Protein 2KSS (pdb70)

Solvent-accessible surface area: 6209 Å² total; per-residue (Å²): 240,143,170,88,119,100,79,148,135,64,168,54,72,147,71,39,47,11,161,76,52,18,110,0,83,0,20,64,150,47,97,94,60,94,52,20,157,187,12,75,51,50,55,2,66,2,63,0,0,38,21,142,67,66,121,89,91,24,19,102,29,58,50,1,6,0,66,8,168,88,63,35,90,37,80,6,70,72,113,9,6,127,86,25,124,201

Secondary structure (DSSP, 8-state):
------S----PPSS-SS-TT-EEE--SS-SSS---TTTTT-EEEEEE------TT-SSSSSS-EEEETTS-EEE--TTTSEE---

CATH classification: 2.30.30.630

Foldseek 3Di:
DPDDDVPDDDADDPDWLDGFQFKWQQDQDDDDPDDDPVSHGHIFGWNFTADDQDPPGDDPDNHTKGQGVVGGIDGDDSVRTDGDDD

Nearest PDB structures (foldseek):
  2kss-assembly1_A  TM=8.928E-01  e=3.144E-14  Myxococcus xanthus
  1dj7-assembly1_B  TM=6.569E-01  e=8.646E-02  Synechocystis sp. PCC 6803
  2pvd-assembly1_B  TM=6.664E-01  e=1.816E-01  Synechocystis sp.
  2pvg-assembly1_B  TM=6.342E-01  e=2.633E-01  Synechocystis sp.
  2kss-assembly1_A  TM=9.363E-01  e=2.738E-14  Myxococcus xanthus

Radius of gyration: 13.74 Å; Cα contacts (8 Å, |Δi|>4): 146; chains: 1; bounding box: 33×41×29 Å

Structure (mmCIF, N/CA/C/O backbone):
data_2KSS
#
_entry.id   2KSS
#
loop_
_atom_site.group_PDB
_atom_site.id
_atom_site.type_symbol
_atom_site.label_atom_id
_atom_site.label_alt_id
_atom_site.label_comp_id
_atom_site.label_asym_id
_atom_site.label_entity_id
_atom_site.label_seq_id
_atom_site.pdbx_PDB_ins_code
_atom_site.Cartn_x
_atom_site.Cartn_y
_atom_site.Cartn_z
_atom_site.occupancy
_atom_site.B_iso_or_equiv
_atom_site.auth_seq_id
_atom_site.auth_comp_id
_atom_site.auth_asym_id
_atom_site.auth_atom_id
_atom_site.pdbx_PDB_model_num
ATOM 1 N N . MET A 1 21 ? 13.235 -23.461 -14.896 1.00 0.00 21 MET A N 1
ATOM 2 C CA . MET A 1 21 ? 12.812 -24.265 -13.763 1.00 0.00 21 MET A CA 1
ATOM 3 C C . MET A 1 21 ? 11.327 -24.052 -13.462 1.00 0.00 21 MET A C 1
ATOM 4 O O . MET A 1 21 ? 10.761 -23.020 -13.817 1.00 0.00 21 MET A O 1
ATOM 18 N N . ILE A 1 22 ? 10.739 -25.044 -12.811 1.00 0.00 22 ILE A N 1
ATOM 19 C CA . ILE A 1 22 ? 9.331 -24.978 -12.459 1.00 0.00 22 ILE A CA 1
ATOM 20 C C . ILE A 1 22 ? 9.140 -23.971 -11.324 1.00 0.00 22 ILE A C 1
ATOM 21 O O . ILE A 1 22 ? 9.987 -23.860 -10.439 1.00 0.00 22 ILE A O 1
ATOM 37 N N . GLN A 1 23 ? 8.022 -23.261 -11.386 1.00 0.00 23 GLN A N 1
ATOM 38 C CA . GLN A 1 23 ? 7.710 -22.267 -10.374 1.00 0.00 23 GLN A CA 1
ATOM 39 C C . GLN A 1 23 ? 7.049 -22.931 -9.164 1.00 0.00 23 GLN A C 1
ATOM 40 O O . GLN A 1 23 ? 5.852 -23.212 -9.182 1.00 0.00 23 GLN A O 1
ATOM 54 N N . ASP A 1 24 ? 7.858 -23.160 -8.141 1.00 0.00 24 ASP A N 1
ATOM 55 C CA . ASP A 1 24 ? 7.367 -23.784 -6.923 1.00 0.00 24 ASP A CA 1
ATOM 56 C C . ASP A 1 24 ? 7.213 -22.719 -5.835 1.00 0.00 24 ASP A C 1
ATOM 57 O O . ASP A 1 24 ? 8.004 -21.781 -5.764 1.00 0.00 24 ASP A O 1
ATOM 67 N N . PRO A 1 25 ? 6.161 -22.905 -4.994 1.00 0.00 25 PRO A N 1
ATOM 68 C CA . PRO A 1 25 ? 5.893 -21.973 -3.913 1.00 0.00 25 PRO A CA 1
ATOM 69 C C . PRO A 1 25 ? 6.889 -22.162 -2.767 1.00 0.00 25 PRO A C 1
ATOM 70 O O . PRO A 1 25 ? 6.643 -22.944 -1.849 1.00 0.00 25 PRO A O 1
ATOM 81 N N . SER A 1 26 ? 7.990 -21.430 -2.855 1.00 0.00 26 SER A N 1
ATOM 82 C CA . SER A 1 26 ? 9.023 -21.509 -1.837 1.00 0.00 26 SER A CA 1
ATOM 83 C C . SER A 1 26 ? 8.598 -20.715 -0.599 1.00 0.00 26 SER A C 1
ATOM 84 O O . SER A 1 26 ? 9.056 -20.993 0.509 1.00 0.00 26 SER A O 1
ATOM 92 N N . LEU A 1 27 ? 7.726 -19.743 -0.828 1.00 0.00 27 LEU A N 1
ATOM 93 C CA . LEU A 1 27 ? 7.233 -18.909 0.255 1.00 0.00 27 LEU A CA 1
ATOM 94 C C . LEU A 1 27 ? 5.733 -19.144 0.431 1.00 0.00 27 LEU A C 1
ATOM 95 O O . LEU A 1 27 ? 5.009 -19.326 -0.548 1.00 0.00 27 LEU A O 1
ATOM 111 N N . ILE A 1 28 ? 5.308 -19.134 1.685 1.00 0.00 28 ILE A N 1
ATOM 112 C CA . ILE A 1 28 ? 3.905 -19.344 2.003 1.00 0.00 28 ILE A CA 1
ATOM 113 C C . ILE A 1 28 ? 3.344 -18.090 2.676 1.00 0.00 28 ILE A C 1
ATOM 114 O O . ILE A 1 28 ? 3.936 -17.571 3.621 1.00 0.00 28 ILE A O 1
ATOM 130 N N . ILE A 1 29 ? 2.210 -17.638 2.161 1.00 0.00 29 ILE A N 1
ATOM 131 C CA . ILE A 1 29 ? 1.564 -16.454 2.701 1.00 0.00 29 ILE A CA 1
ATOM 132 C C . ILE A 1 29 ? 0.788 -16.831 3.964 1.00 0.00 29 ILE A C 1
ATOM 133 O O . ILE A 1 29 ? 0.189 -17.904 4.032 1.00 0.00 29 ILE A O 1
ATOM 149 N N . CYS A 1 30 ? 0.823 -15.929 4.934 1.00 0.00 30 CYS A N 1
ATOM 150 C CA . CYS A 1 30 ? 0.131 -16.156 6.191 1.00 0.00 30 CYS A CA 1
ATOM 151 C C . CYS A 1 30 ? -0.928 -15.063 6.359 1.00 0.00 30 CYS A C 1
ATOM 152 O O . CYS A 1 30 ? -0.917 -14.068 5.636 1.00 0.00 30 CYS A O 1
ATOM 160 N N . HIS A 1 31 ? -1.815 -15.285 7.317 1.00 0.00 31 HIS A N 1
ATOM 161 C CA . HIS A 1 31 ? -2.878 -14.332 7.589 1.00 0.00 31 HIS A CA 1
ATOM 162 C C . HIS A 1 31 ? -2.273 -13.018 8.086 1.00 0.00 31 HIS A C 1
ATOM 163 O O . HIS A 1 31 ? -1.054 -12.898 8.207 1.00 0.00 31 HIS A O 1
ATOM 178 N N . ASP A 1 32 ? -3.151 -12.065 8.359 1.00 0.00 32 ASP A N 1
ATOM 179 C CA . ASP A 1 32 ? -2.721 -10.763 8.840 1.00 0.00 32 ASP A CA 1
ATOM 180 C C . ASP A 1 32 ? -2.101 -10.918 10.230 1.00 0.00 32 ASP A C 1
ATOM 181 O O . ASP A 1 32 ? -2.771 -11.353 11.167 1.00 0.00 32 ASP A O 1
ATOM 191 N N . VAL A 1 33 ? -0.830 -10.553 10.322 1.00 0.00 33 VAL A N 1
ATOM 192 C CA . VAL A 1 33 ? -0.115 -10.644 11.584 1.00 0.00 33 VAL A CA 1
ATOM 193 C C . VAL A 1 33 ? -0.451 -9.427 12.445 1.00 0.00 33 VAL A C 1
ATOM 194 O O . VAL A 1 33 ? -0.412 -8.295 11.968 1.00 0.00 33 VAL A O 1
ATOM 207 N N . ASP A 1 34 ? -0.772 -9.701 13.701 1.00 0.00 34 ASP A N 1
ATOM 208 C CA . ASP A 1 34 ? -1.116 -8.641 14.635 1.00 0.00 34 ASP A CA 1
ATOM 209 C C . ASP A 1 34 ? -0.013 -7.582 14.623 1.00 0.00 34 ASP A C 1
ATOM 210 O O . ASP A 1 34 ? 1.170 -7.910 14.710 1.00 0.00 34 ASP A O 1
ATOM 220 N N . GLY A 1 35 ? -0.439 -6.332 14.516 1.00 0.00 35 GLY A N 1
ATOM 221 C CA . GLY A 1 35 ? 0.498 -5.221 14.491 1.00 0.00 35 GLY A CA 1
ATOM 222 C C . GLY A 1 35 ? 0.793 -4.784 13.054 1.00 0.00 35 GLY A C 1
ATOM 223 O O . GLY A 1 35 ? 1.944 -4.805 12.620 1.00 0.00 35 GLY A O 1
ATOM 227 N N . ALA A 1 36 ? -0.266 -4.398 12.359 1.00 0.00 36 ALA A N 1
ATOM 228 C CA . ALA A 1 36 ? -0.135 -3.957 10.980 1.00 0.00 36 ALA A CA 1
ATOM 229 C C . ALA A 1 36 ? -1.018 -2.730 10.756 1.00 0.00 36 ALA A C 1
ATOM 230 O O . ALA A 1 36 ? -1.921 -2.456 11.546 1.00 0.00 36 ALA A O 1
ATOM 237 N N . PRO A 1 37 ? -0.721 -2.002 9.645 1.00 0.00 37 PRO A N 1
ATOM 238 C CA . PRO A 1 37 ? -1.480 -0.809 9.306 1.00 0.00 37 PRO A CA 1
ATOM 239 C C . PRO A 1 37 ? -2.854 -1.175 8.743 1.00 0.00 37 PRO A C 1
ATOM 240 O O . PRO A 1 37 ? -3.877 -0.717 9.245 1.00 0.00 37 PRO A O 1
ATOM 251 N N . VAL A 1 38 ? -2.832 -1.999 7.704 1.00 0.00 38 VAL A N 1
ATOM 252 C CA . VAL A 1 38 ? -4.063 -2.430 7.065 1.00 0.00 38 VAL A CA 1
ATOM 253 C C . VAL A 1 38 ? -4.024 -3.947 6.867 1.00 0.00 38 VAL A C 1
ATOM 254 O O . VAL A 1 38 ? -3.030 -4.594 7.191 1.00 0.00 38 VAL A O 1
ATOM 267 N N . ARG A 1 39 ? -5.120 -4.472 6.336 1.00 0.00 39 ARG A N 1
ATOM 268 C CA . ARG A 1 39 ? -5.225 -5.899 6.092 1.00 0.00 39 ARG A CA 1
ATOM 269 C C . ARG A 1 39 ? -5.044 -6.198 4.602 1.00 0.00 39 ARG A C 1
ATOM 270 O O . ARG A 1 39 ? -5.338 -5.353 3.756 1.00 0.00 39 ARG A O 1
ATOM 291 N N . ILE A 1 40 ? -4.561 -7.400 4.326 1.00 0.00 40 ILE A N 1
ATOM 292 C CA . ILE A 1 40 ? -4.339 -7.819 2.952 1.00 0.00 40 ILE A CA 1
ATOM 293 C C . ILE A 1 40 ? -5.677 -7.867 2.215 1.00 0.00 40 ILE A C 1
ATOM 294 O O . ILE A 1 40 ? -6.679 -8.323 2.766 1.00 0.00 40 ILE A O 1
ATOM 310 N N . GLY A 1 41 ? -5.654 -7.388 0.980 1.00 0.00 41 GLY A N 1
ATOM 311 C CA . GLY A 1 41 ? -6.854 -7.370 0.161 1.00 0.00 41 GLY A CA 1
ATOM 312 C C . GLY A 1 41 ? -7.752 -6.190 0.532 1.00 0.00 41 GLY A C 1
ATOM 313 O O . GLY A 1 41 ? -8.869 -6.073 0.029 1.00 0.00 41 GLY A O 1
ATOM 317 N N . ALA A 1 42 ? -7.233 -5.344 1.408 1.00 0.00 42 ALA A N 1
ATOM 318 C CA . ALA A 1 42 ? -7.975 -4.176 1.853 1.00 0.00 42 ALA A CA 1
ATOM 319 C C . ALA A 1 42 ? -7.755 -3.030 0.863 1.00 0.00 42 ALA A C 1
ATOM 320 O O . ALA A 1 42 ? -6.635 -2.804 0.409 1.00 0.00 42 ALA A O 1
ATOM 327 N N . LYS A 1 43 ? -8.842 -2.337 0.557 1.00 0.00 43 LYS A N 1
ATOM 328 C CA . LYS A 1 43 ? -8.782 -1.221 -0.369 1.00 0.00 43 LYS A CA 1
ATOM 329 C C . LYS A 1 43 ? -8.603 0.079 0.417 1.00 0.00 43 LYS A C 1
ATOM 330 O O . LYS A 1 43 ? -9.444 0.432 1.241 1.00 0.00 43 LYS A O 1
ATOM 349 N N . VAL A 1 44 ? -7.500 0.758 0.132 1.00 0.00 44 VAL A N 1
ATOM 350 C CA . VAL A 1 44 ? -7.200 2.012 0.803 1.00 0.00 44 VAL A CA 1
ATOM 351 C C . VAL A 1 44 ? -7.298 3.160 -0.203 1.00 0.00 44 VAL A C 1
ATOM 352 O O . VAL A 1 44 ? -7.446 2.928 -1.403 1.00 0.00 44 VAL A O 1
ATOM 365 N N . LYS A 1 45 ? -7.210 4.373 0.320 1.00 0.00 45 LYS A N 1
ATOM 366 C CA . LYS A 1 45 ? -7.287 5.559 -0.518 1.00 0.00 45 LYS A CA 1
ATOM 367 C C . LYS A 1 45 ? -5.996 6.366 -0.372 1.00 0.00 45 LYS A C 1
ATOM 368 O O . LYS A 1 45 ? -5.639 6.779 0.731 1.00 0.00 45 LYS A O 1
ATOM 387 N N . VAL A 1 46 ? -5.331 6.566 -1.500 1.00 0.00 46 VAL A N 1
ATOM 388 C CA . VAL A 1 46 ? -4.087 7.318 -1.511 1.00 0.00 46 VAL A CA 1
ATOM 389 C C . VAL A 1 46 ? -4.371 8.772 -1.136 1.00 0.00 46 VAL A C 1
ATOM 390 O O . VAL A 1 46 ? -5.048 9.487 -1.873 1.00 0.00 46 VAL A O 1
ATOM 403 N N . VAL A 1 47 ? -3.839 9.169 0.011 1.00 0.00 47 VAL A N 1
ATOM 404 C CA . VAL A 1 47 ? -4.028 10.527 0.494 1.00 0.00 47 VAL A CA 1
ATOM 405 C C . VAL A 1 47 ? -3.453 11.511 -0.527 1.00 0.00 47 VAL A C 1
ATOM 406 O O . VAL A 1 47 ? -2.403 11.258 -1.116 1.00 0.00 47 VAL A O 1
ATOM 419 N N . PRO A 1 48 ? -4.185 12.642 -0.712 1.00 0.00 48 PRO A N 1
ATOM 420 C CA . PRO A 1 48 ? -3.759 13.665 -1.650 1.00 0.00 48 PRO A CA 1
ATOM 421 C C . PRO A 1 48 ? -2.589 14.474 -1.088 1.00 0.00 48 PRO A C 1
ATOM 422 O O . PRO A 1 48 ? -1.577 14.658 -1.762 1.00 0.00 48 PRO A O 1
ATOM 433 N N . HIS A 1 49 ? -2.767 14.933 0.142 1.00 0.00 49 HIS A N 1
ATOM 434 C CA . HIS A 1 49 ? -1.737 15.718 0.803 1.00 0.00 49 HIS A CA 1
ATOM 435 C C . HIS A 1 49 ? -0.614 14.796 1.277 1.00 0.00 49 HIS A C 1
ATOM 436 O O . HIS A 1 49 ? -0.855 13.633 1.600 1.00 0.00 49 HIS A O 1
ATOM 451 N N . SER A 1 50 ? 0.591 15.348 1.304 1.00 0.00 50 SER A N 1
ATOM 452 C CA . SER A 1 50 ? 1.753 14.588 1.733 1.00 0.00 50 SER A CA 1
ATOM 453 C C . SER A 1 50 ? 1.989 14.793 3.231 1.00 0.00 50 SER A C 1
ATOM 454 O O . SER A 1 50 ? 1.807 15.895 3.747 1.00 0.00 50 SER A O 1
ATOM 462 N N . GLU A 1 51 ? 2.389 13.715 3.888 1.00 0.00 51 GLU A N 1
ATOM 463 C CA . GLU A 1 51 ? 2.652 13.762 5.316 1.00 0.00 51 GLU A CA 1
ATOM 464 C C . GLU A 1 51 ? 4.158 13.784 5.578 1.00 0.00 51 GLU A C 1
ATOM 465 O O . GLU A 1 51 ? 4.631 14.520 6.444 1.00 0.00 51 GLU A O 1
ATOM 478 N N . ASP A 1 52 ? 4.872 12.972 4.812 1.00 0.00 52 ASP A N 1
ATOM 479 C CA . ASP A 1 52 ? 6.317 12.891 4.951 1.00 0.00 52 ASP A CA 1
ATOM 480 C C . ASP A 1 52 ? 6.973 13.907 4.015 1.00 0.00 52 ASP A C 1
ATOM 481 O O . ASP A 1 52 ? 7.695 14.795 4.465 1.00 0.00 52 ASP A O 1
ATOM 491 N N . GLY A 1 53 ? 6.696 13.744 2.729 1.00 0.00 53 GLY A N 1
ATOM 492 C CA . GLY A 1 53 ? 7.249 14.638 1.726 1.00 0.00 53 GLY A CA 1
ATOM 493 C C . GLY A 1 53 ? 7.067 14.064 0.320 1.00 0.00 53 GLY A C 1
ATOM 494 O O . GLY A 1 53 ? 6.739 14.793 -0.615 1.00 0.00 53 GLY A O 1
ATOM 498 N N . THR A 1 54 ? 7.288 12.762 0.213 1.00 0.00 54 THR A N 1
ATOM 499 C CA . THR A 1 54 ? 7.152 12.081 -1.063 1.00 0.00 54 THR A CA 1
ATOM 500 C C . THR A 1 54 ? 5.711 11.611 -1.266 1.00 0.00 54 THR A C 1
ATOM 501 O O . THR A 1 54 ? 5.117 11.014 -0.368 1.00 0.00 54 THR A O 1
ATOM 512 N N . ILE A 1 55 ? 5.188 11.895 -2.450 1.00 0.00 55 ILE A N 1
ATOM 513 C CA . ILE A 1 55 ? 3.828 11.508 -2.781 1.00 0.00 55 ILE A CA 1
ATOM 514 C C . ILE A 1 55 ? 3.714 11.304 -4.294 1.00 0.00 55 ILE A C 1
ATOM 515 O O . ILE A 1 55 ? 4.570 11.759 -5.051 1.00 0.00 55 ILE A O 1
ATOM 531 N N . SER A 1 56 ? 2.650 10.620 -4.687 1.00 0.00 56 SER A N 1
ATOM 532 C CA . SER A 1 56 ? 2.413 10.351 -6.094 1.00 0.00 56 SER A CA 1
ATOM 533 C C . SER A 1 56 ? 1.300 11.258 -6.621 1.00 0.00 56 SER A C 1
ATOM 534 O O . SER A 1 56 ? 0.164 11.189 -6.153 1.00 0.00 56 SER A O 1
ATOM 542 N N . GLN A 1 57 ? 1.664 12.089 -7.587 1.00 0.00 57 GLN A N 1
ATOM 543 C CA . GLN A 1 57 ? 0.709 13.009 -8.182 1.00 0.00 57 GLN A CA 1
ATOM 544 C C . GLN A 1 57 ? -0.279 12.248 -9.070 1.00 0.00 57 GLN A C 1
ATOM 545 O O . GLN A 1 57 ? -1.422 12.670 -9.236 1.00 0.00 57 GLN A O 1
ATOM 559 N N . ARG A 1 58 ? 0.200 11.139 -9.616 1.00 0.00 58 ARG A N 1
ATOM 560 C CA . ARG A 1 58 ? -0.628 10.316 -10.480 1.00 0.00 58 ARG A CA 1
ATOM 561 C C . ARG A 1 58 ? -1.736 9.639 -9.671 1.00 0.00 58 ARG A C 1
ATOM 562 O O . ARG A 1 58 ? -2.904 9.688 -10.050 1.00 0.00 58 ARG A O 1
ATOM 583 N N . PHE A 1 59 ? -1.328 9.024 -8.570 1.00 0.00 59 PHE A N 1
ATOM 584 C CA . PHE A 1 59 ? -2.272 8.341 -7.702 1.00 0.00 59 PHE A CA 1
ATOM 585 C C . PHE A 1 59 ? -3.030 9.336 -6.824 1.00 0.00 59 PHE A C 1
ATOM 586 O O . PHE A 1 59 ? -4.098 9.021 -6.298 1.00 0.00 59 PHE A O 1
ATOM 603 N N . LEU A 1 60 ? -2.450 10.521 -6.691 1.00 0.00 60 LEU A N 1
ATOM 604 C CA . LEU A 1 60 ? -3.059 11.566 -5.885 1.00 0.00 60 LEU A CA 1
ATOM 605 C C . LEU A 1 60 ? -4.523 11.734 -6.295 1.00 0.00 60 LEU A C 1
ATOM 606 O O . LEU A 1 60 ? -4.830 12.482 -7.222 1.00 0.00 60 LEU A O 1
ATOM 622 N N . GLY A 1 61 ? -5.388 11.025 -5.586 1.00 0.00 61 GLY A N 1
ATOM 623 C CA . GLY A 1 61 ? -6.813 11.083 -5.866 1.00 0.00 61 GLY A CA 1
ATOM 624 C C . GLY A 1 61 ? -7.300 9.783 -6.507 1.00 0.00 61 GLY A C 1
ATOM 625 O O . GLY A 1 61 ? -8.112 9.807 -7.431 1.00 0.00 61 GLY A O 1
ATOM 629 N N . GLN A 1 62 ? -6.784 8.677 -5.991 1.00 0.00 62 GLN A N 1
ATOM 630 C CA . GLN A 1 62 ? -7.156 7.367 -6.501 1.00 0.00 62 GLN A CA 1
ATOM 631 C C . GLN A 1 62 ? -7.463 6.415 -5.344 1.00 0.00 62 GLN A C 1
ATOM 632 O O . GLN A 1 62 ? -7.425 6.813 -4.181 1.00 0.00 62 GLN A O 1
ATOM 646 N N . THR A 1 63 ? -7.761 5.174 -5.705 1.00 0.00 63 THR A N 1
ATOM 647 C CA . THR A 1 63 ? -8.073 4.162 -4.711 1.00 0.00 63 THR A CA 1
ATOM 648 C C . THR A 1 63 ? -7.643 2.780 -5.205 1.00 0.00 63 THR A C 1
ATOM 649 O O . THR A 1 63 ? -8.177 2.274 -6.190 1.00 0.00 63 THR A O 1
ATOM 660 N N . GLY A 1 64 ? -6.681 2.207 -4.496 1.00 0.00 64 GLY A N 1
ATOM 661 C CA . GLY A 1 64 ? -6.171 0.893 -4.850 1.00 0.00 64 GLY A CA 1
ATOM 662 C C . GLY A 1 64 ? -6.201 -0.050 -3.646 1.00 0.00 64 GLY A C 1
ATOM 663 O O . GLY A 1 64 ? -6.684 0.319 -2.576 1.00 0.00 64 GLY A O 1
ATOM 667 N N . ILE A 1 65 ? -5.679 -1.248 -3.859 1.00 0.00 65 ILE A N 1
ATOM 668 C CA . ILE A 1 65 ? -5.641 -2.247 -2.805 1.00 0.00 65 ILE A CA 1
ATOM 669 C C . ILE A 1 65 ? -4.185 -2.516 -2.416 1.00 0.00 65 ILE A C 1
ATOM 670 O O . ILE A 1 65 ? -3.284 -2.387 -3.243 1.00 0.00 65 ILE A O 1
ATOM 686 N N . VAL A 1 66 ? -4.002 -2.886 -1.156 1.00 0.00 66 VAL A N 1
ATOM 687 C CA . VAL A 1 66 ? -2.672 -3.175 -0.647 1.00 0.00 66 VAL A CA 1
ATOM 688 C C . VAL A 1 66 ? -2.238 -4.562 -1.126 1.00 0.00 66 VAL A C 1
ATOM 689 O O . VAL A 1 66 ? -2.781 -5.573 -0.683 1.00 0.00 66 VAL A O 1
ATOM 702 N N . VAL A 1 67 ? -1.262 -4.564 -2.022 1.00 0.00 67 VAL A N 1
ATOM 703 C CA . VAL A 1 67 ? -0.749 -5.811 -2.565 1.00 0.00 67 VAL A CA 1
ATOM 704 C C . VAL A 1 67 ? 0.186 -6.460 -1.542 1.00 0.00 67 VAL A C 1
ATOM 705 O O . VAL A 1 67 ? 0.224 -7.685 -1.421 1.00 0.00 67 VAL A O 1
ATOM 718 N N . GLY A 1 68 ? 0.917 -5.613 -0.834 1.00 0.00 68 GLY A N 1
ATOM 719 C CA . GLY A 1 68 ? 1.849 -6.090 0.174 1.00 0.00 68 GLY A CA 1
ATOM 720 C C . GLY A 1 68 ? 1.663 -5.338 1.493 1.00 0.00 68 GLY A C 1
ATOM 721 O O . GLY A 1 68 ? 1.339 -4.151 1.495 1.00 0.00 68 GLY A O 1
ATOM 725 N N . LEU A 1 69 ? 1.876 -6.059 2.585 1.00 0.00 69 LEU A N 1
ATOM 726 C CA . LEU A 1 69 ? 1.735 -5.475 3.906 1.00 0.00 69 LEU A CA 1
ATOM 727 C C . LEU A 1 69 ? 3.113 -5.375 4.564 1.00 0.00 69 LEU A C 1
ATOM 728 O O . LEU A 1 69 ? 4.011 -6.155 4.251 1.00 0.00 69 LEU A O 1
ATOM 744 N N . VAL A 1 70 ? 3.235 -4.410 5.464 1.00 0.00 70 VAL A N 1
ATOM 745 C CA . VAL A 1 70 ? 4.490 -4.199 6.167 1.00 0.00 70 VAL A CA 1
ATOM 746 C C . VAL A 1 70 ? 4.577 -5.172 7.346 1.00 0.00 70 VAL A C 1
ATOM 747 O O . VAL A 1 70 ? 3.913 -4.981 8.364 1.00 0.00 70 VAL A O 1
ATOM 760 N N . PHE A 1 71 ? 5.402 -6.192 7.169 1.00 0.00 71 PHE A N 1
ATOM 761 C CA . PHE A 1 71 ? 5.587 -7.194 8.204 1.00 0.00 71 PHE A CA 1
ATOM 762 C C . PHE A 1 71 ? 7.070 -7.512 8.404 1.00 0.00 71 PHE A C 1
ATOM 763 O O . PHE A 1 71 ? 7.909 -7.102 7.605 1.00 0.00 71 PHE A O 1
ATOM 780 N N . ASP A 1 72 ? 7.346 -8.241 9.476 1.00 0.00 72 ASP A N 1
ATOM 781 C CA . ASP A 1 72 ? 8.713 -8.620 9.789 1.00 0.00 72 ASP A CA 1
ATOM 782 C C . ASP A 1 72 ? 9.427 -9.051 8.506 1.00 0.00 72 ASP A C 1
ATOM 783 O O . ASP A 1 72 ? 9.167 -10.133 7.981 1.00 0.00 72 ASP A O 1
ATOM 793 N N . ASP A 1 73 ? 10.312 -8.182 8.039 1.00 0.00 73 ASP A N 1
ATOM 794 C CA . ASP A 1 73 ? 11.064 -8.459 6.826 1.00 0.00 73 ASP A CA 1
ATOM 795 C C . ASP A 1 73 ? 12.156 -9.485 7.132 1.00 0.00 73 ASP A C 1
ATOM 796 O O . ASP A 1 73 ? 13.084 -9.201 7.888 1.00 0.00 73 ASP A O 1
ATOM 806 N N . PRO A 1 74 ? 12.005 -10.687 6.514 1.00 0.00 74 PRO A N 1
ATOM 807 C CA . PRO A 1 74 ? 12.969 -11.757 6.712 1.00 0.00 74 PRO A CA 1
ATOM 808 C C . PRO A 1 74 ? 14.259 -11.481 5.940 1.00 0.00 74 PRO A C 1
ATOM 809 O O . PRO A 1 74 ? 14.508 -10.353 5.518 1.00 0.00 74 PRO A O 1
ATOM 820 N N . ALA A 1 75 ? 15.050 -12.533 5.779 1.00 0.00 75 ALA A N 1
ATOM 821 C CA . ALA A 1 75 ? 16.311 -12.419 5.065 1.00 0.00 75 ALA A CA 1
ATOM 822 C C . ALA A 1 75 ? 16.044 -12.442 3.559 1.00 0.00 75 ALA A C 1
ATOM 823 O O . ALA A 1 75 ? 16.965 -12.293 2.758 1.00 0.00 75 ALA A O 1
ATOM 830 N N . THR A 1 76 ? 14.776 -12.628 3.218 1.00 0.00 76 THR A N 1
ATOM 831 C CA . THR A 1 76 ? 14.375 -12.670 1.822 1.00 0.00 76 THR A CA 1
ATOM 832 C C . THR A 1 76 ? 13.235 -11.682 1.565 1.00 0.00 76 THR A C 1
ATOM 833 O O . THR A 1 76 ? 12.617 -11.704 0.502 1.00 0.00 76 THR A O 1
ATOM 844 N N . GLN A 1 77 ? 12.992 -10.837 2.556 1.00 0.00 77 GLN A N 1
ATOM 845 C CA . GLN A 1 77 ? 11.938 -9.843 2.451 1.00 0.00 77 GLN A CA 1
ATOM 846 C C . GLN A 1 77 ? 10.584 -10.525 2.244 1.00 0.00 77 GLN A C 1
ATOM 847 O O . GLN A 1 77 ? 10.510 -11.596 1.643 1.00 0.00 77 GLN A O 1
ATOM 861 N N . TYR A 1 78 ? 9.547 -9.878 2.757 1.00 0.00 78 TYR A N 1
ATOM 862 C CA . TYR A 1 78 ? 8.200 -10.410 2.637 1.00 0.00 78 TYR A CA 1
ATOM 863 C C . TYR A 1 78 ? 7.156 -9.334 2.942 1.00 0.00 78 TYR A C 1
ATOM 864 O O . TYR A 1 78 ? 7.435 -8.384 3.672 1.00 0.00 78 TYR A O 1
ATOM 882 N N . PRO A 1 79 ? 5.945 -9.524 2.354 1.00 0.00 79 PRO A N 1
ATOM 883 C CA . PRO A 1 79 ? 5.698 -10.675 1.502 1.00 0.00 79 PRO A CA 1
ATOM 884 C C . PRO A 1 79 ? 6.373 -10.505 0.140 1.00 0.00 79 PRO A C 1
ATOM 885 O O . PRO A 1 79 ? 7.191 -11.332 -0.260 1.00 0.00 79 PRO A O 1
ATOM 896 N N . ASP A 1 80 ? 6.005 -9.426 -0.535 1.00 0.00 80 ASP A N 1
ATOM 897 C CA . ASP A 1 80 ? 6.564 -9.137 -1.846 1.00 0.00 80 ASP A CA 1
ATOM 898 C C . ASP A 1 80 ? 7.378 -7.844 -1.773 1.00 0.00 80 ASP A C 1
ATOM 899 O O . ASP A 1 80 ? 8.325 -7.659 -2.536 1.00 0.00 80 ASP A O 1
ATOM 909 N N . ASP A 1 81 ? 6.980 -6.982 -0.848 1.00 0.00 81 ASP A N 1
ATOM 910 C CA . ASP A 1 81 ? 7.663 -5.711 -0.667 1.00 0.00 81 ASP A CA 1
ATOM 911 C C . ASP A 1 81 ? 7.941 -5.497 0.823 1.00 0.00 81 ASP A C 1
ATOM 912 O O . ASP A 1 81 ? 7.304 -6.117 1.673 1.00 0.00 81 ASP A O 1
ATOM 922 N N . PRO A 1 82 ? 8.919 -4.594 1.100 1.00 0.00 82 PRO A N 1
ATOM 923 C CA . PRO A 1 82 ? 9.290 -4.288 2.471 1.00 0.00 82 PRO A CA 1
ATOM 924 C C . PRO A 1 82 ? 8.235 -3.404 3.140 1.00 0.00 82 PRO A C 1
ATOM 925 O O . PRO A 1 82 ? 8.041 -3.474 4.353 1.00 0.00 82 PRO A O 1
ATOM 936 N N . LEU A 1 83 ? 7.582 -2.594 2.321 1.00 0.00 83 LEU A N 1
ATOM 937 C CA . LEU A 1 83 ? 6.553 -1.697 2.818 1.00 0.00 83 LEU A CA 1
ATOM 938 C C . LEU A 1 83 ? 5.244 -1.966 2.073 1.00 0.00 83 LEU A C 1
ATOM 939 O O . LEU A 1 83 ? 5.206 -2.783 1.154 1.00 0.00 83 LEU A O 1
ATOM 955 N N . ILE A 1 84 ? 4.204 -1.264 2.496 1.00 0.00 84 ILE A N 1
ATOM 956 C CA . ILE A 1 84 ? 2.897 -1.416 1.879 1.00 0.00 84 ILE A CA 1
ATOM 957 C C . ILE A 1 84 ? 2.894 -0.711 0.522 1.00 0.00 84 ILE A C 1
ATOM 958 O O . ILE A 1 84 ? 3.530 0.327 0.357 1.00 0.00 84 ILE A O 1
ATOM 974 N N . GLN A 1 85 ? 2.169 -1.303 -0.415 1.00 0.00 85 GLN A N 1
ATOM 975 C CA . GLN A 1 85 ? 2.072 -0.745 -1.753 1.00 0.00 85 GLN A CA 1
ATOM 976 C C . GLN A 1 85 ? 0.628 -0.804 -2.251 1.00 0.00 85 GLN A C 1
ATOM 977 O O . GLN A 1 85 ? -0.041 -1.826 -2.111 1.00 0.00 85 GLN A O 1
ATOM 991 N N . VAL A 1 86 ? 0.186 0.307 -2.822 1.00 0.00 86 VAL A N 1
ATOM 992 C CA . VAL A 1 86 ? -1.168 0.396 -3.342 1.00 0.00 86 VAL A CA 1
ATOM 993 C C . VAL A 1 86 ? -1.129 0.334 -4.869 1.00 0.00 86 VAL A C 1
ATOM 994 O O . VAL A 1 86 ? -0.327 1.020 -5.502 1.00 0.00 86 VAL A O 1
ATOM 1007 N N . LEU A 1 87 ? -2.004 -0.495 -5.419 1.00 0.00 87 LEU A N 1
ATOM 1008 C CA . LEU A 1 87 ? -2.080 -0.656 -6.862 1.00 0.00 87 LEU A CA 1
ATOM 1009 C C . LEU A 1 87 ? -3.461 -0.212 -7.349 1.00 0.00 87 LEU A C 1
ATOM 1010 O O . LEU A 1 87 ? -4.475 -0.772 -6.940 1.00 0.00 87 LEU A O 1
ATOM 1026 N N . VAL A 1 88 ? -3.453 0.791 -8.215 1.00 0.00 88 VAL A N 1
ATOM 1027 C CA . VAL A 1 88 ? -4.692 1.317 -8.761 1.00 0.00 88 VAL A CA 1
ATOM 1028 C C . VAL A 1 88 ? -5.154 0.428 -9.917 1.00 0.00 88 VAL A C 1
ATOM 1029 O O . VAL A 1 88 ? -4.336 -0.210 -10.579 1.00 0.00 88 VAL A O 1
ATOM 1042 N N . GLU A 1 89 ? -6.462 0.414 -10.127 1.00 0.00 89 GLU A N 1
ATOM 1043 C CA . GLU A 1 89 ? -7.042 -0.387 -11.191 1.00 0.00 89 GLU A CA 1
ATOM 1044 C C . GLU A 1 89 ? -6.704 0.219 -12.555 1.00 0.00 89 GLU A C 1
ATOM 1045 O O . GLU A 1 89 ? -7.108 1.341 -12.857 1.00 0.00 89 GLU A O 1
ATOM 1058 N N . GLY A 1 90 ? -5.966 -0.550 -13.341 1.00 0.00 90 GLY A N 1
ATOM 1059 C CA . GLY A 1 90 ? -5.568 -0.104 -14.666 1.00 0.00 90 GLY A CA 1
ATOM 1060 C C . GLY A 1 90 ? -4.328 0.788 -14.595 1.00 0.00 90 GLY A C 1
ATOM 1061 O O . GLY A 1 90 ? -3.742 1.124 -15.623 1.00 0.00 90 GLY A O 1
ATOM 1065 N N . LEU A 1 91 ? -3.963 1.143 -13.372 1.00 0.00 91 LEU A N 1
ATOM 1066 C CA . LEU A 1 91 ? -2.801 1.988 -13.154 1.00 0.00 91 LEU A CA 1
ATOM 1067 C C . LEU A 1 91 ? -1.631 1.127 -12.674 1.00 0.00 91 LEU A C 1
ATOM 1068 O O . LEU A 1 91 ? -1.691 -0.101 -12.745 1.00 0.00 91 LEU A O 1
ATOM 1084 N N . GLY A 1 92 ? -0.596 1.802 -12.198 1.00 0.00 92 GLY A N 1
ATOM 1085 C CA . GLY A 1 92 ? 0.585 1.113 -11.707 1.00 0.00 92 GLY A CA 1
ATOM 1086 C C . GLY A 1 92 ? 0.505 0.898 -10.194 1.00 0.00 92 GLY A C 1
ATOM 1087 O O . GLY A 1 92 ? -0.579 0.939 -9.614 1.00 0.00 92 GLY A O 1
ATOM 1091 N N . GLU A 1 93 ? 1.668 0.672 -9.598 1.00 0.00 93 GLU A N 1
ATOM 1092 C CA . GLU A 1 93 ? 1.741 0.450 -8.164 1.00 0.00 93 GLU A CA 1
ATOM 1093 C C . GLU A 1 93 ? 2.897 1.253 -7.563 1.00 0.00 93 GLU A C 1
ATOM 1094 O O . GLU A 1 93 ? 3.982 1.316 -8.140 1.00 0.00 93 GLU A O 1
ATOM 1107 N N . ASP A 1 94 ? 2.626 1.848 -6.411 1.00 0.00 94 ASP A N 1
ATOM 1108 C CA . ASP A 1 94 ? 3.629 2.646 -5.725 1.00 0.00 94 ASP A CA 1
ATOM 1109 C C . ASP A 1 94 ? 3.670 2.246 -4.249 1.00 0.00 94 ASP A C 1
ATOM 1110 O O . ASP A 1 94 ? 2.766 1.569 -3.760 1.00 0.00 94 ASP A O 1
ATOM 1120 N N . LEU A 1 95 ? 4.728 2.678 -3.582 1.00 0.00 95 LEU A N 1
ATOM 1121 C CA . LEU A 1 95 ? 4.900 2.373 -2.172 1.00 0.00 95 LEU A CA 1
ATOM 1122 C C . LEU A 1 95 ? 4.528 3.603 -1.339 1.00 0.00 95 LEU A C 1
ATOM 1123 O O . LEU A 1 95 ? 5.078 4.684 -1.544 1.00 0.00 95 LEU A O 1
ATOM 1139 N N . PHE A 1 96 ? 3.598 3.395 -0.418 1.00 0.00 96 PHE A N 1
ATOM 1140 C CA . PHE A 1 96 ? 3.147 4.473 0.444 1.00 0.00 96 PHE A CA 1
ATOM 1141 C C . PHE A 1 96 ? 3.380 4.131 1.918 1.00 0.00 96 PHE A C 1
ATOM 1142 O O . PHE A 1 96 ? 3.657 2.979 2.254 1.00 0.00 96 PHE A O 1
ATOM 1159 N N . PHE A 1 97 ? 3.260 5.148 2.756 1.00 0.00 97 PHE A N 1
ATOM 1160 C CA . PHE A 1 97 ? 3.454 4.969 4.184 1.00 0.00 97 PHE A CA 1
ATOM 1161 C C . PHE A 1 97 ? 2.120 4.733 4.895 1.00 0.00 97 PHE A C 1
ATOM 1162 O O . PHE A 1 97 ? 1.065 5.096 4.378 1.00 0.00 97 PHE A O 1
ATOM 1179 N N . PRO A 1 98 ? 2.214 4.107 6.098 1.00 0.00 98 PRO A N 1
ATOM 1180 C CA . PRO A 1 98 ? 1.027 3.817 6.885 1.00 0.00 98 PRO A CA 1
ATOM 1181 C C . PRO A 1 98 ? 0.483 5.084 7.546 1.00 0.00 98 PRO A C 1
ATOM 1182 O O . PRO A 1 98 ? -0.653 5.107 8.015 1.00 0.00 98 PRO A O 1
ATOM 1193 N N . GLU A 1 99 ? 1.322 6.110 7.564 1.00 0.00 99 GLU A N 1
ATOM 1194 C CA . GLU A 1 99 ? 0.940 7.379 8.162 1.00 0.00 99 GLU A CA 1
ATOM 1195 C C . GLU A 1 99 ? 0.500 8.364 7.078 1.00 0.00 99 GLU A C 1
ATOM 1196 O O . GLU A 1 99 ? 0.037 9.462 7.383 1.00 0.00 99 GLU A O 1
ATOM 1209 N N . GLU A 1 100 ? 0.658 7.937 5.833 1.00 0.00 100 GLU A N 1
ATOM 1210 C CA . GLU A 1 100 ? 0.282 8.769 4.703 1.00 0.00 100 GLU A CA 1
ATOM 1211 C C . GLU A 1 100 ? -1.193 8.555 4.355 1.00 0.00 100 GLU A C 1
ATOM 1212 O O . GLU A 1 100 ? -2.006 9.469 4.495 1.00 0.00 100 GLU A O 1
ATOM 1225 N N . LEU A 1 101 ? -1.495 7.344 3.911 1.00 0.00 101 LEU A N 1
ATOM 1226 C CA . LEU A 1 101 ? -2.857 7.000 3.542 1.00 0.00 101 LEU A CA 1
ATOM 1227 C C . LEU A 1 101 ? -3.532 6.285 4.713 1.00 0.00 101 LEU A C 1
ATOM 1228 O O . LEU A 1 101 ? -2.861 5.820 5.633 1.00 0.00 101 LEU A O 1
ATOM 1244 N N . GLU A 1 102 ? -4.854 6.219 4.643 1.00 0.00 102 GLU A N 1
ATOM 1245 C CA . GLU A 1 102 ? -5.627 5.567 5.687 1.00 0.00 102 GLU A CA 1
ATOM 1246 C C . GLU A 1 102 ? -6.559 4.516 5.079 1.00 0.00 102 GLU A C 1
ATOM 1247 O O . GLU A 1 102 ? -6.738 4.468 3.863 1.00 0.00 102 GLU A O 1
ATOM 1260 N N . LEU A 1 103 ? -7.127 3.698 5.953 1.00 0.00 103 LEU A N 1
ATOM 1261 C CA . LEU A 1 103 ? -8.034 2.650 5.517 1.00 0.00 103 LEU A CA 1
ATOM 1262 C C . LEU A 1 103 ? -9.396 3.264 5.194 1.00 0.00 103 LEU A C 1
ATOM 1263 O O . LEU A 1 103 ? -10.029 3.873 6.055 1.00 0.00 103 LEU A O 1
ATOM 1279 N N . ALA A 1 104 ? -9.811 3.083 3.947 1.00 0.00 104 ALA A N 1
ATOM 1280 C CA . ALA A 1 104 ? -11.088 3.612 3.498 1.00 0.00 104 ALA A CA 1
ATOM 1281 C C . ALA A 1 104 ? -12.188 3.157 4.459 1.00 0.00 104 ALA A C 1
ATOM 1282 O O . ALA A 1 104 ? -12.084 2.096 5.072 1.00 0.00 104 ALA A O 1
ATOM 1289 N N . PRO A 1 105 ? -13.247 4.006 4.562 1.00 0.00 105 PRO A N 1
ATOM 1290 C CA . PRO A 1 105 ? -14.366 3.702 5.438 1.00 0.00 105 PRO A CA 1
ATOM 1291 C C . PRO A 1 105 ? -15.254 2.612 4.836 1.00 0.00 105 PRO A C 1
ATOM 1292 O O . PRO A 1 105 ? -15.508 1.590 5.473 1.00 0.00 105 PRO A O 1
ATOM 1303 N N . GLU A 1 106 ? -15.702 2.866 3.615 1.00 0.00 106 GLU A N 1
ATOM 1304 C CA . GLU A 1 106 ? -16.556 1.917 2.919 1.00 0.00 106 GLU A CA 1
ATOM 1305 C C . GLU A 1 106 ? -15.947 0.515 2.974 1.00 0.00 106 GLU A C 1
ATOM 1306 O O . GLU A 1 106 ? -16.520 -0.435 2.441 1.00 0.00 106 GLU A O 1
ATOM 1319 N N . MET A 1 21 ? 19.430 -26.276 6.724 1.00 0.00 21 MET A N 2
ATOM 1320 C CA . MET A 1 21 ? 19.572 -27.258 7.785 1.00 0.00 21 MET A CA 2
ATOM 1321 C C . MET A 1 21 ? 18.230 -27.518 8.473 1.00 0.00 21 MET A C 2
ATOM 1322 O O . MET A 1 21 ? 17.609 -28.558 8.257 1.00 0.00 21 MET A O 2
ATOM 1336 N N . ILE A 1 22 ? 17.823 -26.556 9.288 1.00 0.00 22 ILE A N 2
ATOM 1337 C CA . ILE A 1 22 ? 16.566 -26.669 10.009 1.00 0.00 22 ILE A CA 2
ATOM 1338 C C . ILE A 1 22 ? 15.504 -27.271 9.085 1.00 0.00 22 ILE A C 2
ATOM 1339 O O . ILE A 1 22 ? 15.600 -27.152 7.865 1.00 0.00 22 ILE A O 2
ATOM 1355 N N . GLN A 1 23 ? 14.518 -27.903 9.704 1.00 0.00 23 GLN A N 2
ATOM 1356 C CA . GLN A 1 23 ? 13.439 -28.523 8.954 1.00 0.00 23 GLN A CA 2
ATOM 1357 C C . GLN A 1 23 ? 12.272 -27.546 8.796 1.00 0.00 23 GLN A C 2
ATOM 1358 O O . GLN A 1 23 ? 11.289 -27.627 9.529 1.00 0.00 23 GLN A O 2
ATOM 1372 N N . ASP A 1 24 ? 12.420 -26.647 7.834 1.00 0.00 24 ASP A N 2
ATOM 1373 C CA . ASP A 1 24 ? 11.389 -25.656 7.571 1.00 0.00 24 ASP A CA 2
ATOM 1374 C C . ASP A 1 24 ? 10.383 -26.228 6.569 1.00 0.00 24 ASP A C 2
ATOM 1375 O O . ASP A 1 24 ? 10.766 -26.899 5.613 1.00 0.00 24 ASP A O 2
ATOM 1385 N N . PRO A 1 25 ? 9.081 -25.934 6.833 1.00 0.00 25 PRO A N 2
ATOM 1386 C CA . PRO A 1 25 ? 8.018 -26.410 5.966 1.00 0.00 25 PRO A CA 2
ATOM 1387 C C . PRO A 1 25 ? 7.971 -25.610 4.663 1.00 0.00 25 PRO A C 2
ATOM 1388 O O . PRO A 1 25 ? 7.595 -24.440 4.662 1.00 0.00 25 PRO A O 2
ATOM 1399 N N . SER A 1 26 ? 8.359 -26.274 3.584 1.00 0.00 26 SER A N 2
ATOM 1400 C CA . SER A 1 26 ? 8.366 -25.641 2.277 1.00 0.00 26 SER A CA 2
ATOM 1401 C C . SER A 1 26 ? 7.004 -25.005 1.996 1.00 0.00 26 SER A C 2
ATOM 1402 O O . SER A 1 26 ? 6.929 -23.889 1.482 1.00 0.00 26 SER A O 2
ATOM 1410 N N . LEU A 1 27 ? 5.960 -25.742 2.346 1.00 0.00 27 LEU A N 2
ATOM 1411 C CA . LEU A 1 27 ? 4.602 -25.264 2.138 1.00 0.00 27 LEU A CA 2
ATOM 1412 C C . LEU A 1 27 ? 4.531 -23.778 2.492 1.00 0.00 27 LEU A C 2
ATOM 1413 O O . LEU A 1 27 ? 5.174 -23.330 3.439 1.00 0.00 27 LEU A O 2
ATOM 1429 N N . ILE A 1 28 ? 3.741 -23.054 1.710 1.00 0.00 28 ILE A N 2
ATOM 1430 C CA . ILE A 1 28 ? 3.578 -21.627 1.929 1.00 0.00 28 ILE A CA 2
ATOM 1431 C C . ILE A 1 28 ? 2.245 -21.374 2.637 1.00 0.00 28 ILE A C 2
ATOM 1432 O O . ILE A 1 28 ? 1.281 -22.113 2.436 1.00 0.00 28 ILE A O 2
ATOM 1448 N N . ILE A 1 29 ? 2.232 -20.328 3.449 1.00 0.00 29 ILE A N 2
ATOM 1449 C CA . ILE A 1 29 ? 1.033 -19.968 4.188 1.00 0.00 29 ILE A CA 2
ATOM 1450 C C . ILE A 1 29 ? 0.770 -18.470 4.025 1.00 0.00 29 ILE A C 2
ATOM 1451 O O . ILE A 1 29 ? 1.695 -17.663 4.087 1.00 0.00 29 ILE A O 2
ATOM 1467 N N . CYS A 1 30 ? -0.498 -18.144 3.821 1.00 0.00 30 CYS A N 2
ATOM 1468 C CA . CYS A 1 30 ? -0.895 -16.755 3.650 1.00 0.00 30 CYS A CA 2
ATOM 1469 C C . CYS A 1 30 ? -1.865 -16.391 4.775 1.00 0.00 30 CYS A C 2
ATOM 1470 O O . CYS A 1 30 ? -2.923 -17.002 4.910 1.00 0.00 30 CYS A O 2
ATOM 1478 N N . HIS A 1 31 ? -1.467 -15.396 5.557 1.00 0.00 31 HIS A N 2
ATOM 1479 C CA . HIS A 1 31 ? -2.287 -14.944 6.666 1.00 0.00 31 HIS A CA 2
ATOM 1480 C C . HIS A 1 31 ? -1.823 -13.556 7.115 1.00 0.00 31 HIS A C 2
ATOM 1481 O O . HIS A 1 31 ? -0.798 -13.061 6.649 1.00 0.00 31 HIS A O 2
ATOM 1496 N N . ASP A 1 32 ? -2.600 -12.969 8.013 1.00 0.00 32 ASP A N 2
ATOM 1497 C CA . ASP A 1 32 ? -2.281 -11.649 8.530 1.00 0.00 32 ASP A CA 2
ATOM 1498 C C . ASP A 1 32 ? -1.655 -11.788 9.919 1.00 0.00 32 ASP A C 2
ATOM 1499 O O . ASP A 1 32 ? -2.244 -12.396 10.810 1.00 0.00 32 ASP A O 2
ATOM 1509 N N . VAL A 1 33 ? -0.471 -11.211 10.059 1.00 0.00 33 VAL A N 2
ATOM 1510 C CA . VAL A 1 33 ? 0.241 -11.262 11.325 1.00 0.00 33 VAL A CA 2
ATOM 1511 C C . VAL A 1 33 ? -0.171 -10.065 12.185 1.00 0.00 33 VAL A C 2
ATOM 1512 O O . VAL A 1 33 ? -0.338 -8.958 11.676 1.00 0.00 33 VAL A O 2
ATOM 1525 N N . ASP A 1 34 ? -0.323 -10.329 13.475 1.00 0.00 34 ASP A N 2
ATOM 1526 C CA . ASP A 1 34 ? -0.712 -9.289 14.410 1.00 0.00 34 ASP A CA 2
ATOM 1527 C C . ASP A 1 34 ? 0.370 -8.205 14.441 1.00 0.00 34 ASP A C 2
ATOM 1528 O O . ASP A 1 34 ? 1.560 -8.512 14.481 1.00 0.00 34 ASP A O 2
ATOM 1538 N N . GLY A 1 35 ? -0.085 -6.960 14.418 1.00 0.00 35 GLY A N 2
ATOM 1539 C CA . GLY A 1 35 ? 0.829 -5.831 14.442 1.00 0.00 35 GLY A CA 2
ATOM 1540 C C . GLY A 1 35 ? 1.060 -5.283 13.031 1.00 0.00 35 GLY A C 2
ATOM 1541 O O . GLY A 1 35 ? 2.148 -5.429 12.476 1.00 0.00 35 GLY A O 2
ATOM 1545 N N . ALA A 1 36 ? 0.019 -4.663 12.494 1.00 0.00 36 ALA A N 2
ATOM 1546 C CA . ALA A 1 36 ? 0.096 -4.093 11.159 1.00 0.00 36 ALA A CA 2
ATOM 1547 C C . ALA A 1 36 ? -0.835 -2.883 11.074 1.00 0.00 36 ALA A C 2
ATOM 1548 O O . ALA A 1 36 ? -1.749 -2.739 11.883 1.00 0.00 36 ALA A O 2
ATOM 1555 N N . PRO A 1 37 ? -0.565 -2.020 10.057 1.00 0.00 37 PRO A N 2
ATOM 1556 C CA . PRO A 1 37 ? -1.367 -0.827 9.854 1.00 0.00 37 PRO A CA 2
ATOM 1557 C C . PRO A 1 37 ? -2.725 -1.178 9.239 1.00 0.00 37 PRO A C 2
ATOM 1558 O O . PRO A 1 37 ? -3.767 -0.843 9.799 1.00 0.00 37 PRO A O 2
ATOM 1569 N N . VAL A 1 38 ? -2.667 -1.848 8.099 1.00 0.00 38 VAL A N 2
ATOM 1570 C CA . VAL A 1 38 ? -3.879 -2.246 7.403 1.00 0.00 38 VAL A CA 2
ATOM 1571 C C . VAL A 1 38 ? -3.898 -3.769 7.254 1.00 0.00 38 VAL A C 2
ATOM 1572 O O . VAL A 1 38 ? -2.954 -4.448 7.656 1.00 0.00 38 VAL A O 2
ATOM 1585 N N . ARG A 1 39 ? -4.984 -4.261 6.676 1.00 0.00 39 ARG A N 2
ATOM 1586 C CA . ARG A 1 39 ? -5.139 -5.691 6.469 1.00 0.00 39 ARG A CA 2
ATOM 1587 C C . ARG A 1 39 ? -4.991 -6.032 4.985 1.00 0.00 39 ARG A C 2
ATOM 1588 O O . ARG A 1 39 ? -5.412 -5.263 4.123 1.00 0.00 39 ARG A O 2
ATOM 1609 N N . ILE A 1 40 ? -4.392 -7.186 4.734 1.00 0.00 40 ILE A N 2
ATOM 1610 C CA . ILE A 1 40 ? -4.184 -7.639 3.368 1.00 0.00 40 ILE A CA 2
ATOM 1611 C C . ILE A 1 40 ? -5.519 -7.622 2.621 1.00 0.00 40 ILE A C 2
ATOM 1612 O O . ILE A 1 40 ? -6.521 -8.131 3.121 1.00 0.00 40 ILE A O 2
ATOM 1628 N N . GLY A 1 41 ? -5.490 -7.031 1.435 1.00 0.00 41 GLY A N 2
ATOM 1629 C CA . GLY A 1 41 ? -6.684 -6.942 0.613 1.00 0.00 41 GLY A CA 2
ATOM 1630 C C . GLY A 1 41 ? -7.543 -5.744 1.026 1.00 0.00 41 GLY A C 2
ATOM 1631 O O . GLY A 1 41 ? -8.680 -5.607 0.575 1.00 0.00 41 GLY A O 2
ATOM 1635 N N . ALA A 1 42 ? -6.967 -4.906 1.875 1.00 0.00 42 ALA A N 2
ATOM 1636 C CA . ALA A 1 42 ? -7.665 -3.725 2.352 1.00 0.00 42 ALA A CA 2
ATOM 1637 C C . ALA A 1 42 ? -7.539 -2.609 1.313 1.00 0.00 42 ALA A C 2
ATOM 1638 O O . ALA A 1 42 ? -6.447 -2.342 0.814 1.00 0.00 42 ALA A O 2
ATOM 1645 N N . LYS A 1 43 ? -8.671 -1.989 1.018 1.00 0.00 43 LYS A N 2
ATOM 1646 C CA . LYS A 1 43 ? -8.701 -0.908 0.048 1.00 0.00 43 LYS A CA 2
ATOM 1647 C C . LYS A 1 43 ? -8.548 0.429 0.776 1.00 0.00 43 LYS A C 2
ATOM 1648 O O . LYS A 1 43 ? -9.417 0.819 1.555 1.00 0.00 43 LYS A O 2
ATOM 1667 N N . VAL A 1 44 ? -7.437 1.095 0.497 1.00 0.00 44 VAL A N 2
ATOM 1668 C CA . VAL A 1 44 ? -7.158 2.380 1.116 1.00 0.00 44 VAL A CA 2
ATOM 1669 C C . VAL A 1 44 ? -7.307 3.488 0.071 1.00 0.00 44 VAL A C 2
ATOM 1670 O O . VAL A 1 44 ? -7.476 3.209 -1.114 1.00 0.00 44 VAL A O 2
ATOM 1683 N N . LYS A 1 45 ? -7.239 4.721 0.549 1.00 0.00 45 LYS A N 2
ATOM 1684 C CA . LYS A 1 45 ? -7.364 5.873 -0.329 1.00 0.00 45 LYS A CA 2
ATOM 1685 C C . LYS A 1 45 ? -6.083 6.705 -0.257 1.00 0.00 45 LYS A C 2
ATOM 1686 O O . LYS A 1 45 ? -5.770 7.280 0.785 1.00 0.00 45 LYS A O 2
ATOM 1705 N N . VAL A 1 46 ? -5.376 6.745 -1.378 1.00 0.00 46 VAL A N 2
ATOM 1706 C CA . VAL A 1 46 ? -4.137 7.497 -1.454 1.00 0.00 46 VAL A CA 2
ATOM 1707 C C . VAL A 1 46 ? -4.442 8.990 -1.316 1.00 0.00 46 VAL A C 2
ATOM 1708 O O . VAL A 1 46 ? -5.262 9.531 -2.056 1.00 0.00 46 VAL A O 2
ATOM 1721 N N . VAL A 1 47 ? -3.764 9.614 -0.363 1.00 0.00 47 VAL A N 2
ATOM 1722 C CA . VAL A 1 47 ? -3.953 11.033 -0.118 1.00 0.00 47 VAL A CA 2
ATOM 1723 C C . VAL A 1 47 ? -3.707 11.808 -1.413 1.00 0.00 47 VAL A C 2
ATOM 1724 O O . VAL A 1 47 ? -3.077 11.295 -2.337 1.00 0.00 47 VAL A O 2
ATOM 1737 N N . PRO A 1 48 ? -4.227 13.064 -1.441 1.00 0.00 48 PRO A N 2
ATOM 1738 C CA . PRO A 1 48 ? -4.069 13.914 -2.608 1.00 0.00 48 PRO A CA 2
ATOM 1739 C C . PRO A 1 48 ? -2.645 14.466 -2.696 1.00 0.00 48 PRO A C 2
ATOM 1740 O O . PRO A 1 48 ? -1.964 14.280 -3.704 1.00 0.00 48 PRO A O 2
ATOM 1751 N N . HIS A 1 49 ? -2.237 15.134 -1.627 1.00 0.00 49 HIS A N 2
ATOM 1752 C CA . HIS A 1 49 ? -0.906 15.715 -1.570 1.00 0.00 49 HIS A CA 2
ATOM 1753 C C . HIS A 1 49 ? -0.045 14.930 -0.579 1.00 0.00 49 HIS A C 2
ATOM 1754 O O . HIS A 1 49 ? -0.548 14.066 0.138 1.00 0.00 49 HIS A O 2
ATOM 1769 N N . SER A 1 50 ? 1.238 15.260 -0.567 1.00 0.00 50 SER A N 2
ATOM 1770 C CA . SER A 1 50 ? 2.174 14.597 0.326 1.00 0.00 50 SER A CA 2
ATOM 1771 C C . SER A 1 50 ? 1.791 14.870 1.781 1.00 0.00 50 SER A C 2
ATOM 1772 O O . SER A 1 50 ? 1.421 15.989 2.131 1.00 0.00 50 SER A O 2
ATOM 1780 N N . GLU A 1 51 ? 1.891 13.825 2.591 1.00 0.00 51 GLU A N 2
ATOM 1781 C CA . GLU A 1 51 ? 1.562 13.937 4.001 1.00 0.00 51 GLU A CA 2
ATOM 1782 C C . GLU A 1 51 ? 2.838 14.006 4.842 1.00 0.00 51 GLU A C 2
ATOM 1783 O O . GLU A 1 51 ? 2.885 14.709 5.850 1.00 0.00 51 GLU A O 2
ATOM 1796 N N . ASP A 1 52 ? 3.843 13.266 4.396 1.00 0.00 52 ASP A N 2
ATOM 1797 C CA . ASP A 1 52 ? 5.117 13.234 5.093 1.00 0.00 52 ASP A CA 2
ATOM 1798 C C . ASP A 1 52 ? 6.240 13.571 4.110 1.00 0.00 52 ASP A C 2
ATOM 1799 O O . ASP A 1 52 ? 7.003 14.510 4.333 1.00 0.00 52 ASP A O 2
ATOM 1809 N N . GLY A 1 53 ? 6.306 12.787 3.044 1.00 0.00 53 GLY A N 2
ATOM 1810 C CA . GLY A 1 53 ? 7.323 12.992 2.026 1.00 0.00 53 GLY A CA 2
ATOM 1811 C C . GLY A 1 53 ? 6.937 12.294 0.720 1.00 0.00 53 GLY A C 2
ATOM 1812 O O . GLY A 1 53 ? 6.650 12.954 -0.278 1.00 0.00 53 GLY A O 2
ATOM 1816 N N . THR A 1 54 ? 6.944 10.971 0.768 1.00 0.00 54 THR A N 2
ATOM 1817 C CA . THR A 1 54 ? 6.600 10.177 -0.400 1.00 0.00 54 THR A CA 2
ATOM 1818 C C . THR A 1 54 ? 5.168 10.481 -0.846 1.00 0.00 54 THR A C 2
ATOM 1819 O O . THR A 1 54 ? 4.255 10.531 -0.026 1.00 0.00 54 THR A O 2
ATOM 1830 N N . ILE A 1 55 ? 5.017 10.676 -2.148 1.00 0.00 55 ILE A N 2
ATOM 1831 C CA . ILE A 1 55 ? 3.714 10.974 -2.716 1.00 0.00 55 ILE A CA 2
ATOM 1832 C C . ILE A 1 55 ? 3.767 10.788 -4.233 1.00 0.00 55 ILE A C 2
ATOM 1833 O O . ILE A 1 55 ? 4.847 10.761 -4.821 1.00 0.00 55 ILE A O 2
ATOM 1849 N N . SER A 1 56 ? 2.588 10.665 -4.824 1.00 0.00 56 SER A N 2
ATOM 1850 C CA . SER A 1 56 ? 2.486 10.483 -6.263 1.00 0.00 56 SER A CA 2
ATOM 1851 C C . SER A 1 56 ? 1.294 11.271 -6.806 1.00 0.00 56 SER A C 2
ATOM 1852 O O . SER A 1 56 ? 0.190 11.185 -6.269 1.00 0.00 56 SER A O 2
ATOM 1860 N N . GLN A 1 57 ? 1.554 12.023 -7.866 1.00 0.00 57 GLN A N 2
ATOM 1861 C CA . GLN A 1 57 ? 0.515 12.824 -8.491 1.00 0.00 57 GLN A CA 2
ATOM 1862 C C . GLN A 1 57 ? -0.437 11.931 -9.287 1.00 0.00 57 GLN A C 2
ATOM 1863 O O . GLN A 1 57 ? -1.562 12.329 -9.588 1.00 0.00 57 GLN A O 2
ATOM 1877 N N . ARG A 1 58 ? 0.047 10.739 -9.607 1.00 0.00 58 ARG A N 2
ATOM 1878 C CA . ARG A 1 58 ? -0.747 9.787 -10.364 1.00 0.00 58 ARG A CA 2
ATOM 1879 C C . ARG A 1 58 ? -1.927 9.294 -9.523 1.00 0.00 58 ARG A C 2
ATOM 1880 O O . ARG A 1 58 ? -3.065 9.283 -9.991 1.00 0.00 58 ARG A O 2
ATOM 1901 N N . PHE A 1 59 ? -1.615 8.897 -8.298 1.00 0.00 59 PHE A N 2
ATOM 1902 C CA . PHE A 1 59 ? -2.635 8.405 -7.388 1.00 0.00 59 PHE A CA 2
ATOM 1903 C C . PHE A 1 59 ? -3.237 9.549 -6.569 1.00 0.00 59 PHE A C 2
ATOM 1904 O O . PHE A 1 59 ? -3.797 9.322 -5.498 1.00 0.00 59 PHE A O 2
ATOM 1921 N N . LEU A 1 60 ? -3.098 10.754 -7.103 1.00 0.00 60 LEU A N 2
ATOM 1922 C CA . LEU A 1 60 ? -3.622 11.933 -6.436 1.00 0.00 60 LEU A CA 2
ATOM 1923 C C . LEU A 1 60 ? -5.150 11.867 -6.416 1.00 0.00 60 LEU A C 2
ATOM 1924 O O . LEU A 1 60 ? -5.807 12.334 -7.345 1.00 0.00 60 LEU A O 2
ATOM 1940 N N . GLY A 1 61 ? -5.671 11.284 -5.346 1.00 0.00 61 GLY A N 2
ATOM 1941 C CA . GLY A 1 61 ? -7.111 11.150 -5.194 1.00 0.00 61 GLY A CA 2
ATOM 1942 C C . GLY A 1 61 ? -7.607 9.842 -5.812 1.00 0.00 61 GLY A C 2
ATOM 1943 O O . GLY A 1 61 ? -8.691 9.798 -6.394 1.00 0.00 61 GLY A O 2
ATOM 1947 N N . GLN A 1 62 ? -6.792 8.808 -5.665 1.00 0.00 62 GLN A N 2
ATOM 1948 C CA . GLN A 1 62 ? -7.135 7.502 -6.201 1.00 0.00 62 GLN A CA 2
ATOM 1949 C C . GLN A 1 62 ? -7.428 6.522 -5.065 1.00 0.00 62 GLN A C 2
ATOM 1950 O O . GLN A 1 62 ? -7.420 6.902 -3.895 1.00 0.00 62 GLN A O 2
ATOM 1964 N N . THR A 1 63 ? -7.677 5.278 -5.448 1.00 0.00 63 THR A N 2
ATOM 1965 C CA . THR A 1 63 ? -7.972 4.240 -4.474 1.00 0.00 63 THR A CA 2
ATOM 1966 C C . THR A 1 63 ? -7.456 2.886 -4.965 1.00 0.00 63 THR A C 2
ATOM 1967 O O . THR A 1 63 ? -7.829 2.430 -6.045 1.00 0.00 63 THR A O 2
ATOM 1978 N N . GLY A 1 64 ? -6.605 2.281 -4.150 1.00 0.00 64 GLY A N 2
ATOM 1979 C CA . GLY A 1 64 ? -6.033 0.990 -4.489 1.00 0.00 64 GLY A CA 2
ATOM 1980 C C . GLY A 1 64 ? -6.033 0.055 -3.277 1.00 0.00 64 GLY A C 2
ATOM 1981 O O . GLY A 1 64 ? -6.515 0.420 -2.207 1.00 0.00 64 GLY A O 2
ATOM 1985 N N . ILE A 1 65 ? -5.486 -1.134 -3.487 1.00 0.00 65 ILE A N 2
ATOM 1986 C CA . ILE A 1 65 ? -5.417 -2.124 -2.425 1.00 0.00 65 ILE A CA 2
ATOM 1987 C C . ILE A 1 65 ? -3.952 -2.386 -2.072 1.00 0.00 65 ILE A C 2
ATOM 1988 O O . ILE A 1 65 ? -3.062 -2.149 -2.887 1.00 0.00 65 ILE A O 2
ATOM 2004 N N . VAL A 1 66 ? -3.746 -2.872 -0.857 1.00 0.00 66 VAL A N 2
ATOM 2005 C CA . VAL A 1 66 ? -2.404 -3.171 -0.387 1.00 0.00 66 VAL A CA 2
ATOM 2006 C C . VAL A 1 66 ? -2.027 -4.594 -0.800 1.00 0.00 66 VAL A C 2
ATOM 2007 O O . VAL A 1 66 ? -2.506 -5.562 -0.214 1.00 0.00 66 VAL A O 2
ATOM 2020 N N . VAL A 1 67 ? -1.172 -4.675 -1.809 1.00 0.00 67 VAL A N 2
ATOM 2021 C CA . VAL A 1 67 ? -0.726 -5.966 -2.309 1.00 0.00 67 VAL A CA 2
ATOM 2022 C C . VAL A 1 67 ? 0.242 -6.590 -1.302 1.00 0.00 67 VAL A C 2
ATOM 2023 O O . VAL A 1 67 ? 0.320 -7.813 -1.186 1.00 0.00 67 VAL A O 2
ATOM 2036 N N . GLY A 1 68 ? 0.957 -5.724 -0.599 1.00 0.00 68 GLY A N 2
ATOM 2037 C CA . GLY A 1 68 ? 1.916 -6.176 0.394 1.00 0.00 68 GLY A CA 2
ATOM 2038 C C . GLY A 1 68 ? 1.792 -5.365 1.686 1.00 0.00 68 GLY A C 2
ATOM 2039 O O . GLY A 1 68 ? 1.657 -4.143 1.645 1.00 0.00 68 GLY A O 2
ATOM 2043 N N . LEU A 1 69 ? 1.844 -6.078 2.801 1.00 0.00 69 LEU A N 2
ATOM 2044 C CA . LEU A 1 69 ? 1.739 -5.439 4.102 1.00 0.00 69 LEU A CA 2
ATOM 2045 C C . LEU A 1 69 ? 3.135 -5.302 4.712 1.00 0.00 69 LEU A C 2
ATOM 2046 O O . LEU A 1 69 ? 4.071 -5.980 4.289 1.00 0.00 69 LEU A O 2
ATOM 2062 N N . VAL A 1 70 ? 3.231 -4.421 5.697 1.00 0.00 70 VAL A N 2
ATOM 2063 C CA . VAL A 1 70 ? 4.498 -4.185 6.370 1.00 0.00 70 VAL A CA 2
ATOM 2064 C C . VAL A 1 70 ? 4.614 -5.123 7.572 1.00 0.00 70 VAL A C 2
ATOM 2065 O O . VAL A 1 70 ? 3.984 -4.895 8.604 1.00 0.00 70 VAL A O 2
ATOM 2078 N N . PHE A 1 71 ? 5.423 -6.158 7.400 1.00 0.00 71 PHE A N 2
ATOM 2079 C CA . PHE A 1 71 ? 5.627 -7.133 8.458 1.00 0.00 71 PHE A CA 2
ATOM 2080 C C . PHE A 1 71 ? 7.111 -7.482 8.604 1.00 0.00 71 PHE A C 2
ATOM 2081 O O . PHE A 1 71 ? 7.923 -7.116 7.756 1.00 0.00 71 PHE A O 2
ATOM 2098 N N . ASP A 1 72 ? 7.418 -8.184 9.684 1.00 0.00 72 ASP A N 2
ATOM 2099 C CA . ASP A 1 72 ? 8.788 -8.587 9.949 1.00 0.00 72 ASP A CA 2
ATOM 2100 C C . ASP A 1 72 ? 9.433 -9.073 8.650 1.00 0.00 72 ASP A C 2
ATOM 2101 O O . ASP A 1 72 ? 9.125 -10.164 8.171 1.00 0.00 72 ASP A O 2
ATOM 2111 N N . ASP A 1 73 ? 10.317 -8.241 8.119 1.00 0.00 73 ASP A N 2
ATOM 2112 C CA . ASP A 1 73 ? 11.007 -8.574 6.883 1.00 0.00 73 ASP A CA 2
ATOM 2113 C C . ASP A 1 73 ? 12.068 -9.638 7.167 1.00 0.00 73 ASP A C 2
ATOM 2114 O O . ASP A 1 73 ? 12.977 -9.416 7.966 1.00 0.00 73 ASP A O 2
ATOM 2124 N N . PRO A 1 74 ? 11.914 -10.801 6.480 1.00 0.00 74 PRO A N 2
ATOM 2125 C CA . PRO A 1 74 ? 12.849 -11.902 6.652 1.00 0.00 74 PRO A CA 2
ATOM 2126 C C . PRO A 1 74 ? 14.171 -11.613 5.937 1.00 0.00 74 PRO A C 2
ATOM 2127 O O . PRO A 1 74 ? 14.444 -10.474 5.564 1.00 0.00 74 PRO A O 2
ATOM 2138 N N . ALA A 1 75 ? 14.957 -12.667 5.769 1.00 0.00 75 ALA A N 2
ATOM 2139 C CA . ALA A 1 75 ? 16.244 -12.543 5.106 1.00 0.00 75 ALA A CA 2
ATOM 2140 C C . ALA A 1 75 ? 16.032 -12.521 3.590 1.00 0.00 75 ALA A C 2
ATOM 2141 O O . ALA A 1 75 ? 16.992 -12.419 2.828 1.00 0.00 75 ALA A O 2
ATOM 2148 N N . THR A 1 76 ? 14.770 -12.623 3.200 1.00 0.00 76 THR A N 2
ATOM 2149 C CA . THR A 1 76 ? 14.420 -12.616 1.790 1.00 0.00 76 THR A CA 2
ATOM 2150 C C . THR A 1 76 ? 13.300 -11.610 1.522 1.00 0.00 76 THR A C 2
ATOM 2151 O O . THR A 1 76 ? 12.720 -11.595 0.437 1.00 0.00 76 THR A O 2
ATOM 2162 N N . GLN A 1 77 ? 13.029 -10.793 2.530 1.00 0.00 77 GLN A N 2
ATOM 2163 C CA . GLN A 1 77 ? 11.987 -9.787 2.418 1.00 0.00 77 GLN A CA 2
ATOM 2164 C C . GLN A 1 77 ? 10.638 -10.450 2.132 1.00 0.00 77 GLN A C 2
ATOM 2165 O O . GLN A 1 77 ? 10.582 -11.514 1.518 1.00 0.00 77 GLN A O 2
ATOM 2179 N N . TYR A 1 78 ? 9.582 -9.791 2.590 1.00 0.00 78 TYR A N 2
ATOM 2180 C CA . TYR A 1 78 ? 8.236 -10.304 2.392 1.00 0.00 78 TYR A CA 2
ATOM 2181 C C . TYR A 1 78 ? 7.192 -9.218 2.660 1.00 0.00 78 TYR A C 2
ATOM 2182 O O . TYR A 1 78 ? 7.455 -8.266 3.394 1.00 0.00 78 TYR A O 2
ATOM 2200 N N . PRO A 1 79 ? 5.999 -9.402 2.035 1.00 0.00 79 PRO A N 2
ATOM 2201 C CA . PRO A 1 79 ? 5.771 -10.557 1.181 1.00 0.00 79 PRO A CA 2
ATOM 2202 C C . PRO A 1 79 ? 6.488 -10.397 -0.159 1.00 0.00 79 PRO A C 2
ATOM 2203 O O . PRO A 1 79 ? 7.302 -11.237 -0.537 1.00 0.00 79 PRO A O 2
ATOM 2214 N N . ASP A 1 80 ? 6.158 -9.312 -0.845 1.00 0.00 80 ASP A N 2
ATOM 2215 C CA . ASP A 1 80 ? 6.761 -9.032 -2.137 1.00 0.00 80 ASP A CA 2
ATOM 2216 C C . ASP A 1 80 ? 7.628 -7.775 -2.029 1.00 0.00 80 ASP A C 2
ATOM 2217 O O . ASP A 1 80 ? 8.595 -7.619 -2.773 1.00 0.00 80 ASP A O 2
ATOM 2227 N N . ASP A 1 81 ? 7.249 -6.911 -1.099 1.00 0.00 81 ASP A N 2
ATOM 2228 C CA . ASP A 1 81 ? 7.981 -5.675 -0.884 1.00 0.00 81 ASP A CA 2
ATOM 2229 C C . ASP A 1 81 ? 8.237 -5.493 0.613 1.00 0.00 81 ASP A C 2
ATOM 2230 O O . ASP A 1 81 ? 7.643 -6.188 1.438 1.00 0.00 81 ASP A O 2
ATOM 2240 N N . PRO A 1 82 ? 9.145 -4.530 0.929 1.00 0.00 82 PRO A N 2
ATOM 2241 C CA . PRO A 1 82 ? 9.487 -4.248 2.312 1.00 0.00 82 PRO A CA 2
ATOM 2242 C C . PRO A 1 82 ? 8.368 -3.468 3.005 1.00 0.00 82 PRO A C 2
ATOM 2243 O O . PRO A 1 82 ? 7.944 -3.825 4.102 1.00 0.00 82 PRO A O 2
ATOM 2254 N N . LEU A 1 83 ? 7.922 -2.415 2.335 1.00 0.00 83 LEU A N 2
ATOM 2255 C CA . LEU A 1 83 ? 6.861 -1.581 2.873 1.00 0.00 83 LEU A CA 2
ATOM 2256 C C . LEU A 1 83 ? 5.559 -1.873 2.124 1.00 0.00 83 LEU A C 2
ATOM 2257 O O . LEU A 1 83 ? 5.546 -2.659 1.180 1.00 0.00 83 LEU A O 2
ATOM 2273 N N . ILE A 1 84 ? 4.497 -1.224 2.576 1.00 0.00 84 ILE A N 2
ATOM 2274 C CA . ILE A 1 84 ? 3.193 -1.403 1.959 1.00 0.00 84 ILE A CA 2
ATOM 2275 C C . ILE A 1 84 ? 3.160 -0.665 0.621 1.00 0.00 84 ILE A C 2
ATOM 2276 O O . ILE A 1 84 ? 3.761 0.399 0.477 1.00 0.00 84 ILE A O 2
ATOM 2292 N N . GLN A 1 85 ? 2.453 -1.260 -0.330 1.00 0.00 85 GLN A N 2
ATOM 2293 C CA . GLN A 1 85 ? 2.335 -0.672 -1.654 1.00 0.00 85 GLN A CA 2
ATOM 2294 C C . GLN A 1 85 ? 0.891 -0.775 -2.153 1.00 0.00 85 GLN A C 2
ATOM 2295 O O . GLN A 1 85 ? 0.301 -1.854 -2.139 1.00 0.00 85 GLN A O 2
ATOM 2309 N N . VAL A 1 86 ? 0.364 0.363 -2.580 1.00 0.00 86 VAL A N 2
ATOM 2310 C CA . VAL A 1 86 ? -0.998 0.414 -3.082 1.00 0.00 86 VAL A CA 2
ATOM 2311 C C . VAL A 1 86 ? -0.979 0.308 -4.609 1.00 0.00 86 VAL A C 2
ATOM 2312 O O . VAL A 1 86 ? -0.120 0.895 -5.266 1.00 0.00 86 VAL A O 2
ATOM 2325 N N . LEU A 1 87 ? -1.936 -0.446 -5.130 1.00 0.00 87 LEU A N 2
ATOM 2326 C CA . LEU A 1 87 ? -2.040 -0.636 -6.566 1.00 0.00 87 LEU A CA 2
ATOM 2327 C C . LEU A 1 87 ? -3.444 -0.245 -7.028 1.00 0.00 87 LEU A C 2
ATOM 2328 O O . LEU A 1 87 ? -4.436 -0.734 -6.491 1.00 0.00 87 LEU A O 2
ATOM 2344 N N . VAL A 1 88 ? -3.484 0.632 -8.020 1.00 0.00 88 VAL A N 2
ATOM 2345 C CA . VAL A 1 88 ? -4.750 1.096 -8.559 1.00 0.00 88 VAL A CA 2
ATOM 2346 C C . VAL A 1 88 ? -5.102 0.276 -9.802 1.00 0.00 88 VAL A C 2
ATOM 2347 O O . VAL A 1 88 ? -4.216 -0.237 -10.482 1.00 0.00 88 VAL A O 2
ATOM 2360 N N . GLU A 1 89 ? -6.398 0.178 -10.061 1.00 0.00 89 GLU A N 2
ATOM 2361 C CA . GLU A 1 89 ? -6.878 -0.572 -11.209 1.00 0.00 89 GLU A CA 2
ATOM 2362 C C . GLU A 1 89 ? -6.502 0.147 -12.507 1.00 0.00 89 GLU A C 2
ATOM 2363 O O . GLU A 1 89 ? -6.876 1.301 -12.712 1.00 0.00 89 GLU A O 2
ATOM 2376 N N . GLY A 1 90 ? -5.769 -0.565 -13.349 1.00 0.00 90 GLY A N 2
ATOM 2377 C CA . GLY A 1 90 ? -5.340 -0.010 -14.622 1.00 0.00 90 GLY A CA 2
ATOM 2378 C C . GLY A 1 90 ? -4.198 0.990 -14.427 1.00 0.00 90 GLY A C 2
ATOM 2379 O O . GLY A 1 90 ? -3.767 1.639 -15.378 1.00 0.00 90 GLY A O 2
ATOM 2383 N N . LEU A 1 91 ? -3.742 1.084 -13.186 1.00 0.00 91 LEU A N 2
ATOM 2384 C CA . LEU A 1 91 ? -2.658 1.993 -12.854 1.00 0.00 91 LEU A CA 2
ATOM 2385 C C . LEU A 1 91 ? -1.448 1.187 -12.380 1.00 0.00 91 LEU A C 2
ATOM 2386 O O . LEU A 1 91 ? -1.404 -0.031 -12.551 1.00 0.00 91 LEU A O 2
ATOM 2402 N N . GLY A 1 92 ? -0.496 1.897 -11.795 1.00 0.00 92 GLY A N 2
ATOM 2403 C CA . GLY A 1 92 ? 0.712 1.263 -11.296 1.00 0.00 92 GLY A CA 2
ATOM 2404 C C . GLY A 1 92 ? 0.609 0.991 -9.794 1.00 0.00 92 GLY A C 2
ATOM 2405 O O . GLY A 1 92 ? -0.490 0.930 -9.244 1.00 0.00 92 GLY A O 2
ATOM 2409 N N . GLU A 1 93 ? 1.768 0.834 -9.172 1.00 0.00 93 GLU A N 2
ATOM 2410 C CA . GLU A 1 93 ? 1.821 0.572 -7.743 1.00 0.00 93 GLU A CA 2
ATOM 2411 C C . GLU A 1 93 ? 2.991 1.324 -7.108 1.00 0.00 93 GLU A C 2
ATOM 2412 O O . GLU A 1 93 ? 4.106 1.299 -7.627 1.00 0.00 93 GLU A O 2
ATOM 2425 N N . ASP A 1 94 ? 2.697 1.979 -5.994 1.00 0.00 94 ASP A N 2
ATOM 2426 C CA . ASP A 1 94 ? 3.711 2.738 -5.282 1.00 0.00 94 ASP A CA 2
ATOM 2427 C C . ASP A 1 94 ? 3.687 2.352 -3.802 1.00 0.00 94 ASP A C 2
ATOM 2428 O O . ASP A 1 94 ? 2.745 1.710 -3.339 1.00 0.00 94 ASP A O 2
ATOM 2438 N N . LEU A 1 95 ? 4.735 2.757 -3.100 1.00 0.00 95 LEU A N 2
ATOM 2439 C CA . LEU A 1 95 ? 4.847 2.461 -1.682 1.00 0.00 95 LEU A CA 2
ATOM 2440 C C . LEU A 1 95 ? 4.471 3.705 -0.875 1.00 0.00 95 LEU A C 2
ATOM 2441 O O . LEU A 1 95 ? 5.001 4.789 -1.114 1.00 0.00 95 LEU A O 2
ATOM 2457 N N . PHE A 1 96 ? 3.557 3.509 0.065 1.00 0.00 96 PHE A N 2
ATOM 2458 C CA . PHE A 1 96 ? 3.104 4.602 0.908 1.00 0.00 96 PHE A CA 2
ATOM 2459 C C . PHE A 1 96 ? 3.251 4.247 2.390 1.00 0.00 96 PHE A C 2
ATOM 2460 O O . PHE A 1 96 ? 3.531 3.100 2.733 1.00 0.00 96 PHE A O 2
ATOM 2477 N N . PHE A 1 97 ? 3.054 5.255 3.228 1.00 0.00 97 PHE A N 2
ATOM 2478 C CA . PHE A 1 97 ? 3.163 5.064 4.665 1.00 0.00 97 PHE A CA 2
ATOM 2479 C C . PHE A 1 97 ? 1.783 4.866 5.297 1.00 0.00 97 PHE A C 2
ATOM 2480 O O . PHE A 1 97 ? 0.770 5.256 4.718 1.00 0.00 97 PHE A O 2
ATOM 2497 N N . PRO A 1 98 ? 1.789 4.245 6.507 1.00 0.00 98 PRO A N 2
ATOM 2498 C CA . PRO A 1 98 ? 0.550 3.990 7.223 1.00 0.00 98 PRO A CA 2
ATOM 2499 C C . PRO A 1 98 ? 0.004 5.275 7.848 1.00 0.00 98 PRO A C 2
ATOM 2500 O O . PRO A 1 98 ? -1.166 5.341 8.220 1.00 0.00 98 PRO A O 2
ATOM 2511 N N . GLU A 1 99 ? 0.879 6.267 7.944 1.00 0.00 99 GLU A N 2
ATOM 2512 C CA . GLU A 1 99 ? 0.499 7.546 8.518 1.00 0.00 99 GLU A CA 2
ATOM 2513 C C . GLU A 1 99 ? 0.197 8.556 7.409 1.00 0.00 99 GLU A C 2
ATOM 2514 O O . GLU A 1 99 ? -0.293 9.652 7.680 1.00 0.00 99 GLU A O 2
ATOM 2527 N N . GLU A 1 100 ? 0.502 8.153 6.185 1.00 0.00 100 GLU A N 2
ATOM 2528 C CA . GLU A 1 100 ? 0.268 9.008 5.034 1.00 0.00 100 GLU A CA 2
ATOM 2529 C C . GLU A 1 100 ? -1.192 8.912 4.588 1.00 0.00 100 GLU A C 2
ATOM 2530 O O . GLU A 1 100 ? -1.937 9.886 4.681 1.00 0.00 100 GLU A O 2
ATOM 2543 N N . LEU A 1 101 ? -1.557 7.730 4.116 1.00 0.00 101 LEU A N 2
ATOM 2544 C CA . LEU A 1 101 ? -2.915 7.495 3.654 1.00 0.00 101 LEU A CA 2
ATOM 2545 C C . LEU A 1 101 ? -3.721 6.836 4.775 1.00 0.00 101 LEU A C 2
ATOM 2546 O O . LEU A 1 101 ? -3.157 6.178 5.648 1.00 0.00 101 LEU A O 2
ATOM 2562 N N . GLU A 1 102 ? -5.029 7.035 4.714 1.00 0.00 102 GLU A N 2
ATOM 2563 C CA . GLU A 1 102 ? -5.919 6.469 5.713 1.00 0.00 102 GLU A CA 2
ATOM 2564 C C . GLU A 1 102 ? -6.763 5.350 5.100 1.00 0.00 102 GLU A C 2
ATOM 2565 O O . GLU A 1 102 ? -6.793 5.188 3.879 1.00 0.00 102 GLU A O 2
ATOM 2578 N N . LEU A 1 103 ? -7.428 4.606 5.971 1.00 0.00 103 LEU A N 2
ATOM 2579 C CA . LEU A 1 103 ? -8.269 3.507 5.529 1.00 0.00 103 LEU A CA 2
ATOM 2580 C C . LEU A 1 103 ? -9.633 4.053 5.103 1.00 0.00 103 LEU A C 2
ATOM 2581 O O . LEU A 1 103 ? -10.305 4.729 5.881 1.00 0.00 103 LEU A O 2
ATOM 2597 N N . ALA A 1 104 ? -10.002 3.739 3.870 1.00 0.00 104 ALA A N 2
ATOM 2598 C CA . ALA A 1 104 ? -11.275 4.190 3.332 1.00 0.00 104 ALA A CA 2
ATOM 2599 C C . ALA A 1 104 ? -12.409 3.691 4.231 1.00 0.00 104 ALA A C 2
ATOM 2600 O O . ALA A 1 104 ? -12.260 2.684 4.922 1.00 0.00 104 ALA A O 2
ATOM 2607 N N . PRO A 1 105 ? -13.545 4.438 4.190 1.00 0.00 105 PRO A N 2
ATOM 2608 C CA . PRO A 1 105 ? -14.703 4.081 4.992 1.00 0.00 105 PRO A CA 2
ATOM 2609 C C . PRO A 1 105 ? -15.432 2.876 4.398 1.00 0.00 105 PRO A C 2
ATOM 2610 O O . PRO A 1 105 ? -15.641 1.873 5.079 1.00 0.00 105 PRO A O 2
ATOM 2621 N N . GLU A 1 106 ? -15.801 3.012 3.132 1.00 0.00 106 GLU A N 2
ATOM 2622 C CA . GLU A 1 106 ? -16.502 1.946 2.437 1.00 0.00 106 GLU A CA 2
ATOM 2623 C C . GLU A 1 106 ? -15.505 0.920 1.894 1.00 0.00 106 GLU A C 2
ATOM 2624 O O . GLU A 1 106 ? -15.899 -0.065 1.272 1.00 0.00 106 GLU A O 2
ATOM 2637 N N . MET A 1 21 ? -3.651 -33.506 -8.291 1.00 0.00 21 MET A N 3
ATOM 2638 C CA . MET A 1 21 ? -3.325 -32.216 -8.874 1.00 0.00 21 MET A CA 3
ATOM 2639 C C . MET A 1 21 ? -2.352 -31.443 -7.982 1.00 0.00 21 MET A C 3
ATOM 2640 O O . MET A 1 21 ? -2.704 -31.042 -6.873 1.00 0.00 21 MET A O 3
ATOM 2654 N N . ILE A 1 22 ? -1.146 -31.254 -8.499 1.00 0.00 22 ILE A N 3
ATOM 2655 C CA . ILE A 1 22 ? -0.119 -30.536 -7.763 1.00 0.00 22 ILE A CA 3
ATOM 2656 C C . ILE A 1 22 ? -0.747 -29.321 -7.075 1.00 0.00 22 ILE A C 3
ATOM 2657 O O . ILE A 1 22 ? -1.189 -28.387 -7.741 1.00 0.00 22 ILE A O 3
ATOM 2673 N N . GLN A 1 23 ? -0.763 -29.375 -5.751 1.00 0.00 23 GLN A N 3
ATOM 2674 C CA . GLN A 1 23 ? -1.329 -28.292 -4.965 1.00 0.00 23 GLN A CA 3
ATOM 2675 C C . GLN A 1 23 ? -0.299 -27.174 -4.785 1.00 0.00 23 GLN A C 3
ATOM 2676 O O . GLN A 1 23 ? 0.766 -27.201 -5.399 1.00 0.00 23 GLN A O 3
ATOM 2690 N N . ASP A 1 24 ? -0.654 -26.218 -3.939 1.00 0.00 24 ASP A N 3
ATOM 2691 C CA . ASP A 1 24 ? 0.227 -25.094 -3.670 1.00 0.00 24 ASP A CA 3
ATOM 2692 C C . ASP A 1 24 ? 1.669 -25.593 -3.567 1.00 0.00 24 ASP A C 3
ATOM 2693 O O . ASP A 1 24 ? 1.905 -26.752 -3.228 1.00 0.00 24 ASP A O 3
ATOM 2703 N N . PRO A 1 25 ? 2.620 -24.672 -3.874 1.00 0.00 25 PRO A N 3
ATOM 2704 C CA . PRO A 1 25 ? 4.033 -25.007 -3.819 1.00 0.00 25 PRO A CA 3
ATOM 2705 C C . PRO A 1 25 ? 4.524 -25.081 -2.373 1.00 0.00 25 PRO A C 3
ATOM 2706 O O . PRO A 1 25 ? 3.764 -24.814 -1.442 1.00 0.00 25 PRO A O 3
ATOM 2717 N N . SER A 1 26 ? 5.789 -25.446 -2.229 1.00 0.00 26 SER A N 3
ATOM 2718 C CA . SER A 1 26 ? 6.390 -25.559 -0.911 1.00 0.00 26 SER A CA 3
ATOM 2719 C C . SER A 1 26 ? 6.244 -24.236 -0.154 1.00 0.00 26 SER A C 3
ATOM 2720 O O . SER A 1 26 ? 6.191 -24.223 1.075 1.00 0.00 26 SER A O 3
ATOM 2728 N N . LEU A 1 27 ? 6.184 -23.157 -0.920 1.00 0.00 27 LEU A N 3
ATOM 2729 C CA . LEU A 1 27 ? 6.045 -21.833 -0.337 1.00 0.00 27 LEU A CA 3
ATOM 2730 C C . LEU A 1 27 ? 5.030 -21.888 0.806 1.00 0.00 27 LEU A C 3
ATOM 2731 O O . LEU A 1 27 ? 3.926 -22.403 0.637 1.00 0.00 27 LEU A O 3
ATOM 2747 N N . ILE A 1 28 ? 5.440 -21.349 1.944 1.00 0.00 28 ILE A N 3
ATOM 2748 C CA . ILE A 1 28 ? 4.580 -21.330 3.117 1.00 0.00 28 ILE A CA 3
ATOM 2749 C C . ILE A 1 28 ? 3.728 -20.060 3.097 1.00 0.00 28 ILE A C 3
ATOM 2750 O O . ILE A 1 28 ? 4.254 -18.958 2.948 1.00 0.00 28 ILE A O 3
ATOM 2766 N N . ILE A 1 29 ? 2.428 -20.256 3.252 1.00 0.00 29 ILE A N 3
ATOM 2767 C CA . ILE A 1 29 ? 1.497 -19.139 3.255 1.00 0.00 29 ILE A CA 3
ATOM 2768 C C . ILE A 1 29 ? 1.120 -18.800 4.698 1.00 0.00 29 ILE A C 3
ATOM 2769 O O . ILE A 1 29 ? 0.507 -19.613 5.391 1.00 0.00 29 ILE A O 3
ATOM 2785 N N . CYS A 1 30 ? 1.498 -17.599 5.109 1.00 0.00 30 CYS A N 3
ATOM 2786 C CA . CYS A 1 30 ? 1.205 -17.142 6.457 1.00 0.00 30 CYS A CA 3
ATOM 2787 C C . CYS A 1 30 ? 0.216 -15.980 6.366 1.00 0.00 30 CYS A C 3
ATOM 2788 O O . CYS A 1 30 ? 0.312 -15.147 5.466 1.00 0.00 30 CYS A O 3
ATOM 2796 N N . HIS A 1 31 ? -0.714 -15.960 7.311 1.00 0.00 31 HIS A N 3
ATOM 2797 C CA . HIS A 1 31 ? -1.720 -14.913 7.349 1.00 0.00 31 HIS A CA 3
ATOM 2798 C C . HIS A 1 31 ? -1.102 -13.625 7.894 1.00 0.00 31 HIS A C 3
ATOM 2799 O O . HIS A 1 31 ? 0.084 -13.592 8.219 1.00 0.00 31 HIS A O 3
ATOM 2814 N N . ASP A 1 32 ? -1.932 -12.596 7.976 1.00 0.00 32 ASP A N 3
ATOM 2815 C CA . ASP A 1 32 ? -1.480 -11.308 8.476 1.00 0.00 32 ASP A CA 3
ATOM 2816 C C . ASP A 1 32 ? -1.061 -11.453 9.940 1.00 0.00 32 ASP A C 3
ATOM 2817 O O . ASP A 1 32 ? -1.286 -12.494 10.553 1.00 0.00 32 ASP A O 3
ATOM 2827 N N . VAL A 1 33 ? -0.459 -10.392 10.457 1.00 0.00 33 VAL A N 3
ATOM 2828 C CA . VAL A 1 33 ? -0.008 -10.387 11.838 1.00 0.00 33 VAL A CA 3
ATOM 2829 C C . VAL A 1 33 ? -0.536 -9.134 12.539 1.00 0.00 33 VAL A C 3
ATOM 2830 O O . VAL A 1 33 ? -0.473 -8.036 11.989 1.00 0.00 33 VAL A O 3
ATOM 2843 N N . ASP A 1 34 ? -1.045 -9.341 13.745 1.00 0.00 34 ASP A N 3
ATOM 2844 C CA . ASP A 1 34 ? -1.586 -8.241 14.527 1.00 0.00 34 ASP A CA 3
ATOM 2845 C C . ASP A 1 34 ? -0.533 -7.137 14.639 1.00 0.00 34 ASP A C 3
ATOM 2846 O O . ASP A 1 34 ? 0.661 -7.417 14.732 1.00 0.00 34 ASP A O 3
ATOM 2856 N N . GLY A 1 35 ? -1.015 -5.901 14.626 1.00 0.00 35 GLY A N 3
ATOM 2857 C CA . GLY A 1 35 ? -0.131 -4.752 14.724 1.00 0.00 35 GLY A CA 3
ATOM 2858 C C . GLY A 1 35 ? -0.014 -4.036 13.379 1.00 0.00 35 GLY A C 3
ATOM 2859 O O . GLY A 1 35 ? 0.065 -2.808 13.329 1.00 0.00 35 GLY A O 3
ATOM 2863 N N . ALA A 1 36 ? -0.004 -4.831 12.319 1.00 0.00 36 ALA A N 3
ATOM 2864 C CA . ALA A 1 36 ? 0.104 -4.286 10.976 1.00 0.00 36 ALA A CA 3
ATOM 2865 C C . ALA A 1 36 ? -0.785 -3.047 10.859 1.00 0.00 36 ALA A C 3
ATOM 2866 O O . ALA A 1 36 ? -1.705 -2.862 11.655 1.00 0.00 36 ALA A O 3
ATOM 2873 N N . PRO A 1 37 ? -0.472 -2.208 9.836 1.00 0.00 37 PRO A N 3
ATOM 2874 C CA . PRO A 1 37 ? -1.232 -0.992 9.605 1.00 0.00 37 PRO A CA 3
ATOM 2875 C C . PRO A 1 37 ? -2.590 -1.306 8.977 1.00 0.00 37 PRO A C 3
ATOM 2876 O O . PRO A 1 37 ? -3.629 -0.899 9.498 1.00 0.00 37 PRO A O 3
ATOM 2887 N N . VAL A 1 38 ? -2.541 -2.027 7.865 1.00 0.00 38 VAL A N 3
ATOM 2888 C CA . VAL A 1 38 ? -3.756 -2.399 7.160 1.00 0.00 38 VAL A CA 3
ATOM 2889 C C . VAL A 1 38 ? -3.801 -3.920 7.000 1.00 0.00 38 VAL A C 3
ATOM 2890 O O . VAL A 1 38 ? -2.869 -4.618 7.398 1.00 0.00 38 VAL A O 3
ATOM 2903 N N . ARG A 1 39 ? -4.894 -4.389 6.416 1.00 0.00 39 ARG A N 3
ATOM 2904 C CA . ARG A 1 39 ? -5.072 -5.815 6.198 1.00 0.00 39 ARG A CA 3
ATOM 2905 C C . ARG A 1 39 ? -4.993 -6.137 4.705 1.00 0.00 39 ARG A C 3
ATOM 2906 O O . ARG A 1 39 ? -5.482 -5.374 3.875 1.00 0.00 39 ARG A O 3
ATOM 2927 N N . ILE A 1 40 ? -4.373 -7.270 4.410 1.00 0.00 40 ILE A N 3
ATOM 2928 C CA . ILE A 1 40 ? -4.223 -7.704 3.031 1.00 0.00 40 ILE A CA 3
ATOM 2929 C C . ILE A 1 40 ? -5.597 -7.723 2.355 1.00 0.00 40 ILE A C 3
ATOM 2930 O O . ILE A 1 40 ? -6.583 -8.146 2.957 1.00 0.00 40 ILE A O 3
ATOM 2946 N N . GLY A 1 41 ? -5.617 -7.258 1.114 1.00 0.00 41 GLY A N 3
ATOM 2947 C CA . GLY A 1 41 ? -6.853 -7.217 0.351 1.00 0.00 41 GLY A CA 3
ATOM 2948 C C . GLY A 1 41 ? -7.751 -6.073 0.824 1.00 0.00 41 GLY A C 3
ATOM 2949 O O . GLY A 1 41 ? -8.964 -6.106 0.621 1.00 0.00 41 GLY A O 3
ATOM 2953 N N . ALA A 1 42 ? -7.121 -5.087 1.446 1.00 0.00 42 ALA A N 3
ATOM 2954 C CA . ALA A 1 42 ? -7.848 -3.934 1.950 1.00 0.00 42 ALA A CA 3
ATOM 2955 C C . ALA A 1 42 ? -7.731 -2.784 0.949 1.00 0.00 42 ALA A C 3
ATOM 2956 O O . ALA A 1 42 ? -6.641 -2.492 0.459 1.00 0.00 42 ALA A O 3
ATOM 2963 N N . LYS A 1 43 ? -8.868 -2.163 0.673 1.00 0.00 43 LYS A N 3
ATOM 2964 C CA . LYS A 1 43 ? -8.907 -1.052 -0.262 1.00 0.00 43 LYS A CA 3
ATOM 2965 C C . LYS A 1 43 ? -8.769 0.262 0.510 1.00 0.00 43 LYS A C 3
ATOM 2966 O O . LYS A 1 43 ? -9.622 0.596 1.330 1.00 0.00 43 LYS A O 3
ATOM 2985 N N . VAL A 1 44 ? -7.687 0.972 0.221 1.00 0.00 44 VAL A N 3
ATOM 2986 C CA . VAL A 1 44 ? -7.428 2.242 0.877 1.00 0.00 44 VAL A CA 3
ATOM 2987 C C . VAL A 1 44 ? -7.508 3.370 -0.154 1.00 0.00 44 VAL A C 3
ATOM 2988 O O . VAL A 1 44 ? -7.611 3.114 -1.352 1.00 0.00 44 VAL A O 3
ATOM 3001 N N . LYS A 1 45 ? -7.456 4.594 0.351 1.00 0.00 45 LYS A N 3
ATOM 3002 C CA . LYS A 1 45 ? -7.522 5.762 -0.510 1.00 0.00 45 LYS A CA 3
ATOM 3003 C C . LYS A 1 45 ? -6.223 6.560 -0.380 1.00 0.00 45 LYS A C 3
ATOM 3004 O O . LYS A 1 45 ? -5.902 7.059 0.697 1.00 0.00 45 LYS A O 3
ATOM 3023 N N . VAL A 1 46 ? -5.511 6.654 -1.493 1.00 0.00 46 VAL A N 3
ATOM 3024 C CA . VAL A 1 46 ? -4.253 7.383 -1.517 1.00 0.00 46 VAL A CA 3
ATOM 3025 C C . VAL A 1 46 ? -4.530 8.875 -1.316 1.00 0.00 46 VAL A C 3
ATOM 3026 O O . VAL A 1 46 ? -5.161 9.511 -2.159 1.00 0.00 46 VAL A O 3
ATOM 3039 N N . VAL A 1 47 ? -4.042 9.388 -0.197 1.00 0.00 47 VAL A N 3
ATOM 3040 C CA . VAL A 1 47 ? -4.229 10.793 0.125 1.00 0.00 47 VAL A CA 3
ATOM 3041 C C . VAL A 1 47 ? -3.699 11.650 -1.026 1.00 0.00 47 VAL A C 3
ATOM 3042 O O . VAL A 1 47 ? -2.911 11.180 -1.844 1.00 0.00 47 VAL A O 3
ATOM 3055 N N . PRO A 1 48 ? -4.168 12.928 -1.053 1.00 0.00 48 PRO A N 3
ATOM 3056 C CA . PRO A 1 48 ? -3.750 13.855 -2.092 1.00 0.00 48 PRO A CA 3
ATOM 3057 C C . PRO A 1 48 ? -2.322 14.346 -1.845 1.00 0.00 48 PRO A C 3
ATOM 3058 O O . PRO A 1 48 ? -1.469 14.252 -2.726 1.00 0.00 48 PRO A O 3
ATOM 3069 N N . HIS A 1 49 ? -2.106 14.860 -0.643 1.00 0.00 49 HIS A N 3
ATOM 3070 C CA . HIS A 1 49 ? -0.796 15.367 -0.271 1.00 0.00 49 HIS A CA 3
ATOM 3071 C C . HIS A 1 49 ? -0.245 14.553 0.900 1.00 0.00 49 HIS A C 3
ATOM 3072 O O . HIS A 1 49 ? -0.934 14.349 1.899 1.00 0.00 49 HIS A O 3
ATOM 3087 N N . SER A 1 50 ? 0.993 14.109 0.740 1.00 0.00 50 SER A N 3
ATOM 3088 C CA . SER A 1 50 ? 1.645 13.321 1.772 1.00 0.00 50 SER A CA 3
ATOM 3089 C C . SER A 1 50 ? 1.987 14.207 2.970 1.00 0.00 50 SER A C 3
ATOM 3090 O O . SER A 1 50 ? 1.958 15.434 2.868 1.00 0.00 50 SER A O 3
ATOM 3098 N N . GLU A 1 51 ? 2.303 13.554 4.079 1.00 0.00 51 GLU A N 3
ATOM 3099 C CA . GLU A 1 51 ? 2.651 14.269 5.296 1.00 0.00 51 GLU A CA 3
ATOM 3100 C C . GLU A 1 51 ? 4.117 14.019 5.657 1.00 0.00 51 GLU A C 3
ATOM 3101 O O . GLU A 1 51 ? 4.695 14.749 6.461 1.00 0.00 51 GLU A O 3
ATOM 3114 N N . ASP A 1 52 ? 4.675 12.985 5.045 1.00 0.00 52 ASP A N 3
ATOM 3115 C CA . ASP A 1 52 ? 6.064 12.630 5.292 1.00 0.00 52 ASP A CA 3
ATOM 3116 C C . ASP A 1 52 ? 6.937 13.207 4.177 1.00 0.00 52 ASP A C 3
ATOM 3117 O O . ASP A 1 52 ? 7.737 14.111 4.415 1.00 0.00 52 ASP A O 3
ATOM 3127 N N . GLY A 1 53 ? 6.758 12.659 2.984 1.00 0.00 53 GLY A N 3
ATOM 3128 C CA . GLY A 1 53 ? 7.521 13.108 1.832 1.00 0.00 53 GLY A CA 3
ATOM 3129 C C . GLY A 1 53 ? 7.089 12.365 0.565 1.00 0.00 53 GLY A C 3
ATOM 3130 O O . GLY A 1 53 ? 6.752 12.988 -0.439 1.00 0.00 53 GLY A O 3
ATOM 3134 N N . THR A 1 54 ? 7.114 11.044 0.655 1.00 0.00 54 THR A N 3
ATOM 3135 C CA . THR A 1 54 ? 6.729 10.209 -0.470 1.00 0.00 54 THR A CA 3
ATOM 3136 C C . THR A 1 54 ? 5.290 10.514 -0.892 1.00 0.00 54 THR A C 3
ATOM 3137 O O . THR A 1 54 ? 4.418 10.701 -0.045 1.00 0.00 54 THR A O 3
ATOM 3148 N N . ILE A 1 55 ? 5.087 10.553 -2.200 1.00 0.00 55 ILE A N 3
ATOM 3149 C CA . ILE A 1 55 ? 3.769 10.830 -2.745 1.00 0.00 55 ILE A CA 3
ATOM 3150 C C . ILE A 1 55 ? 3.772 10.544 -4.249 1.00 0.00 55 ILE A C 3
ATOM 3151 O O . ILE A 1 55 ? 4.833 10.408 -4.855 1.00 0.00 55 ILE A O 3
ATOM 3167 N N . SER A 1 56 ? 2.574 10.465 -4.805 1.00 0.00 56 SER A N 3
ATOM 3168 C CA . SER A 1 56 ? 2.424 10.200 -6.226 1.00 0.00 56 SER A CA 3
ATOM 3169 C C . SER A 1 56 ? 1.301 11.061 -6.806 1.00 0.00 56 SER A C 3
ATOM 3170 O O . SER A 1 56 ? 0.146 10.934 -6.402 1.00 0.00 56 SER A O 3
ATOM 3178 N N . GLN A 1 57 ? 1.678 11.917 -7.741 1.00 0.00 57 GLN A N 3
ATOM 3179 C CA . GLN A 1 57 ? 0.717 12.800 -8.380 1.00 0.00 57 GLN A CA 3
ATOM 3180 C C . GLN A 1 57 ? -0.231 11.996 -9.273 1.00 0.00 57 GLN A C 3
ATOM 3181 O O . GLN A 1 57 ? -1.209 12.533 -9.790 1.00 0.00 57 GLN A O 3
ATOM 3195 N N . ARG A 1 58 ? 0.092 10.719 -9.425 1.00 0.00 58 ARG A N 3
ATOM 3196 C CA . ARG A 1 58 ? -0.719 9.835 -10.243 1.00 0.00 58 ARG A CA 3
ATOM 3197 C C . ARG A 1 58 ? -1.903 9.299 -9.436 1.00 0.00 58 ARG A C 3
ATOM 3198 O O . ARG A 1 58 ? -3.041 9.328 -9.902 1.00 0.00 58 ARG A O 3
ATOM 3219 N N . PHE A 1 59 ? -1.595 8.824 -8.238 1.00 0.00 59 PHE A N 3
ATOM 3220 C CA . PHE A 1 59 ? -2.619 8.283 -7.361 1.00 0.00 59 PHE A CA 3
ATOM 3221 C C . PHE A 1 59 ? -3.213 9.380 -6.473 1.00 0.00 59 PHE A C 3
ATOM 3222 O O . PHE A 1 59 ? -3.899 9.086 -5.495 1.00 0.00 59 PHE A O 3
ATOM 3239 N N . LEU A 1 60 ? -2.926 10.617 -6.844 1.00 0.00 60 LEU A N 3
ATOM 3240 C CA . LEU A 1 60 ? -3.423 11.759 -6.094 1.00 0.00 60 LEU A CA 3
ATOM 3241 C C . LEU A 1 60 ? -4.954 11.766 -6.139 1.00 0.00 60 LEU A C 3
ATOM 3242 O O . LEU A 1 60 ? -5.546 12.291 -7.080 1.00 0.00 60 LEU A O 3
ATOM 3258 N N . GLY A 1 61 ? -5.548 11.177 -5.111 1.00 0.00 61 GLY A N 3
ATOM 3259 C CA . GLY A 1 61 ? -6.995 11.108 -5.024 1.00 0.00 61 GLY A CA 3
ATOM 3260 C C . GLY A 1 61 ? -7.526 9.838 -5.692 1.00 0.00 61 GLY A C 3
ATOM 3261 O O . GLY A 1 61 ? -8.607 9.848 -6.279 1.00 0.00 61 GLY A O 3
ATOM 3265 N N . GLN A 1 62 ? -6.740 8.778 -5.582 1.00 0.00 62 GLN A N 3
ATOM 3266 C CA . GLN A 1 62 ? -7.117 7.503 -6.168 1.00 0.00 62 GLN A CA 3
ATOM 3267 C C . GLN A 1 62 ? -7.429 6.485 -5.069 1.00 0.00 62 GLN A C 3
ATOM 3268 O O . GLN A 1 62 ? -7.230 6.760 -3.888 1.00 0.00 62 GLN A O 3
ATOM 3282 N N . THR A 1 63 ? -7.915 5.330 -5.499 1.00 0.00 63 THR A N 3
ATOM 3283 C CA . THR A 1 63 ? -8.259 4.269 -4.567 1.00 0.00 63 THR A CA 3
ATOM 3284 C C . THR A 1 63 ? -7.733 2.924 -5.072 1.00 0.00 63 THR A C 3
ATOM 3285 O O . THR A 1 63 ? -8.207 2.409 -6.085 1.00 0.00 63 THR A O 3
ATOM 3296 N N . GLY A 1 64 ? -6.761 2.394 -4.346 1.00 0.00 64 GLY A N 3
ATOM 3297 C CA . GLY A 1 64 ? -6.165 1.118 -4.708 1.00 0.00 64 GLY A CA 3
ATOM 3298 C C . GLY A 1 64 ? -6.158 0.158 -3.518 1.00 0.00 64 GLY A C 3
ATOM 3299 O O . GLY A 1 64 ? -6.628 0.502 -2.435 1.00 0.00 64 GLY A O 3
ATOM 3303 N N . ILE A 1 65 ? -5.622 -1.030 -3.759 1.00 0.00 65 ILE A N 3
ATOM 3304 C CA . ILE A 1 65 ? -5.549 -2.043 -2.721 1.00 0.00 65 ILE A CA 3
ATOM 3305 C C . ILE A 1 65 ? -4.084 -2.289 -2.355 1.00 0.00 65 ILE A C 3
ATOM 3306 O O . ILE A 1 65 ? -3.186 -1.993 -3.144 1.00 0.00 65 ILE A O 3
ATOM 3322 N N . VAL A 1 66 ? -3.886 -2.827 -1.162 1.00 0.00 66 VAL A N 3
ATOM 3323 C CA . VAL A 1 66 ? -2.546 -3.116 -0.683 1.00 0.00 66 VAL A CA 3
ATOM 3324 C C . VAL A 1 66 ? -2.109 -4.489 -1.200 1.00 0.00 66 VAL A C 3
ATOM 3325 O O . VAL A 1 66 ? -2.683 -5.509 -0.823 1.00 0.00 66 VAL A O 3
ATOM 3338 N N . VAL A 1 67 ? -1.096 -4.468 -2.054 1.00 0.00 67 VAL A N 3
ATOM 3339 C CA . VAL A 1 67 ? -0.576 -5.699 -2.628 1.00 0.00 67 VAL A CA 3
ATOM 3340 C C . VAL A 1 67 ? 0.333 -6.387 -1.607 1.00 0.00 67 VAL A C 3
ATOM 3341 O O . VAL A 1 67 ? 0.326 -7.610 -1.489 1.00 0.00 67 VAL A O 3
ATOM 3354 N N . GLY A 1 68 ? 1.097 -5.568 -0.897 1.00 0.00 68 GLY A N 3
ATOM 3355 C CA . GLY A 1 68 ? 2.011 -6.083 0.108 1.00 0.00 68 GLY A CA 3
ATOM 3356 C C . GLY A 1 68 ? 1.860 -5.323 1.427 1.00 0.00 68 GLY A C 3
ATOM 3357 O O . GLY A 1 68 ? 1.562 -4.130 1.429 1.00 0.00 68 GLY A O 3
ATOM 3361 N N . LEU A 1 69 ? 2.074 -6.044 2.517 1.00 0.00 69 LEU A N 3
ATOM 3362 C CA . LEU A 1 69 ? 1.964 -5.454 3.840 1.00 0.00 69 LEU A CA 3
ATOM 3363 C C . LEU A 1 69 ? 3.361 -5.322 4.451 1.00 0.00 69 LEU A C 3
ATOM 3364 O O . LEU A 1 69 ? 4.290 -6.018 4.045 1.00 0.00 69 LEU A O 3
ATOM 3380 N N . VAL A 1 70 ? 3.465 -4.421 5.418 1.00 0.00 70 VAL A N 3
ATOM 3381 C CA . VAL A 1 70 ? 4.733 -4.189 6.089 1.00 0.00 70 VAL A CA 3
ATOM 3382 C C . VAL A 1 70 ? 4.842 -5.117 7.299 1.00 0.00 70 VAL A C 3
ATOM 3383 O O . VAL A 1 70 ? 4.192 -4.893 8.320 1.00 0.00 70 VAL A O 3
ATOM 3396 N N . PHE A 1 71 ? 5.670 -6.140 7.147 1.00 0.00 71 PHE A N 3
ATOM 3397 C CA . PHE A 1 71 ? 5.871 -7.106 8.214 1.00 0.00 71 PHE A CA 3
ATOM 3398 C C . PHE A 1 71 ? 7.360 -7.401 8.411 1.00 0.00 71 PHE A C 3
ATOM 3399 O O . PHE A 1 71 ? 8.189 -7.006 7.593 1.00 0.00 71 PHE A O 3
ATOM 3416 N N . ASP A 1 72 ? 7.654 -8.093 9.503 1.00 0.00 72 ASP A N 3
ATOM 3417 C CA . ASP A 1 72 ? 9.027 -8.446 9.818 1.00 0.00 72 ASP A CA 3
ATOM 3418 C C . ASP A 1 72 ? 9.735 -8.906 8.542 1.00 0.00 72 ASP A C 3
ATOM 3419 O O . ASP A 1 72 ? 9.485 -10.005 8.050 1.00 0.00 72 ASP A O 3
ATOM 3429 N N . ASP A 1 73 ? 10.606 -8.042 8.043 1.00 0.00 73 ASP A N 3
ATOM 3430 C CA . ASP A 1 73 ? 11.353 -8.344 6.834 1.00 0.00 73 ASP A CA 3
ATOM 3431 C C . ASP A 1 73 ? 12.371 -9.448 7.130 1.00 0.00 73 ASP A C 3
ATOM 3432 O O . ASP A 1 73 ? 13.313 -9.240 7.892 1.00 0.00 73 ASP A O 3
ATOM 3442 N N . PRO A 1 74 ? 12.139 -10.628 6.496 1.00 0.00 74 PRO A N 3
ATOM 3443 C CA . PRO A 1 74 ? 13.024 -11.765 6.683 1.00 0.00 74 PRO A CA 3
ATOM 3444 C C . PRO A 1 74 ? 14.336 -11.571 5.920 1.00 0.00 74 PRO A C 3
ATOM 3445 O O . PRO A 1 74 ? 14.669 -10.456 5.524 1.00 0.00 74 PRO A O 3
ATOM 3456 N N . ALA A 1 75 ? 15.045 -12.675 5.736 1.00 0.00 75 ALA A N 3
ATOM 3457 C CA . ALA A 1 75 ? 16.313 -12.642 5.027 1.00 0.00 75 ALA A CA 3
ATOM 3458 C C . ALA A 1 75 ? 16.052 -12.714 3.522 1.00 0.00 75 ALA A C 3
ATOM 3459 O O . ALA A 1 75 ? 16.985 -12.650 2.723 1.00 0.00 75 ALA A O 3
ATOM 3466 N N . THR A 1 76 ? 14.779 -12.846 3.180 1.00 0.00 76 THR A N 3
ATOM 3467 C CA . THR A 1 76 ? 14.384 -12.926 1.783 1.00 0.00 76 THR A CA 3
ATOM 3468 C C . THR A 1 76 ? 13.270 -11.920 1.486 1.00 0.00 76 THR A C 3
ATOM 3469 O O . THR A 1 76 ? 12.629 -11.990 0.439 1.00 0.00 76 THR A O 3
ATOM 3480 N N . GLN A 1 77 ? 13.074 -11.008 2.426 1.00 0.00 77 GLN A N 3
ATOM 3481 C CA . GLN A 1 77 ? 12.049 -9.989 2.278 1.00 0.00 77 GLN A CA 3
ATOM 3482 C C . GLN A 1 77 ? 10.669 -10.640 2.146 1.00 0.00 77 GLN A C 3
ATOM 3483 O O . GLN A 1 77 ? 10.545 -11.731 1.592 1.00 0.00 77 GLN A O 3
ATOM 3497 N N . TYR A 1 78 ? 9.670 -9.942 2.663 1.00 0.00 78 TYR A N 3
ATOM 3498 C CA . TYR A 1 78 ? 8.305 -10.437 2.610 1.00 0.00 78 TYR A CA 3
ATOM 3499 C C . TYR A 1 78 ? 7.303 -9.320 2.910 1.00 0.00 78 TYR A C 3
ATOM 3500 O O . TYR A 1 78 ? 7.630 -8.359 3.605 1.00 0.00 78 TYR A O 3
ATOM 3518 N N . PRO A 1 79 ? 6.073 -9.487 2.357 1.00 0.00 79 PRO A N 3
ATOM 3519 C CA . PRO A 1 79 ? 5.769 -10.654 1.545 1.00 0.00 79 PRO A CA 3
ATOM 3520 C C . PRO A 1 79 ? 6.413 -10.542 0.162 1.00 0.00 79 PRO A C 3
ATOM 3521 O O . PRO A 1 79 ? 7.195 -11.405 -0.234 1.00 0.00 79 PRO A O 3
ATOM 3532 N N . ASP A 1 80 ? 6.062 -9.471 -0.535 1.00 0.00 80 ASP A N 3
ATOM 3533 C CA . ASP A 1 80 ? 6.595 -9.237 -1.865 1.00 0.00 80 ASP A CA 3
ATOM 3534 C C . ASP A 1 80 ? 7.436 -7.958 -1.854 1.00 0.00 80 ASP A C 3
ATOM 3535 O O . ASP A 1 80 ? 8.372 -7.820 -2.641 1.00 0.00 80 ASP A O 3
ATOM 3545 N N . ASP A 1 81 ? 7.073 -7.057 -0.954 1.00 0.00 81 ASP A N 3
ATOM 3546 C CA . ASP A 1 81 ? 7.783 -5.794 -0.830 1.00 0.00 81 ASP A CA 3
ATOM 3547 C C . ASP A 1 81 ? 8.091 -5.531 0.646 1.00 0.00 81 ASP A C 3
ATOM 3548 O O . ASP A 1 81 ? 7.535 -6.187 1.526 1.00 0.00 81 ASP A O 3
ATOM 3558 N N . PRO A 1 82 ? 9.000 -4.547 0.876 1.00 0.00 82 PRO A N 3
ATOM 3559 C CA . PRO A 1 82 ? 9.388 -4.189 2.229 1.00 0.00 82 PRO A CA 3
ATOM 3560 C C . PRO A 1 82 ? 8.287 -3.381 2.921 1.00 0.00 82 PRO A C 3
ATOM 3561 O O . PRO A 1 82 ? 7.925 -3.670 4.061 1.00 0.00 82 PRO A O 3
ATOM 3572 N N . LEU A 1 83 ? 7.785 -2.388 2.203 1.00 0.00 83 LEU A N 3
ATOM 3573 C CA . LEU A 1 83 ? 6.734 -1.538 2.733 1.00 0.00 83 LEU A CA 3
ATOM 3574 C C . LEU A 1 83 ? 5.425 -1.831 1.995 1.00 0.00 83 LEU A C 3
ATOM 3575 O O . LEU A 1 83 ? 5.404 -2.623 1.053 1.00 0.00 83 LEU A O 3
ATOM 3591 N N . ILE A 1 84 ? 4.367 -1.178 2.449 1.00 0.00 84 ILE A N 3
ATOM 3592 C CA . ILE A 1 84 ? 3.059 -1.358 1.844 1.00 0.00 84 ILE A CA 3
ATOM 3593 C C . ILE A 1 84 ? 3.010 -0.607 0.513 1.00 0.00 84 ILE A C 3
ATOM 3594 O O . ILE A 1 84 ? 3.617 0.455 0.373 1.00 0.00 84 ILE A O 3
ATOM 3610 N N . GLN A 1 85 ? 2.284 -1.185 -0.432 1.00 0.00 85 GLN A N 3
ATOM 3611 C CA . GLN A 1 85 ? 2.147 -0.583 -1.746 1.00 0.00 85 GLN A CA 3
ATOM 3612 C C . GLN A 1 85 ? 0.689 -0.636 -2.207 1.00 0.00 85 GLN A C 3
ATOM 3613 O O . GLN A 1 85 ? -0.014 -1.610 -1.941 1.00 0.00 85 GLN A O 3
ATOM 3627 N N . VAL A 1 86 ? 0.278 0.422 -2.889 1.00 0.00 86 VAL A N 3
ATOM 3628 C CA . VAL A 1 86 ? -1.084 0.508 -3.389 1.00 0.00 86 VAL A CA 3
ATOM 3629 C C . VAL A 1 86 ? -1.073 0.364 -4.913 1.00 0.00 86 VAL A C 3
ATOM 3630 O O . VAL A 1 86 ? -0.165 0.857 -5.580 1.00 0.00 86 VAL A O 3
ATOM 3643 N N . LEU A 1 87 ? -2.093 -0.312 -5.419 1.00 0.00 87 LEU A N 3
ATOM 3644 C CA . LEU A 1 87 ? -2.213 -0.526 -6.850 1.00 0.00 87 LEU A CA 3
ATOM 3645 C C . LEU A 1 87 ? -3.641 -0.201 -7.294 1.00 0.00 87 LEU A C 3
ATOM 3646 O O . LEU A 1 87 ? -4.598 -0.804 -6.811 1.00 0.00 87 LEU A O 3
ATOM 3662 N N . VAL A 1 88 ? -3.740 0.754 -8.207 1.00 0.00 88 VAL A N 3
ATOM 3663 C CA . VAL A 1 88 ? -5.035 1.170 -8.719 1.00 0.00 88 VAL A CA 3
ATOM 3664 C C . VAL A 1 88 ? -5.374 0.347 -9.964 1.00 0.00 88 VAL A C 3
ATOM 3665 O O . VAL A 1 88 ? -4.478 -0.103 -10.676 1.00 0.00 88 VAL A O 3
ATOM 3678 N N . GLU A 1 89 ? -6.669 0.176 -10.186 1.00 0.00 89 GLU A N 3
ATOM 3679 C CA . GLU A 1 89 ? -7.136 -0.584 -11.333 1.00 0.00 89 GLU A CA 3
ATOM 3680 C C . GLU A 1 89 ? -6.828 0.166 -12.630 1.00 0.00 89 GLU A C 3
ATOM 3681 O O . GLU A 1 89 ? -7.276 1.295 -12.820 1.00 0.00 89 GLU A O 3
ATOM 3694 N N . GLY A 1 90 ? -6.064 -0.492 -13.490 1.00 0.00 90 GLY A N 3
ATOM 3695 C CA . GLY A 1 90 ? -5.691 0.099 -14.764 1.00 0.00 90 GLY A CA 3
ATOM 3696 C C . GLY A 1 90 ? -4.474 1.013 -14.608 1.00 0.00 90 GLY A C 3
ATOM 3697 O O . GLY A 1 90 ? -3.896 1.456 -15.599 1.00 0.00 90 GLY A O 3
ATOM 3701 N N . LEU A 1 91 ? -4.123 1.270 -13.357 1.00 0.00 91 LEU A N 3
ATOM 3702 C CA . LEU A 1 91 ? -2.985 2.124 -13.059 1.00 0.00 91 LEU A CA 3
ATOM 3703 C C . LEU A 1 91 ? -1.802 1.256 -12.629 1.00 0.00 91 LEU A C 3
ATOM 3704 O O . LEU A 1 91 ? -1.818 0.041 -12.813 1.00 0.00 91 LEU A O 3
ATOM 3720 N N . GLY A 1 92 ? -0.801 1.915 -12.062 1.00 0.00 92 GLY A N 3
ATOM 3721 C CA . GLY A 1 92 ? 0.389 1.219 -11.604 1.00 0.00 92 GLY A CA 3
ATOM 3722 C C . GLY A 1 92 ? 0.335 0.977 -10.094 1.00 0.00 92 GLY A C 3
ATOM 3723 O O . GLY A 1 92 ? -0.740 0.779 -9.532 1.00 0.00 92 GLY A O 3
ATOM 3727 N N . GLU A 1 93 ? 1.510 1.001 -9.481 1.00 0.00 93 GLU A N 3
ATOM 3728 C CA . GLU A 1 93 ? 1.610 0.788 -8.048 1.00 0.00 93 GLU A CA 3
ATOM 3729 C C . GLU A 1 93 ? 2.744 1.631 -7.463 1.00 0.00 93 GLU A C 3
ATOM 3730 O O . GLU A 1 93 ? 3.764 1.845 -8.115 1.00 0.00 93 GLU A O 3
ATOM 3743 N N . ASP A 1 94 ? 2.527 2.090 -6.238 1.00 0.00 94 ASP A N 3
ATOM 3744 C CA . ASP A 1 94 ? 3.517 2.908 -5.559 1.00 0.00 94 ASP A CA 3
ATOM 3745 C C . ASP A 1 94 ? 3.578 2.506 -4.083 1.00 0.00 94 ASP A C 3
ATOM 3746 O O . ASP A 1 94 ? 2.698 1.799 -3.592 1.00 0.00 94 ASP A O 3
ATOM 3756 N N . LEU A 1 95 ? 4.624 2.974 -3.419 1.00 0.00 95 LEU A N 3
ATOM 3757 C CA . LEU A 1 95 ? 4.810 2.673 -2.008 1.00 0.00 95 LEU A CA 3
ATOM 3758 C C . LEU A 1 95 ? 4.389 3.883 -1.174 1.00 0.00 95 LEU A C 3
ATOM 3759 O O . LEU A 1 95 ? 4.767 5.014 -1.477 1.00 0.00 95 LEU A O 3
ATOM 3775 N N . PHE A 1 96 ? 3.610 3.606 -0.139 1.00 0.00 96 PHE A N 3
ATOM 3776 C CA . PHE A 1 96 ? 3.133 4.659 0.743 1.00 0.00 96 PHE A CA 3
ATOM 3777 C C . PHE A 1 96 ? 3.321 4.270 2.212 1.00 0.00 96 PHE A C 3
ATOM 3778 O O . PHE A 1 96 ? 3.653 3.127 2.518 1.00 0.00 96 PHE A O 3
ATOM 3795 N N . PHE A 1 97 ? 3.099 5.246 3.081 1.00 0.00 97 PHE A N 3
ATOM 3796 C CA . PHE A 1 97 ? 3.240 5.021 4.509 1.00 0.00 97 PHE A CA 3
ATOM 3797 C C . PHE A 1 97 ? 1.883 4.743 5.157 1.00 0.00 97 PHE A C 3
ATOM 3798 O O . PHE A 1 97 ? 0.842 5.098 4.605 1.00 0.00 97 PHE A O 3
ATOM 3815 N N . PRO A 1 98 ? 1.938 4.094 6.351 1.00 0.00 98 PRO A N 3
ATOM 3816 C CA . PRO A 1 98 ? 0.725 3.764 7.080 1.00 0.00 98 PRO A CA 3
ATOM 3817 C C . PRO A 1 98 ? 0.130 5.007 7.745 1.00 0.00 98 PRO A C 3
ATOM 3818 O O . PRO A 1 98 ? -1.052 5.027 8.087 1.00 0.00 98 PRO A O 3
ATOM 3829 N N . GLU A 1 99 ? 0.975 6.015 7.909 1.00 0.00 99 GLU A N 3
ATOM 3830 C CA . GLU A 1 99 ? 0.548 7.258 8.526 1.00 0.00 99 GLU A CA 3
ATOM 3831 C C . GLU A 1 99 ? 0.249 8.307 7.455 1.00 0.00 99 GLU A C 3
ATOM 3832 O O . GLU A 1 99 ? -0.083 9.448 7.774 1.00 0.00 99 GLU A O 3
ATOM 3845 N N . GLU A 1 100 ? 0.378 7.886 6.205 1.00 0.00 100 GLU A N 3
ATOM 3846 C CA . GLU A 1 100 ? 0.127 8.775 5.085 1.00 0.00 100 GLU A CA 3
ATOM 3847 C C . GLU A 1 100 ? -1.319 8.629 4.604 1.00 0.00 100 GLU A C 3
ATOM 3848 O O . GLU A 1 100 ? -2.088 9.587 4.638 1.00 0.00 100 GLU A O 3
ATOM 3861 N N . LEU A 1 101 ? -1.643 7.421 4.168 1.00 0.00 101 LEU A N 3
ATOM 3862 C CA . LEU A 1 101 ? -2.983 7.134 3.681 1.00 0.00 101 LEU A CA 3
ATOM 3863 C C . LEU A 1 101 ? -3.803 6.497 4.804 1.00 0.00 101 LEU A C 3
ATOM 3864 O O . LEU A 1 101 ? -3.243 5.956 5.756 1.00 0.00 101 LEU A O 3
ATOM 3880 N N . GLU A 1 102 ? -5.117 6.578 4.653 1.00 0.00 102 GLU A N 3
ATOM 3881 C CA . GLU A 1 102 ? -6.021 6.015 5.641 1.00 0.00 102 GLU A CA 3
ATOM 3882 C C . GLU A 1 102 ? -6.982 5.026 4.979 1.00 0.00 102 GLU A C 3
ATOM 3883 O O . GLU A 1 102 ? -7.063 4.959 3.754 1.00 0.00 102 GLU A O 3
ATOM 3896 N N . LEU A 1 103 ? -7.686 4.281 5.819 1.00 0.00 103 LEU A N 3
ATOM 3897 C CA . LEU A 1 103 ? -8.637 3.298 5.330 1.00 0.00 103 LEU A CA 3
ATOM 3898 C C . LEU A 1 103 ? -9.911 4.012 4.873 1.00 0.00 103 LEU A C 3
ATOM 3899 O O . LEU A 1 103 ? -10.507 4.773 5.635 1.00 0.00 103 LEU A O 3
ATOM 3915 N N . ALA A 1 104 ? -10.293 3.740 3.635 1.00 0.00 104 ALA A N 3
ATOM 3916 C CA . ALA A 1 104 ? -11.486 4.346 3.069 1.00 0.00 104 ALA A CA 3
ATOM 3917 C C . ALA A 1 104 ? -12.705 3.934 3.897 1.00 0.00 104 ALA A C 3
ATOM 3918 O O . ALA A 1 104 ? -12.702 2.880 4.531 1.00 0.00 104 ALA A O 3
ATOM 3925 N N . PRO A 1 105 ? -13.746 4.808 3.861 1.00 0.00 105 PRO A N 3
ATOM 3926 C CA . PRO A 1 105 ? -14.969 4.547 4.603 1.00 0.00 105 PRO A CA 3
ATOM 3927 C C . PRO A 1 105 ? -15.807 3.468 3.912 1.00 0.00 105 PRO A C 3
ATOM 3928 O O . PRO A 1 105 ? -16.165 2.466 4.530 1.00 0.00 105 PRO A O 3
ATOM 3939 N N . GLU A 1 106 ? -16.094 3.710 2.642 1.00 0.00 106 GLU A N 3
ATOM 3940 C CA . GLU A 1 106 ? -16.884 2.772 1.862 1.00 0.00 106 GLU A CA 3
ATOM 3941 C C . GLU A 1 106 ? -15.972 1.914 0.983 1.00 0.00 106 GLU A C 3
ATOM 3942 O O . GLU A 1 106 ? -16.448 1.053 0.242 1.00 0.00 106 GLU A O 3
ATOM 3955 N N . MET A 1 21 ? -7.544 -43.286 4.491 1.00 0.00 21 MET A N 4
ATOM 3956 C CA . MET A 1 21 ? -6.851 -42.187 3.838 1.00 0.00 21 MET A CA 4
ATOM 3957 C C . MET A 1 21 ? -6.498 -41.089 4.842 1.00 0.00 21 MET A C 4
ATOM 3958 O O . MET A 1 21 ? -6.957 -41.114 5.983 1.00 0.00 21 MET A O 4
ATOM 3972 N N . ILE A 1 22 ? -5.684 -40.150 4.382 1.00 0.00 22 ILE A N 4
ATOM 3973 C CA . ILE A 1 22 ? -5.261 -39.045 5.226 1.00 0.00 22 ILE A CA 4
ATOM 3974 C C . ILE A 1 22 ? -5.358 -37.740 4.435 1.00 0.00 22 ILE A C 4
ATOM 3975 O O . ILE A 1 22 ? -5.163 -37.730 3.221 1.00 0.00 22 ILE A O 4
ATOM 3991 N N . GLN A 1 23 ? -5.661 -36.670 5.155 1.00 0.00 23 GLN A N 4
ATOM 3992 C CA . GLN A 1 23 ? -5.787 -35.361 4.536 1.00 0.00 23 GLN A CA 4
ATOM 3993 C C . GLN A 1 23 ? -4.495 -34.995 3.803 1.00 0.00 23 GLN A C 4
ATOM 3994 O O . GLN A 1 23 ? -3.400 -35.280 4.288 1.00 0.00 23 GLN A O 4
ATOM 4008 N N . ASP A 1 24 ? -4.665 -34.367 2.649 1.00 0.00 24 ASP A N 4
ATOM 4009 C CA . ASP A 1 24 ? -3.526 -33.957 1.845 1.00 0.00 24 ASP A CA 4
ATOM 4010 C C . ASP A 1 24 ? -3.519 -32.433 1.719 1.00 0.00 24 ASP A C 4
ATOM 4011 O O . ASP A 1 24 ? -4.046 -31.884 0.752 1.00 0.00 24 ASP A O 4
ATOM 4021 N N . PRO A 1 25 ? -2.899 -31.774 2.734 1.00 0.00 25 PRO A N 4
ATOM 4022 C CA . PRO A 1 25 ? -2.816 -30.324 2.745 1.00 0.00 25 PRO A CA 4
ATOM 4023 C C . PRO A 1 25 ? -1.774 -29.827 1.741 1.00 0.00 25 PRO A C 4
ATOM 4024 O O . PRO A 1 25 ? -0.576 -30.029 1.933 1.00 0.00 25 PRO A O 4
ATOM 4035 N N . SER A 1 26 ? -2.268 -29.187 0.691 1.00 0.00 26 SER A N 4
ATOM 4036 C CA . SER A 1 26 ? -1.395 -28.658 -0.343 1.00 0.00 26 SER A CA 4
ATOM 4037 C C . SER A 1 26 ? -1.419 -27.129 -0.318 1.00 0.00 26 SER A C 4
ATOM 4038 O O . SER A 1 26 ? -0.370 -26.488 -0.283 1.00 0.00 26 SER A O 4
ATOM 4046 N N . LEU A 1 27 ? -2.629 -26.588 -0.335 1.00 0.00 27 LEU A N 4
ATOM 4047 C CA . LEU A 1 27 ? -2.804 -25.146 -0.314 1.00 0.00 27 LEU A CA 4
ATOM 4048 C C . LEU A 1 27 ? -2.281 -24.592 1.013 1.00 0.00 27 LEU A C 4
ATOM 4049 O O . LEU A 1 27 ? -1.981 -25.352 1.932 1.00 0.00 27 LEU A O 4
ATOM 4065 N N . ILE A 1 28 ? -2.188 -23.271 1.072 1.00 0.00 28 ILE A N 4
ATOM 4066 C CA . ILE A 1 28 ? -1.707 -22.608 2.271 1.00 0.00 28 ILE A CA 4
ATOM 4067 C C . ILE A 1 28 ? -2.666 -21.476 2.642 1.00 0.00 28 ILE A C 4
ATOM 4068 O O . ILE A 1 28 ? -3.072 -20.695 1.784 1.00 0.00 28 ILE A O 4
ATOM 4084 N N . ILE A 1 29 ? -3.001 -21.423 3.923 1.00 0.00 29 ILE A N 4
ATOM 4085 C CA . ILE A 1 29 ? -3.906 -20.399 4.420 1.00 0.00 29 ILE A CA 4
ATOM 4086 C C . ILE A 1 29 ? -3.161 -19.067 4.513 1.00 0.00 29 ILE A C 4
ATOM 4087 O O . ILE A 1 29 ? -1.967 -19.039 4.810 1.00 0.00 29 ILE A O 4
ATOM 4103 N N . CYS A 1 30 ? -3.894 -17.995 4.251 1.00 0.00 30 CYS A N 4
ATOM 4104 C CA . CYS A 1 30 ? -3.317 -16.663 4.302 1.00 0.00 30 CYS A CA 4
ATOM 4105 C C . CYS A 1 30 ? -4.092 -15.843 5.335 1.00 0.00 30 CYS A C 4
ATOM 4106 O O . CYS A 1 30 ? -5.320 -15.900 5.384 1.00 0.00 30 CYS A O 4
ATOM 4114 N N . HIS A 1 31 ? -3.345 -15.098 6.135 1.00 0.00 31 HIS A N 4
ATOM 4115 C CA . HIS A 1 31 ? -3.945 -14.266 7.164 1.00 0.00 31 HIS A CA 4
ATOM 4116 C C . HIS A 1 31 ? -2.988 -13.132 7.533 1.00 0.00 31 HIS A C 4
ATOM 4117 O O . HIS A 1 31 ? -1.863 -13.081 7.040 1.00 0.00 31 HIS A O 4
ATOM 4132 N N . ASP A 1 32 ? -3.470 -12.250 8.396 1.00 0.00 32 ASP A N 4
ATOM 4133 C CA . ASP A 1 32 ? -2.671 -11.121 8.838 1.00 0.00 32 ASP A CA 4
ATOM 4134 C C . ASP A 1 32 ? -1.959 -11.483 10.142 1.00 0.00 32 ASP A C 4
ATOM 4135 O O . ASP A 1 32 ? -2.477 -12.262 10.939 1.00 0.00 32 ASP A O 4
ATOM 4145 N N . VAL A 1 33 ? -0.783 -10.899 10.318 1.00 0.00 33 VAL A N 4
ATOM 4146 C CA . VAL A 1 33 ? 0.005 -11.150 11.513 1.00 0.00 33 VAL A CA 4
ATOM 4147 C C . VAL A 1 33 ? -0.144 -9.970 12.475 1.00 0.00 33 VAL A C 4
ATOM 4148 O O . VAL A 1 33 ? -0.335 -8.834 12.045 1.00 0.00 33 VAL A O 4
ATOM 4161 N N . ASP A 1 34 ? -0.050 -10.280 13.760 1.00 0.00 34 ASP A N 4
ATOM 4162 C CA . ASP A 1 34 ? -0.173 -9.260 14.787 1.00 0.00 34 ASP A CA 4
ATOM 4163 C C . ASP A 1 34 ? 0.816 -8.128 14.496 1.00 0.00 34 ASP A C 4
ATOM 4164 O O . ASP A 1 34 ? 1.994 -8.378 14.246 1.00 0.00 34 ASP A O 4
ATOM 4174 N N . GLY A 1 35 ? 0.299 -6.908 14.539 1.00 0.00 35 GLY A N 4
ATOM 4175 C CA . GLY A 1 35 ? 1.123 -5.738 14.282 1.00 0.00 35 GLY A CA 4
ATOM 4176 C C . GLY A 1 35 ? 1.159 -5.411 12.788 1.00 0.00 35 GLY A C 4
ATOM 4177 O O . GLY A 1 35 ? 2.094 -5.795 12.088 1.00 0.00 35 GLY A O 4
ATOM 4181 N N . ALA A 1 36 ? 0.130 -4.703 12.344 1.00 0.00 36 ALA A N 4
ATOM 4182 C CA . ALA A 1 36 ? 0.032 -4.319 10.947 1.00 0.00 36 ALA A CA 4
ATOM 4183 C C . ALA A 1 36 ? -0.917 -3.127 10.814 1.00 0.00 36 ALA A C 4
ATOM 4184 O O . ALA A 1 36 ? -1.781 -2.920 11.666 1.00 0.00 36 ALA A O 4
ATOM 4191 N N . PRO A 1 37 ? -0.722 -2.356 9.712 1.00 0.00 37 PRO A N 4
ATOM 4192 C CA . PRO A 1 37 ? -1.551 -1.191 9.457 1.00 0.00 37 PRO A CA 4
ATOM 4193 C C . PRO A 1 37 ? -2.940 -1.602 8.964 1.00 0.00 37 PRO A C 4
ATOM 4194 O O . PRO A 1 37 ? -3.946 -1.287 9.597 1.00 0.00 37 PRO A O 4
ATOM 4205 N N . VAL A 1 38 ? -2.949 -2.303 7.839 1.00 0.00 38 VAL A N 4
ATOM 4206 C CA . VAL A 1 38 ? -4.198 -2.761 7.255 1.00 0.00 38 VAL A CA 4
ATOM 4207 C C . VAL A 1 38 ? -4.092 -4.257 6.946 1.00 0.00 38 VAL A C 4
ATOM 4208 O O . VAL A 1 38 ? -3.045 -4.864 7.153 1.00 0.00 38 VAL A O 4
ATOM 4221 N N . ARG A 1 39 ? -5.195 -4.805 6.455 1.00 0.00 39 ARG A N 4
ATOM 4222 C CA . ARG A 1 39 ? -5.239 -6.218 6.115 1.00 0.00 39 ARG A CA 4
ATOM 4223 C C . ARG A 1 39 ? -5.087 -6.406 4.605 1.00 0.00 39 ARG A C 4
ATOM 4224 O O . ARG A 1 39 ? -5.356 -5.488 3.831 1.00 0.00 39 ARG A O 4
ATOM 4245 N N . ILE A 1 40 ? -4.655 -7.600 4.230 1.00 0.00 40 ILE A N 4
ATOM 4246 C CA . ILE A 1 40 ? -4.465 -7.921 2.825 1.00 0.00 40 ILE A CA 4
ATOM 4247 C C . ILE A 1 40 ? -5.811 -7.848 2.102 1.00 0.00 40 ILE A C 4
ATOM 4248 O O . ILE A 1 40 ? -6.841 -8.218 2.663 1.00 0.00 40 ILE A O 4
ATOM 4264 N N . GLY A 1 41 ? -5.759 -7.367 0.869 1.00 0.00 41 GLY A N 4
ATOM 4265 C CA . GLY A 1 41 ? -6.962 -7.239 0.063 1.00 0.00 41 GLY A CA 4
ATOM 4266 C C . GLY A 1 41 ? -7.809 -6.052 0.526 1.00 0.00 41 GLY A C 4
ATOM 4267 O O . GLY A 1 41 ? -8.951 -5.893 0.096 1.00 0.00 41 GLY A O 4
ATOM 4271 N N . ALA A 1 42 ? -7.219 -5.249 1.399 1.00 0.00 42 ALA A N 4
ATOM 4272 C CA . ALA A 1 42 ? -7.904 -4.082 1.926 1.00 0.00 42 ALA A CA 4
ATOM 4273 C C . ALA A 1 42 ? -7.751 -2.919 0.944 1.00 0.00 42 ALA A C 4
ATOM 4274 O O . ALA A 1 42 ? -6.693 -2.744 0.342 1.00 0.00 42 ALA A O 4
ATOM 4281 N N . LYS A 1 43 ? -8.825 -2.154 0.811 1.00 0.00 43 LYS A N 4
ATOM 4282 C CA . LYS A 1 43 ? -8.823 -1.012 -0.089 1.00 0.00 43 LYS A CA 4
ATOM 4283 C C . LYS A 1 43 ? -8.540 0.261 0.711 1.00 0.00 43 LYS A C 4
ATOM 4284 O O . LYS A 1 43 ? -9.311 0.624 1.599 1.00 0.00 43 LYS A O 4
ATOM 4303 N N . VAL A 1 44 ? -7.434 0.904 0.369 1.00 0.00 44 VAL A N 4
ATOM 4304 C CA . VAL A 1 44 ? -7.040 2.128 1.044 1.00 0.00 44 VAL A CA 4
ATOM 4305 C C . VAL A 1 44 ? -7.188 3.307 0.080 1.00 0.00 44 VAL A C 4
ATOM 4306 O O . VAL A 1 44 ? -7.409 3.114 -1.114 1.00 0.00 44 VAL A O 4
ATOM 4319 N N . LYS A 1 45 ? -7.060 4.503 0.636 1.00 0.00 45 LYS A N 4
ATOM 4320 C CA . LYS A 1 45 ? -7.177 5.714 -0.159 1.00 0.00 45 LYS A CA 4
ATOM 4321 C C . LYS A 1 45 ? -5.855 6.482 -0.110 1.00 0.00 45 LYS A C 4
ATOM 4322 O O . LYS A 1 45 ? -5.437 6.937 0.953 1.00 0.00 45 LYS A O 4
ATOM 4341 N N . VAL A 1 46 ? -5.232 6.601 -1.274 1.00 0.00 46 VAL A N 4
ATOM 4342 C CA . VAL A 1 46 ? -3.966 7.305 -1.377 1.00 0.00 46 VAL A CA 4
ATOM 4343 C C . VAL A 1 46 ? -4.185 8.788 -1.064 1.00 0.00 46 VAL A C 4
ATOM 4344 O O . VAL A 1 46 ? -4.945 9.465 -1.754 1.00 0.00 46 VAL A O 4
ATOM 4357 N N . VAL A 1 47 ? -3.504 9.245 -0.024 1.00 0.00 47 VAL A N 4
ATOM 4358 C CA . VAL A 1 47 ? -3.615 10.635 0.389 1.00 0.00 47 VAL A CA 4
ATOM 4359 C C . VAL A 1 47 ? -3.110 11.539 -0.736 1.00 0.00 47 VAL A C 4
ATOM 4360 O O . VAL A 1 47 ? -1.960 11.426 -1.159 1.00 0.00 47 VAL A O 4
ATOM 4373 N N . PRO A 1 48 ? -4.017 12.439 -1.202 1.00 0.00 48 PRO A N 4
ATOM 4374 C CA . PRO A 1 48 ? -3.674 13.362 -2.270 1.00 0.00 48 PRO A CA 4
ATOM 4375 C C . PRO A 1 48 ? -2.773 14.486 -1.757 1.00 0.00 48 PRO A C 4
ATOM 4376 O O . PRO A 1 48 ? -2.287 15.303 -2.536 1.00 0.00 48 PRO A O 4
ATOM 4387 N N . HIS A 1 49 ? -2.574 14.489 -0.446 1.00 0.00 49 HIS A N 4
ATOM 4388 C CA . HIS A 1 49 ? -1.739 15.500 0.182 1.00 0.00 49 HIS A CA 4
ATOM 4389 C C . HIS A 1 49 ? -0.459 14.850 0.712 1.00 0.00 49 HIS A C 4
ATOM 4390 O O . HIS A 1 49 ? -0.486 13.716 1.189 1.00 0.00 49 HIS A O 4
ATOM 4405 N N . SER A 1 50 ? 0.631 15.595 0.609 1.00 0.00 50 SER A N 4
ATOM 4406 C CA . SER A 1 50 ? 1.918 15.107 1.072 1.00 0.00 50 SER A CA 4
ATOM 4407 C C . SER A 1 50 ? 2.205 15.636 2.480 1.00 0.00 50 SER A C 4
ATOM 4408 O O . SER A 1 50 ? 2.002 16.818 2.755 1.00 0.00 50 SER A O 4
ATOM 4416 N N . GLU A 1 51 ? 2.671 14.736 3.332 1.00 0.00 51 GLU A N 4
ATOM 4417 C CA . GLU A 1 51 ? 2.988 15.098 4.703 1.00 0.00 51 GLU A CA 4
ATOM 4418 C C . GLU A 1 51 ? 4.496 14.998 4.943 1.00 0.00 51 GLU A C 4
ATOM 4419 O O . GLU A 1 51 ? 5.093 15.891 5.542 1.00 0.00 51 GLU A O 4
ATOM 4432 N N . ASP A 1 52 ? 5.068 13.904 4.464 1.00 0.00 52 ASP A N 4
ATOM 4433 C CA . ASP A 1 52 ? 6.494 13.675 4.619 1.00 0.00 52 ASP A CA 4
ATOM 4434 C C . ASP A 1 52 ? 7.238 14.306 3.440 1.00 0.00 52 ASP A C 4
ATOM 4435 O O . ASP A 1 52 ? 7.942 15.301 3.606 1.00 0.00 52 ASP A O 4
ATOM 4445 N N . GLY A 1 53 ? 7.056 13.701 2.275 1.00 0.00 53 GLY A N 4
ATOM 4446 C CA . GLY A 1 53 ? 7.701 14.191 1.069 1.00 0.00 53 GLY A CA 4
ATOM 4447 C C . GLY A 1 53 ? 7.345 13.319 -0.137 1.00 0.00 53 GLY A C 4
ATOM 4448 O O . GLY A 1 53 ? 6.920 13.829 -1.173 1.00 0.00 53 GLY A O 4
ATOM 4452 N N . THR A 1 54 ? 7.529 12.019 0.038 1.00 0.00 54 THR A N 4
ATOM 4453 C CA . THR A 1 54 ? 7.231 11.070 -1.021 1.00 0.00 54 THR A CA 4
ATOM 4454 C C . THR A 1 54 ? 5.730 11.051 -1.314 1.00 0.00 54 THR A C 4
ATOM 4455 O O . THR A 1 54 ? 4.916 11.004 -0.393 1.00 0.00 54 THR A O 4
ATOM 4466 N N . ILE A 1 55 ? 5.408 11.088 -2.598 1.00 0.00 55 ILE A N 4
ATOM 4467 C CA . ILE A 1 55 ? 4.018 11.074 -3.023 1.00 0.00 55 ILE A CA 4
ATOM 4468 C C . ILE A 1 55 ? 3.952 10.780 -4.523 1.00 0.00 55 ILE A C 4
ATOM 4469 O O . ILE A 1 55 ? 4.945 10.927 -5.234 1.00 0.00 55 ILE A O 4
ATOM 4485 N N . SER A 1 56 ? 2.769 10.370 -4.961 1.00 0.00 56 SER A N 4
ATOM 4486 C CA . SER A 1 56 ? 2.561 10.054 -6.363 1.00 0.00 56 SER A CA 4
ATOM 4487 C C . SER A 1 56 ? 1.362 10.837 -6.902 1.00 0.00 56 SER A C 4
ATOM 4488 O O . SER A 1 56 ? 0.233 10.639 -6.456 1.00 0.00 56 SER A O 4
ATOM 4496 N N . GLN A 1 57 ? 1.648 11.713 -7.854 1.00 0.00 57 GLN A N 4
ATOM 4497 C CA . GLN A 1 57 ? 0.608 12.527 -8.460 1.00 0.00 57 GLN A CA 4
ATOM 4498 C C . GLN A 1 57 ? -0.441 11.636 -9.129 1.00 0.00 57 GLN A C 4
ATOM 4499 O O . GLN A 1 57 ? -1.637 11.922 -9.062 1.00 0.00 57 GLN A O 4
ATOM 4513 N N . ARG A 1 58 ? 0.044 10.577 -9.759 1.00 0.00 58 ARG A N 4
ATOM 4514 C CA . ARG A 1 58 ? -0.838 9.643 -10.440 1.00 0.00 58 ARG A CA 4
ATOM 4515 C C . ARG A 1 58 ? -1.932 9.156 -9.488 1.00 0.00 58 ARG A C 4
ATOM 4516 O O . ARG A 1 58 ? -3.113 9.181 -9.829 1.00 0.00 58 ARG A O 4
ATOM 4537 N N . PHE A 1 59 ? -1.500 8.725 -8.312 1.00 0.00 59 PHE A N 4
ATOM 4538 C CA . PHE A 1 59 ? -2.428 8.234 -7.307 1.00 0.00 59 PHE A CA 4
ATOM 4539 C C . PHE A 1 59 ? -2.920 9.373 -6.411 1.00 0.00 59 PHE A C 4
ATOM 4540 O O . PHE A 1 59 ? -3.412 9.133 -5.310 1.00 0.00 59 PHE A O 4
ATOM 4557 N N . LEU A 1 60 ? -2.768 10.588 -6.918 1.00 0.00 60 LEU A N 4
ATOM 4558 C CA . LEU A 1 60 ? -3.191 11.765 -6.177 1.00 0.00 60 LEU A CA 4
ATOM 4559 C C . LEU A 1 60 ? -4.662 11.615 -5.787 1.00 0.00 60 LEU A C 4
ATOM 4560 O O . LEU A 1 60 ? -5.551 11.856 -6.602 1.00 0.00 60 LEU A O 4
ATOM 4576 N N . GLY A 1 61 ? -4.874 11.219 -4.541 1.00 0.00 61 GLY A N 4
ATOM 4577 C CA . GLY A 1 61 ? -6.224 11.034 -4.033 1.00 0.00 61 GLY A CA 4
ATOM 4578 C C . GLY A 1 61 ? -6.936 9.901 -4.774 1.00 0.00 61 GLY A C 4
ATOM 4579 O O . GLY A 1 61 ? -8.070 10.065 -5.223 1.00 0.00 61 GLY A O 4
ATOM 4583 N N . GLN A 1 62 ? -6.243 8.777 -4.877 1.00 0.00 62 GLN A N 4
ATOM 4584 C CA . GLN A 1 62 ? -6.796 7.616 -5.556 1.00 0.00 62 GLN A CA 4
ATOM 4585 C C . GLN A 1 62 ? -7.187 6.544 -4.537 1.00 0.00 62 GLN A C 4
ATOM 4586 O O . GLN A 1 62 ? -7.023 6.736 -3.334 1.00 0.00 62 GLN A O 4
ATOM 4600 N N . THR A 1 63 ? -7.699 5.438 -5.057 1.00 0.00 63 THR A N 4
ATOM 4601 C CA . THR A 1 63 ? -8.117 4.335 -4.209 1.00 0.00 63 THR A CA 4
ATOM 4602 C C . THR A 1 63 ? -7.660 3.002 -4.803 1.00 0.00 63 THR A C 4
ATOM 4603 O O . THR A 1 63 ? -8.101 2.618 -5.885 1.00 0.00 63 THR A O 4
ATOM 4614 N N . GLY A 1 64 ? -6.783 2.333 -4.069 1.00 0.00 64 GLY A N 4
ATOM 4615 C CA . GLY A 1 64 ? -6.261 1.051 -4.511 1.00 0.00 64 GLY A CA 4
ATOM 4616 C C . GLY A 1 64 ? -6.210 0.051 -3.354 1.00 0.00 64 GLY A C 4
ATOM 4617 O O . GLY A 1 64 ? -6.514 0.399 -2.214 1.00 0.00 64 GLY A O 4
ATOM 4621 N N . ILE A 1 65 ? -5.823 -1.171 -3.688 1.00 0.00 65 ILE A N 4
ATOM 4622 C CA . ILE A 1 65 ? -5.729 -2.224 -2.691 1.00 0.00 65 ILE A CA 4
ATOM 4623 C C . ILE A 1 65 ? -4.261 -2.447 -2.328 1.00 0.00 65 ILE A C 4
ATOM 4624 O O . ILE A 1 65 ? -3.367 -2.123 -3.109 1.00 0.00 65 ILE A O 4
ATOM 4640 N N . VAL A 1 66 ? -4.055 -3.000 -1.141 1.00 0.00 66 VAL A N 4
ATOM 4641 C CA . VAL A 1 66 ? -2.709 -3.271 -0.665 1.00 0.00 66 VAL A CA 4
ATOM 4642 C C . VAL A 1 66 ? -2.277 -4.662 -1.133 1.00 0.00 66 VAL A C 4
ATOM 4643 O O . VAL A 1 66 ? -2.827 -5.668 -0.688 1.00 0.00 66 VAL A O 4
ATOM 4656 N N . VAL A 1 67 ? -1.295 -4.673 -2.024 1.00 0.00 67 VAL A N 4
ATOM 4657 C CA . VAL A 1 67 ? -0.783 -5.924 -2.556 1.00 0.00 67 VAL A CA 4
ATOM 4658 C C . VAL A 1 67 ? 0.178 -6.550 -1.544 1.00 0.00 67 VAL A C 4
ATOM 4659 O O . VAL A 1 67 ? 0.270 -7.772 -1.443 1.00 0.00 67 VAL A O 4
ATOM 4672 N N . GLY A 1 68 ? 0.871 -5.683 -0.819 1.00 0.00 68 GLY A N 4
ATOM 4673 C CA . GLY A 1 68 ? 1.823 -6.134 0.181 1.00 0.00 68 GLY A CA 4
ATOM 4674 C C . GLY A 1 68 ? 1.603 -5.414 1.513 1.00 0.00 68 GLY A C 4
ATOM 4675 O O . GLY A 1 68 ? 1.223 -4.244 1.534 1.00 0.00 68 GLY A O 4
ATOM 4679 N N . LEU A 1 69 ? 1.850 -6.143 2.591 1.00 0.00 69 LEU A N 4
ATOM 4680 C CA . LEU A 1 69 ? 1.684 -5.589 3.924 1.00 0.00 69 LEU A CA 4
ATOM 4681 C C . LEU A 1 69 ? 3.057 -5.419 4.576 1.00 0.00 69 LEU A C 4
ATOM 4682 O O . LEU A 1 69 ? 4.013 -6.095 4.202 1.00 0.00 69 LEU A O 4
ATOM 4698 N N . VAL A 1 70 ? 3.110 -4.512 5.541 1.00 0.00 70 VAL A N 4
ATOM 4699 C CA . VAL A 1 70 ? 4.350 -4.245 6.249 1.00 0.00 70 VAL A CA 4
ATOM 4700 C C . VAL A 1 70 ? 4.477 -5.212 7.428 1.00 0.00 70 VAL A C 4
ATOM 4701 O O . VAL A 1 70 ? 3.779 -5.069 8.430 1.00 0.00 70 VAL A O 4
ATOM 4714 N N . PHE A 1 71 ? 5.374 -6.174 7.269 1.00 0.00 71 PHE A N 4
ATOM 4715 C CA . PHE A 1 71 ? 5.601 -7.165 8.307 1.00 0.00 71 PHE A CA 4
ATOM 4716 C C . PHE A 1 71 ? 7.098 -7.378 8.545 1.00 0.00 71 PHE A C 4
ATOM 4717 O O . PHE A 1 71 ? 7.926 -6.906 7.768 1.00 0.00 71 PHE A O 4
ATOM 4734 N N . ASP A 1 72 ? 7.398 -8.090 9.621 1.00 0.00 72 ASP A N 4
ATOM 4735 C CA . ASP A 1 72 ? 8.780 -8.373 9.969 1.00 0.00 72 ASP A CA 4
ATOM 4736 C C . ASP A 1 72 ? 9.555 -8.745 8.702 1.00 0.00 72 ASP A C 4
ATOM 4737 O O . ASP A 1 72 ? 9.378 -9.837 8.161 1.00 0.00 72 ASP A O 4
ATOM 4747 N N . ASP A 1 73 ? 10.395 -7.820 8.268 1.00 0.00 73 ASP A N 4
ATOM 4748 C CA . ASP A 1 73 ? 11.198 -8.037 7.076 1.00 0.00 73 ASP A CA 4
ATOM 4749 C C . ASP A 1 73 ? 12.389 -8.932 7.422 1.00 0.00 73 ASP A C 4
ATOM 4750 O O . ASP A 1 73 ? 13.260 -8.539 8.196 1.00 0.00 73 ASP A O 4
ATOM 4760 N N . PRO A 1 74 ? 12.387 -10.150 6.818 1.00 0.00 74 PRO A N 4
ATOM 4761 C CA . PRO A 1 74 ? 13.457 -11.104 7.056 1.00 0.00 74 PRO A CA 4
ATOM 4762 C C . PRO A 1 74 ? 14.730 -10.698 6.310 1.00 0.00 74 PRO A C 4
ATOM 4763 O O . PRO A 1 74 ? 14.860 -9.556 5.874 1.00 0.00 74 PRO A O 4
ATOM 4774 N N . ALA A 1 75 ? 15.638 -11.655 6.189 1.00 0.00 75 ALA A N 4
ATOM 4775 C CA . ALA A 1 75 ? 16.896 -11.411 5.507 1.00 0.00 75 ALA A CA 4
ATOM 4776 C C . ALA A 1 75 ? 16.661 -11.419 3.994 1.00 0.00 75 ALA A C 4
ATOM 4777 O O . ALA A 1 75 ? 17.583 -11.174 3.218 1.00 0.00 75 ALA A O 4
ATOM 4784 N N . THR A 1 76 ? 15.420 -11.702 3.623 1.00 0.00 76 THR A N 4
ATOM 4785 C CA . THR A 1 76 ? 15.052 -11.743 2.218 1.00 0.00 76 THR A CA 4
ATOM 4786 C C . THR A 1 76 ? 13.842 -10.842 1.958 1.00 0.00 76 THR A C 4
ATOM 4787 O O . THR A 1 76 ? 13.270 -10.865 0.870 1.00 0.00 76 THR A O 4
ATOM 4798 N N . GLN A 1 77 ? 13.489 -10.071 2.976 1.00 0.00 77 GLN A N 4
ATOM 4799 C CA . GLN A 1 77 ? 12.358 -9.164 2.872 1.00 0.00 77 GLN A CA 4
ATOM 4800 C C . GLN A 1 77 ? 11.080 -9.946 2.558 1.00 0.00 77 GLN A C 4
ATOM 4801 O O . GLN A 1 77 ? 11.134 -11.013 1.950 1.00 0.00 77 GLN A O 4
ATOM 4815 N N . TYR A 1 78 ? 9.961 -9.382 2.990 1.00 0.00 78 TYR A N 4
ATOM 4816 C CA . TYR A 1 78 ? 8.671 -10.012 2.764 1.00 0.00 78 TYR A CA 4
ATOM 4817 C C . TYR A 1 78 ? 7.529 -9.024 2.999 1.00 0.00 78 TYR A C 4
ATOM 4818 O O . TYR A 1 78 ? 7.679 -8.065 3.755 1.00 0.00 78 TYR A O 4
ATOM 4836 N N . PRO A 1 79 ? 6.382 -9.297 2.321 1.00 0.00 79 PRO A N 4
ATOM 4837 C CA . PRO A 1 79 ? 6.288 -10.452 1.445 1.00 0.00 79 PRO A CA 4
ATOM 4838 C C . PRO A 1 79 ? 7.046 -10.212 0.137 1.00 0.00 79 PRO A C 4
ATOM 4839 O O . PRO A 1 79 ? 7.953 -10.968 -0.206 1.00 0.00 79 PRO A O 4
ATOM 4850 N N . ASP A 1 80 ? 6.646 -9.156 -0.556 1.00 0.00 80 ASP A N 4
ATOM 4851 C CA . ASP A 1 80 ? 7.274 -8.809 -1.819 1.00 0.00 80 ASP A CA 4
ATOM 4852 C C . ASP A 1 80 ? 7.978 -7.457 -1.677 1.00 0.00 80 ASP A C 4
ATOM 4853 O O . ASP A 1 80 ? 8.958 -7.188 -2.369 1.00 0.00 80 ASP A O 4
ATOM 4863 N N . ASP A 1 81 ? 7.449 -6.642 -0.776 1.00 0.00 81 ASP A N 4
ATOM 4864 C CA . ASP A 1 81 ? 8.015 -5.325 -0.535 1.00 0.00 81 ASP A CA 4
ATOM 4865 C C . ASP A 1 81 ? 8.216 -5.131 0.970 1.00 0.00 81 ASP A C 4
ATOM 4866 O O . ASP A 1 81 ? 7.552 -5.778 1.778 1.00 0.00 81 ASP A O 4
ATOM 4876 N N . PRO A 1 82 ? 9.159 -4.212 1.310 1.00 0.00 82 PRO A N 4
ATOM 4877 C CA . PRO A 1 82 ? 9.457 -3.922 2.702 1.00 0.00 82 PRO A CA 4
ATOM 4878 C C . PRO A 1 82 ? 8.350 -3.072 3.333 1.00 0.00 82 PRO A C 4
ATOM 4879 O O . PRO A 1 82 ? 8.233 -3.010 4.556 1.00 0.00 82 PRO A O 4
ATOM 4890 N N . LEU A 1 83 ? 7.570 -2.437 2.470 1.00 0.00 83 LEU A N 4
ATOM 4891 C CA . LEU A 1 83 ? 6.480 -1.594 2.928 1.00 0.00 83 LEU A CA 4
ATOM 4892 C C . LEU A 1 83 ? 5.204 -1.958 2.165 1.00 0.00 83 LEU A C 4
ATOM 4893 O O . LEU A 1 83 ? 5.234 -2.793 1.262 1.00 0.00 83 LEU A O 4
ATOM 4909 N N . ILE A 1 84 ? 4.114 -1.315 2.556 1.00 0.00 84 ILE A N 4
ATOM 4910 C CA . ILE A 1 84 ? 2.831 -1.559 1.920 1.00 0.00 84 ILE A CA 4
ATOM 4911 C C . ILE A 1 84 ? 2.806 -0.872 0.553 1.00 0.00 84 ILE A C 4
ATOM 4912 O O . ILE A 1 84 ? 3.376 0.204 0.385 1.00 0.00 84 ILE A O 4
ATOM 4928 N N . GLN A 1 85 ? 2.138 -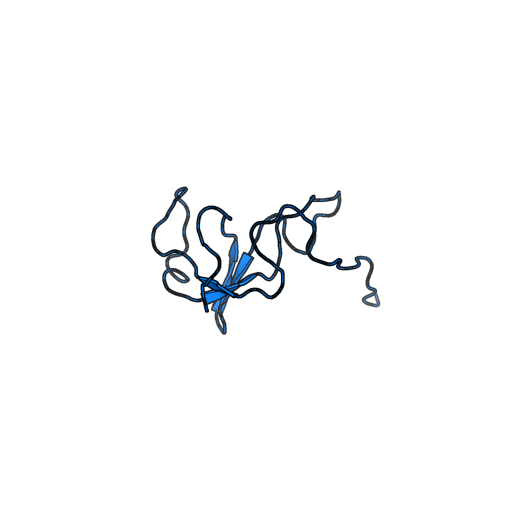1.523 -0.388 1.00 0.00 85 GLN A N 4
ATOM 4929 C CA . GLN A 1 85 ? 2.029 -0.990 -1.734 1.00 0.00 85 GLN A CA 4
ATOM 4930 C C . GLN A 1 85 ? 0.571 -1.016 -2.201 1.00 0.00 85 GLN A C 4
ATOM 4931 O O . GLN A 1 85 ? -0.118 -2.021 -2.037 1.00 0.00 85 GLN A O 4
ATOM 4945 N N . VAL A 1 86 ? 0.147 0.101 -2.774 1.00 0.00 86 VAL A N 4
ATOM 4946 C CA . VAL A 1 86 ? -1.215 0.217 -3.264 1.00 0.00 86 VAL A CA 4
ATOM 4947 C C . VAL A 1 86 ? -1.212 0.123 -4.791 1.00 0.00 86 VAL A C 4
ATOM 4948 O O . VAL A 1 86 ? -0.263 0.558 -5.442 1.00 0.00 86 VAL A O 4
ATOM 4961 N N . LEU A 1 87 ? -2.286 -0.447 -5.319 1.00 0.00 87 LEU A N 4
ATOM 4962 C CA . LEU A 1 87 ? -2.418 -0.604 -6.758 1.00 0.00 87 LEU A CA 4
ATOM 4963 C C . LEU A 1 87 ? -3.827 -0.188 -7.184 1.00 0.00 87 LEU A C 4
ATOM 4964 O O . LEU A 1 87 ? -4.812 -0.789 -6.756 1.00 0.00 87 LEU A O 4
ATOM 4980 N N . VAL A 1 88 ? -3.878 0.838 -8.022 1.00 0.00 88 VAL A N 4
ATOM 4981 C CA . VAL A 1 88 ? -5.151 1.342 -8.509 1.00 0.00 88 VAL A CA 4
ATOM 4982 C C . VAL A 1 88 ? -5.535 0.597 -9.789 1.00 0.00 88 VAL A C 4
ATOM 4983 O O . VAL A 1 88 ? -4.665 0.154 -10.538 1.00 0.00 88 VAL A O 4
ATOM 4996 N N . GLU A 1 89 ? -6.837 0.481 -10.001 1.00 0.00 89 GLU A N 4
ATOM 4997 C CA . GLU A 1 89 ? -7.346 -0.204 -11.177 1.00 0.00 89 GLU A CA 4
ATOM 4998 C C . GLU A 1 89 ? -7.046 0.610 -12.438 1.00 0.00 89 GLU A C 4
ATOM 4999 O O . GLU A 1 89 ? -7.327 1.807 -12.488 1.00 0.00 89 GLU A O 4
ATOM 5012 N N . GLY A 1 90 ? -6.483 -0.072 -13.423 1.00 0.00 90 GLY A N 4
ATOM 5013 C CA . GLY A 1 90 ? -6.143 0.575 -14.680 1.00 0.00 90 GLY A CA 4
ATOM 5014 C C . GLY A 1 90 ? -4.915 1.475 -14.520 1.00 0.00 90 GLY A C 4
ATOM 5015 O O . GLY A 1 90 ? -4.497 2.134 -15.470 1.00 0.00 90 GLY A O 4
ATOM 5019 N N . LEU A 1 91 ? -4.373 1.472 -13.311 1.00 0.00 91 LEU A N 4
ATOM 5020 C CA . LEU A 1 91 ? -3.201 2.279 -13.014 1.00 0.00 91 LEU A CA 4
ATOM 5021 C C . LEU A 1 91 ? -2.035 1.361 -12.648 1.00 0.00 91 LEU A C 4
ATOM 5022 O O . LEU A 1 91 ? -2.089 0.156 -12.889 1.00 0.00 91 LEU A O 4
ATOM 5038 N N . GLY A 1 92 ? -1.006 1.966 -12.073 1.00 0.00 92 GLY A N 4
ATOM 5039 C CA . GLY A 1 92 ? 0.174 1.217 -11.671 1.00 0.00 92 GLY A CA 4
ATOM 5040 C C . GLY A 1 92 ? 0.134 0.892 -10.176 1.00 0.00 92 GLY A C 4
ATOM 5041 O O . GLY A 1 92 ? -0.941 0.795 -9.586 1.00 0.00 92 GLY A O 4
ATOM 5045 N N . GLU A 1 93 ? 1.319 0.734 -9.606 1.00 0.00 93 GLU A N 4
ATOM 5046 C CA . GLU A 1 93 ? 1.434 0.423 -8.191 1.00 0.00 93 GLU A CA 4
ATOM 5047 C C . GLU A 1 93 ? 2.611 1.181 -7.574 1.00 0.00 93 GLU A C 4
ATOM 5048 O O . GLU A 1 93 ? 3.685 1.255 -8.169 1.00 0.00 93 GLU A O 4
ATOM 5061 N N . ASP A 1 94 ? 2.368 1.724 -6.390 1.00 0.00 94 ASP A N 4
ATOM 5062 C CA . ASP A 1 94 ? 3.395 2.475 -5.687 1.00 0.00 94 ASP A CA 4
ATOM 5063 C C . ASP A 1 94 ? 3.417 2.046 -4.218 1.00 0.00 94 ASP A C 4
ATOM 5064 O O . ASP A 1 94 ? 2.478 1.411 -3.739 1.00 0.00 94 ASP A O 4
ATOM 5074 N N . LEU A 1 95 ? 4.497 2.409 -3.545 1.00 0.00 95 LEU A N 4
ATOM 5075 C CA . LEU A 1 95 ? 4.654 2.072 -2.140 1.00 0.00 95 LEU A CA 4
ATOM 5076 C C . LEU A 1 95 ? 4.377 3.312 -1.288 1.00 0.00 95 LEU A C 4
ATOM 5077 O O . LEU A 1 95 ? 4.965 4.368 -1.512 1.00 0.00 95 LEU A O 4
ATOM 5093 N N . PHE A 1 96 ? 3.480 3.142 -0.328 1.00 0.00 96 PHE A N 4
ATOM 5094 C CA . PHE A 1 96 ? 3.118 4.234 0.560 1.00 0.00 96 PHE A CA 4
ATOM 5095 C C . PHE A 1 96 ? 3.325 3.842 2.024 1.00 0.00 96 PHE A C 4
ATOM 5096 O O . PHE A 1 96 ? 3.575 2.677 2.330 1.00 0.00 96 PHE A O 4
ATOM 5113 N N . PHE A 1 97 ? 3.212 4.838 2.891 1.00 0.00 97 PHE A N 4
ATOM 5114 C CA . PHE A 1 97 ? 3.383 4.612 4.316 1.00 0.00 97 PHE A CA 4
ATOM 5115 C C . PHE A 1 97 ? 2.035 4.406 5.006 1.00 0.00 97 PHE A C 4
ATOM 5116 O O . PHE A 1 97 ? 0.998 4.822 4.488 1.00 0.00 97 PHE A O 4
ATOM 5133 N N . PRO A 1 98 ? 2.091 3.748 6.195 1.00 0.00 98 PRO A N 4
ATOM 5134 C CA . PRO A 1 98 ? 0.885 3.482 6.961 1.00 0.00 98 PRO A CA 4
ATOM 5135 C C . PRO A 1 98 ? 0.381 4.752 7.649 1.00 0.00 98 PRO A C 4
ATOM 5136 O O . PRO A 1 98 ? -0.774 4.820 8.067 1.00 0.00 98 PRO A O 4
ATOM 5147 N N . GLU A 1 99 ? 1.272 5.728 7.746 1.00 0.00 99 GLU A N 4
ATOM 5148 C CA . GLU A 1 99 ? 0.933 6.991 8.377 1.00 0.00 99 GLU A CA 4
ATOM 5149 C C . GLU A 1 99 ? 0.595 8.041 7.315 1.00 0.00 99 GLU A C 4
ATOM 5150 O O . GLU A 1 99 ? 0.158 9.143 7.644 1.00 0.00 99 GLU A O 4
ATOM 5163 N N . GLU A 1 100 ? 0.810 7.661 6.064 1.00 0.00 100 GLU A N 4
ATOM 5164 C CA . GLU A 1 100 ? 0.533 8.556 4.953 1.00 0.00 100 GLU A CA 4
ATOM 5165 C C . GLU A 1 100 ? -0.935 8.447 4.536 1.00 0.00 100 GLU A C 4
ATOM 5166 O O . GLU A 1 100 ? -1.683 9.420 4.624 1.00 0.00 100 GLU A O 4
ATOM 5179 N N . LEU A 1 101 ? -1.305 7.254 4.093 1.00 0.00 101 LEU A N 4
ATOM 5180 C CA . LEU A 1 101 ? -2.670 7.006 3.663 1.00 0.00 101 LEU A CA 4
ATOM 5181 C C . LEU A 1 101 ? -3.452 6.361 4.808 1.00 0.00 101 LEU A C 4
ATOM 5182 O O . LEU A 1 101 ? -2.866 5.930 5.800 1.00 0.00 101 LEU A O 4
ATOM 5198 N N . GLU A 1 102 ? -4.764 6.316 4.635 1.00 0.00 102 GLU A N 4
ATOM 5199 C CA . GLU A 1 102 ? -5.633 5.730 5.642 1.00 0.00 102 GLU A CA 4
ATOM 5200 C C . GLU A 1 102 ? -6.558 4.691 5.006 1.00 0.00 102 GLU A C 4
ATOM 5201 O O . GLU A 1 102 ? -6.653 4.605 3.782 1.00 0.00 102 GLU A O 4
ATOM 5214 N N . LEU A 1 103 ? -7.217 3.928 5.864 1.00 0.00 103 LEU A N 4
ATOM 5215 C CA . LEU A 1 103 ? -8.131 2.898 5.403 1.00 0.00 103 LEU A CA 4
ATOM 5216 C C . LEU A 1 103 ? -9.444 3.546 4.963 1.00 0.00 103 LEU A C 4
ATOM 5217 O O . LEU A 1 103 ? -10.009 4.365 5.686 1.00 0.00 103 LEU A O 4
ATOM 5233 N N . ALA A 1 104 ? -9.893 3.156 3.779 1.00 0.00 104 ALA A N 4
ATOM 5234 C CA . ALA A 1 104 ? -11.130 3.689 3.234 1.00 0.00 104 ALA A CA 4
ATOM 5235 C C . ALA A 1 104 ? -12.318 3.031 3.936 1.00 0.00 104 ALA A C 4
ATOM 5236 O O . ALA A 1 104 ? -12.205 1.913 4.440 1.00 0.00 104 ALA A O 4
ATOM 5243 N N . PRO A 1 105 ? -13.460 3.768 3.947 1.00 0.00 105 PRO A N 4
ATOM 5244 C CA . PRO A 1 105 ? -14.669 3.266 4.581 1.00 0.00 105 PRO A CA 4
ATOM 5245 C C . PRO A 1 105 ? -15.332 2.189 3.721 1.00 0.00 105 PRO A C 4
ATOM 5246 O O . PRO A 1 105 ? -15.582 1.080 4.192 1.00 0.00 105 PRO A O 4
ATOM 5257 N N . GLU A 1 106 ? -15.599 2.552 2.475 1.00 0.00 106 GLU A N 4
ATOM 5258 C CA . GLU A 1 106 ? -16.229 1.630 1.546 1.00 0.00 106 GLU A CA 4
ATOM 5259 C C . GLU A 1 106 ? -15.337 1.424 0.319 1.00 0.00 106 GLU A C 4
ATOM 5260 O O . GLU A 1 106 ? -15.693 0.675 -0.591 1.00 0.00 106 GLU A O 4
ATOM 5273 N N . MET A 1 21 ? 12.582 -13.454 -5.097 1.00 0.00 21 MET A N 5
ATOM 5274 C CA . MET A 1 21 ? 11.212 -13.829 -5.401 1.00 0.00 21 MET A CA 5
ATOM 5275 C C . MET A 1 21 ? 10.718 -14.919 -4.448 1.00 0.00 21 MET A C 5
ATOM 5276 O O . MET A 1 21 ? 11.391 -15.928 -4.251 1.00 0.00 21 MET A O 5
ATOM 5290 N N . ILE A 1 22 ? 9.544 -14.676 -3.881 1.00 0.00 22 ILE A N 5
ATOM 5291 C CA . ILE A 1 22 ? 8.952 -15.624 -2.953 1.00 0.00 22 ILE A CA 5
ATOM 5292 C C . ILE A 1 22 ? 7.688 -16.220 -3.576 1.00 0.00 22 ILE A C 5
ATOM 5293 O O . ILE A 1 22 ? 6.886 -15.501 -4.172 1.00 0.00 22 ILE A O 5
ATOM 5309 N N . GLN A 1 23 ? 7.548 -17.529 -3.419 1.00 0.00 23 GLN A N 5
ATOM 5310 C CA . GLN A 1 23 ? 6.397 -18.229 -3.960 1.00 0.00 23 GLN A CA 5
ATOM 5311 C C . GLN A 1 23 ? 5.232 -18.182 -2.967 1.00 0.00 23 GLN A C 5
ATOM 5312 O O . GLN A 1 23 ? 5.445 -18.192 -1.755 1.00 0.00 23 GLN A O 5
ATOM 5326 N N . ASP A 1 24 ? 4.029 -18.129 -3.517 1.00 0.00 24 ASP A N 5
ATOM 5327 C CA . ASP A 1 24 ? 2.832 -18.080 -2.696 1.00 0.00 24 ASP A CA 5
ATOM 5328 C C . ASP A 1 24 ? 2.341 -19.505 -2.432 1.00 0.00 24 ASP A C 5
ATOM 5329 O O . ASP A 1 24 ? 2.165 -20.288 -3.365 1.00 0.00 24 ASP A O 5
ATOM 5339 N N . PRO A 1 25 ? 2.128 -19.808 -1.124 1.00 0.00 25 PRO A N 5
ATOM 5340 C CA . PRO A 1 25 ? 1.661 -21.125 -0.725 1.00 0.00 25 PRO A CA 5
ATOM 5341 C C . PRO A 1 25 ? 0.175 -21.297 -1.042 1.00 0.00 25 PRO A C 5
ATOM 5342 O O . PRO A 1 25 ? -0.656 -20.515 -0.585 1.00 0.00 25 PRO A O 5
ATOM 5353 N N . SER A 1 26 ? -0.115 -22.327 -1.823 1.00 0.00 26 SER A N 5
ATOM 5354 C CA . SER A 1 26 ? -1.487 -22.615 -2.206 1.00 0.00 26 SER A CA 5
ATOM 5355 C C . SER A 1 26 ? -2.107 -23.613 -1.226 1.00 0.00 26 SER A C 5
ATOM 5356 O O . SER A 1 26 ? -3.251 -23.448 -0.807 1.00 0.00 26 SER A O 5
ATOM 5364 N N . LEU A 1 27 ? -1.322 -24.627 -0.890 1.00 0.00 27 LEU A N 5
ATOM 5365 C CA . LEU A 1 27 ? -1.779 -25.652 0.033 1.00 0.00 27 LEU A CA 5
ATOM 5366 C C . LEU A 1 27 ? -2.564 -24.995 1.171 1.00 0.00 27 LEU A C 5
ATOM 5367 O O . LEU A 1 27 ? -3.794 -24.969 1.148 1.00 0.00 27 LEU A O 5
ATOM 5383 N N . ILE A 1 28 ? -1.820 -24.480 2.139 1.00 0.00 28 ILE A N 5
ATOM 5384 C CA . ILE A 1 28 ? -2.431 -23.825 3.283 1.00 0.00 28 ILE A CA 5
ATOM 5385 C C . ILE A 1 28 ? -2.326 -22.308 3.113 1.00 0.00 28 ILE A C 5
ATOM 5386 O O . ILE A 1 28 ? -1.229 -21.769 2.975 1.00 0.00 28 ILE A O 5
ATOM 5402 N N . ILE A 1 29 ? -3.483 -21.661 3.128 1.00 0.00 29 ILE A N 5
ATOM 5403 C CA . ILE A 1 29 ? -3.536 -20.217 2.976 1.00 0.00 29 ILE A CA 5
ATOM 5404 C C . ILE A 1 29 ? -3.210 -19.556 4.318 1.00 0.00 29 ILE A C 5
ATOM 5405 O O . ILE A 1 29 ? -3.651 -20.023 5.367 1.00 0.00 29 ILE A O 5
ATOM 5421 N N . CYS A 1 30 ? -2.440 -18.481 4.240 1.00 0.00 30 CYS A N 5
ATOM 5422 C CA . CYS A 1 30 ? -2.053 -17.750 5.434 1.00 0.00 30 CYS A CA 5
ATOM 5423 C C . CYS A 1 30 ? -2.868 -16.458 5.493 1.00 0.00 30 CYS A C 5
ATOM 5424 O O . CYS A 1 30 ? -3.241 -15.906 4.458 1.00 0.00 30 CYS A O 5
ATOM 5432 N N . HIS A 1 31 ? -3.121 -16.010 6.714 1.00 0.00 31 HIS A N 5
ATOM 5433 C CA . HIS A 1 31 ? -3.885 -14.793 6.923 1.00 0.00 31 HIS A CA 5
ATOM 5434 C C . HIS A 1 31 ? -2.944 -13.659 7.334 1.00 0.00 31 HIS A C 5
ATOM 5435 O O . HIS A 1 31 ? -1.743 -13.870 7.486 1.00 0.00 31 HIS A O 5
ATOM 5450 N N . ASP A 1 32 ? -3.526 -12.481 7.501 1.00 0.00 32 ASP A N 5
ATOM 5451 C CA . ASP A 1 32 ? -2.753 -11.314 7.892 1.00 0.00 32 ASP A CA 5
ATOM 5452 C C . ASP A 1 32 ? -2.208 -11.517 9.307 1.00 0.00 32 ASP A C 5
ATOM 5453 O O . ASP A 1 32 ? -2.916 -12.013 10.183 1.00 0.00 32 ASP A O 5
ATOM 5463 N N . VAL A 1 33 ? -0.955 -11.127 9.486 1.00 0.00 33 VAL A N 5
ATOM 5464 C CA . VAL A 1 33 ? -0.307 -11.260 10.780 1.00 0.00 33 VAL A CA 5
ATOM 5465 C C . VAL A 1 33 ? -0.778 -10.133 11.700 1.00 0.00 33 VAL A C 5
ATOM 5466 O O . VAL A 1 33 ? -1.044 -9.023 11.242 1.00 0.00 33 VAL A O 5
ATOM 5479 N N . ASP A 1 34 ? -0.865 -10.457 12.982 1.00 0.00 34 ASP A N 5
ATOM 5480 C CA . ASP A 1 34 ? -1.299 -9.484 13.972 1.00 0.00 34 ASP A CA 5
ATOM 5481 C C . ASP A 1 34 ? -0.253 -8.373 14.081 1.00 0.00 34 ASP A C 5
ATOM 5482 O O . ASP A 1 34 ? 0.939 -8.649 14.207 1.00 0.00 34 ASP A O 5
ATOM 5492 N N . GLY A 1 35 ? -0.738 -7.141 14.029 1.00 0.00 35 GLY A N 5
ATOM 5493 C CA . GLY A 1 35 ? 0.142 -5.987 14.121 1.00 0.00 35 GLY A CA 5
ATOM 5494 C C . GLY A 1 35 ? 0.510 -5.468 12.729 1.00 0.00 35 GLY A C 5
ATOM 5495 O O . GLY A 1 35 ? 1.504 -5.897 12.147 1.00 0.00 35 GLY A O 5
ATOM 5499 N N . ALA A 1 36 ? -0.311 -4.550 12.239 1.00 0.00 36 ALA A N 5
ATOM 5500 C CA . ALA A 1 36 ? -0.084 -3.967 10.927 1.00 0.00 36 ALA A CA 5
ATOM 5501 C C . ALA A 1 36 ? -0.958 -2.723 10.769 1.00 0.00 36 ALA A C 5
ATOM 5502 O O . ALA A 1 36 ? -1.923 -2.538 11.511 1.00 0.00 36 ALA A O 5
ATOM 5509 N N . PRO A 1 37 ? -0.583 -1.878 9.771 1.00 0.00 37 PRO A N 5
ATOM 5510 C CA . PRO A 1 37 ? -1.323 -0.656 9.506 1.00 0.00 37 PRO A CA 5
ATOM 5511 C C . PRO A 1 37 ? -2.645 -0.958 8.798 1.00 0.00 37 PRO A C 5
ATOM 5512 O O . PRO A 1 37 ? -3.688 -0.425 9.171 1.00 0.00 37 PRO A O 5
ATOM 5523 N N . VAL A 1 38 ? -2.557 -1.812 7.789 1.00 0.00 38 VAL A N 5
ATOM 5524 C CA . VAL A 1 38 ? -3.733 -2.192 7.025 1.00 0.00 38 VAL A CA 5
ATOM 5525 C C . VAL A 1 38 ? -3.800 -3.717 6.921 1.00 0.00 38 VAL A C 5
ATOM 5526 O O . VAL A 1 38 ? -2.907 -4.415 7.402 1.00 0.00 38 VAL A O 5
ATOM 5539 N N . ARG A 1 39 ? -4.865 -4.190 6.291 1.00 0.00 39 ARG A N 5
ATOM 5540 C CA . ARG A 1 39 ? -5.058 -5.619 6.120 1.00 0.00 39 ARG A CA 5
ATOM 5541 C C . ARG A 1 39 ? -4.874 -6.008 4.651 1.00 0.00 39 ARG A C 5
ATOM 5542 O O . ARG A 1 39 ? -5.294 -5.277 3.754 1.00 0.00 39 ARG A O 5
ATOM 5563 N N . ILE A 1 40 ? -4.244 -7.155 4.449 1.00 0.00 40 ILE A N 5
ATOM 5564 C CA . ILE A 1 40 ? -4.000 -7.649 3.106 1.00 0.00 40 ILE A CA 5
ATOM 5565 C C . ILE A 1 40 ? -5.327 -7.741 2.351 1.00 0.00 40 ILE A C 5
ATOM 5566 O O . ILE A 1 40 ? -6.307 -8.269 2.874 1.00 0.00 40 ILE A O 5
ATOM 5582 N N . GLY A 1 41 ? -5.315 -7.220 1.133 1.00 0.00 41 GLY A N 5
ATOM 5583 C CA . GLY A 1 41 ? -6.506 -7.237 0.301 1.00 0.00 41 GLY A CA 5
ATOM 5584 C C . GLY A 1 41 ? -7.504 -6.168 0.750 1.00 0.00 41 GLY A C 5
ATOM 5585 O O . GLY A 1 41 ? -8.683 -6.229 0.402 1.00 0.00 41 GLY A O 5
ATOM 5589 N N . ALA A 1 42 ? -6.996 -5.214 1.514 1.00 0.00 42 ALA A N 5
ATOM 5590 C CA . ALA A 1 42 ? -7.827 -4.132 2.015 1.00 0.00 42 ALA A CA 5
ATOM 5591 C C . ALA A 1 42 ? -7.758 -2.951 1.046 1.00 0.00 42 ALA A C 5
ATOM 5592 O O . ALA A 1 42 ? -6.709 -2.683 0.463 1.00 0.00 42 ALA A O 5
ATOM 5599 N N . LYS A 1 43 ? -8.888 -2.275 0.905 1.00 0.00 43 LYS A N 5
ATOM 5600 C CA . LYS A 1 43 ? -8.970 -1.127 0.016 1.00 0.00 43 LYS A CA 5
ATOM 5601 C C . LYS A 1 43 ? -8.701 0.149 0.815 1.00 0.00 43 LYS A C 5
ATOM 5602 O O . LYS A 1 43 ? -9.466 0.496 1.714 1.00 0.00 43 LYS A O 5
ATOM 5621 N N . VAL A 1 44 ? -7.613 0.815 0.459 1.00 0.00 44 VAL A N 5
ATOM 5622 C CA . VAL A 1 44 ? -7.235 2.046 1.130 1.00 0.00 44 VAL A CA 5
ATOM 5623 C C . VAL A 1 44 ? -7.319 3.211 0.142 1.00 0.00 44 VAL A C 5
ATOM 5624 O O . VAL A 1 44 ? -7.519 2.999 -1.054 1.00 0.00 44 VAL A O 5
ATOM 5637 N N . LYS A 1 45 ? -7.162 4.413 0.675 1.00 0.00 45 LYS A N 5
ATOM 5638 C CA . LYS A 1 45 ? -7.219 5.609 -0.146 1.00 0.00 45 LYS A CA 5
ATOM 5639 C C . LYS A 1 45 ? -5.895 6.367 -0.027 1.00 0.00 45 LYS A C 5
ATOM 5640 O O . LYS A 1 45 ? -5.510 6.784 1.064 1.00 0.00 45 LYS A O 5
ATOM 5659 N N . VAL A 1 46 ? -5.234 6.522 -1.165 1.00 0.00 46 VAL A N 5
ATOM 5660 C CA . VAL A 1 46 ? -3.962 7.223 -1.201 1.00 0.00 46 VAL A CA 5
ATOM 5661 C C . VAL A 1 46 ? -4.187 8.700 -0.875 1.00 0.00 46 VAL A C 5
ATOM 5662 O O . VAL A 1 46 ? -4.883 9.403 -1.608 1.00 0.00 46 VAL A O 5
ATOM 5675 N N . VAL A 1 47 ? -3.588 9.128 0.227 1.00 0.00 47 VAL A N 5
ATOM 5676 C CA . VAL A 1 47 ? -3.716 10.509 0.660 1.00 0.00 47 VAL A CA 5
ATOM 5677 C C . VAL A 1 47 ? -3.275 11.438 -0.473 1.00 0.00 47 VAL A C 5
ATOM 5678 O O . VAL A 1 47 ? -2.192 11.270 -1.031 1.00 0.00 47 VAL A O 5
ATOM 5691 N N . PRO A 1 48 ? -4.159 12.422 -0.788 1.00 0.00 48 PRO A N 5
ATOM 5692 C CA . PRO A 1 48 ? -3.872 13.377 -1.844 1.00 0.00 48 PRO A CA 5
ATOM 5693 C C . PRO A 1 48 ? -2.837 14.406 -1.386 1.00 0.00 48 PRO A C 5
ATOM 5694 O O . PRO A 1 48 ? -1.886 14.701 -2.110 1.00 0.00 48 PRO A O 5
ATOM 5705 N N . HIS A 1 49 ? -3.056 14.925 -0.188 1.00 0.00 49 HIS A N 5
ATOM 5706 C CA . HIS A 1 49 ? -2.154 15.915 0.376 1.00 0.00 49 HIS A CA 5
ATOM 5707 C C . HIS A 1 49 ? -0.731 15.354 0.410 1.00 0.00 49 HIS A C 5
ATOM 5708 O O . HIS A 1 49 ? -0.536 14.162 0.647 1.00 0.00 49 HIS A O 5
ATOM 5723 N N . SER A 1 50 ? 0.225 16.238 0.170 1.00 0.00 50 SER A N 5
ATOM 5724 C CA . SER A 1 50 ? 1.625 15.845 0.171 1.00 0.00 50 SER A CA 5
ATOM 5725 C C . SER A 1 50 ? 2.347 16.483 1.358 1.00 0.00 50 SER A C 5
ATOM 5726 O O . SER A 1 50 ? 2.875 17.589 1.247 1.00 0.00 50 SER A O 5
ATOM 5734 N N . GLU A 1 51 ? 2.347 15.760 2.468 1.00 0.00 51 GLU A N 5
ATOM 5735 C CA . GLU A 1 51 ? 2.997 16.242 3.675 1.00 0.00 51 GLU A CA 5
ATOM 5736 C C . GLU A 1 51 ? 4.376 15.597 3.829 1.00 0.00 51 GLU A C 5
ATOM 5737 O O . GLU A 1 51 ? 5.342 16.266 4.187 1.00 0.00 51 GLU A O 5
ATOM 5750 N N . ASP A 1 52 ? 4.422 14.302 3.552 1.00 0.00 52 ASP A N 5
ATOM 5751 C CA . ASP A 1 52 ? 5.665 13.558 3.654 1.00 0.00 52 ASP A CA 5
ATOM 5752 C C . ASP A 1 52 ? 6.486 13.768 2.379 1.00 0.00 52 ASP A C 5
ATOM 5753 O O . ASP A 1 52 ? 6.087 14.528 1.498 1.00 0.00 52 ASP A O 5
ATOM 5763 N N . GLY A 1 53 ? 7.617 13.080 2.321 1.00 0.00 53 GLY A N 5
ATOM 5764 C CA . GLY A 1 53 ? 8.497 13.180 1.170 1.00 0.00 53 GLY A CA 5
ATOM 5765 C C . GLY A 1 53 ? 7.893 12.470 -0.043 1.00 0.00 53 GLY A C 5
ATOM 5766 O O . GLY A 1 53 ? 7.524 13.114 -1.024 1.00 0.00 53 GLY A O 5
ATOM 5770 N N . THR A 1 54 ? 7.813 11.152 0.062 1.00 0.00 54 THR A N 5
ATOM 5771 C CA . THR A 1 54 ? 7.262 10.347 -1.014 1.00 0.00 54 THR A CA 5
ATOM 5772 C C . THR A 1 54 ? 5.815 10.756 -1.299 1.00 0.00 54 THR A C 5
ATOM 5773 O O . THR A 1 54 ? 5.062 11.068 -0.377 1.00 0.00 54 THR A O 5
ATOM 5784 N N . ILE A 1 55 ? 5.468 10.740 -2.577 1.00 0.00 55 ILE A N 5
ATOM 5785 C CA . ILE A 1 55 ? 4.124 11.105 -2.993 1.00 0.00 55 ILE A CA 5
ATOM 5786 C C . ILE A 1 55 ? 3.905 10.660 -4.440 1.00 0.00 55 ILE A C 5
ATOM 5787 O O . ILE A 1 55 ? 4.858 10.315 -5.138 1.00 0.00 55 ILE A O 5
ATOM 5803 N N . SER A 1 56 ? 2.646 10.685 -4.850 1.00 0.00 56 SER A N 5
ATOM 5804 C CA . SER A 1 56 ? 2.289 10.291 -6.202 1.00 0.00 56 SER A CA 5
ATOM 5805 C C . SER A 1 56 ? 1.113 11.132 -6.700 1.00 0.00 56 SER A C 5
ATOM 5806 O O . SER A 1 56 ? 0.011 11.043 -6.164 1.00 0.00 56 SER A O 5
ATOM 5814 N N . GLN A 1 57 ? 1.388 11.929 -7.722 1.00 0.00 57 GLN A N 5
ATOM 5815 C CA . GLN A 1 57 ? 0.365 12.785 -8.300 1.00 0.00 57 GLN A CA 5
ATOM 5816 C C . GLN A 1 57 ? -0.588 11.961 -9.166 1.00 0.00 57 GLN A C 5
ATOM 5817 O O . GLN A 1 57 ? -1.658 12.437 -9.542 1.00 0.00 57 GLN A O 5
ATOM 5831 N N . ARG A 1 58 ? -0.165 10.740 -9.460 1.00 0.00 58 ARG A N 5
ATOM 5832 C CA . ARG A 1 58 ? -0.970 9.846 -10.276 1.00 0.00 58 ARG A CA 5
ATOM 5833 C C . ARG A 1 58 ? -2.042 9.169 -9.421 1.00 0.00 58 ARG A C 5
ATOM 5834 O O . ARG A 1 58 ? -3.120 8.839 -9.916 1.00 0.00 58 ARG A O 5
ATOM 5855 N N . PHE A 1 59 ? -1.713 8.982 -8.151 1.00 0.00 59 PHE A N 5
ATOM 5856 C CA . PHE A 1 59 ? -2.636 8.351 -7.224 1.00 0.00 59 PHE A CA 5
ATOM 5857 C C . PHE A 1 59 ? -3.289 9.391 -6.309 1.00 0.00 59 PHE A C 5
ATOM 5858 O O . PHE A 1 59 ? -3.909 9.039 -5.307 1.00 0.00 59 PHE A O 5
ATOM 5875 N N . LEU A 1 60 ? -3.129 10.650 -6.688 1.00 0.00 60 LEU A N 5
ATOM 5876 C CA . LEU A 1 60 ? -3.696 11.742 -5.916 1.00 0.00 60 LEU A CA 5
ATOM 5877 C C . LEU A 1 60 ? -5.216 11.579 -5.850 1.00 0.00 60 LEU A C 5
ATOM 5878 O O . LEU A 1 60 ? -5.895 11.637 -6.874 1.00 0.00 60 LEU A O 5
ATOM 5894 N N . GLY A 1 61 ? -5.704 11.376 -4.636 1.00 0.00 61 GLY A N 5
ATOM 5895 C CA . GLY A 1 61 ? -7.131 11.202 -4.422 1.00 0.00 61 GLY A CA 5
ATOM 5896 C C . GLY A 1 61 ? -7.639 9.934 -5.114 1.00 0.00 61 GLY A C 5
ATOM 5897 O O . GLY A 1 61 ? -8.780 9.886 -5.570 1.00 0.00 61 GLY A O 5
ATOM 5901 N N . GLN A 1 62 ? -6.766 8.940 -5.170 1.00 0.00 62 GLN A N 5
ATOM 5902 C CA . GLN A 1 62 ? -7.111 7.676 -5.798 1.00 0.00 62 GLN A CA 5
ATOM 5903 C C . GLN A 1 62 ? -7.493 6.643 -4.736 1.00 0.00 62 GLN A C 5
ATOM 5904 O O . GLN A 1 62 ? -7.631 6.977 -3.560 1.00 0.00 62 GLN A O 5
ATOM 5918 N N . THR A 1 63 ? -7.654 5.409 -5.188 1.00 0.00 63 THR A N 5
ATOM 5919 C CA . THR A 1 63 ? -8.018 4.324 -4.292 1.00 0.00 63 THR A CA 5
ATOM 5920 C C . THR A 1 63 ? -7.588 2.978 -4.878 1.00 0.00 63 THR A C 5
ATOM 5921 O O . THR A 1 63 ? -8.025 2.603 -5.966 1.00 0.00 63 THR A O 5
ATOM 5932 N N . GLY A 1 64 ? -6.737 2.289 -4.134 1.00 0.00 64 GLY A N 5
ATOM 5933 C CA . GLY A 1 64 ? -6.241 0.993 -4.568 1.00 0.00 64 GLY A CA 5
ATOM 5934 C C . GLY A 1 64 ? -6.260 -0.013 -3.417 1.00 0.00 64 GLY A C 5
ATOM 5935 O O . GLY A 1 64 ? -6.894 0.222 -2.390 1.00 0.00 64 GLY A O 5
ATOM 5939 N N . ILE A 1 65 ? -5.556 -1.117 -3.627 1.00 0.00 65 ILE A N 5
ATOM 5940 C CA . ILE A 1 65 ? -5.484 -2.162 -2.619 1.00 0.00 65 ILE A CA 5
ATOM 5941 C C . ILE A 1 65 ? -4.017 -2.439 -2.283 1.00 0.00 65 ILE A C 5
ATOM 5942 O O . ILE A 1 65 ? -3.139 -2.261 -3.126 1.00 0.00 65 ILE A O 5
ATOM 5958 N N . VAL A 1 66 ? -3.797 -2.871 -1.049 1.00 0.00 66 VAL A N 5
ATOM 5959 C CA . VAL A 1 66 ? -2.453 -3.175 -0.591 1.00 0.00 66 VAL A CA 5
ATOM 5960 C C . VAL A 1 66 ? -2.052 -4.567 -1.085 1.00 0.00 66 VAL A C 5
ATOM 5961 O O . VAL A 1 66 ? -2.635 -5.568 -0.669 1.00 0.00 66 VAL A O 5
ATOM 5974 N N . VAL A 1 67 ? -1.062 -4.586 -1.963 1.00 0.00 67 VAL A N 5
ATOM 5975 C CA . VAL A 1 67 ? -0.578 -5.839 -2.518 1.00 0.00 67 VAL A CA 5
ATOM 5976 C C . VAL A 1 67 ? 0.252 -6.572 -1.461 1.00 0.00 67 VAL A C 5
ATOM 5977 O O . VAL A 1 67 ? 0.172 -7.793 -1.341 1.00 0.00 67 VAL A O 5
ATOM 5990 N N . GLY A 1 68 ? 1.032 -5.795 -0.723 1.00 0.00 68 GLY A N 5
ATOM 5991 C CA . GLY A 1 68 ? 1.875 -6.355 0.318 1.00 0.00 68 GLY A CA 5
ATOM 5992 C C . GLY A 1 68 ? 1.831 -5.494 1.584 1.00 0.00 68 GLY A C 5
ATOM 5993 O O . GLY A 1 68 ? 1.620 -4.285 1.507 1.00 0.00 68 GLY A O 5
ATOM 5997 N N . LEU A 1 69 ? 2.034 -6.151 2.715 1.00 0.00 69 LEU A N 5
ATOM 5998 C CA . LEU A 1 69 ? 2.020 -5.462 3.994 1.00 0.00 69 LEU A CA 5
ATOM 5999 C C . LEU A 1 69 ? 3.457 -5.175 4.430 1.00 0.00 69 LEU A C 5
ATOM 6000 O O . LEU A 1 69 ? 4.405 -5.577 3.758 1.00 0.00 69 LEU A O 5
ATOM 6016 N N . VAL A 1 70 ? 3.574 -4.481 5.553 1.00 0.00 70 VAL A N 5
ATOM 6017 C CA . VAL A 1 70 ? 4.881 -4.134 6.086 1.00 0.00 70 VAL A CA 5
ATOM 6018 C C . VAL A 1 70 ? 5.074 -4.823 7.437 1.00 0.00 70 VAL A C 5
ATOM 6019 O O . VAL A 1 70 ? 4.498 -4.405 8.440 1.00 0.00 70 VAL A O 5
ATOM 6032 N N . PHE A 1 71 ? 5.887 -5.871 7.422 1.00 0.00 71 PHE A N 5
ATOM 6033 C CA . PHE A 1 71 ? 6.162 -6.622 8.634 1.00 0.00 71 PHE A CA 5
ATOM 6034 C C . PHE A 1 71 ? 7.657 -6.920 8.767 1.00 0.00 71 PHE A C 5
ATOM 6035 O O . PHE A 1 71 ? 8.423 -6.704 7.829 1.00 0.00 71 PHE A O 5
ATOM 6052 N N . ASP A 1 72 ? 8.029 -7.412 9.941 1.00 0.00 72 ASP A N 5
ATOM 6053 C CA . ASP A 1 72 ? 9.417 -7.741 10.208 1.00 0.00 72 ASP A CA 5
ATOM 6054 C C . ASP A 1 72 ? 10.019 -8.431 8.983 1.00 0.00 72 ASP A C 5
ATOM 6055 O O . ASP A 1 72 ? 9.717 -9.592 8.709 1.00 0.00 72 ASP A O 5
ATOM 6065 N N . ASP A 1 73 ? 10.858 -7.687 8.275 1.00 0.00 73 ASP A N 5
ATOM 6066 C CA . ASP A 1 73 ? 11.502 -8.213 7.084 1.00 0.00 73 ASP A CA 5
ATOM 6067 C C . ASP A 1 73 ? 12.637 -9.152 7.497 1.00 0.00 73 ASP A C 5
ATOM 6068 O O . ASP A 1 73 ? 13.604 -8.724 8.127 1.00 0.00 73 ASP A O 5
ATOM 6078 N N . PRO A 1 74 ? 12.480 -10.446 7.114 1.00 0.00 74 PRO A N 5
ATOM 6079 C CA . PRO A 1 74 ? 13.480 -11.451 7.437 1.00 0.00 74 PRO A CA 5
ATOM 6080 C C . PRO A 1 74 ? 14.715 -11.300 6.546 1.00 0.00 74 PRO A C 5
ATOM 6081 O O . PRO A 1 74 ? 14.921 -10.253 5.935 1.00 0.00 74 PRO A O 5
ATOM 6092 N N . ALA A 1 75 ? 15.503 -12.364 6.499 1.00 0.00 75 ALA A N 5
ATOM 6093 C CA . ALA A 1 75 ? 16.712 -12.365 5.692 1.00 0.00 75 ALA A CA 5
ATOM 6094 C C . ALA A 1 75 ? 16.337 -12.536 4.218 1.00 0.00 75 ALA A C 5
ATOM 6095 O O . ALA A 1 75 ? 17.207 -12.533 3.349 1.00 0.00 75 ALA A O 5
ATOM 6102 N N . THR A 1 76 ? 15.042 -12.681 3.984 1.00 0.00 76 THR A N 5
ATOM 6103 C CA . THR A 1 76 ? 14.540 -12.851 2.631 1.00 0.00 76 THR A CA 5
ATOM 6104 C C . THR A 1 76 ? 13.419 -11.849 2.348 1.00 0.00 76 THR A C 5
ATOM 6105 O O . THR A 1 76 ? 12.769 -11.919 1.306 1.00 0.00 76 THR A O 5
ATOM 6116 N N . GLN A 1 77 ? 13.229 -10.941 3.293 1.00 0.00 77 GLN A N 5
ATOM 6117 C CA . GLN A 1 77 ? 12.196 -9.926 3.158 1.00 0.00 77 GLN A CA 5
ATOM 6118 C C . GLN A 1 77 ? 10.824 -10.583 3.000 1.00 0.00 77 GLN A C 5
ATOM 6119 O O . GLN A 1 77 ? 10.725 -11.721 2.545 1.00 0.00 77 GLN A O 5
ATOM 6133 N N . TYR A 1 78 ? 9.799 -9.838 3.385 1.00 0.00 78 TYR A N 5
ATOM 6134 C CA . TYR A 1 78 ? 8.436 -10.332 3.292 1.00 0.00 78 TYR A CA 5
ATOM 6135 C C . TYR A 1 78 ? 7.427 -9.190 3.425 1.00 0.00 78 TYR A C 5
ATOM 6136 O O . TYR A 1 78 ? 7.719 -8.167 4.043 1.00 0.00 78 TYR A O 5
ATOM 6154 N N . PRO A 1 79 ? 6.228 -9.409 2.820 1.00 0.00 79 PRO A N 5
ATOM 6155 C CA . PRO A 1 79 ? 5.964 -10.649 2.108 1.00 0.00 79 PRO A CA 5
ATOM 6156 C C . PRO A 1 79 ? 6.689 -10.672 0.761 1.00 0.00 79 PRO A C 5
ATOM 6157 O O . PRO A 1 79 ? 7.514 -11.549 0.511 1.00 0.00 79 PRO A O 5
ATOM 6168 N N . ASP A 1 80 ? 6.352 -9.698 -0.073 1.00 0.00 80 ASP A N 5
ATOM 6169 C CA . ASP A 1 80 ? 6.959 -9.597 -1.390 1.00 0.00 80 ASP A CA 5
ATOM 6170 C C . ASP A 1 80 ? 7.694 -8.259 -1.506 1.00 0.00 80 ASP A C 5
ATOM 6171 O O . ASP A 1 80 ? 8.675 -8.149 -2.238 1.00 0.00 80 ASP A O 5
ATOM 6181 N N . ASP A 1 81 ? 7.190 -7.278 -0.773 1.00 0.00 81 ASP A N 5
ATOM 6182 C CA . ASP A 1 81 ? 7.784 -5.954 -0.785 1.00 0.00 81 ASP A CA 5
ATOM 6183 C C . ASP A 1 81 ? 8.199 -5.573 0.638 1.00 0.00 81 ASP A C 5
ATOM 6184 O O . ASP A 1 81 ? 7.708 -6.150 1.606 1.00 0.00 81 ASP A O 5
ATOM 6194 N N . PRO A 1 82 ? 9.123 -4.577 0.721 1.00 0.00 82 PRO A N 5
ATOM 6195 C CA . PRO A 1 82 ? 9.608 -4.112 2.009 1.00 0.00 82 PRO A CA 5
ATOM 6196 C C . PRO A 1 82 ? 8.559 -3.245 2.710 1.00 0.00 82 PRO A C 5
ATOM 6197 O O . PRO A 1 82 ? 8.476 -3.236 3.937 1.00 0.00 82 PRO A O 5
ATOM 6208 N N . LEU A 1 83 ? 7.787 -2.537 1.901 1.00 0.00 83 LEU A N 5
ATOM 6209 C CA . LEU A 1 83 ? 6.748 -1.669 2.426 1.00 0.00 83 LEU A CA 5
ATOM 6210 C C . LEU A 1 83 ? 5.432 -1.957 1.702 1.00 0.00 83 LEU A C 5
ATOM 6211 O O . LEU A 1 83 ? 5.395 -2.759 0.769 1.00 0.00 83 LEU A O 5
ATOM 6227 N N . ILE A 1 84 ? 4.383 -1.289 2.159 1.00 0.00 84 ILE A N 5
ATOM 6228 C CA . ILE A 1 84 ? 3.068 -1.462 1.565 1.00 0.00 84 ILE A CA 5
ATOM 6229 C C . ILE A 1 84 ? 3.016 -0.724 0.227 1.00 0.00 84 ILE A C 5
ATOM 6230 O O . ILE A 1 84 ? 3.609 0.344 0.078 1.00 0.00 84 ILE A O 5
ATOM 6246 N N . GLN A 1 85 ? 2.300 -1.321 -0.715 1.00 0.00 85 GLN A N 5
ATOM 6247 C CA . GLN A 1 85 ? 2.163 -0.732 -2.037 1.00 0.00 85 GLN A CA 5
ATOM 6248 C C . GLN A 1 85 ? 0.697 -0.747 -2.474 1.00 0.00 85 GLN A C 5
ATOM 6249 O O . GLN A 1 85 ? 0.017 -1.763 -2.346 1.00 0.00 85 GLN A O 5
ATOM 6263 N N . VAL A 1 86 ? 0.253 0.393 -2.983 1.00 0.00 86 VAL A N 5
ATOM 6264 C CA . VAL A 1 86 ? -1.120 0.526 -3.439 1.00 0.00 86 VAL A CA 5
ATOM 6265 C C . VAL A 1 86 ? -1.151 0.476 -4.968 1.00 0.00 86 VAL A C 5
ATOM 6266 O O . VAL A 1 86 ? -0.325 1.106 -5.629 1.00 0.00 86 VAL A O 5
ATOM 6279 N N . LEU A 1 87 ? -2.111 -0.275 -5.485 1.00 0.00 87 LEU A N 5
ATOM 6280 C CA . LEU A 1 87 ? -2.260 -0.414 -6.924 1.00 0.00 87 LEU A CA 5
ATOM 6281 C C . LEU A 1 87 ? -3.677 -0.002 -7.328 1.00 0.00 87 LEU A C 5
ATOM 6282 O O . LEU A 1 87 ? -4.655 -0.565 -6.835 1.00 0.00 87 LEU A O 5
ATOM 6298 N N . VAL A 1 88 ? -3.744 0.975 -8.218 1.00 0.00 88 VAL A N 5
ATOM 6299 C CA . VAL A 1 88 ? -5.026 1.470 -8.692 1.00 0.00 88 VAL A CA 5
ATOM 6300 C C . VAL A 1 88 ? -5.397 0.750 -9.991 1.00 0.00 88 VAL A C 5
ATOM 6301 O O . VAL A 1 88 ? -4.520 0.326 -10.742 1.00 0.00 88 VAL A O 5
ATOM 6314 N N . GLU A 1 89 ? -6.698 0.634 -10.214 1.00 0.00 89 GLU A N 5
ATOM 6315 C CA . GLU A 1 89 ? -7.197 -0.027 -11.408 1.00 0.00 89 GLU A CA 5
ATOM 6316 C C . GLU A 1 89 ? -6.875 0.806 -12.649 1.00 0.00 89 GLU A C 5
ATOM 6317 O O . GLU A 1 89 ? -7.211 1.987 -12.713 1.00 0.00 89 GLU A O 5
ATOM 6330 N N . GLY A 1 90 ? -6.230 0.156 -13.608 1.00 0.00 90 GLY A N 5
ATOM 6331 C CA . GLY A 1 90 ? -5.862 0.823 -14.845 1.00 0.00 90 GLY A CA 5
ATOM 6332 C C . GLY A 1 90 ? -4.641 1.725 -14.641 1.00 0.00 90 GLY A C 5
ATOM 6333 O O . GLY A 1 90 ? -4.166 2.355 -15.584 1.00 0.00 90 GLY A O 5
ATOM 6337 N N . LEU A 1 91 ? -4.171 1.756 -13.402 1.00 0.00 91 LEU A N 5
ATOM 6338 C CA . LEU A 1 91 ? -3.015 2.567 -13.063 1.00 0.00 91 LEU A CA 5
ATOM 6339 C C . LEU A 1 91 ? -1.846 1.653 -12.691 1.00 0.00 91 LEU A C 5
ATOM 6340 O O . LEU A 1 91 ? -1.902 0.445 -12.917 1.00 0.00 91 LEU A O 5
ATOM 6356 N N . GLY A 1 92 ? -0.814 2.264 -12.127 1.00 0.00 92 GLY A N 5
ATOM 6357 C CA . GLY A 1 92 ? 0.366 1.520 -11.722 1.00 0.00 92 GLY A CA 5
ATOM 6358 C C . GLY A 1 92 ? 0.320 1.189 -10.229 1.00 0.00 92 GLY A C 5
ATOM 6359 O O . GLY A 1 92 ? -0.757 1.028 -9.658 1.00 0.00 92 GLY A O 5
ATOM 6363 N N . GLU A 1 93 ? 1.504 1.097 -9.639 1.00 0.00 93 GLU A N 5
ATOM 6364 C CA . GLU A 1 93 ? 1.613 0.789 -8.224 1.00 0.00 93 GLU A CA 5
ATOM 6365 C C . GLU A 1 93 ? 2.763 1.576 -7.596 1.00 0.00 93 GLU A C 5
ATOM 6366 O O . GLU A 1 93 ? 3.801 1.774 -8.226 1.00 0.00 93 GLU A O 5
ATOM 6379 N N . ASP A 1 94 ? 2.542 2.002 -6.361 1.00 0.00 94 ASP A N 5
ATOM 6380 C CA . ASP A 1 94 ? 3.548 2.763 -5.641 1.00 0.00 94 ASP A CA 5
ATOM 6381 C C . ASP A 1 94 ? 3.545 2.343 -4.170 1.00 0.00 94 ASP A C 5
ATOM 6382 O O . ASP A 1 94 ? 2.608 1.691 -3.710 1.00 0.00 94 ASP A O 5
ATOM 6392 N N . LEU A 1 95 ? 4.602 2.733 -3.473 1.00 0.00 95 LEU A N 5
ATOM 6393 C CA . LEU A 1 95 ? 4.730 2.405 -2.064 1.00 0.00 95 LEU A CA 5
ATOM 6394 C C . LEU A 1 95 ? 4.411 3.643 -1.224 1.00 0.00 95 LEU A C 5
ATOM 6395 O O . LEU A 1 95 ? 4.917 4.731 -1.498 1.00 0.00 95 LEU A O 5
ATOM 6411 N N . PHE A 1 96 ? 3.573 3.438 -0.219 1.00 0.00 96 PHE A N 5
ATOM 6412 C CA . PHE A 1 96 ? 3.179 4.524 0.662 1.00 0.00 96 PHE A CA 5
ATOM 6413 C C . PHE A 1 96 ? 3.428 4.160 2.126 1.00 0.00 96 PHE A C 5
ATOM 6414 O O . PHE A 1 96 ? 3.727 3.009 2.441 1.00 0.00 96 PHE A O 5
ATOM 6431 N N . PHE A 1 97 ? 3.295 5.162 2.983 1.00 0.00 97 PHE A N 5
ATOM 6432 C CA . PHE A 1 97 ? 3.503 4.961 4.407 1.00 0.00 97 PHE A CA 5
ATOM 6433 C C . PHE A 1 97 ? 2.183 4.649 5.116 1.00 0.00 97 PHE A C 5
ATOM 6434 O O . PHE A 1 97 ? 1.110 4.980 4.612 1.00 0.00 97 PHE A O 5
ATOM 6451 N N . PRO A 1 98 ? 2.308 3.998 6.303 1.00 0.00 98 PRO A N 5
ATOM 6452 C CA . PRO A 1 98 ? 1.138 3.637 7.084 1.00 0.00 98 PRO A CA 5
ATOM 6453 C C . PRO A 1 98 ? 0.543 4.864 7.780 1.00 0.00 98 PRO A C 5
ATOM 6454 O O . PRO A 1 98 ? -0.627 4.860 8.161 1.00 0.00 98 PRO A O 5
ATOM 6465 N N . GLU A 1 99 ? 1.377 5.884 7.925 1.00 0.00 99 GLU A N 5
ATOM 6466 C CA . GLU A 1 99 ? 0.948 7.115 8.569 1.00 0.00 99 GLU A CA 5
ATOM 6467 C C . GLU A 1 99 ? 0.588 8.165 7.517 1.00 0.00 99 GLU A C 5
ATOM 6468 O O . GLU A 1 99 ? 0.296 9.313 7.855 1.00 0.00 99 GLU A O 5
ATOM 6481 N N . GLU A 1 100 ? 0.618 7.737 6.264 1.00 0.00 100 GLU A N 5
ATOM 6482 C CA . GLU A 1 100 ? 0.295 8.627 5.161 1.00 0.00 100 GLU A CA 5
ATOM 6483 C C . GLU A 1 100 ? -1.166 8.450 4.744 1.00 0.00 100 GLU A C 5
ATOM 6484 O O . GLU A 1 100 ? -1.955 9.391 4.820 1.00 0.00 100 GLU A O 5
ATOM 6497 N N . LEU A 1 101 ? -1.481 7.239 4.313 1.00 0.00 101 LEU A N 5
ATOM 6498 C CA . LEU A 1 101 ? -2.835 6.925 3.883 1.00 0.00 101 LEU A CA 5
ATOM 6499 C C . LEU A 1 101 ? -3.590 6.259 5.035 1.00 0.00 101 LEU A C 5
ATOM 6500 O O . LEU A 1 101 ? -2.982 5.843 6.021 1.00 0.00 101 LEU A O 5
ATOM 6516 N N . GLU A 1 102 ? -4.902 6.180 4.873 1.00 0.00 102 GLU A N 5
ATOM 6517 C CA . GLU A 1 102 ? -5.746 5.572 5.887 1.00 0.00 102 GLU A CA 5
ATOM 6518 C C . GLU A 1 102 ? -6.661 4.522 5.254 1.00 0.00 102 GLU A C 5
ATOM 6519 O O . GLU A 1 102 ? -6.771 4.444 4.031 1.00 0.00 102 GLU A O 5
ATOM 6532 N N . LEU A 1 103 ? -7.296 3.741 6.116 1.00 0.00 103 LEU A N 5
ATOM 6533 C CA . LEU A 1 103 ? -8.199 2.698 5.656 1.00 0.00 103 LEU A CA 5
ATOM 6534 C C . LEU A 1 103 ? -9.529 3.329 5.236 1.00 0.00 103 LEU A C 5
ATOM 6535 O O . LEU A 1 103 ? -10.095 4.139 5.969 1.00 0.00 103 LEU A O 5
ATOM 6551 N N . ALA A 1 104 ? -9.988 2.936 4.057 1.00 0.00 104 ALA A N 5
ATOM 6552 C CA . ALA A 1 104 ? -11.239 3.454 3.531 1.00 0.00 104 ALA A CA 5
ATOM 6553 C C . ALA A 1 104 ? -12.406 2.838 4.305 1.00 0.00 104 ALA A C 5
ATOM 6554 O O . ALA A 1 104 ? -12.294 1.731 4.828 1.00 0.00 104 ALA A O 5
ATOM 6561 N N . PRO A 1 105 ? -13.531 3.602 4.355 1.00 0.00 105 PRO A N 5
ATOM 6562 C CA . PRO A 1 105 ? -14.716 3.144 5.058 1.00 0.00 105 PRO A CA 5
ATOM 6563 C C . PRO A 1 105 ? -15.445 2.063 4.256 1.00 0.00 105 PRO A C 5
ATOM 6564 O O . PRO A 1 105 ? -15.699 0.972 4.765 1.00 0.00 105 PRO A O 5
ATOM 6575 N N . GLU A 1 106 ? -15.762 2.404 3.016 1.00 0.00 106 GLU A N 5
ATOM 6576 C CA . GLU A 1 106 ? -16.456 1.477 2.138 1.00 0.00 106 GLU A CA 5
ATOM 6577 C C . GLU A 1 106 ? -15.837 1.505 0.739 1.00 0.00 106 GLU A C 5
ATOM 6578 O O . GLU A 1 106 ? -16.268 0.771 -0.149 1.00 0.00 106 GLU A O 5
ATOM 6591 N N . MET A 1 21 ? 14.983 -36.408 6.570 1.00 0.00 21 MET A N 6
ATOM 6592 C CA . MET A 1 21 ? 13.912 -35.427 6.619 1.00 0.00 21 MET A CA 6
ATOM 6593 C C . MET A 1 21 ? 13.423 -35.078 5.212 1.00 0.00 21 MET A C 6
ATOM 6594 O O . MET A 1 21 ? 14.226 -34.928 4.291 1.00 0.00 21 MET A O 6
ATOM 6608 N N . ILE A 1 22 ? 12.109 -34.960 5.087 1.00 0.00 22 ILE A N 6
ATOM 6609 C CA . ILE A 1 22 ? 11.505 -34.633 3.807 1.00 0.00 22 ILE A CA 6
ATOM 6610 C C . ILE A 1 22 ? 10.170 -33.926 4.045 1.00 0.00 22 ILE A C 6
ATOM 6611 O O . ILE A 1 22 ? 9.173 -34.237 3.393 1.00 0.00 22 ILE A O 6
ATOM 6627 N N . GLN A 1 23 ? 10.191 -32.987 4.980 1.00 0.00 23 GLN A N 6
ATOM 6628 C CA . GLN A 1 23 ? 8.994 -32.234 5.312 1.00 0.00 23 GLN A CA 6
ATOM 6629 C C . GLN A 1 23 ? 9.129 -30.785 4.837 1.00 0.00 23 GLN A C 6
ATOM 6630 O O . GLN A 1 23 ? 8.836 -29.854 5.584 1.00 0.00 23 GLN A O 6
ATOM 6644 N N . ASP A 1 24 ? 9.575 -30.642 3.597 1.00 0.00 24 ASP A N 6
ATOM 6645 C CA . ASP A 1 24 ? 9.753 -29.324 3.014 1.00 0.00 24 ASP A CA 6
ATOM 6646 C C . ASP A 1 24 ? 8.385 -28.659 2.837 1.00 0.00 24 ASP A C 6
ATOM 6647 O O . ASP A 1 24 ? 7.400 -29.332 2.540 1.00 0.00 24 ASP A O 6
ATOM 6657 N N . PRO A 1 25 ? 8.370 -27.314 3.033 1.00 0.00 25 PRO A N 6
ATOM 6658 C CA . PRO A 1 25 ? 7.140 -26.552 2.897 1.00 0.00 25 PRO A CA 6
ATOM 6659 C C . PRO A 1 25 ? 6.762 -26.378 1.425 1.00 0.00 25 PRO A C 6
ATOM 6660 O O . PRO A 1 25 ? 7.420 -25.637 0.694 1.00 0.00 25 PRO A O 6
ATOM 6671 N N . SER A 1 26 ? 5.704 -27.072 1.033 1.00 0.00 26 SER A N 6
ATOM 6672 C CA . SER A 1 26 ? 5.230 -27.004 -0.340 1.00 0.00 26 SER A CA 6
ATOM 6673 C C . SER A 1 26 ? 3.973 -26.133 -0.416 1.00 0.00 26 SER A C 6
ATOM 6674 O O . SER A 1 26 ? 3.837 -25.311 -1.320 1.00 0.00 26 SER A O 6
ATOM 6682 N N . LEU A 1 27 ? 3.087 -26.345 0.545 1.00 0.00 27 LEU A N 6
ATOM 6683 C CA . LEU A 1 27 ? 1.847 -25.590 0.600 1.00 0.00 27 LEU A CA 6
ATOM 6684 C C . LEU A 1 27 ? 2.144 -24.160 1.053 1.00 0.00 27 LEU A C 6
ATOM 6685 O O . LEU A 1 27 ? 2.844 -23.952 2.043 1.00 0.00 27 LEU A O 6
ATOM 6701 N N . ILE A 1 28 ? 1.596 -23.211 0.309 1.00 0.00 28 ILE A N 6
ATOM 6702 C CA . ILE A 1 28 ? 1.795 -21.806 0.622 1.00 0.00 28 ILE A CA 6
ATOM 6703 C C . ILE A 1 28 ? 0.508 -21.235 1.221 1.00 0.00 28 ILE A C 6
ATOM 6704 O O . ILE A 1 28 ? -0.507 -21.126 0.534 1.00 0.00 28 ILE A O 6
ATOM 6720 N N . ILE A 1 29 ? 0.593 -20.884 2.497 1.00 0.00 29 ILE A N 6
ATOM 6721 C CA . ILE A 1 29 ? -0.553 -20.327 3.196 1.00 0.00 29 ILE A CA 6
ATOM 6722 C C . ILE A 1 29 ? -0.073 -19.263 4.185 1.00 0.00 29 ILE A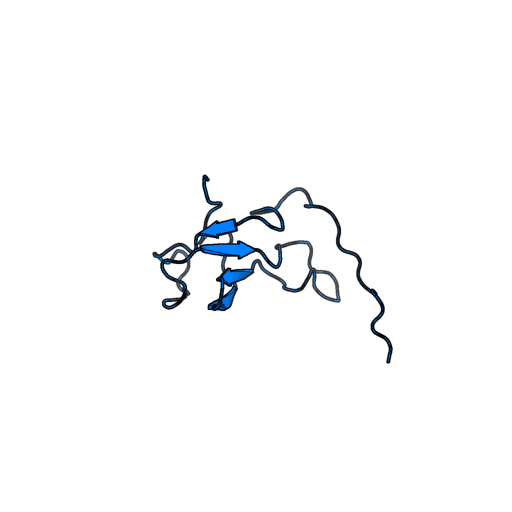 C 6
ATOM 6723 O O . ILE A 1 29 ? 0.735 -19.552 5.068 1.00 0.00 29 ILE A O 6
ATOM 6739 N N . CYS A 1 30 ? -0.589 -18.056 4.004 1.00 0.00 30 CYS A N 6
ATOM 6740 C CA . CYS A 1 30 ? -0.223 -16.949 4.871 1.00 0.00 30 CYS A CA 6
ATOM 6741 C C . CYS A 1 30 ? -1.507 -16.266 5.345 1.00 0.00 30 CYS A C 6
ATOM 6742 O O . CYS A 1 30 ? -2.544 -16.362 4.690 1.00 0.00 30 CYS A O 6
ATOM 6750 N N . HIS A 1 31 ? -1.397 -15.592 6.481 1.00 0.00 31 HIS A N 6
ATOM 6751 C CA . HIS A 1 31 ? -2.536 -14.895 7.052 1.00 0.00 31 HIS A CA 6
ATOM 6752 C C . HIS A 1 31 ? -2.071 -13.576 7.675 1.00 0.00 31 HIS A C 6
ATOM 6753 O O . HIS A 1 31 ? -0.871 -13.329 7.788 1.00 0.00 31 HIS A O 6
ATOM 6768 N N . ASP A 1 32 ? -3.044 -12.766 8.062 1.00 0.00 32 ASP A N 6
ATOM 6769 C CA . ASP A 1 32 ? -2.749 -11.481 8.670 1.00 0.00 32 ASP A CA 6
ATOM 6770 C C . ASP A 1 32 ? -2.011 -11.704 9.992 1.00 0.00 32 ASP A C 6
ATOM 6771 O O . ASP A 1 32 ? -2.276 -12.675 10.699 1.00 0.00 32 ASP A O 6
ATOM 6781 N N . VAL A 1 33 ? -1.099 -10.788 10.285 1.00 0.00 33 VAL A N 6
ATOM 6782 C CA . VAL A 1 33 ? -0.322 -10.873 11.509 1.00 0.00 33 VAL A CA 6
ATOM 6783 C C . VAL A 1 33 ? -0.603 -9.642 12.374 1.00 0.00 33 VAL A C 6
ATOM 6784 O O . VAL A 1 33 ? -0.633 -8.519 11.870 1.00 0.00 33 VAL A O 6
ATOM 6797 N N . ASP A 1 34 ? -0.802 -9.894 13.660 1.00 0.00 34 ASP A N 6
ATOM 6798 C CA . ASP A 1 34 ? -1.078 -8.820 14.598 1.00 0.00 34 ASP A CA 6
ATOM 6799 C C . ASP A 1 34 ? 0.081 -7.823 14.584 1.00 0.00 34 ASP A C 6
ATOM 6800 O O . ASP A 1 34 ? 1.234 -8.204 14.784 1.00 0.00 34 ASP A O 6
ATOM 6810 N N . GLY A 1 35 ? -0.264 -6.566 14.345 1.00 0.00 35 GLY A N 6
ATOM 6811 C CA . GLY A 1 35 ? 0.735 -5.511 14.303 1.00 0.00 35 GLY A CA 6
ATOM 6812 C C . GLY A 1 35 ? 0.962 -5.029 12.868 1.00 0.00 35 GLY A C 6
ATOM 6813 O O . GLY A 1 35 ? 2.048 -5.202 12.316 1.00 0.00 35 GLY A O 6
ATOM 6817 N N . ALA A 1 36 ? -0.081 -4.435 12.306 1.00 0.00 36 ALA A N 6
ATOM 6818 C CA . ALA A 1 36 ? -0.008 -3.927 10.946 1.00 0.00 36 ALA A CA 6
ATOM 6819 C C . ALA A 1 36 ? -0.888 -2.682 10.824 1.00 0.00 36 ALA A C 6
ATOM 6820 O O . ALA A 1 36 ? -1.790 -2.474 11.633 1.00 0.00 36 ALA A O 6
ATOM 6827 N N . PRO A 1 37 ? -0.587 -1.865 9.778 1.00 0.00 37 PRO A N 6
ATOM 6828 C CA . PRO A 1 37 ? -1.341 -0.646 9.540 1.00 0.00 37 PRO A CA 6
ATOM 6829 C C . PRO A 1 37 ? -2.716 -0.960 8.945 1.00 0.00 37 PRO A C 6
ATOM 6830 O O . PRO A 1 37 ? -3.734 -0.483 9.443 1.00 0.00 37 PRO A O 6
ATOM 6841 N N . VAL A 1 38 ? -2.699 -1.758 7.887 1.00 0.00 38 VAL A N 6
ATOM 6842 C CA . VAL A 1 38 ? -3.932 -2.139 7.219 1.00 0.00 38 VAL A CA 6
ATOM 6843 C C . VAL A 1 38 ? -3.940 -3.652 6.998 1.00 0.00 38 VAL A C 6
ATOM 6844 O O . VAL A 1 38 ? -2.975 -4.338 7.335 1.00 0.00 38 VAL A O 6
ATOM 6857 N N . ARG A 1 39 ? -5.041 -4.131 6.435 1.00 0.00 39 ARG A N 6
ATOM 6858 C CA . ARG A 1 39 ? -5.187 -5.551 6.166 1.00 0.00 39 ARG A CA 6
ATOM 6859 C C . ARG A 1 39 ? -4.878 -5.849 4.697 1.00 0.00 39 ARG A C 6
ATOM 6860 O O . ARG A 1 39 ? -5.122 -5.013 3.827 1.00 0.00 39 ARG A O 6
ATOM 6881 N N . ILE A 1 40 ? -4.346 -7.039 4.466 1.00 0.00 40 ILE A N 6
ATOM 6882 C CA . ILE A 1 40 ? -4.003 -7.458 3.118 1.00 0.00 40 ILE A CA 6
ATOM 6883 C C . ILE A 1 40 ? -5.260 -7.441 2.248 1.00 0.00 40 ILE A C 6
ATOM 6884 O O . ILE A 1 40 ? -6.328 -7.867 2.687 1.00 0.00 40 ILE A O 6
ATOM 6900 N N . GLY A 1 41 ? -5.093 -6.947 1.030 1.00 0.00 41 GLY A N 6
ATOM 6901 C CA . GLY A 1 41 ? -6.201 -6.871 0.095 1.00 0.00 41 GLY A CA 6
ATOM 6902 C C . GLY A 1 41 ? -7.214 -5.811 0.530 1.00 0.00 41 GLY A C 6
ATOM 6903 O O . GLY A 1 41 ? -8.353 -5.805 0.063 1.00 0.00 41 GLY A O 6
ATOM 6907 N N . ALA A 1 42 ? -6.765 -4.939 1.421 1.00 0.00 42 ALA A N 6
ATOM 6908 C CA . ALA A 1 42 ? -7.618 -3.876 1.924 1.00 0.00 42 ALA A CA 6
ATOM 6909 C C . ALA A 1 42 ? -7.629 -2.718 0.924 1.00 0.00 42 ALA A C 6
ATOM 6910 O O . ALA A 1 42 ? -6.618 -2.440 0.281 1.00 0.00 42 ALA A O 6
ATOM 6917 N N . LYS A 1 43 ? -8.782 -2.075 0.826 1.00 0.00 43 LYS A N 6
ATOM 6918 C CA . LYS A 1 43 ? -8.937 -0.952 -0.085 1.00 0.00 43 LYS A CA 6
ATOM 6919 C C . LYS A 1 43 ? -8.658 0.351 0.666 1.00 0.00 43 LYS A C 6
ATOM 6920 O O . LYS A 1 43 ? -9.448 0.765 1.514 1.00 0.00 43 LYS A O 6
ATOM 6939 N N . VAL A 1 44 ? -7.531 0.960 0.328 1.00 0.00 44 VAL A N 6
ATOM 6940 C CA . VAL A 1 44 ? -7.137 2.208 0.960 1.00 0.00 44 VAL A CA 6
ATOM 6941 C C . VAL A 1 44 ? -7.259 3.349 -0.052 1.00 0.00 44 VAL A C 6
ATOM 6942 O O . VAL A 1 44 ? -7.498 3.110 -1.235 1.00 0.00 44 VAL A O 6
ATOM 6955 N N . LYS A 1 45 ? -7.089 4.563 0.449 1.00 0.00 45 LYS A N 6
ATOM 6956 C CA . LYS A 1 45 ? -7.178 5.741 -0.396 1.00 0.00 45 LYS A CA 6
ATOM 6957 C C . LYS A 1 45 ? -5.909 6.580 -0.228 1.00 0.00 45 LYS A C 6
ATOM 6958 O O . LYS A 1 45 ? -5.604 7.036 0.872 1.00 0.00 45 LYS A O 6
ATOM 6977 N N . VAL A 1 46 ? -5.206 6.760 -1.336 1.00 0.00 46 VAL A N 6
ATOM 6978 C CA . VAL A 1 46 ? -3.976 7.536 -1.326 1.00 0.00 46 VAL A CA 6
ATOM 6979 C C . VAL A 1 46 ? -4.304 8.995 -1.005 1.00 0.00 46 VAL A C 6
ATOM 6980 O O . VAL A 1 46 ? -5.232 9.568 -1.576 1.00 0.00 46 VAL A O 6
ATOM 6993 N N . VAL A 1 47 ? -3.524 9.556 -0.091 1.00 0.00 47 VAL A N 6
ATOM 6994 C CA . VAL A 1 47 ? -3.721 10.938 0.314 1.00 0.00 47 VAL A CA 6
ATOM 6995 C C . VAL A 1 47 ? -3.309 11.863 -0.834 1.00 0.00 47 VAL A C 6
ATOM 6996 O O . VAL A 1 47 ? -2.276 11.653 -1.466 1.00 0.00 47 VAL A O 6
ATOM 7009 N N . PRO A 1 48 ? -4.163 12.895 -1.073 1.00 0.00 48 PRO A N 6
ATOM 7010 C CA . PRO A 1 48 ? -3.898 13.854 -2.132 1.00 0.00 48 PRO A CA 6
ATOM 7011 C C . PRO A 1 48 ? -2.785 14.823 -1.731 1.00 0.00 48 PRO A C 6
ATOM 7012 O O . PRO A 1 48 ? -1.967 15.214 -2.562 1.00 0.00 48 PRO A O 6
ATOM 7023 N N . HIS A 1 49 ? -2.787 15.181 -0.454 1.00 0.00 49 HIS A N 6
ATOM 7024 C CA . HIS A 1 49 ? -1.788 16.097 0.068 1.00 0.00 49 HIS A CA 6
ATOM 7025 C C . HIS A 1 49 ? -0.589 15.304 0.592 1.00 0.00 49 HIS A C 6
ATOM 7026 O O . HIS A 1 49 ? -0.712 14.120 0.903 1.00 0.00 49 HIS A O 6
ATOM 7041 N N . SER A 1 50 ? 0.542 15.988 0.674 1.00 0.00 50 SER A N 6
ATOM 7042 C CA . SER A 1 50 ? 1.762 15.361 1.156 1.00 0.00 50 SER A CA 6
ATOM 7043 C C . SER A 1 50 ? 2.231 16.047 2.440 1.00 0.00 50 SER A C 6
ATOM 7044 O O . SER A 1 50 ? 2.409 17.264 2.469 1.00 0.00 50 SER A O 6
ATOM 7052 N N . GLU A 1 51 ? 2.416 15.237 3.472 1.00 0.00 51 GLU A N 6
ATOM 7053 C CA . GLU A 1 51 ? 2.863 15.750 4.756 1.00 0.00 51 GLU A CA 6
ATOM 7054 C C . GLU A 1 51 ? 4.281 15.262 5.060 1.00 0.00 51 GLU A C 6
ATOM 7055 O O . GLU A 1 51 ? 5.132 16.041 5.487 1.00 0.00 51 GLU A O 6
ATOM 7068 N N . ASP A 1 52 ? 4.491 13.975 4.828 1.00 0.00 52 ASP A N 6
ATOM 7069 C CA . ASP A 1 52 ? 5.790 13.373 5.071 1.00 0.00 52 ASP A CA 6
ATOM 7070 C C . ASP A 1 52 ? 6.780 13.859 4.009 1.00 0.00 52 ASP A C 6
ATOM 7071 O O . ASP A 1 52 ? 7.425 14.891 4.184 1.00 0.00 52 ASP A O 6
ATOM 7081 N N . GLY A 1 53 ? 6.866 13.093 2.932 1.00 0.00 53 GLY A N 6
ATOM 7082 C CA . GLY A 1 53 ? 7.764 13.433 1.842 1.00 0.00 53 GLY A CA 6
ATOM 7083 C C . GLY A 1 53 ? 7.607 12.454 0.676 1.00 0.00 53 GLY A C 6
ATOM 7084 O O . GLY A 1 53 ? 8.574 12.147 -0.016 1.00 0.00 53 GLY A O 6
ATOM 7088 N N . THR A 1 54 ? 6.378 11.994 0.495 1.00 0.00 54 THR A N 6
ATOM 7089 C CA . THR A 1 54 ? 6.080 11.056 -0.576 1.00 0.00 54 THR A CA 6
ATOM 7090 C C . THR A 1 54 ? 4.641 11.239 -1.061 1.00 0.00 54 THR A C 6
ATOM 7091 O O . THR A 1 54 ? 3.719 11.348 -0.253 1.00 0.00 54 THR A O 6
ATOM 7102 N N . ILE A 1 55 ? 4.493 11.268 -2.377 1.00 0.00 55 ILE A N 6
ATOM 7103 C CA . ILE A 1 55 ? 3.180 11.435 -2.978 1.00 0.00 55 ILE A CA 6
ATOM 7104 C C . ILE A 1 55 ? 3.287 11.223 -4.490 1.00 0.00 55 ILE A C 6
ATOM 7105 O O . ILE A 1 55 ? 4.368 11.344 -5.062 1.00 0.00 55 ILE A O 6
ATOM 7121 N N . SER A 1 56 ? 2.149 10.909 -5.092 1.00 0.00 56 SER A N 6
ATOM 7122 C CA . SER A 1 56 ? 2.100 10.678 -6.526 1.00 0.00 56 SER A CA 6
ATOM 7123 C C . SER A 1 56 ? 0.867 11.358 -7.123 1.00 0.00 56 SER A C 6
ATOM 7124 O O . SER A 1 56 ? -0.263 11.028 -6.767 1.00 0.00 56 SER A O 6
ATOM 7132 N N . GLN A 1 57 ? 1.125 12.298 -8.021 1.00 0.00 57 GLN A N 6
ATOM 7133 C CA . GLN A 1 57 ? 0.050 13.027 -8.673 1.00 0.00 57 GLN A CA 6
ATOM 7134 C C . GLN A 1 57 ? -0.847 12.064 -9.454 1.00 0.00 57 GLN A C 6
ATOM 7135 O O . GLN A 1 57 ? -2.051 12.290 -9.571 1.00 0.00 57 GLN A O 6
ATOM 7149 N N . ARG A 1 58 ? -0.227 11.011 -9.966 1.00 0.00 58 ARG A N 6
ATOM 7150 C CA . ARG A 1 58 ? -0.954 10.013 -10.731 1.00 0.00 58 ARG A CA 6
ATOM 7151 C C . ARG A 1 58 ? -2.016 9.344 -9.857 1.00 0.00 58 ARG A C 6
ATOM 7152 O O . ARG A 1 58 ? -3.100 9.011 -10.334 1.00 0.00 58 ARG A O 6
ATOM 7173 N N . PHE A 1 59 ? -1.668 9.165 -8.591 1.00 0.00 59 PHE A N 6
ATOM 7174 C CA . PHE A 1 59 ? -2.577 8.542 -7.645 1.00 0.00 59 PHE A CA 6
ATOM 7175 C C . PHE A 1 59 ? -3.255 9.593 -6.763 1.00 0.00 59 PHE A C 6
ATOM 7176 O O . PHE A 1 59 ? -3.783 9.269 -5.700 1.00 0.00 59 PHE A O 6
ATOM 7193 N N . LEU A 1 60 ? -3.220 10.829 -7.238 1.00 0.00 60 LEU A N 6
ATOM 7194 C CA . LEU A 1 60 ? -3.826 11.930 -6.506 1.00 0.00 60 LEU A CA 6
ATOM 7195 C C . LEU A 1 60 ? -5.320 11.658 -6.329 1.00 0.00 60 LEU A C 6
ATOM 7196 O O . LEU A 1 60 ? -6.082 11.697 -7.294 1.00 0.00 60 LEU A O 6
ATOM 7212 N N . GLY A 1 61 ? -5.697 11.385 -5.088 1.00 0.00 61 GLY A N 6
ATOM 7213 C CA . GLY A 1 61 ? -7.087 11.105 -4.772 1.00 0.00 61 GLY A CA 6
ATOM 7214 C C . GLY A 1 61 ? -7.533 9.779 -5.390 1.00 0.00 61 GLY A C 6
ATOM 7215 O O . GLY A 1 61 ? -8.709 9.597 -5.698 1.00 0.00 61 GLY A O 6
ATOM 7219 N N . GLN A 1 62 ? -6.568 8.885 -5.553 1.00 0.00 62 GLN A N 6
ATOM 7220 C CA . GLN A 1 62 ? -6.847 7.579 -6.127 1.00 0.00 62 GLN A CA 6
ATOM 7221 C C . GLN A 1 62 ? -7.169 6.571 -5.022 1.00 0.00 62 GLN A C 6
ATOM 7222 O O . GLN A 1 62 ? -7.030 6.876 -3.839 1.00 0.00 62 GLN A O 6
ATOM 7236 N N . THR A 1 63 ? -7.592 5.389 -5.448 1.00 0.00 63 THR A N 6
ATOM 7237 C CA . THR A 1 63 ? -7.934 4.334 -4.510 1.00 0.00 63 THR A CA 6
ATOM 7238 C C . THR A 1 63 ? -7.465 2.978 -5.039 1.00 0.00 63 THR A C 6
ATOM 7239 O O . THR A 1 63 ? -7.953 2.503 -6.063 1.00 0.00 63 THR A O 6
ATOM 7250 N N . GLY A 1 64 ? -6.523 2.392 -4.315 1.00 0.00 64 GLY A N 6
ATOM 7251 C CA . GLY A 1 64 ? -5.981 1.099 -4.699 1.00 0.00 64 GLY A CA 6
ATOM 7252 C C . GLY A 1 64 ? -5.973 0.132 -3.512 1.00 0.00 64 GLY A C 6
ATOM 7253 O O . GLY A 1 64 ? -6.404 0.487 -2.416 1.00 0.00 64 GLY A O 6
ATOM 7257 N N . ILE A 1 65 ? -5.480 -1.070 -3.772 1.00 0.00 65 ILE A N 6
ATOM 7258 C CA . ILE A 1 65 ? -5.412 -2.089 -2.739 1.00 0.00 65 ILE A CA 6
ATOM 7259 C C . ILE A 1 65 ? -3.948 -2.351 -2.384 1.00 0.00 65 ILE A C 6
ATOM 7260 O O . ILE A 1 65 ? -3.057 -2.131 -3.203 1.00 0.00 65 ILE A O 6
ATOM 7276 N N . VAL A 1 66 ? -3.744 -2.820 -1.160 1.00 0.00 66 VAL A N 6
ATOM 7277 C CA . VAL A 1 66 ? -2.402 -3.114 -0.687 1.00 0.00 66 VAL A CA 6
ATOM 7278 C C . VAL A 1 66 ? -2.051 -4.562 -1.033 1.00 0.00 66 VAL A C 6
ATOM 7279 O O . VAL A 1 66 ? -2.542 -5.494 -0.399 1.00 0.00 66 VAL A O 6
ATOM 7292 N N . VAL A 1 67 ? -1.202 -4.707 -2.040 1.00 0.00 67 VAL A N 6
ATOM 7293 C CA . VAL A 1 67 ? -0.778 -6.026 -2.481 1.00 0.00 67 VAL A CA 6
ATOM 7294 C C . VAL A 1 67 ? 0.269 -6.570 -1.508 1.00 0.00 67 VAL A C 6
ATOM 7295 O O . VAL A 1 67 ? 0.462 -7.781 -1.412 1.00 0.00 67 VAL A O 6
ATOM 7308 N N . GLY A 1 68 ? 0.919 -5.650 -0.810 1.00 0.00 68 GLY A N 6
ATOM 7309 C CA . GLY A 1 68 ? 1.943 -6.023 0.152 1.00 0.00 68 GLY A CA 6
ATOM 7310 C C . GLY A 1 68 ? 1.790 -5.230 1.451 1.00 0.00 68 GLY A C 6
ATOM 7311 O O . GLY A 1 68 ? 1.583 -4.017 1.421 1.00 0.00 68 GLY A O 6
ATOM 7315 N N . LEU A 1 69 ? 1.897 -5.947 2.560 1.00 0.00 69 LEU A N 6
ATOM 7316 C CA . LEU A 1 69 ? 1.774 -5.325 3.867 1.00 0.00 69 LEU A CA 6
ATOM 7317 C C . LEU A 1 69 ? 3.152 -5.261 4.529 1.00 0.00 69 LEU A C 6
ATOM 7318 O O . LEU A 1 69 ? 4.051 -6.020 4.172 1.00 0.00 69 LEU A O 6
ATOM 7334 N N . VAL A 1 70 ? 3.273 -4.348 5.482 1.00 0.00 70 VAL A N 6
ATOM 7335 C CA . VAL A 1 70 ? 4.527 -4.176 6.198 1.00 0.00 70 VAL A CA 6
ATOM 7336 C C . VAL A 1 70 ? 4.550 -5.107 7.411 1.00 0.00 70 VAL A C 6
ATOM 7337 O O . VAL A 1 70 ? 3.882 -4.848 8.410 1.00 0.00 70 VAL A O 6
ATOM 7350 N N . PHE A 1 71 ? 5.325 -6.175 7.283 1.00 0.00 71 PHE A N 6
ATOM 7351 C CA . PHE A 1 71 ? 5.441 -7.147 8.356 1.00 0.00 71 PHE A CA 6
ATOM 7352 C C . PHE A 1 71 ? 6.905 -7.532 8.588 1.00 0.00 71 PHE A C 6
ATOM 7353 O O . PHE A 1 71 ? 7.774 -7.192 7.789 1.00 0.00 71 PHE A O 6
ATOM 7370 N N . ASP A 1 72 ? 7.130 -8.237 9.688 1.00 0.00 72 ASP A N 6
ATOM 7371 C CA . ASP A 1 72 ? 8.471 -8.673 10.035 1.00 0.00 72 ASP A CA 6
ATOM 7372 C C . ASP A 1 72 ? 9.181 -9.179 8.778 1.00 0.00 72 ASP A C 6
ATOM 7373 O O . ASP A 1 72 ? 8.876 -10.262 8.280 1.00 0.00 72 ASP A O 6
ATOM 7383 N N . ASP A 1 73 ? 10.114 -8.370 8.299 1.00 0.00 73 ASP A N 6
ATOM 7384 C CA . ASP A 1 73 ? 10.869 -8.720 7.107 1.00 0.00 73 ASP A CA 6
ATOM 7385 C C . ASP A 1 73 ? 11.897 -9.798 7.459 1.00 0.00 73 ASP A C 6
ATOM 7386 O O . ASP A 1 73 ? 12.801 -9.560 8.258 1.00 0.00 73 ASP A O 6
ATOM 7396 N N . PRO A 1 74 ? 11.719 -10.989 6.829 1.00 0.00 74 PRO A N 6
ATOM 7397 C CA . PRO A 1 74 ? 12.621 -12.103 7.067 1.00 0.00 74 PRO A CA 6
ATOM 7398 C C . PRO A 1 74 ? 13.960 -11.887 6.358 1.00 0.00 74 PRO A C 6
ATOM 7399 O O . PRO A 1 74 ? 14.275 -10.772 5.945 1.00 0.00 74 PRO A O 6
ATOM 7410 N N . ALA A 1 75 ? 14.711 -12.972 6.236 1.00 0.00 75 ALA A N 6
ATOM 7411 C CA . ALA A 1 75 ? 16.008 -12.915 5.586 1.00 0.00 75 ALA A CA 6
ATOM 7412 C C . ALA A 1 75 ? 15.813 -12.934 4.067 1.00 0.00 75 ALA A C 6
ATOM 7413 O O . ALA A 1 75 ? 16.768 -12.761 3.313 1.00 0.00 75 ALA A O 6
ATOM 7420 N N . THR A 1 76 ? 14.568 -13.147 3.667 1.00 0.00 76 THR A N 6
ATOM 7421 C CA . THR A 1 76 ? 14.235 -13.189 2.253 1.00 0.00 76 THR A CA 6
ATOM 7422 C C . THR A 1 76 ? 13.148 -12.161 1.929 1.00 0.00 76 THR A C 6
ATOM 7423 O O . THR A 1 76 ? 12.570 -12.185 0.845 1.00 0.00 76 THR A O 6
ATOM 7434 N N . GLN A 1 77 ? 12.906 -11.282 2.891 1.00 0.00 77 GLN A N 6
ATOM 7435 C CA . GLN A 1 77 ? 11.900 -10.248 2.722 1.00 0.00 77 GLN A CA 6
ATOM 7436 C C . GLN A 1 77 ? 10.528 -10.878 2.475 1.00 0.00 77 GLN A C 6
ATOM 7437 O O . GLN A 1 77 ? 10.432 -11.958 1.895 1.00 0.00 77 GLN A O 6
ATOM 7451 N N . TYR A 1 78 ? 9.500 -10.176 2.927 1.00 0.00 78 TYR A N 6
ATOM 7452 C CA . TYR A 1 78 ? 8.137 -10.652 2.763 1.00 0.00 78 TYR A CA 6
ATOM 7453 C C . TYR A 1 78 ? 7.129 -9.528 3.013 1.00 0.00 78 TYR A C 6
ATOM 7454 O O . TYR A 1 78 ? 7.423 -8.574 3.729 1.00 0.00 78 TYR A O 6
ATOM 7472 N N . PRO A 1 79 ? 5.930 -9.685 2.392 1.00 0.00 79 PRO A N 6
ATOM 7473 C CA . PRO A 1 79 ? 5.663 -10.846 1.560 1.00 0.00 79 PRO A CA 6
ATOM 7474 C C . PRO A 1 79 ? 6.384 -10.733 0.215 1.00 0.00 79 PRO A C 6
ATOM 7475 O O . PRO A 1 79 ? 7.184 -11.598 -0.138 1.00 0.00 79 PRO A O 6
ATOM 7486 N N . ASP A 1 80 ? 6.073 -9.661 -0.499 1.00 0.00 80 ASP A N 6
ATOM 7487 C CA . ASP A 1 80 ? 6.680 -9.425 -1.797 1.00 0.00 80 ASP A CA 6
ATOM 7488 C C . ASP A 1 80 ? 7.523 -8.149 -1.738 1.00 0.00 80 ASP A C 6
ATOM 7489 O O . ASP A 1 80 ? 8.498 -8.010 -2.474 1.00 0.00 80 ASP A O 6
ATOM 7499 N N . ASP A 1 81 ? 7.117 -7.251 -0.852 1.00 0.00 81 ASP A N 6
ATOM 7500 C CA . ASP A 1 81 ? 7.825 -5.992 -0.685 1.00 0.00 81 ASP A CA 6
ATOM 7501 C C . ASP A 1 81 ? 8.060 -5.739 0.806 1.00 0.00 81 ASP A C 6
ATOM 7502 O O . ASP A 1 81 ? 7.430 -6.369 1.654 1.00 0.00 81 ASP A O 6
ATOM 7512 N N . PRO A 1 82 ? 8.993 -4.790 1.086 1.00 0.00 82 PRO A N 6
ATOM 7513 C CA . PRO A 1 82 ? 9.320 -4.445 2.460 1.00 0.00 82 PRO A CA 6
ATOM 7514 C C . PRO A 1 82 ? 8.215 -3.594 3.088 1.00 0.00 82 PRO A C 6
ATOM 7515 O O . PRO A 1 82 ? 7.701 -3.927 4.154 1.00 0.00 82 PRO A O 6
ATOM 7526 N N . LEU A 1 83 ? 7.884 -2.511 2.400 1.00 0.00 83 LEU A N 6
ATOM 7527 C CA . LEU A 1 83 ? 6.850 -1.609 2.879 1.00 0.00 83 LEU A CA 6
ATOM 7528 C C . LEU A 1 83 ? 5.547 -1.889 2.128 1.00 0.00 83 LEU A C 6
ATOM 7529 O O . LEU A 1 83 ? 5.515 -2.718 1.220 1.00 0.00 83 LEU A O 6
ATOM 7545 N N . ILE A 1 84 ? 4.502 -1.184 2.537 1.00 0.00 84 ILE A N 6
ATOM 7546 C CA . ILE A 1 84 ? 3.200 -1.346 1.914 1.00 0.00 84 ILE A CA 6
ATOM 7547 C C . ILE A 1 84 ? 3.201 -0.653 0.550 1.00 0.00 84 ILE A C 6
ATOM 7548 O O . ILE A 1 84 ? 3.830 0.389 0.381 1.00 0.00 84 ILE A O 6
ATOM 7564 N N . GLN A 1 85 ? 2.488 -1.260 -0.388 1.00 0.00 85 GLN A N 6
ATOM 7565 C CA . GLN A 1 85 ? 2.398 -0.714 -1.731 1.00 0.00 85 GLN A CA 6
ATOM 7566 C C . GLN A 1 85 ? 0.960 -0.796 -2.243 1.00 0.00 85 GLN A C 6
ATOM 7567 O O . GLN A 1 85 ? 0.331 -1.850 -2.172 1.00 0.00 85 GLN A O 6
ATOM 7581 N N . VAL A 1 86 ? 0.479 0.331 -2.748 1.00 0.00 86 VAL A N 6
ATOM 7582 C CA . VAL A 1 86 ? -0.875 0.400 -3.271 1.00 0.00 86 VAL A CA 6
ATOM 7583 C C . VAL A 1 86 ? -0.835 0.268 -4.795 1.00 0.00 86 VAL A C 6
ATOM 7584 O O . VAL A 1 86 ? 0.115 0.715 -5.435 1.00 0.00 86 VAL A O 6
ATOM 7597 N N . LEU A 1 87 ? -1.878 -0.349 -5.330 1.00 0.00 87 LEU A N 6
ATOM 7598 C CA . LEU A 1 87 ? -1.975 -0.546 -6.767 1.00 0.00 87 LEU A CA 6
ATOM 7599 C C . LEU A 1 87 ? -3.381 -0.170 -7.236 1.00 0.00 87 LEU A C 6
ATOM 7600 O O . LEU A 1 87 ? -4.361 -0.788 -6.826 1.00 0.00 87 LEU A O 6
ATOM 7616 N N . VAL A 1 88 ? -3.436 0.841 -8.090 1.00 0.00 88 VAL A N 6
ATOM 7617 C CA . VAL A 1 88 ? -4.706 1.309 -8.617 1.00 0.00 88 VAL A CA 6
ATOM 7618 C C . VAL A 1 88 ? -5.084 0.470 -9.840 1.00 0.00 88 VAL A C 6
ATOM 7619 O O . VAL A 1 88 ? -4.214 -0.060 -10.527 1.00 0.00 88 VAL A O 6
ATOM 7632 N N . GLU A 1 89 ? -6.386 0.376 -10.072 1.00 0.00 89 GLU A N 6
ATOM 7633 C CA . GLU A 1 89 ? -6.891 -0.391 -11.199 1.00 0.00 89 GLU A CA 6
ATOM 7634 C C . GLU A 1 89 ? -6.541 0.305 -12.514 1.00 0.00 89 GLU A C 6
ATOM 7635 O O . GLU A 1 89 ? -6.725 1.515 -12.649 1.00 0.00 89 GLU A O 6
ATOM 7648 N N . GLY A 1 90 ? -6.042 -0.485 -13.453 1.00 0.00 90 GLY A N 6
ATOM 7649 C CA . GLY A 1 90 ? -5.664 0.040 -14.753 1.00 0.00 90 GLY A CA 6
ATOM 7650 C C . GLY A 1 90 ? -4.512 1.037 -14.627 1.00 0.00 90 GLY A C 6
ATOM 7651 O O . GLY A 1 90 ? -4.186 1.740 -15.584 1.00 0.00 90 GLY A O 6
ATOM 7655 N N . LEU A 1 91 ? -3.924 1.069 -13.440 1.00 0.00 91 LEU A N 6
ATOM 7656 C CA . LEU A 1 91 ? -2.814 1.968 -13.178 1.00 0.00 91 LEU A CA 6
ATOM 7657 C C . LEU A 1 91 ? -1.590 1.150 -12.756 1.00 0.00 91 LEU A C 6
ATOM 7658 O O . LEU A 1 91 ? -1.560 -0.066 -12.935 1.00 0.00 91 LEU A O 6
ATOM 7674 N N . GLY A 1 92 ? -0.612 1.852 -12.204 1.00 0.00 92 GLY A N 6
ATOM 7675 C CA . GLY A 1 92 ? 0.610 1.208 -11.754 1.00 0.00 92 GLY A CA 6
ATOM 7676 C C . GLY A 1 92 ? 0.555 0.912 -10.254 1.00 0.00 92 GLY A C 6
ATOM 7677 O O . GLY A 1 92 ? -0.527 0.775 -9.685 1.00 0.00 92 GLY A O 6
ATOM 7681 N N . GLU A 1 93 ? 1.734 0.822 -9.658 1.00 0.00 93 GLU A N 6
ATOM 7682 C CA . GLU A 1 93 ? 1.834 0.544 -8.234 1.00 0.00 93 GLU A CA 6
ATOM 7683 C C . GLU A 1 93 ? 2.987 1.338 -7.617 1.00 0.00 93 GLU A C 6
ATOM 7684 O O . GLU A 1 93 ? 4.084 1.378 -8.173 1.00 0.00 93 GLU A O 6
ATOM 7697 N N . ASP A 1 94 ? 2.701 1.951 -6.478 1.00 0.00 94 ASP A N 6
ATOM 7698 C CA . ASP A 1 94 ? 3.701 2.741 -5.782 1.00 0.00 94 ASP A CA 6
ATOM 7699 C C . ASP A 1 94 ? 3.708 2.356 -4.301 1.00 0.00 94 ASP A C 6
ATOM 7700 O O . ASP A 1 94 ? 2.792 1.688 -3.826 1.00 0.00 94 ASP A O 6
ATOM 7710 N N . LEU A 1 95 ? 4.751 2.796 -3.613 1.00 0.00 95 LEU A N 6
ATOM 7711 C CA . LEU A 1 95 ? 4.889 2.505 -2.196 1.00 0.00 95 LEU A CA 6
ATOM 7712 C C . LEU A 1 95 ? 4.485 3.740 -1.386 1.00 0.00 95 LEU A C 6
ATOM 7713 O O . LEU A 1 95 ? 4.948 4.846 -1.660 1.00 0.00 95 LEU A O 6
ATOM 7729 N N . PHE A 1 96 ? 3.625 3.508 -0.405 1.00 0.00 96 PHE A N 6
ATOM 7730 C CA . PHE A 1 96 ? 3.154 4.587 0.447 1.00 0.00 96 PHE A CA 6
ATOM 7731 C C . PHE A 1 96 ? 3.375 4.257 1.924 1.00 0.00 96 PHE A C 6
ATOM 7732 O O . PHE A 1 96 ? 3.583 3.098 2.281 1.00 0.00 96 PHE A O 6
ATOM 7749 N N . PHE A 1 97 ? 3.324 5.297 2.744 1.00 0.00 97 PHE A N 6
ATOM 7750 C CA . PHE A 1 97 ? 3.518 5.131 4.174 1.00 0.00 97 PHE A CA 6
ATOM 7751 C C . PHE A 1 97 ? 2.184 4.899 4.886 1.00 0.00 97 PHE A C 6
ATOM 7752 O O . PHE A 1 97 ? 1.127 5.233 4.353 1.00 0.00 97 PHE A O 6
ATOM 7769 N N . PRO A 1 98 ? 2.279 4.317 6.111 1.00 0.00 98 PRO A N 6
ATOM 7770 C CA . PRO A 1 98 ? 1.092 4.039 6.901 1.00 0.00 98 PRO A CA 6
ATOM 7771 C C . PRO A 1 98 ? 0.530 5.322 7.517 1.00 0.00 98 PRO A C 6
ATOM 7772 O O . PRO A 1 98 ? -0.622 5.355 7.948 1.00 0.00 98 PRO A O 6
ATOM 7783 N N . GLU A 1 99 ? 1.368 6.346 7.539 1.00 0.00 99 GLU A N 6
ATOM 7784 C CA . GLU A 1 99 ? 0.969 7.629 8.096 1.00 0.00 99 GLU A CA 6
ATOM 7785 C C . GLU A 1 99 ? 0.581 8.595 6.974 1.00 0.00 99 GLU A C 6
ATOM 7786 O O . GLU A 1 99 ? 0.195 9.733 7.239 1.00 0.00 99 GLU A O 6
ATOM 7799 N N . GLU A 1 100 ? 0.696 8.107 5.748 1.00 0.00 100 GLU A N 6
ATOM 7800 C CA . GLU A 1 100 ? 0.360 8.915 4.587 1.00 0.00 100 GLU A CA 6
ATOM 7801 C C . GLU A 1 100 ? -1.145 8.861 4.321 1.00 0.00 100 GLU A C 6
ATOM 7802 O O . GLU A 1 100 ? -1.850 9.849 4.521 1.00 0.00 100 GLU A O 6
ATOM 7815 N N . LEU A 1 101 ? -1.594 7.697 3.874 1.00 0.00 101 LEU A N 6
ATOM 7816 C CA . LEU A 1 101 ? -3.003 7.503 3.576 1.00 0.00 101 LEU A CA 6
ATOM 7817 C C . LEU A 1 101 ? -3.667 6.765 4.741 1.00 0.00 101 LEU A C 6
ATOM 7818 O O . LEU A 1 101 ? -2.984 6.256 5.628 1.00 0.00 101 LEU A O 6
ATOM 7834 N N . GLU A 1 102 ? -4.992 6.728 4.697 1.00 0.00 102 GLU A N 6
ATOM 7835 C CA . GLU A 1 102 ? -5.755 6.059 5.738 1.00 0.00 102 GLU A CA 6
ATOM 7836 C C . GLU A 1 102 ? -6.555 4.897 5.144 1.00 0.00 102 GLU A C 6
ATOM 7837 O O . GLU A 1 102 ? -6.782 4.848 3.937 1.00 0.00 102 GLU A O 6
ATOM 7850 N N . LEU A 1 103 ? -6.958 3.990 6.022 1.00 0.00 103 LEU A N 6
ATOM 7851 C CA . LEU A 1 103 ? -7.727 2.830 5.599 1.00 0.00 103 LEU A CA 6
ATOM 7852 C C . LEU A 1 103 ? -9.192 3.232 5.426 1.00 0.00 103 LEU A C 6
ATOM 7853 O O . LEU A 1 103 ? -9.800 3.789 6.340 1.00 0.00 103 LEU A O 6
ATOM 7869 N N . ALA A 1 104 ? -9.718 2.935 4.246 1.00 0.00 104 ALA A N 6
ATOM 7870 C CA . ALA A 1 104 ? -11.101 3.258 3.942 1.00 0.00 104 ALA A CA 6
ATOM 7871 C C . ALA A 1 104 ? -12.023 2.289 4.685 1.00 0.00 104 ALA A C 6
ATOM 7872 O O . ALA A 1 104 ? -11.674 1.129 4.889 1.00 0.00 104 ALA A O 6
ATOM 7879 N N . PRO A 1 105 ? -13.213 2.817 5.079 1.00 0.00 105 PRO A N 6
ATOM 7880 C CA . PRO A 1 105 ? -14.186 2.013 5.797 1.00 0.00 105 PRO A CA 6
ATOM 7881 C C . PRO A 1 105 ? -14.893 1.037 4.854 1.00 0.00 105 PRO A C 6
ATOM 7882 O O . PRO A 1 105 ? -14.908 -0.169 5.099 1.00 0.00 105 PRO A O 6
ATOM 7893 N N . GLU A 1 106 ? -15.462 1.594 3.795 1.00 0.00 106 GLU A N 6
ATOM 7894 C CA . GLU A 1 106 ? -16.168 0.789 2.815 1.00 0.00 106 GLU A CA 6
ATOM 7895 C C . GLU A 1 106 ? -15.738 1.177 1.399 1.00 0.00 106 GLU A C 6
ATOM 7896 O O . GLU A 1 106 ? -16.211 0.599 0.422 1.00 0.00 106 GLU A O 6
ATOM 7909 N N . MET A 1 21 ? -9.378 -36.229 6.943 1.00 0.00 21 MET A N 7
ATOM 7910 C CA . MET A 1 21 ? -8.769 -36.067 5.634 1.00 0.00 21 MET A CA 7
ATOM 7911 C C . MET A 1 21 ? -9.062 -34.679 5.061 1.00 0.00 21 MET A C 7
ATOM 7912 O O . MET A 1 21 ? -10.189 -34.196 5.143 1.00 0.00 21 MET A O 7
ATOM 7926 N N . ILE A 1 22 ? -8.027 -34.077 4.494 1.00 0.00 22 ILE A N 7
ATOM 7927 C CA . ILE A 1 22 ? -8.159 -32.755 3.908 1.00 0.00 22 ILE A CA 7
ATOM 7928 C C . ILE A 1 22 ? -6.847 -32.375 3.215 1.00 0.00 22 ILE A C 7
ATOM 7929 O O . ILE A 1 22 ? -5.786 -32.389 3.836 1.00 0.00 22 ILE A O 7
ATOM 7945 N N . GLN A 1 23 ? -6.964 -32.045 1.938 1.00 0.00 23 GLN A N 7
ATOM 7946 C CA . GLN A 1 23 ? -5.803 -31.663 1.154 1.00 0.00 23 GLN A CA 7
ATOM 7947 C C . GLN A 1 23 ? -5.986 -30.252 0.587 1.00 0.00 23 GLN A C 7
ATOM 7948 O O . GLN A 1 23 ? -7.103 -29.744 0.530 1.00 0.00 23 GLN A O 7
ATOM 7962 N N . ASP A 1 24 ? -4.870 -29.664 0.182 1.00 0.00 24 ASP A N 7
ATOM 7963 C CA . ASP A 1 24 ? -4.893 -28.323 -0.379 1.00 0.00 24 ASP A CA 7
ATOM 7964 C C . ASP A 1 24 ? -4.144 -28.321 -1.713 1.00 0.00 24 ASP A C 7
ATOM 7965 O O . ASP A 1 24 ? -3.155 -29.034 -1.875 1.00 0.00 24 ASP A O 7
ATOM 7975 N N . PRO A 1 25 ? -4.656 -27.489 -2.659 1.00 0.00 25 PRO A N 7
ATOM 7976 C CA . PRO A 1 25 ? -4.046 -27.384 -3.973 1.00 0.00 25 PRO A CA 7
ATOM 7977 C C . PRO A 1 25 ? -2.750 -26.573 -3.914 1.00 0.00 25 PRO A C 7
ATOM 7978 O O . PRO A 1 25 ? -2.544 -25.796 -2.983 1.00 0.00 25 PRO A O 7
ATOM 7989 N N . SER A 1 26 ? -1.911 -26.783 -4.918 1.00 0.00 26 SER A N 7
ATOM 7990 C CA . SER A 1 26 ? -0.643 -26.081 -4.991 1.00 0.00 26 SER A CA 7
ATOM 7991 C C . SER A 1 26 ? -0.821 -24.627 -4.545 1.00 0.00 26 SER A C 7
ATOM 7992 O O . SER A 1 26 ? 0.028 -24.080 -3.844 1.00 0.00 26 SER A O 7
ATOM 8000 N N . LEU A 1 27 ? -1.932 -24.044 -4.971 1.00 0.00 27 LEU A N 7
ATOM 8001 C CA . LEU A 1 27 ? -2.233 -22.666 -4.624 1.00 0.00 27 LEU A CA 7
ATOM 8002 C C . LEU A 1 27 ? -2.065 -22.476 -3.115 1.00 0.00 27 LEU A C 7
ATOM 8003 O O . LEU A 1 27 ? -2.809 -23.055 -2.326 1.00 0.00 27 LEU A O 7
ATOM 8019 N N . ILE A 1 28 ? -1.083 -21.661 -2.760 1.00 0.00 28 ILE A N 7
ATOM 8020 C CA . ILE A 1 28 ? -0.806 -21.387 -1.360 1.00 0.00 28 ILE A CA 7
ATOM 8021 C C . ILE A 1 28 ? -1.318 -19.989 -1.007 1.00 0.00 28 ILE A C 7
ATOM 8022 O O . ILE A 1 28 ? -1.280 -19.083 -1.838 1.00 0.00 28 ILE A O 7
ATOM 8038 N N . ILE A 1 29 ? -1.786 -19.859 0.225 1.00 0.00 29 ILE A N 7
ATOM 8039 C CA . ILE A 1 29 ? -2.305 -18.587 0.699 1.00 0.00 29 ILE A CA 7
ATOM 8040 C C . ILE A 1 29 ? -1.822 -18.345 2.131 1.00 0.00 29 ILE A C 7
ATOM 8041 O O . ILE A 1 29 ? -1.650 -19.290 2.900 1.00 0.00 29 ILE A O 7
ATOM 8057 N N . CYS A 1 30 ? -1.619 -17.074 2.444 1.00 0.00 30 CYS A N 7
ATOM 8058 C CA . CYS A 1 30 ? -1.160 -16.697 3.770 1.00 0.00 30 CYS A CA 7
ATOM 8059 C C . CYS A 1 30 ? -2.215 -15.785 4.402 1.00 0.00 30 CYS A C 7
ATOM 8060 O O . CYS A 1 30 ? -3.042 -15.207 3.699 1.00 0.00 30 CYS A O 7
ATOM 8068 N N . HIS A 1 31 ? -2.153 -15.687 5.721 1.00 0.00 31 HIS A N 7
ATOM 8069 C CA . HIS A 1 31 ? -3.092 -14.857 6.456 1.00 0.00 31 HIS A CA 7
ATOM 8070 C C . HIS A 1 31 ? -2.406 -13.556 6.880 1.00 0.00 31 HIS A C 7
ATOM 8071 O O . HIS A 1 31 ? -1.211 -13.378 6.653 1.00 0.00 31 HIS A O 7
ATOM 8086 N N . ASP A 1 32 ? -3.194 -12.681 7.488 1.00 0.00 32 ASP A N 7
ATOM 8087 C CA . ASP A 1 32 ? -2.677 -11.402 7.944 1.00 0.00 32 ASP A CA 7
ATOM 8088 C C . ASP A 1 32 ? -2.129 -11.557 9.366 1.00 0.00 32 ASP A C 7
ATOM 8089 O O . ASP A 1 32 ? -2.788 -12.132 10.230 1.00 0.00 32 ASP A O 7
ATOM 8099 N N . VAL A 1 33 ? -0.928 -11.033 9.563 1.00 0.00 33 VAL A N 7
ATOM 8100 C CA . VAL A 1 33 ? -0.284 -11.106 10.863 1.00 0.00 33 VAL A CA 7
ATOM 8101 C C . VAL A 1 33 ? -0.769 -9.945 11.733 1.00 0.00 33 VAL A C 7
ATOM 8102 O O . VAL A 1 33 ? -1.134 -8.888 11.217 1.00 0.00 33 VAL A O 7
ATOM 8115 N N . ASP A 1 34 ? -0.759 -10.179 13.036 1.00 0.00 34 ASP A N 7
ATOM 8116 C CA . ASP A 1 34 ? -1.193 -9.165 13.983 1.00 0.00 34 ASP A CA 7
ATOM 8117 C C . ASP A 1 34 ? -0.175 -8.023 14.004 1.00 0.00 34 ASP A C 7
ATOM 8118 O O . ASP A 1 34 ? 1.030 -8.260 13.933 1.00 0.00 34 ASP A O 7
ATOM 8128 N N . GLY A 1 35 ? -0.697 -6.809 14.100 1.00 0.00 35 GLY A N 7
ATOM 8129 C CA . GLY A 1 35 ? 0.152 -5.630 14.131 1.00 0.00 35 GLY A CA 7
ATOM 8130 C C . GLY A 1 35 ? 0.494 -5.163 12.714 1.00 0.00 35 GLY A C 7
ATOM 8131 O O . GLY A 1 35 ? 1.505 -5.578 12.148 1.00 0.00 35 GLY A O 7
ATOM 8135 N N . ALA A 1 36 ? -0.368 -4.307 12.183 1.00 0.00 36 ALA A N 7
ATOM 8136 C CA . ALA A 1 36 ? -0.170 -3.781 10.845 1.00 0.00 36 ALA A CA 7
ATOM 8137 C C . ALA A 1 36 ? -1.088 -2.574 10.635 1.00 0.00 36 ALA A C 7
ATOM 8138 O O . ALA A 1 36 ? -2.084 -2.419 11.340 1.00 0.00 36 ALA A O 7
ATOM 8145 N N . PRO A 1 37 ? -0.711 -1.731 9.637 1.00 0.00 37 PRO A N 7
ATOM 8146 C CA . PRO A 1 37 ? -1.489 -0.545 9.325 1.00 0.00 37 PRO A CA 7
ATOM 8147 C C . PRO A 1 37 ? -2.772 -0.912 8.577 1.00 0.00 37 PRO A C 7
ATOM 8148 O O . PRO A 1 37 ? -3.862 -0.507 8.974 1.00 0.00 37 PRO A O 7
ATOM 8159 N N . VAL A 1 38 ? -2.598 -1.673 7.507 1.00 0.00 38 VAL A N 7
ATOM 8160 C CA . VAL A 1 38 ? -3.728 -2.097 6.699 1.00 0.00 38 VAL A CA 7
ATOM 8161 C C . VAL A 1 38 ? -3.729 -3.624 6.595 1.00 0.00 38 VAL A C 7
ATOM 8162 O O . VAL A 1 38 ? -2.832 -4.286 7.112 1.00 0.00 38 VAL A O 7
ATOM 8175 N N . ARG A 1 39 ? -4.748 -4.138 5.921 1.00 0.00 39 ARG A N 7
ATOM 8176 C CA . ARG A 1 39 ? -4.879 -5.574 5.742 1.00 0.00 39 ARG A CA 7
ATOM 8177 C C . ARG A 1 39 ? -4.680 -5.945 4.271 1.00 0.00 39 ARG A C 7
ATOM 8178 O O . ARG A 1 39 ? -5.085 -5.202 3.378 1.00 0.00 39 ARG A O 7
ATOM 8199 N N . ILE A 1 40 ? -4.057 -7.096 4.063 1.00 0.00 40 ILE A N 7
ATOM 8200 C CA . ILE A 1 40 ? -3.801 -7.577 2.715 1.00 0.00 40 ILE A CA 7
ATOM 8201 C C . ILE A 1 40 ? -5.123 -7.660 1.949 1.00 0.00 40 ILE A C 7
ATOM 8202 O O . ILE A 1 40 ? -6.096 -8.225 2.443 1.00 0.00 40 ILE A O 7
ATOM 8218 N N . GLY A 1 41 ? -5.113 -7.087 0.753 1.00 0.00 41 GLY A N 7
ATOM 8219 C CA . GLY A 1 41 ? -6.298 -7.090 -0.087 1.00 0.00 41 GLY A CA 7
ATOM 8220 C C . GLY A 1 41 ? -7.320 -6.062 0.405 1.00 0.00 41 GLY A C 7
ATOM 8221 O O . GLY A 1 41 ? -8.493 -6.126 0.041 1.00 0.00 41 GLY A O 7
ATOM 8225 N N . ALA A 1 42 ? -6.838 -5.141 1.225 1.00 0.00 42 ALA A N 7
ATOM 8226 C CA . ALA A 1 42 ? -7.694 -4.103 1.770 1.00 0.00 42 ALA A CA 7
ATOM 8227 C C . ALA A 1 42 ? -7.671 -2.886 0.840 1.00 0.00 42 ALA A C 7
ATOM 8228 O O . ALA A 1 42 ? -6.631 -2.557 0.271 1.00 0.00 42 ALA A O 7
ATOM 8235 N N . LYS A 1 43 ? -8.827 -2.255 0.716 1.00 0.00 43 LYS A N 7
ATOM 8236 C CA . LYS A 1 43 ? -8.952 -1.082 -0.135 1.00 0.00 43 LYS A CA 7
ATOM 8237 C C . LYS A 1 43 ? -8.738 0.177 0.706 1.00 0.00 43 LYS A C 7
ATOM 8238 O O . LYS A 1 43 ? -9.429 0.389 1.701 1.00 0.00 43 LYS A O 7
ATOM 8257 N N . VAL A 1 44 ? -7.775 0.981 0.276 1.00 0.00 44 VAL A N 7
ATOM 8258 C CA . VAL A 1 44 ? -7.461 2.214 0.977 1.00 0.00 44 VAL A CA 7
ATOM 8259 C C . VAL A 1 44 ? -7.501 3.382 -0.011 1.00 0.00 44 VAL A C 7
ATOM 8260 O O . VAL A 1 44 ? -7.632 3.175 -1.217 1.00 0.00 44 VAL A O 7
ATOM 8273 N N . LYS A 1 45 ? -7.387 4.582 0.535 1.00 0.00 45 LYS A N 7
ATOM 8274 C CA . LYS A 1 45 ? -7.409 5.784 -0.282 1.00 0.00 45 LYS A CA 7
ATOM 8275 C C . LYS A 1 45 ? -6.073 6.516 -0.141 1.00 0.00 45 LYS A C 7
ATOM 8276 O O . LYS A 1 45 ? -5.680 6.890 0.961 1.00 0.00 45 LYS A O 7
ATOM 8295 N N . VAL A 1 46 ? -5.412 6.696 -1.276 1.00 0.00 46 VAL A N 7
ATOM 8296 C CA . VAL A 1 46 ? -4.128 7.376 -1.293 1.00 0.00 46 VAL A CA 7
ATOM 8297 C C . VAL A 1 46 ? -4.325 8.840 -0.893 1.00 0.00 46 VAL A C 7
ATOM 8298 O O . VAL A 1 46 ? -5.056 9.575 -1.556 1.00 0.00 46 VAL A O 7
ATOM 8311 N N . VAL A 1 47 ? -3.661 9.219 0.188 1.00 0.00 47 VAL A N 7
ATOM 8312 C CA . VAL A 1 47 ? -3.755 10.583 0.684 1.00 0.00 47 VAL A CA 7
ATOM 8313 C C . VAL A 1 47 ? -3.241 11.546 -0.387 1.00 0.00 47 VAL A C 7
ATOM 8314 O O . VAL A 1 47 ? -2.161 11.346 -0.940 1.00 0.00 47 VAL A O 7
ATOM 8327 N N . PRO A 1 48 ? -4.060 12.599 -0.653 1.00 0.00 48 PRO A N 7
ATOM 8328 C CA . PRO A 1 48 ? -3.700 13.595 -1.648 1.00 0.00 48 PRO A CA 7
ATOM 8329 C C . PRO A 1 48 ? -2.612 14.531 -1.116 1.00 0.00 48 PRO A C 7
ATOM 8330 O O . PRO A 1 48 ? -1.679 14.878 -1.839 1.00 0.00 48 PRO A O 7
ATOM 8341 N N . HIS A 1 49 ? -2.769 14.914 0.141 1.00 0.00 49 HIS A N 7
ATOM 8342 C CA . HIS A 1 49 ? -1.813 15.805 0.778 1.00 0.00 49 HIS A CA 7
ATOM 8343 C C . HIS A 1 49 ? -0.456 15.106 0.887 1.00 0.00 49 HIS A C 7
ATOM 8344 O O . HIS A 1 49 ? -0.390 13.911 1.167 1.00 0.00 49 HIS A O 7
ATOM 8359 N N . SER A 1 50 ? 0.593 15.882 0.660 1.00 0.00 50 SER A N 7
ATOM 8360 C CA . SER A 1 50 ? 1.945 15.354 0.728 1.00 0.00 50 SER A CA 7
ATOM 8361 C C . SER A 1 50 ? 2.543 15.628 2.109 1.00 0.00 50 SER A C 7
ATOM 8362 O O . SER A 1 50 ? 2.852 16.771 2.440 1.00 0.00 50 SER A O 7
ATOM 8370 N N . GLU A 1 51 ? 2.693 14.558 2.878 1.00 0.00 51 GLU A N 7
ATOM 8371 C CA . GLU A 1 51 ? 3.251 14.670 4.214 1.00 0.00 51 GLU A CA 7
ATOM 8372 C C . GLU A 1 51 ? 4.662 14.077 4.251 1.00 0.00 51 GLU A C 7
ATOM 8373 O O . GLU A 1 51 ? 5.573 14.672 4.824 1.00 0.00 51 GLU A O 7
ATOM 8386 N N . ASP A 1 52 ? 4.797 12.912 3.633 1.00 0.00 52 ASP A N 7
ATOM 8387 C CA . ASP A 1 52 ? 6.080 12.234 3.587 1.00 0.00 52 ASP A CA 7
ATOM 8388 C C . ASP A 1 52 ? 6.765 12.536 2.252 1.00 0.00 52 ASP A C 7
ATOM 8389 O O . ASP A 1 52 ? 6.109 12.927 1.289 1.00 0.00 52 ASP A O 7
ATOM 8399 N N . GLY A 1 53 ? 8.075 12.344 2.239 1.00 0.00 53 GLY A N 7
ATOM 8400 C CA . GLY A 1 53 ? 8.856 12.591 1.038 1.00 0.00 53 GLY A CA 7
ATOM 8401 C C . GLY A 1 53 ? 8.250 11.870 -0.167 1.00 0.00 53 GLY A C 7
ATOM 8402 O O . GLY A 1 53 ? 8.256 12.398 -1.278 1.00 0.00 53 GLY A O 7
ATOM 8406 N N . THR A 1 54 ? 7.743 10.674 0.093 1.00 0.00 54 THR A N 7
ATOM 8407 C CA . THR A 1 54 ? 7.134 9.875 -0.957 1.00 0.00 54 THR A CA 7
ATOM 8408 C C . THR A 1 54 ? 5.698 10.336 -1.213 1.00 0.00 54 THR A C 7
ATOM 8409 O O . THR A 1 54 ? 4.924 10.517 -0.274 1.00 0.00 54 THR A O 7
ATOM 8420 N N . ILE A 1 55 ? 5.384 10.512 -2.488 1.00 0.00 55 ILE A N 7
ATOM 8421 C CA . ILE A 1 55 ? 4.054 10.949 -2.878 1.00 0.00 55 ILE A CA 7
ATOM 8422 C C . ILE A 1 55 ? 3.830 10.624 -4.357 1.00 0.00 55 ILE A C 7
ATOM 8423 O O . ILE A 1 55 ? 4.779 10.333 -5.083 1.00 0.00 55 ILE A O 7
ATOM 8439 N N . SER A 1 56 ? 2.569 10.685 -4.759 1.00 0.00 56 SER A N 7
ATOM 8440 C CA . SER A 1 56 ? 2.208 10.401 -6.138 1.00 0.00 56 SER A CA 7
ATOM 8441 C C . SER A 1 56 ? 1.031 11.282 -6.562 1.00 0.00 56 SER A C 7
ATOM 8442 O O . SER A 1 56 ? -0.041 11.223 -5.963 1.00 0.00 56 SER A O 7
ATOM 8450 N N . GLN A 1 57 ? 1.273 12.080 -7.593 1.00 0.00 57 GLN A N 7
ATOM 8451 C CA . GLN A 1 57 ? 0.246 12.971 -8.105 1.00 0.00 57 GLN A CA 7
ATOM 8452 C C . GLN A 1 57 ? -0.736 12.199 -8.988 1.00 0.00 57 GLN A C 7
ATOM 8453 O O . GLN A 1 57 ? -1.843 12.666 -9.248 1.00 0.00 57 GLN A O 7
ATOM 8467 N N . ARG A 1 58 ? -0.294 11.027 -9.425 1.00 0.00 58 ARG A N 7
ATOM 8468 C CA . ARG A 1 58 ? -1.119 10.185 -10.274 1.00 0.00 58 ARG A CA 7
ATOM 8469 C C . ARG A 1 58 ? -2.253 9.559 -9.457 1.00 0.00 58 ARG A C 7
ATOM 8470 O O . ARG A 1 58 ? -3.406 9.561 -9.887 1.00 0.00 58 ARG A O 7
ATOM 8491 N N . PHE A 1 59 ? -1.885 9.038 -8.296 1.00 0.00 59 PHE A N 7
ATOM 8492 C CA . PHE A 1 59 ? -2.857 8.411 -7.417 1.00 0.00 59 PHE A CA 7
ATOM 8493 C C . PHE A 1 59 ? -3.569 9.454 -6.554 1.00 0.00 59 PHE A C 7
ATOM 8494 O O . PHE A 1 59 ? -4.572 9.152 -5.910 1.00 0.00 59 PHE A O 7
ATOM 8511 N N . LEU A 1 60 ? -3.025 10.662 -6.572 1.00 0.00 60 LEU A N 7
ATOM 8512 C CA . LEU A 1 60 ? -3.597 11.752 -5.800 1.00 0.00 60 LEU A CA 7
ATOM 8513 C C . LEU A 1 60 ? -5.097 11.840 -6.085 1.00 0.00 60 LEU A C 7
ATOM 8514 O O . LEU A 1 60 ? -5.515 12.491 -7.042 1.00 0.00 60 LEU A O 7
ATOM 8530 N N . GLY A 1 61 ? -5.869 11.175 -5.237 1.00 0.00 61 GLY A N 7
ATOM 8531 C CA . GLY A 1 61 ? -7.314 11.168 -5.386 1.00 0.00 61 GLY A CA 7
ATOM 8532 C C . GLY A 1 61 ? -7.790 9.880 -6.059 1.00 0.00 61 GLY A C 7
ATOM 8533 O O . GLY A 1 61 ? -8.612 9.919 -6.973 1.00 0.00 61 GLY A O 7
ATOM 8537 N N . GLN A 1 62 ? -7.253 8.767 -5.580 1.00 0.00 62 GLN A N 7
ATOM 8538 C CA . GLN A 1 62 ? -7.614 7.468 -6.123 1.00 0.00 62 GLN A CA 7
ATOM 8539 C C . GLN A 1 62 ? -7.863 6.470 -4.992 1.00 0.00 62 GLN A C 7
ATOM 8540 O O . GLN A 1 62 ? -7.957 6.857 -3.828 1.00 0.00 62 GLN A O 7
ATOM 8554 N N . THR A 1 63 ? -7.962 5.204 -5.372 1.00 0.00 63 THR A N 7
ATOM 8555 C CA . THR A 1 63 ? -8.200 4.148 -4.403 1.00 0.00 63 THR A CA 7
ATOM 8556 C C . THR A 1 63 ? -7.710 2.805 -4.949 1.00 0.00 63 THR A C 7
ATOM 8557 O O . THR A 1 63 ? -8.234 2.307 -5.945 1.00 0.00 63 THR A O 7
ATOM 8568 N N . GLY A 1 64 ? -6.712 2.256 -4.272 1.00 0.00 64 GLY A N 7
ATOM 8569 C CA . GLY A 1 64 ? -6.145 0.981 -4.678 1.00 0.00 64 GLY A CA 7
ATOM 8570 C C . GLY A 1 64 ? -6.094 0.005 -3.501 1.00 0.00 64 GLY A C 7
ATOM 8571 O O . GLY A 1 64 ? -6.560 0.320 -2.407 1.00 0.00 64 GLY A O 7
ATOM 8575 N N . ILE A 1 65 ? -5.522 -1.161 -3.765 1.00 0.00 65 ILE A N 7
ATOM 8576 C CA . ILE A 1 65 ? -5.405 -2.185 -2.741 1.00 0.00 65 ILE A CA 7
ATOM 8577 C C . ILE A 1 65 ? -3.927 -2.385 -2.393 1.00 0.00 65 ILE A C 7
ATOM 8578 O O . ILE A 1 65 ? -3.054 -2.159 -3.228 1.00 0.00 65 ILE A O 7
ATOM 8594 N N . VAL A 1 66 ? -3.696 -2.807 -1.158 1.00 0.00 66 VAL A N 7
ATOM 8595 C CA . VAL A 1 66 ? -2.340 -3.041 -0.690 1.00 0.00 66 VAL A CA 7
ATOM 8596 C C . VAL A 1 66 ? -1.941 -4.486 -0.996 1.00 0.00 66 VAL A C 7
ATOM 8597 O O . VAL A 1 66 ? -2.541 -5.422 -0.472 1.00 0.00 66 VAL A O 7
ATOM 8610 N N . VAL A 1 67 ? -0.929 -4.620 -1.841 1.00 0.00 67 VAL A N 7
ATOM 8611 C CA . VAL A 1 67 ? -0.444 -5.935 -2.223 1.00 0.00 67 VAL A CA 7
ATOM 8612 C C . VAL A 1 67 ? 0.330 -6.548 -1.052 1.00 0.00 67 VAL A C 7
ATOM 8613 O O . VAL A 1 67 ? -0.040 -7.605 -0.545 1.00 0.00 67 VAL A O 7
ATOM 8626 N N . GLY A 1 68 ? 1.389 -5.856 -0.659 1.00 0.00 68 GLY A N 7
ATOM 8627 C CA . GLY A 1 68 ? 2.219 -6.318 0.440 1.00 0.00 68 GLY A CA 7
ATOM 8628 C C . GLY A 1 68 ? 2.016 -5.448 1.684 1.00 0.00 68 GLY A C 7
ATOM 8629 O O . GLY A 1 68 ? 1.610 -4.292 1.577 1.00 0.00 68 GLY A O 7
ATOM 8633 N N . LEU A 1 69 ? 2.310 -6.038 2.833 1.00 0.00 69 LEU A N 7
ATOM 8634 C CA . LEU A 1 69 ? 2.165 -5.332 4.095 1.00 0.00 69 LEU A CA 7
ATOM 8635 C C . LEU A 1 69 ? 3.550 -4.960 4.628 1.00 0.00 69 LEU A C 7
ATOM 8636 O O . LEU A 1 69 ? 4.565 -5.352 4.055 1.00 0.00 69 LEU A O 7
ATOM 8652 N N . VAL A 1 70 ? 3.546 -4.207 5.718 1.00 0.00 70 VAL A N 7
ATOM 8653 C CA . VAL A 1 70 ? 4.789 -3.777 6.334 1.00 0.00 70 VAL A CA 7
ATOM 8654 C C . VAL A 1 70 ? 4.967 -4.498 7.671 1.00 0.00 70 VAL A C 7
ATOM 8655 O O . VAL A 1 70 ? 4.331 -4.141 8.662 1.00 0.00 70 VAL A O 7
ATOM 8668 N N . PHE A 1 71 ? 5.834 -5.498 7.658 1.00 0.00 71 PHE A N 7
ATOM 8669 C CA . PHE A 1 71 ? 6.103 -6.274 8.857 1.00 0.00 71 PHE A CA 7
ATOM 8670 C C . PHE A 1 71 ? 7.601 -6.534 9.018 1.00 0.00 71 PHE A C 7
ATOM 8671 O O . PHE A 1 71 ? 8.382 -6.277 8.104 1.00 0.00 71 PHE A O 7
ATOM 8688 N N . ASP A 1 72 ? 7.960 -7.041 10.189 1.00 0.00 72 ASP A N 7
ATOM 8689 C CA . ASP A 1 72 ? 9.351 -7.341 10.481 1.00 0.00 72 ASP A CA 7
ATOM 8690 C C . ASP A 1 72 ? 9.995 -7.995 9.257 1.00 0.00 72 ASP A C 7
ATOM 8691 O O . ASP A 1 72 ? 9.733 -9.160 8.961 1.00 0.00 72 ASP A O 7
ATOM 8701 N N . ASP A 1 73 ? 10.826 -7.217 8.579 1.00 0.00 73 ASP A N 7
ATOM 8702 C CA . ASP A 1 73 ? 11.509 -7.706 7.393 1.00 0.00 73 ASP A CA 7
ATOM 8703 C C . ASP A 1 73 ? 12.531 -8.769 7.801 1.00 0.00 73 ASP A C 7
ATOM 8704 O O . ASP A 1 73 ? 13.508 -8.467 8.485 1.00 0.00 73 ASP A O 7
ATOM 8714 N N . PRO A 1 74 ? 12.264 -10.024 7.350 1.00 0.00 74 PRO A N 7
ATOM 8715 C CA . PRO A 1 74 ? 13.149 -11.135 7.661 1.00 0.00 74 PRO A CA 7
ATOM 8716 C C . PRO A 1 74 ? 14.428 -11.069 6.822 1.00 0.00 74 PRO A C 7
ATOM 8717 O O . PRO A 1 74 ? 14.756 -10.021 6.267 1.00 0.00 74 PRO A O 7
ATOM 8728 N N . ALA A 1 75 ? 15.115 -12.199 6.758 1.00 0.00 75 ALA A N 7
ATOM 8729 C CA . ALA A 1 75 ? 16.349 -12.283 5.997 1.00 0.00 75 ALA A CA 7
ATOM 8730 C C . ALA A 1 75 ? 16.023 -12.615 4.538 1.00 0.00 75 ALA A C 7
ATOM 8731 O O . ALA A 1 75 ? 16.924 -12.733 3.711 1.00 0.00 75 ALA A O 7
ATOM 8738 N N . THR A 1 76 ? 14.732 -12.756 4.272 1.00 0.00 76 THR A N 7
ATOM 8739 C CA . THR A 1 76 ? 14.278 -13.071 2.928 1.00 0.00 76 THR A CA 7
ATOM 8740 C C . THR A 1 76 ? 13.175 -12.101 2.499 1.00 0.00 76 THR A C 7
ATOM 8741 O O . THR A 1 76 ? 12.533 -12.303 1.469 1.00 0.00 76 THR A O 7
ATOM 8752 N N . GLN A 1 77 ? 12.989 -11.070 3.309 1.00 0.00 77 GLN A N 7
ATOM 8753 C CA . GLN A 1 77 ? 11.975 -10.070 3.027 1.00 0.00 77 GLN A CA 7
ATOM 8754 C C . GLN A 1 77 ? 10.588 -10.716 2.983 1.00 0.00 77 GLN A C 7
ATOM 8755 O O . GLN A 1 77 ? 10.454 -11.880 2.608 1.00 0.00 77 GLN A O 7
ATOM 8769 N N . TYR A 1 78 ? 9.593 -9.934 3.374 1.00 0.00 78 TYR A N 7
ATOM 8770 C CA . TYR A 1 78 ? 8.221 -10.416 3.385 1.00 0.00 78 TYR A CA 7
ATOM 8771 C C . TYR A 1 78 ? 7.234 -9.254 3.504 1.00 0.00 78 TYR A C 7
ATOM 8772 O O . TYR A 1 78 ? 7.575 -8.194 4.028 1.00 0.00 78 TYR A O 7
ATOM 8790 N N . PRO A 1 79 ? 5.995 -9.500 2.997 1.00 0.00 79 PRO A N 7
ATOM 8791 C CA . PRO A 1 79 ? 5.674 -10.782 2.395 1.00 0.00 79 PRO A CA 7
ATOM 8792 C C . PRO A 1 79 ? 6.305 -10.907 1.006 1.00 0.00 79 PRO A C 7
ATOM 8793 O O . PRO A 1 79 ? 7.096 -11.815 0.761 1.00 0.00 79 PRO A O 7
ATOM 8804 N N . ASP A 1 80 ? 5.929 -9.983 0.134 1.00 0.00 80 ASP A N 7
ATOM 8805 C CA . ASP A 1 80 ? 6.445 -9.981 -1.223 1.00 0.00 80 ASP A CA 7
ATOM 8806 C C . ASP A 1 80 ? 7.244 -8.697 -1.457 1.00 0.00 80 ASP A C 7
ATOM 8807 O O . ASP A 1 80 ? 8.165 -8.674 -2.272 1.00 0.00 80 ASP A O 7
ATOM 8817 N N . ASP A 1 81 ? 6.862 -7.659 -0.727 1.00 0.00 81 ASP A N 7
ATOM 8818 C CA . ASP A 1 81 ? 7.531 -6.374 -0.844 1.00 0.00 81 ASP A CA 7
ATOM 8819 C C . ASP A 1 81 ? 8.013 -5.927 0.537 1.00 0.00 81 ASP A C 7
ATOM 8820 O O . ASP A 1 81 ? 7.585 -6.472 1.554 1.00 0.00 81 ASP A O 7
ATOM 8830 N N . PRO A 1 82 ? 8.921 -4.915 0.531 1.00 0.00 82 PRO A N 7
ATOM 8831 C CA . PRO A 1 82 ? 9.465 -4.390 1.771 1.00 0.00 82 PRO A CA 7
ATOM 8832 C C . PRO A 1 82 ? 8.440 -3.511 2.490 1.00 0.00 82 PRO A C 7
ATOM 8833 O O . PRO A 1 82 ? 8.165 -3.715 3.671 1.00 0.00 82 PRO A O 7
ATOM 8844 N N . LEU A 1 83 ? 7.905 -2.553 1.748 1.00 0.00 83 LEU A N 7
ATOM 8845 C CA . LEU A 1 83 ? 6.917 -1.643 2.301 1.00 0.00 83 LEU A CA 7
ATOM 8846 C C . LEU A 1 83 ? 5.568 -1.883 1.617 1.00 0.00 83 LEU A C 7
ATOM 8847 O O . LEU A 1 83 ? 5.475 -2.680 0.684 1.00 0.00 83 LEU A O 7
ATOM 8863 N N . ILE A 1 84 ? 4.560 -1.180 2.108 1.00 0.00 84 ILE A N 7
ATOM 8864 C CA . ILE A 1 84 ? 3.221 -1.305 1.555 1.00 0.00 84 ILE A CA 7
ATOM 8865 C C . ILE A 1 84 ? 3.154 -0.564 0.219 1.00 0.00 84 ILE A C 7
ATOM 8866 O O . ILE A 1 84 ? 3.759 0.496 0.063 1.00 0.00 84 ILE A O 7
ATOM 8882 N N . GLN A 1 85 ? 2.415 -1.149 -0.711 1.00 0.00 85 GLN A N 7
ATOM 8883 C CA . GLN A 1 85 ? 2.260 -0.558 -2.029 1.00 0.00 85 GLN A CA 7
ATOM 8884 C C . GLN A 1 85 ? 0.802 -0.638 -2.480 1.00 0.00 85 GLN A C 7
ATOM 8885 O O . GLN A 1 85 ? 0.189 -1.704 -2.426 1.00 0.00 85 GLN A O 7
ATOM 8899 N N . VAL A 1 86 ? 0.285 0.503 -2.916 1.00 0.00 86 VAL A N 7
ATOM 8900 C CA . VAL A 1 86 ? -1.091 0.574 -3.376 1.00 0.00 86 VAL A CA 7
ATOM 8901 C C . VAL A 1 86 ? -1.114 0.543 -4.905 1.00 0.00 86 VAL A C 7
ATOM 8902 O O . VAL A 1 86 ? -0.316 1.215 -5.556 1.00 0.00 86 VAL A O 7
ATOM 8915 N N . LEU A 1 87 ? -2.040 -0.243 -5.435 1.00 0.00 87 LEU A N 7
ATOM 8916 C CA . LEU A 1 87 ? -2.178 -0.370 -6.875 1.00 0.00 87 LEU A CA 7
ATOM 8917 C C . LEU A 1 87 ? -3.619 -0.046 -7.277 1.00 0.00 87 LEU A C 7
ATOM 8918 O O . LEU A 1 87 ? -4.560 -0.653 -6.769 1.00 0.00 87 LEU A O 7
ATOM 8934 N N . VAL A 1 88 ? -3.744 0.913 -8.183 1.00 0.00 88 VAL A N 7
ATOM 8935 C CA . VAL A 1 88 ? -5.054 1.328 -8.656 1.00 0.00 88 VAL A CA 7
ATOM 8936 C C . VAL A 1 88 ? -5.405 0.548 -9.924 1.00 0.00 88 VAL A C 7
ATOM 8937 O O . VAL A 1 88 ? -4.517 0.136 -10.668 1.00 0.00 88 VAL A O 7
ATOM 8950 N N . GLU A 1 89 ? -6.700 0.370 -10.132 1.00 0.00 89 GLU A N 7
ATOM 8951 C CA . GLU A 1 89 ? -7.179 -0.354 -11.297 1.00 0.00 89 GLU A CA 7
ATOM 8952 C C . GLU A 1 89 ? -6.901 0.447 -12.570 1.00 0.00 89 GLU A C 7
ATOM 8953 O O . GLU A 1 89 ? -7.337 1.590 -12.697 1.00 0.00 89 GLU A O 7
ATOM 8966 N N . GLY A 1 90 ? -6.178 -0.185 -13.483 1.00 0.00 90 GLY A N 7
ATOM 8967 C CA . GLY A 1 90 ? -5.837 0.454 -14.742 1.00 0.00 90 GLY A CA 7
ATOM 8968 C C . GLY A 1 90 ? -4.627 1.377 -14.579 1.00 0.00 90 GLY A C 7
ATOM 8969 O O . GLY A 1 90 ? -4.105 1.900 -15.562 1.00 0.00 90 GLY A O 7
ATOM 8973 N N . LEU A 1 91 ? -4.219 1.549 -13.330 1.00 0.00 91 LEU A N 7
ATOM 8974 C CA . LEU A 1 91 ? -3.080 2.399 -13.026 1.00 0.00 91 LEU A CA 7
ATOM 8975 C C . LEU A 1 91 ? -1.895 1.527 -12.610 1.00 0.00 91 LEU A C 7
ATOM 8976 O O . LEU A 1 91 ? -1.911 0.314 -12.812 1.00 0.00 91 LEU A O 7
ATOM 8992 N N . GLY A 1 92 ? -0.895 2.179 -12.035 1.00 0.00 92 GLY A N 7
ATOM 8993 C CA . GLY A 1 92 ? 0.296 1.477 -11.587 1.00 0.00 92 GLY A CA 7
ATOM 8994 C C . GLY A 1 92 ? 0.250 1.224 -10.079 1.00 0.00 92 GLY A C 7
ATOM 8995 O O . GLY A 1 92 ? -0.824 1.217 -9.480 1.00 0.00 92 GLY A O 7
ATOM 8999 N N . GLU A 1 93 ? 1.429 1.024 -9.509 1.00 0.00 93 GLU A N 7
ATOM 9000 C CA . GLU A 1 93 ? 1.537 0.772 -8.082 1.00 0.00 93 GLU A CA 7
ATOM 9001 C C . GLU A 1 93 ? 2.701 1.568 -7.488 1.00 0.00 93 GLU A C 7
ATOM 9002 O O . GLU A 1 93 ? 3.759 1.681 -8.106 1.00 0.00 93 GLU A O 7
ATOM 9015 N N . ASP A 1 94 ? 2.466 2.100 -6.298 1.00 0.00 94 ASP A N 7
ATOM 9016 C CA . ASP A 1 94 ? 3.480 2.883 -5.615 1.00 0.00 94 ASP A CA 7
ATOM 9017 C C . ASP A 1 94 ? 3.505 2.499 -4.134 1.00 0.00 94 ASP A C 7
ATOM 9018 O O . ASP A 1 94 ? 2.591 1.835 -3.647 1.00 0.00 94 ASP A O 7
ATOM 9028 N N . LEU A 1 95 ? 4.560 2.932 -3.460 1.00 0.00 95 LEU A N 7
ATOM 9029 C CA . LEU A 1 95 ? 4.715 2.642 -2.045 1.00 0.00 95 LEU A CA 7
ATOM 9030 C C . LEU A 1 95 ? 4.326 3.877 -1.230 1.00 0.00 95 LEU A C 7
ATOM 9031 O O . LEU A 1 95 ? 4.732 4.991 -1.555 1.00 0.00 95 LEU A O 7
ATOM 9047 N N . PHE A 1 96 ? 3.544 3.637 -0.187 1.00 0.00 96 PHE A N 7
ATOM 9048 C CA . PHE A 1 96 ? 3.097 4.716 0.677 1.00 0.00 96 PHE A CA 7
ATOM 9049 C C . PHE A 1 96 ? 3.337 4.376 2.148 1.00 0.00 96 PHE A C 7
ATOM 9050 O O . PHE A 1 96 ? 3.683 3.242 2.478 1.00 0.00 96 PHE A O 7
ATOM 9067 N N . PHE A 1 97 ? 3.144 5.378 2.993 1.00 0.00 97 PHE A N 7
ATOM 9068 C CA . PHE A 1 97 ? 3.337 5.199 4.422 1.00 0.00 97 PHE A CA 7
ATOM 9069 C C . PHE A 1 97 ? 2.014 4.875 5.118 1.00 0.00 97 PHE A C 7
ATOM 9070 O O . PHE A 1 97 ? 0.943 5.173 4.592 1.00 0.00 97 PHE A O 7
ATOM 9087 N N . PRO A 1 98 ? 2.135 4.250 6.320 1.00 0.00 98 PRO A N 7
ATOM 9088 C CA . PRO A 1 98 ? 0.961 3.881 7.092 1.00 0.00 98 PRO A CA 7
ATOM 9089 C C . PRO A 1 98 ? 0.333 5.108 7.755 1.00 0.00 98 PRO A C 7
ATOM 9090 O O . PRO A 1 98 ? -0.827 5.071 8.166 1.00 0.00 98 PRO A O 7
ATOM 9101 N N . GLU A 1 99 ? 1.123 6.168 7.837 1.00 0.00 99 GLU A N 7
ATOM 9102 C CA . GLU A 1 99 ? 0.659 7.405 8.442 1.00 0.00 99 GLU A CA 7
ATOM 9103 C C . GLU A 1 99 ? 0.230 8.397 7.361 1.00 0.00 99 GLU A C 7
ATOM 9104 O O . GLU A 1 99 ? -0.284 9.471 7.667 1.00 0.00 99 GLU A O 7
ATOM 9117 N N . GLU A 1 100 ? 0.458 8.002 6.116 1.00 0.00 100 GLU A N 7
ATOM 9118 C CA . GLU A 1 100 ? 0.102 8.845 4.987 1.00 0.00 100 GLU A CA 7
ATOM 9119 C C . GLU A 1 100 ? -1.363 8.626 4.604 1.00 0.00 100 GLU A C 7
ATOM 9120 O O . GLU A 1 100 ? -2.180 9.541 4.707 1.00 0.00 100 GLU A O 7
ATOM 9133 N N . LEU A 1 101 ? -1.654 7.408 4.170 1.00 0.00 101 LEU A N 7
ATOM 9134 C CA . LEU A 1 101 ? -3.006 7.057 3.771 1.00 0.00 101 LEU A CA 7
ATOM 9135 C C . LEU A 1 101 ? -3.712 6.362 4.936 1.00 0.00 101 LEU A C 7
ATOM 9136 O O . LEU A 1 101 ? -3.063 5.880 5.862 1.00 0.00 101 LEU A O 7
ATOM 9152 N N . GLU A 1 102 ? -5.034 6.330 4.851 1.00 0.00 102 GLU A N 7
ATOM 9153 C CA . GLU A 1 102 ? -5.837 5.701 5.886 1.00 0.00 102 GLU A CA 7
ATOM 9154 C C . GLU A 1 102 ? -6.655 4.550 5.298 1.00 0.00 102 GLU A C 7
ATOM 9155 O O . GLU A 1 102 ? -6.741 4.404 4.079 1.00 0.00 102 GLU A O 7
ATOM 9168 N N . LEU A 1 103 ? -7.235 3.761 6.191 1.00 0.00 103 LEU A N 7
ATOM 9169 C CA . LEU A 1 103 ? -8.042 2.627 5.776 1.00 0.00 103 LEU A CA 7
ATOM 9170 C C . LEU A 1 103 ? -9.412 3.126 5.310 1.00 0.00 103 LEU A C 7
ATOM 9171 O O . LEU A 1 103 ? -10.109 3.818 6.050 1.00 0.00 103 LEU A O 7
ATOM 9187 N N . ALA A 1 104 ? -9.757 2.753 4.086 1.00 0.00 104 ALA A N 7
ATOM 9188 C CA . ALA A 1 104 ? -11.030 3.155 3.512 1.00 0.00 104 ALA A CA 7
ATOM 9189 C C . ALA A 1 104 ? -12.154 2.820 4.495 1.00 0.00 104 ALA A C 7
ATOM 9190 O O . ALA A 1 104 ? -12.055 1.858 5.255 1.00 0.00 104 ALA A O 7
ATOM 9197 N N . PRO A 1 105 ? -13.227 3.655 4.449 1.00 0.00 105 PRO A N 7
ATOM 9198 C CA . PRO A 1 105 ? -14.368 3.460 5.326 1.00 0.00 105 PRO A CA 7
ATOM 9199 C C . PRO A 1 105 ? -15.222 2.280 4.859 1.00 0.00 105 PRO A C 7
ATOM 9200 O O . PRO A 1 105 ? -15.480 1.353 5.626 1.00 0.00 105 PRO A O 7
ATOM 9211 N N . GLU A 1 106 ? -15.639 2.352 3.604 1.00 0.00 106 GLU A N 7
ATOM 9212 C CA . GLU A 1 106 ? -16.459 1.301 3.025 1.00 0.00 106 GLU A CA 7
ATOM 9213 C C . GLU A 1 106 ? -15.628 0.035 2.813 1.00 0.00 106 GLU A C 7
ATOM 9214 O O . GLU A 1 106 ? -16.139 -0.975 2.331 1.00 0.00 106 GLU A O 7
ATOM 9227 N N . MET A 1 21 ? 15.009 -39.056 -0.513 1.00 0.00 21 MET A N 8
ATOM 9228 C CA . MET A 1 21 ? 14.455 -37.914 0.193 1.00 0.00 21 MET A CA 8
ATOM 9229 C C . MET A 1 21 ? 14.682 -36.621 -0.592 1.00 0.00 21 MET A C 8
ATOM 9230 O O . MET A 1 21 ? 15.821 -36.197 -0.781 1.00 0.00 21 MET A O 8
ATOM 9244 N N . ILE A 1 22 ? 13.580 -36.029 -1.028 1.00 0.00 22 ILE A N 8
ATOM 9245 C CA . ILE A 1 22 ? 13.645 -34.793 -1.790 1.00 0.00 22 ILE A CA 8
ATOM 9246 C C . ILE A 1 22 ? 12.268 -34.126 -1.789 1.00 0.00 22 ILE A C 8
ATOM 9247 O O . ILE A 1 22 ? 11.252 -34.791 -1.984 1.00 0.00 22 ILE A O 8
ATOM 9263 N N . GLN A 1 23 ? 12.279 -32.821 -1.568 1.00 0.00 23 GLN A N 8
ATOM 9264 C CA . GLN A 1 23 ? 11.045 -32.055 -1.539 1.00 0.00 23 GLN A CA 8
ATOM 9265 C C . GLN A 1 23 ? 11.330 -30.576 -1.809 1.00 0.00 23 GLN A C 8
ATOM 9266 O O . GLN A 1 23 ? 12.106 -29.949 -1.091 1.00 0.00 23 GLN A O 8
ATOM 9280 N N . ASP A 1 24 ? 10.685 -30.062 -2.847 1.00 0.00 24 ASP A N 8
ATOM 9281 C CA . ASP A 1 24 ? 10.860 -28.669 -3.221 1.00 0.00 24 ASP A CA 8
ATOM 9282 C C . ASP A 1 24 ? 9.487 -28.007 -3.355 1.00 0.00 24 ASP A C 8
ATOM 9283 O O . ASP A 1 24 ? 8.542 -28.621 -3.848 1.00 0.00 24 ASP A O 8
ATOM 9293 N N . PRO A 1 25 ? 9.418 -26.728 -2.896 1.00 0.00 25 PRO A N 8
ATOM 9294 C CA . PRO A 1 25 ? 8.178 -25.975 -2.959 1.00 0.00 25 PRO A CA 8
ATOM 9295 C C . PRO A 1 25 ? 7.890 -25.514 -4.390 1.00 0.00 25 PRO A C 8
ATOM 9296 O O . PRO A 1 25 ? 8.788 -25.484 -5.230 1.00 0.00 25 PRO A O 8
ATOM 9307 N N . SER A 1 26 ? 6.633 -25.164 -4.623 1.00 0.00 26 SER A N 8
ATOM 9308 C CA . SER A 1 26 ? 6.216 -24.705 -5.936 1.00 0.00 26 SER A CA 8
ATOM 9309 C C . SER A 1 26 ? 5.585 -23.315 -5.829 1.00 0.00 26 SER A C 8
ATOM 9310 O O . SER A 1 26 ? 5.861 -22.439 -6.646 1.00 0.00 26 SER A O 8
ATOM 9318 N N . LEU A 1 27 ? 4.749 -23.157 -4.814 1.00 0.00 27 LEU A N 8
ATOM 9319 C CA . LEU A 1 27 ? 4.077 -21.889 -4.587 1.00 0.00 27 LEU A CA 8
ATOM 9320 C C . LEU A 1 27 ? 3.602 -21.820 -3.135 1.00 0.00 27 LEU A C 8
ATOM 9321 O O . LEU A 1 27 ? 3.179 -22.827 -2.568 1.00 0.00 27 LEU A O 8
ATOM 9337 N N . ILE A 1 28 ? 3.686 -20.623 -2.573 1.00 0.00 28 ILE A N 8
ATOM 9338 C CA . ILE A 1 28 ? 3.269 -20.411 -1.198 1.00 0.00 28 ILE A CA 8
ATOM 9339 C C . ILE A 1 28 ? 2.344 -19.194 -1.133 1.00 0.00 28 ILE A C 8
ATOM 9340 O O . ILE A 1 28 ? 2.604 -18.175 -1.769 1.00 0.00 28 ILE A O 8
ATOM 9356 N N . ILE A 1 29 ? 1.279 -19.342 -0.356 1.00 0.00 29 ILE A N 8
ATOM 9357 C CA . ILE A 1 29 ? 0.313 -18.269 -0.199 1.00 0.00 29 ILE A CA 8
ATOM 9358 C C . ILE A 1 29 ? 0.523 -17.593 1.157 1.00 0.00 29 ILE A C 8
ATOM 9359 O O . ILE A 1 29 ? 0.718 -18.268 2.168 1.00 0.00 29 ILE A O 8
ATOM 9375 N N . CYS A 1 30 ? 0.477 -16.270 1.138 1.00 0.00 30 CYS A N 8
ATOM 9376 C CA . CYS A 1 30 ? 0.660 -15.495 2.353 1.00 0.00 30 CYS A CA 8
ATOM 9377 C C . CYS A 1 30 ? -0.650 -14.763 2.658 1.00 0.00 30 CYS A C 8
ATOM 9378 O O . CYS A 1 30 ? -1.308 -14.260 1.749 1.00 0.00 30 CYS A O 8
ATOM 9386 N N . HIS A 1 31 ? -0.985 -14.725 3.938 1.00 0.00 31 HIS A N 8
ATOM 9387 C CA . HIS A 1 31 ? -2.204 -14.063 4.374 1.00 0.00 31 HIS A CA 8
ATOM 9388 C C . HIS A 1 31 ? -1.853 -12.922 5.330 1.00 0.00 31 HIS A C 8
ATOM 9389 O O . HIS A 1 31 ? -0.687 -12.731 5.674 1.00 0.00 31 HIS A O 8
ATOM 9404 N N . ASP A 1 32 ? -2.883 -12.194 5.735 1.00 0.00 32 ASP A N 8
ATOM 9405 C CA . ASP A 1 32 ? -2.698 -11.077 6.646 1.00 0.00 32 ASP A CA 8
ATOM 9406 C C . ASP A 1 32 ? -2.280 -11.608 8.018 1.00 0.00 32 ASP A C 8
ATOM 9407 O O . ASP A 1 32 ? -2.827 -12.603 8.496 1.00 0.00 32 ASP A O 8
ATOM 9417 N N . VAL A 1 33 ? -1.317 -10.921 8.615 1.00 0.00 33 VAL A N 8
ATOM 9418 C CA . VAL A 1 33 ? -0.821 -11.312 9.924 1.00 0.00 33 VAL A CA 8
ATOM 9419 C C . VAL A 1 33 ? -1.271 -10.283 10.963 1.00 0.00 33 VAL A C 8
ATOM 9420 O O . VAL A 1 33 ? -1.120 -9.079 10.757 1.00 0.00 33 VAL A O 8
ATOM 9433 N N . ASP A 1 34 ? -1.815 -10.794 12.057 1.00 0.00 34 ASP A N 8
ATOM 9434 C CA . ASP A 1 34 ? -2.289 -9.935 13.129 1.00 0.00 34 ASP A CA 8
ATOM 9435 C C . ASP A 1 34 ? -1.189 -8.940 13.503 1.00 0.00 34 ASP A C 8
ATOM 9436 O O . ASP A 1 34 ? -0.036 -9.325 13.694 1.00 0.00 34 ASP A O 8
ATOM 9446 N N . GLY A 1 35 ? -1.582 -7.678 13.595 1.00 0.00 35 GLY A N 8
ATOM 9447 C CA . GLY A 1 35 ? -0.643 -6.624 13.942 1.00 0.00 35 GLY A CA 8
ATOM 9448 C C . GLY A 1 35 ? -0.140 -5.905 12.689 1.00 0.00 35 GLY A C 8
ATOM 9449 O O . GLY A 1 35 ? 0.966 -6.169 12.220 1.00 0.00 35 GLY A O 8
ATOM 9453 N N . ALA A 1 36 ? -0.975 -5.008 12.184 1.00 0.00 36 ALA A N 8
ATOM 9454 C CA . ALA A 1 36 ? -0.629 -4.249 10.995 1.00 0.00 36 ALA A CA 8
ATOM 9455 C C . ALA A 1 36 ? -1.521 -3.009 10.909 1.00 0.00 36 ALA A C 8
ATOM 9456 O O . ALA A 1 36 ? -2.587 -2.965 11.518 1.00 0.00 36 ALA A O 8
ATOM 9463 N N . PRO A 1 37 ? -1.037 -2.007 10.126 1.00 0.00 37 PRO A N 8
ATOM 9464 C CA . PRO A 1 37 ? -1.779 -0.771 9.951 1.00 0.00 37 PRO A CA 8
ATOM 9465 C C . PRO A 1 37 ? -2.971 -0.974 9.014 1.00 0.00 37 PRO A C 8
ATOM 9466 O O . PRO A 1 37 ? -4.013 -0.342 9.184 1.00 0.00 37 PRO A O 8
ATOM 9477 N N . VAL A 1 38 ? -2.779 -1.859 8.048 1.00 0.00 38 VAL A N 8
ATOM 9478 C CA . VAL A 1 38 ? -3.826 -2.152 7.084 1.00 0.00 38 VAL A CA 8
ATOM 9479 C C . VAL A 1 38 ? -4.069 -3.662 7.047 1.00 0.00 38 VAL A C 8
ATOM 9480 O O . VAL A 1 38 ? -3.395 -4.421 7.741 1.00 0.00 38 VAL A O 8
ATOM 9493 N N . ARG A 1 39 ? -5.037 -4.053 6.230 1.00 0.00 39 ARG A N 8
ATOM 9494 C CA . ARG A 1 39 ? -5.378 -5.459 6.093 1.00 0.00 39 ARG A CA 8
ATOM 9495 C C . ARG A 1 39 ? -5.180 -5.916 4.647 1.00 0.00 39 ARG A C 8
ATOM 9496 O O . ARG A 1 39 ? -5.417 -5.152 3.713 1.00 0.00 39 ARG A O 8
ATOM 9517 N N . ILE A 1 40 ? -4.748 -7.161 4.508 1.00 0.00 40 ILE A N 8
ATOM 9518 C CA . ILE A 1 40 ? -4.515 -7.729 3.191 1.00 0.00 40 ILE A CA 8
ATOM 9519 C C . ILE A 1 40 ? -5.803 -7.641 2.368 1.00 0.00 40 ILE A C 8
ATOM 9520 O O . ILE A 1 40 ? -6.858 -8.088 2.812 1.00 0.00 40 ILE A O 8
ATOM 9536 N N . GLY A 1 41 ? -5.671 -7.062 1.184 1.00 0.00 41 GLY A N 8
ATOM 9537 C CA . GLY A 1 41 ? -6.810 -6.910 0.295 1.00 0.00 41 GLY A CA 8
ATOM 9538 C C . GLY A 1 41 ? -7.706 -5.754 0.745 1.00 0.00 41 GLY A C 8
ATOM 9539 O O . GLY A 1 41 ? -8.821 -5.597 0.247 1.00 0.00 41 GLY A O 8
ATOM 9543 N N . ALA A 1 42 ? -7.185 -4.973 1.679 1.00 0.00 42 ALA A N 8
ATOM 9544 C CA . ALA A 1 42 ? -7.924 -3.836 2.202 1.00 0.00 42 ALA A CA 8
ATOM 9545 C C . ALA A 1 42 ? -7.867 -2.688 1.192 1.00 0.00 42 ALA A C 8
ATOM 9546 O O . ALA A 1 42 ? -6.835 -2.466 0.559 1.00 0.00 42 ALA A O 8
ATOM 9553 N N . LYS A 1 43 ? -8.986 -1.990 1.073 1.00 0.00 43 LYS A N 8
ATOM 9554 C CA . LYS A 1 43 ? -9.076 -0.870 0.151 1.00 0.00 43 LYS A CA 8
ATOM 9555 C C . LYS A 1 43 ? -8.756 0.426 0.899 1.00 0.00 43 LYS A C 8
ATOM 9556 O O . LYS A 1 43 ? -9.481 0.813 1.813 1.00 0.00 43 LYS A O 8
ATOM 9575 N N . VAL A 1 44 ? -7.670 1.061 0.481 1.00 0.00 44 VAL A N 8
ATOM 9576 C CA . VAL A 1 44 ? -7.246 2.305 1.099 1.00 0.00 44 VAL A CA 8
ATOM 9577 C C . VAL A 1 44 ? -7.338 3.436 0.073 1.00 0.00 44 VAL A C 8
ATOM 9578 O O . VAL A 1 44 ? -7.583 3.190 -1.107 1.00 0.00 44 VAL A O 8
ATOM 9591 N N . LYS A 1 45 ? -7.135 4.651 0.559 1.00 0.00 45 LYS A N 8
ATOM 9592 C CA . LYS A 1 45 ? -7.193 5.821 -0.301 1.00 0.00 45 LYS A CA 8
ATOM 9593 C C . LYS A 1 45 ? -5.891 6.613 -0.164 1.00 0.00 45 LYS A C 8
ATOM 9594 O O . LYS A 1 45 ? -5.523 7.027 0.934 1.00 0.00 45 LYS A O 8
ATOM 9613 N N . VAL A 1 46 ? -5.227 6.800 -1.297 1.00 0.00 46 VAL A N 8
ATOM 9614 C CA . VAL A 1 46 ? -3.974 7.534 -1.317 1.00 0.00 46 VAL A CA 8
ATOM 9615 C C . VAL A 1 46 ? -4.257 9.024 -1.120 1.00 0.00 46 VAL A C 8
ATOM 9616 O O . VAL A 1 46 ? -4.872 9.661 -1.973 1.00 0.00 46 VAL A O 8
ATOM 9629 N N . VAL A 1 47 ? -3.795 9.537 0.011 1.00 0.00 47 VAL A N 8
ATOM 9630 C CA . VAL A 1 47 ? -3.992 10.940 0.332 1.00 0.00 47 VAL A CA 8
ATOM 9631 C C . VAL A 1 47 ? -3.438 11.801 -0.805 1.00 0.00 47 VAL A C 8
ATOM 9632 O O . VAL A 1 47 ? -2.632 11.333 -1.607 1.00 0.00 47 VAL A O 8
ATOM 9645 N N . PRO A 1 48 ? -3.906 13.078 -0.838 1.00 0.00 48 PRO A N 8
ATOM 9646 C CA . PRO A 1 48 ? -3.466 14.009 -1.864 1.00 0.00 48 PRO A CA 8
ATOM 9647 C C . PRO A 1 48 ? -2.043 14.500 -1.585 1.00 0.00 48 PRO A C 8
ATOM 9648 O O . PRO A 1 48 ? -1.178 14.434 -2.458 1.00 0.00 48 PRO A O 8
ATOM 9659 N N . HIS A 1 49 ? -1.845 14.981 -0.367 1.00 0.00 49 HIS A N 8
ATOM 9660 C CA . HIS A 1 49 ? -0.544 15.483 0.037 1.00 0.00 49 HIS A CA 8
ATOM 9661 C C . HIS A 1 49 ? 0.002 14.631 1.185 1.00 0.00 49 HIS A C 8
ATOM 9662 O O . HIS A 1 49 ? -0.613 14.546 2.247 1.00 0.00 49 HIS A O 8
ATOM 9677 N N . SER A 1 50 ? 1.151 14.021 0.933 1.00 0.00 50 SER A N 8
ATOM 9678 C CA . SER A 1 50 ? 1.785 13.177 1.931 1.00 0.00 50 SER A CA 8
ATOM 9679 C C . SER A 1 50 ? 2.302 14.033 3.088 1.00 0.00 50 SER A C 8
ATOM 9680 O O . SER A 1 50 ? 2.246 15.261 3.029 1.00 0.00 50 SER A O 8
ATOM 9688 N N . GLU A 1 51 ? 2.792 13.353 4.114 1.00 0.00 51 GLU A N 8
ATOM 9689 C CA . GLU A 1 51 ? 3.319 14.037 5.282 1.00 0.00 51 GLU A CA 8
ATOM 9690 C C . GLU A 1 51 ? 4.849 14.016 5.265 1.00 0.00 51 GLU A C 8
ATOM 9691 O O . GLU A 1 51 ? 5.493 14.874 5.868 1.00 0.00 51 GLU A O 8
ATOM 9704 N N . ASP A 1 52 ? 5.387 13.025 4.569 1.00 0.00 52 ASP A N 8
ATOM 9705 C CA . ASP A 1 52 ? 6.829 12.880 4.465 1.00 0.00 52 ASP A CA 8
ATOM 9706 C C . ASP A 1 52 ? 7.339 13.718 3.291 1.00 0.00 52 ASP A C 8
ATOM 9707 O O . ASP A 1 52 ? 7.950 14.766 3.491 1.00 0.00 52 ASP A O 8
ATOM 9717 N N . GLY A 1 53 ? 7.066 13.224 2.092 1.00 0.00 53 GLY A N 8
ATOM 9718 C CA . GLY A 1 53 ? 7.489 13.914 0.885 1.00 0.00 53 GLY A CA 8
ATOM 9719 C C . GLY A 1 53 ? 7.057 13.145 -0.367 1.00 0.00 53 GLY A C 8
ATOM 9720 O O . GLY A 1 53 ? 6.542 13.735 -1.314 1.00 0.00 53 GLY A O 8
ATOM 9724 N N . THR A 1 54 ? 7.283 11.841 -0.327 1.00 0.00 54 THR A N 8
ATOM 9725 C CA . THR A 1 54 ? 6.924 10.984 -1.446 1.00 0.00 54 THR A CA 8
ATOM 9726 C C . THR A 1 54 ? 5.412 11.022 -1.681 1.00 0.00 54 THR A C 8
ATOM 9727 O O . THR A 1 54 ? 4.631 10.924 -0.736 1.00 0.00 54 THR A O 8
ATOM 9738 N N . ILE A 1 55 ? 5.045 11.165 -2.946 1.00 0.00 55 ILE A N 8
ATOM 9739 C CA . ILE A 1 55 ? 3.641 11.217 -3.317 1.00 0.00 55 ILE A CA 8
ATOM 9740 C C . ILE A 1 55 ? 3.498 10.875 -4.802 1.00 0.00 55 ILE A C 8
ATOM 9741 O O . ILE A 1 55 ? 4.460 10.978 -5.561 1.00 0.00 55 ILE A O 8
ATOM 9757 N N . SER A 1 56 ? 2.289 10.476 -5.170 1.00 0.00 56 SER A N 8
ATOM 9758 C CA . SER A 1 56 ? 2.008 10.119 -6.551 1.00 0.00 56 SER A CA 8
ATOM 9759 C C . SER A 1 56 ? 0.789 10.896 -7.053 1.00 0.00 56 SER A C 8
ATOM 9760 O O . SER A 1 56 ? -0.335 10.645 -6.618 1.00 0.00 56 SER A O 8
ATOM 9768 N N . GLN A 1 57 ? 1.051 11.823 -7.962 1.00 0.00 57 GLN A N 8
ATOM 9769 C CA . GLN A 1 57 ? -0.011 12.636 -8.529 1.00 0.00 57 GLN A CA 8
ATOM 9770 C C . GLN A 1 57 ? -0.969 11.765 -9.345 1.00 0.00 57 GLN A C 8
ATOM 9771 O O . GLN A 1 57 ? -2.146 12.093 -9.486 1.00 0.00 57 GLN A O 8
ATOM 9785 N N . ARG A 1 58 ? -0.428 10.671 -9.863 1.00 0.00 58 ARG A N 8
ATOM 9786 C CA . ARG A 1 58 ? -1.220 9.751 -10.660 1.00 0.00 58 ARG A CA 8
ATOM 9787 C C . ARG A 1 58 ? -2.301 9.094 -9.797 1.00 0.00 58 ARG A C 8
ATOM 9788 O O . ARG A 1 58 ? -3.429 8.905 -10.249 1.00 0.00 58 ARG A O 8
ATOM 9809 N N . PHE A 1 59 ? -1.915 8.766 -8.573 1.00 0.00 59 PHE A N 8
ATOM 9810 C CA . PHE A 1 59 ? -2.838 8.136 -7.644 1.00 0.00 59 PHE A CA 8
ATOM 9811 C C . PHE A 1 59 ? -3.564 9.184 -6.798 1.00 0.00 59 PHE A C 8
ATOM 9812 O O . PHE A 1 59 ? -4.616 8.903 -6.225 1.00 0.00 59 PHE A O 8
ATOM 9829 N N . LEU A 1 60 ? -2.975 10.369 -6.747 1.00 0.00 60 LEU A N 8
ATOM 9830 C CA . LEU A 1 60 ? -3.554 11.460 -5.982 1.00 0.00 60 LEU A CA 8
ATOM 9831 C C . LEU A 1 60 ? -5.036 11.600 -6.340 1.00 0.00 60 LEU A C 8
ATOM 9832 O O . LEU A 1 60 ? -5.382 12.273 -7.310 1.00 0.00 60 LEU A O 8
ATOM 9848 N N . GLY A 1 61 ? -5.868 10.952 -5.539 1.00 0.00 61 GLY A N 8
ATOM 9849 C CA . GLY A 1 61 ? -7.303 10.994 -5.761 1.00 0.00 61 GLY A CA 8
ATOM 9850 C C . GLY A 1 61 ? -7.811 9.663 -6.319 1.00 0.00 61 GLY A C 8
ATOM 9851 O O . GLY A 1 61 ? -8.712 9.641 -7.157 1.00 0.00 61 GLY A O 8
ATOM 9855 N N . GLN A 1 62 ? -7.211 8.587 -5.831 1.00 0.00 62 GLN A N 8
ATOM 9856 C CA . GLN A 1 62 ? -7.594 7.255 -6.271 1.00 0.00 62 GLN A CA 8
ATOM 9857 C C . GLN A 1 62 ? -7.804 6.337 -5.064 1.00 0.00 62 GLN A C 8
ATOM 9858 O O . GLN A 1 62 ? -7.849 6.804 -3.926 1.00 0.00 62 GLN A O 8
ATOM 9872 N N . THR A 1 63 ? -7.924 5.051 -5.354 1.00 0.00 63 THR A N 8
ATOM 9873 C CA . THR A 1 63 ? -8.129 4.065 -4.306 1.00 0.00 63 THR A CA 8
ATOM 9874 C C . THR A 1 63 ? -7.682 2.681 -4.782 1.00 0.00 63 THR A C 8
ATOM 9875 O O . THR A 1 63 ? -8.289 2.104 -5.684 1.00 0.00 63 THR A O 8
ATOM 9886 N N . GLY A 1 64 ? -6.624 2.188 -4.155 1.00 0.00 64 GLY A N 8
ATOM 9887 C CA . GLY A 1 64 ? -6.089 0.883 -4.504 1.00 0.00 64 GLY A CA 8
ATOM 9888 C C . GLY A 1 64 ? -6.149 -0.072 -3.310 1.00 0.00 64 GLY A C 8
ATOM 9889 O O . GLY A 1 64 ? -6.650 0.290 -2.246 1.00 0.00 64 GLY A O 8
ATOM 9893 N N . ILE A 1 65 ? -5.630 -1.272 -3.526 1.00 0.00 65 ILE A N 8
ATOM 9894 C CA . ILE A 1 65 ? -5.619 -2.281 -2.481 1.00 0.00 65 ILE A CA 8
ATOM 9895 C C . ILE A 1 65 ? -4.170 -2.650 -2.148 1.00 0.00 65 ILE A C 8
ATOM 9896 O O . ILE A 1 65 ? -3.295 -2.573 -3.009 1.00 0.00 65 ILE A O 8
ATOM 9912 N N . VAL A 1 66 ? -3.965 -3.040 -0.899 1.00 0.00 66 VAL A N 8
ATOM 9913 C CA . VAL A 1 66 ? -2.640 -3.421 -0.443 1.00 0.00 66 VAL A CA 8
ATOM 9914 C C . VAL A 1 66 ? -2.388 -4.890 -0.787 1.00 0.00 66 VAL A C 8
ATOM 9915 O O . VAL A 1 66 ? -3.078 -5.776 -0.282 1.00 0.00 66 VAL A O 8
ATOM 9928 N N . VAL A 1 67 ? -1.401 -5.106 -1.643 1.00 0.00 67 VAL A N 8
ATOM 9929 C CA . VAL A 1 67 ? -1.051 -6.453 -2.060 1.00 0.00 67 VAL A CA 8
ATOM 9930 C C . VAL A 1 67 ? -0.198 -7.112 -0.974 1.00 0.00 67 VAL A C 8
ATOM 9931 O O . VAL A 1 67 ? -0.282 -8.322 -0.762 1.00 0.00 67 VAL A O 8
ATOM 9944 N N . GLY A 1 68 ? 0.605 -6.290 -0.317 1.00 0.00 68 GLY A N 8
ATOM 9945 C CA . GLY A 1 68 ? 1.475 -6.778 0.740 1.00 0.00 68 GLY A CA 8
ATOM 9946 C C . GLY A 1 68 ? 1.182 -6.068 2.063 1.00 0.00 68 GLY A C 8
ATOM 9947 O O . GLY A 1 68 ? 0.033 -5.737 2.354 1.00 0.00 68 GLY A O 8
ATOM 9951 N N . LEU A 1 69 ? 2.240 -5.853 2.830 1.00 0.00 69 LEU A N 8
ATOM 9952 C CA . LEU A 1 69 ? 2.111 -5.188 4.115 1.00 0.00 69 LEU A CA 8
ATOM 9953 C C . LEU A 1 69 ? 3.503 -4.961 4.710 1.00 0.00 69 LEU A C 8
ATOM 9954 O O . LEU A 1 69 ? 4.501 -5.406 4.148 1.00 0.00 69 LEU A O 8
ATOM 9970 N N . VAL A 1 70 ? 3.523 -4.267 5.839 1.00 0.00 70 VAL A N 8
ATOM 9971 C CA . VAL A 1 70 ? 4.776 -3.973 6.514 1.00 0.00 70 VAL A CA 8
ATOM 9972 C C . VAL A 1 70 ? 4.896 -4.855 7.759 1.00 0.00 70 VAL A C 8
ATOM 9973 O O . VAL A 1 70 ? 4.256 -4.591 8.776 1.00 0.00 70 VAL A O 8
ATOM 9986 N N . PHE A 1 71 ? 5.722 -5.885 7.638 1.00 0.00 71 PHE A N 8
ATOM 9987 C CA . PHE A 1 71 ? 5.934 -6.807 8.740 1.00 0.00 71 PHE A CA 8
ATOM 9988 C C . PHE A 1 71 ? 7.419 -7.141 8.898 1.00 0.00 71 PHE A C 8
ATOM 9989 O O . PHE A 1 71 ? 8.229 -6.811 8.032 1.00 0.00 71 PHE A O 8
ATOM 10006 N N . ASP A 1 72 ? 7.731 -7.793 10.009 1.00 0.00 72 ASP A N 8
ATOM 10007 C CA . ASP A 1 72 ? 9.104 -8.178 10.290 1.00 0.00 72 ASP A CA 8
ATOM 10008 C C . ASP A 1 72 ? 9.751 -8.715 9.011 1.00 0.00 72 ASP A C 8
ATOM 10009 O O . ASP A 1 72 ? 9.450 -9.827 8.579 1.00 0.00 72 ASP A O 8
ATOM 10019 N N . ASP A 1 73 ? 10.627 -7.900 8.441 1.00 0.00 73 ASP A N 8
ATOM 10020 C CA . ASP A 1 73 ? 11.318 -8.280 7.221 1.00 0.00 73 ASP A CA 8
ATOM 10021 C C . ASP A 1 73 ? 12.507 -9.177 7.571 1.00 0.00 73 ASP A C 8
ATOM 10022 O O . ASP A 1 73 ? 13.445 -8.740 8.235 1.00 0.00 73 ASP A O 8
ATOM 10032 N N . PRO A 1 74 ? 12.425 -10.449 7.095 1.00 0.00 74 PRO A N 8
ATOM 10033 C CA . PRO A 1 74 ? 13.484 -11.412 7.351 1.00 0.00 74 PRO A CA 8
ATOM 10034 C C . PRO A 1 74 ? 14.707 -11.127 6.480 1.00 0.00 74 PRO A C 8
ATOM 10035 O O . PRO A 1 74 ? 14.854 -10.028 5.950 1.00 0.00 74 PRO A O 8
ATOM 10046 N N . ALA A 1 75 ? 15.555 -12.138 6.357 1.00 0.00 75 ALA A N 8
ATOM 10047 C CA . ALA A 1 75 ? 16.762 -12.011 5.558 1.00 0.00 75 ALA A CA 8
ATOM 10048 C C . ALA A 1 75 ? 16.389 -12.017 4.075 1.00 0.00 75 ALA A C 8
ATOM 10049 O O . ALA A 1 75 ? 17.250 -11.840 3.214 1.00 0.00 75 ALA A O 8
ATOM 10056 N N . THR A 1 76 ? 15.105 -12.223 3.820 1.00 0.00 76 THR A N 8
ATOM 10057 C CA . THR A 1 76 ? 14.608 -12.254 2.454 1.00 0.00 76 THR A CA 8
ATOM 10058 C C . THR A 1 76 ? 13.481 -11.234 2.275 1.00 0.00 76 THR A C 8
ATOM 10059 O O . THR A 1 76 ? 12.887 -11.143 1.203 1.00 0.00 76 THR A O 8
ATOM 10070 N N . GLN A 1 77 ? 13.222 -10.492 3.342 1.00 0.00 77 GLN A N 8
ATOM 10071 C CA . GLN A 1 77 ? 12.176 -9.484 3.316 1.00 0.00 77 GLN A CA 8
ATOM 10072 C C . GLN A 1 77 ? 10.824 -10.127 2.997 1.00 0.00 77 GLN A C 8
ATOM 10073 O O . GLN A 1 77 ? 10.767 -11.152 2.319 1.00 0.00 77 GLN A O 8
ATOM 10087 N N . TYR A 1 78 ? 9.773 -9.499 3.501 1.00 0.00 78 TYR A N 8
ATOM 10088 C CA . TYR A 1 78 ? 8.426 -9.998 3.279 1.00 0.00 78 TYR A CA 8
ATOM 10089 C C . TYR A 1 78 ? 7.391 -8.889 3.479 1.00 0.00 78 TYR A C 8
ATOM 10090 O O . TYR A 1 78 ? 7.638 -7.928 4.205 1.00 0.00 78 TYR A O 8
ATOM 10108 N N . PRO A 1 79 ? 6.223 -9.065 2.805 1.00 0.00 79 PRO A N 8
ATOM 10109 C CA . PRO A 1 79 ? 6.013 -10.232 1.965 1.00 0.00 79 PRO A CA 8
ATOM 10110 C C . PRO A 1 79 ? 6.792 -10.112 0.654 1.00 0.00 79 PRO A C 8
ATOM 10111 O O . PRO A 1 79 ? 7.631 -10.958 0.346 1.00 0.00 79 PRO A O 8
ATOM 10122 N N . ASP A 1 80 ? 6.488 -9.054 -0.084 1.00 0.00 80 ASP A N 8
ATOM 10123 C CA . ASP A 1 80 ? 7.149 -8.812 -1.355 1.00 0.00 80 ASP A CA 8
ATOM 10124 C C . ASP A 1 80 ? 7.938 -7.505 -1.275 1.00 0.00 80 ASP A C 8
ATOM 10125 O O . ASP A 1 80 ? 8.940 -7.336 -1.968 1.00 0.00 80 ASP A O 8
ATOM 10135 N N . ASP A 1 81 ? 7.456 -6.612 -0.424 1.00 0.00 81 ASP A N 8
ATOM 10136 C CA . ASP A 1 81 ? 8.104 -5.324 -0.243 1.00 0.00 81 ASP A CA 8
ATOM 10137 C C . ASP A 1 81 ? 8.323 -5.072 1.250 1.00 0.00 81 ASP A C 8
ATOM 10138 O O . ASP A 1 81 ? 7.692 -5.713 2.091 1.00 0.00 81 ASP A O 8
ATOM 10148 N N . PRO A 1 82 ? 9.242 -4.115 1.545 1.00 0.00 82 PRO A N 8
ATOM 10149 C CA . PRO A 1 82 ? 9.551 -3.770 2.922 1.00 0.00 82 PRO A CA 8
ATOM 10150 C C . PRO A 1 82 ? 8.430 -2.935 3.543 1.00 0.00 82 PRO A C 8
ATOM 10151 O O . PRO A 1 82 ? 8.153 -3.049 4.735 1.00 0.00 82 PRO A O 8
ATOM 10162 N N . LEU A 1 83 ? 7.815 -2.111 2.706 1.00 0.00 83 LEU A N 8
ATOM 10163 C CA . LEU A 1 83 ? 6.731 -1.257 3.157 1.00 0.00 83 LEU A CA 8
ATOM 10164 C C . LEU A 1 83 ? 5.440 -1.655 2.440 1.00 0.00 83 LEU A C 8
ATOM 10165 O O . LEU A 1 83 ? 5.452 -2.524 1.570 1.00 0.00 83 LEU A O 8
ATOM 10181 N N . ILE A 1 84 ? 4.356 -1.000 2.832 1.00 0.00 84 ILE A N 8
ATOM 10182 C CA . ILE A 1 84 ? 3.060 -1.274 2.234 1.00 0.00 84 ILE A CA 8
ATOM 10183 C C . ILE A 1 84 ? 3.005 -0.654 0.837 1.00 0.00 84 ILE A C 8
ATOM 10184 O O . ILE A 1 84 ? 3.576 0.410 0.604 1.00 0.00 84 ILE A O 8
ATOM 10200 N N . GLN A 1 85 ? 2.312 -1.346 -0.055 1.00 0.00 85 GLN A N 8
ATOM 10201 C CA . GLN A 1 85 ? 2.175 -0.877 -1.423 1.00 0.00 85 GLN A CA 8
ATOM 10202 C C . GLN A 1 85 ? 0.705 -0.905 -1.849 1.00 0.00 85 GLN A C 8
ATOM 10203 O O . GLN A 1 85 ? -0.018 -1.848 -1.532 1.00 0.00 85 GLN A O 8
ATOM 10217 N N . VAL A 1 86 ? 0.308 0.140 -2.562 1.00 0.00 86 VAL A N 8
ATOM 10218 C CA . VAL A 1 86 ? -1.062 0.247 -3.034 1.00 0.00 86 VAL A CA 8
ATOM 10219 C C . VAL A 1 86 ? -1.086 0.092 -4.556 1.00 0.00 86 VAL A C 8
ATOM 10220 O O . VAL A 1 86 ? -0.192 0.581 -5.246 1.00 0.00 86 VAL A O 8
ATOM 10233 N N . LEU A 1 87 ? -2.115 -0.590 -5.035 1.00 0.00 87 LEU A N 8
ATOM 10234 C CA . LEU A 1 87 ? -2.267 -0.815 -6.462 1.00 0.00 87 LEU A CA 8
ATOM 10235 C C . LEU A 1 87 ? -3.701 -0.482 -6.877 1.00 0.00 87 LEU A C 8
ATOM 10236 O O . LEU A 1 87 ? -4.652 -1.066 -6.362 1.00 0.00 87 LEU A O 8
ATOM 10252 N N . VAL A 1 88 ? -3.811 0.457 -7.805 1.00 0.00 88 VAL A N 8
ATOM 10253 C CA . VAL A 1 88 ? -5.113 0.876 -8.294 1.00 0.00 88 VAL A CA 8
ATOM 10254 C C . VAL A 1 88 ? -5.522 -0.011 -9.474 1.00 0.00 88 VAL A C 8
ATOM 10255 O O . VAL A 1 88 ? -4.664 -0.547 -10.177 1.00 0.00 88 VAL A O 8
ATOM 10268 N N . GLU A 1 89 ? -6.827 -0.138 -9.654 1.00 0.00 89 GLU A N 8
ATOM 10269 C CA . GLU A 1 89 ? -7.357 -0.951 -10.734 1.00 0.00 89 GLU A CA 8
ATOM 10270 C C . GLU A 1 89 ? -7.062 -0.297 -12.085 1.00 0.00 89 GLU A C 8
ATOM 10271 O O . GLU A 1 89 ? -7.358 0.879 -12.288 1.00 0.00 89 GLU A O 8
ATOM 10284 N N . GLY A 1 90 ? -6.480 -1.088 -12.975 1.00 0.00 90 GLY A N 8
ATOM 10285 C CA . GLY A 1 90 ? -6.141 -0.600 -14.301 1.00 0.00 90 GLY A CA 8
ATOM 10286 C C . GLY A 1 90 ? -4.973 0.386 -14.241 1.00 0.00 90 GLY A C 8
ATOM 10287 O O . GLY A 1 90 ? -4.623 1.001 -15.246 1.00 0.00 90 GLY A O 8
ATOM 10291 N N . LEU A 1 91 ? -4.401 0.504 -13.051 1.00 0.00 91 LEU A N 8
ATOM 10292 C CA . LEU A 1 91 ? -3.280 1.404 -12.847 1.00 0.00 91 LEU A CA 8
ATOM 10293 C C . LEU A 1 91 ? -2.079 0.606 -12.335 1.00 0.00 91 LEU A C 8
ATOM 10294 O O . LEU A 1 91 ? -2.101 -0.623 -12.332 1.00 0.00 91 LEU A O 8
ATOM 10310 N N . GLY A 1 92 ? -1.058 1.339 -11.915 1.00 0.00 92 GLY A N 8
ATOM 10311 C CA . GLY A 1 92 ? 0.150 0.715 -11.401 1.00 0.00 92 GLY A CA 8
ATOM 10312 C C . GLY A 1 92 ? 0.085 0.565 -9.880 1.00 0.00 92 GLY A C 8
ATOM 10313 O O . GLY A 1 92 ? -0.996 0.606 -9.293 1.00 0.00 92 GLY A O 8
ATOM 10317 N N . GLU A 1 93 ? 1.256 0.392 -9.284 1.00 0.00 93 GLU A N 8
ATOM 10318 C CA . GLU A 1 93 ? 1.345 0.236 -7.842 1.00 0.00 93 GLU A CA 8
ATOM 10319 C C . GLU A 1 93 ? 2.573 0.973 -7.303 1.00 0.00 93 GLU A C 8
ATOM 10320 O O . GLU A 1 93 ? 3.645 0.921 -7.903 1.00 0.00 93 GLU A O 8
ATOM 10333 N N . ASP A 1 94 ? 2.375 1.641 -6.176 1.00 0.00 94 ASP A N 8
ATOM 10334 C CA . ASP A 1 94 ? 3.452 2.389 -5.549 1.00 0.00 94 ASP A CA 8
ATOM 10335 C C . ASP A 1 94 ? 3.497 2.056 -4.057 1.00 0.00 94 ASP A C 8
ATOM 10336 O O . ASP A 1 94 ? 2.562 1.463 -3.522 1.00 0.00 94 ASP A O 8
ATOM 10346 N N . LEU A 1 95 ? 4.592 2.455 -3.427 1.00 0.00 95 LEU A N 8
ATOM 10347 C CA . LEU A 1 95 ? 4.769 2.208 -2.006 1.00 0.00 95 LEU A CA 8
ATOM 10348 C C . LEU A 1 95 ? 4.469 3.490 -1.228 1.00 0.00 95 LEU A C 8
ATOM 10349 O O . LEU A 1 95 ? 5.007 4.551 -1.541 1.00 0.00 95 LEU A O 8
ATOM 10365 N N . PHE A 1 96 ? 3.610 3.350 -0.229 1.00 0.00 96 PHE A N 8
ATOM 10366 C CA . PHE A 1 96 ? 3.232 4.485 0.597 1.00 0.00 96 PHE A CA 8
ATOM 10367 C C . PHE A 1 96 ? 3.508 4.203 2.075 1.00 0.00 96 PHE A C 8
ATOM 10368 O O . PHE A 1 96 ? 3.718 3.056 2.463 1.00 0.00 96 PHE A O 8
ATOM 10385 N N . PHE A 1 97 ? 3.498 5.271 2.860 1.00 0.00 97 PHE A N 8
ATOM 10386 C CA . PHE A 1 97 ? 3.746 5.154 4.286 1.00 0.00 97 PHE A CA 8
ATOM 10387 C C . PHE A 1 97 ? 2.450 4.862 5.046 1.00 0.00 97 PHE A C 8
ATOM 10388 O O . PHE A 1 97 ? 1.360 5.138 4.549 1.00 0.00 97 PHE A O 8
ATOM 10405 N N . PRO A 1 98 ? 2.616 4.294 6.270 1.00 0.00 98 PRO A N 8
ATOM 10406 C CA . PRO A 1 98 ? 1.473 3.963 7.104 1.00 0.00 98 PRO A CA 8
ATOM 10407 C C . PRO A 1 98 ? 0.869 5.220 7.730 1.00 0.00 98 PRO A C 8
ATOM 10408 O O . PRO A 1 98 ? -0.306 5.234 8.095 1.00 0.00 98 PRO A O 8
ATOM 10419 N N . GLU A 1 99 ? 1.701 6.246 7.840 1.00 0.00 99 GLU A N 8
ATOM 10420 C CA . GLU A 1 99 ? 1.263 7.506 8.418 1.00 0.00 99 GLU A CA 8
ATOM 10421 C C . GLU A 1 99 ? 0.922 8.507 7.313 1.00 0.00 99 GLU A C 8
ATOM 10422 O O . GLU A 1 99 ? 0.587 9.657 7.595 1.00 0.00 99 GLU A O 8
ATOM 10435 N N . GLU A 1 100 ? 1.020 8.036 6.079 1.00 0.00 100 GLU A N 8
ATOM 10436 C CA . GLU A 1 100 ? 0.727 8.875 4.930 1.00 0.00 100 GLU A CA 8
ATOM 10437 C C . GLU A 1 100 ? -0.763 8.799 4.584 1.00 0.00 100 GLU A C 8
ATOM 10438 O O . GLU A 1 100 ? -1.492 9.774 4.751 1.00 0.00 100 GLU A O 8
ATOM 10451 N N . LEU A 1 101 ? -1.167 7.629 4.107 1.00 0.00 101 LEU A N 8
ATOM 10452 C CA . LEU A 1 101 ? -2.555 7.414 3.736 1.00 0.00 101 LEU A CA 8
ATOM 10453 C C . LEU A 1 101 ? -3.287 6.730 4.892 1.00 0.00 101 LEU A C 8
ATOM 10454 O O . LEU A 1 101 ? -2.657 6.138 5.768 1.00 0.00 101 LEU A O 8
ATOM 10470 N N . GLU A 1 102 ? -4.608 6.837 4.859 1.00 0.00 102 GLU A N 8
ATOM 10471 C CA . GLU A 1 102 ? -5.433 6.235 5.894 1.00 0.00 102 GLU A CA 8
ATOM 10472 C C . GLU A 1 102 ? -6.383 5.205 5.282 1.00 0.00 102 GLU A C 8
ATOM 10473 O O . GLU A 1 102 ? -6.530 5.136 4.062 1.00 0.00 102 GLU A O 8
ATOM 10486 N N . LEU A 1 103 ? -7.006 4.428 6.157 1.00 0.00 103 LEU A N 8
ATOM 10487 C CA . LEU A 1 103 ? -7.938 3.404 5.718 1.00 0.00 103 LEU A CA 8
ATOM 10488 C C . LEU A 1 103 ? -9.272 4.059 5.348 1.00 0.00 103 LEU A C 8
ATOM 10489 O O . LEU A 1 103 ? -9.854 4.783 6.153 1.00 0.00 103 LEU A O 8
ATOM 10505 N N . ALA A 1 104 ? -9.715 3.778 4.132 1.00 0.00 104 ALA A N 8
ATOM 10506 C CA . ALA A 1 104 ? -10.968 4.330 3.647 1.00 0.00 104 ALA A CA 8
ATOM 10507 C C . ALA A 1 104 ? -12.127 3.735 4.448 1.00 0.00 104 ALA A C 8
ATOM 10508 O O . ALA A 1 104 ? -12.038 2.608 4.933 1.00 0.00 104 ALA A O 8
ATOM 10515 N N . PRO A 1 105 ? -13.216 4.540 4.567 1.00 0.00 105 PRO A N 8
ATOM 10516 C CA . PRO A 1 105 ? -14.392 4.105 5.303 1.00 0.00 105 PRO A CA 8
ATOM 10517 C C . PRO A 1 105 ? -15.194 3.079 4.499 1.00 0.00 105 PRO A C 8
ATOM 10518 O O . PRO A 1 105 ? -15.471 1.984 4.985 1.00 0.00 105 PRO A O 8
ATOM 10529 N N . GLU A 1 106 ? -15.545 3.472 3.284 1.00 0.00 106 GLU A N 8
ATOM 10530 C CA . GLU A 1 106 ? -16.309 2.600 2.407 1.00 0.00 106 GLU A CA 8
ATOM 10531 C C . GLU A 1 106 ? -15.590 2.431 1.067 1.00 0.00 106 GLU A C 8
ATOM 10532 O O . GLU A 1 106 ? -16.044 1.680 0.206 1.00 0.00 106 GLU A O 8
ATOM 10545 N N . MET A 1 21 ? 18.279 -33.501 8.075 1.00 0.00 21 MET A N 9
ATOM 10546 C CA . MET A 1 21 ? 16.943 -33.369 7.517 1.00 0.00 21 MET A CA 9
ATOM 10547 C C . MET A 1 21 ? 16.852 -32.150 6.598 1.00 0.00 21 MET A C 9
ATOM 10548 O O . MET A 1 21 ? 17.647 -31.218 6.714 1.00 0.00 21 MET A O 9
ATOM 10562 N N . ILE A 1 22 ? 15.876 -32.196 5.702 1.00 0.00 22 ILE A N 9
ATOM 10563 C CA . ILE A 1 22 ? 15.671 -31.105 4.763 1.00 0.00 22 ILE A CA 9
ATOM 10564 C C . ILE A 1 22 ? 14.245 -31.174 4.214 1.00 0.00 22 ILE A C 9
ATOM 10565 O O . ILE A 1 22 ? 13.828 -32.203 3.684 1.00 0.00 22 ILE A O 9
ATOM 10581 N N . GLN A 1 23 ? 13.536 -30.064 4.357 1.00 0.00 23 GLN A N 9
ATOM 10582 C CA . GLN A 1 23 ? 12.165 -29.984 3.882 1.00 0.00 23 GLN A CA 9
ATOM 10583 C C . GLN A 1 23 ? 11.927 -28.652 3.168 1.00 0.00 23 GLN A C 9
ATOM 10584 O O . GLN A 1 23 ? 11.879 -27.603 3.806 1.00 0.00 23 GLN A O 9
ATOM 10598 N N . ASP A 1 24 ? 11.784 -28.740 1.853 1.00 0.00 24 ASP A N 9
ATOM 10599 C CA . ASP A 1 24 ? 11.552 -27.555 1.046 1.00 0.00 24 ASP A CA 9
ATOM 10600 C C . ASP A 1 24 ? 10.128 -27.049 1.286 1.00 0.00 24 ASP A C 9
ATOM 10601 O O . ASP A 1 24 ? 9.191 -27.842 1.374 1.00 0.00 24 ASP A O 9
ATOM 10611 N N . PRO A 1 25 ? 10.006 -25.699 1.389 1.00 0.00 25 PRO A N 9
ATOM 10612 C CA . PRO A 1 25 ? 8.712 -25.078 1.619 1.00 0.00 25 PRO A CA 9
ATOM 10613 C C . PRO A 1 25 ? 7.864 -25.092 0.345 1.00 0.00 25 PRO A C 9
ATOM 10614 O O . PRO A 1 25 ? 7.995 -24.209 -0.501 1.00 0.00 25 PRO A O 9
ATOM 10625 N N . SER A 1 26 ? 7.015 -26.105 0.248 1.00 0.00 26 SER A N 9
ATOM 10626 C CA . SER A 1 26 ? 6.147 -26.244 -0.909 1.00 0.00 26 SER A CA 9
ATOM 10627 C C . SER A 1 26 ? 5.410 -24.930 -1.171 1.00 0.00 26 SER A C 9
ATOM 10628 O O . SER A 1 26 ? 5.385 -24.443 -2.301 1.00 0.00 26 SER A O 9
ATOM 10636 N N . LEU A 1 27 ? 4.827 -24.392 -0.109 1.00 0.00 27 LEU A N 9
ATOM 10637 C CA . LEU A 1 27 ? 4.093 -23.143 -0.211 1.00 0.00 27 LEU A CA 9
ATOM 10638 C C . LEU A 1 27 ? 3.689 -22.677 1.189 1.00 0.00 27 LEU A C 9
ATOM 10639 O O . LEU A 1 27 ? 2.600 -22.999 1.663 1.00 0.00 27 LEU A O 9
ATOM 10655 N N . ILE A 1 28 ? 4.588 -21.930 1.812 1.00 0.00 28 ILE A N 9
ATOM 10656 C CA . ILE A 1 28 ? 4.339 -21.418 3.148 1.00 0.00 28 ILE A CA 9
ATOM 10657 C C . ILE A 1 28 ? 3.512 -20.135 3.054 1.00 0.00 28 ILE A C 9
ATOM 10658 O O . ILE A 1 28 ? 3.764 -19.292 2.194 1.00 0.00 28 ILE A O 9
ATOM 10674 N N . ILE A 1 29 ? 2.541 -20.027 3.949 1.00 0.00 29 ILE A N 9
ATOM 10675 C CA . ILE A 1 29 ? 1.675 -18.860 3.977 1.00 0.00 29 ILE A CA 9
ATOM 10676 C C . ILE A 1 29 ? 1.544 -18.363 5.417 1.00 0.00 29 ILE A C 9
ATOM 10677 O O . ILE A 1 29 ? 1.376 -19.158 6.341 1.00 0.00 29 ILE A O 9
ATOM 10693 N N . CYS A 1 30 ? 1.624 -17.048 5.564 1.00 0.00 30 CYS A N 9
ATOM 10694 C CA . CYS A 1 30 ? 1.516 -16.434 6.877 1.00 0.00 30 CYS A CA 9
ATOM 10695 C C . CYS A 1 30 ? 0.254 -15.571 6.901 1.00 0.00 30 CYS A C 9
ATOM 10696 O O . CYS A 1 30 ? 0.112 -14.649 6.100 1.00 0.00 30 CYS A O 9
ATOM 10704 N N . HIS A 1 31 ? -0.633 -15.902 7.828 1.00 0.00 31 HIS A N 9
ATOM 10705 C CA . HIS A 1 31 ? -1.880 -15.168 7.967 1.00 0.00 31 HIS A CA 9
ATOM 10706 C C . HIS A 1 31 ? -1.588 -13.748 8.454 1.00 0.00 31 HIS A C 9
ATOM 10707 O O . HIS A 1 31 ? -0.432 -13.385 8.665 1.00 0.00 31 HIS A O 9
ATOM 10722 N N . ASP A 1 32 ? -2.656 -12.981 8.619 1.00 0.00 32 ASP A N 9
ATOM 10723 C CA . ASP A 1 32 ? -2.529 -11.609 9.078 1.00 0.00 32 ASP A CA 9
ATOM 10724 C C . ASP A 1 32 ? -1.960 -11.600 10.498 1.00 0.00 32 ASP A C 9
ATOM 10725 O O . ASP A 1 32 ? -2.406 -12.363 11.353 1.00 0.00 32 ASP A O 9
ATOM 10735 N N . VAL A 1 33 ? -0.983 -10.730 10.704 1.00 0.00 33 VAL A N 9
ATOM 10736 C CA . VAL A 1 33 ? -0.347 -10.612 12.005 1.00 0.00 33 VAL A CA 9
ATOM 10737 C C . VAL A 1 33 ? -0.716 -9.264 12.628 1.00 0.00 33 VAL A C 9
ATOM 10738 O O . VAL A 1 33 ? -0.672 -8.233 11.957 1.00 0.00 33 VAL A O 9
ATOM 10751 N N . ASP A 1 34 ? -1.072 -9.315 13.903 1.00 0.00 34 ASP A N 9
ATOM 10752 C CA . ASP A 1 34 ? -1.450 -8.110 14.624 1.00 0.00 34 ASP A CA 9
ATOM 10753 C C . ASP A 1 34 ? -0.315 -7.088 14.525 1.00 0.00 34 ASP A C 9
ATOM 10754 O O . ASP A 1 34 ? 0.859 -7.454 14.524 1.00 0.00 34 ASP A O 9
ATOM 10764 N N . GLY A 1 35 ? -0.706 -5.824 14.446 1.00 0.00 35 GLY A N 9
ATOM 10765 C CA . GLY A 1 35 ? 0.263 -4.746 14.347 1.00 0.00 35 GLY A CA 9
ATOM 10766 C C . GLY A 1 35 ? 0.195 -4.071 12.975 1.00 0.00 35 GLY A C 9
ATOM 10767 O O . GLY A 1 35 ? 0.178 -2.845 12.882 1.00 0.00 35 GLY A O 9
ATOM 10771 N N . ALA A 1 36 ? 0.157 -4.904 11.944 1.00 0.00 36 ALA A N 9
ATOM 10772 C CA . ALA A 1 36 ? 0.093 -4.404 10.582 1.00 0.00 36 ALA A CA 9
ATOM 10773 C C . ALA A 1 36 ? -0.874 -3.219 10.523 1.00 0.00 36 ALA A C 9
ATOM 10774 O O . ALA A 1 36 ? -1.731 -3.069 11.392 1.00 0.00 36 ALA A O 9
ATOM 10781 N N . PRO A 1 37 ? -0.699 -2.387 9.461 1.00 0.00 37 PRO A N 9
ATOM 10782 C CA . PRO A 1 37 ? -1.547 -1.221 9.278 1.00 0.00 37 PRO A CA 9
ATOM 10783 C C . PRO A 1 37 ? -2.935 -1.625 8.776 1.00 0.00 37 PRO A C 9
ATOM 10784 O O . PRO A 1 37 ? -3.944 -1.276 9.385 1.00 0.00 37 PRO A O 9
ATOM 10795 N N . VAL A 1 38 ? -2.940 -2.357 7.671 1.00 0.00 38 VAL A N 9
ATOM 10796 C CA . VAL A 1 38 ? -4.187 -2.811 7.081 1.00 0.00 38 VAL A CA 9
ATOM 10797 C C . VAL A 1 38 ? -4.072 -4.298 6.738 1.00 0.00 38 VAL A C 9
ATOM 10798 O O . VAL A 1 38 ? -3.018 -4.903 6.928 1.00 0.00 38 VAL A O 9
ATOM 10811 N N . ARG A 1 39 ? -5.171 -4.844 6.240 1.00 0.00 39 ARG A N 9
ATOM 10812 C CA . ARG A 1 39 ? -5.207 -6.248 5.869 1.00 0.00 39 ARG A CA 9
ATOM 10813 C C . ARG A 1 39 ? -4.884 -6.415 4.382 1.00 0.00 39 ARG A C 9
ATOM 10814 O O . ARG A 1 39 ? -4.804 -5.430 3.647 1.00 0.00 39 ARG A O 9
ATOM 10835 N N . ILE A 1 40 ? -4.707 -7.665 3.984 1.00 0.00 40 ILE A N 9
ATOM 10836 C CA . ILE A 1 40 ? -4.396 -7.972 2.598 1.00 0.00 40 ILE A CA 9
ATOM 10837 C C . ILE A 1 40 ? -5.670 -7.867 1.758 1.00 0.00 40 ILE A C 9
ATOM 10838 O O . ILE A 1 40 ? -6.748 -8.257 2.208 1.00 0.00 40 ILE A O 9
ATOM 10854 N N . GLY A 1 41 ? -5.507 -7.341 0.555 1.00 0.00 41 GLY A N 9
ATOM 10855 C CA . GLY A 1 41 ? -6.631 -7.180 -0.352 1.00 0.00 41 GLY A CA 9
ATOM 10856 C C . GLY A 1 41 ? -7.570 -6.073 0.129 1.00 0.00 41 GLY A C 9
ATOM 10857 O O . GLY A 1 41 ? -8.673 -5.918 -0.394 1.00 0.00 41 GLY A O 9
ATOM 10861 N N . ALA A 1 42 ? -7.099 -5.330 1.120 1.00 0.00 42 ALA A N 9
ATOM 10862 C CA . ALA A 1 42 ? -7.882 -4.242 1.679 1.00 0.00 42 ALA A CA 9
ATOM 10863 C C . ALA A 1 42 ? -7.849 -3.051 0.718 1.00 0.00 42 ALA A C 9
ATOM 10864 O O . ALA A 1 42 ? -6.818 -2.770 0.106 1.00 0.00 42 ALA A O 9
ATOM 10871 N N . LYS A 1 43 ? -8.988 -2.382 0.616 1.00 0.00 43 LYS A N 9
ATOM 10872 C CA . LYS A 1 43 ? -9.102 -1.227 -0.259 1.00 0.00 43 LYS A CA 9
ATOM 10873 C C . LYS A 1 43 ? -8.856 0.047 0.552 1.00 0.00 43 LYS A C 9
ATOM 10874 O O . LYS A 1 43 ? -9.645 0.390 1.431 1.00 0.00 43 LYS A O 9
ATOM 10893 N N . VAL A 1 44 ? -7.758 0.715 0.226 1.00 0.00 44 VAL A N 9
ATOM 10894 C CA . VAL A 1 44 ? -7.398 1.944 0.914 1.00 0.00 44 VAL A CA 9
ATOM 10895 C C . VAL A 1 44 ? -7.440 3.109 -0.079 1.00 0.00 44 VAL A C 9
ATOM 10896 O O . VAL A 1 44 ? -7.597 2.898 -1.280 1.00 0.00 44 VAL A O 9
ATOM 10909 N N . LYS A 1 45 ? -7.295 4.309 0.462 1.00 0.00 45 LYS A N 9
ATOM 10910 C CA . LYS A 1 45 ? -7.314 5.507 -0.361 1.00 0.00 45 LYS A CA 9
ATOM 10911 C C . LYS A 1 45 ? -6.042 6.319 -0.101 1.00 0.00 45 LYS A C 9
ATOM 10912 O O . LYS A 1 45 ? -5.829 6.805 1.009 1.00 0.00 45 LYS A O 9
ATOM 10931 N N . VAL A 1 46 ? -5.234 6.439 -1.142 1.00 0.00 46 VAL A N 9
ATOM 10932 C CA . VAL A 1 46 ? -3.988 7.183 -1.041 1.00 0.00 46 VAL A CA 9
ATOM 10933 C C . VAL A 1 46 ? -4.302 8.666 -0.832 1.00 0.00 46 VAL A C 9
ATOM 10934 O O . VAL A 1 46 ? -5.029 9.267 -1.621 1.00 0.00 46 VAL A O 9
ATOM 10947 N N . VAL A 1 47 ? -3.737 9.212 0.235 1.00 0.00 47 VAL A N 9
ATOM 10948 C CA . VAL A 1 47 ? -3.948 10.613 0.558 1.00 0.00 47 VAL A CA 9
ATOM 10949 C C . VAL A 1 47 ? -3.463 11.479 -0.607 1.00 0.00 47 VAL A C 9
ATOM 10950 O O . VAL A 1 47 ? -2.346 11.307 -1.090 1.00 0.00 47 VAL A O 9
ATOM 10963 N N . PRO A 1 48 ? -4.351 12.415 -1.035 1.00 0.00 48 PRO A N 9
ATOM 10964 C CA . PRO A 1 48 ? -4.025 13.309 -2.133 1.00 0.00 48 PRO A CA 9
ATOM 10965 C C . PRO A 1 48 ? -3.045 14.394 -1.686 1.00 0.00 48 PRO A C 9
ATOM 10966 O O . PRO A 1 48 ? -2.050 14.652 -2.361 1.00 0.00 48 PRO A O 9
ATOM 10977 N N . HIS A 1 49 ? -3.358 15.000 -0.550 1.00 0.00 49 HIS A N 9
ATOM 10978 C CA . HIS A 1 49 ? -2.516 16.052 -0.006 1.00 0.00 49 HIS A CA 9
ATOM 10979 C C . HIS A 1 49 ? -1.081 15.539 0.134 1.00 0.00 49 HIS A C 9
ATOM 10980 O O . HIS A 1 49 ? -0.861 14.348 0.347 1.00 0.00 49 HIS A O 9
ATOM 10995 N N . SER A 1 50 ? -0.143 16.465 0.008 1.00 0.00 50 SER A N 9
ATOM 10996 C CA . SER A 1 50 ? 1.265 16.123 0.116 1.00 0.00 50 SER A CA 9
ATOM 10997 C C . SER A 1 50 ? 1.877 16.803 1.343 1.00 0.00 50 SER A C 9
ATOM 10998 O O . SER A 1 50 ? 2.233 17.979 1.292 1.00 0.00 50 SER A O 9
ATOM 11006 N N . GLU A 1 51 ? 1.980 16.033 2.417 1.00 0.00 51 GLU A N 9
ATOM 11007 C CA . GLU A 1 51 ? 2.544 16.546 3.653 1.00 0.00 51 GLU A CA 9
ATOM 11008 C C . GLU A 1 51 ? 3.884 15.869 3.948 1.00 0.00 51 GLU A C 9
ATOM 11009 O O . GLU A 1 51 ? 4.829 16.520 4.390 1.00 0.00 51 GLU A O 9
ATOM 11022 N N . ASP A 1 52 ? 3.921 14.570 3.692 1.00 0.00 52 ASP A N 9
ATOM 11023 C CA . ASP A 1 52 ? 5.130 13.797 3.924 1.00 0.00 52 ASP A CA 9
ATOM 11024 C C . ASP A 1 52 ? 6.121 14.055 2.788 1.00 0.00 52 ASP A C 9
ATOM 11025 O O . ASP A 1 52 ? 5.871 14.888 1.917 1.00 0.00 52 ASP A O 9
ATOM 11035 N N . GLY A 1 53 ? 7.227 13.326 2.832 1.00 0.00 53 GLY A N 9
ATOM 11036 C CA . GLY A 1 53 ? 8.257 13.466 1.817 1.00 0.00 53 GLY A CA 9
ATOM 11037 C C . GLY A 1 53 ? 7.816 12.829 0.497 1.00 0.00 53 GLY A C 9
ATOM 11038 O O . GLY A 1 53 ? 7.440 13.531 -0.440 1.00 0.00 53 GLY A O 9
ATOM 11042 N N . THR A 1 54 ? 7.878 11.506 0.467 1.00 0.00 54 THR A N 9
ATOM 11043 C CA . THR A 1 54 ? 7.490 10.767 -0.723 1.00 0.00 54 THR A CA 9
ATOM 11044 C C . THR A 1 54 ? 5.968 10.772 -0.882 1.00 0.00 54 THR A C 9
ATOM 11045 O O . THR A 1 54 ? 5.239 10.506 0.074 1.00 0.00 54 THR A O 9
ATOM 11056 N N . ILE A 1 55 ? 5.533 11.079 -2.095 1.00 0.00 55 ILE A N 9
ATOM 11057 C CA . ILE A 1 55 ? 4.111 11.122 -2.391 1.00 0.00 55 ILE A CA 9
ATOM 11058 C C . ILE A 1 55 ? 3.895 10.840 -3.880 1.00 0.00 55 ILE A C 9
ATOM 11059 O O . ILE A 1 55 ? 4.808 11.011 -4.685 1.00 0.00 55 ILE A O 9
ATOM 11075 N N . SER A 1 56 ? 2.683 10.413 -4.198 1.00 0.00 56 SER A N 9
ATOM 11076 C CA . SER A 1 56 ? 2.335 10.105 -5.575 1.00 0.00 56 SER A CA 9
ATOM 11077 C C . SER A 1 56 ? 1.466 11.221 -6.156 1.00 0.00 56 SER A C 9
ATOM 11078 O O . SER A 1 56 ? 0.395 11.518 -5.628 1.00 0.00 56 SER A O 9
ATOM 11086 N N . GLN A 1 57 ? 1.957 11.809 -7.237 1.00 0.00 57 GLN A N 9
ATOM 11087 C CA . GLN A 1 57 ? 1.237 12.884 -7.898 1.00 0.00 57 GLN A CA 9
ATOM 11088 C C . GLN A 1 57 ? 0.205 12.313 -8.871 1.00 0.00 57 GLN A C 9
ATOM 11089 O O . GLN A 1 57 ? -0.823 12.937 -9.127 1.00 0.00 57 GLN A O 9
ATOM 11103 N N . ARG A 1 58 ? 0.515 11.133 -9.387 1.00 0.00 58 ARG A N 9
ATOM 11104 C CA . ARG A 1 58 ? -0.372 10.470 -10.328 1.00 0.00 58 ARG A CA 9
ATOM 11105 C C . ARG A 1 58 ? -1.558 9.848 -9.588 1.00 0.00 58 ARG A C 9
ATOM 11106 O O . ARG A 1 58 ? -2.635 9.685 -10.161 1.00 0.00 58 ARG A O 9
ATOM 11127 N N . PHE A 1 59 ? -1.321 9.517 -8.328 1.00 0.00 59 PHE A N 9
ATOM 11128 C CA . PHE A 1 59 ? -2.356 8.917 -7.504 1.00 0.00 59 PHE A CA 9
ATOM 11129 C C . PHE A 1 59 ? -3.014 9.963 -6.602 1.00 0.00 59 PHE A C 9
ATOM 11130 O O . PHE A 1 59 ? -3.672 9.617 -5.622 1.00 0.00 59 PHE A O 9
ATOM 11147 N N . LEU A 1 60 ? -2.814 11.221 -6.967 1.00 0.00 60 LEU A N 9
ATOM 11148 C CA . LEU A 1 60 ? -3.380 12.320 -6.203 1.00 0.00 60 LEU A CA 9
ATOM 11149 C C . LEU A 1 60 ? -4.844 12.009 -5.878 1.00 0.00 60 LEU A C 9
ATOM 11150 O O . LEU A 1 60 ? -5.732 12.266 -6.689 1.00 0.00 60 LEU A O 9
ATOM 11166 N N . GLY A 1 61 ? -5.048 11.460 -4.690 1.00 0.00 61 GLY A N 9
ATOM 11167 C CA . GLY A 1 61 ? -6.388 11.109 -4.248 1.00 0.00 61 GLY A CA 9
ATOM 11168 C C . GLY A 1 61 ? -6.929 9.913 -5.033 1.00 0.00 61 GLY A C 9
ATOM 11169 O O . GLY A 1 61 ? -8.058 9.945 -5.521 1.00 0.00 61 GLY A O 9
ATOM 11173 N N . GLN A 1 62 ? -6.098 8.885 -5.132 1.00 0.00 62 GLN A N 9
ATOM 11174 C CA . GLN A 1 62 ? -6.479 7.682 -5.849 1.00 0.00 62 GLN A CA 9
ATOM 11175 C C . GLN A 1 62 ? -6.968 6.613 -4.870 1.00 0.00 62 GLN A C 9
ATOM 11176 O O . GLN A 1 62 ? -7.063 6.863 -3.670 1.00 0.00 62 GLN A O 9
ATOM 11190 N N . THR A 1 63 ? -7.264 5.444 -5.419 1.00 0.00 63 THR A N 9
ATOM 11191 C CA . THR A 1 63 ? -7.743 4.337 -4.609 1.00 0.00 63 THR A CA 9
ATOM 11192 C C . THR A 1 63 ? -7.266 3.004 -5.191 1.00 0.00 63 THR A C 9
ATOM 11193 O O . THR A 1 63 ? -7.537 2.696 -6.350 1.00 0.00 63 THR A O 9
ATOM 11204 N N . GLY A 1 64 ? -6.562 2.251 -4.359 1.00 0.00 64 GLY A N 9
ATOM 11205 C CA . GLY A 1 64 ? -6.042 0.959 -4.777 1.00 0.00 64 GLY A CA 9
ATOM 11206 C C . GLY A 1 64 ? -6.075 -0.044 -3.623 1.00 0.00 64 GLY A C 9
ATOM 11207 O O . GLY A 1 64 ? -6.606 0.251 -2.554 1.00 0.00 64 GLY A O 9
ATOM 11211 N N . ILE A 1 65 ? -5.500 -1.210 -3.878 1.00 0.00 65 ILE A N 9
ATOM 11212 C CA . ILE A 1 65 ? -5.455 -2.260 -2.875 1.00 0.00 65 ILE A CA 9
ATOM 11213 C C . ILE A 1 65 ? -4.005 -2.496 -2.453 1.00 0.00 65 ILE A C 9
ATOM 11214 O O . ILE A 1 65 ? -3.080 -2.222 -3.217 1.00 0.00 65 ILE A O 9
ATOM 11230 N N . VAL A 1 66 ? -3.850 -3.003 -1.239 1.00 0.00 66 VAL A N 9
ATOM 11231 C CA . VAL A 1 66 ? -2.527 -3.282 -0.706 1.00 0.00 66 VAL A CA 9
ATOM 11232 C C . VAL A 1 66 ? -2.064 -4.656 -1.194 1.00 0.00 66 VAL A C 9
ATOM 11233 O O . VAL A 1 66 ? -2.541 -5.682 -0.713 1.00 0.00 66 VAL A O 9
ATOM 11246 N N . VAL A 1 67 ? -1.139 -4.633 -2.142 1.00 0.00 67 VAL A N 9
ATOM 11247 C CA . VAL A 1 67 ? -0.607 -5.864 -2.700 1.00 0.00 67 VAL A CA 9
ATOM 11248 C C . VAL A 1 67 ? 0.351 -6.503 -1.691 1.00 0.00 67 VAL A C 9
ATOM 11249 O O . VAL A 1 67 ? 0.409 -7.726 -1.576 1.00 0.00 67 VAL A O 9
ATOM 11262 N N . GLY A 1 68 ? 1.076 -5.647 -0.988 1.00 0.00 68 GLY A N 9
ATOM 11263 C CA . GLY A 1 68 ? 2.028 -6.113 0.005 1.00 0.00 68 GLY A CA 9
ATOM 11264 C C . GLY A 1 68 ? 1.804 -5.416 1.350 1.00 0.00 68 GLY A C 9
ATOM 11265 O O . GLY A 1 68 ? 1.388 -4.259 1.391 1.00 0.00 68 GLY A O 9
ATOM 11269 N N . LEU A 1 69 ? 2.090 -6.150 2.415 1.00 0.00 69 LEU A N 9
ATOM 11270 C CA . LEU A 1 69 ? 1.925 -5.617 3.756 1.00 0.00 69 LEU A CA 9
ATOM 11271 C C . LEU A 1 69 ? 3.295 -5.485 4.420 1.00 0.00 69 LEU A C 9
ATOM 11272 O O . LEU A 1 69 ? 4.270 -6.080 3.964 1.00 0.00 69 LEU A O 9
ATOM 11288 N N . VAL A 1 70 ? 3.328 -4.702 5.489 1.00 0.00 70 VAL A N 9
ATOM 11289 C CA . VAL A 1 70 ? 4.564 -4.483 6.221 1.00 0.00 70 VAL A CA 9
ATOM 11290 C C . VAL A 1 70 ? 4.624 -5.445 7.408 1.00 0.00 70 VAL A C 9
ATOM 11291 O O . VAL A 1 70 ? 3.941 -5.244 8.411 1.00 0.00 70 VAL A O 9
ATOM 11304 N N . PHE A 1 71 ? 5.449 -6.471 7.257 1.00 0.00 71 PHE A N 9
ATOM 11305 C CA . PHE A 1 71 ? 5.608 -7.466 8.303 1.00 0.00 71 PHE A CA 9
ATOM 11306 C C . PHE A 1 71 ? 7.086 -7.792 8.532 1.00 0.00 71 PHE A C 9
ATOM 11307 O O . PHE A 1 71 ? 7.941 -7.392 7.745 1.00 0.00 71 PHE A O 9
ATOM 11324 N N . ASP A 1 72 ? 7.339 -8.516 9.612 1.00 0.00 72 ASP A N 9
ATOM 11325 C CA . ASP A 1 72 ? 8.698 -8.902 9.952 1.00 0.00 72 ASP A CA 9
ATOM 11326 C C . ASP A 1 72 ? 9.432 -9.342 8.684 1.00 0.00 72 ASP A C 9
ATOM 11327 O O . ASP A 1 72 ? 9.177 -10.426 8.159 1.00 0.00 72 ASP A O 9
ATOM 11337 N N . ASP A 1 73 ? 10.327 -8.479 8.227 1.00 0.00 73 ASP A N 9
ATOM 11338 C CA . ASP A 1 73 ? 11.098 -8.765 7.029 1.00 0.00 73 ASP A CA 9
ATOM 11339 C C . ASP A 1 73 ? 12.242 -9.718 7.380 1.00 0.00 73 ASP A C 9
ATOM 11340 O O . ASP A 1 73 ? 13.143 -9.361 8.137 1.00 0.00 73 ASP A O 9
ATOM 11350 N N . PRO A 1 74 ? 12.166 -10.944 6.798 1.00 0.00 74 PRO A N 9
ATOM 11351 C CA . PRO A 1 74 ? 13.183 -11.953 7.041 1.00 0.00 74 PRO A CA 9
ATOM 11352 C C . PRO A 1 74 ? 14.469 -11.632 6.275 1.00 0.00 74 PRO A C 9
ATOM 11353 O O . PRO A 1 74 ? 14.654 -10.508 5.811 1.00 0.00 74 PRO A O 9
ATOM 11364 N N . ALA A 1 75 ? 15.323 -12.638 6.168 1.00 0.00 75 ALA A N 9
ATOM 11365 C CA . ALA A 1 75 ? 16.585 -12.476 5.467 1.00 0.00 75 ALA A CA 9
ATOM 11366 C C . ALA A 1 75 ? 16.335 -12.520 3.958 1.00 0.00 75 ALA A C 9
ATOM 11367 O O . ALA A 1 75 ? 17.260 -12.348 3.166 1.00 0.00 75 ALA A O 9
ATOM 11374 N N . THR A 1 76 ? 15.078 -12.753 3.605 1.00 0.00 76 THR A N 9
ATOM 11375 C CA . THR A 1 76 ? 14.695 -12.820 2.205 1.00 0.00 76 THR A CA 9
ATOM 11376 C C . THR A 1 76 ? 13.521 -11.878 1.927 1.00 0.00 76 THR A C 9
ATOM 11377 O O . THR A 1 76 ? 12.932 -11.915 0.849 1.00 0.00 76 THR A O 9
ATOM 11388 N N . GLN A 1 77 ? 13.216 -11.057 2.921 1.00 0.00 77 GLN A N 9
ATOM 11389 C CA . GLN A 1 77 ? 12.124 -10.108 2.800 1.00 0.00 77 GLN A CA 9
ATOM 11390 C C . GLN A 1 77 ? 10.803 -10.844 2.568 1.00 0.00 77 GLN A C 9
ATOM 11391 O O . GLN A 1 77 ? 10.792 -11.953 2.035 1.00 0.00 77 GLN A O 9
ATOM 11405 N N . TYR A 1 78 ? 9.721 -10.199 2.981 1.00 0.00 78 TYR A N 9
ATOM 11406 C CA . TYR A 1 78 ? 8.399 -10.780 2.825 1.00 0.00 78 TYR A CA 9
ATOM 11407 C C . TYR A 1 78 ? 7.310 -9.721 3.006 1.00 0.00 78 TYR A C 9
ATOM 11408 O O . TYR A 1 78 ? 7.522 -8.716 3.683 1.00 0.00 78 TYR A O 9
ATOM 11426 N N . PRO A 1 79 ? 6.136 -9.990 2.375 1.00 0.00 79 PRO A N 9
ATOM 11427 C CA . PRO A 1 79 ? 5.968 -11.203 1.592 1.00 0.00 79 PRO A CA 9
ATOM 11428 C C . PRO A 1 79 ? 6.704 -11.100 0.255 1.00 0.00 79 PRO A C 9
ATOM 11429 O O . PRO A 1 79 ? 7.586 -11.907 -0.035 1.00 0.00 79 PRO A O 9
ATOM 11440 N N . ASP A 1 80 ? 6.314 -10.101 -0.523 1.00 0.00 80 ASP A N 9
ATOM 11441 C CA . ASP A 1 80 ? 6.926 -9.883 -1.823 1.00 0.00 80 ASP A CA 9
ATOM 11442 C C . ASP A 1 80 ? 7.601 -8.512 -1.840 1.00 0.00 80 ASP A C 9
ATOM 11443 O O . ASP A 1 80 ? 8.580 -8.305 -2.558 1.00 0.00 80 ASP A O 9
ATOM 11453 N N . ASP A 1 81 ? 7.054 -7.606 -1.041 1.00 0.00 81 ASP A N 9
ATOM 11454 C CA . ASP A 1 81 ? 7.593 -6.260 -0.954 1.00 0.00 81 ASP A CA 9
ATOM 11455 C C . ASP A 1 81 ? 7.948 -5.951 0.501 1.00 0.00 81 ASP A C 9
ATOM 11456 O O . ASP A 1 81 ? 7.395 -6.552 1.420 1.00 0.00 81 ASP A O 9
ATOM 11466 N N . PRO A 1 82 ? 8.893 -4.987 0.671 1.00 0.00 82 PRO A N 9
ATOM 11467 C CA . PRO A 1 82 ? 9.327 -4.588 1.999 1.00 0.00 82 PRO A CA 9
ATOM 11468 C C . PRO A 1 82 ? 8.270 -3.721 2.685 1.00 0.00 82 PRO A C 9
ATOM 11469 O O . PRO A 1 82 ? 7.947 -3.936 3.852 1.00 0.00 82 PRO A O 9
ATOM 11480 N N . LEU A 1 83 ? 7.760 -2.758 1.930 1.00 0.00 83 LEU A N 9
ATOM 11481 C CA . LEU A 1 83 ? 6.746 -1.858 2.449 1.00 0.00 83 LEU A CA 9
ATOM 11482 C C . LEU A 1 83 ? 5.417 -2.130 1.744 1.00 0.00 83 LEU A C 9
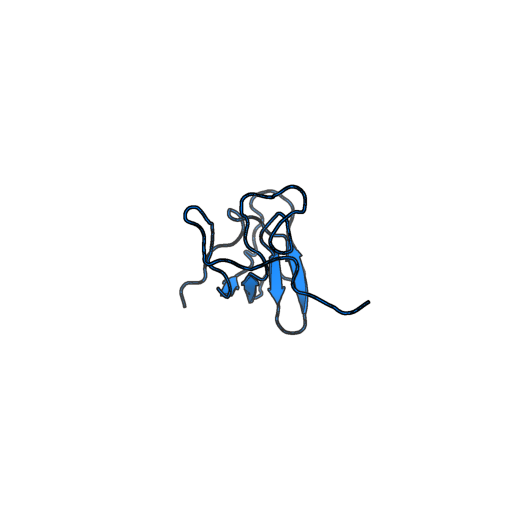ATOM 11483 O O . LEU A 1 83 ? 5.354 -2.939 0.822 1.00 0.00 83 LEU A O 9
ATOM 11499 N N . ILE A 1 84 ? 4.384 -1.439 2.207 1.00 0.00 84 ILE A N 9
ATOM 11500 C CA . ILE A 1 84 ? 3.060 -1.594 1.630 1.00 0.00 84 ILE A CA 9
ATOM 11501 C C . ILE A 1 84 ? 3.005 -0.870 0.284 1.00 0.00 84 ILE A C 9
ATOM 11502 O O . ILE A 1 84 ? 3.627 0.178 0.113 1.00 0.00 84 ILE A O 9
ATOM 11518 N N . GLN A 1 85 ? 2.256 -1.458 -0.638 1.00 0.00 85 GLN A N 9
ATOM 11519 C CA . GLN A 1 85 ? 2.112 -0.881 -1.963 1.00 0.00 85 GLN A CA 9
ATOM 11520 C C . GLN A 1 85 ? 0.640 -0.867 -2.380 1.00 0.00 85 GLN A C 9
ATOM 11521 O O . GLN A 1 85 ? -0.075 -1.848 -2.179 1.00 0.00 85 GLN A O 9
ATOM 11535 N N . VAL A 1 86 ? 0.229 0.256 -2.951 1.00 0.00 86 VAL A N 9
ATOM 11536 C CA . VAL A 1 86 ? -1.144 0.410 -3.395 1.00 0.00 86 VAL A CA 9
ATOM 11537 C C . VAL A 1 86 ? -1.174 0.507 -4.922 1.00 0.00 86 VAL A C 9
ATOM 11538 O O . VAL A 1 86 ? -0.539 1.386 -5.504 1.00 0.00 86 VAL A O 9
ATOM 11551 N N . LEU A 1 87 ? -1.917 -0.407 -5.527 1.00 0.00 87 LEU A N 9
ATOM 11552 C CA . LEU A 1 87 ? -2.037 -0.436 -6.976 1.00 0.00 87 LEU A CA 9
ATOM 11553 C C . LEU A 1 87 ? -3.439 0.028 -7.377 1.00 0.00 87 LEU A C 9
ATOM 11554 O O . LEU A 1 87 ? -4.435 -0.529 -6.917 1.00 0.00 87 LEU A O 9
ATOM 11570 N N . VAL A 1 88 ? -3.471 1.042 -8.228 1.00 0.00 88 VAL A N 9
ATOM 11571 C CA . VAL A 1 88 ? -4.735 1.587 -8.694 1.00 0.00 88 VAL A CA 9
ATOM 11572 C C . VAL A 1 88 ? -5.192 0.816 -9.934 1.00 0.00 88 VAL A C 9
ATOM 11573 O O . VAL A 1 88 ? -4.368 0.301 -10.688 1.00 0.00 88 VAL A O 9
ATOM 11586 N N . GLU A 1 89 ? -6.504 0.761 -10.107 1.00 0.00 89 GLU A N 9
ATOM 11587 C CA . GLU A 1 89 ? -7.081 0.060 -11.241 1.00 0.00 89 GLU A CA 9
ATOM 11588 C C . GLU A 1 89 ? -6.804 0.828 -12.535 1.00 0.00 89 GLU A C 9
ATOM 11589 O O . GLU A 1 89 ? -7.045 2.032 -12.612 1.00 0.00 89 GLU A O 9
ATOM 11602 N N . GLY A 1 90 ? -6.302 0.099 -13.522 1.00 0.00 90 GLY A N 9
ATOM 11603 C CA . GLY A 1 90 ? -5.991 0.697 -14.810 1.00 0.00 90 GLY A CA 9
ATOM 11604 C C . GLY A 1 90 ? -4.785 1.633 -14.702 1.00 0.00 90 GLY A C 9
ATOM 11605 O O . GLY A 1 90 ? -4.436 2.314 -15.664 1.00 0.00 90 GLY A O 9
ATOM 11609 N N . LEU A 1 91 ? -4.181 1.636 -13.522 1.00 0.00 91 LEU A N 9
ATOM 11610 C CA . LEU A 1 91 ? -3.021 2.476 -13.277 1.00 0.00 91 LEU A CA 9
ATOM 11611 C C . LEU A 1 91 ? -1.852 1.603 -12.817 1.00 0.00 91 LEU A C 9
ATOM 11612 O O . LEU A 1 91 ? -1.920 0.377 -12.895 1.00 0.00 91 LEU A O 9
ATOM 11628 N N . GLY A 1 92 ? -0.808 2.269 -12.347 1.00 0.00 92 GLY A N 9
ATOM 11629 C CA . GLY A 1 92 ? 0.374 1.569 -11.874 1.00 0.00 92 GLY A CA 9
ATOM 11630 C C . GLY A 1 92 ? 0.287 1.298 -10.370 1.00 0.00 92 GLY A C 9
ATOM 11631 O O . GLY A 1 92 ? -0.806 1.227 -9.811 1.00 0.00 92 GLY A O 9
ATOM 11635 N N . GLU A 1 93 ? 1.454 1.155 -9.759 1.00 0.00 93 GLU A N 9
ATOM 11636 C CA . GLU A 1 93 ? 1.523 0.894 -8.330 1.00 0.00 93 GLU A CA 9
ATOM 11637 C C . GLU A 1 93 ? 2.666 1.693 -7.701 1.00 0.00 93 GLU A C 9
ATOM 11638 O O . GLU A 1 93 ? 3.670 1.966 -8.354 1.00 0.00 93 GLU A O 9
ATOM 11651 N N . ASP A 1 94 ? 2.474 2.042 -6.437 1.00 0.00 94 ASP A N 9
ATOM 11652 C CA . ASP A 1 94 ? 3.476 2.804 -5.711 1.00 0.00 94 ASP A CA 9
ATOM 11653 C C . ASP A 1 94 ? 3.476 2.370 -4.243 1.00 0.00 94 ASP A C 9
ATOM 11654 O O . ASP A 1 94 ? 2.559 1.684 -3.796 1.00 0.00 94 ASP A O 9
ATOM 11664 N N . LEU A 1 95 ? 4.515 2.789 -3.536 1.00 0.00 95 LEU A N 9
ATOM 11665 C CA . LEU A 1 95 ? 4.646 2.452 -2.129 1.00 0.00 95 LEU A CA 9
ATOM 11666 C C . LEU A 1 95 ? 4.221 3.653 -1.280 1.00 0.00 95 LEU A C 9
ATOM 11667 O O . LEU A 1 95 ? 4.675 4.772 -1.513 1.00 0.00 95 LEU A O 9
ATOM 11683 N N . PHE A 1 96 ? 3.358 3.378 -0.314 1.00 0.00 96 PHE A N 9
ATOM 11684 C CA . PHE A 1 96 ? 2.868 4.421 0.570 1.00 0.00 96 PHE A CA 9
ATOM 11685 C C . PHE A 1 96 ? 3.100 4.051 2.036 1.00 0.00 96 PHE A C 9
ATOM 11686 O O . PHE A 1 96 ? 3.338 2.887 2.356 1.00 0.00 96 PHE A O 9
ATOM 11703 N N . PHE A 1 97 ? 3.021 5.063 2.888 1.00 0.00 97 PHE A N 9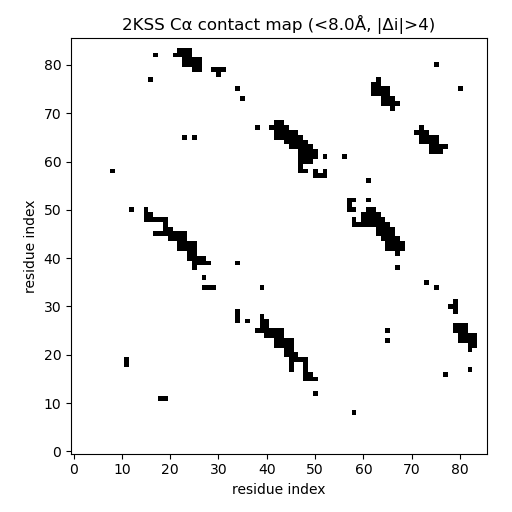
ATOM 11704 C CA . PHE A 1 97 ? 3.221 4.858 4.313 1.00 0.00 97 PHE A CA 9
ATOM 11705 C C . PHE A 1 97 ? 1.902 4.519 5.009 1.00 0.00 97 PHE A C 9
ATOM 11706 O O . PHE A 1 97 ? 0.827 4.808 4.485 1.00 0.00 97 PHE A O 9
ATOM 11723 N N . PRO A 1 98 ? 2.028 3.894 6.210 1.00 0.00 98 PRO A N 9
ATOM 11724 C CA . PRO A 1 98 ? 0.858 3.511 6.982 1.00 0.00 98 PRO A CA 9
ATOM 11725 C C . PRO A 1 98 ? 0.217 4.732 7.647 1.00 0.00 98 PRO A C 9
ATOM 11726 O O . PRO A 1 98 ? -0.955 4.698 8.015 1.00 0.00 98 PRO A O 9
ATOM 11737 N N . GLU A 1 99 ? 1.016 5.781 7.779 1.00 0.00 99 GLU A N 9
ATOM 11738 C CA . GLU A 1 99 ? 0.542 7.010 8.394 1.00 0.00 99 GLU A CA 9
ATOM 11739 C C . GLU A 1 99 ? 0.172 8.033 7.318 1.00 0.00 99 GLU A C 9
ATOM 11740 O O . GLU A 1 99 ? -0.336 9.109 7.627 1.00 0.00 99 GLU A O 9
ATOM 11753 N N . GLU A 1 100 ? 0.442 7.660 6.074 1.00 0.00 100 GLU A N 9
ATOM 11754 C CA . GLU A 1 100 ? 0.144 8.532 4.951 1.00 0.00 100 GLU A CA 9
ATOM 11755 C C . GLU A 1 100 ? -1.318 8.378 4.533 1.00 0.00 100 GLU A C 9
ATOM 11756 O O . GLU A 1 100 ? -2.088 9.337 4.585 1.00 0.00 100 GLU A O 9
ATOM 11769 N N . LEU A 1 101 ? -1.660 7.164 4.126 1.00 0.00 101 LEU A N 9
ATOM 11770 C CA . LEU A 1 101 ? -3.016 6.872 3.699 1.00 0.00 101 LEU A CA 9
ATOM 11771 C C . LEU A 1 101 ? -3.791 6.248 4.862 1.00 0.00 101 LEU A C 9
ATOM 11772 O O . LEU A 1 101 ? -3.206 5.908 5.890 1.00 0.00 101 LEU A O 9
ATOM 11788 N N . GLU A 1 102 ? -5.094 6.117 4.661 1.00 0.00 102 GLU A N 9
ATOM 11789 C CA . GLU A 1 102 ? -5.953 5.540 5.682 1.00 0.00 102 GLU A CA 9
ATOM 11790 C C . GLU A 1 102 ? -6.934 4.550 5.050 1.00 0.00 102 GLU A C 9
ATOM 11791 O O . GLU A 1 102 ? -7.077 4.505 3.829 1.00 0.00 102 GLU A O 9
ATOM 11804 N N . LEU A 1 103 ? -7.583 3.779 5.911 1.00 0.00 103 LEU A N 9
ATOM 11805 C CA . LEU A 1 103 ? -8.546 2.791 5.453 1.00 0.00 103 LEU A CA 9
ATOM 11806 C C . LEU A 1 103 ? -9.855 3.493 5.086 1.00 0.00 103 LEU A C 9
ATOM 11807 O O . LEU A 1 103 ? -10.360 4.311 5.853 1.00 0.00 103 LEU A O 9
ATOM 11823 N N . ALA A 1 104 ? -10.365 3.150 3.913 1.00 0.00 104 ALA A N 9
ATOM 11824 C CA . ALA A 1 104 ? -11.605 3.737 3.435 1.00 0.00 104 ALA A CA 9
ATOM 11825 C C . ALA A 1 104 ? -12.673 3.618 4.525 1.00 0.00 104 ALA A C 9
ATOM 11826 O O . ALA A 1 104 ? -12.625 2.708 5.350 1.00 0.00 104 ALA A O 9
ATOM 11833 N N . PRO A 1 105 ? -13.636 4.579 4.491 1.00 0.00 105 PRO A N 9
ATOM 11834 C CA . PRO A 1 105 ? -14.715 4.591 5.466 1.00 0.00 105 PRO A CA 9
ATOM 11835 C C . PRO A 1 105 ? -15.742 3.499 5.162 1.00 0.00 105 PRO A C 9
ATOM 11836 O O . PRO A 1 105 ? -16.053 2.678 6.024 1.00 0.00 105 PRO A O 9
ATOM 11847 N N . GLU A 1 106 ? -16.240 3.525 3.934 1.00 0.00 106 GLU A N 9
ATOM 11848 C CA . GLU A 1 106 ? -17.226 2.546 3.507 1.00 0.00 106 GLU A CA 9
ATOM 11849 C C . GLU A 1 106 ? -16.578 1.169 3.362 1.00 0.00 106 GLU A C 9
ATOM 11850 O O . GLU A 1 106 ? -17.246 0.199 3.007 1.00 0.00 106 GLU A O 9
ATOM 11863 N N . MET A 1 21 ? 1.514 -37.557 -10.725 1.00 0.00 21 MET A N 10
ATOM 11864 C CA . MET A 1 21 ? 1.803 -36.813 -9.512 1.00 0.00 21 MET A CA 10
ATOM 11865 C C . MET A 1 21 ? 2.794 -35.680 -9.786 1.00 0.00 21 MET A C 10
ATOM 11866 O O . MET A 1 21 ? 3.984 -35.922 -9.975 1.00 0.00 21 MET A O 10
ATOM 11880 N N . ILE A 1 22 ? 2.265 -34.465 -9.797 1.00 0.00 22 ILE A N 10
ATOM 11881 C CA . ILE A 1 22 ? 3.087 -33.293 -10.046 1.00 0.00 22 ILE A CA 10
ATOM 11882 C C . ILE A 1 22 ? 2.240 -32.032 -9.864 1.00 0.00 22 ILE A C 10
ATOM 11883 O O . ILE A 1 22 ? 1.200 -31.881 -10.505 1.00 0.00 22 ILE A O 10
ATOM 11899 N N . GLN A 1 23 ? 2.715 -31.160 -8.988 1.00 0.00 23 GLN A N 10
ATOM 11900 C CA . GLN A 1 23 ? 2.013 -29.917 -8.714 1.00 0.00 23 GLN A CA 10
ATOM 11901 C C . GLN A 1 23 ? 3.012 -28.805 -8.387 1.00 0.00 23 GLN A C 10
ATOM 11902 O O . GLN A 1 23 ? 3.696 -28.860 -7.365 1.00 0.00 23 GLN A O 10
ATOM 11916 N N . ASP A 1 24 ? 3.066 -27.822 -9.273 1.00 0.00 24 ASP A N 10
ATOM 11917 C CA . ASP A 1 24 ? 3.968 -26.698 -9.091 1.00 0.00 24 ASP A CA 10
ATOM 11918 C C . ASP A 1 24 ? 3.261 -25.604 -8.289 1.00 0.00 24 ASP A C 10
ATOM 11919 O O . ASP A 1 24 ? 2.204 -25.119 -8.691 1.00 0.00 24 ASP A O 10
ATOM 11929 N N . PRO A 1 25 ? 3.886 -25.240 -7.137 1.00 0.00 25 PRO A N 10
ATOM 11930 C CA . PRO A 1 25 ? 3.328 -24.212 -6.275 1.00 0.00 25 PRO A CA 10
ATOM 11931 C C . PRO A 1 25 ? 3.540 -22.821 -6.873 1.00 0.00 25 PRO A C 10
ATOM 11932 O O . PRO A 1 25 ? 4.646 -22.282 -6.827 1.00 0.00 25 PRO A O 10
ATOM 11943 N N . SER A 1 26 ? 2.462 -22.275 -7.420 1.00 0.00 26 SER A N 10
ATOM 11944 C CA . SER A 1 26 ? 2.517 -20.956 -8.025 1.00 0.00 26 SER A CA 10
ATOM 11945 C C . SER A 1 26 ? 1.692 -19.967 -7.199 1.00 0.00 26 SER A C 10
ATOM 11946 O O . SER A 1 26 ? 2.133 -18.848 -6.943 1.00 0.00 26 SER A O 10
ATOM 11954 N N . LEU A 1 27 ? 0.511 -20.416 -6.803 1.00 0.00 27 LEU A N 10
ATOM 11955 C CA . LEU A 1 27 ? -0.379 -19.584 -6.009 1.00 0.00 27 LEU A CA 10
ATOM 11956 C C . LEU A 1 27 ? 0.164 -19.484 -4.582 1.00 0.00 27 LEU A C 10
ATOM 11957 O O . LEU A 1 27 ? 0.188 -20.474 -3.851 1.00 0.00 27 LEU A O 10
ATOM 11973 N N . ILE A 1 28 ? 0.584 -18.279 -4.227 1.00 0.00 28 ILE A N 10
ATOM 11974 C CA . ILE A 1 28 ? 1.125 -18.035 -2.900 1.00 0.00 28 ILE A CA 10
ATOM 11975 C C . ILE A 1 28 ? 0.065 -17.343 -2.042 1.00 0.00 28 ILE A C 10
ATOM 11976 O O . ILE A 1 28 ? -0.502 -16.329 -2.446 1.00 0.00 28 ILE A O 10
ATOM 11992 N N . ILE A 1 29 ? -0.171 -17.918 -0.872 1.00 0.00 29 ILE A N 10
ATOM 11993 C CA . ILE A 1 29 ? -1.153 -17.368 0.048 1.00 0.00 29 ILE A CA 10
ATOM 11994 C C . ILE A 1 29 ? -0.429 -16.687 1.213 1.00 0.00 29 ILE A C 10
ATOM 11995 O O . ILE A 1 29 ? 0.462 -17.275 1.822 1.00 0.00 29 ILE A O 10
ATOM 12011 N N . CYS A 1 30 ? -0.842 -15.458 1.487 1.00 0.00 30 CYS A N 10
ATOM 12012 C CA . CYS A 1 30 ? -0.246 -14.693 2.568 1.00 0.00 30 CYS A CA 10
ATOM 12013 C C . CYS A 1 30 ? -1.290 -14.529 3.674 1.00 0.00 30 CYS A C 10
ATOM 12014 O O . CYS A 1 30 ? -2.434 -14.168 3.403 1.00 0.00 30 CYS A O 10
ATOM 12022 N N . HIS A 1 31 ? -0.858 -14.802 4.896 1.00 0.00 31 HIS A N 10
ATOM 12023 C CA . HIS A 1 31 ? -1.742 -14.690 6.044 1.00 0.00 31 HIS A CA 10
ATOM 12024 C C . HIS A 1 31 ? -1.550 -13.325 6.707 1.00 0.00 31 HIS A C 10
ATOM 12025 O O . HIS A 1 31 ? -0.677 -12.555 6.309 1.00 0.00 31 HIS A O 10
ATOM 12040 N N . ASP A 1 32 ? -2.380 -13.068 7.709 1.00 0.00 32 ASP A N 10
ATOM 12041 C CA . ASP A 1 32 ? -2.312 -11.808 8.431 1.00 0.00 32 ASP A CA 10
ATOM 12042 C C . ASP A 1 32 ? -1.577 -12.025 9.756 1.00 0.00 32 ASP A C 10
ATOM 12043 O O . ASP A 1 32 ? -1.594 -13.124 10.307 1.00 0.00 32 ASP A O 10
ATOM 12053 N N . VAL A 1 33 ? -0.952 -10.957 10.230 1.00 0.00 33 VAL A N 10
ATOM 12054 C CA . VAL A 1 33 ? -0.213 -11.017 11.479 1.00 0.00 33 VAL A CA 10
ATOM 12055 C C . VAL A 1 33 ? -0.652 -9.861 12.381 1.00 0.00 33 VAL A C 10
ATOM 12056 O O . VAL A 1 33 ? -0.926 -8.762 11.900 1.00 0.00 33 VAL A O 10
ATOM 12069 N N . ASP A 1 34 ? -0.704 -10.148 13.674 1.00 0.00 34 ASP A N 10
ATOM 12070 C CA . ASP A 1 34 ? -1.104 -9.146 14.647 1.00 0.00 34 ASP A CA 10
ATOM 12071 C C . ASP A 1 34 ? -0.011 -8.083 14.756 1.00 0.00 34 ASP A C 10
ATOM 12072 O O . ASP A 1 34 ? 1.105 -8.374 15.186 1.00 0.00 34 ASP A O 10
ATOM 12082 N N . GLY A 1 35 ? -0.368 -6.870 14.360 1.00 0.00 35 GLY A N 10
ATOM 12083 C CA . GLY A 1 35 ? 0.568 -5.760 14.408 1.00 0.00 35 GLY A CA 10
ATOM 12084 C C . GLY A 1 35 ? 0.834 -5.206 13.007 1.00 0.00 35 GLY A C 10
ATOM 12085 O O . GLY A 1 35 ? 1.956 -5.282 12.507 1.00 0.00 35 GLY A O 10
ATOM 12089 N N . ALA A 1 36 ? -0.216 -4.661 12.411 1.00 0.00 36 ALA A N 10
ATOM 12090 C CA . ALA A 1 36 ? -0.111 -4.094 11.077 1.00 0.00 36 ALA A CA 10
ATOM 12091 C C . ALA A 1 36 ? -1.032 -2.877 10.970 1.00 0.00 36 ALA A C 10
ATOM 12092 O O . ALA A 1 36 ? -1.977 -2.738 11.746 1.00 0.00 36 ALA A O 10
ATOM 12099 N N . PRO A 1 37 ? -0.717 -2.004 9.977 1.00 0.00 37 PRO A N 10
ATOM 12100 C CA . PRO A 1 37 ? -1.505 -0.802 9.758 1.00 0.00 37 PRO A CA 10
ATOM 12101 C C . PRO A 1 37 ? -2.841 -1.138 9.087 1.00 0.00 37 PRO A C 10
ATOM 12102 O O . PRO A 1 37 ? -3.897 -0.727 9.564 1.00 0.00 37 PRO A O 10
ATOM 12113 N N . VAL A 1 38 ? -2.746 -1.879 7.994 1.00 0.00 38 VAL A N 10
ATOM 12114 C CA . VAL A 1 38 ? -3.933 -2.273 7.252 1.00 0.00 38 VAL A CA 10
ATOM 12115 C C . VAL A 1 38 ? -3.947 -3.795 7.094 1.00 0.00 38 VAL A C 10
ATOM 12116 O O . VAL A 1 38 ? -3.019 -4.476 7.527 1.00 0.00 38 VAL A O 10
ATOM 12129 N N . ARG A 1 39 ? -5.012 -4.282 6.475 1.00 0.00 39 ARG A N 10
ATOM 12130 C CA . ARG A 1 39 ? -5.161 -5.711 6.253 1.00 0.00 39 ARG A CA 10
ATOM 12131 C C . ARG A 1 39 ? -4.905 -6.051 4.784 1.00 0.00 39 ARG A C 10
ATOM 12132 O O . ARG A 1 39 ? -5.029 -5.191 3.913 1.00 0.00 39 ARG A O 10
ATOM 12153 N N . ILE A 1 40 ? -4.553 -7.306 4.553 1.00 0.00 40 ILE A N 10
ATOM 12154 C CA . ILE A 1 40 ? -4.279 -7.770 3.204 1.00 0.00 40 ILE A CA 10
ATOM 12155 C C . ILE A 1 40 ? -5.555 -7.670 2.367 1.00 0.00 40 ILE A C 10
ATOM 12156 O O . ILE A 1 40 ? -6.624 -8.098 2.802 1.00 0.00 40 ILE A O 10
ATOM 12172 N N . GLY A 1 41 ? -5.404 -7.103 1.179 1.00 0.00 41 GLY A N 10
ATOM 12173 C CA . GLY A 1 41 ? -6.530 -6.942 0.276 1.00 0.00 41 GLY A CA 10
ATOM 12174 C C . GLY A 1 41 ? -7.413 -5.769 0.707 1.00 0.00 41 GLY A C 10
ATOM 12175 O O . GLY A 1 41 ? -8.448 -5.508 0.094 1.00 0.00 41 GLY A O 10
ATOM 12179 N N . ALA A 1 42 ? -6.973 -5.092 1.758 1.00 0.00 42 ALA A N 10
ATOM 12180 C CA . ALA A 1 42 ? -7.710 -3.953 2.277 1.00 0.00 42 ALA A CA 10
ATOM 12181 C C . ALA A 1 42 ? -7.658 -2.810 1.261 1.00 0.00 42 ALA A C 10
ATOM 12182 O O . ALA A 1 42 ? -6.630 -2.590 0.621 1.00 0.00 42 ALA A O 10
ATOM 12189 N N . LYS A 1 43 ? -8.779 -2.113 1.143 1.00 0.00 43 LYS A N 10
ATOM 12190 C CA . LYS A 1 43 ? -8.872 -0.998 0.216 1.00 0.00 43 LYS A CA 10
ATOM 12191 C C . LYS A 1 43 ? -8.532 0.300 0.951 1.00 0.00 43 LYS A C 10
ATOM 12192 O O . LYS A 1 43 ? -9.197 0.661 1.921 1.00 0.00 43 LYS A O 10
ATOM 12211 N N . VAL A 1 44 ? -7.497 0.967 0.460 1.00 0.00 44 VAL A N 10
ATOM 12212 C CA . VAL A 1 44 ? -7.060 2.216 1.058 1.00 0.00 44 VAL A CA 10
ATOM 12213 C C . VAL A 1 44 ? -7.250 3.352 0.051 1.00 0.00 44 VAL A C 10
ATOM 12214 O O . VAL A 1 44 ? -7.568 3.109 -1.112 1.00 0.00 44 VAL A O 10
ATOM 12227 N N . LYS A 1 45 ? -7.046 4.569 0.534 1.00 0.00 45 LYS A N 10
ATOM 12228 C CA . LYS A 1 45 ? -7.190 5.744 -0.310 1.00 0.00 45 LYS A CA 10
ATOM 12229 C C . LYS A 1 45 ? -5.937 6.611 -0.188 1.00 0.00 45 LYS A C 10
ATOM 12230 O O . LYS A 1 45 ? -5.638 7.129 0.887 1.00 0.00 45 LYS A O 10
ATOM 12249 N N . VAL A 1 46 ? -5.235 6.743 -1.305 1.00 0.00 46 VAL A N 10
ATOM 12250 C CA . VAL A 1 46 ? -4.021 7.540 -1.336 1.00 0.00 46 VAL A CA 10
ATOM 12251 C C . VAL A 1 46 ? -4.377 9.015 -1.142 1.00 0.00 46 VAL A C 10
ATOM 12252 O O . VAL A 1 46 ? -5.228 9.550 -1.852 1.00 0.00 46 VAL A O 10
ATOM 12265 N N . VAL A 1 47 ? -3.710 9.631 -0.179 1.00 0.00 47 VAL A N 10
ATOM 12266 C CA . VAL A 1 47 ? -3.946 11.033 0.118 1.00 0.00 47 VAL A CA 10
ATOM 12267 C C . VAL A 1 47 ? -3.749 11.858 -1.155 1.00 0.00 47 VAL A C 10
ATOM 12268 O O . VAL A 1 47 ? -3.107 11.405 -2.100 1.00 0.00 47 VAL A O 10
ATOM 12281 N N . PRO A 1 48 ? -4.329 13.090 -1.138 1.00 0.00 48 PRO A N 10
ATOM 12282 C CA . PRO A 1 48 ? -4.225 13.982 -2.280 1.00 0.00 48 PRO A CA 10
ATOM 12283 C C . PRO A 1 48 ? -2.830 14.604 -2.362 1.00 0.00 48 PRO A C 10
ATOM 12284 O O . PRO A 1 48 ? -2.145 14.468 -3.376 1.00 0.00 48 PRO A O 10
ATOM 12295 N N . HIS A 1 49 ? -2.450 15.272 -1.284 1.00 0.00 49 HIS A N 10
ATOM 12296 C CA . HIS A 1 49 ? -1.149 15.917 -1.222 1.00 0.00 49 HIS A CA 10
ATOM 12297 C C . HIS A 1 49 ? -0.277 15.214 -0.180 1.00 0.00 49 HIS A C 10
ATOM 12298 O O . HIS A 1 49 ? -0.786 14.701 0.816 1.00 0.00 49 HIS A O 10
ATOM 12313 N N . SER A 1 50 ? 1.022 15.211 -0.445 1.00 0.00 50 SER A N 10
ATOM 12314 C CA . SER A 1 50 ? 1.968 14.578 0.458 1.00 0.00 50 SER A CA 10
ATOM 12315 C C . SER A 1 50 ? 1.691 15.016 1.897 1.00 0.00 50 SER A C 10
ATOM 12316 O O . SER A 1 50 ? 1.273 16.147 2.137 1.00 0.00 50 SER A O 10
ATOM 12324 N N . GLU A 1 51 ? 1.936 14.096 2.820 1.00 0.00 51 GLU A N 10
ATOM 12325 C CA . GLU A 1 51 ? 1.720 14.373 4.229 1.00 0.00 51 GLU A CA 10
ATOM 12326 C C . GLU A 1 51 ? 3.054 14.396 4.977 1.00 0.00 51 GLU A C 10
ATOM 12327 O O . GLU A 1 51 ? 3.181 15.056 6.007 1.00 0.00 51 GLU A O 10
ATOM 12340 N N . ASP A 1 52 ? 4.015 13.668 4.429 1.00 0.00 52 ASP A N 10
ATOM 12341 C CA . ASP A 1 52 ? 5.335 13.596 5.031 1.00 0.00 52 ASP A CA 10
ATOM 12342 C C . ASP A 1 52 ? 6.395 13.866 3.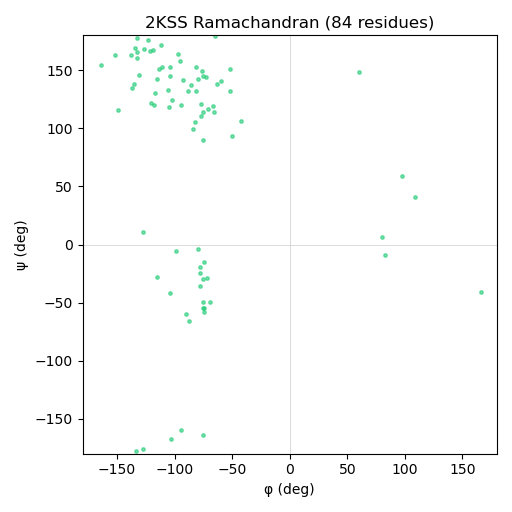961 1.00 0.00 52 ASP A C 10
ATOM 12343 O O . ASP A 1 52 ? 7.294 14.680 4.162 1.00 0.00 52 ASP A O 10
ATOM 12353 N N . GLY A 1 53 ? 6.252 13.166 2.844 1.00 0.00 53 GLY A N 10
ATOM 12354 C CA . GLY A 1 53 ? 7.187 13.320 1.741 1.00 0.00 53 GLY A CA 10
ATOM 12355 C C . GLY A 1 53 ? 6.737 12.507 0.525 1.00 0.00 53 GLY A C 10
ATOM 12356 O O . GLY A 1 53 ? 6.412 13.070 -0.518 1.00 0.00 53 GLY A O 10
ATOM 12360 N N . THR A 1 54 ? 6.733 11.193 0.701 1.00 0.00 54 THR A N 10
ATOM 12361 C CA . THR A 1 54 ? 6.329 10.296 -0.368 1.00 0.00 54 THR A CA 10
ATOM 12362 C C . THR A 1 54 ? 4.895 10.599 -0.805 1.00 0.00 54 THR A C 10
ATOM 12363 O O . THR A 1 54 ? 4.007 10.758 0.033 1.00 0.00 54 THR A O 10
ATOM 12374 N N . ILE A 1 55 ? 4.710 10.670 -2.115 1.00 0.00 55 ILE A N 10
ATOM 12375 C CA . ILE A 1 55 ? 3.398 10.951 -2.672 1.00 0.00 55 ILE A CA 10
ATOM 12376 C C . ILE A 1 55 ? 3.445 10.769 -4.190 1.00 0.00 55 ILE A C 10
ATOM 12377 O O . ILE A 1 55 ? 4.524 10.707 -4.779 1.00 0.00 55 ILE A O 10
ATOM 12393 N N . SER A 1 56 ? 2.261 10.688 -4.781 1.00 0.00 56 SER A N 10
ATOM 12394 C CA . SER A 1 56 ? 2.154 10.516 -6.221 1.00 0.00 56 SER A CA 10
ATOM 12395 C C . SER A 1 56 ? 1.017 11.381 -6.768 1.00 0.00 56 SER A C 10
ATOM 12396 O O . SER A 1 56 ? -0.141 11.199 -6.394 1.00 0.00 56 SER A O 10
ATOM 12404 N N . GLN A 1 57 ? 1.386 12.303 -7.644 1.00 0.00 57 GLN A N 10
ATOM 12405 C CA . GLN A 1 57 ? 0.412 13.196 -8.247 1.00 0.00 57 GLN A CA 10
ATOM 12406 C C . GLN A 1 57 ? -0.545 12.409 -9.144 1.00 0.00 57 GLN A C 10
ATOM 12407 O O . GLN A 1 57 ? -1.605 12.908 -9.516 1.00 0.00 57 GLN A O 10
ATOM 12421 N N . ARG A 1 58 ? -0.136 11.190 -9.467 1.00 0.00 58 ARG A N 10
ATOM 12422 C CA . ARG A 1 58 ? -0.943 10.329 -10.314 1.00 0.00 58 ARG A CA 10
ATOM 12423 C C . ARG A 1 58 ? -2.065 9.682 -9.496 1.00 0.00 58 ARG A C 10
ATOM 12424 O O . ARG A 1 58 ? -3.193 9.561 -9.972 1.00 0.00 58 ARG A O 10
ATOM 12445 N N . PHE A 1 59 ? -1.714 9.283 -8.283 1.00 0.00 59 PHE A N 10
ATOM 12446 C CA . PHE A 1 59 ? -2.677 8.653 -7.395 1.00 0.00 59 PHE A CA 10
ATOM 12447 C C . PHE A 1 59 ? -3.324 9.683 -6.467 1.00 0.00 59 PHE A C 10
ATOM 12448 O O . PHE A 1 59 ? -3.908 9.324 -5.446 1.00 0.00 59 PHE A O 10
ATOM 12465 N N . LEU A 1 60 ? -3.197 10.944 -6.855 1.00 0.00 60 LEU A N 10
ATOM 12466 C CA . LEU A 1 60 ? -3.762 12.028 -6.071 1.00 0.00 60 LEU A CA 10
ATOM 12467 C C . LEU A 1 60 ? -5.253 11.768 -5.848 1.00 0.00 60 LEU A C 10
ATOM 12468 O O . LEU A 1 60 ? -6.064 11.972 -6.750 1.00 0.00 60 LEU A O 10
ATOM 12484 N N . GLY A 1 61 ? -5.569 11.320 -4.642 1.00 0.00 61 GLY A N 10
ATOM 12485 C CA . GLY A 1 61 ? -6.948 11.028 -4.290 1.00 0.00 61 GLY A CA 10
ATOM 12486 C C . GLY A 1 61 ? -7.439 9.763 -4.996 1.00 0.00 61 GLY A C 10
ATOM 12487 O O . GLY A 1 61 ? -8.596 9.685 -5.406 1.00 0.00 61 GLY A O 10
ATOM 12491 N N . GLN A 1 62 ? -6.533 8.804 -5.119 1.00 0.00 62 GLN A N 10
ATOM 12492 C CA . GLN A 1 62 ? -6.859 7.545 -5.771 1.00 0.00 62 GLN A CA 10
ATOM 12493 C C . GLN A 1 62 ? -7.122 6.460 -4.725 1.00 0.00 62 GLN A C 10
ATOM 12494 O O . GLN A 1 62 ? -6.746 6.608 -3.563 1.00 0.00 62 GLN A O 10
ATOM 12508 N N . THR A 1 63 ? -7.768 5.394 -5.175 1.00 0.00 63 THR A N 10
ATOM 12509 C CA . THR A 1 63 ? -8.087 4.285 -4.292 1.00 0.00 63 THR A CA 10
ATOM 12510 C C . THR A 1 63 ? -7.598 2.967 -4.895 1.00 0.00 63 THR A C 10
ATOM 12511 O O . THR A 1 63 ? -7.930 2.639 -6.033 1.00 0.00 63 THR A O 10
ATOM 12522 N N . GLY A 1 64 ? -6.817 2.246 -4.104 1.00 0.00 64 GLY A N 10
ATOM 12523 C CA . GLY A 1 64 ? -6.277 0.970 -4.546 1.00 0.00 64 GLY A CA 10
ATOM 12524 C C . GLY A 1 64 ? -6.313 -0.061 -3.417 1.00 0.00 64 GLY A C 10
ATOM 12525 O O . GLY A 1 64 ? -7.081 0.080 -2.467 1.00 0.00 64 GLY A O 10
ATOM 12529 N N . ILE A 1 65 ? -5.474 -1.076 -3.558 1.00 0.00 65 ILE A N 10
ATOM 12530 C CA . ILE A 1 65 ? -5.399 -2.131 -2.563 1.00 0.00 65 ILE A CA 10
ATOM 12531 C C . ILE A 1 65 ? -3.932 -2.450 -2.271 1.00 0.00 65 ILE A C 10
ATOM 12532 O O . ILE A 1 65 ? -3.067 -2.248 -3.122 1.00 0.00 65 ILE A O 10
ATOM 12548 N N . VAL A 1 66 ? -3.695 -2.944 -1.064 1.00 0.00 66 VAL A N 10
ATOM 12549 C CA . VAL A 1 66 ? -2.347 -3.293 -0.651 1.00 0.00 66 VAL A CA 10
ATOM 12550 C C . VAL A 1 66 ? -1.999 -4.685 -1.183 1.00 0.00 66 VAL A C 10
ATOM 12551 O O . VAL A 1 66 ? -2.841 -5.582 -1.183 1.00 0.00 66 VAL A O 10
ATOM 12564 N N . VAL A 1 67 ? -0.757 -4.822 -1.625 1.00 0.00 67 VAL A N 10
ATOM 12565 C CA . VAL A 1 67 ? -0.287 -6.089 -2.159 1.00 0.00 67 VAL A CA 10
ATOM 12566 C C . VAL A 1 67 ? 0.275 -6.941 -1.020 1.00 0.00 67 VAL A C 10
ATOM 12567 O O . VAL A 1 67 ? -0.050 -8.121 -0.903 1.00 0.00 67 VAL A O 10
ATOM 12580 N N . GLY A 1 68 ? 1.112 -6.310 -0.208 1.00 0.00 68 GLY A N 10
ATOM 12581 C CA . GLY A 1 68 ? 1.724 -6.996 0.917 1.00 0.00 68 GLY A CA 10
ATOM 12582 C C . GLY A 1 68 ? 1.443 -6.258 2.227 1.00 0.00 68 GLY A C 10
ATOM 12583 O O . GLY A 1 68 ? 0.308 -5.863 2.490 1.00 0.00 68 GLY A O 10
ATOM 12587 N N . LEU A 1 69 ? 2.497 -6.095 3.014 1.00 0.00 69 LEU A N 10
ATOM 12588 C CA . LEU A 1 69 ? 2.377 -5.412 4.291 1.00 0.00 69 LEU A CA 10
ATOM 12589 C C . LEU A 1 69 ? 3.775 -5.107 4.834 1.00 0.00 69 LEU A C 10
ATOM 12590 O O . LEU A 1 69 ? 4.761 -5.686 4.380 1.00 0.00 69 LEU A O 10
ATOM 12606 N N . VAL A 1 70 ? 3.816 -4.199 5.797 1.00 0.00 70 VAL A N 10
ATOM 12607 C CA . VAL A 1 70 ? 5.077 -3.811 6.407 1.00 0.00 70 VAL A CA 10
ATOM 12608 C C . VAL A 1 70 ? 5.240 -4.541 7.742 1.00 0.00 70 VAL A C 10
ATOM 12609 O O . VAL A 1 70 ? 4.633 -4.159 8.742 1.00 0.00 70 VAL A O 10
ATOM 12622 N N . PHE A 1 71 ? 6.062 -5.580 7.714 1.00 0.00 71 PHE A N 10
ATOM 12623 C CA . PHE A 1 71 ? 6.313 -6.368 8.909 1.00 0.00 71 PHE A CA 10
ATOM 12624 C C . PHE A 1 71 ? 7.797 -6.712 9.038 1.00 0.00 71 PHE A C 10
ATOM 12625 O O . PHE A 1 71 ? 8.572 -6.493 8.108 1.00 0.00 71 PHE A O 10
ATOM 12642 N N . ASP A 1 72 ? 8.149 -7.246 10.198 1.00 0.00 72 ASP A N 10
ATOM 12643 C CA . ASP A 1 72 ? 9.528 -7.625 10.460 1.00 0.00 72 ASP A CA 10
ATOM 12644 C C . ASP A 1 72 ? 10.113 -8.297 9.216 1.00 0.00 72 ASP A C 10
ATOM 12645 O O . ASP A 1 72 ? 9.778 -9.441 8.909 1.00 0.00 72 ASP A O 10
ATOM 12655 N N . ASP A 1 73 ? 10.977 -7.560 8.536 1.00 0.00 73 ASP A N 10
ATOM 12656 C CA . ASP A 1 73 ? 11.611 -8.069 7.331 1.00 0.00 73 ASP A CA 10
ATOM 12657 C C . ASP A 1 73 ? 12.545 -9.223 7.702 1.00 0.00 73 ASP A C 10
ATOM 12658 O O . ASP A 1 73 ? 13.538 -9.022 8.399 1.00 0.00 73 ASP A O 10
ATOM 12668 N N . PRO A 1 74 ? 12.184 -10.437 7.206 1.00 0.00 74 PRO A N 10
ATOM 12669 C CA . PRO A 1 74 ? 12.978 -11.623 7.478 1.00 0.00 74 PRO A CA 10
ATOM 12670 C C . PRO A 1 74 ? 14.262 -11.626 6.645 1.00 0.00 74 PRO A C 10
ATOM 12671 O O . PRO A 1 74 ? 14.655 -10.596 6.099 1.00 0.00 74 PRO A O 10
ATOM 12682 N N . ALA A 1 75 ? 14.880 -12.796 6.574 1.00 0.00 75 ALA A N 10
ATOM 12683 C CA . ALA A 1 75 ? 16.111 -12.946 5.818 1.00 0.00 75 ALA A CA 10
ATOM 12684 C C . ALA A 1 75 ? 15.773 -13.195 4.346 1.00 0.00 75 ALA A C 10
ATOM 12685 O O . ALA A 1 75 ? 16.667 -13.260 3.504 1.00 0.00 75 ALA A O 10
ATOM 12692 N N . THR A 1 76 ? 14.482 -13.328 4.084 1.00 0.00 76 THR A N 10
ATOM 12693 C CA . THR A 1 76 ? 14.015 -13.567 2.728 1.00 0.00 76 THR A CA 10
ATOM 12694 C C . THR A 1 76 ? 12.943 -12.544 2.344 1.00 0.00 76 THR A C 10
ATOM 12695 O O . THR A 1 76 ? 12.230 -12.726 1.361 1.00 0.00 76 THR A O 10
ATOM 12706 N N . GLN A 1 77 ? 12.865 -11.490 3.144 1.00 0.00 77 GLN A N 10
ATOM 12707 C CA . GLN A 1 77 ? 11.892 -10.438 2.902 1.00 0.00 77 GLN A CA 10
ATOM 12708 C C . GLN A 1 77 ? 10.473 -11.008 2.947 1.00 0.00 77 GLN A C 10
ATOM 12709 O O . GLN A 1 77 ? 10.249 -12.157 2.572 1.00 0.00 77 GLN A O 10
ATOM 12723 N N . TYR A 1 78 ? 9.550 -10.176 3.408 1.00 0.00 78 TYR A N 10
ATOM 12724 C CA . TYR A 1 78 ? 8.159 -10.583 3.507 1.00 0.00 78 TYR A CA 10
ATOM 12725 C C . TYR A 1 78 ? 7.245 -9.370 3.701 1.00 0.00 78 TYR A C 10
ATOM 12726 O O . TYR A 1 78 ? 7.675 -8.341 4.221 1.00 0.00 78 TYR A O 10
ATOM 12744 N N . PRO A 1 79 ? 5.969 -9.535 3.261 1.00 0.00 79 PRO A N 10
ATOM 12745 C CA . PRO A 1 79 ? 5.543 -10.785 2.657 1.00 0.00 79 PRO A CA 10
ATOM 12746 C C . PRO A 1 79 ? 6.087 -10.919 1.233 1.00 0.00 79 PRO A C 10
ATOM 12747 O O . PRO A 1 79 ? 6.811 -11.866 0.929 1.00 0.00 79 PRO A O 10
ATOM 12758 N N . ASP A 1 80 ? 5.717 -9.958 0.398 1.00 0.00 80 ASP A N 10
ATOM 12759 C CA . ASP A 1 80 ? 6.159 -9.959 -0.985 1.00 0.00 80 ASP A CA 10
ATOM 12760 C C . ASP A 1 80 ? 7.010 -8.713 -1.245 1.00 0.00 80 ASP A C 10
ATOM 12761 O O . ASP A 1 80 ? 7.887 -8.724 -2.107 1.00 0.00 80 ASP A O 10
ATOM 12771 N N . ASP A 1 81 ? 6.720 -7.669 -0.482 1.00 0.00 81 ASP A N 10
ATOM 12772 C CA . ASP A 1 81 ? 7.449 -6.418 -0.618 1.00 0.00 81 ASP A CA 10
ATOM 12773 C C . ASP A 1 81 ? 7.922 -5.957 0.763 1.00 0.00 81 ASP A C 10
ATOM 12774 O O . ASP A 1 81 ? 7.504 -6.506 1.781 1.00 0.00 81 ASP A O 10
ATOM 12784 N N . PRO A 1 82 ? 8.810 -4.928 0.750 1.00 0.00 82 PRO A N 10
ATOM 12785 C CA . PRO A 1 82 ? 9.344 -4.386 1.987 1.00 0.00 82 PRO A CA 10
ATOM 12786 C C . PRO A 1 82 ? 8.303 -3.524 2.704 1.00 0.00 82 PRO A C 10
ATOM 12787 O O . PRO A 1 82 ? 8.220 -3.537 3.932 1.00 0.00 82 PRO A O 10
ATOM 12798 N N . LEU A 1 83 ? 7.536 -2.795 1.908 1.00 0.00 83 LEU A N 10
ATOM 12799 C CA . LEU A 1 83 ? 6.503 -1.929 2.450 1.00 0.00 83 LEU A CA 10
ATOM 12800 C C . LEU A 1 83 ? 5.196 -2.163 1.691 1.00 0.00 83 LEU A C 10
ATOM 12801 O O . LEU A 1 83 ? 5.158 -2.936 0.734 1.00 0.00 83 LEU A O 10
ATOM 12817 N N . ILE A 1 84 ? 4.155 -1.479 2.142 1.00 0.00 84 ILE A N 10
ATOM 12818 C CA . ILE A 1 84 ? 2.850 -1.600 1.516 1.00 0.00 84 ILE A CA 10
ATOM 12819 C C . ILE A 1 84 ? 2.858 -0.852 0.181 1.00 0.00 84 ILE A C 10
ATOM 12820 O O . ILE A 1 84 ? 3.504 0.186 0.051 1.00 0.00 84 ILE A O 10
ATOM 12836 N N . GLN A 1 85 ? 2.132 -1.410 -0.777 1.00 0.00 85 GLN A N 10
ATOM 12837 C CA . GLN A 1 85 ? 2.047 -0.809 -2.098 1.00 0.00 85 GLN A CA 10
ATOM 12838 C C . GLN A 1 85 ? 0.590 -0.756 -2.563 1.00 0.00 85 GLN A C 10
ATOM 12839 O O . GLN A 1 85 ? -0.106 -1.770 -2.551 1.00 0.00 85 GLN A O 10
ATOM 12853 N N . VAL A 1 86 ? 0.173 0.436 -2.963 1.00 0.00 86 VAL A N 10
ATOM 12854 C CA . VAL A 1 86 ? -1.188 0.634 -3.431 1.00 0.00 86 VAL A CA 10
ATOM 12855 C C . VAL A 1 86 ? -1.211 0.568 -4.960 1.00 0.00 86 VAL A C 10
ATOM 12856 O O . VAL A 1 86 ? -0.381 1.187 -5.624 1.00 0.00 86 VAL A O 10
ATOM 12869 N N . LEU A 1 87 ? -2.169 -0.189 -5.473 1.00 0.00 87 LEU A N 10
ATOM 12870 C CA . LEU A 1 87 ? -2.311 -0.344 -6.912 1.00 0.00 87 LEU A CA 10
ATOM 12871 C C . LEU A 1 87 ? -3.730 0.049 -7.326 1.00 0.00 87 LEU A C 10
ATOM 12872 O O . LEU A 1 87 ? -4.704 -0.525 -6.842 1.00 0.00 87 LEU A O 10
ATOM 12888 N N . VAL A 1 88 ? -3.803 1.026 -8.217 1.00 0.00 88 VAL A N 10
ATOM 12889 C CA . VAL A 1 88 ? -5.086 1.505 -8.702 1.00 0.00 88 VAL A CA 10
ATOM 12890 C C . VAL A 1 88 ? -5.452 0.760 -9.987 1.00 0.00 88 VAL A C 10
ATOM 12891 O O . VAL A 1 88 ? -4.572 0.347 -10.741 1.00 0.00 88 VAL A O 10
ATOM 12904 N N . GLU A 1 89 ? -6.751 0.611 -10.197 1.00 0.00 89 GLU A N 10
ATOM 12905 C CA . GLU A 1 89 ? -7.244 -0.077 -11.378 1.00 0.00 89 GLU A CA 10
ATOM 12906 C C . GLU A 1 89 ? -7.009 0.775 -12.626 1.00 0.00 89 GLU A C 10
ATOM 12907 O O . GLU A 1 89 ? -7.347 1.957 -12.648 1.00 0.00 89 GLU A O 10
ATOM 12920 N N . GLY A 1 90 ? -6.428 0.141 -13.635 1.00 0.00 90 GLY A N 10
ATOM 12921 C CA . GLY A 1 90 ? -6.144 0.827 -14.885 1.00 0.00 90 GLY A CA 10
ATOM 12922 C C . GLY A 1 90 ? -4.941 1.760 -14.737 1.00 0.00 90 GLY A C 10
ATOM 12923 O O . GLY A 1 90 ? -4.555 2.437 -15.688 1.00 0.00 90 GLY A O 10
ATOM 12927 N N . LEU A 1 91 ? -4.380 1.765 -13.535 1.00 0.00 91 LEU A N 10
ATOM 12928 C CA . LEU A 1 91 ? -3.228 2.603 -13.250 1.00 0.00 91 LEU A CA 10
ATOM 12929 C C . LEU A 1 91 ? -2.044 1.718 -12.853 1.00 0.00 91 LEU A C 10
ATOM 12930 O O . LEU A 1 91 ? -2.071 0.506 -13.069 1.00 0.00 91 LEU A O 10
ATOM 12946 N N . GLY A 1 92 ? -1.035 2.355 -12.281 1.00 0.00 92 GLY A N 10
ATOM 12947 C CA . GLY A 1 92 ? 0.156 1.641 -11.853 1.00 0.00 92 GLY A CA 10
ATOM 12948 C C . GLY A 1 92 ? 0.110 1.350 -10.352 1.00 0.00 92 GLY A C 10
ATOM 12949 O O . GLY A 1 92 ? -0.945 1.452 -9.727 1.00 0.00 92 GLY A O 10
ATOM 12953 N N . GLU A 1 93 ? 1.268 0.995 -9.814 1.00 0.00 93 GLU A N 10
ATOM 12954 C CA . GLU A 1 93 ? 1.374 0.690 -8.397 1.00 0.00 93 GLU A CA 10
ATOM 12955 C C . GLU A 1 93 ? 2.596 1.386 -7.794 1.00 0.00 93 GLU A C 10
ATOM 12956 O O . GLU A 1 93 ? 3.662 1.417 -8.406 1.00 0.00 93 GLU A O 10
ATOM 12969 N N . ASP A 1 94 ? 2.400 1.927 -6.600 1.00 0.00 94 ASP A N 10
ATOM 12970 C CA . ASP A 1 94 ? 3.472 2.620 -5.908 1.00 0.00 94 ASP A CA 10
ATOM 12971 C C . ASP A 1 94 ? 3.493 2.183 -4.442 1.00 0.00 94 ASP A C 10
ATOM 12972 O O . ASP A 1 94 ? 2.545 1.561 -3.961 1.00 0.00 94 ASP A O 10
ATOM 12982 N N . LEU A 1 95 ? 4.583 2.525 -3.771 1.00 0.00 95 LEU A N 10
ATOM 12983 C CA . LEU A 1 95 ? 4.738 2.177 -2.369 1.00 0.00 95 LEU A CA 10
ATOM 12984 C C . LEU A 1 95 ? 4.439 3.404 -1.506 1.00 0.00 95 LEU A C 10
ATOM 12985 O O . LEU A 1 95 ? 5.005 4.474 -1.723 1.00 0.00 95 LEU A O 10
ATOM 13001 N N . PHE A 1 96 ? 3.548 3.209 -0.544 1.00 0.00 96 PHE A N 10
ATOM 13002 C CA . PHE A 1 96 ? 3.166 4.287 0.352 1.00 0.00 96 PHE A CA 10
ATOM 13003 C C . PHE A 1 96 ? 3.395 3.892 1.812 1.00 0.00 96 PHE A C 10
ATOM 13004 O O . PHE A 1 96 ? 3.503 2.708 2.130 1.00 0.00 96 PHE A O 10
ATOM 13021 N N . PHE A 1 97 ? 3.461 4.906 2.663 1.00 0.00 97 PHE A N 10
ATOM 13022 C CA . PHE A 1 97 ? 3.677 4.680 4.082 1.00 0.00 97 PHE A CA 10
ATOM 13023 C C . PHE A 1 97 ? 2.348 4.471 4.812 1.00 0.00 97 PHE A C 10
ATOM 13024 O O . PHE A 1 97 ? 1.294 4.866 4.315 1.00 0.00 97 PHE A O 10
ATOM 13041 N N . PRO A 1 98 ? 2.444 3.831 6.008 1.00 0.00 98 PRO A N 10
ATOM 13042 C CA . PRO A 1 98 ? 1.263 3.564 6.810 1.00 0.00 98 PRO A CA 10
ATOM 13043 C C . PRO A 1 98 ? 0.764 4.840 7.492 1.00 0.00 98 PRO A C 10
ATOM 13044 O O . PRO A 1 98 ? -0.390 4.910 7.916 1.00 0.00 98 PRO A O 10
ATOM 13055 N N . GLU A 1 99 ? 1.656 5.815 7.578 1.00 0.00 99 GLU A N 10
ATOM 13056 C CA . GLU A 1 99 ? 1.320 7.084 8.202 1.00 0.00 99 GLU A CA 10
ATOM 13057 C C . GLU A 1 99 ? 0.991 8.130 7.135 1.00 0.00 99 GLU A C 10
ATOM 13058 O O . GLU A 1 99 ? 0.650 9.266 7.458 1.00 0.00 99 GLU A O 10
ATOM 13071 N N . GLU A 1 100 ? 1.106 7.709 5.884 1.00 0.00 100 GLU A N 10
ATOM 13072 C CA . GLU A 1 100 ? 0.827 8.595 4.766 1.00 0.00 100 GLU A CA 10
ATOM 13073 C C . GLU A 1 100 ? -0.677 8.629 4.480 1.00 0.00 100 GLU A C 10
ATOM 13074 O O . GLU A 1 100 ? -1.333 9.643 4.707 1.00 0.00 100 GLU A O 10
ATOM 13087 N N . LEU A 1 101 ? -1.177 7.506 3.986 1.00 0.00 101 LEU A N 10
ATOM 13088 C CA . LEU A 1 101 ? -2.589 7.393 3.665 1.00 0.00 101 LEU A CA 10
ATOM 13089 C C . LEU A 1 101 ? -3.320 6.721 4.830 1.00 0.00 101 LEU A C 10
ATOM 13090 O O . LEU A 1 101 ? -2.687 6.178 5.733 1.00 0.00 101 LEU A O 10
ATOM 13106 N N . GLU A 1 102 ? -4.643 6.780 4.768 1.00 0.00 102 GLU A N 10
ATOM 13107 C CA . GLU A 1 102 ? -5.467 6.183 5.807 1.00 0.00 102 GLU A CA 10
ATOM 13108 C C . GLU A 1 102 ? -6.362 5.095 5.212 1.00 0.00 102 GLU A C 10
ATOM 13109 O O . GLU A 1 102 ? -6.530 5.020 3.996 1.00 0.00 102 GLU A O 10
ATOM 13122 N N . LEU A 1 103 ? -6.914 4.279 6.098 1.00 0.00 103 LEU A N 10
ATOM 13123 C CA . LEU A 1 103 ? -7.789 3.198 5.677 1.00 0.00 103 LEU A CA 10
ATOM 13124 C C . LEU A 1 103 ? -9.167 3.767 5.332 1.00 0.00 103 LEU A C 10
ATOM 13125 O O . LEU A 1 103 ? -9.738 4.533 6.107 1.00 0.00 103 LEU A O 10
ATOM 13141 N N . ALA A 1 104 ? -9.662 3.371 4.169 1.00 0.00 104 ALA A N 10
ATOM 13142 C CA . ALA A 1 104 ? -10.961 3.833 3.711 1.00 0.00 104 ALA A CA 10
ATOM 13143 C C . ALA A 1 104 ? -12.025 2.801 4.090 1.00 0.00 104 ALA A C 10
ATOM 13144 O O . ALA A 1 104 ? -11.729 1.612 4.206 1.00 0.00 104 ALA A O 10
ATOM 13151 N N . PRO A 1 105 ? -13.274 3.305 4.275 1.00 0.00 105 PRO A N 10
ATOM 13152 C CA . PRO A 1 105 ? -14.384 2.441 4.639 1.00 0.00 105 PRO A CA 10
ATOM 13153 C C . PRO A 1 105 ? -14.856 1.620 3.437 1.00 0.00 105 PRO A C 10
ATOM 13154 O O . PRO A 1 105 ? -14.924 0.394 3.506 1.00 0.00 105 PRO A O 10
ATOM 13165 N N . GLU A 1 106 ? -15.172 2.331 2.364 1.00 0.00 106 GLU A N 10
ATOM 13166 C CA . GLU A 1 106 ? -15.635 1.683 1.148 1.00 0.00 106 GLU A CA 10
ATOM 13167 C C . GLU A 1 106 ? -14.487 1.548 0.147 1.00 0.00 106 GLU A C 10
ATOM 13168 O O . GLU A 1 106 ? -14.673 1.020 -0.949 1.00 0.00 106 GLU A O 10
ATOM 13181 N N . MET A 1 21 ? 13.179 -25.015 -12.852 1.00 0.00 21 MET A N 11
ATOM 13182 C CA . MET A 1 21 ? 12.336 -23.889 -12.484 1.00 0.00 21 MET A CA 11
ATOM 13183 C C . MET A 1 21 ? 10.865 -24.305 -12.413 1.00 0.00 21 MET A C 11
ATOM 13184 O O . MET A 1 21 ? 9.986 -23.562 -12.843 1.00 0.00 21 MET A O 11
ATOM 13198 N N . ILE A 1 22 ? 10.646 -25.490 -11.864 1.00 0.00 22 ILE A N 11
ATOM 13199 C CA . ILE A 1 22 ? 9.297 -26.016 -11.731 1.00 0.00 22 ILE A CA 11
ATOM 13200 C C . ILE A 1 22 ? 9.017 -26.323 -10.259 1.00 0.00 22 ILE A C 11
ATOM 13201 O O . ILE A 1 22 ? 8.440 -27.360 -9.937 1.00 0.00 22 ILE A O 11
ATOM 13217 N N . GLN A 1 23 ? 9.440 -25.402 -9.404 1.00 0.00 23 GLN A N 11
ATOM 13218 C CA . GLN A 1 23 ? 9.242 -25.563 -7.974 1.00 0.00 23 GLN A CA 11
ATOM 13219 C C . GLN A 1 23 ? 8.110 -24.656 -7.489 1.00 0.00 23 GLN A C 11
ATOM 13220 O O . GLN A 1 23 ? 7.122 -25.131 -6.932 1.00 0.00 23 GLN A O 11
ATOM 13234 N N . ASP A 1 24 ? 8.290 -23.363 -7.719 1.00 0.00 24 ASP A N 11
ATOM 13235 C CA . ASP A 1 24 ? 7.295 -22.385 -7.313 1.00 0.00 24 ASP A CA 11
ATOM 13236 C C . ASP A 1 24 ? 5.933 -22.784 -7.882 1.00 0.00 24 ASP A C 11
ATOM 13237 O O . ASP A 1 24 ? 5.832 -23.183 -9.042 1.00 0.00 24 ASP A O 11
ATOM 13247 N N . PRO A 1 25 ? 4.891 -22.660 -7.016 1.00 0.00 25 PRO A N 11
ATOM 13248 C CA . PRO A 1 25 ? 3.537 -23.003 -7.420 1.00 0.00 25 PRO A CA 11
ATOM 13249 C C . PRO A 1 25 ? 2.949 -21.928 -8.337 1.00 0.00 25 PRO A C 11
ATOM 13250 O O . PRO A 1 25 ? 3.608 -20.933 -8.634 1.00 0.00 25 PRO A O 11
ATOM 13261 N N . SER A 1 26 ? 1.716 -22.165 -8.758 1.00 0.00 26 SER A N 11
ATOM 13262 C CA . SER A 1 26 ? 1.032 -21.229 -9.635 1.00 0.00 26 SER A CA 11
ATOM 13263 C C . SER A 1 26 ? 0.661 -19.964 -8.860 1.00 0.00 26 SER A C 11
ATOM 13264 O O . SER A 1 26 ? 0.497 -18.897 -9.450 1.00 0.00 26 SER A O 11
ATOM 13272 N N . LEU A 1 27 ? 0.539 -20.125 -7.550 1.00 0.00 27 LEU A N 11
ATOM 13273 C CA . LEU A 1 27 ? 0.190 -19.006 -6.689 1.00 0.00 27 LEU A CA 11
ATOM 13274 C C . LEU A 1 27 ? 0.735 -19.263 -5.283 1.00 0.00 27 LEU A C 11
ATOM 13275 O O . LEU A 1 27 ? 1.007 -20.405 -4.917 1.00 0.00 27 LEU A O 11
ATOM 13291 N N . ILE A 1 28 ? 0.879 -18.181 -4.531 1.00 0.00 28 ILE A N 11
ATOM 13292 C CA . ILE A 1 28 ? 1.386 -18.275 -3.174 1.00 0.00 28 ILE A CA 11
ATOM 13293 C C . ILE A 1 28 ? 0.287 -17.866 -2.192 1.00 0.00 28 ILE A C 11
ATOM 13294 O O . ILE A 1 28 ? -0.437 -16.900 -2.432 1.00 0.00 28 ILE A O 11
ATOM 13310 N N . ILE A 1 29 ? 0.194 -18.621 -1.107 1.00 0.00 29 ILE A N 11
ATOM 13311 C CA . ILE A 1 29 ? -0.806 -18.349 -0.089 1.00 0.00 29 ILE A CA 11
ATOM 13312 C C . ILE A 1 29 ? -0.256 -17.313 0.894 1.00 0.00 29 ILE A C 11
ATOM 13313 O O . ILE A 1 29 ? 0.937 -17.303 1.188 1.00 0.00 29 ILE A O 11
ATOM 13329 N N . CYS A 1 30 ? -1.155 -16.467 1.375 1.00 0.00 30 CYS A N 11
ATOM 13330 C CA . CYS A 1 30 ? -0.777 -15.430 2.321 1.00 0.00 30 CYS A CA 11
ATOM 13331 C C . CYS A 1 30 ? -1.951 -15.196 3.273 1.00 0.00 30 CYS A C 11
ATOM 13332 O O . CYS A 1 30 ? -3.083 -15.569 2.972 1.00 0.00 30 CYS A O 11
ATOM 13340 N N . HIS A 1 31 ? -1.640 -14.577 4.403 1.00 0.00 31 HIS A N 11
ATOM 13341 C CA . HIS A 1 31 ? -2.656 -14.289 5.400 1.00 0.00 31 HIS A CA 11
ATOM 13342 C C . HIS A 1 31 ? -2.243 -13.058 6.213 1.00 0.00 31 HIS A C 11
ATOM 13343 O O . HIS A 1 31 ? -1.093 -12.625 6.149 1.00 0.00 31 HIS A O 11
ATOM 13358 N N . ASP A 1 32 ? -3.204 -12.530 6.954 1.00 0.00 32 ASP A N 11
ATOM 13359 C CA . ASP A 1 32 ? -2.956 -11.357 7.777 1.00 0.00 32 ASP A CA 11
ATOM 13360 C C . ASP A 1 32 ? -2.216 -11.778 9.048 1.00 0.00 32 ASP A C 11
ATOM 13361 O O . ASP A 1 32 ? -2.421 -12.883 9.551 1.00 0.00 32 ASP A O 11
ATOM 13371 N N . VAL A 1 33 ? -1.374 -10.878 9.531 1.00 0.00 33 VAL A N 11
ATOM 13372 C CA . VAL A 1 33 ? -0.603 -11.143 10.735 1.00 0.00 33 VAL A CA 11
ATOM 13373 C C . VAL A 1 33 ? -0.940 -10.090 11.792 1.00 0.00 33 VAL A C 11
ATOM 13374 O O . VAL A 1 33 ? -1.391 -8.995 11.462 1.00 0.00 33 VAL A O 11
ATOM 13387 N N . ASP A 1 34 ? -0.707 -10.459 13.043 1.00 0.00 34 ASP A N 11
ATOM 13388 C CA . ASP A 1 34 ? -0.981 -9.560 14.151 1.00 0.00 34 ASP A CA 11
ATOM 13389 C C . ASP A 1 34 ? 0.068 -8.446 14.169 1.00 0.00 34 ASP A C 11
ATOM 13390 O O . ASP A 1 34 ? 1.267 -8.718 14.123 1.00 0.00 34 ASP A O 11
ATOM 13400 N N . GLY A 1 35 ? -0.422 -7.217 14.235 1.00 0.00 35 GLY A N 11
ATOM 13401 C CA . GLY A 1 35 ? 0.458 -6.061 14.259 1.00 0.00 35 GLY A CA 11
ATOM 13402 C C . GLY A 1 35 ? 0.743 -5.560 12.842 1.00 0.00 35 GLY A C 11
ATOM 13403 O O . GLY A 1 35 ? 1.731 -5.956 12.226 1.00 0.00 35 GLY A O 11
ATOM 13407 N N . ALA A 1 36 ? -0.142 -4.695 12.364 1.00 0.00 36 ALA A N 11
ATOM 13408 C CA . ALA A 1 36 ? 0.002 -4.137 11.032 1.00 0.00 36 ALA A CA 11
ATOM 13409 C C . ALA A 1 36 ? -0.900 -2.909 10.899 1.00 0.00 36 ALA A C 11
ATOM 13410 O O . ALA A 1 36 ? -1.861 -2.755 11.650 1.00 0.00 36 ALA A O 11
ATOM 13417 N N . PRO A 1 37 ? -0.550 -2.043 9.910 1.00 0.00 37 PRO A N 11
ATOM 13418 C CA . PRO A 1 37 ? -1.317 -0.833 9.667 1.00 0.00 37 PRO A CA 11
ATOM 13419 C C . PRO A 1 37 ? -2.638 -1.153 8.966 1.00 0.00 37 PRO A C 11
ATOM 13420 O O . PRO A 1 37 ? -3.703 -0.726 9.412 1.00 0.00 37 PRO A O 11
ATOM 13431 N N . VAL A 1 38 ? -2.527 -1.903 7.879 1.00 0.00 38 VAL A N 11
ATOM 13432 C CA . VAL A 1 38 ? -3.699 -2.285 7.110 1.00 0.00 38 VAL A CA 11
ATOM 13433 C C . VAL A 1 38 ? -3.752 -3.809 6.993 1.00 0.00 38 VAL A C 11
ATOM 13434 O O . VAL A 1 38 ? -2.857 -4.504 7.470 1.00 0.00 38 VAL A O 11
ATOM 13447 N N . ARG A 1 39 ? -4.812 -4.286 6.352 1.00 0.00 39 ARG A N 11
ATOM 13448 C CA . ARG A 1 39 ? -4.992 -5.715 6.166 1.00 0.00 39 ARG A CA 11
ATOM 13449 C C . ARG A 1 39 ? -4.839 -6.080 4.688 1.00 0.00 39 ARG A C 11
ATOM 13450 O O . ARG A 1 39 ? -5.054 -5.245 3.811 1.00 0.00 39 ARG A O 11
ATOM 13471 N N . ILE A 1 40 ? -4.465 -7.331 4.456 1.00 0.00 40 ILE A N 11
ATOM 13472 C CA . ILE A 1 40 ? -4.280 -7.818 3.100 1.00 0.00 40 ILE A CA 11
ATOM 13473 C C . ILE A 1 40 ? -5.604 -7.711 2.340 1.00 0.00 40 ILE A C 11
ATOM 13474 O O . ILE A 1 40 ? -6.652 -8.097 2.855 1.00 0.00 40 ILE A O 11
ATOM 13490 N N . GLY A 1 41 ? -5.512 -7.185 1.127 1.00 0.00 41 GLY A N 11
ATOM 13491 C CA . GLY A 1 41 ? -6.689 -7.023 0.290 1.00 0.00 41 GLY A CA 11
ATOM 13492 C C . GLY A 1 41 ? -7.511 -5.811 0.732 1.00 0.00 41 GLY A C 11
ATOM 13493 O O . GLY A 1 41 ? -8.577 -5.544 0.177 1.00 0.00 41 GLY A O 11
ATOM 13497 N N . ALA A 1 42 ? -6.985 -5.108 1.724 1.00 0.00 42 ALA A N 11
ATOM 13498 C CA . ALA A 1 42 ? -7.658 -3.930 2.245 1.00 0.00 42 ALA A CA 11
ATOM 13499 C C . ALA A 1 42 ? -7.556 -2.796 1.223 1.00 0.00 42 ALA A C 11
ATOM 13500 O O . ALA A 1 42 ? -6.480 -2.532 0.689 1.00 0.00 42 ALA A O 11
ATOM 13507 N N . LYS A 1 43 ? -8.690 -2.155 0.982 1.00 0.00 43 LYS A N 11
ATOM 13508 C CA . LYS A 1 43 ? -8.742 -1.055 0.034 1.00 0.00 43 LYS A CA 11
ATOM 13509 C C . LYS A 1 43 ? -8.534 0.265 0.779 1.00 0.00 43 LYS A C 11
ATOM 13510 O O . LYS A 1 43 ? -9.368 0.660 1.594 1.00 0.00 43 LYS A O 11
ATOM 13529 N N . VAL A 1 44 ? -7.418 0.911 0.475 1.00 0.00 44 VAL A N 11
ATOM 13530 C CA . VAL A 1 44 ? -7.091 2.179 1.107 1.00 0.00 44 VAL A CA 11
ATOM 13531 C C . VAL A 1 44 ? -7.259 3.308 0.088 1.00 0.00 44 VAL A C 11
ATOM 13532 O O . VAL A 1 44 ? -7.467 3.055 -1.097 1.00 0.00 44 VAL A O 11
ATOM 13545 N N . LYS A 1 45 ? -7.165 4.532 0.590 1.00 0.00 45 LYS A N 11
ATOM 13546 C CA . LYS A 1 45 ? -7.303 5.701 -0.261 1.00 0.00 45 LYS A CA 11
ATOM 13547 C C . LYS A 1 45 ? -6.044 6.562 -0.148 1.00 0.00 45 LYS A C 11
ATOM 13548 O O . LYS A 1 45 ? -5.761 7.119 0.913 1.00 0.00 45 LYS A O 11
ATOM 13567 N N . VAL A 1 46 ? -5.320 6.644 -1.254 1.00 0.00 46 VAL A N 11
ATOM 13568 C CA . VAL A 1 46 ? -4.097 7.428 -1.292 1.00 0.00 46 VAL A CA 11
ATOM 13569 C C . VAL A 1 46 ? -4.441 8.909 -1.132 1.00 0.00 46 VAL A C 11
ATOM 13570 O O . VAL A 1 46 ? -5.226 9.457 -1.905 1.00 0.00 46 VAL A O 11
ATOM 13583 N N . VAL A 1 47 ? -3.836 9.519 -0.123 1.00 0.00 47 VAL A N 11
ATOM 13584 C CA . VAL A 1 47 ? -4.070 10.928 0.149 1.00 0.00 47 VAL A CA 11
ATOM 13585 C C . VAL A 1 47 ? -3.772 11.743 -1.112 1.00 0.00 47 VAL A C 11
ATOM 13586 O O . VAL A 1 47 ? -3.031 11.293 -1.985 1.00 0.00 47 VAL A O 11
ATOM 13599 N N . PRO A 1 48 ? -4.382 12.956 -1.169 1.00 0.00 48 PRO A N 11
ATOM 13600 C CA . PRO A 1 48 ? -4.191 13.837 -2.308 1.00 0.00 48 PRO A CA 11
ATOM 13601 C C . PRO A 1 48 ? -2.809 14.494 -2.269 1.00 0.00 48 PRO A C 11
ATOM 13602 O O . PRO A 1 48 ? -2.062 14.436 -3.243 1.00 0.00 48 PRO A O 11
ATOM 13613 N N . HIS A 1 49 ? -2.511 15.103 -1.129 1.00 0.00 49 HIS A N 11
ATOM 13614 C CA . HIS A 1 49 ? -1.234 15.771 -0.949 1.00 0.00 49 HIS A CA 11
ATOM 13615 C C . HIS A 1 49 ? -0.345 14.937 -0.025 1.00 0.00 49 HIS A C 11
ATOM 13616 O O . HIS A 1 49 ? -0.841 14.247 0.864 1.00 0.00 49 HIS A O 11
ATOM 13631 N N . SER A 1 50 ? 0.955 15.026 -0.267 1.00 0.00 50 SER A N 11
ATOM 13632 C CA . SER A 1 50 ? 1.919 14.287 0.532 1.00 0.00 50 SER A CA 11
ATOM 13633 C C . SER A 1 50 ? 1.701 14.583 2.017 1.00 0.00 50 SER A C 11
ATOM 13634 O O . SER A 1 50 ? 1.345 15.701 2.386 1.00 0.00 50 SER A O 11
ATOM 13642 N N . GLU A 1 51 ? 1.927 13.562 2.830 1.00 0.00 51 GLU A N 11
ATOM 13643 C CA . GLU A 1 51 ? 1.761 13.698 4.267 1.00 0.00 51 GLU A CA 11
ATOM 13644 C C . GLU A 1 51 ? 3.126 13.724 4.958 1.00 0.00 51 GLU A C 11
ATOM 13645 O O . GLU A 1 51 ? 3.307 14.412 5.962 1.00 0.00 51 GLU A O 11
ATOM 13658 N N . ASP A 1 52 ? 4.055 12.964 4.393 1.00 0.00 52 ASP A N 11
ATOM 13659 C CA . ASP A 1 52 ? 5.398 12.891 4.942 1.00 0.00 52 ASP A CA 11
ATOM 13660 C C . ASP A 1 52 ? 6.396 13.412 3.905 1.00 0.00 52 ASP A C 11
ATOM 13661 O O . ASP A 1 52 ? 7.100 14.389 4.153 1.00 0.00 52 ASP A O 11
ATOM 13671 N N . GLY A 1 53 ? 6.425 12.735 2.767 1.00 0.00 53 GLY A N 11
ATOM 13672 C CA . GLY A 1 53 ? 7.325 13.117 1.692 1.00 0.00 53 GLY A CA 11
ATOM 13673 C C . GLY A 1 53 ? 6.934 12.433 0.380 1.00 0.00 53 GLY A C 11
ATOM 13674 O O . GLY A 1 53 ? 6.571 13.100 -0.588 1.00 0.00 53 GLY A O 11
ATOM 13678 N N . THR A 1 54 ? 7.019 11.111 0.391 1.00 0.00 54 THR A N 11
ATOM 13679 C CA . THR A 1 54 ? 6.678 10.329 -0.787 1.00 0.00 54 THR A CA 11
ATOM 13680 C C . THR A 1 54 ? 5.208 10.539 -1.157 1.00 0.00 54 THR A C 11
ATOM 13681 O O . THR A 1 54 ? 4.344 10.582 -0.282 1.00 0.00 54 THR A O 11
ATOM 13692 N N . ILE A 1 55 ? 4.970 10.661 -2.454 1.00 0.00 55 ILE A N 11
ATOM 13693 C CA . ILE A 1 55 ? 3.619 10.862 -2.952 1.00 0.00 55 ILE A CA 11
ATOM 13694 C C . ILE A 1 55 ? 3.621 10.754 -4.478 1.00 0.00 55 ILE A C 11
ATOM 13695 O O . ILE A 1 55 ? 4.650 10.964 -5.118 1.00 0.00 55 ILE A O 11
ATOM 13711 N N . SER A 1 56 ? 2.456 10.426 -5.017 1.00 0.00 56 SER A N 11
ATOM 13712 C CA . SER A 1 56 ? 2.309 10.288 -6.456 1.00 0.00 56 SER A CA 11
ATOM 13713 C C . SER A 1 56 ? 1.114 11.109 -6.941 1.00 0.00 56 SER A C 11
ATOM 13714 O O . SER A 1 56 ? -0.014 10.893 -6.499 1.00 0.00 56 SER A O 11
ATOM 13722 N N . GLN A 1 57 ? 1.401 12.034 -7.846 1.00 0.00 57 GLN A N 11
ATOM 13723 C CA . GLN A 1 57 ? 0.362 12.887 -8.399 1.00 0.00 57 GLN A CA 11
ATOM 13724 C C . GLN A 1 57 ? -0.636 12.055 -9.205 1.00 0.00 57 GLN A C 11
ATOM 13725 O O . GLN A 1 57 ? -1.758 12.495 -9.454 1.00 0.00 57 GLN A O 11
ATOM 13739 N N . ARG A 1 58 ? -0.192 10.869 -9.593 1.00 0.00 58 ARG A N 11
ATOM 13740 C CA . ARG A 1 58 ? -1.033 9.970 -10.365 1.00 0.00 58 ARG A CA 11
ATOM 13741 C C . ARG A 1 58 ? -2.144 9.396 -9.486 1.00 0.00 58 ARG A C 11
ATOM 13742 O O . ARG A 1 58 ? -3.312 9.395 -9.876 1.00 0.00 58 ARG A O 11
ATOM 13763 N N . PHE A 1 59 ? -1.744 8.921 -8.315 1.00 0.00 59 PHE A N 11
ATOM 13764 C CA . PHE A 1 59 ? -2.693 8.345 -7.378 1.00 0.00 59 PHE A CA 11
ATOM 13765 C C . PHE A 1 59 ? -3.279 9.422 -6.460 1.00 0.00 59 PHE A C 11
ATOM 13766 O O . PHE A 1 59 ? -3.826 9.111 -5.403 1.00 0.00 59 PHE A O 11
ATOM 13783 N N . LEU A 1 60 ? -3.142 10.665 -6.898 1.00 0.00 60 LEU A N 11
ATOM 13784 C CA . LEU A 1 60 ? -3.652 11.788 -6.130 1.00 0.00 60 LEU A CA 11
ATOM 13785 C C . LEU A 1 60 ? -5.176 11.695 -6.047 1.00 0.00 60 LEU A C 11
ATOM 13786 O O . LEU A 1 60 ? -5.877 12.079 -6.982 1.00 0.00 60 LEU A O 11
ATOM 13802 N N . GLY A 1 61 ? -5.645 11.182 -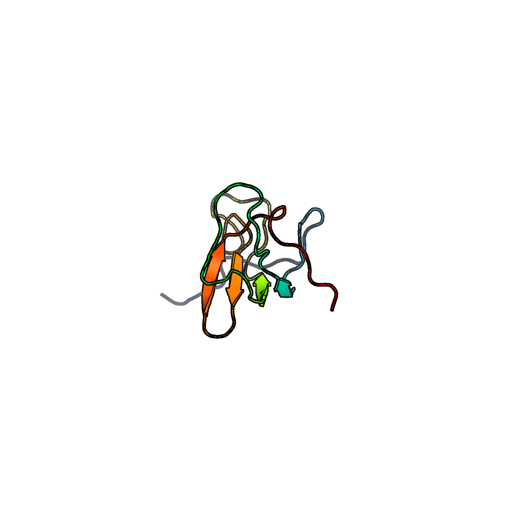4.919 1.00 0.00 61 GLY A N 11
ATOM 13803 C CA . GLY A 1 61 ? -7.074 11.032 -4.702 1.00 0.00 61 GLY A CA 11
ATOM 13804 C C . GLY A 1 61 ? -7.597 9.752 -5.357 1.00 0.00 61 GLY A C 11
ATOM 13805 O O . GLY A 1 61 ? -8.730 9.712 -5.834 1.00 0.00 61 GLY A O 11
ATOM 13809 N N . GLN A 1 62 ? -6.745 8.737 -5.359 1.00 0.00 62 GLN A N 11
ATOM 13810 C CA . GLN A 1 62 ? -7.107 7.458 -5.946 1.00 0.00 62 GLN A CA 11
ATOM 13811 C C . GLN A 1 62 ? -7.295 6.405 -4.853 1.00 0.00 62 GLN A C 11
ATOM 13812 O O . GLN A 1 62 ? -6.848 6.593 -3.722 1.00 0.00 62 GLN A O 11
ATOM 13826 N N . THR A 1 63 ? -7.954 5.319 -5.228 1.00 0.00 63 THR A N 11
ATOM 13827 C CA . THR A 1 63 ? -8.208 4.236 -4.293 1.00 0.00 63 THR A CA 11
ATOM 13828 C C . THR A 1 63 ? -7.687 2.912 -4.856 1.00 0.00 63 THR A C 11
ATOM 13829 O O . THR A 1 63 ? -8.031 2.531 -5.973 1.00 0.00 63 THR A O 11
ATOM 13840 N N . GLY A 1 64 ? -6.864 2.251 -4.058 1.00 0.00 64 GLY A N 11
ATOM 13841 C CA . GLY A 1 64 ? -6.290 0.978 -4.463 1.00 0.00 64 GLY A CA 11
ATOM 13842 C C . GLY A 1 64 ? -6.232 0.003 -3.285 1.00 0.00 64 GLY A C 11
ATOM 13843 O O . GLY A 1 64 ? -6.732 0.301 -2.201 1.00 0.00 64 GLY A O 11
ATOM 13847 N N . ILE A 1 65 ? -5.615 -1.143 -3.536 1.00 0.00 65 ILE A N 11
ATOM 13848 C CA . ILE A 1 65 ? -5.486 -2.164 -2.510 1.00 0.00 65 ILE A CA 11
ATOM 13849 C C . ILE A 1 65 ? -4.002 -2.417 -2.233 1.00 0.00 65 ILE A C 11
ATOM 13850 O O . ILE A 1 65 ? -3.148 -2.084 -3.054 1.00 0.00 65 ILE A O 11
ATOM 13866 N N . VAL A 1 66 ? -3.740 -3.002 -1.074 1.00 0.00 66 VAL A N 11
ATOM 13867 C CA . VAL A 1 66 ? -2.375 -3.304 -0.679 1.00 0.00 66 VAL A CA 11
ATOM 13868 C C . VAL A 1 66 ? -1.962 -4.652 -1.272 1.00 0.00 66 VAL A C 11
ATOM 13869 O O . VAL A 1 66 ? -2.754 -5.594 -1.292 1.00 0.00 66 VAL A O 11
ATOM 13882 N N . VAL A 1 67 ? -0.725 -4.703 -1.742 1.00 0.00 67 VAL A N 11
ATOM 13883 C CA . VAL A 1 67 ? -0.198 -5.921 -2.335 1.00 0.00 67 VAL A CA 11
ATOM 13884 C C . VAL A 1 67 ? 0.379 -6.811 -1.232 1.00 0.00 67 VAL A C 11
ATOM 13885 O O . VAL A 1 67 ? 0.163 -8.021 -1.230 1.00 0.00 67 VAL A O 11
ATOM 13898 N N . GLY A 1 68 ? 1.102 -6.176 -0.321 1.00 0.00 68 GLY A N 11
ATOM 13899 C CA . GLY A 1 68 ? 1.713 -6.896 0.785 1.00 0.00 68 GLY A CA 11
ATOM 13900 C C . GLY A 1 68 ? 1.427 -6.199 2.115 1.00 0.00 68 GLY A C 11
ATOM 13901 O O . GLY A 1 68 ? 0.283 -5.859 2.410 1.00 0.00 68 GLY A O 11
ATOM 13905 N N . LEU A 1 69 ? 2.489 -6.010 2.887 1.00 0.00 69 LEU A N 11
ATOM 13906 C CA . LEU A 1 69 ? 2.366 -5.360 4.181 1.00 0.00 69 LEU A CA 11
ATOM 13907 C C . LEU A 1 69 ? 3.762 -5.050 4.724 1.00 0.00 69 LEU A C 11
ATOM 13908 O O . LEU A 1 69 ? 4.764 -5.459 4.141 1.00 0.00 69 LEU A O 11
ATOM 13924 N N . VAL A 1 70 ? 3.783 -4.329 5.836 1.00 0.00 70 VAL A N 11
ATOM 13925 C CA . VAL A 1 70 ? 5.039 -3.958 6.465 1.00 0.00 70 VAL A CA 11
ATOM 13926 C C . VAL A 1 70 ? 5.194 -4.728 7.778 1.00 0.00 70 VAL A C 11
ATOM 13927 O O . VAL A 1 70 ? 4.566 -4.387 8.780 1.00 0.00 70 VAL A O 11
ATOM 13940 N N . PHE A 1 71 ? 6.032 -5.752 7.732 1.00 0.00 71 PHE A N 11
ATOM 13941 C CA . PHE A 1 71 ? 6.276 -6.574 8.904 1.00 0.00 71 PHE A CA 11
ATOM 13942 C C . PHE A 1 71 ? 7.767 -6.883 9.058 1.00 0.00 71 PHE A C 11
ATOM 13943 O O . PHE A 1 71 ? 8.556 -6.610 8.155 1.00 0.00 71 PHE A O 11
ATOM 13960 N N . ASP A 1 72 ? 8.107 -7.447 10.208 1.00 0.00 72 ASP A N 11
ATOM 13961 C CA . ASP A 1 72 ? 9.488 -7.797 10.489 1.00 0.00 72 ASP A CA 11
ATOM 13962 C C . ASP A 1 72 ? 10.122 -8.405 9.236 1.00 0.00 72 ASP A C 11
ATOM 13963 O O . ASP A 1 72 ? 9.833 -9.546 8.881 1.00 0.00 72 ASP A O 11
ATOM 13973 N N . ASP A 1 73 ? 10.977 -7.616 8.603 1.00 0.00 73 ASP A N 11
ATOM 13974 C CA . ASP A 1 73 ? 11.653 -8.061 7.396 1.00 0.00 73 ASP A CA 11
ATOM 13975 C C . ASP A 1 73 ? 12.734 -9.077 7.769 1.00 0.00 73 ASP A C 11
ATOM 13976 O O . ASP A 1 73 ? 13.708 -8.734 8.438 1.00 0.00 73 ASP A O 11
ATOM 13986 N N . PRO A 1 74 ? 12.522 -10.338 7.307 1.00 0.00 74 PRO A N 11
ATOM 13987 C CA . PRO A 1 74 ? 13.468 -11.406 7.586 1.00 0.00 74 PRO A CA 11
ATOM 13988 C C . PRO A 1 74 ? 14.723 -11.266 6.724 1.00 0.00 74 PRO A C 11
ATOM 13989 O O . PRO A 1 74 ? 14.968 -10.208 6.144 1.00 0.00 74 PRO A O 11
ATOM 14000 N N . ALA A 1 75 ? 15.485 -12.348 6.665 1.00 0.00 75 ALA A N 11
ATOM 14001 C CA . ALA A 1 75 ? 16.711 -12.358 5.883 1.00 0.00 75 ALA A CA 11
ATOM 14002 C C . ALA A 1 75 ? 16.372 -12.612 4.413 1.00 0.00 75 ALA A C 11
ATOM 14003 O O . ALA A 1 75 ? 17.260 -12.652 3.566 1.00 0.00 75 ALA A O 11
ATOM 14010 N N . THR A 1 76 ? 15.081 -12.777 4.158 1.00 0.00 76 THR A N 11
ATOM 14011 C CA . THR A 1 76 ? 14.612 -13.023 2.805 1.00 0.00 76 THR A CA 11
ATOM 14012 C C . THR A 1 76 ? 13.493 -12.046 2.441 1.00 0.00 76 THR A C 11
ATOM 14013 O O . THR A 1 76 ? 12.862 -12.179 1.393 1.00 0.00 76 THR A O 11
ATOM 14024 N N . GLN A 1 77 ? 13.281 -11.083 3.326 1.00 0.00 77 GLN A N 11
ATOM 14025 C CA . GLN A 1 77 ? 12.249 -10.084 3.113 1.00 0.00 77 GLN A CA 11
ATOM 14026 C C . GLN A 1 77 ? 10.872 -10.748 3.044 1.00 0.00 77 GLN A C 11
ATOM 14027 O O . GLN A 1 77 ? 10.729 -11.830 2.476 1.00 0.00 77 GLN A O 11
ATOM 14041 N N . TYR A 1 78 ? 9.894 -10.073 3.629 1.00 0.00 78 TYR A N 11
ATOM 14042 C CA . TYR A 1 78 ? 8.534 -10.585 3.641 1.00 0.00 78 TYR A CA 11
ATOM 14043 C C . TYR A 1 78 ? 7.522 -9.448 3.806 1.00 0.00 78 TYR A C 11
ATOM 14044 O O . TYR A 1 78 ? 7.848 -8.397 4.355 1.00 0.00 78 TYR A O 11
ATOM 14062 N N . PRO A 1 79 ? 6.285 -9.705 3.305 1.00 0.00 79 PRO A N 11
ATOM 14063 C CA . PRO A 1 79 ? 5.983 -10.975 2.669 1.00 0.00 79 PRO A CA 11
ATOM 14064 C C . PRO A 1 79 ? 6.600 -11.049 1.270 1.00 0.00 79 PRO A C 11
ATOM 14065 O O . PRO A 1 79 ? 7.430 -11.915 0.998 1.00 0.00 79 PRO A O 11
ATOM 14076 N N . ASP A 1 80 ? 6.171 -10.127 0.421 1.00 0.00 80 ASP A N 11
ATOM 14077 C CA . ASP A 1 80 ? 6.670 -10.076 -0.943 1.00 0.00 80 ASP A CA 11
ATOM 14078 C C . ASP A 1 80 ? 7.355 -8.730 -1.181 1.00 0.00 80 ASP A C 11
ATOM 14079 O O . ASP A 1 80 ? 8.267 -8.629 -2.000 1.00 0.00 80 ASP A O 11
ATOM 14089 N N . ASP A 1 81 ? 6.890 -7.727 -0.449 1.00 0.00 81 ASP A N 11
ATOM 14090 C CA . ASP A 1 81 ? 7.446 -6.391 -0.569 1.00 0.00 81 ASP A CA 11
ATOM 14091 C C . ASP A 1 81 ? 7.944 -5.925 0.800 1.00 0.00 81 ASP A C 11
ATOM 14092 O O . ASP A 1 81 ? 7.542 -6.468 1.828 1.00 0.00 81 ASP A O 11
ATOM 14102 N N . PRO A 1 82 ? 8.835 -4.898 0.769 1.00 0.00 82 PRO A N 11
ATOM 14103 C CA . PRO A 1 82 ? 9.391 -4.352 1.996 1.00 0.00 82 PRO A CA 11
ATOM 14104 C C . PRO A 1 82 ? 8.362 -3.486 2.726 1.00 0.00 82 PRO A C 11
ATOM 14105 O O . PRO A 1 82 ? 8.186 -3.612 3.938 1.00 0.00 82 PRO A O 11
ATOM 14116 N N . LEU A 1 83 ? 7.712 -2.624 1.958 1.00 0.00 83 LEU A N 11
ATOM 14117 C CA . LEU A 1 83 ? 6.707 -1.735 2.517 1.00 0.00 83 LEU A CA 11
ATOM 14118 C C . LEU A 1 83 ? 5.374 -1.968 1.805 1.00 0.00 83 LEU A C 11
ATOM 14119 O O . LEU A 1 83 ? 5.300 -2.749 0.855 1.00 0.00 83 LEU A O 11
ATOM 14135 N N . ILE A 1 84 ? 4.351 -1.278 2.288 1.00 0.00 84 ILE A N 11
ATOM 14136 C CA . ILE A 1 84 ? 3.024 -1.400 1.708 1.00 0.00 84 ILE A CA 11
ATOM 14137 C C . ILE A 1 84 ? 2.978 -0.631 0.386 1.00 0.00 84 ILE A C 11
ATOM 14138 O O . ILE A 1 84 ? 3.612 0.414 0.249 1.00 0.00 84 ILE A O 11
ATOM 14154 N N . GLN A 1 85 ? 2.223 -1.177 -0.555 1.00 0.00 85 GLN A N 11
ATOM 14155 C CA . GLN A 1 85 ? 2.085 -0.556 -1.860 1.00 0.00 85 GLN A CA 11
ATOM 14156 C C . GLN A 1 85 ? 0.625 -0.600 -2.318 1.00 0.00 85 GLN A C 11
ATOM 14157 O O . GLN A 1 85 ? -0.054 -1.610 -2.141 1.00 0.00 85 GLN A O 11
ATOM 14171 N N . VAL A 1 86 ? 0.187 0.508 -2.898 1.00 0.00 86 VAL A N 11
ATOM 14172 C CA . VAL A 1 86 ? -1.179 0.609 -3.384 1.00 0.00 86 VAL A CA 11
ATOM 14173 C C . VAL A 1 86 ? -1.181 0.527 -4.912 1.00 0.00 86 VAL A C 11
ATOM 14174 O O . VAL A 1 86 ? -0.316 1.104 -5.567 1.00 0.00 86 VAL A O 11
ATOM 14187 N N . LEU A 1 87 ? -2.163 -0.194 -5.432 1.00 0.00 87 LEU A N 11
ATOM 14188 C CA . LEU A 1 87 ? -2.288 -0.358 -6.870 1.00 0.00 87 LEU A CA 11
ATOM 14189 C C . LEU A 1 87 ? -3.708 0.019 -7.301 1.00 0.00 87 LEU A C 11
ATOM 14190 O O . LEU A 1 87 ? -4.683 -0.464 -6.727 1.00 0.00 87 LEU A O 11
ATOM 14206 N N . VAL A 1 88 ? -3.778 0.878 -8.306 1.00 0.00 88 VAL A N 11
ATOM 14207 C CA . VAL A 1 88 ? -5.061 1.327 -8.819 1.00 0.00 88 VAL A CA 11
ATOM 14208 C C . VAL A 1 88 ? -5.407 0.536 -10.082 1.00 0.00 88 VAL A C 11
ATOM 14209 O O . VAL A 1 88 ? -4.516 0.114 -10.818 1.00 0.00 88 VAL A O 11
ATOM 14222 N N . GLU A 1 89 ? -6.703 0.357 -10.295 1.00 0.00 89 GLU A N 11
ATOM 14223 C CA . GLU A 1 89 ? -7.177 -0.377 -11.455 1.00 0.00 89 GLU A CA 11
ATOM 14224 C C . GLU A 1 89 ? -6.935 0.434 -12.730 1.00 0.00 89 GLU A C 11
ATOM 14225 O O . GLU A 1 89 ? -7.385 1.572 -12.840 1.00 0.00 89 GLU A O 11
ATOM 14238 N N . GLY A 1 90 ? -6.226 -0.187 -13.661 1.00 0.00 90 GLY A N 11
ATOM 14239 C CA . GLY A 1 90 ? -5.919 0.462 -14.925 1.00 0.00 90 GLY A CA 11
ATOM 14240 C C . GLY A 1 90 ? -4.716 1.396 -14.784 1.00 0.00 90 GLY A C 11
ATOM 14241 O O . GLY A 1 90 ? -4.234 1.946 -15.772 1.00 0.00 90 GLY A O 11
ATOM 14245 N N . LEU A 1 91 ? -4.267 1.549 -13.547 1.00 0.00 91 LEU A N 11
ATOM 14246 C CA . LEU A 1 91 ? -3.129 2.407 -13.264 1.00 0.00 91 LEU A CA 11
ATOM 14247 C C . LEU A 1 91 ? -1.921 1.541 -12.899 1.00 0.00 91 LEU A C 11
ATOM 14248 O O . LEU A 1 91 ? -1.928 0.334 -13.127 1.00 0.00 91 LEU A O 11
ATOM 14264 N N . GLY A 1 92 ? -0.914 2.194 -12.339 1.00 0.00 92 GLY A N 11
ATOM 14265 C CA . GLY A 1 92 ? 0.299 1.499 -11.940 1.00 0.00 92 GLY A CA 11
ATOM 14266 C C . GLY A 1 92 ? 0.272 1.161 -10.449 1.00 0.00 92 GLY A C 11
ATOM 14267 O O . GLY A 1 92 ? -0.794 0.921 -9.883 1.00 0.00 92 GLY A O 11
ATOM 14271 N N . GLU A 1 93 ? 1.456 1.151 -9.855 1.00 0.00 93 GLU A N 11
ATOM 14272 C CA . GLU A 1 93 ? 1.581 0.846 -8.440 1.00 0.00 93 GLU A CA 11
ATOM 14273 C C . GLU A 1 93 ? 2.679 1.703 -7.807 1.00 0.00 93 GLU A C 11
ATOM 14274 O O . GLU A 1 93 ? 3.644 2.073 -8.474 1.00 0.00 93 GLU A O 11
ATOM 14287 N N . ASP A 1 94 ? 2.496 1.992 -6.527 1.00 0.00 94 ASP A N 11
ATOM 14288 C CA . ASP A 1 94 ? 3.459 2.799 -5.797 1.00 0.00 94 ASP A CA 11
ATOM 14289 C C . ASP A 1 94 ? 3.489 2.351 -4.335 1.00 0.00 94 ASP A C 11
ATOM 14290 O O . ASP A 1 94 ? 2.610 1.613 -3.890 1.00 0.00 94 ASP A O 11
ATOM 14300 N N . LEU A 1 95 ? 4.508 2.816 -3.627 1.00 0.00 95 LEU A N 11
ATOM 14301 C CA . LEU A 1 95 ? 4.663 2.472 -2.224 1.00 0.00 95 LEU A CA 11
ATOM 14302 C C . LEU A 1 95 ? 4.301 3.684 -1.364 1.00 0.00 95 LEU A C 11
ATOM 14303 O O . LEU A 1 95 ? 4.722 4.804 -1.653 1.00 0.00 95 LEU A O 11
ATOM 14319 N N . PHE A 1 96 ? 3.525 3.420 -0.323 1.00 0.00 96 PHE A N 11
ATOM 14320 C CA . PHE A 1 96 ? 3.103 4.476 0.581 1.00 0.00 96 PHE A CA 11
ATOM 14321 C C . PHE A 1 96 ? 3.347 4.080 2.039 1.00 0.00 96 PHE A C 11
ATOM 14322 O O . PHE A 1 96 ? 3.675 2.930 2.327 1.00 0.00 96 PHE A O 11
ATOM 14339 N N . PHE A 1 97 ? 3.180 5.055 2.919 1.00 0.00 97 PHE A N 11
ATOM 14340 C CA . PHE A 1 97 ? 3.380 4.823 4.340 1.00 0.00 97 PHE A CA 11
ATOM 14341 C C . PHE A 1 97 ? 2.040 4.668 5.063 1.00 0.00 97 PHE A C 11
ATOM 14342 O O . PHE A 1 97 ? 1.006 5.103 4.563 1.00 0.00 97 PHE A O 11
ATOM 14359 N N . PRO A 1 98 ? 2.106 4.030 6.264 1.00 0.00 98 PRO A N 11
ATOM 14360 C CA . PRO A 1 98 ? 0.913 3.811 7.062 1.00 0.00 98 PRO A CA 11
ATOM 14361 C C . PRO A 1 98 ? 0.460 5.106 7.738 1.00 0.00 98 PRO A C 11
ATOM 14362 O O . PRO A 1 98 ? -0.677 5.209 8.196 1.00 0.00 98 PRO A O 11
ATOM 14373 N N . GLU A 1 99 ? 1.374 6.066 7.779 1.00 0.00 99 GLU A N 11
ATOM 14374 C CA . GLU A 1 99 ? 1.084 7.350 8.393 1.00 0.00 99 GLU A CA 11
ATOM 14375 C C . GLU A 1 99 ? 0.743 8.386 7.320 1.00 0.00 99 GLU A C 11
ATOM 14376 O O . GLU A 1 99 ? 0.388 9.521 7.635 1.00 0.00 99 GLU A O 11
ATOM 14389 N N . GLU A 1 100 ? 0.862 7.959 6.070 1.00 0.00 100 GLU A N 11
ATOM 14390 C CA . GLU A 1 100 ? 0.571 8.834 4.949 1.00 0.00 100 GLU A CA 11
ATOM 14391 C C . GLU A 1 100 ? -0.920 8.778 4.604 1.00 0.00 100 GLU A C 11
ATOM 14392 O O . GLU A 1 100 ? -1.632 9.770 4.755 1.00 0.00 100 GLU A O 11
ATOM 14405 N N . LEU A 1 101 ? -1.346 7.609 4.149 1.00 0.00 101 LEU A N 11
ATOM 14406 C CA . LEU A 1 101 ? -2.737 7.411 3.783 1.00 0.00 101 LEU A CA 11
ATOM 14407 C C . LEU A 1 101 ? -3.482 6.768 4.954 1.00 0.00 101 LEU A C 11
ATOM 14408 O O . LEU A 1 101 ? -2.863 6.324 5.919 1.00 0.00 101 LEU A O 11
ATOM 14424 N N . GLU A 1 102 ? -4.801 6.739 4.831 1.00 0.00 102 GLU A N 11
ATOM 14425 C CA . GLU A 1 102 ? -5.637 6.156 5.867 1.00 0.00 102 GLU A CA 11
ATOM 14426 C C . GLU A 1 102 ? -6.519 5.052 5.279 1.00 0.00 102 GLU A C 11
ATOM 14427 O O . GLU A 1 102 ? -6.615 4.912 4.061 1.00 0.00 102 GLU A O 11
ATOM 14440 N N . LEU A 1 103 ? -7.140 4.297 6.173 1.00 0.00 103 LEU A N 11
ATOM 14441 C CA . LEU A 1 103 ? -8.011 3.211 5.759 1.00 0.00 103 LEU A CA 11
ATOM 14442 C C . LEU A 1 103 ? -9.353 3.784 5.297 1.00 0.00 103 LEU A C 11
ATOM 14443 O O . LEU A 1 103 ? -10.015 4.503 6.044 1.00 0.00 103 LEU A O 11
ATOM 14459 N N . ALA A 1 104 ? -9.712 3.445 4.068 1.00 0.00 104 ALA A N 11
ATOM 14460 C CA . ALA A 1 104 ? -10.963 3.918 3.498 1.00 0.00 104 ALA A CA 11
ATOM 14461 C C . ALA A 1 104 ? -12.098 3.673 4.495 1.00 0.00 104 ALA A C 11
ATOM 14462 O O . ALA A 1 104 ? -12.079 2.690 5.234 1.00 0.00 104 ALA A O 11
ATOM 14469 N N . PRO A 1 105 ? -13.084 4.609 4.483 1.00 0.00 105 PRO A N 11
ATOM 14470 C CA . PRO A 1 105 ? -14.225 4.506 5.377 1.00 0.00 105 PRO A CA 11
ATOM 14471 C C . PRO A 1 105 ? -15.197 3.424 4.903 1.00 0.00 105 PRO A C 11
ATOM 14472 O O . PRO A 1 105 ? -15.518 2.500 5.651 1.00 0.00 105 PRO A O 11
ATOM 14483 N N . GLU A 1 106 ? -15.640 3.573 3.664 1.00 0.00 106 GLU A N 11
ATOM 14484 C CA . GLU A 1 106 ? -16.569 2.621 3.080 1.00 0.00 106 GLU A CA 11
ATOM 14485 C C . GLU A 1 106 ? -15.814 1.587 2.244 1.00 0.00 106 GLU A C 11
ATOM 14486 O O . GLU A 1 106 ? -16.422 0.688 1.665 1.00 0.00 106 GLU A O 11
ATOM 14499 N N . MET A 1 21 ? 15.802 -21.004 -9.777 1.00 0.00 21 MET A N 12
ATOM 14500 C CA . MET A 1 21 ? 16.084 -22.056 -8.814 1.00 0.00 21 MET A CA 12
ATOM 14501 C C . MET A 1 21 ? 14.967 -22.162 -7.776 1.00 0.00 21 MET A C 12
ATOM 14502 O O . MET A 1 21 ? 14.576 -23.264 -7.389 1.00 0.00 21 MET A O 12
ATOM 14516 N N . ILE A 1 22 ? 14.481 -21.003 -7.354 1.00 0.00 22 ILE A N 12
ATOM 14517 C CA . ILE A 1 22 ? 13.416 -20.952 -6.368 1.00 0.00 22 ILE A CA 12
ATOM 14518 C C . ILE A 1 22 ? 12.077 -21.223 -7.055 1.00 0.00 22 ILE A C 12
ATOM 14519 O O . ILE A 1 22 ? 11.820 -20.715 -8.145 1.00 0.00 22 ILE A O 12
ATOM 14535 N N . GLN A 1 23 ? 11.257 -22.022 -6.388 1.00 0.00 23 GLN A N 12
ATOM 14536 C CA . GLN A 1 23 ? 9.950 -22.368 -6.921 1.00 0.00 23 GLN A CA 12
ATOM 14537 C C . GLN A 1 23 ? 8.875 -21.460 -6.321 1.00 0.00 23 GLN A C 12
ATOM 14538 O O . GLN A 1 23 ? 9.155 -20.676 -5.414 1.00 0.00 23 GLN A O 12
ATOM 14552 N N . ASP A 1 24 ? 7.668 -21.594 -6.850 1.00 0.00 24 ASP A N 12
ATOM 14553 C CA . ASP A 1 24 ? 6.551 -20.796 -6.377 1.00 0.00 24 ASP A CA 12
ATOM 14554 C C . ASP A 1 24 ? 6.296 -21.106 -4.900 1.00 0.00 24 ASP A C 12
ATOM 14555 O O . ASP A 1 24 ? 6.429 -22.251 -4.471 1.00 0.00 24 ASP A O 12
ATOM 14565 N N . PRO A 1 25 ? 5.927 -20.038 -4.143 1.00 0.00 25 PRO A N 12
ATOM 14566 C CA . PRO A 1 25 ? 5.653 -20.185 -2.725 1.00 0.00 25 PRO A CA 12
ATOM 14567 C C . PRO A 1 25 ? 4.299 -20.861 -2.494 1.00 0.00 25 PRO A C 12
ATOM 14568 O O . PRO A 1 25 ? 3.924 -21.136 -1.355 1.00 0.00 25 PRO A O 12
ATOM 14579 N N . SER A 1 26 ? 3.604 -21.110 -3.594 1.00 0.00 26 SER A N 12
ATOM 14580 C CA . SER A 1 26 ? 2.300 -21.749 -3.526 1.00 0.00 26 SER A CA 12
ATOM 14581 C C . SER A 1 26 ? 2.305 -22.836 -2.450 1.00 0.00 26 SER A C 12
ATOM 14582 O O . SER A 1 26 ? 1.366 -22.938 -1.661 1.00 0.00 26 SER A O 12
ATOM 14590 N N . LEU A 1 27 ? 3.374 -23.618 -2.450 1.00 0.00 27 LEU A N 12
ATOM 14591 C CA . LEU A 1 27 ? 3.513 -24.692 -1.481 1.00 0.00 27 LEU A CA 12
ATOM 14592 C C . LEU A 1 27 ? 2.991 -24.221 -0.124 1.00 0.00 27 LEU A C 12
ATOM 14593 O O . LEU A 1 27 ? 2.091 -24.835 0.447 1.00 0.00 27 LEU A O 12
ATOM 14609 N N . ILE A 1 28 ? 3.580 -23.135 0.357 1.00 0.00 28 ILE A N 12
ATOM 14610 C CA . ILE A 1 28 ? 3.186 -22.574 1.638 1.00 0.00 28 ILE A CA 12
ATOM 14611 C C . ILE A 1 28 ? 2.238 -21.395 1.405 1.00 0.00 28 ILE A C 12
ATOM 14612 O O . ILE A 1 28 ? 2.324 -20.720 0.380 1.00 0.00 28 ILE A O 12
ATOM 14628 N N . ILE A 1 29 ? 1.359 -21.184 2.372 1.00 0.00 29 ILE A N 12
ATOM 14629 C CA . ILE A 1 29 ? 0.396 -20.098 2.284 1.00 0.00 29 ILE A CA 12
ATOM 14630 C C . ILE A 1 29 ? 0.651 -19.104 3.418 1.00 0.00 29 ILE A C 12
ATOM 14631 O O . ILE A 1 29 ? 0.997 -19.501 4.530 1.00 0.00 29 ILE A O 12
ATOM 14647 N N . CYS A 1 30 ? 0.470 -17.831 3.099 1.00 0.00 30 CYS A N 12
ATOM 14648 C CA . CYS A 1 30 ? 0.675 -16.776 4.079 1.00 0.00 30 CYS A CA 12
ATOM 14649 C C . CYS A 1 30 ? -0.682 -16.146 4.396 1.00 0.00 30 CYS A C 12
ATOM 14650 O O . CYS A 1 30 ? -1.560 -16.091 3.536 1.00 0.00 30 CYS A O 12
ATOM 14658 N N . HIS A 1 31 ? -0.810 -15.685 5.632 1.00 0.00 31 HIS A N 12
ATOM 14659 C CA . HIS A 1 31 ? -2.044 -15.061 6.074 1.00 0.00 31 HIS A CA 12
ATOM 14660 C C . HIS A 1 31 ? -1.727 -13.742 6.784 1.00 0.00 31 HIS A C 12
ATOM 14661 O O . HIS A 1 31 ? -0.563 -13.367 6.911 1.00 0.00 31 HIS A O 12
ATOM 14676 N N . ASP A 1 32 ? -2.784 -13.080 7.230 1.00 0.00 32 ASP A N 12
ATOM 14677 C CA . ASP A 1 32 ? -2.632 -11.812 7.925 1.00 0.00 32 ASP A CA 12
ATOM 14678 C C . ASP A 1 32 ? -1.893 -12.044 9.245 1.00 0.00 32 ASP A C 12
ATOM 14679 O O . ASP A 1 32 ? -1.870 -13.162 9.758 1.00 0.00 32 ASP A O 12
ATOM 14689 N N . VAL A 1 33 ? -1.310 -10.971 9.757 1.00 0.00 33 VAL A N 12
ATOM 14690 C CA . VAL A 1 33 ? -0.574 -11.044 11.007 1.00 0.00 33 VAL A CA 12
ATOM 14691 C C . VAL A 1 33 ? -0.993 -9.882 11.910 1.00 0.00 33 VAL A C 12
ATOM 14692 O O . VAL A 1 33 ? -1.266 -8.784 11.428 1.00 0.00 33 VAL A O 12
ATOM 14705 N N . ASP A 1 34 ? -1.033 -10.164 13.205 1.00 0.00 34 ASP A N 12
ATOM 14706 C CA . ASP A 1 34 ? -1.415 -9.156 14.178 1.00 0.00 34 ASP A CA 12
ATOM 14707 C C . ASP A 1 34 ? -0.381 -8.030 14.173 1.00 0.00 34 ASP A C 12
ATOM 14708 O O . ASP A 1 34 ? 0.822 -8.286 14.193 1.00 0.00 34 ASP A O 12
ATOM 14718 N N . GLY A 1 35 ? -0.887 -6.805 14.145 1.00 0.00 35 GLY A N 12
ATOM 14719 C CA . GLY A 1 35 ? -0.021 -5.639 14.135 1.00 0.00 35 GLY A CA 12
ATOM 14720 C C . GLY A 1 35 ? 0.292 -5.200 12.704 1.00 0.00 35 GLY A C 12
ATOM 14721 O O . GLY A 1 35 ? 1.274 -5.649 12.114 1.00 0.00 35 GLY A O 12
ATOM 14725 N N . ALA A 1 36 ? -0.560 -4.328 12.185 1.00 0.00 36 ALA A N 12
ATOM 14726 C CA . ALA A 1 36 ? -0.386 -3.824 10.833 1.00 0.00 36 ALA A CA 12
ATOM 14727 C C . ALA A 1 36 ? -1.264 -2.586 10.638 1.00 0.00 36 ALA A C 12
ATOM 14728 O O . ALA A 1 36 ? -2.227 -2.381 11.374 1.00 0.00 36 ALA A O 12
ATOM 14735 N N . PRO A 1 37 ? -0.888 -1.771 9.615 1.00 0.00 37 PRO A N 12
ATOM 14736 C CA . PRO A 1 37 ? -1.633 -0.560 9.314 1.00 0.00 37 PRO A CA 12
ATOM 14737 C C . PRO A 1 37 ? -2.954 -0.885 8.616 1.00 0.00 37 PRO A C 12
ATOM 14738 O O . PRO A 1 37 ? -4.006 -0.383 9.006 1.00 0.00 37 PRO A O 12
ATOM 14749 N N . VAL A 1 38 ? -2.855 -1.726 7.596 1.00 0.00 38 VAL A N 12
ATOM 14750 C CA . VAL A 1 38 ? -4.031 -2.125 6.840 1.00 0.00 38 VAL A CA 12
ATOM 14751 C C . VAL A 1 38 ? -4.090 -3.651 6.764 1.00 0.00 38 VAL A C 12
ATOM 14752 O O . VAL A 1 38 ? -3.192 -4.336 7.251 1.00 0.00 38 VAL A O 12
ATOM 14765 N N . ARG A 1 39 ? -5.156 -4.140 6.149 1.00 0.00 39 ARG A N 12
ATOM 14766 C CA . ARG A 1 39 ? -5.344 -5.574 6.003 1.00 0.00 39 ARG A CA 12
ATOM 14767 C C . ARG A 1 39 ? -5.138 -5.992 4.546 1.00 0.00 39 ARG A C 12
ATOM 14768 O O . ARG A 1 39 ? -5.337 -5.190 3.633 1.00 0.00 39 ARG A O 12
ATOM 14789 N N . ILE A 1 40 ? -4.741 -7.244 4.372 1.00 0.00 40 ILE A N 12
ATOM 14790 C CA . ILE A 1 40 ? -4.506 -7.776 3.041 1.00 0.00 40 ILE A CA 12
ATOM 14791 C C . ILE A 1 40 ? -5.808 -7.722 2.238 1.00 0.00 40 ILE A C 12
ATOM 14792 O O . ILE A 1 40 ? -6.864 -8.110 2.734 1.00 0.00 40 ILE A O 12
ATOM 14808 N N . GLY A 1 41 ? -5.689 -7.239 1.011 1.00 0.00 41 GLY A N 12
ATOM 14809 C CA . GLY A 1 41 ? -6.842 -7.129 0.134 1.00 0.00 41 GLY A CA 12
ATOM 14810 C C . GLY A 1 41 ? -7.722 -5.942 0.532 1.00 0.00 41 GLY A C 12
ATOM 14811 O O . GLY A 1 41 ? -8.823 -5.778 0.007 1.00 0.00 41 GLY A O 12
ATOM 14815 N N . ALA A 1 42 ? -7.204 -5.145 1.454 1.00 0.00 42 ALA A N 12
ATOM 14816 C CA . ALA A 1 42 ? -7.929 -3.979 1.929 1.00 0.00 42 ALA A CA 12
ATOM 14817 C C . ALA A 1 42 ? -7.754 -2.834 0.929 1.00 0.00 42 ALA A C 12
ATOM 14818 O O . ALA A 1 42 ? -6.655 -2.609 0.423 1.00 0.00 42 ALA A O 12
ATOM 14825 N N . LYS A 1 43 ? -8.854 -2.141 0.674 1.00 0.00 43 LYS A N 12
ATOM 14826 C CA . LYS A 1 43 ? -8.836 -1.025 -0.256 1.00 0.00 43 LYS A CA 12
ATOM 14827 C C . LYS A 1 43 ? -8.624 0.277 0.519 1.00 0.00 43 LYS A C 12
ATOM 14828 O O . LYS A 1 43 ? -9.489 0.693 1.288 1.00 0.00 43 LYS A O 12
ATOM 14847 N N . VAL A 1 44 ? -7.466 0.882 0.293 1.00 0.00 44 VAL A N 12
ATOM 14848 C CA . VAL A 1 44 ? -7.129 2.126 0.962 1.00 0.00 44 VAL A CA 12
ATOM 14849 C C . VAL A 1 44 ? -7.291 3.288 -0.021 1.00 0.00 44 VAL A C 12
ATOM 14850 O O . VAL A 1 44 ? -7.503 3.072 -1.214 1.00 0.00 44 VAL A O 12
ATOM 14863 N N . LYS A 1 45 ? -7.184 4.495 0.515 1.00 0.00 45 LYS A N 12
ATOM 14864 C CA . LYS A 1 45 ? -7.316 5.691 -0.300 1.00 0.00 45 LYS A CA 12
ATOM 14865 C C . LYS A 1 45 ? -6.054 6.544 -0.153 1.00 0.00 45 LYS A C 12
ATOM 14866 O O . LYS A 1 45 ? -5.778 7.071 0.922 1.00 0.00 45 LYS A O 12
ATOM 14885 N N . VAL A 1 46 ? -5.322 6.652 -1.253 1.00 0.00 46 VAL A N 12
ATOM 14886 C CA . VAL A 1 46 ? -4.096 7.433 -1.260 1.00 0.00 46 VAL A CA 12
ATOM 14887 C C . VAL A 1 46 ? -4.437 8.913 -1.079 1.00 0.00 46 VAL A C 12
ATOM 14888 O O . VAL A 1 46 ? -5.124 9.501 -1.913 1.00 0.00 46 VAL A O 12
ATOM 14901 N N . VAL A 1 47 ? -3.939 9.472 0.014 1.00 0.00 47 VAL A N 12
ATOM 14902 C CA . VAL A 1 47 ? -4.183 10.872 0.315 1.00 0.00 47 VAL A CA 12
ATOM 14903 C C . VAL A 1 47 ? -3.739 11.730 -0.871 1.00 0.00 47 VAL A C 12
ATOM 14904 O O . VAL A 1 47 ? -2.953 11.282 -1.705 1.00 0.00 47 VAL A O 12
ATOM 14917 N N . PRO A 1 48 ? -4.272 12.981 -0.909 1.00 0.00 48 PRO A N 12
ATOM 14918 C CA . PRO A 1 48 ? -3.938 13.904 -1.979 1.00 0.00 48 PRO A CA 12
ATOM 14919 C C . PRO A 1 48 ? -2.530 14.474 -1.792 1.00 0.00 48 PRO A C 12
ATOM 14920 O O . PRO A 1 48 ? -1.724 14.461 -2.720 1.00 0.00 48 PRO A O 12
ATOM 14931 N N . HIS A 1 49 ? -2.279 14.961 -0.585 1.00 0.00 49 HIS A N 12
ATOM 14932 C CA . HIS A 1 49 ? -0.983 15.534 -0.265 1.00 0.00 49 HIS A CA 12
ATOM 14933 C C . HIS A 1 49 ? -0.319 14.715 0.844 1.00 0.00 49 HIS A C 12
ATOM 14934 O O . HIS A 1 49 ? -0.987 14.273 1.779 1.00 0.00 49 HIS A O 12
ATOM 14949 N N . SER A 1 50 ? 0.986 14.537 0.703 1.00 0.00 50 SER A N 12
ATOM 14950 C CA . SER A 1 50 ? 1.748 13.779 1.682 1.00 0.00 50 SER A CA 12
ATOM 14951 C C . SER A 1 50 ? 2.190 14.694 2.824 1.00 0.00 50 SER A C 12
ATOM 14952 O O . SER A 1 50 ? 2.294 15.908 2.647 1.00 0.00 50 SER A O 12
ATOM 14960 N N . GLU A 1 51 ? 2.441 14.078 3.970 1.00 0.00 51 GLU A N 12
ATOM 14961 C CA . GLU A 1 51 ? 2.873 14.824 5.140 1.00 0.00 51 GLU A CA 12
ATOM 14962 C C . GLU A 1 51 ? 4.296 14.420 5.531 1.00 0.00 51 GLU A C 12
ATOM 14963 O O . GLU A 1 51 ? 4.804 14.849 6.567 1.00 0.00 51 GLU A O 12
ATOM 14976 N N . ASP A 1 52 ? 4.898 13.600 4.683 1.00 0.00 52 ASP A N 12
ATOM 14977 C CA . ASP A 1 52 ? 6.254 13.135 4.927 1.00 0.00 52 ASP A CA 12
ATOM 14978 C C . ASP A 1 52 ? 7.135 13.495 3.728 1.00 0.00 52 ASP A C 12
ATOM 14979 O O . ASP A 1 52 ? 7.836 14.505 3.749 1.00 0.00 52 ASP A O 12
ATOM 14989 N N . GLY A 1 53 ? 7.070 12.647 2.712 1.00 0.00 53 GLY A N 12
ATOM 14990 C CA . GLY A 1 53 ? 7.852 12.863 1.507 1.00 0.00 53 GLY A CA 12
ATOM 14991 C C . GLY A 1 53 ? 7.271 12.081 0.327 1.00 0.00 53 GLY A C 12
ATOM 14992 O O . GLY A 1 53 ? 6.965 12.658 -0.715 1.00 0.00 53 GLY A O 12
ATOM 14996 N N . THR A 1 54 ? 7.135 10.778 0.532 1.00 0.00 54 THR A N 12
ATOM 14997 C CA . THR A 1 54 ? 6.595 9.911 -0.501 1.00 0.00 54 THR A CA 12
ATOM 14998 C C . THR A 1 54 ? 5.185 10.358 -0.891 1.00 0.00 54 THR A C 12
ATOM 14999 O O . THR A 1 54 ? 4.373 10.685 -0.025 1.00 0.00 54 THR A O 12
ATOM 15010 N N . ILE A 1 55 ? 4.937 10.360 -2.192 1.00 0.00 55 ILE A N 12
ATOM 15011 C CA . ILE A 1 55 ? 3.638 10.762 -2.705 1.00 0.00 55 ILE A CA 12
ATOM 15012 C C . ILE A 1 55 ? 3.573 10.463 -4.205 1.00 0.00 55 ILE A C 12
ATOM 15013 O O . ILE A 1 55 ? 4.599 10.227 -4.839 1.00 0.00 55 ILE A O 12
ATOM 15029 N N . SER A 1 56 ? 2.355 10.482 -4.727 1.00 0.00 56 SER A N 12
ATOM 15030 C CA . SER A 1 56 ? 2.143 10.216 -6.139 1.00 0.00 56 SER A CA 12
ATOM 15031 C C . SER A 1 56 ? 1.049 11.136 -6.685 1.00 0.00 56 SER A C 12
ATOM 15032 O O . SER A 1 56 ? -0.110 11.036 -6.284 1.00 0.00 56 SER A O 12
ATOM 15040 N N . GLN A 1 57 ? 1.456 12.012 -7.592 1.00 0.00 57 GLN A N 12
ATOM 15041 C CA . GLN A 1 57 ? 0.525 12.948 -8.200 1.00 0.00 57 GLN A CA 12
ATOM 15042 C C . GLN A 1 57 ? -0.439 12.210 -9.132 1.00 0.00 57 GLN A C 12
ATOM 15043 O O . GLN A 1 57 ? -1.444 12.773 -9.563 1.00 0.00 57 GLN A O 12
ATOM 15057 N N . ARG A 1 58 ? -0.098 10.961 -9.414 1.00 0.00 58 ARG A N 12
ATOM 15058 C CA . ARG A 1 58 ? -0.921 10.141 -10.286 1.00 0.00 58 ARG A CA 12
ATOM 15059 C C . ARG A 1 58 ? -2.067 9.508 -9.493 1.00 0.00 58 ARG A C 12
ATOM 15060 O O . ARG A 1 58 ? -3.176 9.364 -10.007 1.00 0.00 58 ARG A O 12
ATOM 15081 N N . PHE A 1 59 ? -1.761 9.148 -8.257 1.00 0.00 59 PHE A N 12
ATOM 15082 C CA . PHE A 1 59 ? -2.751 8.536 -7.387 1.00 0.00 59 PHE A CA 12
ATOM 15083 C C . PHE A 1 59 ? -3.373 9.571 -6.449 1.00 0.00 59 PHE A C 12
ATOM 15084 O O . PHE A 1 59 ? -3.961 9.216 -5.428 1.00 0.00 59 PHE A O 12
ATOM 15101 N N . LEU A 1 60 ? -3.221 10.832 -6.825 1.00 0.00 60 LEU A N 12
ATOM 15102 C CA . LEU A 1 60 ? -3.758 11.922 -6.031 1.00 0.00 60 LEU A CA 12
ATOM 15103 C C . LEU A 1 60 ? -5.287 11.858 -6.055 1.00 0.00 60 LEU A C 12
ATOM 15104 O O . LEU A 1 60 ? -5.923 12.444 -6.931 1.00 0.00 60 LEU A O 12
ATOM 15120 N N . GLY A 1 61 ? -5.835 11.143 -5.084 1.00 0.00 61 GLY A N 12
ATOM 15121 C CA . GLY A 1 61 ? -7.276 10.994 -4.983 1.00 0.00 61 GLY A CA 12
ATOM 15122 C C . GLY A 1 61 ? -7.732 9.659 -5.578 1.00 0.00 61 GLY A C 12
ATOM 15123 O O . GLY A 1 61 ? -8.862 9.540 -6.049 1.00 0.00 61 GLY A O 12
ATOM 15127 N N . GLN A 1 62 ? -6.829 8.691 -5.539 1.00 0.00 62 GLN A N 12
ATOM 15128 C CA . GLN A 1 62 ? -7.125 7.370 -6.068 1.00 0.00 62 GLN A CA 12
ATOM 15129 C C . GLN A 1 62 ? -7.441 6.401 -4.927 1.00 0.00 62 GLN A C 12
ATOM 15130 O O . GLN A 1 62 ? -7.395 6.777 -3.757 1.00 0.00 62 GLN A O 12
ATOM 15144 N N . THR A 1 63 ? -7.755 5.171 -5.308 1.00 0.00 63 THR A N 12
ATOM 15145 C CA . THR A 1 63 ? -8.081 4.145 -4.332 1.00 0.00 63 THR A CA 12
ATOM 15146 C C . THR A 1 63 ? -7.691 2.763 -4.861 1.00 0.00 63 THR A C 12
ATOM 15147 O O . THR A 1 63 ? -8.292 2.265 -5.811 1.00 0.00 63 THR A O 12
ATOM 15158 N N . GLY A 1 64 ? -6.686 2.182 -4.222 1.00 0.00 64 GLY A N 12
ATOM 15159 C CA . GLY A 1 64 ? -6.208 0.868 -4.616 1.00 0.00 64 GLY A CA 12
ATOM 15160 C C . GLY A 1 64 ? -6.197 -0.092 -3.425 1.00 0.00 64 GLY A C 12
ATOM 15161 O O . GLY A 1 64 ? -6.676 0.248 -2.345 1.00 0.00 64 GLY A O 12
ATOM 15165 N N . ILE A 1 65 ? -5.644 -1.272 -3.663 1.00 0.00 65 ILE A N 12
ATOM 15166 C CA . ILE A 1 65 ? -5.566 -2.285 -2.624 1.00 0.00 65 ILE A CA 12
ATOM 15167 C C . ILE A 1 65 ? -4.097 -2.597 -2.332 1.00 0.00 65 ILE A C 12
ATOM 15168 O O . ILE A 1 65 ? -3.250 -2.502 -3.220 1.00 0.00 65 ILE A O 12
ATOM 15184 N N . VAL A 1 66 ? -3.839 -2.965 -1.087 1.00 0.00 66 VAL A N 12
ATOM 15185 C CA . VAL A 1 66 ? -2.487 -3.292 -0.668 1.00 0.00 66 VAL A CA 12
ATOM 15186 C C . VAL A 1 66 ? -2.134 -4.699 -1.156 1.00 0.00 66 VAL A C 12
ATOM 15187 O O . VAL A 1 66 ? -2.861 -5.654 -0.891 1.00 0.00 66 VAL A O 12
ATOM 15200 N N . VAL A 1 67 ? -1.013 -4.782 -1.860 1.00 0.00 67 VAL A N 12
ATOM 15201 C CA . VAL A 1 67 ? -0.553 -6.054 -2.389 1.00 0.00 67 VAL A CA 12
ATOM 15202 C C . VAL A 1 67 ? -0.040 -6.923 -1.239 1.00 0.00 67 VAL A C 12
ATOM 15203 O O . VAL A 1 67 ? -0.363 -8.107 -1.159 1.00 0.00 67 VAL A O 12
ATOM 15216 N N . GLY A 1 68 ? 0.751 -6.302 -0.378 1.00 0.00 68 GLY A N 12
ATOM 15217 C CA . GLY A 1 68 ? 1.313 -7.003 0.764 1.00 0.00 68 GLY A CA 12
ATOM 15218 C C . GLY A 1 68 ? 0.992 -6.273 2.069 1.00 0.00 68 GLY A C 12
ATOM 15219 O O . GLY A 1 68 ? -0.172 -6.013 2.369 1.00 0.00 68 GLY A O 12
ATOM 15223 N N . LEU A 1 69 ? 2.046 -5.963 2.812 1.00 0.00 69 LEU A N 12
ATOM 15224 C CA . LEU A 1 69 ? 1.890 -5.269 4.078 1.00 0.00 69 LEU A CA 12
ATOM 15225 C C . LEU A 1 69 ? 3.267 -4.846 4.595 1.00 0.00 69 LEU A C 12
ATOM 15226 O O . LEU A 1 69 ? 4.286 -5.143 3.972 1.00 0.00 69 LEU A O 12
ATOM 15242 N N . VAL A 1 70 ? 3.253 -4.161 5.729 1.00 0.00 70 VAL A N 12
ATOM 15243 C CA . VAL A 1 70 ? 4.488 -3.693 6.335 1.00 0.00 70 VAL A CA 12
ATOM 15244 C C . VAL A 1 70 ? 4.711 -4.430 7.658 1.00 0.00 70 VAL A C 12
ATOM 15245 O O . VAL A 1 70 ? 4.086 -4.105 8.667 1.00 0.00 70 VAL A O 12
ATOM 15258 N N . PHE A 1 71 ? 5.601 -5.410 7.611 1.00 0.00 71 PHE A N 12
ATOM 15259 C CA . PHE A 1 71 ? 5.914 -6.195 8.793 1.00 0.00 71 PHE A CA 12
ATOM 15260 C C . PHE A 1 71 ? 7.418 -6.445 8.905 1.00 0.00 71 PHE A C 12
ATOM 15261 O O . PHE A 1 71 ? 8.167 -6.171 7.968 1.00 0.00 71 PHE A O 12
ATOM 15278 N N . ASP A 1 72 ? 7.817 -6.959 10.059 1.00 0.00 72 ASP A N 12
ATOM 15279 C CA . ASP A 1 72 ? 9.219 -7.249 10.305 1.00 0.00 72 ASP A CA 12
ATOM 15280 C C . ASP A 1 72 ? 9.830 -7.886 9.057 1.00 0.00 72 ASP A C 12
ATOM 15281 O O . ASP A 1 72 ? 9.566 -9.049 8.756 1.00 0.00 72 ASP A O 12
ATOM 15291 N N . ASP A 1 73 ? 10.637 -7.097 8.362 1.00 0.00 73 ASP A N 12
ATOM 15292 C CA . ASP A 1 73 ? 11.287 -7.569 7.151 1.00 0.00 73 ASP A CA 12
ATOM 15293 C C . ASP A 1 73 ? 12.415 -8.533 7.528 1.00 0.00 73 ASP A C 12
ATOM 15294 O O . ASP A 1 73 ? 13.399 -8.131 8.146 1.00 0.00 73 ASP A O 12
ATOM 15304 N N . PRO A 1 74 ? 12.229 -9.819 7.125 1.00 0.00 74 PRO A N 12
ATOM 15305 C CA . PRO A 1 74 ? 13.219 -10.844 7.413 1.00 0.00 74 PRO A CA 12
ATOM 15306 C C . PRO A 1 74 ? 14.438 -10.699 6.502 1.00 0.00 74 PRO A C 12
ATOM 15307 O O . PRO A 1 74 ? 14.601 -9.679 5.834 1.00 0.00 74 PRO A O 12
ATOM 15318 N N . ALA A 1 75 ? 15.265 -11.734 6.505 1.00 0.00 75 ALA A N 12
ATOM 15319 C CA . ALA A 1 75 ? 16.467 -11.734 5.686 1.00 0.00 75 ALA A CA 12
ATOM 15320 C C . ALA A 1 75 ? 16.086 -12.010 4.229 1.00 0.00 75 ALA A C 12
ATOM 15321 O O . ALA A 1 75 ? 16.941 -11.983 3.345 1.00 0.00 75 ALA A O 12
ATOM 15328 N N . THR A 1 76 ? 14.802 -12.267 4.025 1.00 0.00 76 THR A N 12
ATOM 15329 C CA . THR A 1 76 ? 14.298 -12.545 2.692 1.00 0.00 76 THR A CA 12
ATOM 15330 C C . THR A 1 76 ? 13.119 -11.626 2.366 1.00 0.00 76 THR A C 12
ATOM 15331 O O . THR A 1 76 ? 12.410 -11.846 1.385 1.00 0.00 76 THR A O 12
ATOM 15342 N N . GLN A 1 77 ? 12.945 -10.618 3.206 1.00 0.00 77 GLN A N 12
ATOM 15343 C CA . GLN A 1 77 ? 11.863 -9.666 3.020 1.00 0.00 77 GLN A CA 12
ATOM 15344 C C . GLN A 1 77 ? 10.514 -10.385 3.039 1.00 0.00 77 GLN A C 12
ATOM 15345 O O . GLN A 1 77 ? 10.429 -11.562 2.691 1.00 0.00 77 GLN A O 12
ATOM 15359 N N . TYR A 1 78 ? 9.492 -9.648 3.448 1.00 0.00 78 TYR A N 12
ATOM 15360 C CA . TYR A 1 78 ? 8.151 -10.201 3.516 1.00 0.00 78 TYR A CA 12
ATOM 15361 C C . TYR A 1 78 ? 7.106 -9.091 3.649 1.00 0.00 78 TYR A C 12
ATOM 15362 O O . TYR A 1 78 ? 7.404 -8.011 4.154 1.00 0.00 78 TYR A O 12
ATOM 15380 N N . PRO A 1 79 ? 5.869 -9.405 3.175 1.00 0.00 79 PRO A N 12
ATOM 15381 C CA . PRO A 1 79 ? 5.601 -10.708 2.591 1.00 0.00 79 PRO A CA 12
ATOM 15382 C C . PRO A 1 79 ? 6.204 -10.815 1.189 1.00 0.00 79 PRO A C 12
ATOM 15383 O O . PRO A 1 79 ? 6.997 -11.715 0.918 1.00 0.00 79 PRO A O 12
ATOM 15394 N N . ASP A 1 80 ? 5.803 -9.884 0.335 1.00 0.00 80 ASP A N 12
ATOM 15395 C CA . ASP A 1 80 ? 6.294 -9.864 -1.033 1.00 0.00 80 ASP A CA 12
ATOM 15396 C C . ASP A 1 80 ? 7.128 -8.600 -1.252 1.00 0.00 80 ASP A C 12
ATOM 15397 O O . ASP A 1 80 ? 8.030 -8.584 -2.088 1.00 0.00 80 ASP A O 12
ATOM 15407 N N . ASP A 1 81 ? 6.797 -7.570 -0.486 1.00 0.00 81 ASP A N 12
ATOM 15408 C CA . ASP A 1 81 ? 7.505 -6.305 -0.585 1.00 0.00 81 ASP A CA 12
ATOM 15409 C C . ASP A 1 81 ? 7.966 -5.874 0.809 1.00 0.00 81 ASP A C 12
ATOM 15410 O O . ASP A 1 81 ? 7.486 -6.396 1.814 1.00 0.00 81 ASP A O 12
ATOM 15420 N N . PRO A 1 82 ? 8.916 -4.901 0.823 1.00 0.00 82 PRO A N 12
ATOM 15421 C CA . PRO A 1 82 ? 9.447 -4.392 2.078 1.00 0.00 82 PRO A CA 12
ATOM 15422 C C . PRO A 1 82 ? 8.439 -3.469 2.765 1.00 0.00 82 PRO A C 12
ATOM 15423 O O . PRO A 1 82 ? 8.362 -3.431 3.991 1.00 0.00 82 PRO A O 12
ATOM 15434 N N . LEU A 1 83 ? 7.692 -2.745 1.945 1.00 0.00 83 LEU A N 12
ATOM 15435 C CA . LEU A 1 83 ? 6.693 -1.822 2.457 1.00 0.00 83 LEU A CA 12
ATOM 15436 C C . LEU A 1 83 ? 5.361 -2.075 1.749 1.00 0.00 83 LEU A C 12
ATOM 15437 O O . LEU A 1 83 ? 5.282 -2.902 0.841 1.00 0.00 83 LEU A O 12
ATOM 15453 N N . ILE A 1 84 ? 4.344 -1.347 2.190 1.00 0.00 84 ILE A N 12
ATOM 15454 C CA . ILE A 1 84 ? 3.020 -1.481 1.609 1.00 0.00 84 ILE A CA 12
ATOM 15455 C C . ILE A 1 84 ? 3.002 -0.809 0.234 1.00 0.00 84 ILE A C 12
ATOM 15456 O O . ILE A 1 84 ? 3.661 0.209 0.027 1.00 0.00 84 ILE A O 12
ATOM 15472 N N . GLN A 1 85 ? 2.238 -1.406 -0.670 1.00 0.00 85 GLN A N 12
ATOM 15473 C CA . GLN A 1 85 ? 2.125 -0.878 -2.019 1.00 0.00 85 GLN A CA 12
ATOM 15474 C C . GLN A 1 85 ? 0.663 -0.886 -2.471 1.00 0.00 85 GLN A C 12
ATOM 15475 O O . GLN A 1 85 ? -0.028 -1.894 -2.332 1.00 0.00 85 GLN A O 12
ATOM 15489 N N . VAL A 1 86 ? 0.235 0.250 -3.001 1.00 0.00 86 VAL A N 12
ATOM 15490 C CA . VAL A 1 86 ? -1.132 0.387 -3.474 1.00 0.00 86 VAL A CA 12
ATOM 15491 C C . VAL A 1 86 ? -1.148 0.322 -5.004 1.00 0.00 86 VAL A C 12
ATOM 15492 O O . VAL A 1 86 ? -0.236 0.827 -5.658 1.00 0.00 86 VAL A O 12
ATOM 15505 N N . LEU A 1 87 ? -2.191 -0.303 -5.526 1.00 0.00 87 LEU A N 12
ATOM 15506 C CA . LEU A 1 87 ? -2.338 -0.441 -6.966 1.00 0.00 87 LEU A CA 12
ATOM 15507 C C . LEU A 1 87 ? -3.764 -0.059 -7.368 1.00 0.00 87 LEU A C 12
ATOM 15508 O O . LEU A 1 87 ? -4.730 -0.565 -6.800 1.00 0.00 87 LEU A O 12
ATOM 15524 N N . VAL A 1 88 ? -3.849 0.832 -8.345 1.00 0.00 88 VAL A N 12
ATOM 15525 C CA . VAL A 1 88 ? -5.141 1.290 -8.829 1.00 0.00 88 VAL A CA 12
ATOM 15526 C C . VAL A 1 88 ? -5.520 0.496 -10.082 1.00 0.00 88 VAL A C 12
ATOM 15527 O O . VAL A 1 88 ? -4.649 0.042 -10.822 1.00 0.00 88 VAL A O 12
ATOM 15540 N N . GLU A 1 89 ? -6.824 0.354 -10.281 1.00 0.00 89 GLU A N 12
ATOM 15541 C CA . GLU A 1 89 ? -7.330 -0.376 -11.429 1.00 0.00 89 GLU A CA 12
ATOM 15542 C C . GLU A 1 89 ? -7.095 0.423 -12.713 1.00 0.00 89 GLU A C 12
ATOM 15543 O O . GLU A 1 89 ? -7.542 1.563 -12.828 1.00 0.00 89 GLU A O 12
ATOM 15556 N N . GLY A 1 90 ? -6.393 -0.206 -13.644 1.00 0.00 90 GLY A N 12
ATOM 15557 C CA . GLY A 1 90 ? -6.094 0.433 -14.914 1.00 0.00 90 GLY A CA 12
ATOM 15558 C C . GLY A 1 90 ? -4.870 1.344 -14.796 1.00 0.00 90 GLY A C 12
ATOM 15559 O O . GLY A 1 90 ? -4.354 1.830 -15.801 1.00 0.00 90 GLY A O 12
ATOM 15563 N N . LEU A 1 91 ? -4.441 1.547 -13.559 1.00 0.00 91 LEU A N 12
ATOM 15564 C CA . LEU A 1 91 ? -3.288 2.389 -13.295 1.00 0.00 91 LEU A CA 12
ATOM 15565 C C . LEU A 1 91 ? -2.108 1.514 -12.868 1.00 0.00 91 LEU A C 12
ATOM 15566 O O . LEU A 1 91 ? -2.157 0.292 -13.004 1.00 0.00 91 LEU A O 12
ATOM 15582 N N . GLY A 1 92 ? -1.075 2.172 -12.363 1.00 0.00 92 GLY A N 12
ATOM 15583 C CA . GLY A 1 92 ? 0.115 1.468 -11.916 1.00 0.00 92 GLY A CA 12
ATOM 15584 C C . GLY A 1 92 ? 0.067 1.215 -10.407 1.00 0.00 92 GLY A C 12
ATOM 15585 O O . GLY A 1 92 ? -1.000 1.263 -9.801 1.00 0.00 92 GLY A O 12
ATOM 15589 N N . GLU A 1 93 ? 1.238 0.948 -9.848 1.00 0.00 93 GLU A N 12
ATOM 15590 C CA . GLU A 1 93 ? 1.345 0.686 -8.423 1.00 0.00 93 GLU A CA 12
ATOM 15591 C C . GLU A 1 93 ? 2.557 1.413 -7.839 1.00 0.00 93 GLU A C 12
ATOM 15592 O O . GLU A 1 93 ? 3.591 1.531 -8.496 1.00 0.00 93 GLU A O 12
ATOM 15605 N N . ASP A 1 94 ? 2.393 1.881 -6.610 1.00 0.00 94 ASP A N 12
ATOM 15606 C CA . ASP A 1 94 ? 3.461 2.593 -5.930 1.00 0.00 94 ASP A CA 12
ATOM 15607 C C . ASP A 1 94 ? 3.476 2.192 -4.453 1.00 0.00 94 ASP A C 12
ATOM 15608 O O . ASP A 1 94 ? 2.528 1.581 -3.963 1.00 0.00 94 ASP A O 12
ATOM 15618 N N . LEU A 1 95 ? 4.563 2.552 -3.787 1.00 0.00 95 LEU A N 12
ATOM 15619 C CA . LEU A 1 95 ? 4.714 2.238 -2.376 1.00 0.00 95 LEU A CA 12
ATOM 15620 C C . LEU A 1 95 ? 4.409 3.485 -1.545 1.00 0.00 95 LEU A C 12
ATOM 15621 O O . LEU A 1 95 ? 4.892 4.574 -1.854 1.00 0.00 95 LEU A O 12
ATOM 15637 N N . PHE A 1 96 ? 3.611 3.287 -0.506 1.00 0.00 96 PHE A N 12
ATOM 15638 C CA . PHE A 1 96 ? 3.237 4.382 0.371 1.00 0.00 96 PHE A CA 12
ATOM 15639 C C . PHE A 1 96 ? 3.582 4.061 1.827 1.00 0.00 96 PHE A C 12
ATOM 15640 O O . PHE A 1 96 ? 3.941 2.930 2.148 1.00 0.00 96 PHE A O 12
ATOM 15657 N N . PHE A 1 97 ? 3.459 5.077 2.669 1.00 0.00 97 PHE A N 12
ATOM 15658 C CA . PHE A 1 97 ? 3.755 4.917 4.082 1.00 0.00 97 PHE A CA 12
ATOM 15659 C C . PHE A 1 97 ? 2.477 4.665 4.885 1.00 0.00 97 PHE A C 12
ATOM 15660 O O . PHE A 1 97 ? 1.380 4.984 4.429 1.00 0.00 97 PHE A O 12
ATOM 15677 N N . PRO A 1 98 ? 2.665 4.078 6.096 1.00 0.00 98 PRO A N 12
ATOM 15678 C CA . PRO A 1 98 ? 1.540 3.780 6.967 1.00 0.00 98 PRO A CA 12
ATOM 15679 C C . PRO A 1 98 ? 1.003 5.052 7.626 1.00 0.00 98 PRO A C 12
ATOM 15680 O O . PRO A 1 98 ? -0.157 5.104 8.029 1.00 0.00 98 PRO A O 12
ATOM 15691 N N . GLU A 1 99 ? 1.875 6.047 7.716 1.00 0.00 99 GLU A N 12
ATOM 15692 C CA . GLU A 1 99 ? 1.502 7.316 8.319 1.00 0.00 99 GLU A CA 12
ATOM 15693 C C . GLU A 1 99 ? 1.170 8.342 7.235 1.00 0.00 99 GLU A C 12
ATOM 15694 O O . GLU A 1 99 ? 0.907 9.505 7.537 1.00 0.00 99 GLU A O 12
ATOM 15707 N N . GLU A 1 100 ? 1.192 7.876 5.995 1.00 0.00 100 GLU A N 12
ATOM 15708 C CA . GLU A 1 100 ? 0.895 8.738 4.865 1.00 0.00 100 GLU A CA 12
ATOM 15709 C C . GLU A 1 100 ? -0.602 8.712 4.555 1.00 0.00 100 GLU A C 12
ATOM 15710 O O . GLU A 1 100 ? -1.292 9.717 4.722 1.00 0.00 100 GLU A O 12
ATOM 15723 N N . LEU A 1 101 ? -1.062 7.551 4.111 1.00 0.00 101 LEU A N 12
ATOM 15724 C CA . LEU A 1 101 ? -2.465 7.380 3.776 1.00 0.00 101 LEU A CA 12
ATOM 15725 C C . LEU A 1 101 ? -3.194 6.741 4.960 1.00 0.00 101 LEU A C 12
ATOM 15726 O O . LEU A 1 101 ? -2.564 6.344 5.939 1.00 0.00 101 LEU A O 12
ATOM 15742 N N . GLU A 1 102 ? -4.510 6.662 4.831 1.00 0.00 102 GLU A N 12
ATOM 15743 C CA . GLU A 1 102 ? -5.331 6.077 5.878 1.00 0.00 102 GLU A CA 12
ATOM 15744 C C . GLU A 1 102 ? -6.194 4.950 5.307 1.00 0.00 102 GLU A C 12
ATOM 15745 O O . GLU A 1 102 ? -6.292 4.793 4.092 1.00 0.00 102 GLU A O 12
ATOM 15758 N N . LEU A 1 103 ? -6.799 4.196 6.214 1.00 0.00 103 LEU A N 12
ATOM 15759 C CA . LEU A 1 103 ? -7.650 3.087 5.817 1.00 0.00 103 LEU A CA 12
ATOM 15760 C C . LEU A 1 103 ? -9.006 3.629 5.360 1.00 0.00 103 LEU A C 12
ATOM 15761 O O . LEU A 1 103 ? -9.703 4.292 6.128 1.00 0.00 103 LEU A O 12
ATOM 15777 N N . ALA A 1 104 ? -9.338 3.331 4.114 1.00 0.00 104 ALA A N 12
ATOM 15778 C CA . ALA A 1 104 ? -10.599 3.780 3.546 1.00 0.00 104 ALA A CA 12
ATOM 15779 C C . ALA A 1 104 ? -11.755 3.121 4.299 1.00 0.00 104 ALA A C 12
ATOM 15780 O O . ALA A 1 104 ? -11.661 1.963 4.699 1.00 0.00 104 ALA A O 12
ATOM 15787 N N . PRO A 1 105 ? -12.849 3.910 4.473 1.00 0.00 105 PRO A N 12
ATOM 15788 C CA . PRO A 1 105 ? -14.024 3.415 5.172 1.00 0.00 105 PRO A CA 12
ATOM 15789 C C . PRO A 1 105 ? -14.818 2.446 4.294 1.00 0.00 105 PRO A C 12
ATOM 15790 O O . PRO A 1 105 ? -15.111 1.325 4.706 1.00 0.00 105 PRO A O 12
ATOM 15801 N N . GLU A 1 106 ? -15.145 2.915 3.097 1.00 0.00 106 GLU A N 12
ATOM 15802 C CA . GLU A 1 106 ? -15.900 2.105 2.156 1.00 0.00 106 GLU A CA 12
ATOM 15803 C C . GLU A 1 106 ? -14.961 1.482 1.122 1.00 0.00 106 GLU A C 12
ATOM 15804 O O . GLU A 1 106 ? -15.405 0.756 0.233 1.00 0.00 106 GLU A O 12
ATOM 15817 N N . MET A 1 21 ? -5.531 -39.377 -4.393 1.00 0.00 21 MET A N 13
ATOM 15818 C CA . MET A 1 21 ? -5.014 -38.405 -3.445 1.00 0.00 21 MET A CA 13
ATOM 15819 C C . MET A 1 21 ? -3.709 -37.786 -3.951 1.00 0.00 21 MET A C 13
ATOM 15820 O O . MET A 1 21 ? -2.626 -38.160 -3.505 1.00 0.00 21 MET A O 13
ATOM 15834 N N . ILE A 1 22 ? -3.856 -36.849 -4.877 1.00 0.00 22 ILE A N 13
ATOM 15835 C CA . ILE A 1 22 ? -2.703 -36.176 -5.450 1.00 0.00 22 ILE A CA 13
ATOM 15836 C C . ILE A 1 22 ? -3.034 -34.698 -5.665 1.00 0.00 22 ILE A C 13
ATOM 15837 O O . ILE A 1 22 ? -4.143 -34.362 -6.082 1.00 0.00 22 ILE A O 13
ATOM 15853 N N . GLN A 1 23 ? -2.057 -33.854 -5.371 1.00 0.00 23 GLN A N 13
ATOM 15854 C CA . GLN A 1 23 ? -2.232 -32.421 -5.527 1.00 0.00 23 GLN A CA 13
ATOM 15855 C C . GLN A 1 23 ? -0.961 -31.791 -6.100 1.00 0.00 23 GLN A C 13
ATOM 15856 O O . GLN A 1 23 ? 0.127 -32.351 -5.973 1.00 0.00 23 GLN A O 13
ATOM 15870 N N . ASP A 1 24 ? -1.140 -30.631 -6.716 1.00 0.00 24 ASP A N 13
ATOM 15871 C CA . ASP A 1 24 ? -0.021 -29.918 -7.308 1.00 0.00 24 ASP A CA 13
ATOM 15872 C C . ASP A 1 24 ? -0.021 -28.472 -6.808 1.00 0.00 24 ASP A C 13
ATOM 15873 O O . ASP A 1 24 ? -1.050 -27.800 -6.841 1.00 0.00 24 ASP A O 13
ATOM 15883 N N . PRO A 1 25 ? 1.176 -28.025 -6.341 1.00 0.00 25 PRO A N 13
ATOM 15884 C CA . PRO A 1 25 ? 1.323 -26.672 -5.833 1.00 0.00 25 PRO A CA 13
ATOM 15885 C C . PRO A 1 25 ? 1.352 -25.658 -6.977 1.00 0.00 25 PRO A C 13
ATOM 15886 O O . PRO A 1 25 ? 2.200 -25.741 -7.865 1.00 0.00 25 PRO A O 13
ATOM 15897 N N . SER A 1 26 ? 0.414 -24.724 -6.921 1.00 0.00 26 SER A N 13
ATOM 15898 C CA . SER A 1 26 ? 0.321 -23.693 -7.941 1.00 0.00 26 SER A CA 13
ATOM 15899 C C . SER A 1 26 ? 1.058 -22.434 -7.481 1.00 0.00 26 SER A C 13
ATOM 15900 O O . SER A 1 26 ? 1.878 -21.886 -8.217 1.00 0.00 26 SER A O 13
ATOM 15908 N N . LEU A 1 27 ? 0.737 -22.009 -6.268 1.00 0.00 27 LEU A N 13
ATOM 15909 C CA . LEU A 1 27 ? 1.358 -20.824 -5.701 1.00 0.00 27 LEU A CA 13
ATOM 15910 C C . LEU A 1 27 ? 1.313 -20.911 -4.174 1.00 0.00 27 LEU A C 13
ATOM 15911 O O . LEU A 1 27 ? 0.674 -21.802 -3.617 1.00 0.00 27 LEU A O 13
ATOM 15927 N N . ILE A 1 28 ? 2.003 -19.974 -3.539 1.00 0.00 28 ILE A N 13
ATOM 15928 C CA . ILE A 1 28 ? 2.050 -19.934 -2.088 1.00 0.00 28 ILE A CA 13
ATOM 15929 C C . ILE A 1 28 ? 1.172 -18.786 -1.585 1.00 0.00 28 ILE A C 13
ATOM 15930 O O . ILE A 1 28 ? 1.421 -17.624 -1.904 1.00 0.00 28 ILE A O 13
ATOM 15946 N N . ILE A 1 29 ? 0.164 -19.150 -0.806 1.00 0.00 29 ILE A N 13
ATOM 15947 C CA . ILE A 1 29 ? -0.751 -18.167 -0.256 1.00 0.00 29 ILE A CA 13
ATOM 15948 C C . ILE A 1 29 ? -0.199 -17.650 1.075 1.00 0.00 29 ILE A C 13
ATOM 15949 O O . ILE A 1 29 ? 0.507 -18.371 1.779 1.00 0.00 29 ILE A O 13
ATOM 15965 N N . CYS A 1 30 ? -0.542 -16.409 1.379 1.00 0.00 30 CYS A N 13
ATOM 15966 C CA . CYS A 1 30 ? -0.091 -15.788 2.614 1.00 0.00 30 CYS A CA 13
ATOM 15967 C C . CYS A 1 30 ? -1.322 -15.327 3.398 1.00 0.00 30 CYS A C 13
ATOM 15968 O O . CYS A 1 30 ? -2.397 -15.156 2.827 1.00 0.00 30 CYS A O 13
ATOM 15976 N N . HIS A 1 31 ? -1.120 -15.138 4.694 1.00 0.00 31 HIS A N 13
ATOM 15977 C CA . HIS A 1 31 ? -2.200 -14.698 5.562 1.00 0.00 31 HIS A CA 13
ATOM 15978 C C . HIS A 1 31 ? -1.769 -13.445 6.324 1.00 0.00 31 HIS A C 13
ATOM 15979 O O . HIS A 1 31 ? -0.580 -13.140 6.403 1.00 0.00 31 HIS A O 13
ATOM 15994 N N . ASP A 1 32 ? -2.759 -12.751 6.866 1.00 0.00 32 ASP A N 13
ATOM 15995 C CA . ASP A 1 32 ? -2.496 -11.536 7.618 1.00 0.00 32 ASP A CA 13
ATOM 15996 C C . ASP A 1 32 ? -1.835 -11.899 8.950 1.00 0.00 32 ASP A C 13
ATOM 15997 O O . ASP A 1 32 ? -1.841 -13.060 9.353 1.00 0.00 32 ASP A O 13
ATOM 16007 N N . VAL A 1 33 ? -1.282 -10.883 9.595 1.00 0.00 33 VAL A N 13
ATOM 16008 C CA . VAL A 1 33 ? -0.618 -11.081 10.873 1.00 0.00 33 VAL A CA 13
ATOM 16009 C C . VAL A 1 33 ? -1.096 -10.015 11.862 1.00 0.00 33 VAL A C 13
ATOM 16010 O O . VAL A 1 33 ? -1.309 -8.864 11.484 1.00 0.00 33 VAL A O 13
ATOM 16023 N N . ASP A 1 34 ? -1.253 -10.437 13.108 1.00 0.00 34 ASP A N 13
ATOM 16024 C CA . ASP A 1 34 ? -1.702 -9.534 14.153 1.00 0.00 34 ASP A CA 13
ATOM 16025 C C . ASP A 1 34 ? -0.657 -8.434 14.355 1.00 0.00 34 ASP A C 13
ATOM 16026 O O . ASP A 1 34 ? 0.503 -8.722 14.650 1.00 0.00 34 ASP A O 13
ATOM 16036 N N . GLY A 1 35 ? -1.104 -7.199 14.189 1.00 0.00 35 GLY A N 13
ATOM 16037 C CA . GLY A 1 35 ? -0.222 -6.055 14.350 1.00 0.00 35 GLY A CA 13
ATOM 16038 C C . GLY A 1 35 ? 0.163 -5.464 12.992 1.00 0.00 35 GLY A C 13
ATOM 16039 O O . GLY A 1 35 ? 1.181 -5.841 12.413 1.00 0.00 35 GLY A O 13
ATOM 16043 N N . ALA A 1 36 ? -0.672 -4.549 12.523 1.00 0.00 36 ALA A N 13
ATOM 16044 C CA . ALA A 1 36 ? -0.432 -3.903 11.245 1.00 0.00 36 ALA A CA 13
ATOM 16045 C C . ALA A 1 36 ? -1.323 -2.663 11.129 1.00 0.00 36 ALA A C 13
ATOM 16046 O O . ALA A 1 36 ? -2.334 -2.553 11.821 1.00 0.00 36 ALA A O 13
ATOM 16053 N N . PRO A 1 37 ? -0.902 -1.735 10.227 1.00 0.00 37 PRO A N 13
ATOM 16054 C CA . PRO A 1 37 ? -1.650 -0.508 10.014 1.00 0.00 37 PRO A CA 13
ATOM 16055 C C . PRO A 1 37 ? -2.918 -0.774 9.200 1.00 0.00 37 PRO A C 13
ATOM 16056 O O . PRO A 1 37 ? -3.991 -0.276 9.537 1.00 0.00 37 PRO A O 13
ATOM 16067 N N . VAL A 1 38 ? -2.753 -1.559 8.146 1.00 0.00 38 VAL A N 13
ATOM 16068 C CA . VAL A 1 38 ? -3.872 -1.896 7.282 1.00 0.00 38 VAL A CA 13
ATOM 16069 C C . VAL A 1 38 ? -4.043 -3.416 7.245 1.00 0.00 38 VAL A C 13
ATOM 16070 O O . VAL A 1 38 ? -3.248 -4.148 7.834 1.00 0.00 38 VAL A O 13
ATOM 16083 N N . ARG A 1 39 ? -5.083 -3.846 6.547 1.00 0.00 39 ARG A N 13
ATOM 16084 C CA . ARG A 1 39 ? -5.366 -5.266 6.425 1.00 0.00 39 ARG A CA 13
ATOM 16085 C C . ARG A 1 39 ? -5.111 -5.738 4.992 1.00 0.00 39 ARG A C 13
ATOM 16086 O O . ARG A 1 39 ? -5.458 -5.046 4.036 1.00 0.00 39 ARG A O 13
ATOM 16107 N N . ILE A 1 40 ? -4.507 -6.913 4.889 1.00 0.00 40 ILE A N 13
ATOM 16108 C CA . ILE A 1 40 ? -4.202 -7.487 3.589 1.00 0.00 40 ILE A CA 13
ATOM 16109 C C . ILE A 1 40 ? -5.495 -7.621 2.780 1.00 0.00 40 ILE A C 13
ATOM 16110 O O . ILE A 1 40 ? -6.492 -8.140 3.278 1.00 0.00 40 ILE A O 13
ATOM 16126 N N . GLY A 1 41 ? -5.434 -7.143 1.546 1.00 0.00 41 GLY A N 13
ATOM 16127 C CA . GLY A 1 41 ? -6.587 -7.204 0.663 1.00 0.00 41 GLY A CA 13
ATOM 16128 C C . GLY A 1 41 ? -7.588 -6.095 0.992 1.00 0.00 41 GLY A C 13
ATOM 16129 O O . GLY A 1 41 ? -8.734 -6.136 0.547 1.00 0.00 41 GLY A O 13
ATOM 16133 N N . ALA A 1 42 ? -7.120 -5.130 1.769 1.00 0.00 42 ALA A N 13
ATOM 16134 C CA . ALA A 1 42 ? -7.961 -4.012 2.163 1.00 0.00 42 ALA A CA 13
ATOM 16135 C C . ALA A 1 42 ? -7.809 -2.882 1.143 1.00 0.00 42 ALA A C 13
ATOM 16136 O O . ALA A 1 42 ? -6.713 -2.633 0.644 1.00 0.00 42 ALA A O 13
ATOM 16143 N N . LYS A 1 43 ? -8.927 -2.226 0.865 1.00 0.00 43 LYS A N 13
ATOM 16144 C CA . LYS A 1 43 ? -8.932 -1.126 -0.086 1.00 0.00 43 LYS A CA 13
ATOM 16145 C C . LYS A 1 43 ? -8.755 0.194 0.668 1.00 0.00 43 LYS A C 13
ATOM 16146 O O . LYS A 1 43 ? -9.618 0.588 1.450 1.00 0.00 43 LYS A O 13
ATOM 16165 N N . VAL A 1 44 ? -7.629 0.841 0.404 1.00 0.00 44 VAL A N 13
ATOM 16166 C CA . VAL A 1 44 ? -7.327 2.109 1.047 1.00 0.00 44 VAL A CA 13
ATOM 16167 C C . VAL A 1 44 ? -7.449 3.238 0.021 1.00 0.00 44 VAL A C 13
ATOM 16168 O O . VAL A 1 44 ? -7.610 2.982 -1.171 1.00 0.00 44 VAL A O 13
ATOM 16181 N N . LYS A 1 45 ? -7.367 4.461 0.523 1.00 0.00 45 LYS A N 13
ATOM 16182 C CA . LYS A 1 45 ? -7.467 5.630 -0.335 1.00 0.00 45 LYS A CA 13
ATOM 16183 C C . LYS A 1 45 ? -6.199 6.472 -0.190 1.00 0.00 45 LYS A C 13
ATOM 16184 O O . LYS A 1 45 ? -5.913 6.991 0.889 1.00 0.00 45 LYS A O 13
ATOM 16203 N N . VAL A 1 46 ? -5.470 6.582 -1.293 1.00 0.00 46 VAL A N 13
ATOM 16204 C CA . VAL A 1 46 ? -4.238 7.353 -1.301 1.00 0.00 46 VAL A CA 13
ATOM 16205 C C . VAL A 1 46 ? -4.572 8.839 -1.155 1.00 0.00 46 VAL A C 13
ATOM 16206 O O . VAL A 1 46 ? -5.263 9.410 -1.997 1.00 0.00 46 VAL A O 13
ATOM 16219 N N . VAL A 1 47 ? -4.062 9.423 -0.081 1.00 0.00 47 VAL A N 13
ATOM 16220 C CA . VAL A 1 47 ? -4.296 10.833 0.187 1.00 0.00 47 VAL A CA 13
ATOM 16221 C C . VAL A 1 47 ? -3.840 11.659 -1.017 1.00 0.00 47 VAL A C 13
ATOM 16222 O O . VAL A 1 47 ? -3.055 11.186 -1.838 1.00 0.00 47 VAL A O 13
ATOM 16235 N N . PRO A 1 48 ? -4.364 12.912 -1.087 1.00 0.00 48 PRO A N 13
ATOM 16236 C CA . PRO A 1 48 ? -4.018 13.808 -2.176 1.00 0.00 48 PRO A CA 13
ATOM 16237 C C . PRO A 1 48 ? -2.607 14.371 -1.997 1.00 0.00 48 PRO A C 13
ATOM 16238 O O . PRO A 1 48 ? -1.768 14.251 -2.889 1.00 0.00 48 PRO A O 13
ATOM 16249 N N . HIS A 1 49 ? -2.388 14.973 -0.838 1.00 0.00 49 HIS A N 13
ATOM 16250 C CA . HIS A 1 49 ? -1.092 15.556 -0.530 1.00 0.00 49 HIS A CA 13
ATOM 16251 C C . HIS A 1 49 ? -0.476 14.835 0.671 1.00 0.00 49 HIS A C 13
ATOM 16252 O O . HIS A 1 49 ? -1.166 14.553 1.650 1.00 0.00 49 HIS A O 13
ATOM 16267 N N . SER A 1 50 ? 0.814 14.556 0.556 1.00 0.00 50 SER A N 13
ATOM 16268 C CA . SER A 1 50 ? 1.528 13.873 1.619 1.00 0.00 50 SER A CA 13
ATOM 16269 C C . SER A 1 50 ? 2.463 14.851 2.334 1.00 0.00 50 SER A C 13
ATOM 16270 O O . SER A 1 50 ? 2.574 16.011 1.940 1.00 0.00 50 SER A O 13
ATOM 16278 N N . GLU A 1 51 ? 3.114 14.347 3.372 1.00 0.00 51 GLU A N 13
ATOM 16279 C CA . GLU A 1 51 ? 4.037 15.161 4.146 1.00 0.00 51 GLU A CA 13
ATOM 16280 C C . GLU A 1 51 ? 5.481 14.760 3.840 1.00 0.00 51 GLU A C 13
ATOM 16281 O O . GLU A 1 51 ? 6.352 15.619 3.712 1.00 0.00 51 GLU A O 13
ATOM 16294 N N . ASP A 1 52 ? 5.690 13.457 3.732 1.00 0.00 52 ASP A N 13
ATOM 16295 C CA . ASP A 1 52 ? 7.014 12.933 3.444 1.00 0.00 52 ASP A CA 13
ATOM 16296 C C . ASP A 1 52 ? 7.377 13.247 1.992 1.00 0.00 52 ASP A C 13
ATOM 16297 O O . ASP A 1 52 ? 6.586 13.848 1.267 1.00 0.00 52 ASP A O 13
ATOM 16307 N N . GLY A 1 53 ? 8.573 12.824 1.609 1.00 0.00 53 GLY A N 13
ATOM 16308 C CA . GLY A 1 53 ? 9.049 13.052 0.255 1.00 0.00 53 GLY A CA 13
ATOM 16309 C C . GLY A 1 53 ? 8.306 12.164 -0.744 1.00 0.00 53 GLY A C 13
ATOM 16310 O O . GLY A 1 53 ? 8.031 12.583 -1.869 1.00 0.00 53 GLY A O 13
ATOM 16314 N N . THR A 1 54 ? 8.001 10.953 -0.300 1.00 0.00 54 THR A N 13
ATOM 16315 C CA . THR A 1 54 ? 7.293 10.003 -1.142 1.00 0.00 54 THR A CA 13
ATOM 16316 C C . THR A 1 54 ? 5.865 10.485 -1.407 1.00 0.00 54 THR A C 13
ATOM 16317 O O . THR A 1 54 ? 5.155 10.874 -0.480 1.00 0.00 54 THR A O 13
ATOM 16328 N N . ILE A 1 55 ? 5.486 10.442 -2.675 1.00 0.00 55 ILE A N 13
ATOM 16329 C CA . ILE A 1 55 ? 4.156 10.870 -3.073 1.00 0.00 55 ILE A CA 13
ATOM 16330 C C . ILE A 1 55 ? 3.929 10.513 -4.544 1.00 0.00 55 ILE A C 13
ATOM 16331 O O . ILE A 1 55 ? 4.878 10.219 -5.268 1.00 0.00 55 ILE A O 13
ATOM 16347 N N . SER A 1 56 ? 2.666 10.554 -4.943 1.00 0.00 56 SER A N 13
ATOM 16348 C CA . SER A 1 56 ? 2.303 10.240 -6.312 1.00 0.00 56 SER A CA 13
ATOM 16349 C C . SER A 1 56 ? 1.116 11.101 -6.751 1.00 0.00 56 SER A C 13
ATOM 16350 O O . SER A 1 56 ? 0.017 10.966 -6.219 1.00 0.00 56 SER A O 13
ATOM 16358 N N . GLN A 1 57 ? 1.381 11.970 -7.717 1.00 0.00 57 GLN A N 13
ATOM 16359 C CA . GLN A 1 57 ? 0.349 12.852 -8.233 1.00 0.00 57 GLN A CA 13
ATOM 16360 C C . GLN A 1 57 ? -0.610 12.076 -9.138 1.00 0.00 57 GLN A C 13
ATOM 16361 O O . GLN A 1 57 ? -1.718 12.533 -9.412 1.00 0.00 57 GLN A O 13
ATOM 16375 N N . ARG A 1 58 ? -0.148 10.914 -9.577 1.00 0.00 58 ARG A N 13
ATOM 16376 C CA . ARG A 1 58 ? -0.950 10.070 -10.445 1.00 0.00 58 ARG A CA 13
ATOM 16377 C C . ARG A 1 58 ? -2.045 9.368 -9.638 1.00 0.00 58 ARG A C 13
ATOM 16378 O O . ARG A 1 58 ? -3.024 8.883 -10.204 1.00 0.00 58 ARG A O 13
ATOM 16399 N N . PHE A 1 59 ? -1.843 9.336 -8.329 1.00 0.00 59 PHE A N 13
ATOM 16400 C CA . PHE A 1 59 ? -2.802 8.704 -7.439 1.00 0.00 59 PHE A CA 13
ATOM 16401 C C . PHE A 1 59 ? -3.490 9.740 -6.548 1.00 0.00 59 PHE A C 13
ATOM 16402 O O . PHE A 1 59 ? -4.054 9.394 -5.510 1.00 0.00 59 PHE A O 13
ATOM 16419 N N . LEU A 1 60 ? -3.420 10.989 -6.984 1.00 0.00 60 LEU A N 13
ATOM 16420 C CA . LEU A 1 60 ? -4.028 12.077 -6.239 1.00 0.00 60 LEU A CA 13
ATOM 16421 C C . LEU A 1 60 ? -5.502 11.753 -5.983 1.00 0.00 60 LEU A C 13
ATOM 16422 O O . LEU A 1 60 ? -6.349 11.980 -6.845 1.00 0.00 60 LEU A O 13
ATOM 16438 N N . GLY A 1 61 ? -5.762 11.227 -4.795 1.00 0.00 61 GLY A N 13
ATOM 16439 C CA . GLY A 1 61 ? -7.118 10.868 -4.416 1.00 0.00 61 GLY A CA 13
ATOM 16440 C C . GLY A 1 61 ? -7.549 9.565 -5.093 1.00 0.00 61 GLY A C 13
ATOM 16441 O O . GLY A 1 61 ? -8.702 9.424 -5.499 1.00 0.00 61 GLY A O 13
ATOM 16445 N N . GLN A 1 62 ? -6.600 8.647 -5.195 1.00 0.00 62 GLN A N 13
ATOM 16446 C CA . GLN A 1 62 ? -6.868 7.359 -5.814 1.00 0.00 62 GLN A CA 13
ATOM 16447 C C . GLN A 1 62 ? -7.247 6.326 -4.751 1.00 0.00 62 GLN A C 13
ATOM 16448 O O . GLN A 1 62 ? -7.041 6.553 -3.560 1.00 0.00 62 GLN A O 13
ATOM 16462 N N . THR A 1 63 ? -7.793 5.214 -5.222 1.00 0.00 63 THR A N 13
ATOM 16463 C CA . THR A 1 63 ? -8.203 4.145 -4.326 1.00 0.00 63 THR A CA 13
ATOM 16464 C C . THR A 1 63 ? -7.711 2.794 -4.848 1.00 0.00 63 THR A C 13
ATOM 16465 O O . THR A 1 63 ? -8.201 2.303 -5.864 1.00 0.00 63 THR A O 13
ATOM 16476 N N . GLY A 1 64 ? -6.752 2.232 -4.130 1.00 0.00 64 GLY A N 13
ATOM 16477 C CA . GLY A 1 64 ? -6.188 0.946 -4.509 1.00 0.00 64 GLY A CA 13
ATOM 16478 C C . GLY A 1 64 ? -6.136 -0.004 -3.312 1.00 0.00 64 GLY A C 13
ATOM 16479 O O . GLY A 1 64 ? -6.532 0.363 -2.206 1.00 0.00 64 GLY A O 13
ATOM 16483 N N . ILE A 1 65 ? -5.643 -1.206 -3.572 1.00 0.00 65 ILE A N 13
ATOM 16484 C CA . ILE A 1 65 ? -5.535 -2.212 -2.529 1.00 0.00 65 ILE A CA 13
ATOM 16485 C C . ILE A 1 65 ? -4.057 -2.446 -2.204 1.00 0.00 65 ILE A C 13
ATOM 16486 O O . ILE A 1 65 ? -3.187 -2.183 -3.032 1.00 0.00 65 ILE A O 13
ATOM 16502 N N . VAL A 1 66 ? -3.820 -2.937 -0.996 1.00 0.00 66 VAL A N 13
ATOM 16503 C CA . VAL A 1 66 ? -2.464 -3.208 -0.551 1.00 0.00 66 VAL A CA 13
ATOM 16504 C C . VAL A 1 66 ? -2.050 -4.608 -1.015 1.00 0.00 66 VAL A C 13
ATOM 16505 O O . VAL A 1 66 ? -2.745 -5.584 -0.744 1.00 0.00 66 VAL A O 13
ATOM 16518 N N . VAL A 1 67 ? -0.922 -4.656 -1.705 1.00 0.00 67 VAL A N 13
ATOM 16519 C CA . VAL A 1 67 ? -0.407 -5.920 -2.209 1.00 0.00 67 VAL A CA 13
ATOM 16520 C C . VAL A 1 67 ? 0.379 -6.623 -1.101 1.00 0.00 67 VAL A C 13
ATOM 16521 O O . VAL A 1 67 ? 0.262 -7.835 -0.925 1.00 0.00 67 VAL A O 13
ATOM 16534 N N . GLY A 1 68 ? 1.163 -5.833 -0.382 1.00 0.00 68 GLY A N 13
ATOM 16535 C CA . GLY A 1 68 ? 1.969 -6.365 0.703 1.00 0.00 68 GLY A CA 13
ATOM 16536 C C . GLY A 1 68 ? 1.922 -5.444 1.925 1.00 0.00 68 GLY A C 13
ATOM 16537 O O . GLY A 1 68 ? 1.694 -4.243 1.793 1.00 0.00 68 GLY A O 13
ATOM 16541 N N . LEU A 1 69 ? 2.139 -6.043 3.087 1.00 0.00 69 LEU A N 13
ATOM 16542 C CA . LEU A 1 69 ? 2.123 -5.293 4.330 1.00 0.00 69 LEU A CA 13
ATOM 16543 C C . LEU A 1 69 ? 3.562 -5.009 4.767 1.00 0.00 69 LEU A C 13
ATOM 16544 O O . LEU A 1 69 ? 4.511 -5.395 4.086 1.00 0.00 69 LEU A O 13
ATOM 16560 N N . VAL A 1 70 ? 3.679 -4.337 5.903 1.00 0.00 70 VAL A N 13
ATOM 16561 C CA . VAL A 1 70 ? 4.986 -3.995 6.440 1.00 0.00 70 VAL A CA 13
ATOM 16562 C C . VAL A 1 70 ? 5.216 -4.769 7.740 1.00 0.00 70 VAL A C 13
ATOM 16563 O O . VAL A 1 70 ? 4.669 -4.414 8.782 1.00 0.00 70 VAL A O 13
ATOM 16576 N N . PHE A 1 71 ? 6.027 -5.812 7.635 1.00 0.00 71 PHE A N 13
ATOM 16577 C CA . PHE A 1 71 ? 6.336 -6.639 8.789 1.00 0.00 71 PHE A CA 13
ATOM 16578 C C . PHE A 1 71 ? 7.827 -6.974 8.840 1.00 0.00 71 PHE A C 13
ATOM 16579 O O . PHE A 1 71 ? 8.556 -6.727 7.881 1.00 0.00 71 PHE A O 13
ATOM 16596 N N . ASP A 1 72 ? 8.236 -7.533 9.970 1.00 0.00 72 ASP A N 13
ATOM 16597 C CA . ASP A 1 72 ? 9.627 -7.906 10.157 1.00 0.00 72 ASP A CA 13
ATOM 16598 C C . ASP A 1 72 ? 10.155 -8.556 8.877 1.00 0.00 72 ASP A C 13
ATOM 16599 O O . ASP A 1 72 ? 9.817 -9.699 8.572 1.00 0.00 72 ASP A O 13
ATOM 16609 N N . ASP A 1 73 ? 10.975 -7.800 8.162 1.00 0.00 73 ASP A N 13
ATOM 16610 C CA . ASP A 1 73 ? 11.551 -8.288 6.921 1.00 0.00 73 ASP A CA 13
ATOM 16611 C C . ASP A 1 73 ? 12.683 -9.267 7.239 1.00 0.00 73 ASP A C 13
ATOM 16612 O O . ASP A 1 73 ? 13.706 -8.878 7.801 1.00 0.00 73 ASP A O 13
ATOM 16622 N N . PRO A 1 74 ? 12.456 -10.553 6.856 1.00 0.00 74 PRO A N 13
ATOM 16623 C CA . PRO A 1 74 ? 13.445 -11.589 7.095 1.00 0.00 74 PRO A CA 13
ATOM 16624 C C . PRO A 1 74 ? 14.616 -11.468 6.116 1.00 0.00 74 PRO A C 13
ATOM 16625 O O . PRO A 1 74 ? 14.818 -10.416 5.514 1.00 0.00 74 PRO A O 13
ATOM 16636 N N . ALA A 1 75 ? 15.355 -12.561 5.990 1.00 0.00 75 ALA A N 13
ATOM 16637 C CA . ALA A 1 75 ? 16.500 -12.589 5.096 1.00 0.00 75 ALA A CA 13
ATOM 16638 C C . ALA A 1 75 ? 16.010 -12.711 3.651 1.00 0.00 75 ALA A C 13
ATOM 16639 O O . ALA A 1 75 ? 16.813 -12.738 2.720 1.00 0.00 75 ALA A O 13
ATOM 16646 N N . THR A 1 76 ? 14.695 -12.782 3.511 1.00 0.00 76 THR A N 13
ATOM 16647 C CA . THR A 1 76 ? 14.088 -12.899 2.195 1.00 0.00 76 THR A CA 13
ATOM 16648 C C . THR A 1 76 ? 12.989 -11.849 2.019 1.00 0.00 76 THR A C 13
ATOM 16649 O O . THR A 1 76 ? 12.264 -11.865 1.026 1.00 0.00 76 THR A O 13
ATOM 16660 N N . GLN A 1 77 ? 12.900 -10.963 3.000 1.00 0.00 77 GLN A N 13
ATOM 16661 C CA . GLN A 1 77 ? 11.901 -9.908 2.967 1.00 0.00 77 GLN A CA 13
ATOM 16662 C C . GLN A 1 77 ? 10.497 -10.510 2.880 1.00 0.00 77 GLN A C 13
ATOM 16663 O O . GLN A 1 77 ? 10.328 -11.636 2.416 1.00 0.00 77 GLN A O 13
ATOM 16677 N N . TYR A 1 78 ? 9.524 -9.732 3.333 1.00 0.00 78 TYR A N 13
ATOM 16678 C CA . TYR A 1 78 ? 8.141 -10.173 3.313 1.00 0.00 78 TYR A CA 13
ATOM 16679 C C . TYR A 1 78 ? 7.186 -8.994 3.505 1.00 0.00 78 TYR A C 13
ATOM 16680 O O . TYR A 1 78 ? 7.546 -7.993 4.121 1.00 0.00 78 TYR A O 13
ATOM 16698 N N . PRO A 1 79 ? 5.953 -9.155 2.953 1.00 0.00 79 PRO A N 13
ATOM 16699 C CA . PRO A 1 79 ? 5.608 -10.374 2.238 1.00 0.00 79 PRO A CA 13
ATOM 16700 C C . PRO A 1 79 ? 6.269 -10.406 0.859 1.00 0.00 79 PRO A C 13
ATOM 16701 O O . PRO A 1 79 ? 7.017 -11.332 0.547 1.00 0.00 79 PRO A O 13
ATOM 16712 N N . ASP A 1 80 ? 5.970 -9.385 0.070 1.00 0.00 80 ASP A N 13
ATOM 16713 C CA . ASP A 1 80 ? 6.526 -9.285 -1.269 1.00 0.00 80 ASP A CA 13
ATOM 16714 C C . ASP A 1 80 ? 7.437 -8.058 -1.349 1.00 0.00 80 ASP A C 13
ATOM 16715 O O . ASP A 1 80 ? 8.377 -8.030 -2.142 1.00 0.00 80 ASP A O 13
ATOM 16725 N N . ASP A 1 81 ? 7.125 -7.075 -0.517 1.00 0.00 81 ASP A N 13
ATOM 16726 C CA . ASP A 1 81 ? 7.905 -5.850 -0.484 1.00 0.00 81 ASP A CA 13
ATOM 16727 C C . ASP A 1 81 ? 8.234 -5.499 0.969 1.00 0.00 81 ASP A C 13
ATOM 16728 O O . ASP A 1 81 ? 7.727 -6.133 1.894 1.00 0.00 81 ASP A O 13
ATOM 16738 N N . PRO A 1 82 ? 9.103 -4.465 1.128 1.00 0.00 82 PRO A N 13
ATOM 16739 C CA . PRO A 1 82 ? 9.506 -4.022 2.452 1.00 0.00 82 PRO A CA 13
ATOM 16740 C C . PRO A 1 82 ? 8.386 -3.231 3.130 1.00 0.00 82 PRO A C 13
ATOM 16741 O O . PRO A 1 82 ? 7.998 -3.537 4.256 1.00 0.00 82 PRO A O 13
ATOM 16752 N N . LEU A 1 83 ? 7.897 -2.228 2.415 1.00 0.00 83 LEU A N 13
ATOM 16753 C CA . LEU A 1 83 ? 6.829 -1.391 2.933 1.00 0.00 83 LEU A CA 13
ATOM 16754 C C . LEU A 1 83 ? 5.526 -1.722 2.204 1.00 0.00 83 LEU A C 13
ATOM 16755 O O . LEU A 1 83 ? 5.517 -2.534 1.279 1.00 0.00 83 LEU A O 13
ATOM 16771 N N . ILE A 1 84 ? 4.456 -1.079 2.647 1.00 0.00 84 ILE A N 13
ATOM 16772 C CA . ILE A 1 84 ? 3.150 -1.296 2.049 1.00 0.00 84 ILE A CA 13
ATOM 16773 C C . ILE A 1 84 ? 3.093 -0.591 0.692 1.00 0.00 84 ILE A C 13
ATOM 16774 O O . ILE A 1 84 ? 3.691 0.469 0.514 1.00 0.00 84 ILE A O 13
ATOM 16790 N N . GLN A 1 85 ? 2.369 -1.208 -0.229 1.00 0.00 85 GLN A N 13
ATOM 16791 C CA . GLN A 1 85 ? 2.225 -0.653 -1.564 1.00 0.00 85 GLN A CA 13
ATOM 16792 C C . GLN A 1 85 ? 0.772 -0.765 -2.033 1.00 0.00 85 GLN A C 13
ATOM 16793 O O . GLN A 1 85 ? 0.122 -1.786 -1.811 1.00 0.00 85 GLN A O 13
ATOM 16807 N N . VAL A 1 86 ? 0.307 0.296 -2.674 1.00 0.00 86 VAL A N 13
ATOM 16808 C CA . VAL A 1 86 ? -1.056 0.329 -3.176 1.00 0.00 86 VAL A CA 13
ATOM 16809 C C . VAL A 1 86 ? -1.036 0.214 -4.702 1.00 0.00 86 VAL A C 13
ATOM 16810 O O . VAL A 1 86 ? -0.110 0.696 -5.352 1.00 0.00 86 VAL A O 13
ATOM 16823 N N . LEU A 1 87 ? -2.068 -0.428 -5.228 1.00 0.00 87 LEU A N 13
ATOM 16824 C CA . LEU A 1 87 ? -2.180 -0.613 -6.665 1.00 0.00 87 LEU A CA 13
ATOM 16825 C C . LEU A 1 87 ? -3.585 -0.209 -7.119 1.00 0.00 87 LEU A C 13
ATOM 16826 O O . LEU A 1 87 ? -4.572 -0.816 -6.708 1.00 0.00 87 LEU A O 13
ATOM 16842 N N . VAL A 1 88 ? -3.629 0.815 -7.960 1.00 0.00 88 VAL A N 13
ATOM 16843 C CA . VAL A 1 88 ? -4.895 1.308 -8.472 1.00 0.00 88 VAL A CA 13
ATOM 16844 C C . VAL A 1 88 ? -5.290 0.502 -9.710 1.00 0.00 88 VAL A C 13
ATOM 16845 O O . VAL A 1 88 ? -4.425 0.003 -10.431 1.00 0.00 88 VAL A O 13
ATOM 16858 N N . GLU A 1 89 ? -6.594 0.397 -9.919 1.00 0.00 89 GLU A N 13
ATOM 16859 C CA . GLU A 1 89 ? -7.112 -0.342 -11.058 1.00 0.00 89 GLU A CA 13
ATOM 16860 C C . GLU A 1 89 ? -6.787 0.392 -12.360 1.00 0.00 89 GLU A C 13
ATOM 16861 O O . GLU A 1 89 ? -6.996 1.599 -12.465 1.00 0.00 89 GLU A O 13
ATOM 16874 N N . GLY A 1 90 ? -6.279 -0.368 -13.319 1.00 0.00 90 GLY A N 13
ATOM 16875 C CA . GLY A 1 90 ? -5.923 0.197 -14.611 1.00 0.00 90 GLY A CA 13
ATOM 16876 C C . GLY A 1 90 ? -4.801 1.227 -14.469 1.00 0.00 90 GLY A C 13
ATOM 16877 O O . GLY A 1 90 ? -4.576 2.033 -15.370 1.00 0.00 90 GLY A O 13
ATOM 16881 N N . LEU A 1 91 ? -4.128 1.168 -13.329 1.00 0.00 91 LEU A N 13
ATOM 16882 C CA . LEU A 1 91 ? -3.035 2.086 -13.058 1.00 0.00 91 LEU A CA 13
ATOM 16883 C C . LEU A 1 91 ? -1.810 1.293 -12.597 1.00 0.00 91 LEU A C 13
ATOM 16884 O O . LEU A 1 91 ? -1.761 0.073 -12.754 1.00 0.00 91 LEU A O 13
ATOM 16900 N N . GLY A 1 92 ? -0.852 2.016 -12.039 1.00 0.00 92 GLY A N 13
ATOM 16901 C CA . GLY A 1 92 ? 0.370 1.395 -11.555 1.00 0.00 92 GLY A CA 13
ATOM 16902 C C . GLY A 1 92 ? 0.295 1.142 -10.048 1.00 0.00 92 GLY A C 13
ATOM 16903 O O . GLY A 1 92 ? -0.793 1.023 -9.486 1.00 0.00 92 GLY A O 13
ATOM 16907 N N . GLU A 1 93 ? 1.467 1.067 -9.433 1.00 0.00 93 GLU A N 13
ATOM 16908 C CA . GLU A 1 93 ? 1.549 0.830 -8.002 1.00 0.00 93 GLU A CA 13
ATOM 16909 C C . GLU A 1 93 ? 2.690 1.645 -7.392 1.00 0.00 93 GLU A C 13
ATOM 16910 O O . GLU A 1 93 ? 3.720 1.853 -8.033 1.00 0.00 93 GLU A O 13
ATOM 16923 N N . ASP A 1 94 ? 2.468 2.088 -6.164 1.00 0.00 94 ASP A N 13
ATOM 16924 C CA . ASP A 1 94 ? 3.465 2.879 -5.461 1.00 0.00 94 ASP A CA 13
ATOM 16925 C C . ASP A 1 94 ? 3.471 2.486 -3.982 1.00 0.00 94 ASP A C 13
ATOM 16926 O O . ASP A 1 94 ? 2.558 1.808 -3.513 1.00 0.00 94 ASP A O 13
ATOM 16936 N N . LEU A 1 95 ? 4.509 2.931 -3.289 1.00 0.00 95 LEU A N 13
ATOM 16937 C CA . LEU A 1 95 ? 4.645 2.634 -1.872 1.00 0.00 95 LEU A CA 13
ATOM 16938 C C . LEU A 1 95 ? 4.225 3.860 -1.058 1.00 0.00 95 LEU A C 13
ATOM 16939 O O . LEU A 1 95 ? 4.588 4.986 -1.394 1.00 0.00 95 LEU A O 13
ATOM 16955 N N . PHE A 1 96 ? 3.467 3.597 -0.004 1.00 0.00 96 PHE A N 13
ATOM 16956 C CA . PHE A 1 96 ? 2.994 4.665 0.861 1.00 0.00 96 PHE A CA 13
ATOM 16957 C C . PHE A 1 96 ? 3.193 4.305 2.335 1.00 0.00 96 PHE A C 13
ATOM 16958 O O . PHE A 1 96 ? 3.531 3.167 2.660 1.00 0.00 96 PHE A O 13
ATOM 16975 N N . PHE A 1 97 ? 2.976 5.295 3.188 1.00 0.00 97 PHE A N 13
ATOM 16976 C CA . PHE A 1 97 ? 3.130 5.098 4.619 1.00 0.00 97 PHE A CA 13
ATOM 16977 C C . PHE A 1 97 ? 1.785 4.775 5.274 1.00 0.00 97 PHE A C 13
ATOM 16978 O O . PHE A 1 97 ? 0.730 5.082 4.720 1.00 0.00 97 PHE A O 13
ATOM 16995 N N . PRO A 1 98 ? 1.869 4.145 6.477 1.00 0.00 98 PRO A N 13
ATOM 16996 C CA . PRO A 1 98 ? 0.672 3.776 7.213 1.00 0.00 98 PRO A CA 13
ATOM 16997 C C . PRO A 1 98 ? 0.030 5.004 7.863 1.00 0.00 98 PRO A C 13
ATOM 16998 O O . PRO A 1 98 ? -1.162 4.997 8.168 1.00 0.00 98 PRO A O 13
ATOM 17009 N N . GLU A 1 99 ? 0.848 6.029 8.056 1.00 0.00 99 GLU A N 13
ATOM 17010 C CA . GLU A 1 99 ? 0.375 7.260 8.665 1.00 0.00 99 GLU A CA 13
ATOM 17011 C C . GLU A 1 99 ? 0.085 8.307 7.588 1.00 0.00 99 GLU A C 13
ATOM 17012 O O . GLU A 1 99 ? -0.310 9.430 7.900 1.00 0.00 99 GLU A O 13
ATOM 17025 N N . GLU A 1 100 ? 0.293 7.903 6.344 1.00 0.00 100 GLU A N 13
ATOM 17026 C CA . GLU A 1 100 ? 0.058 8.794 5.218 1.00 0.00 100 GLU A CA 13
ATOM 17027 C C . GLU A 1 100 ? -1.393 8.684 4.748 1.00 0.00 100 GLU A C 13
ATOM 17028 O O . GLU A 1 100 ? -2.140 9.659 4.798 1.00 0.00 100 GLU A O 13
ATOM 17041 N N . LEU A 1 101 ? -1.749 7.487 4.302 1.00 0.00 101 LEU A N 13
ATOM 17042 C CA . LEU A 1 101 ? -3.099 7.238 3.824 1.00 0.00 101 LEU A CA 13
ATOM 17043 C C . LEU A 1 101 ? -3.917 6.581 4.938 1.00 0.00 101 LEU A C 13
ATOM 17044 O O . LEU A 1 101 ? -3.356 5.992 5.861 1.00 0.00 101 LEU A O 13
ATOM 17060 N N . GLU A 1 102 ? -5.230 6.705 4.815 1.00 0.00 102 GLU A N 13
ATOM 17061 C CA . GLU A 1 102 ? -6.132 6.130 5.800 1.00 0.00 102 GLU A CA 13
ATOM 17062 C C . GLU A 1 102 ? -6.926 4.976 5.181 1.00 0.00 102 GLU A C 13
ATOM 17063 O O . GLU A 1 102 ? -6.927 4.801 3.964 1.00 0.00 102 GLU A O 13
ATOM 17076 N N . LEU A 1 103 ? -7.582 4.221 6.049 1.00 0.00 103 LEU A N 13
ATOM 17077 C CA . LEU A 1 103 ? -8.378 3.090 5.604 1.00 0.00 103 LEU A CA 13
ATOM 17078 C C . LEU A 1 103 ? -9.702 3.598 5.032 1.00 0.00 103 LEU A C 13
ATOM 17079 O O . LEU A 1 103 ? -10.375 4.423 5.649 1.00 0.00 103 LEU A O 13
ATOM 17095 N N . ALA A 1 104 ? -10.039 3.082 3.858 1.00 0.00 104 ALA A N 13
ATOM 17096 C CA . ALA A 1 104 ? -11.271 3.474 3.195 1.00 0.00 104 ALA A CA 13
ATOM 17097 C C . ALA A 1 104 ? -12.464 2.932 3.984 1.00 0.00 104 ALA A C 13
ATOM 17098 O O . ALA A 1 104 ? -12.343 1.934 4.694 1.00 0.00 104 ALA A O 13
ATOM 17105 N N . PRO A 1 105 ? -13.620 3.632 3.831 1.00 0.00 105 PRO A N 13
ATOM 17106 C CA . PRO A 1 105 ? -14.835 3.233 4.523 1.00 0.00 105 PRO A CA 13
ATOM 17107 C C . PRO A 1 105 ? -15.457 1.996 3.869 1.00 0.00 105 PRO A C 13
ATOM 17108 O O . PRO A 1 105 ? -15.662 0.980 4.528 1.00 0.00 105 PRO A O 13
ATOM 17119 N N . GLU A 1 106 ? -15.736 2.125 2.580 1.00 0.00 106 GLU A N 13
ATOM 17120 C CA . GLU A 1 106 ? -16.329 1.031 1.830 1.00 0.00 106 GLU A CA 13
ATOM 17121 C C . GLU A 1 106 ? -15.294 0.408 0.893 1.00 0.00 106 GLU A C 13
ATOM 17122 O O . GLU A 1 106 ? -15.599 -0.537 0.167 1.00 0.00 106 GLU A O 13
ATOM 17135 N N . MET A 1 21 ? 9.301 -18.859 -19.752 1.00 0.00 21 MET A N 14
ATOM 17136 C CA . MET A 1 21 ? 9.760 -19.409 -18.489 1.00 0.00 21 MET A CA 14
ATOM 17137 C C . MET A 1 21 ? 9.199 -18.614 -17.307 1.00 0.00 21 MET A C 14
ATOM 17138 O O . MET A 1 21 ? 9.679 -17.522 -17.007 1.00 0.00 21 MET A O 14
ATOM 17152 N N . ILE A 1 22 ? 8.193 -19.193 -16.670 1.00 0.00 22 ILE A N 14
ATOM 17153 C CA . ILE A 1 22 ? 7.562 -18.552 -15.529 1.00 0.00 22 ILE A CA 14
ATOM 17154 C C . ILE A 1 22 ? 8.508 -18.611 -14.329 1.00 0.00 22 ILE A C 14
ATOM 17155 O O . ILE A 1 22 ? 8.933 -19.690 -13.921 1.00 0.00 22 ILE A O 14
ATOM 17171 N N . GLN A 1 23 ? 8.812 -17.435 -13.797 1.00 0.00 23 GLN A N 14
ATOM 17172 C CA . GLN A 1 23 ? 9.700 -17.339 -12.652 1.00 0.00 23 GLN A CA 14
ATOM 17173 C C . GLN A 1 23 ? 8.891 -17.261 -11.356 1.00 0.00 23 GLN A C 14
ATOM 17174 O O . GLN A 1 23 ? 9.153 -18.004 -10.411 1.00 0.00 23 GLN A O 14
ATOM 17188 N N . ASP A 1 24 ? 7.923 -16.357 -11.354 1.00 0.00 24 ASP A N 14
ATOM 17189 C CA . ASP A 1 24 ? 7.072 -16.174 -10.190 1.00 0.00 24 ASP A CA 14
ATOM 17190 C C . ASP A 1 24 ? 5.797 -17.002 -10.359 1.00 0.00 24 ASP A C 14
ATOM 17191 O O . ASP A 1 24 ? 5.316 -17.187 -11.476 1.00 0.00 24 ASP A O 14
ATOM 17201 N N . PRO A 1 25 ? 5.272 -17.492 -9.205 1.00 0.00 25 PRO A N 14
ATOM 17202 C CA . PRO A 1 25 ? 4.062 -18.296 -9.215 1.00 0.00 25 PRO A CA 14
ATOM 17203 C C . PRO A 1 25 ? 2.826 -17.425 -9.448 1.00 0.00 25 PRO A C 14
ATOM 17204 O O . PRO A 1 25 ? 2.784 -16.273 -9.016 1.00 0.00 25 PRO A O 14
ATOM 17215 N N . SER A 1 26 ? 1.850 -18.006 -10.129 1.00 0.00 26 SER A N 14
ATOM 17216 C CA . SER A 1 26 ? 0.617 -17.299 -10.423 1.00 0.00 26 SER A CA 14
ATOM 17217 C C . SER A 1 26 ? -0.331 -17.375 -9.223 1.00 0.00 26 SER A C 14
ATOM 17218 O O . SER A 1 26 ? -0.911 -16.369 -8.821 1.00 0.00 26 SER A O 14
ATOM 17226 N N . LEU A 1 27 ? -0.457 -18.580 -8.686 1.00 0.00 27 LEU A N 14
ATOM 17227 C CA . LEU A 1 27 ? -1.322 -18.801 -7.541 1.00 0.00 27 LEU A CA 14
ATOM 17228 C C . LEU A 1 27 ? -0.574 -18.424 -6.260 1.00 0.00 27 LEU A C 14
ATOM 17229 O O . LEU A 1 27 ? 0.284 -19.172 -5.795 1.00 0.00 27 LEU A O 14
ATOM 17245 N N . ILE A 1 28 ? -0.927 -17.264 -5.727 1.00 0.00 28 ILE A N 14
ATOM 17246 C CA . ILE A 1 28 ? -0.299 -16.777 -4.510 1.00 0.00 28 ILE A CA 14
ATOM 17247 C C . ILE A 1 28 ? -1.383 -16.399 -3.499 1.00 0.00 28 ILE A C 14
ATOM 17248 O O . ILE A 1 28 ? -2.412 -15.835 -3.869 1.00 0.00 28 ILE A O 14
ATOM 17264 N N . ILE A 1 29 ? -1.115 -16.723 -2.243 1.00 0.00 29 ILE A N 14
ATOM 17265 C CA . ILE A 1 29 ? -2.054 -16.422 -1.175 1.00 0.00 29 ILE A CA 14
ATOM 17266 C C . ILE A 1 29 ? -1.290 -15.871 0.030 1.00 0.00 29 ILE A C 14
ATOM 17267 O O . ILE A 1 29 ? -0.354 -16.501 0.518 1.00 0.00 29 ILE A O 14
ATOM 17283 N N . CYS A 1 30 ? -1.718 -14.698 0.477 1.00 0.00 30 CYS A N 14
ATOM 17284 C CA . CYS A 1 30 ? -1.088 -14.056 1.617 1.00 0.00 30 CYS A CA 14
ATOM 17285 C C . CYS A 1 30 ? -2.078 -14.062 2.781 1.00 0.00 30 CYS A C 14
ATOM 17286 O O . CYS A 1 30 ? -3.290 -14.023 2.572 1.00 0.00 30 CYS A O 14
ATOM 17294 N N . HIS A 1 31 ? -1.528 -14.112 3.986 1.00 0.00 31 HIS A N 14
ATOM 17295 C CA . HIS A 1 31 ? -2.348 -14.125 5.185 1.00 0.00 31 HIS A CA 14
ATOM 17296 C C . HIS A 1 31 ? -2.128 -12.831 5.971 1.00 0.00 31 HIS A C 14
ATOM 17297 O O . HIS A 1 31 ? -1.239 -12.047 5.645 1.00 0.00 31 HIS A O 14
ATOM 17312 N N . ASP A 1 32 ? -2.953 -12.649 6.992 1.00 0.00 32 ASP A N 14
ATOM 17313 C CA . ASP A 1 32 ? -2.859 -11.464 7.827 1.00 0.00 32 ASP A CA 14
ATOM 17314 C C . ASP A 1 32 ? -2.152 -11.822 9.135 1.00 0.00 32 ASP A C 14
ATOM 17315 O O . ASP A 1 32 ? -2.628 -12.668 9.890 1.00 0.00 32 ASP A O 14
ATOM 17325 N N . VAL A 1 33 ? -1.028 -11.159 9.364 1.00 0.00 33 VAL A N 14
ATOM 17326 C CA . VAL A 1 33 ? -0.250 -11.397 10.568 1.00 0.00 33 VAL A CA 14
ATOM 17327 C C . VAL A 1 33 ? -0.597 -10.335 11.612 1.00 0.00 33 VAL A C 14
ATOM 17328 O O . VAL A 1 33 ? -0.898 -9.193 11.265 1.00 0.00 33 VAL A O 14
ATOM 17341 N N . ASP A 1 34 ? -0.545 -10.747 12.871 1.00 0.00 34 ASP A N 14
ATOM 17342 C CA . ASP A 1 34 ? -0.850 -9.844 13.967 1.00 0.00 34 ASP A CA 14
ATOM 17343 C C . ASP A 1 34 ? 0.164 -8.698 13.976 1.00 0.00 34 ASP A C 14
ATOM 17344 O O . ASP A 1 34 ? 1.368 -8.928 13.880 1.00 0.00 34 ASP A O 14
ATOM 17354 N N . GLY A 1 35 ? -0.361 -7.487 14.091 1.00 0.00 35 GLY A N 14
ATOM 17355 C CA . GLY A 1 35 ? 0.482 -6.304 14.113 1.00 0.00 35 GLY A CA 14
ATOM 17356 C C . GLY A 1 35 ? 0.697 -5.757 12.700 1.00 0.00 35 GLY A C 14
ATOM 17357 O O . GLY A 1 35 ? 1.648 -6.140 12.021 1.00 0.00 35 GLY A O 14
ATOM 17361 N N . ALA A 1 36 ? -0.203 -4.871 12.299 1.00 0.00 36 ALA A N 14
ATOM 17362 C CA . ALA A 1 36 ? -0.124 -4.269 10.980 1.00 0.00 36 ALA A CA 14
ATOM 17363 C C . ALA A 1 36 ? -1.055 -3.056 10.920 1.00 0.00 36 ALA A C 14
ATOM 17364 O O . ALA A 1 36 ? -1.986 -2.945 11.716 1.00 0.00 36 ALA A O 14
ATOM 17371 N N . PRO A 1 37 ? -0.765 -2.155 9.944 1.00 0.00 37 PRO A N 14
ATOM 17372 C CA . PRO A 1 37 ? -1.566 -0.955 9.770 1.00 0.00 37 PRO A CA 14
ATOM 17373 C C . PRO A 1 37 ? -2.909 -1.283 9.116 1.00 0.00 37 PRO A C 14
ATOM 17374 O O . PRO A 1 37 ? -3.955 -0.830 9.578 1.00 0.00 37 PRO A O 14
ATOM 17385 N N . VAL A 1 38 ? -2.836 -2.067 8.051 1.00 0.00 38 VAL A N 14
ATOM 17386 C CA . VAL A 1 38 ? -4.034 -2.461 7.328 1.00 0.00 38 VAL A CA 14
ATOM 17387 C C . VAL A 1 38 ? -4.049 -3.981 7.163 1.00 0.00 38 VAL A C 14
ATOM 17388 O O . VAL A 1 38 ? -3.108 -4.662 7.565 1.00 0.00 38 VAL A O 14
ATOM 17401 N N . ARG A 1 39 ? -5.128 -4.469 6.570 1.00 0.00 39 ARG A N 14
ATOM 17402 C CA . ARG A 1 39 ? -5.278 -5.897 6.346 1.00 0.00 39 ARG A CA 14
ATOM 17403 C C . ARG A 1 39 ? -5.103 -6.224 4.862 1.00 0.00 39 ARG A C 14
ATOM 17404 O O . ARG A 1 39 ? -5.283 -5.359 4.007 1.00 0.00 39 ARG A O 14
ATOM 17425 N N . ILE A 1 40 ? -4.753 -7.474 4.602 1.00 0.00 40 ILE A N 14
ATOM 17426 C CA . ILE A 1 40 ? -4.552 -7.927 3.235 1.00 0.00 40 ILE A CA 14
ATOM 17427 C C . ILE A 1 40 ? -5.881 -7.863 2.480 1.00 0.00 40 ILE A C 14
ATOM 17428 O O . ILE A 1 40 ? -6.900 -8.352 2.967 1.00 0.00 40 ILE A O 14
ATOM 17444 N N . GLY A 1 41 ? -5.830 -7.255 1.304 1.00 0.00 41 GLY A N 14
ATOM 17445 C CA . GLY A 1 41 ? -7.016 -7.121 0.477 1.00 0.00 41 GLY A CA 14
ATOM 17446 C C . GLY A 1 41 ? -7.869 -5.934 0.930 1.00 0.00 41 GLY A C 14
ATOM 17447 O O . GLY A 1 41 ? -9.006 -5.777 0.489 1.00 0.00 41 GLY A O 14
ATOM 17451 N N . ALA A 1 42 ? -7.285 -5.128 1.806 1.00 0.00 42 ALA A N 14
ATOM 17452 C CA . ALA A 1 42 ? -7.977 -3.959 2.324 1.00 0.00 42 ALA A CA 14
ATOM 17453 C C . ALA A 1 42 ? -7.900 -2.829 1.295 1.00 0.00 42 ALA A C 14
ATOM 17454 O O . ALA A 1 42 ? -6.858 -2.618 0.676 1.00 0.00 42 ALA A O 14
ATOM 17461 N N . LYS A 1 43 ? -9.018 -2.132 1.143 1.00 0.00 43 LYS A N 14
ATOM 17462 C CA . LYS A 1 43 ? -9.089 -1.030 0.201 1.00 0.00 43 LYS A CA 14
ATOM 17463 C C . LYS A 1 43 ? -8.797 0.282 0.934 1.00 0.00 43 LYS A C 14
ATOM 17464 O O . LYS A 1 43 ? -9.570 0.703 1.793 1.00 0.00 43 LYS A O 14
ATOM 17483 N N . VAL A 1 44 ? -7.677 0.890 0.567 1.00 0.00 44 VAL A N 14
ATOM 17484 C CA . VAL A 1 44 ? -7.273 2.145 1.180 1.00 0.00 44 VAL A CA 14
ATOM 17485 C C . VAL A 1 44 ? -7.348 3.263 0.138 1.00 0.00 44 VAL A C 14
ATOM 17486 O O . VAL A 1 44 ? -7.566 3.001 -1.044 1.00 0.00 44 VAL A O 14
ATOM 17499 N N . LYS A 1 45 ? -7.161 4.485 0.615 1.00 0.00 45 LYS A N 14
ATOM 17500 C CA . LYS A 1 45 ? -7.205 5.645 -0.261 1.00 0.00 45 LYS A CA 14
ATOM 17501 C C . LYS A 1 45 ? -5.881 6.405 -0.158 1.00 0.00 45 LYS A C 14
ATOM 17502 O O . LYS A 1 45 ? -5.463 6.786 0.934 1.00 0.00 45 LYS A O 14
ATOM 17521 N N . VAL A 1 46 ? -5.258 6.603 -1.311 1.00 0.00 46 VAL A N 14
ATOM 17522 C CA . VAL A 1 46 ? -3.991 7.311 -1.364 1.00 0.00 46 VAL A CA 14
ATOM 17523 C C . VAL A 1 46 ? -4.208 8.769 -0.952 1.00 0.00 46 VAL A C 14
ATOM 17524 O O . VAL A 1 46 ? -5.031 9.468 -1.542 1.00 0.00 46 VAL A O 14
ATOM 17537 N N . VAL A 1 47 ? -3.455 9.184 0.056 1.00 0.00 47 VAL A N 14
ATOM 17538 C CA . VAL A 1 47 ? -3.556 10.545 0.553 1.00 0.00 47 VAL A CA 14
ATOM 17539 C C . VAL A 1 47 ? -3.078 11.515 -0.528 1.00 0.00 47 VAL A C 14
ATOM 17540 O O . VAL A 1 47 ? -1.907 11.504 -0.903 1.00 0.00 47 VAL A O 14
ATOM 17553 N N . PRO A 1 48 ? -4.033 12.353 -1.011 1.00 0.00 48 PRO A N 14
ATOM 17554 C CA . PRO A 1 48 ? -3.721 13.329 -2.043 1.00 0.00 48 PRO A CA 14
ATOM 17555 C C . PRO A 1 48 ? -2.933 14.506 -1.464 1.00 0.00 48 PRO A C 14
ATOM 17556 O O . PRO A 1 48 ? -2.310 15.263 -2.206 1.00 0.00 48 PRO A O 14
ATOM 17567 N N . HIS A 1 49 ? -2.987 14.622 -0.146 1.00 0.00 49 HIS A N 14
ATOM 17568 C CA . HIS A 1 49 ? -2.286 15.694 0.540 1.00 0.00 49 HIS A CA 14
ATOM 17569 C C . HIS A 1 49 ? -0.827 15.291 0.766 1.00 0.00 49 HIS A C 14
ATOM 17570 O O . HIS A 1 49 ? -0.528 14.114 0.966 1.00 0.00 49 HIS A O 14
ATOM 17585 N N . SER A 1 50 ? 0.043 16.289 0.727 1.00 0.00 50 SER A N 14
ATOM 17586 C CA . SER A 1 50 ? 1.463 16.054 0.924 1.00 0.00 50 SER A CA 14
ATOM 17587 C C . SER A 1 50 ? 1.939 16.760 2.196 1.00 0.00 50 SER A C 14
ATOM 17588 O O . SER A 1 50 ? 2.137 17.973 2.199 1.00 0.00 50 SER A O 14
ATOM 17596 N N . GLU A 1 51 ? 2.107 15.969 3.244 1.00 0.00 51 GLU A N 14
ATOM 17597 C CA . GLU A 1 51 ? 2.557 16.502 4.519 1.00 0.00 51 GLU A CA 14
ATOM 17598 C C . GLU A 1 51 ? 3.955 15.977 4.851 1.00 0.00 51 GLU A C 14
ATOM 17599 O O . GLU A 1 51 ? 4.773 16.697 5.421 1.00 0.00 51 GLU A O 14
ATOM 17612 N N . ASP A 1 52 ? 4.187 14.726 4.479 1.00 0.00 52 ASP A N 14
ATOM 17613 C CA . ASP A 1 52 ? 5.473 14.097 4.730 1.00 0.00 52 ASP A CA 14
ATOM 17614 C C . ASP A 1 52 ? 6.532 14.737 3.830 1.00 0.00 52 ASP A C 14
ATOM 17615 O O . ASP A 1 52 ? 7.559 15.211 4.315 1.00 0.00 52 ASP A O 14
ATOM 17625 N N . GLY A 1 53 ? 6.245 14.734 2.538 1.00 0.00 53 GLY A N 14
ATOM 17626 C CA . GLY A 1 53 ? 7.161 15.308 1.565 1.00 0.00 53 GLY A CA 14
ATOM 17627 C C . GLY A 1 53 ? 6.943 14.701 0.179 1.00 0.00 53 GLY A C 14
ATOM 17628 O O . GLY A 1 53 ? 6.472 15.379 -0.733 1.00 0.00 53 GLY A O 14
ATOM 17632 N N . THR A 1 54 ? 7.295 13.429 0.063 1.00 0.00 54 THR A N 14
ATOM 17633 C CA . THR A 1 54 ? 7.144 12.721 -1.197 1.00 0.00 54 THR A CA 14
ATOM 17634 C C . THR A 1 54 ? 5.734 12.140 -1.315 1.00 0.00 54 THR A C 14
ATOM 17635 O O . THR A 1 54 ? 5.239 11.508 -0.383 1.00 0.00 54 THR A O 14
ATOM 17646 N N . ILE A 1 55 ? 5.127 12.372 -2.470 1.00 0.00 55 ILE A N 14
ATOM 17647 C CA . ILE A 1 55 ? 3.784 11.877 -2.722 1.00 0.00 55 ILE A CA 14
ATOM 17648 C C . ILE A 1 55 ? 3.650 11.510 -4.202 1.00 0.00 55 ILE A C 14
ATOM 17649 O O . ILE A 1 55 ? 4.440 11.960 -5.030 1.00 0.00 55 ILE A O 14
ATOM 17665 N N . SER A 1 56 ? 2.645 10.696 -4.487 1.00 0.00 56 SER A N 14
ATOM 17666 C CA . SER A 1 56 ? 2.397 10.263 -5.851 1.00 0.00 56 SER A CA 14
ATOM 17667 C C . SER A 1 56 ? 1.536 11.297 -6.580 1.00 0.00 56 SER A C 14
ATOM 17668 O O . SER A 1 56 ? 0.585 11.830 -6.010 1.00 0.00 56 SER A O 14
ATOM 17676 N N . GLN A 1 57 ? 1.899 11.548 -7.829 1.00 0.00 57 GLN A N 14
ATOM 17677 C CA . GLN A 1 57 ? 1.170 12.506 -8.643 1.00 0.00 57 GLN A CA 14
ATOM 17678 C C . GLN A 1 57 ? 0.090 11.797 -9.462 1.00 0.00 57 GLN A C 14
ATOM 17679 O O . GLN A 1 57 ? -0.945 12.382 -9.771 1.00 0.00 57 GLN A O 14
ATOM 17693 N N . ARG A 1 58 ? 0.372 10.544 -9.791 1.00 0.00 58 ARG A N 14
ATOM 17694 C CA . ARG A 1 58 ? -0.563 9.747 -10.568 1.00 0.00 58 ARG A CA 14
ATOM 17695 C C . ARG A 1 58 ? -1.711 9.259 -9.681 1.00 0.00 58 ARG A C 14
ATOM 17696 O O . ARG A 1 58 ? -2.880 9.428 -10.026 1.00 0.00 58 ARG A O 14
ATOM 17717 N N . PHE A 1 59 ? -1.338 8.668 -8.557 1.00 0.00 59 PHE A N 14
ATOM 17718 C CA . PHE A 1 59 ? -2.322 8.157 -7.618 1.00 0.00 59 PHE A CA 14
ATOM 17719 C C . PHE A 1 59 ? -2.858 9.275 -6.722 1.00 0.00 59 PHE A C 14
ATOM 17720 O O . PHE A 1 59 ? -3.599 9.016 -5.775 1.00 0.00 59 PHE A O 14
ATOM 17737 N N . LEU A 1 60 ? -2.462 10.496 -7.053 1.00 0.00 60 LEU A N 14
ATOM 17738 C CA . LEU A 1 60 ? -2.894 11.655 -6.290 1.00 0.00 60 LEU A CA 14
ATOM 17739 C C . LEU A 1 60 ? -4.419 11.644 -6.173 1.00 0.00 60 LEU A C 14
ATOM 17740 O O . LEU A 1 60 ? -5.118 12.098 -7.077 1.00 0.00 60 LEU A O 14
ATOM 17756 N N . GLY A 1 61 ? -4.890 11.118 -5.050 1.00 0.00 61 GLY A N 14
ATOM 17757 C CA . GLY A 1 61 ? -6.320 11.041 -4.804 1.00 0.00 61 GLY A CA 14
ATOM 17758 C C . GLY A 1 61 ? -6.934 9.836 -5.518 1.00 0.00 61 GLY A C 14
ATOM 17759 O O . GLY A 1 61 ? -7.971 9.957 -6.169 1.00 0.00 61 GLY A O 14
ATOM 17763 N N . GLN A 1 62 ? -6.269 8.700 -5.372 1.00 0.00 62 GLN A N 14
ATOM 17764 C CA . GLN A 1 62 ? -6.738 7.473 -5.995 1.00 0.00 62 GLN A CA 14
ATOM 17765 C C . GLN A 1 62 ? -7.148 6.458 -4.926 1.00 0.00 62 GLN A C 14
ATOM 17766 O O . GLN A 1 62 ? -7.193 6.783 -3.741 1.00 0.00 62 GLN A O 14
ATOM 17780 N N . THR A 1 63 ? -7.438 5.249 -5.384 1.00 0.00 63 THR A N 14
ATOM 17781 C CA . THR A 1 63 ? -7.846 4.185 -4.481 1.00 0.00 63 THR A CA 14
ATOM 17782 C C . THR A 1 63 ? -7.408 2.825 -5.029 1.00 0.00 63 THR A C 14
ATOM 17783 O O . THR A 1 63 ? -7.678 2.500 -6.183 1.00 0.00 63 THR A O 14
ATOM 17794 N N . GLY A 1 64 ? -6.738 2.067 -4.172 1.00 0.00 64 GLY A N 14
ATOM 17795 C CA . GLY A 1 64 ? -6.258 0.751 -4.555 1.00 0.00 64 GLY A CA 14
ATOM 17796 C C . GLY A 1 64 ? -6.331 -0.222 -3.377 1.00 0.00 64 GLY A C 14
ATOM 17797 O O . GLY A 1 64 ? -7.021 0.037 -2.393 1.00 0.00 64 GLY A O 14
ATOM 17801 N N . ILE A 1 65 ? -5.608 -1.325 -3.516 1.00 0.00 65 ILE A N 14
ATOM 17802 C CA . ILE A 1 65 ? -5.582 -2.340 -2.477 1.00 0.00 65 ILE A CA 14
ATOM 17803 C C . ILE A 1 65 ? -4.131 -2.701 -2.160 1.00 0.00 65 ILE A C 14
ATOM 17804 O O . ILE A 1 65 ? -3.261 -2.611 -3.024 1.00 0.00 65 ILE A O 14
ATOM 17820 N N . VAL A 1 66 ? -3.913 -3.106 -0.917 1.00 0.00 66 VAL A N 14
ATOM 17821 C CA . VAL A 1 66 ? -2.581 -3.483 -0.474 1.00 0.00 66 VAL A CA 14
ATOM 17822 C C . VAL A 1 66 ? -2.294 -4.922 -0.904 1.00 0.00 66 VAL A C 14
ATOM 17823 O O . VAL A 1 66 ? -3.035 -5.840 -0.551 1.00 0.00 66 VAL A O 14
ATOM 17836 N N . VAL A 1 67 ? -1.217 -5.076 -1.660 1.00 0.00 67 VAL A N 14
ATOM 17837 C CA . VAL A 1 67 ? -0.824 -6.391 -2.142 1.00 0.00 67 VAL A CA 14
ATOM 17838 C C . VAL A 1 67 ? -0.191 -7.181 -0.995 1.00 0.00 67 VAL A C 14
ATOM 17839 O O . VAL A 1 67 ? -0.590 -8.313 -0.721 1.00 0.00 67 VAL A O 14
ATOM 17852 N N . GLY A 1 68 ? 0.787 -6.553 -0.356 1.00 0.00 68 GLY A N 14
ATOM 17853 C CA . GLY A 1 68 ? 1.480 -7.186 0.755 1.00 0.00 68 GLY A CA 14
ATOM 17854 C C . GLY A 1 68 ? 1.225 -6.431 2.061 1.00 0.00 68 GLY A C 14
ATOM 17855 O O . GLY A 1 68 ? 0.086 -6.085 2.370 1.00 0.00 68 GLY A O 14
ATOM 17859 N N . LEU A 1 69 ? 2.304 -6.198 2.792 1.00 0.00 69 LEU A N 14
ATOM 17860 C CA . LEU A 1 69 ? 2.213 -5.490 4.058 1.00 0.00 69 LEU A CA 14
ATOM 17861 C C . LEU A 1 69 ? 3.621 -5.148 4.549 1.00 0.00 69 LEU A C 14
ATOM 17862 O O . LEU A 1 69 ? 4.608 -5.514 3.917 1.00 0.00 69 LEU A O 14
ATOM 17878 N N . VAL A 1 70 ? 3.666 -4.449 5.675 1.00 0.00 70 VAL A N 14
ATOM 17879 C CA . VAL A 1 70 ? 4.937 -4.054 6.259 1.00 0.00 70 VAL A CA 14
ATOM 17880 C C . VAL A 1 70 ? 5.155 -4.825 7.562 1.00 0.00 70 VAL A C 14
ATOM 17881 O O . VAL A 1 70 ? 4.559 -4.501 8.587 1.00 0.00 70 VAL A O 14
ATOM 17894 N N . PHE A 1 71 ? 6.016 -5.830 7.480 1.00 0.00 71 PHE A N 14
ATOM 17895 C CA . PHE A 1 71 ? 6.320 -6.650 8.639 1.00 0.00 71 PHE A CA 14
ATOM 17896 C C . PHE A 1 71 ? 7.822 -6.926 8.736 1.00 0.00 71 PHE A C 14
ATOM 17897 O O . PHE A 1 71 ? 8.567 -6.662 7.794 1.00 0.00 71 PHE A O 14
ATOM 17914 N N . ASP A 1 72 ? 8.222 -7.456 9.883 1.00 0.00 72 ASP A N 14
ATOM 17915 C CA . ASP A 1 72 ? 9.620 -7.773 10.113 1.00 0.00 72 ASP A CA 14
ATOM 17916 C C . ASP A 1 72 ? 10.152 -8.599 8.941 1.00 0.00 72 ASP A C 14
ATOM 17917 O O . ASP A 1 72 ? 9.468 -9.492 8.445 1.00 0.00 72 ASP A O 14
ATOM 17927 N N . ASP A 1 73 ? 11.370 -8.271 8.532 1.00 0.00 73 ASP A N 14
ATOM 17928 C CA . ASP A 1 73 ? 12.001 -8.969 7.425 1.00 0.00 73 ASP A CA 14
ATOM 17929 C C . ASP A 1 73 ? 12.983 -10.006 7.977 1.00 0.00 73 ASP A C 14
ATOM 17930 O O . ASP A 1 73 ? 14.015 -9.648 8.544 1.00 0.00 73 ASP A O 14
ATOM 17940 N N . PRO A 1 74 ? 12.618 -11.302 7.786 1.00 0.00 74 PRO A N 14
ATOM 17941 C CA . PRO A 1 74 ? 13.454 -12.392 8.259 1.00 0.00 74 PRO A CA 14
ATOM 17942 C C . PRO A 1 74 ? 14.683 -12.570 7.363 1.00 0.00 74 PRO A C 14
ATOM 17943 O O . PRO A 1 74 ? 15.814 -12.397 7.812 1.00 0.00 74 PRO A O 14
ATOM 17954 N N . ALA A 1 75 ? 14.416 -12.912 6.112 1.00 0.00 75 ALA A N 14
ATOM 17955 C CA . ALA A 1 75 ? 15.484 -13.115 5.147 1.00 0.00 75 ALA A CA 14
ATOM 17956 C C . ALA A 1 75 ? 15.730 -11.813 4.382 1.00 0.00 75 ALA A C 14
ATOM 17957 O O . ALA A 1 75 ? 16.839 -11.282 4.392 1.00 0.00 75 ALA A O 14
ATOM 17964 N N . THR A 1 76 ? 14.675 -11.337 3.735 1.00 0.00 76 THR A N 14
ATOM 17965 C CA . THR A 1 76 ? 14.762 -10.107 2.968 1.00 0.00 76 THR A CA 14
ATOM 17966 C C . THR A 1 76 ? 13.575 -9.196 3.285 1.00 0.00 76 THR A C 14
ATOM 17967 O O . THR A 1 76 ? 13.734 -7.983 3.413 1.00 0.00 76 THR A O 14
ATOM 17978 N N . GLN A 1 77 ? 12.408 -9.815 3.402 1.00 0.00 77 GLN A N 14
ATOM 17979 C CA . GLN A 1 77 ? 11.194 -9.075 3.702 1.00 0.00 77 GLN A CA 14
ATOM 17980 C C . GLN A 1 77 ? 9.966 -9.956 3.470 1.00 0.00 77 GLN A C 14
ATOM 17981 O O . GLN A 1 77 ? 10.092 -11.118 3.084 1.00 0.00 77 GLN A O 14
ATOM 17995 N N . TYR A 1 78 ? 8.802 -9.371 3.716 1.00 0.00 78 TYR A N 14
ATOM 17996 C CA . TYR A 1 78 ? 7.551 -10.089 3.540 1.00 0.00 78 TYR A CA 14
ATOM 17997 C C . TYR A 1 78 ? 6.371 -9.119 3.446 1.00 0.00 78 TYR A C 14
ATOM 17998 O O . TYR A 1 78 ? 6.437 -8.004 3.962 1.00 0.00 78 TYR A O 14
ATOM 18016 N N . PRO A 1 79 ? 5.292 -9.591 2.767 1.00 0.00 79 PRO A N 14
ATOM 18017 C CA . PRO A 1 79 ? 5.296 -10.922 2.185 1.00 0.00 79 PRO A CA 14
ATOM 18018 C C . PRO A 1 79 ? 6.156 -10.966 0.921 1.00 0.00 79 PRO A C 14
ATOM 18019 O O . PRO A 1 79 ? 7.062 -11.789 0.807 1.00 0.00 79 PRO A O 14
ATOM 18030 N N . ASP A 1 80 ? 5.841 -10.067 -0.002 1.00 0.00 80 ASP A N 14
ATOM 18031 C CA . ASP A 1 80 ? 6.571 -9.992 -1.255 1.00 0.00 80 ASP A CA 14
ATOM 18032 C C . ASP A 1 80 ? 7.359 -8.681 -1.304 1.00 0.00 80 ASP A C 14
ATOM 18033 O O . ASP A 1 80 ? 8.396 -8.600 -1.962 1.00 0.00 80 ASP A O 14
ATOM 18043 N N . ASP A 1 81 ? 6.838 -7.688 -0.599 1.00 0.00 81 ASP A N 14
ATOM 18044 C CA . ASP A 1 81 ? 7.480 -6.386 -0.553 1.00 0.00 81 ASP A CA 14
ATOM 18045 C C . ASP A 1 81 ? 7.793 -6.026 0.902 1.00 0.00 81 ASP A C 14
ATOM 18046 O O . ASP A 1 81 ? 7.221 -6.607 1.825 1.00 0.00 81 ASP A O 14
ATOM 18056 N N . PRO A 1 82 ? 8.723 -5.048 1.065 1.00 0.00 82 PRO A N 14
ATOM 18057 C CA . PRO A 1 82 ? 9.117 -4.605 2.391 1.00 0.00 82 PRO A CA 14
ATOM 18058 C C . PRO A 1 82 ? 8.033 -3.729 3.022 1.00 0.00 82 PRO A C 14
ATOM 18059 O O . PRO A 1 82 ? 7.695 -3.899 4.193 1.00 0.00 82 PRO A O 14
ATOM 18070 N N . LEU A 1 83 ? 7.518 -2.810 2.219 1.00 0.00 83 LEU A N 14
ATOM 18071 C CA . LEU A 1 83 ? 6.481 -1.905 2.684 1.00 0.00 83 LEU A CA 14
ATOM 18072 C C . LEU A 1 83 ? 5.177 -2.208 1.941 1.00 0.00 83 LEU A C 14
ATOM 18073 O O . LEU A 1 83 ? 5.147 -3.057 1.053 1.00 0.00 83 LEU A O 14
ATOM 18089 N N . ILE A 1 84 ? 4.130 -1.497 2.337 1.00 0.00 84 ILE A N 14
ATOM 18090 C CA . ILE A 1 84 ? 2.828 -1.678 1.719 1.00 0.00 84 ILE A CA 14
ATOM 18091 C C . ILE A 1 84 ? 2.833 -1.040 0.328 1.00 0.00 84 ILE A C 14
ATOM 18092 O O . ILE A 1 84 ? 3.480 -0.016 0.115 1.00 0.00 84 ILE A O 14
ATOM 18108 N N . GLN A 1 85 ? 2.103 -1.670 -0.581 1.00 0.00 85 GLN A N 14
ATOM 18109 C CA . GLN A 1 85 ? 2.017 -1.175 -1.944 1.00 0.00 85 GLN A CA 14
ATOM 18110 C C . GLN A 1 85 ? 0.555 -1.124 -2.398 1.00 0.00 85 GLN A C 14
ATOM 18111 O O . GLN A 1 85 ? -0.183 -2.094 -2.238 1.00 0.00 85 GLN A O 14
ATOM 18125 N N . VAL A 1 86 ? 0.182 0.021 -2.953 1.00 0.00 86 VAL A N 14
ATOM 18126 C CA . VAL A 1 86 ? -1.177 0.212 -3.429 1.00 0.00 86 VAL A CA 14
ATOM 18127 C C . VAL A 1 86 ? -1.196 0.118 -4.956 1.00 0.00 86 VAL A C 14
ATOM 18128 O O . VAL A 1 86 ? -0.346 0.704 -5.629 1.00 0.00 86 VAL A O 14
ATOM 18141 N N . LEU A 1 87 ? -2.172 -0.622 -5.460 1.00 0.00 87 LEU A N 14
ATOM 18142 C CA . LEU A 1 87 ? -2.311 -0.801 -6.895 1.00 0.00 87 LEU A CA 14
ATOM 18143 C C . LEU A 1 87 ? -3.715 -0.372 -7.325 1.00 0.00 87 LEU A C 14
ATOM 18144 O O . LEU A 1 87 ? -4.708 -0.895 -6.820 1.00 0.00 87 LEU A O 14
ATOM 18160 N N . VAL A 1 88 ? -3.754 0.576 -8.249 1.00 0.00 88 VAL A N 14
ATOM 18161 C CA . VAL A 1 88 ? -5.021 1.081 -8.751 1.00 0.00 88 VAL A CA 14
ATOM 18162 C C . VAL A 1 88 ? -5.447 0.261 -9.969 1.00 0.00 88 VAL A C 14
ATOM 18163 O O . VAL A 1 88 ? -4.603 -0.263 -10.695 1.00 0.00 88 VAL A O 14
ATOM 18176 N N . GLU A 1 89 ? -6.755 0.172 -10.155 1.00 0.00 89 GLU A N 14
ATOM 18177 C CA . GLU A 1 89 ? -7.304 -0.576 -11.273 1.00 0.00 89 GLU A CA 14
ATOM 18178 C C . GLU A 1 89 ? -7.046 0.165 -12.587 1.00 0.00 89 GLU A C 14
ATOM 18179 O O . GLU A 1 89 ? -7.493 1.298 -12.763 1.00 0.00 89 GLU A O 14
ATOM 18192 N N . GLY A 1 90 ? -6.325 -0.505 -13.475 1.00 0.00 90 GLY A N 14
ATOM 18193 C CA . GLY A 1 90 ? -6.003 0.076 -14.767 1.00 0.00 90 GLY A CA 14
ATOM 18194 C C . GLY A 1 90 ? -4.745 0.944 -14.680 1.00 0.00 90 GLY A C 14
ATOM 18195 O O . GLY A 1 90 ? -4.191 1.344 -15.702 1.00 0.00 90 GLY A O 14
ATOM 18199 N N . LEU A 1 91 ? -4.333 1.208 -13.449 1.00 0.00 91 LEU A N 14
ATOM 18200 C CA . LEU A 1 91 ? -3.151 2.020 -13.216 1.00 0.00 91 LEU A CA 14
ATOM 18201 C C . LEU A 1 91 ? -1.984 1.113 -12.820 1.00 0.00 91 LEU A C 14
ATOM 18202 O O . LEU A 1 91 ? -2.052 -0.103 -12.994 1.00 0.00 91 LEU A O 14
ATOM 18218 N N . GLY A 1 92 ? -0.940 1.738 -12.296 1.00 0.00 92 GLY A N 14
ATOM 18219 C CA . GLY A 1 92 ? 0.240 1.002 -11.873 1.00 0.00 92 GLY A CA 14
ATOM 18220 C C . GLY A 1 92 ? 0.183 0.687 -10.377 1.00 0.00 92 GLY A C 14
ATOM 18221 O O . GLY A 1 92 ? -0.896 0.629 -9.791 1.00 0.00 92 GLY A O 14
ATOM 18225 N N . GLU A 1 93 ? 1.361 0.491 -9.802 1.00 0.00 93 GLU A N 14
ATOM 18226 C CA . GLU A 1 93 ? 1.459 0.184 -8.385 1.00 0.00 93 GLU A CA 14
ATOM 18227 C C . GLU A 1 93 ? 2.685 0.869 -7.777 1.00 0.00 93 GLU A C 14
ATOM 18228 O O . GLU A 1 93 ? 3.779 0.803 -8.337 1.00 0.00 93 GLU A O 14
ATOM 18241 N N . ASP A 1 94 ? 2.461 1.510 -6.641 1.00 0.00 94 ASP A N 14
ATOM 18242 C CA . ASP A 1 94 ? 3.534 2.207 -5.951 1.00 0.00 94 ASP A CA 14
ATOM 18243 C C . ASP A 1 94 ? 3.526 1.811 -4.472 1.00 0.00 94 ASP A C 14
ATOM 18244 O O . ASP A 1 94 ? 2.558 1.226 -3.988 1.00 0.00 94 ASP A O 14
ATOM 18254 N N . LEU A 1 95 ? 4.615 2.147 -3.796 1.00 0.00 95 LEU A N 14
ATOM 18255 C CA . LEU A 1 95 ? 4.745 1.834 -2.384 1.00 0.00 95 LEU A CA 14
ATOM 18256 C C . LEU A 1 95 ? 4.483 3.097 -1.561 1.00 0.00 95 LEU A C 14
ATOM 18257 O O . LEU A 1 95 ? 5.107 4.131 -1.789 1.00 0.00 95 LEU A O 14
ATOM 18273 N N . PHE A 1 96 ? 3.559 2.970 -0.619 1.00 0.00 96 PHE A N 14
ATOM 18274 C CA . PHE A 1 96 ? 3.207 4.088 0.239 1.00 0.00 96 PHE A CA 14
ATOM 18275 C C . PHE A 1 96 ? 3.513 3.773 1.704 1.00 0.00 96 PHE A C 14
ATOM 18276 O O . PHE A 1 96 ? 3.823 2.633 2.045 1.00 0.00 96 PHE A O 14
ATOM 18293 N N . PHE A 1 97 ? 3.417 4.803 2.531 1.00 0.00 97 PHE A N 14
ATOM 18294 C CA . PHE A 1 97 ? 3.681 4.650 3.951 1.00 0.00 97 PHE A CA 14
ATOM 18295 C C . PHE A 1 97 ? 2.378 4.514 4.741 1.00 0.00 97 PHE A C 14
ATOM 18296 O O . PHE A 1 97 ? 1.318 4.926 4.271 1.00 0.00 97 PHE A O 14
ATOM 18313 N N . PRO A 1 98 ? 2.501 3.920 5.958 1.00 0.00 98 PRO A N 14
ATOM 18314 C CA . PRO A 1 98 ? 1.346 3.724 6.816 1.00 0.00 98 PRO A CA 14
ATOM 18315 C C . PRO A 1 98 ? 0.915 5.042 7.465 1.00 0.00 98 PRO A C 14
ATOM 18316 O O . PRO A 1 98 ? -0.191 5.146 7.992 1.00 0.00 98 PRO A O 14
ATOM 18327 N N . GLU A 1 99 ? 1.814 6.015 7.406 1.00 0.00 99 GLU A N 14
ATOM 18328 C CA . GLU A 1 99 ? 1.542 7.319 7.981 1.00 0.00 99 GLU A CA 14
ATOM 18329 C C . GLU A 1 99 ? 1.099 8.300 6.893 1.00 0.00 99 GLU A C 14
ATOM 18330 O O . GLU A 1 99 ? 0.697 9.424 7.190 1.00 0.00 99 GLU A O 14
ATOM 18343 N N . GLU A 1 100 ? 1.189 7.837 5.655 1.00 0.00 100 GLU A N 14
ATOM 18344 C CA . GLU A 1 100 ? 0.804 8.658 4.519 1.00 0.00 100 GLU A CA 14
ATOM 18345 C C . GLU A 1 100 ? -0.702 8.542 4.268 1.00 0.00 100 GLU A C 14
ATOM 18346 O O . GLU A 1 100 ? -1.439 9.513 4.431 1.00 0.00 100 GLU A O 14
ATOM 18359 N N . LEU A 1 101 ? -1.114 7.346 3.872 1.00 0.00 101 LEU A N 14
ATOM 18360 C CA . LEU A 1 101 ? -2.517 7.090 3.597 1.00 0.00 101 LEU A CA 14
ATOM 18361 C C . LEU A 1 101 ? -3.164 6.445 4.823 1.00 0.00 101 LEU A C 14
ATOM 18362 O O . LEU A 1 101 ? -2.469 6.018 5.745 1.00 0.00 101 LEU A O 14
ATOM 18378 N N . GLU A 1 102 ? -4.487 6.396 4.798 1.00 0.00 102 GLU A N 14
ATOM 18379 C CA . GLU A 1 102 ? -5.237 5.810 5.896 1.00 0.00 102 GLU A CA 14
ATOM 18380 C C . GLU A 1 102 ? -6.220 4.762 5.369 1.00 0.00 102 GLU A C 14
ATOM 18381 O O . GLU A 1 102 ? -6.449 4.673 4.164 1.00 0.00 102 GLU A O 14
ATOM 18394 N N . LEU A 1 103 ? -6.775 3.998 6.297 1.00 0.00 103 LEU A N 14
ATOM 18395 C CA . LEU A 1 103 ? -7.728 2.960 5.941 1.00 0.00 103 LEU A CA 14
ATOM 18396 C C . LEU A 1 103 ? -9.093 3.598 5.672 1.00 0.00 103 LEU A C 14
ATOM 18397 O O . LEU A 1 103 ? -9.571 4.408 6.466 1.00 0.00 103 LEU A O 14
ATOM 18413 N N . ALA A 1 104 ? -9.681 3.208 4.550 1.00 0.00 104 ALA A N 14
ATOM 18414 C CA . ALA A 1 104 ? -10.981 3.732 4.168 1.00 0.00 104 ALA A CA 14
ATOM 18415 C C . ALA A 1 104 ? -12.077 2.910 4.847 1.00 0.00 104 ALA A C 14
ATOM 18416 O O . ALA A 1 104 ? -11.919 1.708 5.054 1.00 0.00 104 ALA A O 14
ATOM 18423 N N . PRO A 1 105 ? -13.195 3.608 5.184 1.00 0.00 105 PRO A N 14
ATOM 18424 C CA . PRO A 1 105 ? -14.317 2.957 5.837 1.00 0.00 105 PRO A CA 14
ATOM 18425 C C . PRO A 1 105 ? -15.109 2.103 4.844 1.00 0.00 105 PRO A C 14
ATOM 18426 O O . PRO A 1 105 ? -15.327 0.915 5.077 1.00 0.00 105 PRO A O 14
ATOM 18437 N N . GLU A 1 106 ? -15.517 2.742 3.758 1.00 0.00 106 GLU A N 14
ATOM 18438 C CA . GLU A 1 106 ? -16.279 2.057 2.728 1.00 0.00 106 GLU A CA 14
ATOM 18439 C C . GLU A 1 106 ? -15.423 1.861 1.475 1.00 0.00 106 GLU A C 14
ATOM 18440 O O . GLU A 1 106 ? -15.875 1.265 0.499 1.00 0.00 106 GLU A O 14
ATOM 18453 N N . MET A 1 21 ? 9.270 -26.065 -10.158 1.00 0.00 21 MET A N 15
ATOM 18454 C CA . MET A 1 21 ? 7.947 -26.199 -9.574 1.00 0.00 21 MET A CA 15
ATOM 18455 C C . MET A 1 21 ? 6.981 -25.166 -10.158 1.00 0.00 21 MET A C 15
ATOM 18456 O O . MET A 1 21 ? 7.183 -23.964 -9.999 1.00 0.00 21 MET A O 15
ATOM 18470 N N . ILE A 1 22 ? 5.953 -25.674 -10.822 1.00 0.00 22 ILE A N 15
ATOM 18471 C CA . ILE A 1 22 ? 4.956 -24.810 -11.432 1.00 0.00 22 ILE A CA 15
ATOM 18472 C C . ILE A 1 22 ? 3.766 -24.660 -10.481 1.00 0.00 22 ILE A C 15
ATOM 18473 O O . ILE A 1 22 ? 3.511 -25.538 -9.659 1.00 0.00 22 ILE A O 15
ATOM 18489 N N . GLN A 1 23 ? 3.073 -23.541 -10.623 1.00 0.00 23 GLN A N 15
ATOM 18490 C CA . GLN A 1 23 ? 1.917 -23.264 -9.787 1.00 0.00 23 GLN A CA 15
ATOM 18491 C C . GLN A 1 23 ? 1.622 -24.460 -8.879 1.00 0.00 23 GLN A C 15
ATOM 18492 O O . GLN A 1 23 ? 0.801 -25.312 -9.215 1.00 0.00 23 GLN A O 15
ATOM 18506 N N . ASP A 1 24 ? 2.306 -24.482 -7.744 1.00 0.00 24 ASP A N 15
ATOM 18507 C CA . ASP A 1 24 ? 2.127 -25.558 -6.785 1.00 0.00 24 ASP A CA 15
ATOM 18508 C C . ASP A 1 24 ? 1.489 -25.000 -5.512 1.00 0.00 24 ASP A C 15
ATOM 18509 O O . ASP A 1 24 ? 1.618 -23.812 -5.218 1.00 0.00 24 ASP A O 15
ATOM 18519 N N . PRO A 1 25 ? 0.796 -25.906 -4.770 1.00 0.00 25 PRO A N 15
ATOM 18520 C CA . PRO A 1 25 ? 0.137 -25.515 -3.535 1.00 0.00 25 PRO A CA 15
ATOM 18521 C C . PRO A 1 25 ? 1.155 -25.320 -2.409 1.00 0.00 25 PRO A C 15
ATOM 18522 O O . PRO A 1 25 ? 0.823 -24.784 -1.352 1.00 0.00 25 PRO A O 15
ATOM 18533 N N . SER A 1 26 ? 2.374 -25.764 -2.673 1.00 0.00 26 SER A N 15
ATOM 18534 C CA . SER A 1 26 ? 3.443 -25.645 -1.696 1.00 0.00 26 SER A CA 15
ATOM 18535 C C . SER A 1 26 ? 3.549 -24.198 -1.211 1.00 0.00 26 SER A C 15
ATOM 18536 O O . SER A 1 26 ? 3.937 -23.949 -0.071 1.00 0.00 26 SER A O 15
ATOM 18544 N N . LEU A 1 27 ? 3.199 -23.282 -2.102 1.00 0.00 27 LEU A N 15
ATOM 18545 C CA . LEU A 1 27 ? 3.250 -21.867 -1.780 1.00 0.00 27 LEU A CA 15
ATOM 18546 C C . LEU A 1 27 ? 2.757 -21.657 -0.348 1.00 0.00 27 LEU A C 15
ATOM 18547 O O . LEU A 1 27 ? 1.562 -21.760 -0.076 1.00 0.00 27 LEU A O 15
ATOM 18563 N N . ILE A 1 28 ? 3.704 -21.363 0.532 1.00 0.00 28 ILE A N 15
ATOM 18564 C CA . ILE A 1 28 ? 3.382 -21.139 1.932 1.00 0.00 28 ILE A CA 15
ATOM 18565 C C . ILE A 1 28 ? 2.795 -19.735 2.096 1.00 0.00 28 ILE A C 15
ATOM 18566 O O . ILE A 1 28 ? 3.330 -18.768 1.558 1.00 0.00 28 ILE A O 15
ATOM 18582 N N . ILE A 1 29 ? 1.702 -19.669 2.841 1.00 0.00 29 ILE A N 15
ATOM 18583 C CA . ILE A 1 29 ? 1.036 -18.399 3.083 1.00 0.00 29 ILE A CA 15
ATOM 18584 C C . ILE A 1 29 ? 0.860 -18.200 4.589 1.00 0.00 29 ILE A C 15
ATOM 18585 O O . ILE A 1 29 ? 0.489 -19.131 5.304 1.00 0.00 29 ILE A O 15
ATOM 18601 N N . CYS A 1 30 ? 1.132 -16.980 5.029 1.00 0.00 30 CYS A N 15
ATOM 18602 C CA . CYS A 1 30 ? 1.006 -16.647 6.437 1.00 0.00 30 CYS A CA 15
ATOM 18603 C C . CYS A 1 30 ? -0.213 -15.737 6.610 1.00 0.00 30 CYS A C 15
ATOM 18604 O O . CYS A 1 30 ? -0.446 -14.846 5.796 1.00 0.00 30 CYS A O 15
ATOM 18612 N N . HIS A 1 31 ? -0.959 -15.996 7.673 1.00 0.00 31 HIS A N 15
ATOM 18613 C CA . HIS A 1 31 ? -2.148 -15.213 7.961 1.00 0.00 31 HIS A CA 15
ATOM 18614 C C . HIS A 1 31 ? -1.739 -13.815 8.434 1.00 0.00 31 HIS A C 15
ATOM 18615 O O . HIS A 1 31 ? -0.552 -13.510 8.527 1.00 0.00 31 HIS A O 15
ATOM 18630 N N . ASP A 1 32 ? -2.748 -13.004 8.719 1.00 0.00 32 ASP A N 15
ATOM 18631 C CA . ASP A 1 32 ? -2.508 -11.646 9.177 1.00 0.00 32 ASP A CA 15
ATOM 18632 C C . ASP A 1 32 ? -1.859 -11.688 10.562 1.00 0.00 32 ASP A C 15
ATOM 18633 O O . ASP A 1 32 ? -2.263 -12.474 11.418 1.00 0.00 32 ASP A O 15
ATOM 18643 N N . VAL A 1 33 ? -0.865 -10.831 10.740 1.00 0.00 33 VAL A N 15
ATOM 18644 C CA . VAL A 1 33 ? -0.155 -10.760 12.007 1.00 0.00 33 VAL A CA 15
ATOM 18645 C C . VAL A 1 33 ? -0.571 -9.488 12.747 1.00 0.00 33 VAL A C 15
ATOM 18646 O O . VAL A 1 33 ? -0.754 -8.439 12.132 1.00 0.00 33 VAL A O 15
ATOM 18659 N N . ASP A 1 34 ? -0.706 -9.621 14.058 1.00 0.00 34 ASP A N 15
ATOM 18660 C CA . ASP A 1 34 ? -1.096 -8.495 14.889 1.00 0.00 34 ASP A CA 15
ATOM 18661 C C . ASP A 1 34 ? -0.004 -7.424 14.833 1.00 0.00 34 ASP A C 15
ATOM 18662 O O . ASP A 1 34 ? 1.137 -7.675 15.217 1.00 0.00 34 ASP A O 15
ATOM 18672 N N . GLY A 1 35 ? -0.394 -6.252 14.352 1.00 0.00 35 GLY A N 15
ATOM 18673 C CA . GLY A 1 35 ? 0.537 -5.142 14.241 1.00 0.00 35 GLY A CA 15
ATOM 18674 C C . GLY A 1 35 ? 0.776 -4.772 12.776 1.00 0.00 35 GLY A C 15
ATOM 18675 O O . GLY A 1 35 ? 1.884 -4.925 12.266 1.00 0.00 35 GLY A O 15
ATOM 18679 N N . ALA A 1 36 ? -0.282 -4.290 12.140 1.00 0.00 36 ALA A N 15
ATOM 18680 C CA . ALA A 1 36 ? -0.202 -3.898 10.744 1.00 0.00 36 ALA A CA 15
ATOM 18681 C C . ALA A 1 36 ? -1.078 -2.664 10.515 1.00 0.00 36 ALA A C 15
ATOM 18682 O O . ALA A 1 36 ? -1.971 -2.375 11.311 1.00 0.00 36 ALA A O 15
ATOM 18689 N N . PRO A 1 37 ? -0.783 -1.951 9.394 1.00 0.00 37 PRO A N 15
ATOM 18690 C CA . PRO A 1 37 ? -1.534 -0.755 9.051 1.00 0.00 37 PRO A CA 15
ATOM 18691 C C . PRO A 1 37 ? -2.916 -1.114 8.501 1.00 0.00 37 PRO A C 15
ATOM 18692 O O . PRO A 1 37 ? -3.934 -0.672 9.032 1.00 0.00 37 PRO A O 15
ATOM 18703 N N . VAL A 1 38 ? -2.908 -1.913 7.444 1.00 0.00 38 VAL A N 15
ATOM 18704 C CA . VAL A 1 38 ? -4.148 -2.336 6.816 1.00 0.00 38 VAL A CA 15
ATOM 18705 C C . VAL A 1 38 ? -4.094 -3.843 6.555 1.00 0.00 38 VAL A C 15
ATOM 18706 O O . VAL A 1 38 ? -3.070 -4.482 6.793 1.00 0.00 38 VAL A O 15
ATOM 18719 N N . ARG A 1 39 ? -5.211 -4.368 6.072 1.00 0.00 39 ARG A N 15
ATOM 18720 C CA . ARG A 1 39 ? -5.304 -5.787 5.777 1.00 0.00 39 ARG A CA 15
ATOM 18721 C C . ARG A 1 39 ? -4.965 -6.048 4.308 1.00 0.00 39 ARG A C 15
ATOM 18722 O O . ARG A 1 39 ? -4.870 -5.114 3.514 1.00 0.00 39 ARG A O 15
ATOM 18743 N N . ILE A 1 40 ? -4.793 -7.323 3.990 1.00 0.00 40 ILE A N 15
ATOM 18744 C CA . ILE A 1 40 ? -4.468 -7.718 2.630 1.00 0.00 40 ILE A CA 15
ATOM 18745 C C . ILE A 1 40 ? -5.722 -7.611 1.760 1.00 0.00 40 ILE A C 15
ATOM 18746 O O . ILE A 1 40 ? -6.820 -7.942 2.204 1.00 0.00 40 ILE A O 15
ATOM 18762 N N . GLY A 1 41 ? -5.516 -7.150 0.536 1.00 0.00 41 GLY A N 15
ATOM 18763 C CA . GLY A 1 41 ? -6.617 -6.997 -0.401 1.00 0.00 41 GLY A CA 15
ATOM 18764 C C . GLY A 1 41 ? -7.558 -5.873 0.036 1.00 0.00 41 GLY A C 15
ATOM 18765 O O . GLY A 1 41 ? -8.614 -5.676 -0.559 1.00 0.00 41 GLY A O 15
ATOM 18769 N N . ALA A 1 42 ? -7.138 -5.165 1.075 1.00 0.00 42 ALA A N 15
ATOM 18770 C CA . ALA A 1 42 ? -7.931 -4.065 1.600 1.00 0.00 42 ALA A CA 15
ATOM 18771 C C . ALA A 1 42 ? -7.808 -2.862 0.663 1.00 0.00 42 ALA A C 15
ATOM 18772 O O . ALA A 1 42 ? -6.727 -2.577 0.151 1.00 0.00 42 ALA A O 15
ATOM 18779 N N . LYS A 1 43 ? -8.934 -2.190 0.468 1.00 0.00 43 LYS A N 15
ATOM 18780 C CA . LYS A 1 43 ? -8.968 -1.023 -0.397 1.00 0.00 43 LYS A CA 15
ATOM 18781 C C . LYS A 1 43 ? -8.757 0.238 0.445 1.00 0.00 43 LYS A C 15
ATOM 18782 O O . LYS A 1 43 ? -9.570 0.551 1.313 1.00 0.00 43 LYS A O 15
ATOM 18801 N N . VAL A 1 44 ? -7.664 0.928 0.158 1.00 0.00 44 VAL A N 15
ATOM 18802 C CA . VAL A 1 44 ? -7.337 2.147 0.878 1.00 0.00 44 VAL A CA 15
ATOM 18803 C C . VAL A 1 44 ? -7.360 3.328 -0.093 1.00 0.00 44 VAL A C 15
ATOM 18804 O O . VAL A 1 44 ? -7.475 3.140 -1.304 1.00 0.00 44 VAL A O 15
ATOM 18817 N N . LYS A 1 45 ? -7.246 4.521 0.474 1.00 0.00 45 LYS A N 15
ATOM 18818 C CA . LYS A 1 45 ? -7.253 5.734 -0.329 1.00 0.00 45 LYS A CA 15
ATOM 18819 C C . LYS A 1 45 ? -5.917 6.460 -0.155 1.00 0.00 45 LYS A C 15
ATOM 18820 O O . LYS A 1 45 ? -5.536 6.809 0.961 1.00 0.00 45 LYS A O 15
ATOM 18839 N N . VAL A 1 46 ? -5.244 6.666 -1.277 1.00 0.00 46 VAL A N 15
ATOM 18840 C CA . VAL A 1 46 ? -3.959 7.345 -1.263 1.00 0.00 46 VAL A CA 15
ATOM 18841 C C . VAL A 1 46 ? -4.159 8.802 -0.840 1.00 0.00 46 VAL A C 15
ATOM 18842 O O . VAL A 1 46 ? -4.923 9.534 -1.466 1.00 0.00 46 VAL A O 15
ATOM 18855 N N . VAL A 1 47 ? -3.460 9.177 0.221 1.00 0.00 47 VAL A N 15
ATOM 18856 C CA . VAL A 1 47 ? -3.554 10.532 0.737 1.00 0.00 47 VAL A CA 15
ATOM 18857 C C . VAL A 1 47 ? -3.131 11.519 -0.354 1.00 0.00 47 VAL A C 15
ATOM 18858 O O . VAL A 1 47 ? -2.040 11.404 -0.910 1.00 0.00 47 VAL A O 15
ATOM 18871 N N . PRO A 1 48 ? -4.041 12.490 -0.633 1.00 0.00 48 PRO A N 15
ATOM 18872 C CA . PRO A 1 48 ? -3.773 13.496 -1.648 1.00 0.00 48 PRO A CA 15
ATOM 18873 C C . PRO A 1 48 ? -2.769 14.534 -1.140 1.00 0.00 48 PRO A C 15
ATOM 18874 O O . PRO A 1 48 ? -1.859 14.930 -1.867 1.00 0.00 48 PRO A O 15
ATOM 18885 N N . HIS A 1 49 ? -2.968 14.943 0.104 1.00 0.00 49 HIS A N 15
ATOM 18886 C CA . HIS A 1 49 ? -2.092 15.927 0.718 1.00 0.00 49 HIS A CA 15
ATOM 18887 C C . HIS A 1 49 ? -0.697 15.326 0.907 1.00 0.00 49 HIS A C 15
ATOM 18888 O O . HIS A 1 49 ? -0.560 14.121 1.109 1.00 0.00 49 HIS A O 15
ATOM 18903 N N . SER A 1 50 ? 0.300 16.194 0.835 1.00 0.00 50 SER A N 15
ATOM 18904 C CA . SER A 1 50 ? 1.679 15.764 0.995 1.00 0.00 50 SER A CA 15
ATOM 18905 C C . SER A 1 50 ? 2.248 16.309 2.308 1.00 0.00 50 SER A C 15
ATOM 18906 O O . SER A 1 50 ? 2.746 17.431 2.352 1.00 0.00 50 SER A O 15
ATOM 18914 N N . GLU A 1 51 ? 2.154 15.487 3.343 1.00 0.00 51 GLU A N 15
ATOM 18915 C CA . GLU A 1 51 ? 2.654 15.873 4.651 1.00 0.00 51 GLU A CA 15
ATOM 18916 C C . GLU A 1 51 ? 3.994 15.189 4.931 1.00 0.00 51 GLU A C 15
ATOM 18917 O O . GLU A 1 51 ? 4.931 15.824 5.412 1.00 0.00 51 GLU A O 15
ATOM 18930 N N . ASP A 1 52 ? 4.042 13.903 4.615 1.00 0.00 52 ASP A N 15
ATOM 18931 C CA . ASP A 1 52 ? 5.251 13.126 4.825 1.00 0.00 52 ASP A CA 15
ATOM 18932 C C . ASP A 1 52 ? 6.380 13.707 3.972 1.00 0.00 52 ASP A C 15
ATOM 18933 O O . ASP A 1 52 ? 7.366 14.218 4.503 1.00 0.00 52 ASP A O 15
ATOM 18943 N N . GLY A 1 53 ? 6.199 13.610 2.662 1.00 0.00 53 GLY A N 15
ATOM 18944 C CA . GLY A 1 53 ? 7.189 14.120 1.730 1.00 0.00 53 GLY A CA 15
ATOM 18945 C C . GLY A 1 53 ? 6.906 13.632 0.307 1.00 0.00 53 GLY A C 15
ATOM 18946 O O . GLY A 1 53 ? 6.287 14.342 -0.484 1.00 0.00 53 GLY A O 15
ATOM 18950 N N . THR A 1 54 ? 7.369 12.424 0.027 1.00 0.00 54 THR A N 15
ATOM 18951 C CA . THR A 1 54 ? 7.172 11.832 -1.286 1.00 0.00 54 THR A CA 15
ATOM 18952 C C . THR A 1 54 ? 5.692 11.524 -1.516 1.00 0.00 54 THR A C 15
ATOM 18953 O O . THR A 1 54 ? 5.035 10.943 -0.652 1.00 0.00 54 THR A O 15
ATOM 18964 N N . ILE A 1 55 ? 5.211 11.924 -2.683 1.00 0.00 55 ILE A N 15
ATOM 18965 C CA . ILE A 1 55 ? 3.820 11.697 -3.036 1.00 0.00 55 ILE A CA 15
ATOM 18966 C C . ILE A 1 55 ? 3.714 11.445 -4.541 1.00 0.00 55 ILE A C 15
ATOM 18967 O O . ILE A 1 55 ? 4.625 11.784 -5.296 1.00 0.00 55 ILE A O 15
ATOM 18983 N N . SER A 1 56 ? 2.596 10.855 -4.935 1.00 0.00 56 SER A N 15
ATOM 18984 C CA . SER A 1 56 ? 2.360 10.555 -6.337 1.00 0.00 56 SER A CA 15
ATOM 18985 C C . SER A 1 56 ? 1.249 11.453 -6.884 1.00 0.00 56 SER A C 15
ATOM 18986 O O . SER A 1 56 ? 0.117 11.409 -6.405 1.00 0.00 56 SER A O 15
ATOM 18994 N N . GLN A 1 57 ? 1.611 12.247 -7.882 1.00 0.00 57 GLN A N 15
ATOM 18995 C CA . GLN A 1 57 ? 0.659 13.152 -8.500 1.00 0.00 57 GLN A CA 15
ATOM 18996 C C . GLN A 1 57 ? -0.336 12.371 -9.359 1.00 0.00 57 GLN A C 15
ATOM 18997 O O . GLN A 1 57 ? -1.340 12.921 -9.809 1.00 0.00 57 GLN A O 15
ATOM 19011 N N . ARG A 1 58 ? -0.023 11.099 -9.561 1.00 0.00 58 ARG A N 15
ATOM 19012 C CA . ARG A 1 58 ? -0.879 10.236 -10.359 1.00 0.00 58 ARG A CA 15
ATOM 19013 C C . ARG A 1 58 ? -2.013 9.674 -9.500 1.00 0.00 58 ARG A C 15
ATOM 19014 O O . ARG A 1 58 ? -3.183 9.774 -9.866 1.00 0.00 58 ARG A O 15
ATOM 19035 N N . PHE A 1 59 ? -1.627 9.093 -8.373 1.00 0.00 59 PHE A N 15
ATOM 19036 C CA . PHE A 1 59 ? -2.598 8.514 -7.458 1.00 0.00 59 PHE A CA 15
ATOM 19037 C C . PHE A 1 59 ? -3.219 9.591 -6.567 1.00 0.00 59 PHE A C 15
ATOM 19038 O O . PHE A 1 59 ? -3.963 9.279 -5.637 1.00 0.00 59 PHE A O 15
ATOM 19055 N N . LEU A 1 60 ? -2.890 10.836 -6.878 1.00 0.00 60 LEU A N 15
ATOM 19056 C CA . LEU A 1 60 ? -3.407 11.960 -6.117 1.00 0.00 60 LEU A CA 15
ATOM 19057 C C . LEU A 1 60 ? -4.932 11.859 -6.037 1.00 0.00 60 LEU A C 15
ATOM 19058 O O . LEU A 1 60 ? -5.623 12.067 -7.032 1.00 0.00 60 LEU A O 15
ATOM 19074 N N . GLY A 1 61 ? -5.410 11.537 -4.844 1.00 0.00 61 GLY A N 15
ATOM 19075 C CA . GLY A 1 61 ? -6.839 11.404 -4.621 1.00 0.00 61 GLY A CA 15
ATOM 19076 C C . GLY A 1 61 ? -7.390 10.162 -5.324 1.00 0.00 61 GLY A C 15
ATOM 19077 O O . GLY A 1 61 ? -8.507 10.179 -5.838 1.00 0.00 61 GLY A O 15
ATOM 19081 N N . GLN A 1 62 ? -6.581 9.113 -5.324 1.00 0.00 62 GLN A N 15
ATOM 19082 C CA . GLN A 1 62 ? -6.973 7.864 -5.956 1.00 0.00 62 GLN A CA 15
ATOM 19083 C C . GLN A 1 62 ? -7.178 6.777 -4.899 1.00 0.00 62 GLN A C 15
ATOM 19084 O O . GLN A 1 62 ? -6.860 6.978 -3.727 1.00 0.00 62 GLN A O 15
ATOM 19098 N N . THR A 1 63 ? -7.707 5.650 -5.350 1.00 0.00 63 THR A N 15
ATOM 19099 C CA . THR A 1 63 ? -7.960 4.531 -4.458 1.00 0.00 63 THR A CA 15
ATOM 19100 C C . THR A 1 63 ? -7.457 3.228 -5.082 1.00 0.00 63 THR A C 15
ATOM 19101 O O . THR A 1 63 ? -7.747 2.938 -6.242 1.00 0.00 63 THR A O 15
ATOM 19112 N N . GLY A 1 64 ? -6.712 2.476 -4.284 1.00 0.00 64 GLY A N 15
ATOM 19113 C CA . GLY A 1 64 ? -6.165 1.212 -4.743 1.00 0.00 64 GLY A CA 15
ATOM 19114 C C . GLY A 1 64 ? -6.192 0.164 -3.628 1.00 0.00 64 GLY A C 15
ATOM 19115 O O . GLY A 1 64 ? -6.766 0.398 -2.566 1.00 0.00 64 GLY A O 15
ATOM 19119 N N . ILE A 1 65 ? -5.563 -0.968 -3.909 1.00 0.00 65 ILE A N 15
ATOM 19120 C CA . ILE A 1 65 ? -5.508 -2.051 -2.942 1.00 0.00 65 ILE A CA 15
ATOM 19121 C C . ILE A 1 65 ? -4.047 -2.380 -2.633 1.00 0.00 65 ILE A C 15
ATOM 19122 O O . ILE A 1 65 ? -3.171 -2.179 -3.473 1.00 0.00 65 ILE A O 15
ATOM 19138 N N . VAL A 1 66 ? -3.828 -2.881 -1.426 1.00 0.00 66 VAL A N 15
ATOM 19139 C CA . VAL A 1 66 ? -2.487 -3.240 -0.996 1.00 0.00 66 VAL A CA 15
ATOM 19140 C C . VAL A 1 66 ? -2.176 -4.668 -1.449 1.00 0.00 66 VAL A C 15
ATOM 19141 O O . VAL A 1 66 ? -2.855 -5.612 -1.048 1.00 0.00 66 VAL A O 15
ATOM 19154 N N . VAL A 1 67 ? -1.149 -4.781 -2.279 1.00 0.00 67 VAL A N 15
ATOM 19155 C CA . VAL A 1 67 ? -0.741 -6.078 -2.791 1.00 0.00 67 VAL A CA 15
ATOM 19156 C C . VAL A 1 67 ? -0.206 -6.931 -1.639 1.00 0.00 67 VAL A C 15
ATOM 19157 O O . VAL A 1 67 ? -0.587 -8.091 -1.493 1.00 0.00 67 VAL A O 15
ATOM 19170 N N . GLY A 1 68 ? 0.668 -6.323 -0.852 1.00 0.00 68 GLY A N 15
ATOM 19171 C CA . GLY A 1 68 ? 1.260 -7.012 0.282 1.00 0.00 68 GLY A CA 15
ATOM 19172 C C . GLY A 1 68 ? 0.910 -6.310 1.595 1.00 0.00 68 GLY A C 15
ATOM 19173 O O . GLY A 1 68 ? -0.226 -5.881 1.790 1.00 0.00 68 GLY A O 15
ATOM 19177 N N . LEU A 1 69 ? 1.908 -6.211 2.461 1.00 0.00 69 LEU A N 15
ATOM 19178 C CA . LEU A 1 69 ? 1.721 -5.567 3.751 1.00 0.00 69 LEU A CA 15
ATOM 19179 C C . LEU A 1 69 ? 3.081 -5.377 4.424 1.00 0.00 69 LEU A C 15
ATOM 19180 O O . LEU A 1 69 ? 4.062 -6.013 4.041 1.00 0.00 69 LEU A O 15
ATOM 19196 N N . VAL A 1 70 ? 3.096 -4.500 5.416 1.00 0.00 70 VAL A N 15
ATOM 19197 C CA . VAL A 1 70 ? 4.321 -4.219 6.147 1.00 0.00 70 VAL A CA 15
ATOM 19198 C C . VAL A 1 70 ? 4.384 -5.106 7.390 1.00 0.00 70 VAL A C 15
ATOM 19199 O O . VAL A 1 70 ? 3.687 -4.857 8.373 1.00 0.00 70 VAL A O 15
ATOM 19212 N N . PHE A 1 71 ? 5.224 -6.127 7.306 1.00 0.00 71 PHE A N 15
ATOM 19213 C CA . PHE A 1 71 ? 5.387 -7.055 8.413 1.00 0.00 71 PHE A CA 15
ATOM 19214 C C . PHE A 1 71 ? 6.867 -7.350 8.669 1.00 0.00 71 PHE A C 15
ATOM 19215 O O . PHE A 1 71 ? 7.723 -6.989 7.864 1.00 0.00 71 PHE A O 15
ATOM 19232 N N . ASP A 1 72 ? 7.121 -8.007 9.792 1.00 0.00 72 ASP A N 15
ATOM 19233 C CA . ASP A 1 72 ? 8.482 -8.354 10.163 1.00 0.00 72 ASP A CA 15
ATOM 19234 C C . ASP A 1 72 ? 9.228 -8.861 8.929 1.00 0.00 72 ASP A C 15
ATOM 19235 O O . ASP A 1 72 ? 8.991 -9.978 8.470 1.00 0.00 72 ASP A O 15
ATOM 19245 N N . ASP A 1 73 ? 10.116 -8.017 8.425 1.00 0.00 73 ASP A N 15
ATOM 19246 C CA . ASP A 1 73 ? 10.899 -8.365 7.251 1.00 0.00 73 ASP A CA 15
ATOM 19247 C C . ASP A 1 73 ? 11.987 -9.366 7.646 1.00 0.00 73 ASP A C 15
ATOM 19248 O O . ASP A 1 73 ? 12.896 -9.033 8.404 1.00 0.00 73 ASP A O 15
ATOM 19258 N N . PRO A 1 74 ? 11.851 -10.605 7.102 1.00 0.00 74 PRO A N 15
ATOM 19259 C CA . PRO A 1 74 ? 12.812 -11.657 7.390 1.00 0.00 74 PRO A CA 15
ATOM 19260 C C . PRO A 1 74 ? 14.121 -11.428 6.633 1.00 0.00 74 PRO A C 15
ATOM 19261 O O . PRO A 1 74 ? 14.388 -10.322 6.169 1.00 0.00 74 PRO A O 15
ATOM 19272 N N . ALA A 1 75 ? 14.902 -12.494 6.531 1.00 0.00 75 ALA A N 15
ATOM 19273 C CA . ALA A 1 75 ? 16.177 -12.423 5.838 1.00 0.00 75 ALA A CA 15
ATOM 19274 C C . ALA A 1 75 ? 15.932 -12.420 4.328 1.00 0.00 75 ALA A C 15
ATOM 19275 O O . ALA A 1 75 ? 16.707 -11.838 3.570 1.00 0.00 75 ALA A O 15
ATOM 19282 N N . THR A 1 76 ? 14.852 -13.080 3.935 1.00 0.00 76 THR A N 15
ATOM 19283 C CA . THR A 1 76 ? 14.494 -13.160 2.529 1.00 0.00 76 THR A CA 15
ATOM 19284 C C . THR A 1 76 ? 13.368 -12.177 2.208 1.00 0.00 76 THR A C 15
ATOM 19285 O O . THR A 1 76 ? 12.757 -12.250 1.142 1.00 0.00 76 THR A O 15
ATOM 19296 N N . GLN A 1 77 ? 13.124 -11.277 3.150 1.00 0.00 77 GLN A N 15
ATOM 19297 C CA . GLN A 1 77 ? 12.081 -10.279 2.982 1.00 0.00 77 GLN A CA 15
ATOM 19298 C C . GLN A 1 77 ? 10.726 -10.959 2.772 1.00 0.00 77 GLN A C 15
ATOM 19299 O O . GLN A 1 77 ? 10.661 -12.079 2.270 1.00 0.00 77 GLN A O 15
ATOM 19313 N N . TYR A 1 78 ? 9.678 -10.252 3.169 1.00 0.00 78 TYR A N 15
ATOM 19314 C CA . TYR A 1 78 ? 8.329 -10.773 3.032 1.00 0.00 78 TYR A CA 15
ATOM 19315 C C . TYR A 1 78 ? 7.293 -9.661 3.198 1.00 0.00 78 TYR A C 15
ATOM 19316 O O . TYR A 1 78 ? 7.555 -8.655 3.857 1.00 0.00 78 TYR A O 15
ATOM 19334 N N . PRO A 1 79 ? 6.105 -9.882 2.574 1.00 0.00 79 PRO A N 15
ATOM 19335 C CA . PRO A 1 79 ? 5.876 -11.099 1.812 1.00 0.00 79 PRO A CA 15
ATOM 19336 C C . PRO A 1 79 ? 6.613 -11.054 0.472 1.00 0.00 79 PRO A C 15
ATOM 19337 O O . PRO A 1 79 ? 7.467 -11.896 0.199 1.00 0.00 79 PRO A O 15
ATOM 19348 N N . ASP A 1 80 ? 6.256 -10.062 -0.330 1.00 0.00 80 ASP A N 15
ATOM 19349 C CA . ASP A 1 80 ? 6.873 -9.895 -1.635 1.00 0.00 80 ASP A CA 15
ATOM 19350 C C . ASP A 1 80 ? 7.570 -8.534 -1.697 1.00 0.00 80 ASP A C 15
ATOM 19351 O O . ASP A 1 80 ? 8.556 -8.370 -2.413 1.00 0.00 80 ASP A O 15
ATOM 19361 N N . ASP A 1 81 ? 7.029 -7.594 -0.936 1.00 0.00 81 ASP A N 15
ATOM 19362 C CA . ASP A 1 81 ? 7.589 -6.254 -0.894 1.00 0.00 81 ASP A CA 15
ATOM 19363 C C . ASP A 1 81 ? 8.016 -5.929 0.540 1.00 0.00 81 ASP A C 15
ATOM 19364 O O . ASP A 1 81 ? 7.512 -6.522 1.491 1.00 0.00 81 ASP A O 15
ATOM 19374 N N . PRO A 1 82 ? 8.967 -4.962 0.651 1.00 0.00 82 PRO A N 15
ATOM 19375 C CA . PRO A 1 82 ? 9.468 -4.551 1.951 1.00 0.00 82 PRO A CA 15
ATOM 19376 C C . PRO A 1 82 ? 8.445 -3.678 2.682 1.00 0.00 82 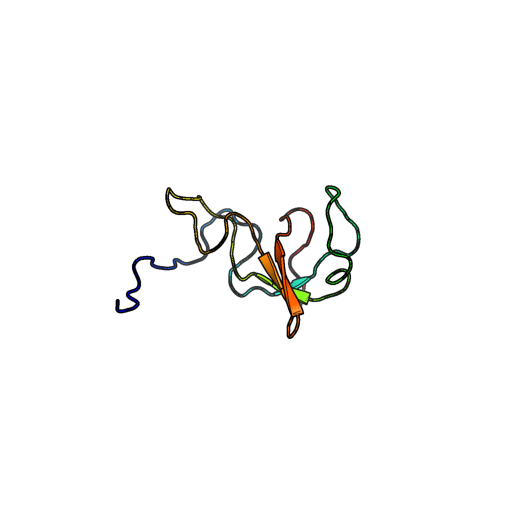PRO A C 15
ATOM 19377 O O . PRO A 1 82 ? 8.341 -3.732 3.906 1.00 0.00 82 PRO A O 15
ATOM 19388 N N . LEU A 1 83 ? 7.718 -2.894 1.900 1.00 0.00 83 LEU A N 15
ATOM 19389 C CA . LEU A 1 83 ? 6.708 -2.011 2.456 1.00 0.00 83 LEU A CA 15
ATOM 19390 C C . LEU A 1 83 ? 5.390 -2.211 1.706 1.00 0.00 83 LEU A C 15
ATOM 19391 O O . LEU A 1 83 ? 5.328 -2.982 0.749 1.00 0.00 83 LEU A O 15
ATOM 19407 N N . ILE A 1 84 ? 4.370 -1.504 2.166 1.00 0.00 84 ILE A N 15
ATOM 19408 C CA . ILE A 1 84 ? 3.058 -1.593 1.549 1.00 0.00 84 ILE A CA 15
ATOM 19409 C C . ILE A 1 84 ? 3.073 -0.843 0.216 1.00 0.00 84 ILE A C 15
ATOM 19410 O O . ILE A 1 84 ? 3.733 0.186 0.088 1.00 0.00 84 ILE A O 15
ATOM 19426 N N . GLN A 1 85 ? 2.339 -1.388 -0.742 1.00 0.00 85 GLN A N 15
ATOM 19427 C CA . GLN A 1 85 ? 2.260 -0.784 -2.061 1.00 0.00 85 GLN A CA 15
ATOM 19428 C C . GLN A 1 85 ? 0.816 -0.805 -2.569 1.00 0.00 85 GLN A C 15
ATOM 19429 O O . GLN A 1 85 ? 0.162 -1.846 -2.549 1.00 0.00 85 GLN A O 15
ATOM 19443 N N . VAL A 1 86 ? 0.362 0.358 -3.013 1.00 0.00 86 VAL A N 15
ATOM 19444 C CA . VAL A 1 86 ? -0.992 0.487 -3.524 1.00 0.00 86 VAL A CA 15
ATOM 19445 C C . VAL A 1 86 ? -0.968 0.378 -5.049 1.00 0.00 86 VAL A C 15
ATOM 19446 O O . VAL A 1 86 ? -0.003 0.791 -5.690 1.00 0.00 86 VAL A O 15
ATOM 19459 N N . LEU A 1 87 ? -2.041 -0.183 -5.586 1.00 0.00 87 LEU A N 15
ATOM 19460 C CA . LEU A 1 87 ? -2.156 -0.353 -7.025 1.00 0.00 87 LEU A CA 15
ATOM 19461 C C . LEU A 1 87 ? -3.578 0.003 -7.466 1.00 0.00 87 LEU A C 15
ATOM 19462 O O . LEU A 1 87 ? -4.536 -0.661 -7.076 1.00 0.00 87 LEU A O 15
ATOM 19478 N N . VAL A 1 88 ? -3.667 1.050 -8.272 1.00 0.00 88 VAL A N 15
ATOM 19479 C CA . VAL A 1 88 ? -4.955 1.503 -8.768 1.00 0.00 88 VAL A CA 15
ATOM 19480 C C . VAL A 1 88 ? -5.335 0.692 -10.008 1.00 0.00 88 VAL A C 15
ATOM 19481 O O . VAL A 1 88 ? -4.463 0.216 -10.735 1.00 0.00 88 VAL A O 15
ATOM 19494 N N . GLU A 1 89 ? -6.637 0.556 -10.211 1.00 0.00 89 GLU A N 15
ATOM 19495 C CA . GLU A 1 89 ? -7.143 -0.192 -11.350 1.00 0.00 89 GLU A CA 15
ATOM 19496 C C . GLU A 1 89 ? -6.865 0.565 -12.649 1.00 0.00 89 GLU A C 15
ATOM 19497 O O . GLU A 1 89 ? -7.288 1.710 -12.807 1.00 0.00 89 GLU A O 15
ATOM 19510 N N . GLY A 1 90 ? -6.155 -0.102 -13.547 1.00 0.00 90 GLY A N 15
ATOM 19511 C CA . GLY A 1 90 ? -5.815 0.494 -14.826 1.00 0.00 90 GLY A CA 15
ATOM 19512 C C . GLY A 1 90 ? -4.614 1.433 -14.693 1.00 0.00 90 GLY A C 15
ATOM 19513 O O . GLY A 1 90 ? -4.113 1.951 -15.690 1.00 0.00 90 GLY A O 15
ATOM 19517 N N . LEU A 1 91 ? -4.188 1.623 -13.453 1.00 0.00 91 LEU A N 15
ATOM 19518 C CA . LEU A 1 91 ? -3.055 2.491 -13.177 1.00 0.00 91 LEU A CA 15
ATOM 19519 C C . LEU A 1 91 ? -1.829 1.633 -12.856 1.00 0.00 91 LEU A C 15
ATOM 19520 O O . LEU A 1 91 ? -1.819 0.432 -13.124 1.00 0.00 91 LEU A O 15
ATOM 19536 N N . GLY A 1 92 ? -0.824 2.283 -12.287 1.00 0.00 92 GLY A N 15
ATOM 19537 C CA . GLY A 1 92 ? 0.404 1.595 -11.927 1.00 0.00 92 GLY A CA 15
ATOM 19538 C C . GLY A 1 92 ? 0.406 1.219 -10.443 1.00 0.00 92 GLY A C 15
ATOM 19539 O O . GLY A 1 92 ? -0.649 1.135 -9.818 1.00 0.00 92 GLY A O 15
ATOM 19543 N N . GLU A 1 93 ? 1.605 1.002 -9.923 1.00 0.00 93 GLU A N 15
ATOM 19544 C CA . GLU A 1 93 ? 1.759 0.637 -8.525 1.00 0.00 93 GLU A CA 15
ATOM 19545 C C . GLU A 1 93 ? 2.907 1.427 -7.893 1.00 0.00 93 GLU A C 15
ATOM 19546 O O . GLU A 1 93 ? 3.968 1.577 -8.496 1.00 0.00 93 GLU A O 15
ATOM 19559 N N . ASP A 1 94 ? 2.655 1.913 -6.686 1.00 0.00 94 ASP A N 15
ATOM 19560 C CA . ASP A 1 94 ? 3.653 2.685 -5.967 1.00 0.00 94 ASP A CA 15
ATOM 19561 C C . ASP A 1 94 ? 3.686 2.231 -4.505 1.00 0.00 94 ASP A C 15
ATOM 19562 O O . ASP A 1 94 ? 2.774 1.548 -4.044 1.00 0.00 94 ASP A O 15
ATOM 19572 N N . LEU A 1 95 ? 4.746 2.632 -3.820 1.00 0.00 95 LEU A N 15
ATOM 19573 C CA . LEU A 1 95 ? 4.909 2.276 -2.420 1.00 0.00 95 LEU A CA 15
ATOM 19574 C C . LEU A 1 95 ? 4.590 3.491 -1.548 1.00 0.00 95 LEU A C 15
ATOM 19575 O O . LEU A 1 95 ? 5.161 4.564 -1.739 1.00 0.00 95 LEU A O 15
ATOM 19591 N N . PHE A 1 96 ? 3.678 3.284 -0.609 1.00 0.00 96 PHE A N 15
ATOM 19592 C CA . PHE A 1 96 ? 3.277 4.350 0.293 1.00 0.00 96 PHE A CA 15
ATOM 19593 C C . PHE A 1 96 ? 3.545 3.967 1.750 1.00 0.00 96 PHE A C 15
ATOM 19594 O O . PHE A 1 96 ? 3.872 2.817 2.042 1.00 0.00 96 PHE A O 15
ATOM 19611 N N . PHE A 1 97 ? 3.397 4.950 2.624 1.00 0.00 97 PHE A N 15
ATOM 19612 C CA . PHE A 1 97 ? 3.622 4.730 4.043 1.00 0.00 97 PHE A CA 15
ATOM 19613 C C . PHE A 1 97 ? 2.306 4.427 4.765 1.00 0.00 97 PHE A C 15
ATOM 19614 O O . PHE A 1 97 ? 1.232 4.771 4.275 1.00 0.00 97 PHE A O 15
ATOM 19631 N N . PRO A 1 98 ? 2.438 3.770 5.948 1.00 0.00 98 PRO A N 15
ATOM 19632 C CA . PRO A 1 98 ? 1.275 3.418 6.742 1.00 0.00 98 PRO A CA 15
ATOM 19633 C C . PRO A 1 98 ? 0.699 4.646 7.449 1.00 0.00 98 PRO A C 15
ATOM 19634 O O . PRO A 1 98 ? -0.440 4.625 7.909 1.00 0.00 98 PRO A O 15
ATOM 19645 N N . GLU A 1 99 ? 1.515 5.688 7.511 1.00 0.00 99 GLU A N 15
ATOM 19646 C CA . GLU A 1 99 ? 1.102 6.924 8.156 1.00 0.00 99 GLU A CA 15
ATOM 19647 C C . GLU A 1 99 ? 0.646 7.942 7.109 1.00 0.00 99 GLU A C 15
ATOM 19648 O O . GLU A 1 99 ? 0.099 8.987 7.453 1.00 0.00 99 GLU A O 15
ATOM 19661 N N . GLU A 1 100 ? 0.886 7.598 5.852 1.00 0.00 100 GLU A N 15
ATOM 19662 C CA . GLU A 1 100 ? 0.506 8.468 4.752 1.00 0.00 100 GLU A CA 15
ATOM 19663 C C . GLU A 1 100 ? -0.982 8.301 4.434 1.00 0.00 100 GLU A C 15
ATOM 19664 O O . GLU A 1 100 ? -1.766 9.234 4.608 1.00 0.00 100 GLU A O 15
ATOM 19677 N N . LEU A 1 101 ? -1.326 7.109 3.973 1.00 0.00 101 LEU A N 15
ATOM 19678 C CA . LEU A 1 101 ? -2.705 6.808 3.629 1.00 0.00 101 LEU A CA 15
ATOM 19679 C C . LEU A 1 101 ? -3.375 6.091 4.803 1.00 0.00 101 LEU A C 15
ATOM 19680 O O . LEU A 1 101 ? -2.695 5.547 5.672 1.00 0.00 101 LEU A O 15
ATOM 19696 N N . GLU A 1 102 ? -4.700 6.115 4.791 1.00 0.00 102 GLU A N 15
ATOM 19697 C CA . GLU A 1 102 ? -5.469 5.474 5.845 1.00 0.00 102 GLU A CA 15
ATOM 19698 C C . GLU A 1 102 ? -6.441 4.456 5.246 1.00 0.00 102 GLU A C 15
ATOM 19699 O O . GLU A 1 102 ? -6.645 4.424 4.033 1.00 0.00 102 GLU A O 15
ATOM 19712 N N . LEU A 1 103 ? -7.016 3.647 6.124 1.00 0.00 103 LEU A N 15
ATOM 19713 C CA . LEU A 1 103 ? -7.962 2.630 5.699 1.00 0.00 103 LEU A CA 15
ATOM 19714 C C . LEU A 1 103 ? -9.312 3.285 5.403 1.00 0.00 103 LEU A C 15
ATOM 19715 O O . LEU A 1 103 ? -9.794 4.100 6.188 1.00 0.00 103 LEU A O 15
ATOM 19731 N N . ALA A 1 104 ? -9.884 2.906 4.270 1.00 0.00 104 ALA A N 15
ATOM 19732 C CA . ALA A 1 104 ? -11.169 3.447 3.862 1.00 0.00 104 ALA A CA 15
ATOM 19733 C C . ALA A 1 104 ? -12.277 2.802 4.697 1.00 0.00 104 ALA A C 15
ATOM 19734 O O . ALA A 1 104 ? -12.160 1.647 5.106 1.00 0.00 104 ALA A O 15
ATOM 19741 N N . PRO A 1 105 ? -13.356 3.596 4.932 1.00 0.00 105 PRO A N 15
ATOM 19742 C CA . PRO A 1 105 ? -14.484 3.115 5.712 1.00 0.00 105 PRO A CA 15
ATOM 19743 C C . PRO A 1 105 ? -15.336 2.139 4.898 1.00 0.00 105 PRO A C 15
ATOM 19744 O O . PRO A 1 105 ? -15.586 1.015 5.332 1.00 0.00 105 PRO A O 15
ATOM 19755 N N . GLU A 1 106 ? -15.760 2.604 3.732 1.00 0.00 106 GLU A N 15
ATOM 19756 C CA . GLU A 1 106 ? -16.579 1.786 2.854 1.00 0.00 106 GLU A CA 15
ATOM 19757 C C . GLU A 1 106 ? -15.693 0.913 1.962 1.00 0.00 106 GLU A C 15
ATOM 19758 O O . GLU A 1 106 ? -16.196 0.097 1.192 1.00 0.00 106 GLU A O 15
ATOM 19771 N N . MET A 1 21 ? -3.084 -43.450 -1.789 1.00 0.00 21 MET A N 16
ATOM 19772 C CA . MET A 1 21 ? -2.483 -42.169 -2.119 1.00 0.00 21 MET A CA 16
ATOM 19773 C C . MET A 1 21 ? -2.403 -41.266 -0.886 1.00 0.00 21 MET A C 16
ATOM 19774 O O . MET A 1 21 ? -3.122 -41.475 0.090 1.00 0.00 21 MET A O 16
ATOM 19788 N N . ILE A 1 22 ? -1.520 -40.282 -0.970 1.00 0.00 22 ILE A N 16
ATOM 19789 C CA . ILE A 1 22 ? -1.336 -39.346 0.126 1.00 0.00 22 ILE A CA 16
ATOM 19790 C C . ILE A 1 22 ? -0.468 -38.178 -0.345 1.00 0.00 22 ILE A C 16
ATOM 19791 O O . ILE A 1 22 ? 0.480 -38.372 -1.103 1.00 0.00 22 ILE A O 16
ATOM 19807 N N . GLN A 1 23 ? -0.826 -36.990 0.123 1.00 0.00 23 GLN A N 16
ATOM 19808 C CA . GLN A 1 23 ? -0.093 -35.790 -0.243 1.00 0.00 23 GLN A CA 16
ATOM 19809 C C . GLN A 1 23 ? -0.189 -34.749 0.875 1.00 0.00 23 GLN A C 16
ATOM 19810 O O . GLN A 1 23 ? -1.254 -34.181 1.108 1.00 0.00 23 GLN A O 16
ATOM 19824 N N . ASP A 1 24 ? 0.939 -34.532 1.535 1.00 0.00 24 ASP A N 16
ATOM 19825 C CA . ASP A 1 24 ? 0.995 -33.569 2.623 1.00 0.00 24 ASP A CA 16
ATOM 19826 C C . ASP A 1 24 ? 2.062 -32.518 2.311 1.00 0.00 24 ASP A C 16
ATOM 19827 O O . ASP A 1 24 ? 3.211 -32.652 2.729 1.00 0.00 24 ASP A O 16
ATOM 19837 N N . PRO A 1 25 ? 1.633 -31.468 1.561 1.00 0.00 25 PRO A N 16
ATOM 19838 C CA . PRO A 1 25 ? 2.538 -30.393 1.189 1.00 0.00 25 PRO A CA 16
ATOM 19839 C C . PRO A 1 25 ? 2.814 -29.473 2.380 1.00 0.00 25 PRO A C 16
ATOM 19840 O O . PRO A 1 25 ? 2.020 -29.407 3.317 1.00 0.00 25 PRO A O 16
ATOM 19851 N N . SER A 1 26 ? 3.945 -28.787 2.305 1.00 0.00 26 SER A N 16
ATOM 19852 C CA . SER A 1 26 ? 4.337 -27.873 3.364 1.00 0.00 26 SER A CA 16
ATOM 19853 C C . SER A 1 26 ? 3.819 -26.466 3.061 1.00 0.00 26 SER A C 16
ATOM 19854 O O . SER A 1 26 ? 3.117 -25.870 3.876 1.00 0.00 26 SER A O 16
ATOM 19862 N N . LEU A 1 27 ? 4.184 -25.976 1.885 1.00 0.00 27 LEU A N 16
ATOM 19863 C CA . LEU A 1 27 ? 3.763 -24.652 1.463 1.00 0.00 27 LEU A CA 16
ATOM 19864 C C . LEU A 1 27 ? 2.934 -24.005 2.576 1.00 0.00 27 LEU A C 16
ATOM 19865 O O . LEU A 1 27 ? 1.705 -24.000 2.514 1.00 0.00 27 LEU A O 16
ATOM 19881 N N . ILE A 1 28 ? 3.639 -23.478 3.565 1.00 0.00 28 ILE A N 16
ATOM 19882 C CA . ILE A 1 28 ? 2.982 -22.832 4.689 1.00 0.00 28 ILE A CA 16
ATOM 19883 C C . ILE A 1 28 ? 2.521 -21.435 4.270 1.00 0.00 28 ILE A C 16
ATOM 19884 O O . ILE A 1 28 ? 3.176 -20.776 3.465 1.00 0.00 28 ILE A O 16
ATOM 19900 N N . ILE A 1 29 ? 1.397 -21.023 4.837 1.00 0.00 29 ILE A N 16
ATOM 19901 C CA . ILE A 1 29 ? 0.840 -19.717 4.532 1.00 0.00 29 ILE A CA 16
ATOM 19902 C C . ILE A 1 29 ? 0.506 -18.992 5.839 1.00 0.00 29 ILE A C 16
ATOM 19903 O O . ILE A 1 29 ? 0.199 -19.630 6.845 1.00 0.00 29 ILE A O 16
ATOM 19919 N N . CYS A 1 30 ? 0.576 -17.671 5.780 1.00 0.00 30 CYS A N 16
ATOM 19920 C CA . CYS A 1 30 ? 0.285 -16.853 6.946 1.00 0.00 30 CYS A CA 16
ATOM 19921 C C . CYS A 1 30 ? -0.905 -15.951 6.615 1.00 0.00 30 CYS A C 16
ATOM 19922 O O . CYS A 1 30 ? -1.079 -15.545 5.466 1.00 0.00 30 CYS A O 16
ATOM 19930 N N . HIS A 1 31 ? -1.690 -15.661 7.641 1.00 0.00 31 HIS A N 16
ATOM 19931 C CA . HIS A 1 31 ? -2.859 -14.814 7.473 1.00 0.00 31 HIS A CA 16
ATOM 19932 C C . HIS A 1 31 ? -2.492 -13.364 7.796 1.00 0.00 31 HIS A C 16
ATOM 19933 O O . HIS A 1 31 ? -1.348 -13.072 8.145 1.00 0.00 31 HIS A O 16
ATOM 19948 N N . ASP A 1 32 ? -3.483 -12.494 7.671 1.00 0.00 32 ASP A N 16
ATOM 19949 C CA . ASP A 1 32 ? -3.280 -11.082 7.947 1.00 0.00 32 ASP A CA 16
ATOM 19950 C C . ASP A 1 32 ? -2.930 -10.901 9.424 1.00 0.00 32 ASP A C 16
ATOM 19951 O O . ASP A 1 32 ? -3.589 -11.467 10.296 1.00 0.00 32 ASP A O 16
ATOM 19961 N N . VAL A 1 33 ? -1.896 -10.107 9.662 1.00 0.00 33 VAL A N 16
ATOM 19962 C CA . VAL A 1 33 ? -1.451 -9.844 11.021 1.00 0.00 33 VAL A CA 16
ATOM 19963 C C . VAL A 1 33 ? -2.364 -8.794 11.657 1.00 0.00 33 VAL A C 16
ATOM 19964 O O . VAL A 1 33 ? -2.731 -7.813 11.011 1.00 0.00 33 VAL A O 16
ATOM 19977 N N . ASP A 1 34 ? -2.703 -9.035 12.915 1.00 0.00 34 ASP A N 16
ATOM 19978 C CA . ASP A 1 34 ? -3.566 -8.121 13.644 1.00 0.00 34 ASP A CA 16
ATOM 19979 C C . ASP A 1 34 ? -2.711 -7.038 14.304 1.00 0.00 34 ASP A C 16
ATOM 19980 O O . ASP A 1 34 ? -1.851 -7.339 15.132 1.00 0.00 34 ASP A O 16
ATOM 19990 N N . GLY A 1 35 ? -2.978 -5.799 13.916 1.00 0.00 35 GLY A N 16
ATOM 19991 C CA . GLY A 1 35 ? -2.243 -4.670 14.460 1.00 0.00 35 GLY A CA 16
ATOM 19992 C C . GLY A 1 35 ? -1.519 -3.902 13.351 1.00 0.00 35 GLY A C 16
ATOM 19993 O O . GLY A 1 35 ? -1.273 -2.704 13.480 1.00 0.00 35 GLY A O 16
ATOM 19997 N N . ALA A 1 36 ? -1.199 -4.624 12.287 1.00 0.00 36 ALA A N 16
ATOM 19998 C CA . ALA A 1 36 ? -0.509 -4.026 11.158 1.00 0.00 36 ALA A CA 16
ATOM 19999 C C . ALA A 1 36 ? -1.204 -2.718 10.774 1.00 0.00 36 ALA A C 16
ATOM 20000 O O . ALA A 1 36 ? -2.250 -2.382 11.326 1.00 0.00 36 ALA A O 16
ATOM 20007 N N . PRO A 1 37 ? -0.578 -1.998 9.805 1.00 0.00 37 PRO A N 16
ATOM 20008 C CA . PRO A 1 37 ? -1.126 -0.734 9.340 1.00 0.00 37 PRO A CA 16
ATOM 20009 C C . PRO A 1 37 ? -2.339 -0.961 8.437 1.00 0.00 37 PRO A C 16
ATOM 20010 O O . PRO A 1 37 ? -3.382 -0.337 8.621 1.00 0.00 37 PRO A O 16
ATOM 20021 N N . VAL A 1 38 ? -2.162 -1.859 7.478 1.00 0.00 38 VAL A N 16
ATOM 20022 C CA . VAL A 1 38 ? -3.229 -2.176 6.544 1.00 0.00 38 VAL A CA 16
ATOM 20023 C C . VAL A 1 38 ? -3.451 -3.690 6.526 1.00 0.00 38 VAL A C 16
ATOM 20024 O O . VAL A 1 38 ? -2.741 -4.434 7.203 1.00 0.00 38 VAL A O 16
ATOM 20037 N N . ARG A 1 39 ? -4.440 -4.102 5.747 1.00 0.00 39 ARG A N 16
ATOM 20038 C CA . ARG A 1 39 ? -4.766 -5.514 5.632 1.00 0.00 39 ARG A CA 16
ATOM 20039 C C . ARG A 1 39 ? -4.437 -6.022 4.227 1.00 0.00 39 ARG A C 16
ATOM 20040 O O . ARG A 1 39 ? -4.133 -5.235 3.334 1.00 0.00 39 ARG A O 16
ATOM 20061 N N . ILE A 1 40 ? -4.508 -7.338 4.077 1.00 0.00 40 ILE A N 16
ATOM 20062 C CA . ILE A 1 40 ? -4.224 -7.961 2.796 1.00 0.00 40 ILE A CA 16
ATOM 20063 C C . ILE A 1 40 ? -5.459 -7.862 1.900 1.00 0.00 40 ILE A C 16
ATOM 20064 O O . ILE A 1 40 ? -6.549 -8.273 2.293 1.00 0.00 40 ILE A O 16
ATOM 20080 N N . GLY A 1 41 ? -5.247 -7.317 0.711 1.00 0.00 41 GLY A N 16
ATOM 20081 C CA . GLY A 1 41 ? -6.330 -7.160 -0.245 1.00 0.00 41 GLY A CA 16
ATOM 20082 C C . GLY A 1 41 ? -7.298 -6.061 0.198 1.00 0.00 41 GLY A C 16
ATOM 20083 O O . GLY A 1 41 ? -8.342 -5.862 -0.420 1.00 0.00 41 GLY A O 16
ATOM 20087 N N . ALA A 1 42 ? -6.915 -5.375 1.265 1.00 0.00 42 ALA A N 16
ATOM 20088 C CA . ALA A 1 42 ? -7.735 -4.302 1.799 1.00 0.00 42 ALA A CA 16
ATOM 20089 C C . ALA A 1 42 ? -7.669 -3.098 0.856 1.00 0.00 42 ALA A C 16
ATOM 20090 O O . ALA A 1 42 ? -6.612 -2.796 0.304 1.00 0.00 42 ALA A O 16
ATOM 20097 N N . LYS A 1 43 ? -8.811 -2.445 0.700 1.00 0.00 43 LYS A N 16
ATOM 20098 C CA . LYS A 1 43 ? -8.895 -1.281 -0.166 1.00 0.00 43 LYS A CA 16
ATOM 20099 C C . LYS A 1 43 ? -8.672 -0.015 0.666 1.00 0.00 43 LYS A C 16
ATOM 20100 O O . LYS A 1 43 ? -9.431 0.266 1.591 1.00 0.00 43 LYS A O 16
ATOM 20119 N N . VAL A 1 44 ? -7.626 0.713 0.306 1.00 0.00 44 VAL A N 16
ATOM 20120 C CA . VAL A 1 44 ? -7.291 1.941 1.005 1.00 0.00 44 VAL A CA 16
ATOM 20121 C C . VAL A 1 44 ? -7.348 3.114 0.023 1.00 0.00 44 VAL A C 16
ATOM 20122 O O . VAL A 1 44 ? -7.497 2.914 -1.181 1.00 0.00 44 VAL A O 16
ATOM 20135 N N . LYS A 1 45 ? -7.225 4.313 0.575 1.00 0.00 45 LYS A N 16
ATOM 20136 C CA . LYS A 1 45 ? -7.258 5.517 -0.235 1.00 0.00 45 LYS A CA 16
ATOM 20137 C C . LYS A 1 45 ? -5.948 6.286 -0.056 1.00 0.00 45 LYS A C 16
ATOM 20138 O O . LYS A 1 45 ? -5.611 6.691 1.055 1.00 0.00 45 LYS A O 16
ATOM 20157 N N . VAL A 1 46 ? -5.245 6.464 -1.165 1.00 0.00 46 VAL A N 16
ATOM 20158 C CA . VAL A 1 46 ? -3.980 7.176 -1.144 1.00 0.00 46 VAL A CA 16
ATOM 20159 C C . VAL A 1 46 ? -4.233 8.646 -0.803 1.00 0.00 46 VAL A C 16
ATOM 20160 O O . VAL A 1 46 ? -4.950 9.339 -1.522 1.00 0.00 46 VAL A O 16
ATOM 20173 N N . VAL A 1 47 ? -3.629 9.079 0.294 1.00 0.00 47 VAL A N 16
ATOM 20174 C CA . VAL A 1 47 ? -3.781 10.453 0.739 1.00 0.00 47 VAL A CA 16
ATOM 20175 C C . VAL A 1 47 ? -3.245 11.396 -0.339 1.00 0.00 47 VAL A C 16
ATOM 20176 O O . VAL A 1 47 ? -2.114 11.242 -0.798 1.00 0.00 47 VAL A O 16
ATOM 20189 N N . PRO A 1 48 ? -4.105 12.377 -0.724 1.00 0.00 48 PRO A N 16
ATOM 20190 C CA . PRO A 1 48 ? -3.730 13.344 -1.741 1.00 0.00 48 PRO A CA 16
ATOM 20191 C C . PRO A 1 48 ? -2.749 14.377 -1.181 1.00 0.00 48 PRO A C 16
ATOM 20192 O O . PRO A 1 48 ? -1.838 14.818 -1.881 1.00 0.00 48 PRO A O 16
ATOM 20203 N N . HIS A 1 49 ? -2.968 14.732 0.077 1.00 0.00 49 HIS A N 16
ATOM 20204 C CA . HIS A 1 49 ? -2.114 15.705 0.739 1.00 0.00 49 HIS A CA 16
ATOM 20205 C C . HIS A 1 49 ? -0.718 15.113 0.933 1.00 0.00 49 HIS A C 16
ATOM 20206 O O . HIS A 1 49 ? -0.567 13.901 1.071 1.00 0.00 49 HIS A O 16
ATOM 20221 N N . SER A 1 50 ? 0.269 15.998 0.940 1.00 0.00 50 SER A N 16
ATOM 20222 C CA . SER A 1 50 ? 1.649 15.579 1.115 1.00 0.00 50 SER A CA 16
ATOM 20223 C C . SER A 1 50 ? 2.253 16.265 2.342 1.00 0.00 50 SER A C 16
ATOM 20224 O O . SER A 1 50 ? 2.650 17.427 2.274 1.00 0.00 50 SER A O 16
ATOM 20232 N N . GLU A 1 51 ? 2.302 15.518 3.435 1.00 0.00 51 GLU A N 16
ATOM 20233 C CA . GLU A 1 51 ? 2.853 16.039 4.674 1.00 0.00 51 GLU A CA 16
ATOM 20234 C C . GLU A 1 51 ? 4.182 15.354 4.995 1.00 0.00 51 GLU A C 16
ATOM 20235 O O . GLU A 1 51 ? 5.144 16.011 5.388 1.00 0.00 51 GLU A O 16
ATOM 20248 N N . ASP A 1 52 ? 4.193 14.040 4.816 1.00 0.00 52 ASP A N 16
ATOM 20249 C CA . ASP A 1 52 ? 5.389 13.259 5.082 1.00 0.00 52 ASP A CA 16
ATOM 20250 C C . ASP A 1 52 ? 6.532 13.772 4.204 1.00 0.00 52 ASP A C 16
ATOM 20251 O O . ASP A 1 52 ? 7.531 14.278 4.713 1.00 0.00 52 ASP A O 16
ATOM 20261 N N . GLY A 1 53 ? 6.348 13.621 2.900 1.00 0.00 53 GLY A N 16
ATOM 20262 C CA . GLY A 1 53 ? 7.351 14.063 1.948 1.00 0.00 53 GLY A CA 16
ATOM 20263 C C . GLY A 1 53 ? 7.028 13.561 0.538 1.00 0.00 53 GLY A C 16
ATOM 20264 O O . GLY A 1 53 ? 6.429 14.281 -0.259 1.00 0.00 53 GLY A O 16
ATOM 20268 N N . THR A 1 54 ? 7.438 12.329 0.275 1.00 0.00 54 THR A N 16
ATOM 20269 C CA . THR A 1 54 ? 7.199 11.721 -1.023 1.00 0.00 54 THR A CA 16
ATOM 20270 C C . THR A 1 54 ? 5.712 11.409 -1.201 1.00 0.00 54 THR A C 16
ATOM 20271 O O . THR A 1 54 ? 5.063 10.916 -0.279 1.00 0.00 54 THR A O 16
ATOM 20282 N N . ILE A 1 55 ? 5.213 11.710 -2.391 1.00 0.00 55 ILE A N 16
ATOM 20283 C CA . ILE A 1 55 ? 3.816 11.467 -2.701 1.00 0.00 55 ILE A CA 16
ATOM 20284 C C . ILE A 1 55 ? 3.677 11.138 -4.188 1.00 0.00 55 ILE A C 16
ATOM 20285 O O . ILE A 1 55 ? 4.533 11.507 -4.992 1.00 0.00 55 ILE A O 16
ATOM 20301 N N . SER A 1 56 ? 2.591 10.451 -4.511 1.00 0.00 56 SER A N 16
ATOM 20302 C CA . SER A 1 56 ? 2.329 10.070 -5.889 1.00 0.00 56 SER A CA 16
ATOM 20303 C C . SER A 1 56 ? 1.269 10.992 -6.494 1.00 0.00 56 SER A C 16
ATOM 20304 O O . SER A 1 56 ? 0.102 10.937 -6.111 1.00 0.00 56 SER A O 16
ATOM 20312 N N . GLN A 1 57 ? 1.715 11.818 -7.430 1.00 0.00 57 GLN A N 16
ATOM 20313 C CA . GLN A 1 57 ? 0.819 12.752 -8.093 1.00 0.00 57 GLN A CA 16
ATOM 20314 C C . GLN A 1 57 ? -0.142 11.998 -9.016 1.00 0.00 57 GLN A C 16
ATOM 20315 O O . GLN A 1 57 ? -1.180 12.531 -9.402 1.00 0.00 57 GLN A O 16
ATOM 20329 N N . ARG A 1 58 ? 0.241 10.773 -9.343 1.00 0.00 58 ARG A N 16
ATOM 20330 C CA . ARG A 1 58 ? -0.574 9.943 -10.214 1.00 0.00 58 ARG A CA 16
ATOM 20331 C C . ARG A 1 58 ? -1.774 9.385 -9.444 1.00 0.00 58 ARG A C 16
ATOM 20332 O O . ARG A 1 58 ? -2.906 9.453 -9.920 1.00 0.00 58 ARG A O 16
ATOM 20353 N N . PHE A 1 59 ? -1.484 8.846 -8.269 1.00 0.00 59 PHE A N 16
ATOM 20354 C CA . PHE A 1 59 ? -2.525 8.278 -7.430 1.00 0.00 59 PHE A CA 16
ATOM 20355 C C . PHE A 1 59 ? -3.161 9.351 -6.543 1.00 0.00 59 PHE A C 16
ATOM 20356 O O . PHE A 1 59 ? -3.920 9.036 -5.628 1.00 0.00 59 PHE A O 16
ATOM 20373 N N . LEU A 1 60 ? -2.829 10.599 -6.847 1.00 0.00 60 LEU A N 16
ATOM 20374 C CA . LEU A 1 60 ? -3.359 11.718 -6.091 1.00 0.00 60 LEU A CA 16
ATOM 20375 C C . LEU A 1 60 ? -4.887 11.640 -6.071 1.00 0.00 60 LEU A C 16
ATOM 20376 O O . LEU A 1 60 ? -5.544 12.020 -7.039 1.00 0.00 60 LEU A O 16
ATOM 20392 N N . GLY A 1 61 ? -5.407 11.144 -4.959 1.00 0.00 61 GLY A N 16
ATOM 20393 C CA . GLY A 1 61 ? -6.845 11.008 -4.801 1.00 0.00 61 GLY A CA 16
ATOM 20394 C C . GLY A 1 61 ? -7.356 9.742 -5.493 1.00 0.00 61 GLY A C 16
ATOM 20395 O O . GLY A 1 61 ? -8.457 9.731 -6.040 1.00 0.00 61 GLY A O 16
ATOM 20399 N N . GLN A 1 62 ? -6.531 8.707 -5.446 1.00 0.00 62 GLN A N 16
ATOM 20400 C CA . GLN A 1 62 ? -6.884 7.439 -6.061 1.00 0.00 62 GLN A CA 16
ATOM 20401 C C . GLN A 1 62 ? -7.233 6.407 -4.987 1.00 0.00 62 GLN A C 16
ATOM 20402 O O . GLN A 1 62 ? -7.216 6.716 -3.796 1.00 0.00 62 GLN A O 16
ATOM 20416 N N . THR A 1 63 ? -7.541 5.203 -5.446 1.00 0.00 63 THR A N 16
ATOM 20417 C CA . THR A 1 63 ? -7.892 4.123 -4.539 1.00 0.00 63 THR A CA 16
ATOM 20418 C C . THR A 1 63 ? -7.447 2.778 -5.113 1.00 0.00 63 THR A C 16
ATOM 20419 O O . THR A 1 63 ? -7.836 2.412 -6.220 1.00 0.00 63 THR A O 16
ATOM 20430 N N . GLY A 1 64 ? -6.636 2.077 -4.333 1.00 0.00 64 GLY A N 16
ATOM 20431 C CA . GLY A 1 64 ? -6.132 0.781 -4.750 1.00 0.00 64 GLY A CA 16
ATOM 20432 C C . GLY A 1 64 ? -6.193 -0.228 -3.601 1.00 0.00 64 GLY A C 16
ATOM 20433 O O . GLY A 1 64 ? -6.919 -0.023 -2.629 1.00 0.00 64 GLY A O 16
ATOM 20437 N N . ILE A 1 65 ? -5.424 -1.296 -3.751 1.00 0.00 65 ILE A N 16
ATOM 20438 C CA . ILE A 1 65 ? -5.382 -2.336 -2.738 1.00 0.00 65 ILE A CA 16
ATOM 20439 C C . ILE A 1 65 ? -3.925 -2.644 -2.388 1.00 0.00 65 ILE A C 16
ATOM 20440 O O . ILE A 1 65 ? -3.030 -2.439 -3.206 1.00 0.00 65 ILE A O 16
ATOM 20456 N N . VAL A 1 66 ? -3.732 -3.130 -1.171 1.00 0.00 66 VAL A N 16
ATOM 20457 C CA . VAL A 1 66 ? -2.400 -3.468 -0.702 1.00 0.00 66 VAL A CA 16
ATOM 20458 C C . VAL A 1 66 ? -2.007 -4.842 -1.246 1.00 0.00 66 VAL A C 16
ATOM 20459 O O . VAL A 1 66 ? -2.741 -5.814 -1.079 1.00 0.00 66 VAL A O 16
ATOM 20472 N N . VAL A 1 67 ? -0.847 -4.880 -1.887 1.00 0.00 67 VAL A N 16
ATOM 20473 C CA . VAL A 1 67 ? -0.347 -6.119 -2.458 1.00 0.00 67 VAL A CA 16
ATOM 20474 C C . VAL A 1 67 ? 0.199 -7.007 -1.337 1.00 0.00 67 VAL A C 16
ATOM 20475 O O . VAL A 1 67 ? -0.029 -8.216 -1.332 1.00 0.00 67 VAL A O 16
ATOM 20488 N N . GLY A 1 68 ? 0.909 -6.373 -0.415 1.00 0.00 68 GLY A N 16
ATOM 20489 C CA . GLY A 1 68 ? 1.489 -7.093 0.707 1.00 0.00 68 GLY A CA 16
ATOM 20490 C C . GLY A 1 68 ? 1.232 -6.355 2.021 1.00 0.00 68 GLY A C 16
ATOM 20491 O O . GLY A 1 68 ? 0.139 -5.836 2.244 1.00 0.00 68 GLY A O 16
ATOM 20495 N N . LEU A 1 69 ? 2.257 -6.331 2.862 1.00 0.00 69 LEU A N 16
ATOM 20496 C CA . LEU A 1 69 ? 2.156 -5.665 4.148 1.00 0.00 69 LEU A CA 16
ATOM 20497 C C . LEU A 1 69 ? 3.562 -5.405 4.695 1.00 0.00 69 LEU A C 16
ATOM 20498 O O . LEU A 1 69 ? 4.499 -6.134 4.378 1.00 0.00 69 LEU A O 16
ATOM 20514 N N . VAL A 1 70 ? 3.662 -4.361 5.505 1.00 0.00 70 VAL A N 16
ATOM 20515 C CA . VAL A 1 70 ? 4.937 -3.995 6.099 1.00 0.00 70 VAL A CA 16
ATOM 20516 C C . VAL A 1 70 ? 5.202 -4.882 7.316 1.00 0.00 70 VAL A C 16
ATOM 20517 O O . VAL A 1 70 ? 4.627 -4.668 8.382 1.00 0.00 70 VAL A O 16
ATOM 20530 N N . PHE A 1 71 ? 6.072 -5.861 7.117 1.00 0.00 71 PHE A N 16
ATOM 20531 C CA . PHE A 1 71 ? 6.419 -6.784 8.185 1.00 0.00 71 PHE A CA 16
ATOM 20532 C C . PHE A 1 71 ? 7.928 -7.031 8.226 1.00 0.00 71 PHE A C 16
ATOM 20533 O O . PHE A 1 71 ? 8.628 -6.791 7.244 1.00 0.00 71 PHE A O 16
ATOM 20550 N N . ASP A 1 72 ? 8.384 -7.508 9.375 1.00 0.00 72 ASP A N 16
ATOM 20551 C CA . ASP A 1 72 ? 9.799 -7.791 9.559 1.00 0.00 72 ASP A CA 16
ATOM 20552 C C . ASP A 1 72 ? 10.341 -8.483 8.306 1.00 0.00 72 ASP A C 16
ATOM 20553 O O . ASP A 1 72 ? 10.065 -9.659 8.072 1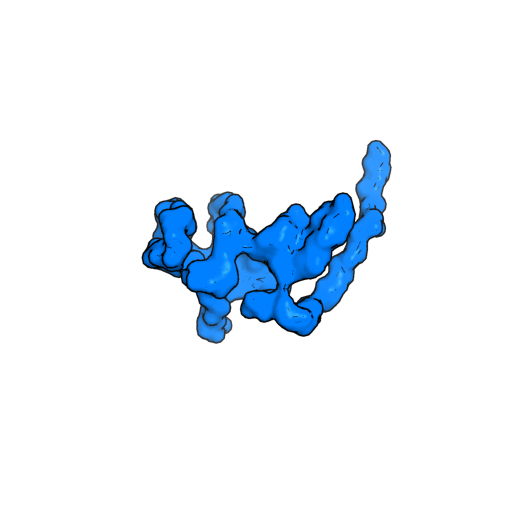.00 0.00 72 ASP A O 16
ATOM 20563 N N . ASP A 1 73 ? 11.105 -7.724 7.534 1.00 0.00 73 ASP A N 16
ATOM 20564 C CA . ASP A 1 73 ? 11.689 -8.250 6.311 1.00 0.00 73 ASP A CA 16
ATOM 20565 C C . ASP A 1 73 ? 12.895 -9.123 6.660 1.00 0.00 73 ASP A C 16
ATOM 20566 O O . ASP A 1 73 ? 13.899 -8.625 7.170 1.00 0.00 73 ASP A O 16
ATOM 20576 N N . PRO A 1 74 ? 12.753 -10.443 6.366 1.00 0.00 74 PRO A N 16
ATOM 20577 C CA . PRO A 1 74 ? 13.820 -11.390 6.645 1.00 0.00 74 PRO A CA 16
ATOM 20578 C C . PRO A 1 74 ? 14.957 -11.250 5.629 1.00 0.00 74 PRO A C 16
ATOM 20579 O O . PRO A 1 74 ? 15.056 -10.236 4.940 1.00 0.00 74 PRO A O 16
ATOM 20590 N N . ALA A 1 75 ? 15.784 -12.283 5.570 1.00 0.00 75 ALA A N 16
ATOM 20591 C CA . ALA A 1 75 ? 16.910 -12.287 4.652 1.00 0.00 75 ALA A CA 16
ATOM 20592 C C . ALA A 1 75 ? 16.400 -12.518 3.228 1.00 0.00 75 ALA A C 16
ATOM 20593 O O . ALA A 1 75 ? 17.175 -12.477 2.272 1.00 0.00 75 ALA A O 16
ATOM 20600 N N . THR A 1 76 ? 15.101 -12.754 3.131 1.00 0.00 76 THR A N 16
ATOM 20601 C CA . THR A 1 76 ? 14.477 -12.989 1.838 1.00 0.00 76 THR A CA 16
ATOM 20602 C C . THR A 1 76 ? 13.390 -11.947 1.574 1.00 0.00 76 THR A C 16
ATOM 20603 O O . THR A 1 76 ? 12.819 -11.902 0.485 1.00 0.00 76 THR A O 16
ATOM 20614 N N . GLN A 1 77 ? 13.134 -11.134 2.588 1.00 0.00 77 GLN A N 16
ATOM 20615 C CA . GLN A 1 77 ? 12.123 -10.095 2.478 1.00 0.00 77 GLN A CA 16
ATOM 20616 C C . GLN A 1 77 ? 10.726 -10.717 2.413 1.00 0.00 77 GLN A C 16
ATOM 20617 O O . GLN A 1 77 ? 10.554 -11.808 1.868 1.00 0.00 77 GLN A O 16
ATOM 20631 N N . TYR A 1 78 ? 9.767 -9.999 2.976 1.00 0.00 78 TYR A N 16
ATOM 20632 C CA . TYR A 1 78 ? 8.391 -10.467 2.987 1.00 0.00 78 TYR A CA 16
ATOM 20633 C C . TYR A 1 78 ? 7.423 -9.316 3.264 1.00 0.00 78 TYR A C 16
ATOM 20634 O O . TYR A 1 78 ? 7.793 -8.325 3.894 1.00 0.00 78 TYR A O 16
ATOM 20652 N N . PRO A 1 79 ? 6.169 -9.487 2.768 1.00 0.00 79 PRO A N 16
ATOM 20653 C CA . PRO A 1 79 ? 5.812 -10.689 2.032 1.00 0.00 79 PRO A CA 16
ATOM 20654 C C . PRO A 1 79 ? 6.406 -10.664 0.621 1.00 0.00 79 PRO A C 16
ATOM 20655 O O . PRO A 1 79 ? 7.157 -11.563 0.244 1.00 0.00 79 PRO A O 16
ATOM 20666 N N . ASP A 1 80 ? 6.047 -9.626 -0.119 1.00 0.00 80 ASP A N 16
ATOM 20667 C CA . ASP A 1 80 ? 6.534 -9.473 -1.479 1.00 0.00 80 ASP A CA 16
ATOM 20668 C C . ASP A 1 80 ? 7.375 -8.199 -1.575 1.00 0.00 80 ASP A C 16
ATOM 20669 O O . ASP A 1 80 ? 8.284 -8.112 -2.401 1.00 0.00 80 ASP A O 16
ATOM 20679 N N . ASP A 1 81 ? 7.044 -7.244 -0.720 1.00 0.00 81 ASP A N 16
ATOM 20680 C CA . ASP A 1 81 ? 7.758 -5.979 -0.698 1.00 0.00 81 ASP A CA 16
ATOM 20681 C C . ASP A 1 81 ? 8.129 -5.633 0.746 1.00 0.00 81 ASP A C 16
ATOM 20682 O O . ASP A 1 81 ? 7.630 -6.253 1.684 1.00 0.00 81 ASP A O 16
ATOM 20692 N N . PRO A 1 82 ? 9.024 -4.619 0.883 1.00 0.00 82 PRO A N 16
ATOM 20693 C CA . PRO A 1 82 ? 9.466 -4.182 2.197 1.00 0.00 82 PRO A CA 16
ATOM 20694 C C . PRO A 1 82 ? 8.379 -3.364 2.898 1.00 0.00 82 PRO A C 16
ATOM 20695 O O . PRO A 1 82 ? 8.261 -3.404 4.122 1.00 0.00 82 PRO A O 16
ATOM 20706 N N . LEU A 1 83 ? 7.613 -2.643 2.092 1.00 0.00 83 LEU A N 16
ATOM 20707 C CA . LEU A 1 83 ? 6.541 -1.818 2.620 1.00 0.00 83 LEU A CA 16
ATOM 20708 C C . LEU A 1 83 ? 5.252 -2.110 1.851 1.00 0.00 83 LEU A C 16
ATOM 20709 O O . LEU A 1 83 ? 5.256 -2.891 0.900 1.00 0.00 83 LEU A O 16
ATOM 20725 N N . ILE A 1 84 ? 4.180 -1.469 2.290 1.00 0.00 84 ILE A N 16
ATOM 20726 C CA . ILE A 1 84 ? 2.885 -1.650 1.653 1.00 0.00 84 ILE A CA 16
ATOM 20727 C C . ILE A 1 84 ? 2.867 -0.896 0.323 1.00 0.00 84 ILE A C 16
ATOM 20728 O O . ILE A 1 84 ? 3.467 0.170 0.201 1.00 0.00 84 ILE A O 16
ATOM 20744 N N . GLN A 1 85 ? 2.170 -1.479 -0.641 1.00 0.00 85 GLN A N 16
ATOM 20745 C CA . GLN A 1 85 ? 2.064 -0.875 -1.958 1.00 0.00 85 GLN A CA 16
ATOM 20746 C C . GLN A 1 85 ? 0.608 -0.870 -2.425 1.00 0.00 85 GLN A C 16
ATOM 20747 O O . GLN A 1 85 ? -0.083 -1.884 -2.329 1.00 0.00 85 GLN A O 16
ATOM 20761 N N . VAL A 1 86 ? 0.182 0.282 -2.920 1.00 0.00 86 VAL A N 16
ATOM 20762 C CA . VAL A 1 86 ? -1.181 0.433 -3.402 1.00 0.00 86 VAL A CA 16
ATOM 20763 C C . VAL A 1 86 ? -1.195 0.310 -4.927 1.00 0.00 86 VAL A C 16
ATOM 20764 O O . VAL A 1 86 ? -0.343 0.881 -5.608 1.00 0.00 86 VAL A O 16
ATOM 20777 N N . LEU A 1 87 ? -2.171 -0.438 -5.420 1.00 0.00 87 LEU A N 16
ATOM 20778 C CA . LEU A 1 87 ? -2.307 -0.644 -6.852 1.00 0.00 87 LEU A CA 16
ATOM 20779 C C . LEU A 1 87 ? -3.734 -0.294 -7.279 1.00 0.00 87 LEU A C 16
ATOM 20780 O O . LEU A 1 87 ? -4.691 -0.928 -6.838 1.00 0.00 87 LEU A O 16
ATOM 20796 N N . VAL A 1 88 ? -3.831 0.713 -8.136 1.00 0.00 88 VAL A N 16
ATOM 20797 C CA . VAL A 1 88 ? -5.125 1.155 -8.627 1.00 0.00 88 VAL A CA 16
ATOM 20798 C C . VAL A 1 88 ? -5.484 0.367 -9.887 1.00 0.00 88 VAL A C 16
ATOM 20799 O O . VAL A 1 88 ? -4.599 -0.072 -10.622 1.00 0.00 88 VAL A O 16
ATOM 20812 N N . GLU A 1 89 ? -6.781 0.213 -10.101 1.00 0.00 89 GLU A N 16
ATOM 20813 C CA . GLU A 1 89 ? -7.268 -0.516 -11.261 1.00 0.00 89 GLU A CA 16
ATOM 20814 C C . GLU A 1 89 ? -7.029 0.296 -12.535 1.00 0.00 89 GLU A C 16
ATOM 20815 O O . GLU A 1 89 ? -7.445 1.449 -12.628 1.00 0.00 89 GLU A O 16
ATOM 20828 N N . GLY A 1 90 ? -6.361 -0.339 -13.486 1.00 0.00 90 GLY A N 16
ATOM 20829 C CA . GLY A 1 90 ? -6.062 0.309 -14.752 1.00 0.00 90 GLY A CA 16
ATOM 20830 C C . GLY A 1 90 ? -4.847 1.231 -14.622 1.00 0.00 90 GLY A C 16
ATOM 20831 O O . GLY A 1 90 ? -4.379 1.789 -15.613 1.00 0.00 90 GLY A O 16
ATOM 20835 N N . LEU A 1 91 ? -4.372 1.360 -13.393 1.00 0.00 91 LEU A N 16
ATOM 20836 C CA . LEU A 1 91 ? -3.220 2.203 -13.121 1.00 0.00 91 LEU A CA 16
ATOM 20837 C C . LEU A 1 91 ? -2.022 1.323 -12.762 1.00 0.00 91 LEU A C 16
ATOM 20838 O O . LEU A 1 91 ? -2.049 0.113 -12.978 1.00 0.00 91 LEU A O 16
ATOM 20854 N N . GLY A 1 92 ? -0.997 1.965 -12.220 1.00 0.00 92 GLY A N 16
ATOM 20855 C CA . GLY A 1 92 ? 0.209 1.256 -11.828 1.00 0.00 92 GLY A CA 16
ATOM 20856 C C . GLY A 1 92 ? 0.192 0.929 -10.333 1.00 0.00 92 GLY A C 16
ATOM 20857 O O . GLY A 1 92 ? -0.874 0.783 -9.738 1.00 0.00 92 GLY A O 16
ATOM 20861 N N . GLU A 1 93 ? 1.386 0.824 -9.770 1.00 0.00 93 GLU A N 16
ATOM 20862 C CA . GLU A 1 93 ? 1.523 0.518 -8.356 1.00 0.00 93 GLU A CA 16
ATOM 20863 C C . GLU A 1 93 ? 2.663 1.336 -7.744 1.00 0.00 93 GLU A C 16
ATOM 20864 O O . GLU A 1 93 ? 3.676 1.581 -8.398 1.00 0.00 93 GLU A O 16
ATOM 20877 N N . ASP A 1 94 ? 2.459 1.732 -6.496 1.00 0.00 94 ASP A N 16
ATOM 20878 C CA . ASP A 1 94 ? 3.457 2.517 -5.789 1.00 0.00 94 ASP A CA 16
ATOM 20879 C C . ASP A 1 94 ? 3.480 2.097 -4.318 1.00 0.00 94 ASP A C 16
ATOM 20880 O O . ASP A 1 94 ? 2.550 1.452 -3.839 1.00 0.00 94 ASP A O 16
ATOM 20890 N N . LEU A 1 95 ? 4.554 2.479 -3.643 1.00 0.00 95 LEU A N 16
ATOM 20891 C CA . LEU A 1 95 ? 4.711 2.150 -2.236 1.00 0.00 95 LEU A CA 16
ATOM 20892 C C . LEU A 1 95 ? 4.412 3.390 -1.391 1.00 0.00 95 LEU A C 16
ATOM 20893 O O . LEU A 1 95 ? 4.969 4.460 -1.634 1.00 0.00 95 LEU A O 16
ATOM 20909 N N . PHE A 1 96 ? 3.534 3.205 -0.417 1.00 0.00 96 PHE A N 16
ATOM 20910 C CA . PHE A 1 96 ? 3.154 4.296 0.466 1.00 0.00 96 PHE A CA 16
ATOM 20911 C C . PHE A 1 96 ? 3.436 3.942 1.927 1.00 0.00 96 PHE A C 16
ATOM 20912 O O . PHE A 1 96 ? 3.669 2.779 2.254 1.00 0.00 96 PHE A O 16
ATOM 20929 N N . PHE A 1 97 ? 3.404 4.966 2.768 1.00 0.00 97 PHE A N 16
ATOM 20930 C CA . PHE A 1 97 ? 3.654 4.777 4.187 1.00 0.00 97 PHE A CA 16
ATOM 20931 C C . PHE A 1 97 ? 2.361 4.441 4.931 1.00 0.00 97 PHE A C 16
ATOM 20932 O O . PHE A 1 97 ? 1.269 4.738 4.451 1.00 0.00 97 PHE A O 16
ATOM 20949 N N . PRO A 1 98 ? 2.532 3.809 6.123 1.00 0.00 98 PRO A N 16
ATOM 20950 C CA . PRO A 1 98 ? 1.391 3.429 6.939 1.00 0.00 98 PRO A CA 16
ATOM 20951 C C . PRO A 1 98 ? 0.783 4.650 7.634 1.00 0.00 98 PRO A C 16
ATOM 20952 O O . PRO A 1 98 ? -0.390 4.636 8.006 1.00 0.00 98 PRO A O 16
ATOM 20963 N N . GLU A 1 99 ? 1.607 5.674 7.788 1.00 0.00 99 GLU A N 16
ATOM 20964 C CA . GLU A 1 99 ? 1.167 6.899 8.432 1.00 0.00 99 GLU A CA 16
ATOM 20965 C C . GLU A 1 99 ? 0.786 7.945 7.381 1.00 0.00 99 GLU A C 16
ATOM 20966 O O . GLU A 1 99 ? 0.377 9.053 7.722 1.00 0.00 99 GLU A O 16
ATOM 20979 N N . GLU A 1 100 ? 0.935 7.554 6.124 1.00 0.00 100 GLU A N 16
ATOM 20980 C CA . GLU A 1 100 ? 0.610 8.443 5.021 1.00 0.00 100 GLU A CA 16
ATOM 20981 C C . GLU A 1 100 ? -0.880 8.358 4.690 1.00 0.00 100 GLU A C 16
ATOM 20982 O O . GLU A 1 100 ? -1.613 9.331 4.861 1.00 0.00 100 GLU A O 16
ATOM 20995 N N . LEU A 1 101 ? -1.285 7.188 4.223 1.00 0.00 101 LEU A N 16
ATOM 20996 C CA . LEU A 1 101 ? -2.675 6.963 3.866 1.00 0.00 101 LEU A CA 16
ATOM 20997 C C . LEU A 1 101 ? -3.392 6.278 5.031 1.00 0.00 101 LEU A C 16
ATOM 20998 O O . LEU A 1 101 ? -2.750 5.805 5.968 1.00 0.00 101 LEU A O 16
ATOM 21014 N N . GLU A 1 102 ? -4.714 6.245 4.936 1.00 0.00 102 GLU A N 16
ATOM 21015 C CA . GLU A 1 102 ? -5.523 5.624 5.969 1.00 0.00 102 GLU A CA 16
ATOM 21016 C C . GLU A 1 102 ? -6.434 4.557 5.360 1.00 0.00 102 GLU A C 16
ATOM 21017 O O . GLU A 1 102 ? -6.569 4.473 4.140 1.00 0.00 102 GLU A O 16
ATOM 21030 N N . LEU A 1 103 ? -7.036 3.766 6.238 1.00 0.00 103 LEU A N 16
ATOM 21031 C CA . LEU A 1 103 ? -7.929 2.707 5.802 1.00 0.00 103 LEU A CA 16
ATOM 21032 C C . LEU A 1 103 ? -9.279 3.312 5.412 1.00 0.00 103 LEU A C 16
ATOM 21033 O O . LEU A 1 103 ? -10.031 3.768 6.272 1.00 0.00 103 LEU A O 16
ATOM 21049 N N . ALA A 1 104 ? -9.543 3.298 4.114 1.00 0.00 104 ALA A N 16
ATOM 21050 C CA . ALA A 1 104 ? -10.790 3.840 3.599 1.00 0.00 104 ALA A CA 16
ATOM 21051 C C . ALA A 1 104 ? -11.954 3.325 4.448 1.00 0.00 104 ALA A C 16
ATOM 21052 O O . ALA A 1 104 ? -11.924 2.193 4.928 1.00 0.00 104 ALA A O 16
ATOM 21059 N N . PRO A 1 105 ? -12.981 4.203 4.610 1.00 0.00 105 PRO A N 16
ATOM 21060 C CA . PRO A 1 105 ? -14.152 3.848 5.392 1.00 0.00 105 PRO A CA 16
ATOM 21061 C C . PRO A 1 105 ? -15.054 2.882 4.622 1.00 0.00 105 PRO A C 16
ATOM 21062 O O . PRO A 1 105 ? -15.393 1.810 5.121 1.00 0.00 105 PRO A O 16
ATOM 21073 N N . GLU A 1 106 ? -15.420 3.298 3.419 1.00 0.00 106 GLU A N 16
ATOM 21074 C CA . GLU A 1 106 ? -16.278 2.484 2.574 1.00 0.00 106 GLU A CA 16
ATOM 21075 C C . GLU A 1 106 ? -15.518 1.252 2.079 1.00 0.00 106 GLU A C 16
ATOM 21076 O O . GLU A 1 106 ? -16.069 0.431 1.346 1.00 0.00 106 GLU A O 16
ATOM 21089 N N . MET A 1 21 ? 10.412 -36.366 14.770 1.00 0.00 21 MET A N 17
ATOM 21090 C CA . MET A 1 21 ? 9.333 -35.879 13.928 1.00 0.00 21 MET A CA 17
ATOM 21091 C C . MET A 1 21 ? 9.884 -35.187 12.678 1.00 0.00 21 MET A C 17
ATOM 21092 O O . MET A 1 21 ? 11.045 -34.786 12.648 1.00 0.00 21 MET A O 17
ATOM 21106 N N . ILE A 1 22 ? 9.022 -35.069 11.679 1.00 0.00 22 ILE A N 17
ATOM 21107 C CA . ILE A 1 22 ? 9.408 -34.435 10.431 1.00 0.00 22 ILE A CA 17
ATOM 21108 C C . ILE A 1 22 ? 8.197 -33.715 9.834 1.00 0.00 22 ILE A C 17
ATOM 21109 O O . ILE A 1 22 ? 7.062 -34.163 9.995 1.00 0.00 22 ILE A O 17
ATOM 21125 N N . GLN A 1 23 ? 8.478 -32.610 9.158 1.00 0.00 23 GLN A N 17
ATOM 21126 C CA . GLN A 1 23 ? 7.426 -31.823 8.537 1.00 0.00 23 GLN A CA 17
ATOM 21127 C C . GLN A 1 23 ? 7.800 -31.482 7.094 1.00 0.00 23 GLN A C 17
ATOM 21128 O O . GLN A 1 23 ? 8.774 -30.770 6.853 1.00 0.00 23 GLN A O 17
ATOM 21142 N N . ASP A 1 24 ? 7.006 -32.004 6.170 1.00 0.00 24 ASP A N 17
ATOM 21143 C CA . ASP A 1 24 ? 7.242 -31.761 4.757 1.00 0.00 24 ASP A CA 17
ATOM 21144 C C . ASP A 1 24 ? 6.006 -31.100 4.145 1.00 0.00 24 ASP A C 17
ATOM 21145 O O . ASP A 1 24 ? 5.173 -31.772 3.539 1.00 0.00 24 ASP A O 17
ATOM 21155 N N . PRO A 1 25 ? 5.924 -29.754 4.329 1.00 0.00 25 PRO A N 17
ATOM 21156 C CA . PRO A 1 25 ? 4.804 -28.994 3.801 1.00 0.00 25 PRO A CA 17
ATOM 21157 C C . PRO A 1 25 ? 4.928 -28.815 2.287 1.00 0.00 25 PRO A C 17
ATOM 21158 O O . PRO A 1 25 ? 6.035 -28.728 1.757 1.00 0.00 25 PRO A O 17
ATOM 21169 N N . SER A 1 26 ? 3.777 -28.764 1.633 1.00 0.00 26 SER A N 17
ATOM 21170 C CA . SER A 1 26 ? 3.743 -28.595 0.190 1.00 0.00 26 SER A CA 17
ATOM 21171 C C . SER A 1 26 ? 3.180 -27.216 -0.163 1.00 0.00 26 SER A C 17
ATOM 21172 O O . SER A 1 26 ? 3.792 -26.469 -0.927 1.00 0.00 26 SER A O 17
ATOM 21180 N N . LEU A 1 27 ? 2.024 -26.919 0.412 1.00 0.00 27 LEU A N 17
ATOM 21181 C CA . LEU A 1 27 ? 1.373 -25.643 0.168 1.00 0.00 27 LEU A CA 17
ATOM 21182 C C . LEU A 1 27 ? 1.646 -24.704 1.345 1.00 0.00 27 LEU A C 17
ATOM 21183 O O . LEU A 1 27 ? 1.196 -24.956 2.462 1.00 0.00 27 LEU A O 17
ATOM 21199 N N . ILE A 1 28 ? 2.381 -23.641 1.054 1.00 0.00 28 ILE A N 17
ATOM 21200 C CA . ILE A 1 28 ? 2.720 -22.663 2.076 1.00 0.00 28 ILE A CA 17
ATOM 21201 C C . ILE A 1 28 ? 1.535 -21.716 2.280 1.00 0.00 28 ILE A C 17
ATOM 21202 O O . ILE A 1 28 ? 0.783 -21.446 1.345 1.00 0.00 28 ILE A O 17
ATOM 21218 N N . ILE A 1 29 ? 1.407 -21.238 3.509 1.00 0.00 29 ILE A N 17
ATOM 21219 C CA . ILE A 1 29 ? 0.326 -20.326 3.848 1.00 0.00 29 ILE A CA 17
ATOM 21220 C C . ILE A 1 29 ? 0.855 -19.247 4.795 1.00 0.00 29 ILE A C 17
ATOM 21221 O O . ILE A 1 29 ? 1.885 -19.433 5.441 1.00 0.00 29 ILE A O 17
ATOM 21237 N N . CYS A 1 30 ? 0.126 -18.142 4.846 1.00 0.00 30 CYS A N 17
ATOM 21238 C CA . CYS A 1 30 ? 0.508 -17.033 5.702 1.00 0.00 30 CYS A CA 17
ATOM 21239 C C . CYS A 1 30 ? -0.743 -16.534 6.430 1.00 0.00 30 CYS A C 17
ATOM 21240 O O . CYS A 1 30 ? -1.852 -16.980 6.140 1.00 0.00 30 CYS A O 17
ATOM 21248 N N . HIS A 1 31 ? -0.522 -15.615 7.359 1.00 0.00 31 HIS A N 17
ATOM 21249 C CA . HIS A 1 31 ? -1.618 -15.052 8.128 1.00 0.00 31 HIS A CA 17
ATOM 21250 C C . HIS A 1 31 ? -1.344 -13.572 8.404 1.00 0.00 31 HIS A C 17
ATOM 21251 O O . HIS A 1 31 ? -0.280 -13.058 8.057 1.00 0.00 31 HIS A O 17
ATOM 21266 N N . ASP A 1 32 ? -2.320 -12.928 9.026 1.00 0.00 32 ASP A N 17
ATOM 21267 C CA . ASP A 1 32 ? -2.197 -11.517 9.352 1.00 0.00 32 ASP A CA 17
ATOM 21268 C C . ASP A 1 32 ? -1.701 -11.372 10.792 1.00 0.00 32 ASP A C 17
ATOM 21269 O O . ASP A 1 32 ? -2.157 -12.088 11.683 1.00 0.00 32 ASP A O 17
ATOM 21279 N N . VAL A 1 33 ? -0.777 -10.442 10.975 1.00 0.00 33 VAL A N 17
ATOM 21280 C CA . VAL A 1 33 ? -0.215 -10.193 12.292 1.00 0.00 33 VAL A CA 17
ATOM 21281 C C . VAL A 1 33 ? -0.757 -8.869 12.833 1.00 0.00 33 VAL A C 17
ATOM 21282 O O . VAL A 1 33 ? -0.799 -7.872 12.112 1.00 0.00 33 VAL A O 17
ATOM 21295 N N . ASP A 1 34 ? -1.157 -8.900 14.095 1.00 0.00 34 ASP A N 17
ATOM 21296 C CA . ASP A 1 34 ? -1.695 -7.715 14.740 1.00 0.00 34 ASP A CA 17
ATOM 21297 C C . ASP A 1 34 ? -0.590 -6.662 14.863 1.00 0.00 34 ASP A C 17
ATOM 21298 O O . ASP A 1 34 ? 0.504 -6.961 15.337 1.00 0.00 34 ASP A O 17
ATOM 21308 N N . GLY A 1 35 ? -0.918 -5.454 14.430 1.00 0.00 35 GLY A N 17
ATOM 21309 C CA . GLY A 1 35 ? 0.032 -4.356 14.488 1.00 0.00 35 GLY A CA 17
ATOM 21310 C C . GLY A 1 35 ? 0.179 -3.687 13.120 1.00 0.00 35 GLY A C 17
ATOM 21311 O O . GLY A 1 35 ? 0.399 -2.479 13.036 1.00 0.00 35 GLY A O 17
ATOM 21315 N N . ALA A 1 36 ? 0.052 -4.500 12.082 1.00 0.00 36 ALA A N 17
ATOM 21316 C CA . ALA A 1 36 ? 0.169 -4.003 10.721 1.00 0.00 36 ALA A CA 17
ATOM 21317 C C . ALA A 1 36 ? -0.700 -2.753 10.565 1.00 0.00 36 ALA A C 17
ATOM 21318 O O . ALA A 1 36 ? -1.596 -2.510 11.373 1.00 0.00 36 ALA A O 17
ATOM 21325 N N . PRO A 1 37 ? -0.400 -1.976 9.490 1.00 0.00 37 PRO A N 17
ATOM 21326 C CA . PRO A 1 37 ? -1.145 -0.758 9.216 1.00 0.00 37 PRO A CA 17
ATOM 21327 C C . PRO A 1 37 ? -2.526 -1.078 8.640 1.00 0.00 37 PRO A C 17
ATOM 21328 O O . PRO A 1 37 ? -3.538 -0.581 9.131 1.00 0.00 37 PRO A O 17
ATOM 21339 N N . VAL A 1 38 ? -2.524 -1.908 7.608 1.00 0.00 38 VAL A N 17
ATOM 21340 C CA . VAL A 1 38 ? -3.764 -2.300 6.960 1.00 0.00 38 VAL A CA 17
ATOM 21341 C C . VAL A 1 38 ? -3.780 -3.819 6.776 1.00 0.00 38 VAL A C 17
ATOM 21342 O O . VAL A 1 38 ? -2.813 -4.499 7.115 1.00 0.00 38 VAL A O 17
ATOM 21355 N N . ARG A 1 39 ? -4.889 -4.306 6.238 1.00 0.00 39 ARG A N 17
ATOM 21356 C CA . ARG A 1 39 ? -5.045 -5.732 6.006 1.00 0.00 39 ARG A CA 17
ATOM 21357 C C . ARG A 1 39 ? -4.836 -6.054 4.525 1.00 0.00 39 ARG A C 17
ATOM 21358 O O . ARG A 1 39 ? -4.959 -5.176 3.671 1.00 0.00 39 ARG A O 17
ATOM 21379 N N . ILE A 1 40 ? -4.520 -7.314 4.265 1.00 0.00 40 ILE A N 17
ATOM 21380 C CA . ILE A 1 40 ? -4.294 -7.762 2.901 1.00 0.00 40 ILE A CA 17
ATOM 21381 C C . ILE A 1 40 ? -5.592 -7.632 2.103 1.00 0.00 40 ILE A C 17
ATOM 21382 O O . ILE A 1 40 ? -6.671 -7.929 2.613 1.00 0.00 40 ILE A O 17
ATOM 21398 N N . GLY A 1 41 ? -5.445 -7.187 0.864 1.00 0.00 41 GLY A N 17
ATOM 21399 C CA . GLY A 1 41 ? -6.593 -7.013 -0.010 1.00 0.00 41 GLY A CA 17
ATOM 21400 C C . GLY A 1 41 ? -7.463 -5.845 0.454 1.00 0.00 41 GLY A C 17
ATOM 21401 O O . GLY A 1 41 ? -8.582 -5.670 -0.027 1.00 0.00 41 GLY A O 17
ATOM 21405 N N . ALA A 1 42 ? -6.919 -5.074 1.384 1.00 0.00 42 ALA A N 17
ATOM 21406 C CA . ALA A 1 42 ? -7.632 -3.928 1.919 1.00 0.00 42 ALA A CA 17
ATOM 21407 C C . ALA A 1 42 ? -7.571 -2.779 0.910 1.00 0.00 42 ALA A C 17
ATOM 21408 O O . ALA A 1 42 ? -6.510 -2.484 0.363 1.00 0.00 42 ALA A O 17
ATOM 21415 N N . LYS A 1 43 ? -8.723 -2.160 0.696 1.00 0.00 43 LYS A N 17
ATOM 21416 C CA . LYS A 1 43 ? -8.814 -1.050 -0.236 1.00 0.00 43 LYS A CA 17
ATOM 21417 C C . LYS A 1 43 ? -8.633 0.266 0.524 1.00 0.00 43 LYS A C 17
ATOM 21418 O O . LYS A 1 43 ? -9.523 0.690 1.260 1.00 0.00 43 LYS A O 17
ATOM 21437 N N . VAL A 1 44 ? -7.473 0.874 0.322 1.00 0.00 44 VAL A N 17
ATOM 21438 C CA . VAL A 1 44 ? -7.163 2.132 0.978 1.00 0.00 44 VAL A CA 17
ATOM 21439 C C . VAL A 1 44 ? -7.237 3.269 -0.043 1.00 0.00 44 VAL A C 17
ATOM 21440 O O . VAL A 1 44 ? -7.374 3.023 -1.241 1.00 0.00 44 VAL A O 17
ATOM 21453 N N . LYS A 1 45 ? -7.142 4.488 0.466 1.00 0.00 45 LYS A N 17
ATOM 21454 C CA . LYS A 1 45 ? -7.195 5.663 -0.388 1.00 0.00 45 LYS A CA 17
ATOM 21455 C C . LYS A 1 45 ? -5.889 6.446 -0.252 1.00 0.00 45 LYS A C 17
ATOM 21456 O O . LYS A 1 45 ? -5.539 6.895 0.838 1.00 0.00 45 LYS A O 17
ATOM 21475 N N . VAL A 1 46 ? -5.201 6.586 -1.377 1.00 0.00 46 VAL A N 17
ATOM 21476 C CA . VAL A 1 46 ? -3.941 7.308 -1.397 1.00 0.00 46 VAL A CA 17
ATOM 21477 C C . VAL A 1 46 ? -4.196 8.783 -1.081 1.00 0.00 46 VAL A C 17
ATOM 21478 O O . VAL A 1 46 ? -4.971 9.444 -1.769 1.00 0.00 46 VAL A O 17
ATOM 21491 N N . VAL A 1 47 ? -3.528 9.255 -0.038 1.00 0.00 47 VAL A N 17
ATOM 21492 C CA . VAL A 1 47 ? -3.674 10.639 0.378 1.00 0.00 47 VAL A CA 17
ATOM 21493 C C . VAL A 1 47 ? -3.227 11.559 -0.759 1.00 0.00 47 VAL A C 17
ATOM 21494 O O . VAL A 1 47 ? -2.132 11.401 -1.296 1.00 0.00 47 VAL A O 17
ATOM 21507 N N . PRO A 1 48 ? -4.120 12.528 -1.100 1.00 0.00 48 PRO A N 17
ATOM 21508 C CA . PRO A 1 48 ? -3.829 13.473 -2.163 1.00 0.00 48 PRO A CA 17
ATOM 21509 C C . PRO A 1 48 ? -2.816 14.522 -1.701 1.00 0.00 48 PRO A C 17
ATOM 21510 O O . PRO A 1 48 ? -2.126 15.127 -2.520 1.00 0.00 48 PRO A O 17
ATOM 21521 N N . HIS A 1 49 ? -2.759 14.707 -0.389 1.00 0.00 49 HIS A N 17
ATOM 21522 C CA . HIS A 1 49 ? -1.842 15.673 0.190 1.00 0.00 49 HIS A CA 17
ATOM 21523 C C . HIS A 1 49 ? -0.569 14.961 0.652 1.00 0.00 49 HIS A C 17
ATOM 21524 O O . HIS A 1 49 ? -0.425 13.755 0.459 1.00 0.00 49 HIS A O 17
ATOM 21539 N N . SER A 1 50 ? 0.322 15.737 1.252 1.00 0.00 50 SER A N 17
ATOM 21540 C CA . SER A 1 50 ? 1.577 15.197 1.742 1.00 0.00 50 SER A CA 17
ATOM 21541 C C . SER A 1 50 ? 1.642 15.319 3.265 1.00 0.00 50 SER A C 17
ATOM 21542 O O . SER A 1 50 ? 1.723 16.424 3.799 1.00 0.00 50 SER A O 17
ATOM 21550 N N . GLU A 1 51 ? 1.604 14.169 3.922 1.00 0.00 51 GLU A N 17
ATOM 21551 C CA . GLU A 1 51 ? 1.657 14.133 5.373 1.00 0.00 51 GLU A CA 17
ATOM 21552 C C . GLU A 1 51 ? 3.067 13.766 5.844 1.00 0.00 51 GLU A C 17
ATOM 21553 O O . GLU A 1 51 ? 3.592 14.375 6.772 1.00 0.00 51 GLU A O 17
ATOM 21566 N N . ASP A 1 52 ? 3.636 12.771 5.180 1.00 0.00 52 ASP A N 17
ATOM 21567 C CA . ASP A 1 52 ? 4.975 12.316 5.517 1.00 0.00 52 ASP A CA 17
ATOM 21568 C C . ASP A 1 52 ? 5.993 13.041 4.636 1.00 0.00 52 ASP A C 17
ATOM 21569 O O . ASP A 1 52 ? 6.808 13.818 5.132 1.00 0.00 52 ASP A O 17
ATOM 21579 N N . GLY A 1 53 ? 5.912 12.765 3.343 1.00 0.00 53 GLY A N 17
ATOM 21580 C CA . GLY A 1 53 ? 6.815 13.382 2.387 1.00 0.00 53 GLY A CA 17
ATOM 21581 C C . GLY A 1 53 ? 6.531 12.892 0.966 1.00 0.00 53 GLY A C 17
ATOM 21582 O O . GLY A 1 53 ? 6.159 13.679 0.097 1.00 0.00 53 GLY A O 17
ATOM 21586 N N . THR A 1 54 ? 6.715 11.594 0.774 1.00 0.00 54 THR A N 17
ATOM 21587 C CA . THR A 1 54 ? 6.482 10.991 -0.527 1.00 0.00 54 THR A CA 17
ATOM 21588 C C . THR A 1 54 ? 5.034 11.214 -0.966 1.00 0.00 54 THR A C 17
ATOM 21589 O O . THR A 1 54 ? 4.135 11.305 -0.132 1.00 0.00 54 THR A O 17
ATOM 21600 N N . ILE A 1 55 ? 4.854 11.296 -2.277 1.00 0.00 55 ILE A N 17
ATOM 21601 C CA . ILE A 1 55 ? 3.530 11.509 -2.838 1.00 0.00 55 ILE A CA 17
ATOM 21602 C C . ILE A 1 55 ? 3.565 11.217 -4.339 1.00 0.00 55 ILE A C 17
ATOM 21603 O O . ILE A 1 55 ? 4.638 11.146 -4.937 1.00 0.00 55 ILE A O 17
ATOM 21619 N N . SER A 1 56 ? 2.378 11.057 -4.907 1.00 0.00 56 SER A N 17
ATOM 21620 C CA . SER A 1 56 ? 2.259 10.775 -6.327 1.00 0.00 56 SER A CA 17
ATOM 21621 C C . SER A 1 56 ? 1.025 11.476 -6.897 1.00 0.00 56 SER A C 17
ATOM 21622 O O . SER A 1 56 ? -0.104 11.117 -6.568 1.00 0.00 56 SER A O 17
ATOM 21630 N N . GLN A 1 57 ? 1.281 12.461 -7.745 1.00 0.00 57 GLN A N 17
ATOM 21631 C CA . GLN A 1 57 ? 0.204 13.214 -8.365 1.00 0.00 57 GLN A CA 17
ATOM 21632 C C . GLN A 1 57 ? -0.685 12.284 -9.192 1.00 0.00 57 GLN A C 17
ATOM 21633 O O . GLN A 1 57 ? -1.888 12.515 -9.311 1.00 0.00 57 GLN A O 17
ATOM 21647 N N . ARG A 1 58 ? -0.061 11.254 -9.742 1.00 0.00 58 ARG A N 17
ATOM 21648 C CA . ARG A 1 58 ? -0.781 10.288 -10.553 1.00 0.00 58 ARG A CA 17
ATOM 21649 C C . ARG A 1 58 ? -1.876 9.611 -9.726 1.00 0.00 58 ARG A C 17
ATOM 21650 O O . ARG A 1 58 ? -2.991 9.414 -10.208 1.00 0.00 58 ARG A O 17
ATOM 21671 N N . PHE A 1 59 ? -1.520 9.275 -8.496 1.00 0.00 59 PHE A N 17
ATOM 21672 C CA . PHE A 1 59 ? -2.458 8.625 -7.597 1.00 0.00 59 PHE A CA 17
ATOM 21673 C C . PHE A 1 59 ? -3.153 9.648 -6.697 1.00 0.00 59 PHE A C 17
ATOM 21674 O O . PHE A 1 59 ? -3.690 9.296 -5.648 1.00 0.00 59 PHE A O 17
ATOM 21691 N N . LEU A 1 60 ? -3.123 10.897 -7.140 1.00 0.00 60 LEU A N 17
ATOM 21692 C CA . LEU A 1 60 ? -3.743 11.974 -6.388 1.00 0.00 60 LEU A CA 17
ATOM 21693 C C . LEU A 1 60 ? -5.248 11.717 -6.285 1.00 0.00 60 LEU A C 17
ATOM 21694 O O . LEU A 1 60 ? -5.960 11.768 -7.287 1.00 0.00 60 LEU A O 17
ATOM 21710 N N . GLY A 1 61 ? -5.688 11.447 -5.065 1.00 0.00 61 GLY A N 17
ATOM 21711 C CA . GLY A 1 61 ? -7.094 11.182 -4.819 1.00 0.00 61 GLY A CA 17
ATOM 21712 C C . GLY A 1 61 ? -7.535 9.884 -5.498 1.00 0.00 61 GLY A C 17
ATOM 21713 O O . GLY A 1 61 ? -8.656 9.788 -5.997 1.00 0.00 61 GLY A O 17
ATOM 21717 N N . GLN A 1 62 ? -6.628 8.916 -5.498 1.00 0.00 62 GLN A N 17
ATOM 21718 C CA . GLN A 1 62 ? -6.909 7.627 -6.107 1.00 0.00 62 GLN A CA 17
ATOM 21719 C C . GLN A 1 62 ? -7.329 6.616 -5.039 1.00 0.00 62 GLN A C 17
ATOM 21720 O O . GLN A 1 62 ? -7.509 6.973 -3.876 1.00 0.00 62 GLN A O 17
ATOM 21734 N N . THR A 1 63 ? -7.475 5.371 -5.473 1.00 0.00 63 THR A N 17
ATOM 21735 C CA . THR A 1 63 ? -7.871 4.306 -4.569 1.00 0.00 63 THR A CA 17
ATOM 21736 C C . THR A 1 63 ? -7.434 2.948 -5.121 1.00 0.00 63 THR A C 17
ATOM 21737 O O . THR A 1 63 ? -7.853 2.551 -6.207 1.00 0.00 63 THR A O 17
ATOM 21748 N N . GLY A 1 64 ? -6.596 2.272 -4.348 1.00 0.00 64 GLY A N 17
ATOM 21749 C CA . GLY A 1 64 ? -6.096 0.967 -4.748 1.00 0.00 64 GLY A CA 17
ATOM 21750 C C . GLY A 1 64 ? -6.077 0.001 -3.562 1.00 0.00 64 GLY A C 17
ATOM 21751 O O . GLY A 1 64 ? -6.568 0.328 -2.483 1.00 0.00 64 GLY A O 17
ATOM 21755 N N . ILE A 1 65 ? -5.504 -1.170 -3.803 1.00 0.00 65 ILE A N 17
ATOM 21756 C CA . ILE A 1 65 ? -5.415 -2.186 -2.767 1.00 0.00 65 ILE A CA 17
ATOM 21757 C C . ILE A 1 65 ? -3.943 -2.464 -2.458 1.00 0.00 65 ILE A C 17
ATOM 21758 O O . ILE A 1 65 ? -3.068 -2.183 -3.276 1.00 0.00 65 ILE A O 17
ATOM 21774 N N . VAL A 1 66 ? -3.714 -3.013 -1.274 1.00 0.00 66 VAL A N 17
ATOM 21775 C CA . VAL A 1 66 ? -2.363 -3.331 -0.845 1.00 0.00 66 VAL A CA 17
ATOM 21776 C C . VAL A 1 66 ? -2.009 -4.748 -1.302 1.00 0.00 66 VAL A C 17
ATOM 21777 O O . VAL A 1 66 ? -2.558 -5.725 -0.793 1.00 0.00 66 VAL A O 17
ATOM 21790 N N . VAL A 1 67 ? -1.094 -4.817 -2.257 1.00 0.00 67 VAL A N 17
ATOM 21791 C CA . VAL A 1 67 ? -0.661 -6.097 -2.789 1.00 0.00 67 VAL A CA 17
ATOM 21792 C C . VAL A 1 67 ? -0.099 -6.954 -1.651 1.00 0.00 67 VAL A C 17
ATOM 21793 O O . VAL A 1 67 ? -0.482 -8.112 -1.495 1.00 0.00 67 VAL A O 17
ATOM 21806 N N . GLY A 1 68 ? 0.799 -6.350 -0.887 1.00 0.00 68 GLY A N 17
ATOM 21807 C CA . GLY A 1 68 ? 1.418 -7.043 0.231 1.00 0.00 68 GLY A CA 17
ATOM 21808 C C . GLY A 1 68 ? 1.101 -6.340 1.553 1.00 0.00 68 GLY A C 17
ATOM 21809 O O . GLY A 1 68 ? -0.049 -5.996 1.819 1.00 0.00 68 GLY A O 17
ATOM 21813 N N . LEU A 1 69 ? 2.145 -6.147 2.347 1.00 0.00 69 LEU A N 17
ATOM 21814 C CA . LEU A 1 69 ? 1.994 -5.494 3.635 1.00 0.00 69 LEU A CA 17
ATOM 21815 C C . LEU A 1 69 ? 3.374 -5.281 4.260 1.00 0.00 69 LEU A C 17
ATOM 21816 O O . LEU A 1 69 ? 4.359 -5.869 3.812 1.00 0.00 69 LEU A O 17
ATOM 21832 N N . VAL A 1 70 ? 3.403 -4.441 5.283 1.00 0.00 70 VAL A N 17
ATOM 21833 C CA . VAL A 1 70 ? 4.646 -4.144 5.974 1.00 0.00 70 VAL A CA 17
ATOM 21834 C C . VAL A 1 70 ? 4.742 -5.003 7.235 1.00 0.00 70 VAL A C 17
ATOM 21835 O O . VAL A 1 70 ? 4.077 -4.726 8.233 1.00 0.00 70 VAL A O 17
ATOM 21848 N N . PHE A 1 71 ? 5.575 -6.030 7.153 1.00 0.00 71 PHE A N 17
ATOM 21849 C CA . PHE A 1 71 ? 5.766 -6.933 8.274 1.00 0.00 71 PHE A CA 17
ATOM 21850 C C . PHE A 1 71 ? 7.251 -7.236 8.489 1.00 0.00 71 PHE A C 17
ATOM 21851 O O . PHE A 1 71 ? 8.083 -6.906 7.645 1.00 0.00 71 PHE A O 17
ATOM 21868 N N . ASP A 1 72 ? 7.536 -7.858 9.623 1.00 0.00 72 ASP A N 17
ATOM 21869 C CA . ASP A 1 72 ? 8.905 -8.210 9.960 1.00 0.00 72 ASP A CA 17
ATOM 21870 C C . ASP A 1 72 ? 9.603 -8.769 8.717 1.00 0.00 72 ASP A C 17
ATOM 21871 O O . ASP A 1 72 ? 9.336 -9.896 8.304 1.00 0.00 72 ASP A O 17
ATOM 21881 N N . ASP A 1 73 ? 10.484 -7.953 8.156 1.00 0.00 73 ASP A N 17
ATOM 21882 C CA . ASP A 1 73 ? 11.221 -8.352 6.969 1.00 0.00 73 ASP A CA 17
ATOM 21883 C C . ASP A 1 73 ? 12.322 -9.337 7.364 1.00 0.00 73 ASP A C 17
ATOM 21884 O O . ASP A 1 73 ? 13.261 -8.973 8.071 1.00 0.00 73 ASP A O 17
ATOM 21894 N N . PRO A 1 74 ? 12.166 -10.598 6.880 1.00 0.00 74 PRO A N 17
ATOM 21895 C CA . PRO A 1 74 ? 13.136 -11.639 7.174 1.00 0.00 74 PRO A CA 17
ATOM 21896 C C . PRO A 1 74 ? 14.415 -11.446 6.358 1.00 0.00 74 PRO A C 17
ATOM 21897 O O . PRO A 1 74 ? 14.637 -10.378 5.788 1.00 0.00 74 PRO A O 17
ATOM 21908 N N . ALA A 1 75 ? 15.223 -12.495 6.325 1.00 0.00 75 ALA A N 17
ATOM 21909 C CA . ALA A 1 75 ? 16.474 -12.454 5.587 1.00 0.00 75 ALA A CA 17
ATOM 21910 C C . ALA A 1 75 ? 16.190 -12.664 4.099 1.00 0.00 75 ALA A C 17
ATOM 21911 O O . ALA A 1 75 ? 17.103 -12.615 3.276 1.00 0.00 75 ALA A O 17
ATOM 21918 N N . THR A 1 76 ? 14.921 -12.896 3.798 1.00 0.00 76 THR A N 17
ATOM 21919 C CA . THR A 1 76 ? 14.506 -13.112 2.422 1.00 0.00 76 THR A CA 17
ATOM 21920 C C . THR A 1 76 ? 13.347 -12.179 2.062 1.00 0.00 76 THR A C 17
ATOM 21921 O O . THR A 1 76 ? 12.713 -12.345 1.022 1.00 0.00 76 THR A O 17
ATOM 21932 N N . GLN A 1 77 ? 13.108 -11.218 2.942 1.00 0.00 77 GLN A N 17
ATOM 21933 C CA . GLN A 1 77 ? 12.037 -10.259 2.729 1.00 0.00 77 GLN A CA 17
ATOM 21934 C C . GLN A 1 77 ? 10.691 -10.978 2.638 1.00 0.00 77 GLN A C 17
ATOM 21935 O O . GLN A 1 77 ? 10.622 -12.121 2.187 1.00 0.00 77 GLN A O 17
ATOM 21949 N N . TYR A 1 78 ? 9.652 -10.280 3.073 1.00 0.00 78 TYR A N 17
ATOM 21950 C CA . TYR A 1 78 ? 8.310 -10.838 3.046 1.00 0.00 78 TYR A CA 17
ATOM 21951 C C . TYR A 1 78 ? 7.257 -9.742 3.217 1.00 0.00 78 TYR A C 17
ATOM 21952 O O . TYR A 1 78 ? 7.534 -8.694 3.799 1.00 0.00 78 TYR A O 17
ATOM 21970 N N . PRO A 1 79 ? 6.038 -10.028 2.685 1.00 0.00 79 PRO A N 17
ATOM 21971 C CA . PRO A 1 79 ? 5.794 -11.292 2.011 1.00 0.00 79 PRO A CA 17
ATOM 21972 C C . PRO A 1 79 ? 6.440 -11.308 0.625 1.00 0.00 79 PRO A C 17
ATOM 21973 O O . PRO A 1 79 ? 7.282 -12.158 0.338 1.00 0.00 79 PRO A O 17
ATOM 21984 N N . ASP A 1 80 ? 6.022 -10.357 -0.199 1.00 0.00 80 ASP A N 17
ATOM 21985 C CA . ASP A 1 80 ? 6.550 -10.253 -1.548 1.00 0.00 80 ASP A CA 17
ATOM 21986 C C . ASP A 1 80 ? 7.243 -8.899 -1.716 1.00 0.00 80 ASP A C 17
ATOM 21987 O O . ASP A 1 80 ? 8.175 -8.769 -2.508 1.00 0.00 80 ASP A O 17
ATOM 21997 N N . ASP A 1 81 ? 6.761 -7.925 -0.959 1.00 0.00 81 ASP A N 17
ATOM 21998 C CA . ASP A 1 81 ? 7.323 -6.587 -1.013 1.00 0.00 81 ASP A CA 17
ATOM 21999 C C . ASP A 1 81 ? 7.850 -6.202 0.372 1.00 0.00 81 ASP A C 17
ATOM 22000 O O . ASP A 1 81 ? 7.394 -6.736 1.382 1.00 0.00 81 ASP A O 17
ATOM 22010 N N . PRO A 1 82 ? 8.826 -5.255 0.374 1.00 0.00 82 PRO A N 17
ATOM 22011 C CA . PRO A 1 82 ? 9.419 -4.794 1.618 1.00 0.00 82 PRO A CA 17
ATOM 22012 C C . PRO A 1 82 ? 8.464 -3.861 2.366 1.00 0.00 82 PRO A C 17
ATOM 22013 O O . PRO A 1 82 ? 8.381 -3.906 3.592 1.00 0.00 82 PRO A O 17
ATOM 22024 N N . LEU A 1 83 ? 7.769 -3.037 1.596 1.00 0.00 83 LEU A N 17
ATOM 22025 C CA . LEU A 1 83 ? 6.824 -2.094 2.170 1.00 0.00 83 LEU A CA 17
ATOM 22026 C C . LEU A 1 83 ? 5.463 -2.263 1.490 1.00 0.00 83 LEU A C 17
ATOM 22027 O O . LEU A 1 83 ? 5.327 -3.048 0.553 1.00 0.00 83 LEU A O 17
ATOM 22043 N N . ILE A 1 84 ? 4.491 -1.514 1.989 1.00 0.00 84 ILE A N 17
ATOM 22044 C CA . ILE A 1 84 ? 3.147 -1.570 1.442 1.00 0.00 84 ILE A CA 17
ATOM 22045 C C . ILE A 1 84 ? 3.115 -0.828 0.103 1.00 0.00 84 ILE A C 17
ATOM 22046 O O . ILE A 1 84 ? 3.800 0.179 -0.069 1.00 0.00 84 ILE A O 17
ATOM 22062 N N . GLN A 1 85 ? 2.314 -1.356 -0.811 1.00 0.00 85 GLN A N 17
ATOM 22063 C CA . GLN A 1 85 ? 2.184 -0.756 -2.128 1.00 0.00 85 GLN A CA 17
ATOM 22064 C C . GLN A 1 85 ? 0.717 -0.749 -2.565 1.00 0.00 85 GLN A C 17
ATOM 22065 O O . GLN A 1 85 ? 0.009 -1.741 -2.394 1.00 0.00 85 GLN A O 17
ATOM 22079 N N . VAL A 1 86 ? 0.306 0.380 -3.122 1.00 0.00 86 VAL A N 17
ATOM 22080 C CA . VAL A 1 86 ? -1.065 0.530 -3.585 1.00 0.00 86 VAL A CA 17
ATOM 22081 C C . VAL A 1 86 ? -1.084 0.516 -5.114 1.00 0.00 86 VAL A C 17
ATOM 22082 O O . VAL A 1 86 ? -0.268 1.175 -5.756 1.00 0.00 86 VAL A O 17
ATOM 22095 N N . LEU A 1 87 ? -2.028 -0.243 -5.654 1.00 0.00 87 LEU A N 17
ATOM 22096 C CA . LEU A 1 87 ? -2.165 -0.352 -7.097 1.00 0.00 87 LEU A CA 17
ATOM 22097 C C . LEU A 1 87 ? -3.575 0.082 -7.505 1.00 0.00 87 LEU A C 17
ATOM 22098 O O . LEU A 1 87 ? -4.562 -0.447 -6.998 1.00 0.00 87 LEU A O 17
ATOM 22114 N N . VAL A 1 88 ? -3.623 1.043 -8.416 1.00 0.00 88 VAL A N 17
ATOM 22115 C CA . VAL A 1 88 ? -4.894 1.555 -8.896 1.00 0.00 88 VAL A CA 17
ATOM 22116 C C . VAL A 1 88 ? -5.281 0.824 -10.184 1.00 0.00 88 VAL A C 17
ATOM 22117 O O . VAL A 1 88 ? -4.413 0.364 -10.925 1.00 0.00 88 VAL A O 17
ATOM 22130 N N . GLU A 1 89 ? -6.584 0.741 -10.410 1.00 0.00 89 GLU A N 17
ATOM 22131 C CA . GLU A 1 89 ? -7.095 0.073 -11.596 1.00 0.00 89 GLU A CA 17
ATOM 22132 C C . GLU A 1 89 ? -6.762 0.886 -12.849 1.00 0.00 89 GLU A C 17
ATOM 22133 O O . GLU A 1 89 ? -7.069 2.074 -12.920 1.00 0.00 89 GLU A O 17
ATOM 22146 N N . GLY A 1 90 ? -6.139 0.212 -13.804 1.00 0.00 90 GLY A N 17
ATOM 22147 C CA . GLY A 1 90 ? -5.761 0.857 -15.050 1.00 0.00 90 GLY A CA 17
ATOM 22148 C C . GLY A 1 90 ? -4.587 1.813 -14.839 1.00 0.00 90 GLY A C 17
ATOM 22149 O O . GLY A 1 90 ? -4.308 2.656 -15.690 1.00 0.00 90 GLY A O 17
ATOM 22153 N N . LEU A 1 91 ? -3.930 1.651 -13.699 1.00 0.00 91 LEU A N 17
ATOM 22154 C CA . LEU A 1 91 ? -2.791 2.489 -13.366 1.00 0.00 91 LEU A CA 17
ATOM 22155 C C . LEU A 1 91 ? -1.615 1.603 -12.951 1.00 0.00 91 LEU A C 17
ATOM 22156 O O . LEU A 1 91 ? -1.635 0.392 -13.176 1.00 0.00 91 LEU A O 17
ATOM 22172 N N . GLY A 1 92 ? -0.619 2.238 -12.352 1.00 0.00 92 GLY A N 17
ATOM 22173 C CA . GLY A 1 92 ? 0.564 1.522 -11.904 1.00 0.00 92 GLY A CA 17
ATOM 22174 C C . GLY A 1 92 ? 0.497 1.241 -10.402 1.00 0.00 92 GLY A C 17
ATOM 22175 O O . GLY A 1 92 ? -0.563 1.361 -9.790 1.00 0.00 92 GLY A O 17
ATOM 22179 N N . GLU A 1 93 ? 1.645 0.875 -9.850 1.00 0.00 93 GLU A N 17
ATOM 22180 C CA . GLU A 1 93 ? 1.731 0.577 -8.429 1.00 0.00 93 GLU A CA 17
ATOM 22181 C C . GLU A 1 93 ? 2.912 1.320 -7.802 1.00 0.00 93 GLU A C 17
ATOM 22182 O O . GLU A 1 93 ? 4.010 1.329 -8.357 1.00 0.00 93 GLU A O 17
ATOM 22195 N N . ASP A 1 94 ? 2.646 1.925 -6.654 1.00 0.00 94 ASP A N 17
ATOM 22196 C CA . ASP A 1 94 ? 3.672 2.669 -5.945 1.00 0.00 94 ASP A CA 17
ATOM 22197 C C . ASP A 1 94 ? 3.651 2.280 -4.466 1.00 0.00 94 ASP A C 17
ATOM 22198 O O . ASP A 1 94 ? 2.697 1.658 -3.998 1.00 0.00 94 ASP A O 17
ATOM 22208 N N . LEU A 1 95 ? 4.712 2.661 -3.770 1.00 0.00 95 LEU A N 17
ATOM 22209 C CA . LEU A 1 95 ? 4.826 2.359 -2.353 1.00 0.00 95 LEU A CA 17
ATOM 22210 C C . LEU A 1 95 ? 4.483 3.608 -1.541 1.00 0.00 95 LEU A C 17
ATOM 22211 O O . LEU A 1 95 ? 4.931 4.707 -1.867 1.00 0.00 95 LEU A O 17
ATOM 22227 N N . PHE A 1 96 ? 3.693 3.400 -0.498 1.00 0.00 96 PHE A N 17
ATOM 22228 C CA . PHE A 1 96 ? 3.285 4.495 0.363 1.00 0.00 96 PHE A CA 17
ATOM 22229 C C . PHE A 1 96 ? 3.533 4.159 1.835 1.00 0.00 96 PHE A C 17
ATOM 22230 O O . PHE A 1 96 ? 3.822 3.012 2.172 1.00 0.00 96 PHE A O 17
ATOM 22247 N N . PHE A 1 97 ? 3.410 5.178 2.672 1.00 0.00 97 PHE A N 17
ATOM 22248 C CA . PHE A 1 97 ? 3.618 5.004 4.100 1.00 0.00 97 PHE A CA 17
ATOM 22249 C C . PHE A 1 97 ? 2.308 4.651 4.805 1.00 0.00 97 PHE A C 17
ATOM 22250 O O . PHE A 1 97 ? 1.226 4.907 4.278 1.00 0.00 97 PHE A O 17
ATOM 22267 N N . PRO A 1 98 ? 2.452 4.054 6.018 1.00 0.00 98 PRO A N 17
ATOM 22268 C CA . PRO A 1 98 ? 1.291 3.662 6.802 1.00 0.00 98 PRO A CA 17
ATOM 22269 C C . PRO A 1 98 ? 0.626 4.883 7.443 1.00 0.00 98 PRO A C 17
ATOM 22270 O O . PRO A 1 98 ? -0.556 4.845 7.777 1.00 0.00 98 PRO A O 17
ATOM 22281 N N . GLU A 1 99 ? 1.416 5.935 7.597 1.00 0.00 99 GLU A N 17
ATOM 22282 C CA . GLU A 1 99 ? 0.920 7.163 8.193 1.00 0.00 99 GLU A CA 17
ATOM 22283 C C . GLU A 1 99 ? 0.504 8.152 7.102 1.00 0.00 99 GLU A C 17
ATOM 22284 O O . GLU A 1 99 ? -0.111 9.178 7.390 1.00 0.00 99 GLU A O 17
ATOM 22297 N N . GLU A 1 100 ? 0.857 7.809 5.872 1.00 0.00 100 GLU A N 17
ATOM 22298 C CA . GLU A 1 100 ? 0.527 8.654 4.735 1.00 0.00 100 GLU A CA 17
ATOM 22299 C C . GLU A 1 100 ? -0.962 8.543 4.406 1.00 0.00 100 GLU A C 17
ATOM 22300 O O . GLU A 1 100 ? -1.703 9.519 4.529 1.00 0.00 100 GLU A O 17
ATOM 22313 N N . LEU A 1 101 ? -1.358 7.348 3.995 1.00 0.00 101 LEU A N 17
ATOM 22314 C CA . LEU A 1 101 ? -2.747 7.099 3.647 1.00 0.00 101 LEU A CA 17
ATOM 22315 C C . LEU A 1 101 ? -3.452 6.430 4.829 1.00 0.00 101 LEU A C 17
ATOM 22316 O O . LEU A 1 101 ? -2.802 5.989 5.775 1.00 0.00 101 LEU A O 17
ATOM 22332 N N . GLU A 1 102 ? -4.772 6.374 4.735 1.00 0.00 102 GLU A N 17
ATOM 22333 C CA . GLU A 1 102 ? -5.573 5.766 5.783 1.00 0.00 102 GLU A CA 17
ATOM 22334 C C . GLU A 1 102 ? -6.547 4.749 5.185 1.00 0.00 102 GLU A C 17
ATOM 22335 O O . GLU A 1 102 ? -6.727 4.698 3.970 1.00 0.00 102 GLU A O 17
ATOM 22348 N N . LEU A 1 103 ? -7.150 3.966 6.068 1.00 0.00 103 LEU A N 17
ATOM 22349 C CA . LEU A 1 103 ? -8.101 2.953 5.642 1.00 0.00 103 LEU A CA 17
ATOM 22350 C C . LEU A 1 103 ? -9.438 3.621 5.312 1.00 0.00 103 LEU A C 17
ATOM 22351 O O . LEU A 1 103 ? -10.045 4.261 6.170 1.00 0.00 103 LEU A O 17
ATOM 22367 N N . ALA A 1 104 ? -9.856 3.451 4.067 1.00 0.00 104 ALA A N 17
ATOM 22368 C CA . ALA A 1 104 ? -11.110 4.030 3.613 1.00 0.00 104 ALA A CA 17
ATOM 22369 C C . ALA A 1 104 ? -12.241 3.578 4.540 1.00 0.00 104 ALA A C 17
ATOM 22370 O O . ALA A 1 104 ? -12.151 2.522 5.163 1.00 0.00 104 ALA A O 17
ATOM 22377 N N . PRO A 1 105 ? -13.305 4.422 4.603 1.00 0.00 105 PRO A N 17
ATOM 22378 C CA . PRO A 1 105 ? -14.451 4.122 5.444 1.00 0.00 105 PRO A CA 17
ATOM 22379 C C . PRO A 1 105 ? -15.315 3.025 4.820 1.00 0.00 105 PRO A C 17
ATOM 22380 O O . PRO A 1 105 ? -15.588 2.008 5.456 1.00 0.00 105 PRO A O 17
ATOM 22391 N N . GLU A 1 106 ? -15.721 3.267 3.583 1.00 0.00 106 GLU A N 17
ATOM 22392 C CA . GLU A 1 106 ? -16.549 2.313 2.865 1.00 0.00 106 GLU A CA 17
ATOM 22393 C C . GLU A 1 106 ? -15.739 1.631 1.761 1.00 0.00 106 GLU A C 17
ATOM 22394 O O . GLU A 1 106 ? -16.258 0.785 1.036 1.00 0.00 106 GLU A O 17
ATOM 22407 N N . MET A 1 21 ? 15.993 -30.036 6.540 1.00 0.00 21 MET A N 18
ATOM 22408 C CA . MET A 1 21 ? 14.742 -29.892 5.815 1.00 0.00 21 MET A CA 18
ATOM 22409 C C . MET A 1 21 ? 14.833 -30.543 4.432 1.00 0.00 21 MET A C 18
ATOM 22410 O O . MET A 1 21 ? 14.828 -29.851 3.415 1.00 0.00 21 MET A O 18
ATOM 22424 N N . ILE A 1 22 ? 14.913 -31.865 4.440 1.00 0.00 22 ILE A N 18
ATOM 22425 C CA . ILE A 1 22 ? 15.006 -32.616 3.200 1.00 0.00 22 ILE A CA 18
ATOM 22426 C C . ILE A 1 22 ? 14.894 -31.654 2.015 1.00 0.00 22 ILE A C 18
ATOM 22427 O O . ILE A 1 22 ? 15.883 -31.048 1.608 1.00 0.00 22 ILE A O 18
ATOM 22443 N N . GLN A 1 23 ? 13.679 -31.544 1.497 1.00 0.00 23 GLN A N 18
ATOM 22444 C CA . GLN A 1 23 ? 13.425 -30.665 0.369 1.00 0.00 23 GLN A CA 18
ATOM 22445 C C . GLN A 1 23 ? 13.001 -29.280 0.858 1.00 0.00 23 GLN A C 18
ATOM 22446 O O . GLN A 1 23 ? 12.566 -29.126 2.000 1.00 0.00 23 GLN A O 18
ATOM 22460 N N . ASP A 1 24 ? 13.143 -28.305 -0.028 1.00 0.00 24 ASP A N 18
ATOM 22461 C CA . ASP A 1 24 ? 12.779 -26.936 0.301 1.00 0.00 24 ASP A CA 18
ATOM 22462 C C . ASP A 1 24 ? 11.263 -26.771 0.169 1.00 0.00 24 ASP A C 18
ATOM 22463 O O . ASP A 1 24 ? 10.642 -27.382 -0.698 1.00 0.00 24 ASP A O 18
ATOM 22473 N N . PRO A 1 25 ? 10.700 -25.916 1.064 1.00 0.00 25 PRO A N 18
ATOM 22474 C CA . PRO A 1 25 ? 9.268 -25.662 1.055 1.00 0.00 25 PRO A CA 18
ATOM 22475 C C . PRO A 1 25 ? 8.881 -24.750 -0.111 1.00 0.00 25 PRO A C 18
ATOM 22476 O O . PRO A 1 25 ? 9.051 -23.535 -0.037 1.00 0.00 25 PRO A O 18
ATOM 22487 N N . SER A 1 26 ? 8.368 -25.372 -1.163 1.00 0.00 26 SER A N 18
ATOM 22488 C CA . SER A 1 26 ? 7.954 -24.632 -2.342 1.00 0.00 26 SER A CA 18
ATOM 22489 C C . SER A 1 26 ? 6.640 -23.900 -2.066 1.00 0.00 26 SER A C 18
ATOM 22490 O O . SER A 1 26 ? 6.489 -22.732 -2.424 1.00 0.00 26 SER A O 18
ATOM 22498 N N . LEU A 1 27 ? 5.723 -24.614 -1.431 1.00 0.00 27 LEU A N 18
ATOM 22499 C CA . LEU A 1 27 ? 4.426 -24.046 -1.103 1.00 0.00 27 LEU A CA 18
ATOM 22500 C C . LEU A 1 27 ? 4.601 -22.979 -0.022 1.00 0.00 27 LEU A C 18
ATOM 22501 O O . LEU A 1 27 ? 5.090 -23.268 1.070 1.00 0.00 27 LEU A O 18
ATOM 22517 N N . ILE A 1 28 ? 4.194 -21.765 -0.363 1.00 0.00 28 ILE A N 18
ATOM 22518 C CA . ILE A 1 28 ? 4.302 -20.652 0.566 1.00 0.00 28 ILE A CA 18
ATOM 22519 C C . ILE A 1 28 ? 2.967 -20.469 1.292 1.00 0.00 28 ILE A C 18
ATOM 22520 O O . ILE A 1 28 ? 1.917 -20.844 0.772 1.00 0.00 28 ILE A O 18
ATOM 22536 N N . ILE A 1 29 ? 3.052 -19.892 2.482 1.00 0.00 29 ILE A N 18
ATOM 22537 C CA . ILE A 1 29 ? 1.864 -19.655 3.284 1.00 0.00 29 ILE A CA 18
ATOM 22538 C C . ILE A 1 29 ? 1.897 -18.225 3.829 1.00 0.00 29 ILE A C 18
ATOM 22539 O O . ILE A 1 29 ? 2.845 -17.840 4.513 1.00 0.00 29 ILE A O 18
ATOM 22555 N N . CYS A 1 30 ? 0.854 -17.478 3.504 1.00 0.00 30 CYS A N 18
ATOM 22556 C CA . CYS A 1 30 ? 0.753 -16.099 3.953 1.00 0.00 30 CYS A CA 18
ATOM 22557 C C . CYS A 1 30 ? -0.493 -15.970 4.832 1.00 0.00 30 CYS A C 18
ATOM 22558 O O . CYS A 1 30 ? -1.467 -16.698 4.645 1.00 0.00 30 CYS A O 18
ATOM 22566 N N . HIS A 1 31 ? -0.421 -15.039 5.772 1.00 0.00 31 HIS A N 18
ATOM 22567 C CA . HIS A 1 31 ? -1.531 -14.806 6.681 1.00 0.00 31 HIS A CA 18
ATOM 22568 C C . HIS A 1 31 ? -1.453 -13.381 7.231 1.00 0.00 31 HIS A C 18
ATOM 22569 O O . HIS A 1 31 ? -0.546 -12.626 6.883 1.00 0.00 31 HIS A O 18
ATOM 22584 N N . ASP A 1 32 ? -2.416 -13.055 8.080 1.00 0.00 32 ASP A N 18
ATOM 22585 C CA . ASP A 1 32 ? -2.468 -11.734 8.682 1.00 0.00 32 ASP A CA 18
ATOM 22586 C C . ASP A 1 32 ? -1.890 -11.799 10.098 1.00 0.00 32 ASP A C 18
ATOM 22587 O O . ASP A 1 32 ? -2.341 -12.594 10.920 1.00 0.00 32 ASP A O 18
ATOM 22597 N N . VAL A 1 33 ? -0.900 -10.953 10.338 1.00 0.00 33 VAL A N 18
ATOM 22598 C CA . VAL A 1 33 ? -0.256 -10.903 11.639 1.00 0.00 33 VAL A CA 18
ATOM 22599 C C . VAL A 1 33 ? -0.735 -9.663 12.394 1.00 0.00 33 VAL A C 18
ATOM 22600 O O . VAL A 1 33 ? -0.992 -8.623 11.789 1.00 0.00 33 VAL A O 18
ATOM 22613 N N . ASP A 1 34 ? -0.841 -9.811 13.706 1.00 0.00 34 ASP A N 18
ATOM 22614 C CA . ASP A 1 34 ? -1.285 -8.716 14.552 1.00 0.00 34 ASP A CA 18
ATOM 22615 C C . ASP A 1 34 ? -0.167 -7.676 14.659 1.00 0.00 34 ASP A C 18
ATOM 22616 O O . ASP A 1 34 ? 0.990 -8.024 14.881 1.00 0.00 34 ASP A O 18
ATOM 22626 N N . GLY A 1 35 ? -0.555 -6.419 14.494 1.00 0.00 35 GLY A N 18
ATOM 22627 C CA . GLY A 1 35 ? 0.399 -5.327 14.569 1.00 0.00 35 GLY A CA 18
ATOM 22628 C C . GLY A 1 35 ? 0.748 -4.805 13.174 1.00 0.00 35 GLY A C 18
ATOM 22629 O O . GLY A 1 35 ? 1.921 -4.653 12.839 1.00 0.00 35 GLY A O 18
ATOM 22633 N N . ALA A 1 36 ? -0.295 -4.548 12.397 1.00 0.00 36 ALA A N 18
ATOM 22634 C CA . ALA A 1 36 ? -0.113 -4.047 11.044 1.00 0.00 36 ALA A CA 18
ATOM 22635 C C . ALA A 1 36 ? -0.986 -2.807 10.842 1.00 0.00 36 ALA A C 18
ATOM 22636 O O . ALA A 1 36 ? -1.911 -2.563 11.614 1.00 0.00 36 ALA A O 18
ATOM 22643 N N . PRO A 1 37 ? -0.651 -2.037 9.772 1.00 0.00 37 PRO A N 18
ATOM 22644 C CA . PRO A 1 37 ? -1.394 -0.827 9.460 1.00 0.00 37 PRO A CA 18
ATOM 22645 C C . PRO A 1 37 ? -2.750 -1.164 8.836 1.00 0.00 37 PRO A C 18
ATOM 22646 O O . PRO A 1 37 ? -3.791 -0.745 9.340 1.00 0.00 37 PRO A O 18
ATOM 22657 N N . VAL A 1 38 ? -2.696 -1.919 7.749 1.00 0.00 38 VAL A N 18
ATOM 22658 C CA . VAL A 1 38 ? -3.906 -2.317 7.051 1.00 0.00 38 VAL A CA 18
ATOM 22659 C C . VAL A 1 38 ? -3.929 -3.839 6.902 1.00 0.00 38 VAL A C 18
ATOM 22660 O O . VAL A 1 38 ? -2.985 -4.519 7.302 1.00 0.00 38 VAL A O 18
ATOM 22673 N N . ARG A 1 39 ? -5.016 -4.329 6.326 1.00 0.00 39 ARG A N 18
ATOM 22674 C CA . ARG A 1 39 ? -5.174 -5.759 6.121 1.00 0.00 39 ARG A CA 18
ATOM 22675 C C . ARG A 1 39 ? -5.043 -6.098 4.634 1.00 0.00 39 ARG A C 18
ATOM 22676 O O . ARG A 1 39 ? -5.302 -5.256 3.776 1.00 0.00 39 ARG A O 18
ATOM 22697 N N . ILE A 1 40 ? -4.639 -7.334 4.376 1.00 0.00 40 ILE A N 18
ATOM 22698 C CA . ILE A 1 40 ? -4.472 -7.796 3.009 1.00 0.00 40 ILE A CA 18
ATOM 22699 C C . ILE A 1 40 ? -5.817 -7.731 2.284 1.00 0.00 40 ILE A C 18
ATOM 22700 O O . ILE A 1 40 ? -6.841 -8.136 2.831 1.00 0.00 40 ILE A O 18
ATOM 22716 N N . GLY A 1 41 ? -5.772 -7.217 1.063 1.00 0.00 41 GLY A N 18
ATOM 22717 C CA . GLY A 1 41 ? -6.975 -7.093 0.258 1.00 0.00 41 GLY A CA 18
ATOM 22718 C C . GLY A 1 41 ? -7.840 -5.927 0.739 1.00 0.00 41 GLY A C 18
ATOM 22719 O O . GLY A 1 41 ? -8.996 -5.801 0.340 1.00 0.00 41 GLY A O 18
ATOM 22723 N N . ALA A 1 42 ? -7.246 -5.104 1.591 1.00 0.00 42 ALA A N 18
ATOM 22724 C CA . ALA A 1 42 ? -7.947 -3.952 2.130 1.00 0.00 42 ALA A CA 18
ATOM 22725 C C . ALA A 1 42 ? -7.892 -2.804 1.119 1.00 0.00 42 ALA A C 18
ATOM 22726 O O . ALA A 1 42 ? -6.848 -2.553 0.518 1.00 0.00 42 ALA A O 18
ATOM 22733 N N . LYS A 1 43 ? -9.028 -2.143 0.961 1.00 0.00 43 LYS A N 18
ATOM 22734 C CA . LYS A 1 43 ? -9.121 -1.029 0.032 1.00 0.00 43 LYS A CA 18
ATOM 22735 C C . LYS A 1 43 ? -8.853 0.277 0.782 1.00 0.00 43 LYS A C 18
ATOM 22736 O O . LYS A 1 43 ? -9.573 0.621 1.717 1.00 0.00 43 LYS A O 18
ATOM 22755 N N . VAL A 1 44 ? -7.812 0.971 0.342 1.00 0.00 44 VAL A N 18
ATOM 22756 C CA . VAL A 1 44 ? -7.439 2.232 0.960 1.00 0.00 44 VAL A CA 18
ATOM 22757 C C . VAL A 1 44 ? -7.490 3.344 -0.091 1.00 0.00 44 VAL A C 18
ATOM 22758 O O . VAL A 1 44 ? -7.666 3.074 -1.278 1.00 0.00 44 VAL A O 18
ATOM 22771 N N . LYS A 1 45 ? -7.335 4.571 0.386 1.00 0.00 45 LYS A N 18
ATOM 22772 C CA . LYS A 1 45 ? -7.362 5.724 -0.496 1.00 0.00 45 LYS A CA 18
ATOM 22773 C C . LYS A 1 45 ? -6.064 6.517 -0.333 1.00 0.00 45 LYS A C 18
ATOM 22774 O O . LYS A 1 45 ? -5.789 7.050 0.740 1.00 0.00 45 LYS A O 18
ATOM 22793 N N . VAL A 1 46 ? -5.299 6.570 -1.416 1.00 0.00 46 VAL A N 18
ATOM 22794 C CA . VAL A 1 46 ? -4.036 7.287 -1.405 1.00 0.00 46 VAL A CA 18
ATOM 22795 C C . VAL A 1 46 ? -4.309 8.787 -1.264 1.00 0.00 46 VAL A C 18
ATOM 22796 O O . VAL A 1 46 ? -4.878 9.405 -2.161 1.00 0.00 46 VAL A O 18
ATOM 22809 N N . VAL A 1 47 ? -3.888 9.327 -0.130 1.00 0.00 47 VAL A N 18
ATOM 22810 C CA . VAL A 1 47 ? -4.080 10.741 0.141 1.00 0.00 47 VAL A CA 18
ATOM 22811 C C . VAL A 1 47 ? -3.469 11.562 -0.996 1.00 0.00 47 VAL A C 18
ATOM 22812 O O . VAL A 1 47 ? -2.641 11.059 -1.753 1.00 0.00 47 VAL A O 18
ATOM 22825 N N . PRO A 1 48 ? -3.913 12.843 -1.082 1.00 0.00 48 PRO A N 18
ATOM 22826 C CA . PRO A 1 48 ? -3.420 13.739 -2.116 1.00 0.00 48 PRO A CA 18
ATOM 22827 C C . PRO A 1 48 ? -2.002 14.215 -1.796 1.00 0.00 48 PRO A C 18
ATOM 22828 O O . PRO A 1 48 ? -1.089 14.045 -2.604 1.00 0.00 48 PRO A O 18
ATOM 22839 N N . HIS A 1 49 ? -1.860 14.802 -0.617 1.00 0.00 49 HIS A N 18
ATOM 22840 C CA . HIS A 1 49 ? -0.569 15.305 -0.181 1.00 0.00 49 HIS A CA 18
ATOM 22841 C C . HIS A 1 49 ? -0.140 14.581 1.098 1.00 0.00 49 HIS A C 18
ATOM 22842 O O . HIS A 1 49 ? -0.977 14.029 1.811 1.00 0.00 49 HIS A O 18
ATOM 22857 N N . SER A 1 50 ? 1.159 14.609 1.348 1.00 0.00 50 SER A N 18
ATOM 22858 C CA . SER A 1 50 ? 1.708 13.962 2.527 1.00 0.00 50 SER A CA 18
ATOM 22859 C C . SER A 1 50 ? 2.328 15.007 3.457 1.00 0.00 50 SER A C 18
ATOM 22860 O O . SER A 1 50 ? 2.492 16.164 3.073 1.00 0.00 50 SER A O 18
ATOM 22868 N N . GLU A 1 51 ? 2.655 14.562 4.662 1.00 0.00 51 GLU A N 18
ATOM 22869 C CA . GLU A 1 51 ? 3.254 15.444 5.647 1.00 0.00 51 GLU A CA 18
ATOM 22870 C C . GLU A 1 51 ? 4.780 15.390 5.551 1.00 0.00 51 GLU A C 18
ATOM 22871 O O . GLU A 1 51 ? 5.462 16.349 5.908 1.00 0.00 51 GLU A O 18
ATOM 22884 N N . ASP A 1 52 ? 5.272 14.259 5.066 1.00 0.00 52 ASP A N 18
ATOM 22885 C CA . ASP A 1 52 ? 6.704 14.068 4.917 1.00 0.00 52 ASP A CA 18
ATOM 22886 C C . ASP A 1 52 ? 7.195 14.851 3.698 1.00 0.00 52 ASP A C 18
ATOM 22887 O O . ASP A 1 52 ? 7.661 15.982 3.830 1.00 0.00 52 ASP A O 18
ATOM 22897 N N . GLY A 1 53 ? 7.072 14.219 2.541 1.00 0.00 53 GLY A N 18
ATOM 22898 C CA . GLY A 1 53 ? 7.497 14.843 1.299 1.00 0.00 53 GLY A CA 18
ATOM 22899 C C . GLY A 1 53 ? 7.089 13.996 0.092 1.00 0.00 53 GLY A C 18
ATOM 22900 O O . GLY A 1 53 ? 6.449 14.495 -0.833 1.00 0.00 53 GLY A O 18
ATOM 22904 N N . THR A 1 54 ? 7.475 12.730 0.140 1.00 0.00 54 THR A N 18
ATOM 22905 C CA . THR A 1 54 ? 7.156 11.809 -0.938 1.00 0.00 54 THR A CA 18
ATOM 22906 C C . THR A 1 54 ? 5.641 11.710 -1.125 1.00 0.00 54 THR A C 18
ATOM 22907 O O . THR A 1 54 ? 4.899 11.582 -0.152 1.00 0.00 54 THR A O 18
ATOM 22918 N N . ILE A 1 55 ? 5.226 11.774 -2.382 1.00 0.00 55 ILE A N 18
ATOM 22919 C CA . ILE A 1 55 ? 3.813 11.693 -2.708 1.00 0.00 55 ILE A CA 18
ATOM 22920 C C . ILE A 1 55 ? 3.654 11.221 -4.155 1.00 0.00 55 ILE A C 18
ATOM 22921 O O . ILE A 1 55 ? 4.607 11.264 -4.933 1.00 0.00 55 ILE A O 18
ATOM 22937 N N . SER A 1 56 ? 2.446 10.780 -4.471 1.00 0.00 56 SER A N 18
ATOM 22938 C CA . SER A 1 56 ? 2.151 10.301 -5.810 1.00 0.00 56 SER A CA 18
ATOM 22939 C C . SER A 1 56 ? 1.089 11.189 -6.462 1.00 0.00 56 SER A C 18
ATOM 22940 O O . SER A 1 56 ? -0.009 11.344 -5.928 1.00 0.00 56 SER A O 18
ATOM 22948 N N . GLN A 1 57 ? 1.452 11.748 -7.607 1.00 0.00 57 GLN A N 18
ATOM 22949 C CA . GLN A 1 57 ? 0.544 12.616 -8.338 1.00 0.00 57 GLN A CA 18
ATOM 22950 C C . GLN A 1 57 ? -0.334 11.791 -9.280 1.00 0.00 57 GLN A C 18
ATOM 22951 O O . GLN A 1 57 ? -1.390 12.253 -9.714 1.00 0.00 57 GLN A O 18
ATOM 22965 N N . ARG A 1 58 ? 0.133 10.586 -9.570 1.00 0.00 58 ARG A N 18
ATOM 22966 C CA . ARG A 1 58 ? -0.597 9.692 -10.453 1.00 0.00 58 ARG A CA 18
ATOM 22967 C C . ARG A 1 58 ? -1.806 9.098 -9.727 1.00 0.00 58 ARG A C 18
ATOM 22968 O O . ARG A 1 58 ? -2.811 8.767 -10.355 1.00 0.00 58 ARG A O 18
ATOM 22989 N N . PHE A 1 59 ? -1.667 8.981 -8.414 1.00 0.00 59 PHE A N 18
ATOM 22990 C CA . PHE A 1 59 ? -2.735 8.434 -7.595 1.00 0.00 59 PHE A CA 18
ATOM 22991 C C . PHE A 1 59 ? -3.361 9.516 -6.714 1.00 0.00 59 PHE A C 18
ATOM 22992 O O . PHE A 1 59 ? -3.974 9.212 -5.692 1.00 0.00 59 PHE A O 18
ATOM 23009 N N . LEU A 1 60 ? -3.185 10.757 -7.143 1.00 0.00 60 LEU A N 18
ATOM 23010 C CA . LEU A 1 60 ? -3.726 11.887 -6.407 1.00 0.00 60 LEU A CA 18
ATOM 23011 C C . LEU A 1 60 ? -5.249 11.754 -6.323 1.00 0.00 60 LEU A C 18
ATOM 23012 O O . LEU A 1 60 ? -5.959 12.129 -7.254 1.00 0.00 60 LEU A O 18
ATOM 23028 N N . GLY A 1 61 ? -5.703 11.221 -5.198 1.00 0.00 61 GLY A N 18
ATOM 23029 C CA . GLY A 1 61 ? -7.127 11.034 -4.982 1.00 0.00 61 GLY A CA 18
ATOM 23030 C C . GLY A 1 61 ? -7.608 9.720 -5.599 1.00 0.00 61 GLY A C 18
ATOM 23031 O O . GLY A 1 61 ? -8.773 9.593 -5.968 1.00 0.00 61 GLY A O 18
ATOM 23035 N N . GLN A 1 62 ? -6.683 8.774 -5.691 1.00 0.00 62 GLN A N 18
ATOM 23036 C CA . GLN A 1 62 ? -6.998 7.473 -6.257 1.00 0.00 62 GLN A CA 18
ATOM 23037 C C . GLN A 1 62 ? -7.352 6.483 -5.147 1.00 0.00 62 GLN A C 18
ATOM 23038 O O . GLN A 1 62 ? -7.295 6.823 -3.965 1.00 0.00 62 GLN A O 18
ATOM 23052 N N . THR A 1 63 ? -7.708 5.276 -5.564 1.00 0.00 63 THR A N 18
ATOM 23053 C CA . THR A 1 63 ? -8.071 4.234 -4.618 1.00 0.00 63 THR A CA 18
ATOM 23054 C C . THR A 1 63 ? -7.632 2.865 -5.140 1.00 0.00 63 THR A C 18
ATOM 23055 O O . THR A 1 63 ? -8.011 2.464 -6.239 1.00 0.00 63 THR A O 18
ATOM 23066 N N . GLY A 1 64 ? -6.838 2.185 -4.326 1.00 0.00 64 GLY A N 18
ATOM 23067 C CA . GLY A 1 64 ? -6.341 0.869 -4.692 1.00 0.00 64 GLY A CA 18
ATOM 23068 C C . GLY A 1 64 ? -6.332 -0.069 -3.483 1.00 0.00 64 GLY A C 18
ATOM 23069 O O . GLY A 1 64 ? -6.838 0.280 -2.418 1.00 0.00 64 GLY A O 18
ATOM 23073 N N . ILE A 1 65 ? -5.751 -1.241 -3.689 1.00 0.00 65 ILE A N 18
ATOM 23074 C CA . ILE A 1 65 ? -5.668 -2.232 -2.629 1.00 0.00 65 ILE A CA 18
ATOM 23075 C C . ILE A 1 65 ? -4.199 -2.506 -2.304 1.00 0.00 65 ILE A C 18
ATOM 23076 O O . ILE A 1 65 ? -3.325 -2.300 -3.145 1.00 0.00 65 ILE A O 18
ATOM 23092 N N . VAL A 1 66 ? -3.972 -2.964 -1.082 1.00 0.00 66 VAL A N 18
ATOM 23093 C CA . VAL A 1 66 ? -2.622 -3.268 -0.635 1.00 0.00 66 VAL A CA 18
ATOM 23094 C C . VAL A 1 66 ? -2.259 -4.693 -1.056 1.00 0.00 66 VAL A C 18
ATOM 23095 O O . VAL A 1 66 ? -2.832 -5.658 -0.550 1.00 0.00 66 VAL A O 18
ATOM 23108 N N . VAL A 1 67 ? -1.310 -4.782 -1.976 1.00 0.00 67 VAL A N 18
ATOM 23109 C CA . VAL A 1 67 ? -0.865 -6.074 -2.469 1.00 0.00 67 VAL A CA 18
ATOM 23110 C C . VAL A 1 67 ? 0.060 -6.718 -1.435 1.00 0.00 67 VAL A C 18
ATOM 23111 O O . VAL A 1 67 ? 0.105 -7.942 -1.315 1.00 0.00 67 VAL A O 18
ATOM 23124 N N . GLY A 1 68 ? 0.775 -5.867 -0.714 1.00 0.00 68 GLY A N 18
ATOM 23125 C CA . GLY A 1 68 ? 1.696 -6.339 0.305 1.00 0.00 68 GLY A CA 18
ATOM 23126 C C . GLY A 1 68 ? 1.559 -5.519 1.589 1.00 0.00 68 GLY A C 18
ATOM 23127 O O . GLY A 1 68 ? 1.320 -4.314 1.539 1.00 0.00 68 GLY A O 18
ATOM 23131 N N . LEU A 1 69 ? 1.717 -6.206 2.711 1.00 0.00 69 LEU A N 18
ATOM 23132 C CA . LEU A 1 69 ? 1.614 -5.559 4.008 1.00 0.00 69 LEU A CA 18
ATOM 23133 C C . LEU A 1 69 ? 3.011 -5.412 4.613 1.00 0.00 69 LEU A C 18
ATOM 23134 O O . LEU A 1 69 ? 3.933 -6.134 4.238 1.00 0.00 69 LEU A O 18
ATOM 23150 N N . VAL A 1 70 ? 3.124 -4.473 5.542 1.00 0.00 70 VAL A N 18
ATOM 23151 C CA . VAL A 1 70 ? 4.393 -4.224 6.203 1.00 0.00 70 VAL A CA 18
ATOM 23152 C C . VAL A 1 70 ? 4.501 -5.110 7.445 1.00 0.00 70 VAL A C 18
ATOM 23153 O O . VAL A 1 70 ? 3.860 -4.842 8.461 1.00 0.00 70 VAL A O 18
ATOM 23166 N N . PHE A 1 71 ? 5.312 -6.150 7.321 1.00 0.00 71 PHE A N 18
ATOM 23167 C CA . PHE A 1 71 ? 5.510 -7.080 8.420 1.00 0.00 71 PHE A CA 18
ATOM 23168 C C . PHE A 1 71 ? 6.994 -7.402 8.606 1.00 0.00 71 PHE A C 18
ATOM 23169 O O . PHE A 1 71 ? 7.818 -7.057 7.761 1.00 0.00 71 PHE A O 18
ATOM 23186 N N . ASP A 1 72 ? 7.290 -8.062 9.717 1.00 0.00 72 ASP A N 18
ATOM 23187 C CA . ASP A 1 72 ? 8.660 -8.435 10.024 1.00 0.00 72 ASP A CA 18
ATOM 23188 C C . ASP A 1 72 ? 9.337 -8.955 8.754 1.00 0.00 72 ASP A C 18
ATOM 23189 O O . ASP A 1 72 ? 9.051 -10.063 8.302 1.00 0.00 72 ASP A O 18
ATOM 23199 N N . ASP A 1 73 ? 10.222 -8.129 8.214 1.00 0.00 73 ASP A N 18
ATOM 23200 C CA . ASP A 1 73 ? 10.943 -8.492 7.005 1.00 0.00 73 ASP A CA 18
ATOM 23201 C C . ASP A 1 73 ? 12.181 -9.310 7.380 1.00 0.00 73 ASP A C 18
ATOM 23202 O O . ASP A 1 73 ? 13.069 -8.818 8.075 1.00 0.00 73 ASP A O 18
ATOM 23212 N N . PRO A 1 74 ? 12.200 -10.579 6.890 1.00 0.00 74 PRO A N 18
ATOM 23213 C CA . PRO A 1 74 ? 13.312 -11.472 7.166 1.00 0.00 74 PRO A CA 18
ATOM 23214 C C . PRO A 1 74 ? 14.538 -11.094 6.332 1.00 0.00 74 PRO A C 18
ATOM 23215 O O . PRO A 1 74 ? 14.619 -9.984 5.809 1.00 0.00 74 PRO A O 18
ATOM 23226 N N . ALA A 1 75 ? 15.461 -12.039 6.233 1.00 0.00 75 ALA A N 18
ATOM 23227 C CA . ALA A 1 75 ? 16.678 -11.820 5.471 1.00 0.00 75 ALA A CA 18
ATOM 23228 C C . ALA A 1 75 ? 16.361 -11.905 3.977 1.00 0.00 75 ALA A C 18
ATOM 23229 O O . ALA A 1 75 ? 17.238 -11.699 3.140 1.00 0.00 75 ALA A O 18
ATOM 23236 N N . THR A 1 76 ? 15.104 -12.207 3.687 1.00 0.00 76 THR A N 18
ATOM 23237 C CA . THR A 1 76 ? 14.660 -12.320 2.308 1.00 0.00 76 THR A CA 18
ATOM 23238 C C . THR A 1 76 ? 13.447 -11.419 2.062 1.00 0.00 76 THR A C 18
ATOM 23239 O O . THR A 1 76 ? 12.841 -11.466 0.993 1.00 0.00 76 THR A O 18
ATOM 23250 N N . GLN A 1 77 ? 13.130 -10.620 3.070 1.00 0.00 77 GLN A N 18
ATOM 23251 C CA . GLN A 1 77 ? 12.000 -9.711 2.979 1.00 0.00 77 GLN A CA 18
ATOM 23252 C C . GLN A 1 77 ? 10.711 -10.492 2.718 1.00 0.00 77 GLN A C 18
ATOM 23253 O O . GLN A 1 77 ? 10.747 -11.590 2.164 1.00 0.00 77 GLN A O 18
ATOM 23267 N N . TYR A 1 78 ? 9.602 -9.894 3.128 1.00 0.00 78 TYR A N 18
ATOM 23268 C CA . TYR A 1 78 ? 8.303 -10.520 2.947 1.00 0.00 78 TYR A CA 18
ATOM 23269 C C . TYR A 1 78 ? 7.175 -9.506 3.141 1.00 0.00 78 TYR A C 18
ATOM 23270 O O . TYR A 1 78 ? 7.353 -8.495 3.818 1.00 0.00 78 TYR A O 18
ATOM 23288 N N . PRO A 1 79 ? 6.007 -9.819 2.518 1.00 0.00 79 PRO A N 18
ATOM 23289 C CA . PRO A 1 79 ? 5.880 -11.036 1.734 1.00 0.00 79 PRO A CA 18
ATOM 23290 C C . PRO A 1 79 ? 6.601 -10.900 0.391 1.00 0.00 79 PRO A C 18
ATOM 23291 O O . PRO A 1 79 ? 7.491 -11.689 0.077 1.00 0.00 79 PRO A O 18
ATOM 23302 N N . ASP A 1 80 ? 6.190 -9.893 -0.365 1.00 0.00 80 ASP A N 18
ATOM 23303 C CA . ASP A 1 80 ? 6.783 -9.645 -1.669 1.00 0.00 80 ASP A CA 18
ATOM 23304 C C . ASP A 1 80 ? 7.514 -8.300 -1.643 1.00 0.00 80 ASP A C 18
ATOM 23305 O O . ASP A 1 80 ? 8.474 -8.097 -2.384 1.00 0.00 80 ASP A O 18
ATOM 23315 N N . ASP A 1 81 ? 7.032 -7.418 -0.780 1.00 0.00 81 ASP A N 18
ATOM 23316 C CA . ASP A 1 81 ? 7.627 -6.099 -0.647 1.00 0.00 81 ASP A CA 18
ATOM 23317 C C . ASP A 1 81 ? 7.874 -5.802 0.834 1.00 0.00 81 ASP A C 18
ATOM 23318 O O . ASP A 1 81 ? 7.271 -6.429 1.704 1.00 0.00 81 ASP A O 18
ATOM 23328 N N . PRO A 1 82 ? 8.782 -4.821 1.080 1.00 0.00 82 PRO A N 18
ATOM 23329 C CA . PRO A 1 82 ? 9.114 -4.433 2.440 1.00 0.00 82 PRO A CA 18
ATOM 23330 C C . PRO A 1 82 ? 7.992 -3.598 3.062 1.00 0.00 82 PRO A C 18
ATOM 23331 O O . PRO A 1 82 ? 7.552 -3.874 4.176 1.00 0.00 82 PRO A O 18
ATOM 23342 N N . LEU A 1 83 ? 7.562 -2.593 2.314 1.00 0.00 83 LEU A N 18
ATOM 23343 C CA . LEU A 1 83 ? 6.501 -1.715 2.778 1.00 0.00 83 LEU A CA 18
ATOM 23344 C C . LEU A 1 83 ? 5.212 -2.036 2.019 1.00 0.00 83 LEU A C 18
ATOM 23345 O O . LEU A 1 83 ? 5.211 -2.870 1.115 1.00 0.00 83 LEU A O 18
ATOM 23361 N N . ILE A 1 84 ? 4.145 -1.357 2.415 1.00 0.00 84 ILE A N 18
ATOM 23362 C CA . ILE A 1 84 ? 2.853 -1.559 1.782 1.00 0.00 84 ILE A CA 18
ATOM 23363 C C . ILE A 1 84 ? 2.846 -0.873 0.415 1.00 0.00 84 ILE A C 18
ATOM 23364 O O . ILE A 1 84 ? 3.454 0.182 0.243 1.00 0.00 84 ILE A O 18
ATOM 23380 N N . GLN A 1 85 ? 2.151 -1.500 -0.522 1.00 0.00 85 GLN A N 18
ATOM 23381 C CA . GLN A 1 85 ? 2.056 -0.963 -1.869 1.00 0.00 85 GLN A CA 18
ATOM 23382 C C . GLN A 1 85 ? 0.607 -1.009 -2.358 1.00 0.00 85 GLN A C 18
ATOM 23383 O O . GLN A 1 85 ? -0.060 -2.035 -2.238 1.00 0.00 85 GLN A O 18
ATOM 23397 N N . VAL A 1 86 ? 0.164 0.116 -2.900 1.00 0.00 86 VAL A N 18
ATOM 23398 C CA . VAL A 1 86 ? -1.194 0.217 -3.408 1.00 0.00 86 VAL A CA 18
ATOM 23399 C C . VAL A 1 86 ? -1.172 0.121 -4.934 1.00 0.00 86 VAL A C 18
ATOM 23400 O O . VAL A 1 86 ? -0.216 0.558 -5.574 1.00 0.00 86 VAL A O 18
ATOM 23413 N N . LEU A 1 87 ? -2.235 -0.455 -5.476 1.00 0.00 87 LEU A N 18
ATOM 23414 C CA . LEU A 1 87 ? -2.350 -0.614 -6.915 1.00 0.00 87 LEU A CA 18
ATOM 23415 C C . LEU A 1 87 ? -3.753 -0.197 -7.361 1.00 0.00 87 LEU A C 18
ATOM 23416 O O . LEU A 1 87 ? -4.746 -0.616 -6.768 1.00 0.00 87 LEU A O 18
ATOM 23432 N N . VAL A 1 88 ? -3.789 0.623 -8.400 1.00 0.00 88 VAL A N 18
ATOM 23433 C CA . VAL A 1 88 ? -5.053 1.104 -8.931 1.00 0.00 88 VAL A CA 18
ATOM 23434 C C . VAL A 1 88 ? -5.391 0.333 -10.208 1.00 0.00 88 VAL A C 18
ATOM 23435 O O . VAL A 1 88 ? -4.496 -0.141 -10.906 1.00 0.00 88 VAL A O 18
ATOM 23448 N N . GLU A 1 89 ? -6.684 0.232 -10.477 1.00 0.00 89 GLU A N 18
ATOM 23449 C CA . GLU A 1 89 ? -7.152 -0.473 -11.658 1.00 0.00 89 GLU A CA 18
ATOM 23450 C C . GLU A 1 89 ? -6.842 0.337 -12.918 1.00 0.00 89 GLU A C 18
ATOM 23451 O O . GLU A 1 89 ? -7.209 1.508 -13.012 1.00 0.00 89 GLU A O 18
ATOM 23464 N N . GLY A 1 90 ? -6.170 -0.317 -13.854 1.00 0.00 90 GLY A N 18
ATOM 23465 C CA . GLY A 1 90 ? -5.807 0.329 -15.104 1.00 0.00 90 GLY A CA 18
ATOM 23466 C C . GLY A 1 90 ? -4.626 1.281 -14.906 1.00 0.00 90 GLY A C 18
ATOM 23467 O O . GLY A 1 90 ? -4.240 1.996 -15.830 1.00 0.00 90 GLY A O 18
ATOM 23471 N N . LEU A 1 91 ? -4.086 1.261 -13.696 1.00 0.00 91 LEU A N 18
ATOM 23472 C CA . LEU A 1 91 ? -2.956 2.112 -13.366 1.00 0.00 91 LEU A CA 18
ATOM 23473 C C . LEU A 1 91 ? -1.780 1.244 -12.918 1.00 0.00 91 LEU A C 18
ATOM 23474 O O . LEU A 1 91 ? -1.791 0.029 -13.116 1.00 0.00 91 LEU A O 18
ATOM 23490 N N . GLY A 1 92 ? -0.794 1.898 -12.322 1.00 0.00 92 GLY A N 18
ATOM 23491 C CA . GLY A 1 92 ? 0.386 1.200 -11.844 1.00 0.00 92 GLY A CA 18
ATOM 23492 C C . GLY A 1 92 ? 0.286 0.916 -10.345 1.00 0.00 92 GLY A C 18
ATOM 23493 O O . GLY A 1 92 ? -0.810 0.877 -9.789 1.00 0.00 92 GLY A O 18
ATOM 23497 N N . GLU A 1 93 ? 1.446 0.723 -9.732 1.00 0.00 93 GLU A N 18
ATOM 23498 C CA . GLU A 1 93 ? 1.502 0.445 -8.307 1.00 0.00 93 GLU A CA 18
ATOM 23499 C C . GLU A 1 93 ? 2.706 1.146 -7.676 1.00 0.00 93 GLU A C 18
ATOM 23500 O O . GLU A 1 93 ? 3.805 1.120 -8.231 1.00 0.00 93 GLU A O 18
ATOM 23513 N N . ASP A 1 94 ? 2.460 1.756 -6.527 1.00 0.00 94 ASP A N 18
ATOM 23514 C CA . ASP A 1 94 ? 3.511 2.463 -5.815 1.00 0.00 94 ASP A CA 18
ATOM 23515 C C . ASP A 1 94 ? 3.486 2.054 -4.339 1.00 0.00 94 ASP A C 18
ATOM 23516 O O . ASP A 1 94 ? 2.524 1.441 -3.878 1.00 0.00 94 ASP A O 18
ATOM 23526 N N . LEU A 1 95 ? 4.555 2.410 -3.643 1.00 0.00 95 LEU A N 18
ATOM 23527 C CA . LEU A 1 95 ? 4.668 2.090 -2.230 1.00 0.00 95 LEU A CA 18
ATOM 23528 C C . LEU A 1 95 ? 4.344 3.335 -1.401 1.00 0.00 95 LEU A C 18
ATOM 23529 O O . LEU A 1 95 ? 4.851 4.419 -1.680 1.00 0.00 95 LEU A O 18
ATOM 23545 N N . PHE A 1 96 ? 3.501 3.136 -0.398 1.00 0.00 96 PHE A N 18
ATOM 23546 C CA . PHE A 1 96 ? 3.104 4.228 0.474 1.00 0.00 96 PHE A CA 18
ATOM 23547 C C . PHE A 1 96 ? 3.337 3.870 1.943 1.00 0.00 96 PHE A C 18
ATOM 23548 O O . PHE A 1 96 ? 3.634 2.721 2.266 1.00 0.00 96 PHE A O 18
ATOM 23565 N N . PHE A 1 97 ? 3.188 4.874 2.794 1.00 0.00 97 PHE A N 18
ATOM 23566 C CA . PHE A 1 97 ? 3.380 4.680 4.221 1.00 0.00 97 PHE A CA 18
ATOM 23567 C C . PHE A 1 97 ? 2.057 4.334 4.909 1.00 0.00 97 PHE A C 18
ATOM 23568 O O . PHE A 1 97 ? 0.985 4.601 4.370 1.00 0.00 97 PHE A O 18
ATOM 23585 N N . PRO A 1 98 ? 2.181 3.729 6.121 1.00 0.00 98 PRO A N 18
ATOM 23586 C CA . PRO A 1 98 ? 1.009 3.343 6.887 1.00 0.00 98 PRO A CA 18
ATOM 23587 C C . PRO A 1 98 ? 0.345 4.564 7.528 1.00 0.00 98 PRO A C 18
ATOM 23588 O O . PRO A 1 98 ? -0.858 4.560 7.782 1.00 0.00 98 PRO A O 18
ATOM 23599 N N . GLU A 1 99 ? 1.159 5.582 7.768 1.00 0.00 99 GLU A N 18
ATOM 23600 C CA . GLU A 1 99 ? 0.667 6.807 8.373 1.00 0.00 99 GLU A CA 18
ATOM 23601 C C . GLU A 1 99 ? 0.359 7.846 7.293 1.00 0.00 99 GLU A C 18
ATOM 23602 O O . GLU A 1 99 ? -0.252 8.876 7.575 1.00 0.00 99 GLU A O 18
ATOM 23615 N N . GLU A 1 100 ? 0.798 7.541 6.082 1.00 0.00 100 GLU A N 18
ATOM 23616 C CA . GLU A 1 100 ? 0.577 8.435 4.957 1.00 0.00 100 GLU A CA 18
ATOM 23617 C C . GLU A 1 100 ? -0.903 8.450 4.574 1.00 0.00 100 GLU A C 18
ATOM 23618 O O . GLU A 1 100 ? -1.577 9.470 4.719 1.00 0.00 100 GLU A O 18
ATOM 23631 N N . LEU A 1 101 ? -1.367 7.307 4.090 1.00 0.00 101 LEU A N 18
ATOM 23632 C CA . LEU A 1 101 ? -2.757 7.175 3.684 1.00 0.00 101 LEU A CA 18
ATOM 23633 C C . LEU A 1 101 ? -3.556 6.533 4.819 1.00 0.00 101 LEU A C 18
ATOM 23634 O O . LEU A 1 101 ? -2.993 5.845 5.669 1.00 0.00 101 LEU A O 18
ATOM 23650 N N . GLU A 1 102 ? -4.859 6.780 4.796 1.00 0.00 102 GLU A N 18
ATOM 23651 C CA . GLU A 1 102 ? -5.741 6.234 5.813 1.00 0.00 102 GLU A CA 18
ATOM 23652 C C . GLU A 1 102 ? -6.615 5.128 5.218 1.00 0.00 102 GLU A C 18
ATOM 23653 O O . GLU A 1 102 ? -6.667 4.960 4.000 1.00 0.00 102 GLU A O 18
ATOM 23666 N N . LEU A 1 103 ? -7.281 4.403 6.103 1.00 0.00 103 LEU A N 18
ATOM 23667 C CA . LEU A 1 103 ? -8.150 3.317 5.681 1.00 0.00 103 LEU A CA 18
ATOM 23668 C C . LEU A 1 103 ? -9.471 3.896 5.171 1.00 0.00 103 LEU A C 18
ATOM 23669 O O . LEU A 1 103 ? -10.090 4.722 5.841 1.00 0.00 103 LEU A O 18
ATOM 23685 N N . ALA A 1 104 ? -9.864 3.440 3.991 1.00 0.00 104 ALA A N 18
ATOM 23686 C CA . ALA A 1 104 ? -11.101 3.903 3.384 1.00 0.00 104 ALA A CA 18
ATOM 23687 C C . ALA A 1 104 ? -12.267 3.622 4.334 1.00 0.00 104 ALA A C 18
ATOM 23688 O O . ALA A 1 104 ? -12.192 2.715 5.163 1.00 0.00 104 ALA A O 18
ATOM 23695 N N . PRO A 1 105 ? -13.343 4.437 4.178 1.00 0.00 105 PRO A N 18
ATOM 23696 C CA . PRO A 1 105 ? -14.523 4.286 5.013 1.00 0.00 105 PRO A CA 18
ATOM 23697 C C . PRO A 1 105 ? -15.343 3.066 4.590 1.00 0.00 105 PRO A C 18
ATOM 23698 O O . PRO A 1 105 ? -15.634 2.194 5.408 1.00 0.00 105 PRO A O 18
ATOM 23709 N N . GLU A 1 106 ? -15.692 3.041 3.312 1.00 0.00 106 GLU A N 18
ATOM 23710 C CA . GLU A 1 106 ? -16.471 1.942 2.770 1.00 0.00 106 GLU A CA 18
ATOM 23711 C C . GLU A 1 106 ? -15.683 1.222 1.672 1.00 0.00 106 GLU A C 18
ATOM 23712 O O . GLU A 1 106 ? -16.130 0.204 1.148 1.00 0.00 106 GLU A O 18
ATOM 23725 N N . MET A 1 21 ? 24.814 -24.746 3.380 1.00 0.00 21 MET A N 19
ATOM 23726 C CA . MET A 1 21 ? 23.554 -25.061 2.729 1.00 0.00 21 MET A CA 19
ATOM 23727 C C . MET A 1 21 ? 22.747 -23.792 2.452 1.00 0.00 21 MET A C 19
ATOM 23728 O O . MET A 1 21 ? 22.920 -22.781 3.132 1.00 0.00 21 MET A O 19
ATOM 23742 N N . ILE A 1 22 ? 21.882 -23.885 1.454 1.00 0.00 22 ILE A N 19
ATOM 23743 C CA . ILE A 1 22 ? 21.048 -22.756 1.078 1.00 0.00 22 ILE A CA 19
ATOM 23744 C C . ILE A 1 22 ? 19.663 -22.917 1.709 1.00 0.00 22 ILE A C 19
ATOM 23745 O O . ILE A 1 22 ? 19.022 -23.955 1.551 1.00 0.00 22 ILE A O 19
ATOM 23761 N N . GLN A 1 23 ? 19.243 -21.875 2.411 1.00 0.00 23 GLN A N 19
ATOM 23762 C CA . GLN A 1 23 ? 17.946 -21.888 3.068 1.00 0.00 23 GLN A CA 19
ATOM 23763 C C . GLN A 1 23 ? 16.845 -22.224 2.060 1.00 0.00 23 GLN A C 19
ATOM 23764 O O . GLN A 1 23 ? 16.715 -21.559 1.032 1.00 0.00 23 GLN A O 19
ATOM 23778 N N . ASP A 1 24 ? 16.080 -23.255 2.388 1.00 0.00 24 ASP A N 19
ATOM 23779 C CA . ASP A 1 24 ? 14.994 -23.685 1.525 1.00 0.00 24 ASP A CA 19
ATOM 23780 C C . ASP A 1 24 ? 14.118 -22.481 1.174 1.00 0.00 24 ASP A C 19
ATOM 23781 O O . ASP A 1 24 ? 13.942 -21.579 1.991 1.00 0.00 24 ASP A O 19
ATOM 23791 N N . PRO A 1 25 ? 13.578 -22.507 -0.073 1.00 0.00 25 PRO A N 19
ATOM 23792 C CA . PRO A 1 25 ? 12.725 -21.427 -0.543 1.00 0.00 25 PRO A CA 19
ATOM 23793 C C . PRO A 1 25 ? 11.338 -21.509 0.097 1.00 0.00 25 PRO A C 19
ATOM 23794 O O . PRO A 1 25 ? 10.464 -22.220 -0.397 1.00 0.00 25 PRO A O 19
ATOM 23805 N N . SER A 1 26 ? 11.179 -20.773 1.186 1.00 0.00 26 SER A N 19
ATOM 23806 C CA . SER A 1 26 ? 9.912 -20.752 1.897 1.00 0.00 26 SER A CA 19
ATOM 23807 C C . SER A 1 26 ? 8.885 -19.931 1.115 1.00 0.00 26 SER A C 19
ATOM 23808 O O . SER A 1 26 ? 7.780 -20.402 0.849 1.00 0.00 26 SER A O 19
ATOM 23816 N N . LEU A 1 27 ? 9.286 -18.717 0.768 1.00 0.00 27 LEU A N 19
ATOM 23817 C CA . LEU A 1 27 ? 8.415 -17.826 0.020 1.00 0.00 27 LEU A CA 19
ATOM 23818 C C . LEU A 1 27 ? 7.083 -18.529 -0.249 1.00 0.00 27 LEU A C 19
ATOM 23819 O O . LEU A 1 27 ? 6.918 -19.180 -1.280 1.00 0.00 27 LEU A O 19
ATOM 23835 N N . ILE A 1 28 ? 6.168 -18.376 0.697 1.00 0.00 28 ILE A N 19
ATOM 23836 C CA . ILE A 1 28 ? 4.855 -18.989 0.574 1.00 0.00 28 ILE A CA 19
ATOM 23837 C C . ILE A 1 28 ? 3.781 -17.962 0.942 1.00 0.00 28 ILE A C 19
ATOM 23838 O O . ILE A 1 28 ? 4.044 -17.028 1.697 1.00 0.00 28 ILE A O 19
ATOM 23854 N N . ILE A 1 29 ? 2.596 -18.171 0.390 1.00 0.00 29 ILE A N 19
ATOM 23855 C CA . ILE A 1 29 ? 1.480 -17.276 0.648 1.00 0.00 29 ILE A CA 19
ATOM 23856 C C . ILE A 1 29 ? 0.956 -17.520 2.065 1.00 0.00 29 ILE A C 19
ATOM 23857 O O . ILE A 1 29 ? 0.622 -18.648 2.422 1.00 0.00 29 ILE A O 19
ATOM 23873 N N . CYS A 1 30 ? 0.898 -16.442 2.833 1.00 0.00 30 CYS A N 19
ATOM 23874 C CA . CYS A 1 30 ? 0.419 -16.524 4.202 1.00 0.00 30 CYS A CA 19
ATOM 23875 C C . CYS A 1 30 ? -0.724 -15.521 4.373 1.00 0.00 30 CYS A C 19
ATOM 23876 O O . CYS A 1 30 ? -0.840 -14.570 3.600 1.00 0.00 30 CYS A O 19
ATOM 23884 N N . HIS A 1 31 ? -1.539 -15.765 5.389 1.00 0.00 31 HIS A N 19
ATOM 23885 C CA . HIS A 1 31 ? -2.667 -14.895 5.669 1.00 0.00 31 HIS A CA 19
ATOM 23886 C C . HIS A 1 31 ? -2.179 -13.644 6.404 1.00 0.00 31 HIS A C 19
ATOM 23887 O O . HIS A 1 31 ? -0.989 -13.502 6.671 1.00 0.00 31 HIS A O 19
ATOM 23902 N N . ASP A 1 32 ? -3.127 -12.770 6.709 1.00 0.00 32 ASP A N 19
ATOM 23903 C CA . ASP A 1 32 ? -2.810 -11.535 7.406 1.00 0.00 32 ASP A CA 19
ATOM 23904 C C . ASP A 1 32 ? -2.281 -11.865 8.803 1.00 0.00 32 ASP A C 19
ATOM 23905 O O . ASP A 1 32 ? -2.865 -12.680 9.516 1.00 0.00 32 ASP A O 19
ATOM 23915 N N . VAL A 1 33 ? -1.178 -11.219 9.152 1.00 0.00 33 VAL A N 19
ATOM 23916 C CA . VAL A 1 33 ? -0.563 -11.433 10.450 1.00 0.00 33 VAL A CA 19
ATOM 23917 C C . VAL A 1 33 ? -1.029 -10.343 11.417 1.00 0.00 33 VAL A C 19
ATOM 23918 O O . VAL A 1 33 ? -1.319 -9.222 11.001 1.00 0.00 33 VAL A O 19
ATOM 23931 N N . ASP A 1 34 ? -1.087 -10.710 12.689 1.00 0.00 34 ASP A N 19
ATOM 23932 C CA . ASP A 1 34 ? -1.513 -9.778 13.718 1.00 0.00 34 ASP A CA 19
ATOM 23933 C C . ASP A 1 34 ? -0.485 -8.652 13.837 1.00 0.00 34 ASP A C 19
ATOM 23934 O O . ASP A 1 34 ? 0.714 -8.882 13.691 1.00 0.00 34 ASP A O 19
ATOM 23944 N N . GLY A 1 35 ? -0.991 -7.456 14.101 1.00 0.00 35 GLY A N 19
ATOM 23945 C CA . GLY A 1 35 ? -0.132 -6.292 14.240 1.00 0.00 35 GLY A CA 19
ATOM 23946 C C . GLY A 1 35 ? 0.278 -5.746 12.871 1.00 0.00 35 GLY A C 19
ATOM 23947 O O . GLY A 1 35 ? 1.278 -6.179 12.300 1.00 0.00 35 GLY A O 19
ATOM 23951 N N . ALA A 1 36 ? -0.516 -4.804 12.384 1.00 0.00 36 ALA A N 19
ATOM 23952 C CA . ALA A 1 36 ? -0.247 -4.194 11.093 1.00 0.00 36 ALA A CA 19
ATOM 23953 C C . ALA A 1 36 ? -1.099 -2.931 10.943 1.00 0.00 36 ALA A C 19
ATOM 23954 O O . ALA A 1 36 ? -2.095 -2.763 11.645 1.00 0.00 36 ALA A O 19
ATOM 23961 N N . PRO A 1 37 ? -0.663 -2.052 10.001 1.00 0.00 37 PRO A N 19
ATOM 23962 C CA . PRO A 1 37 ? -1.374 -0.810 9.750 1.00 0.00 37 PRO A CA 19
ATOM 23963 C C . PRO A 1 37 ? -2.664 -1.065 8.966 1.00 0.00 37 PRO A C 19
ATOM 23964 O O . PRO A 1 37 ? -3.727 -0.571 9.337 1.00 0.00 37 PRO A O 19
ATOM 23975 N N . VAL A 1 38 ? -2.527 -1.835 7.898 1.00 0.00 38 VAL A N 19
ATOM 23976 C CA . VAL A 1 38 ? -3.667 -2.161 7.058 1.00 0.00 38 VAL A CA 19
ATOM 23977 C C . VAL A 1 38 ? -3.823 -3.681 6.985 1.00 0.00 38 VAL A C 19
ATOM 23978 O O . VAL A 1 38 ? -3.019 -4.420 7.553 1.00 0.00 38 VAL A O 19
ATOM 23991 N N . ARG A 1 39 ? -4.864 -4.104 6.283 1.00 0.00 39 ARG A N 19
ATOM 23992 C CA . ARG A 1 39 ? -5.137 -5.523 6.129 1.00 0.00 39 ARG A CA 19
ATOM 23993 C C . ARG A 1 39 ? -4.941 -5.945 4.672 1.00 0.00 39 ARG A C 19
ATOM 23994 O O . ARG A 1 39 ? -4.950 -5.108 3.772 1.00 0.00 39 ARG A O 19
ATOM 24015 N N . ILE A 1 40 ? -4.766 -7.246 4.486 1.00 0.00 40 ILE A N 19
ATOM 24016 C CA . ILE A 1 40 ? -4.568 -7.791 3.153 1.00 0.00 40 ILE A CA 19
ATOM 24017 C C . ILE A 1 40 ? -5.879 -7.697 2.369 1.00 0.00 40 ILE A C 19
ATOM 24018 O O . ILE A 1 40 ? -6.937 -8.066 2.876 1.00 0.00 40 ILE A O 19
ATOM 24034 N N . GLY A 1 41 ? -5.765 -7.204 1.145 1.00 0.00 41 GLY A N 19
ATOM 24035 C CA . GLY A 1 41 ? -6.927 -7.058 0.287 1.00 0.00 41 GLY A CA 19
ATOM 24036 C C . GLY A 1 41 ? -7.799 -5.885 0.739 1.00 0.00 41 GLY A C 19
ATOM 24037 O O . GLY A 1 41 ? -8.944 -5.756 0.307 1.00 0.00 41 GLY A O 19
ATOM 24041 N N . ALA A 1 42 ? -7.226 -5.061 1.604 1.00 0.00 42 ALA A N 19
ATOM 24042 C CA . ALA A 1 42 ? -7.938 -3.905 2.120 1.00 0.00 42 ALA A CA 19
ATOM 24043 C C . ALA A 1 42 ? -7.867 -2.769 1.097 1.00 0.00 42 ALA A C 19
ATOM 24044 O O . ALA A 1 42 ? -6.814 -2.523 0.509 1.00 0.00 42 ALA A O 19
ATOM 24051 N N . LYS A 1 43 ? -9.000 -2.107 0.915 1.00 0.00 43 LYS A N 19
ATOM 24052 C CA . LYS A 1 43 ? -9.079 -1.002 -0.024 1.00 0.00 43 LYS A CA 19
ATOM 24053 C C . LYS A 1 43 ? -8.821 0.312 0.715 1.00 0.00 43 LYS A C 19
ATOM 24054 O O . LYS A 1 43 ? -9.669 0.776 1.476 1.00 0.00 43 LYS A O 19
ATOM 24073 N N . VAL A 1 44 ? -7.649 0.874 0.466 1.00 0.00 44 VAL A N 19
ATOM 24074 C CA . VAL A 1 44 ? -7.268 2.126 1.099 1.00 0.00 44 VAL A CA 19
ATOM 24075 C C . VAL A 1 44 ? -7.326 3.253 0.067 1.00 0.00 44 VAL A C 19
ATOM 24076 O O . VAL A 1 44 ? -7.477 2.999 -1.128 1.00 0.00 44 VAL A O 19
ATOM 24089 N N . LYS A 1 45 ? -7.202 4.475 0.564 1.00 0.00 45 LYS A N 19
ATOM 24090 C CA . LYS A 1 45 ? -7.240 5.641 -0.301 1.00 0.00 45 LYS A CA 19
ATOM 24091 C C . LYS A 1 45 ? -5.932 6.422 -0.153 1.00 0.00 45 LYS A C 19
ATOM 24092 O O . LYS A 1 45 ? -5.602 6.888 0.936 1.00 0.00 45 LYS A O 19
ATOM 24111 N N . VAL A 1 46 ? -5.221 6.541 -1.266 1.00 0.00 46 VAL A N 19
ATOM 24112 C CA . VAL A 1 46 ? -3.957 7.257 -1.274 1.00 0.00 46 VAL A CA 19
ATOM 24113 C C . VAL A 1 46 ? -4.215 8.742 -1.013 1.00 0.00 46 VAL A C 19
ATOM 24114 O O . VAL A 1 46 ? -4.957 9.387 -1.753 1.00 0.00 46 VAL A O 19
ATOM 24127 N N . VAL A 1 47 ? -3.588 9.243 0.041 1.00 0.00 47 VAL A N 19
ATOM 24128 C CA . VAL A 1 47 ? -3.740 10.641 0.409 1.00 0.00 47 VAL A CA 19
ATOM 24129 C C . VAL A 1 47 ? -3.260 11.523 -0.745 1.00 0.00 47 VAL A C 19
ATOM 24130 O O . VAL A 1 47 ? -2.115 11.409 -1.183 1.00 0.00 47 VAL A O 19
ATOM 24143 N N . PRO A 1 48 ? -4.180 12.407 -1.216 1.00 0.00 48 PRO A N 19
ATOM 24144 C CA . PRO A 1 48 ? -3.862 13.307 -2.310 1.00 0.00 48 PRO A CA 19
ATOM 24145 C C . PRO A 1 48 ? -2.959 14.447 -1.836 1.00 0.00 48 PRO A C 19
ATOM 24146 O O . PRO A 1 48 ? -2.461 15.228 -2.646 1.00 0.00 48 PRO A O 19
ATOM 24157 N N . HIS A 1 49 ? -2.778 14.511 -0.524 1.00 0.00 49 HIS A N 19
ATOM 24158 C CA . HIS A 1 49 ? -1.946 15.544 0.068 1.00 0.00 49 HIS A CA 19
ATOM 24159 C C . HIS A 1 49 ? -0.601 14.944 0.483 1.00 0.00 49 HIS A C 19
ATOM 24160 O O . HIS A 1 49 ? -0.468 13.726 0.593 1.00 0.00 49 HIS A O 19
ATOM 24175 N N . SER A 1 50 ? 0.362 15.826 0.702 1.00 0.00 50 SER A N 19
ATOM 24176 C CA . SER A 1 50 ? 1.692 15.400 1.102 1.00 0.00 50 SER A CA 19
ATOM 24177 C C . SER A 1 50 ? 1.891 15.641 2.599 1.00 0.00 50 SER A C 19
ATOM 24178 O O . SER A 1 50 ? 1.847 16.781 3.060 1.00 0.00 50 SER A O 19
ATOM 24186 N N . GLU A 1 51 ? 2.105 14.549 3.319 1.00 0.00 51 GLU A N 19
ATOM 24187 C CA . GLU A 1 51 ? 2.311 14.628 4.756 1.00 0.00 51 GLU A CA 19
ATOM 24188 C C . GLU A 1 51 ? 3.775 14.344 5.097 1.00 0.00 51 GLU A C 19
ATOM 24189 O O . GLU A 1 51 ? 4.363 15.024 5.938 1.00 0.00 51 GLU A O 19
ATOM 24202 N N . ASP A 1 52 ? 4.322 13.339 4.429 1.00 0.00 52 ASP A N 19
ATOM 24203 C CA . ASP A 1 52 ? 5.706 12.957 4.651 1.00 0.00 52 ASP A CA 19
ATOM 24204 C C . ASP A 1 52 ? 6.612 13.788 3.740 1.00 0.00 52 ASP A C 19
ATOM 24205 O O . ASP A 1 52 ? 7.463 14.536 4.219 1.00 0.00 52 ASP A O 19
ATOM 24215 N N . GLY A 1 53 ? 6.398 13.630 2.442 1.00 0.00 53 GLY A N 19
ATOM 24216 C CA . GLY A 1 53 ? 7.184 14.356 1.459 1.00 0.00 53 GLY A CA 19
ATOM 24217 C C . GLY A 1 53 ? 6.909 13.840 0.045 1.00 0.00 53 GLY A C 19
ATOM 24218 O O . GLY A 1 53 ? 6.251 14.513 -0.747 1.00 0.00 53 GLY A O 19
ATOM 24222 N N . THR A 1 54 ? 7.426 12.651 -0.226 1.00 0.00 54 THR A N 19
ATOM 24223 C CA . THR A 1 54 ? 7.243 12.037 -1.530 1.00 0.00 54 THR A CA 19
ATOM 24224 C C . THR A 1 54 ? 5.809 11.526 -1.684 1.00 0.00 54 THR A C 19
ATOM 24225 O O . THR A 1 54 ? 5.283 10.861 -0.792 1.00 0.00 54 THR A O 19
ATOM 24236 N N . ILE A 1 55 ? 5.215 11.860 -2.821 1.00 0.00 55 ILE A N 19
ATOM 24237 C CA . ILE A 1 55 ? 3.852 11.445 -3.103 1.00 0.00 55 ILE A CA 19
ATOM 24238 C C . ILE A 1 55 ? 3.711 11.150 -4.597 1.00 0.00 55 ILE A C 19
ATOM 24239 O O . ILE A 1 55 ? 4.516 11.615 -5.404 1.00 0.00 55 ILE A O 19
ATOM 24255 N N . SER A 1 56 ? 2.684 10.378 -4.922 1.00 0.00 56 SER A N 19
ATOM 24256 C CA . SER A 1 56 ? 2.429 10.016 -6.306 1.00 0.00 56 SER A CA 19
ATOM 24257 C C . SER A 1 56 ? 1.411 10.982 -6.919 1.00 0.00 56 SER A C 19
ATOM 24258 O O . SER A 1 56 ? 0.275 11.067 -6.457 1.00 0.00 56 SER A O 19
ATOM 24266 N N . GLN A 1 57 ? 1.857 11.683 -7.951 1.00 0.00 57 GLN A N 19
ATOM 24267 C CA . GLN A 1 57 ? 0.999 12.637 -8.634 1.00 0.00 57 GLN A CA 19
ATOM 24268 C C . GLN A 1 57 ? -0.039 11.904 -9.485 1.00 0.00 57 GLN A C 19
ATOM 24269 O O . GLN A 1 57 ? -1.062 12.479 -9.854 1.00 0.00 57 GLN A O 19
ATOM 24283 N N . ARG A 1 58 ? 0.260 10.645 -9.772 1.00 0.00 58 ARG A N 19
ATOM 24284 C CA . ARG A 1 58 ? -0.635 9.827 -10.571 1.00 0.00 58 ARG A CA 19
ATOM 24285 C C . ARG A 1 58 ? -1.816 9.348 -9.725 1.00 0.00 58 ARG A C 19
ATOM 24286 O O . ARG A 1 58 ? -2.956 9.343 -10.190 1.00 0.00 58 ARG A O 19
ATOM 24307 N N . PHE A 1 59 ? -1.505 8.961 -8.497 1.00 0.00 59 PHE A N 19
ATOM 24308 C CA . PHE A 1 59 ? -2.527 8.483 -7.581 1.00 0.00 59 PHE A CA 19
ATOM 24309 C C . PHE A 1 59 ? -3.044 9.619 -6.696 1.00 0.00 59 PHE A C 19
ATOM 24310 O O . PHE A 1 59 ? -3.668 9.374 -5.666 1.00 0.00 59 PHE A O 19
ATOM 24327 N N . LEU A 1 60 ? -2.765 10.839 -7.131 1.00 0.00 60 LEU A N 19
ATOM 24328 C CA . LEU A 1 60 ? -3.195 12.014 -6.391 1.00 0.00 60 LEU A CA 19
ATOM 24329 C C . LEU A 1 60 ? -4.716 11.985 -6.237 1.00 0.00 60 LEU A C 19
ATOM 24330 O O . LEU A 1 60 ? -5.439 12.551 -7.056 1.00 0.00 60 LEU A O 19
ATOM 24346 N N . GLY A 1 61 ? -5.160 11.320 -5.180 1.00 0.00 61 GLY A N 19
ATOM 24347 C CA . GLY A 1 61 ? -6.583 11.209 -4.908 1.00 0.00 61 GLY A CA 19
ATOM 24348 C C . GLY A 1 61 ? -7.169 9.958 -5.565 1.00 0.00 61 GLY A C 19
ATOM 24349 O O . GLY A 1 61 ? -8.241 10.015 -6.167 1.00 0.00 61 GLY A O 19
ATOM 24353 N N . GLN A 1 62 ? -6.444 8.859 -5.427 1.00 0.00 62 GLN A N 19
ATOM 24354 C CA . GLN A 1 62 ? -6.881 7.597 -5.998 1.00 0.00 62 GLN A CA 19
ATOM 24355 C C . GLN A 1 62 ? -7.132 6.570 -4.891 1.00 0.00 62 GLN A C 19
ATOM 24356 O O . GLN A 1 62 ? -6.859 6.836 -3.720 1.00 0.00 62 GLN A O 19
ATOM 24370 N N . THR A 1 63 ? -7.649 5.422 -5.299 1.00 0.00 63 THR A N 19
ATOM 24371 C CA . THR A 1 63 ? -7.941 4.356 -4.357 1.00 0.00 63 THR A CA 19
ATOM 24372 C C . THR A 1 63 ? -7.473 3.009 -4.911 1.00 0.00 63 THR A C 19
ATOM 24373 O O . THR A 1 63 ? -7.859 2.620 -6.013 1.00 0.00 63 THR A O 19
ATOM 24384 N N . GLY A 1 64 ? -6.647 2.336 -4.124 1.00 0.00 64 GLY A N 19
ATOM 24385 C CA . GLY A 1 64 ? -6.121 1.042 -4.523 1.00 0.00 64 GLY A CA 19
ATOM 24386 C C . GLY A 1 64 ? -6.134 0.058 -3.351 1.00 0.00 64 GLY A C 19
ATOM 24387 O O . GLY A 1 64 ? -6.593 0.393 -2.261 1.00 0.00 64 GLY A O 19
ATOM 24391 N N . ILE A 1 65 ? -5.623 -1.136 -3.616 1.00 0.00 65 ILE A N 19
ATOM 24392 C CA . ILE A 1 65 ? -5.570 -2.170 -2.597 1.00 0.00 65 ILE A CA 19
ATOM 24393 C C . ILE A 1 65 ? -4.108 -2.495 -2.281 1.00 0.00 65 ILE A C 19
ATOM 24394 O O . ILE A 1 65 ? -3.227 -2.275 -3.111 1.00 0.00 65 ILE A O 19
ATOM 24410 N N . VAL A 1 66 ? -3.896 -3.014 -1.082 1.00 0.00 66 VAL A N 19
ATOM 24411 C CA . VAL A 1 66 ? -2.556 -3.372 -0.646 1.00 0.00 66 VAL A CA 19
ATOM 24412 C C . VAL A 1 66 ? -2.221 -4.778 -1.148 1.00 0.00 66 VAL A C 19
ATOM 24413 O O . VAL A 1 66 ? -3.007 -5.707 -0.973 1.00 0.00 66 VAL A O 19
ATOM 24426 N N . VAL A 1 67 ? -1.053 -4.888 -1.763 1.00 0.00 67 VAL A N 19
ATOM 24427 C CA . VAL A 1 67 ? -0.604 -6.165 -2.293 1.00 0.00 67 VAL A CA 19
ATOM 24428 C C . VAL A 1 67 ? -0.016 -7.004 -1.156 1.00 0.00 67 VAL A C 19
ATOM 24429 O O . VAL A 1 67 ? -0.307 -8.194 -1.044 1.00 0.00 67 VAL A O 19
ATOM 24442 N N . GLY A 1 68 ? 0.801 -6.351 -0.343 1.00 0.00 68 GLY A N 19
ATOM 24443 C CA . GLY A 1 68 ? 1.433 -7.023 0.780 1.00 0.00 68 GLY A CA 19
ATOM 24444 C C . GLY A 1 68 ? 1.116 -6.309 2.096 1.00 0.00 68 GLY A C 19
ATOM 24445 O O . GLY A 1 68 ? -0.038 -5.979 2.364 1.00 0.00 68 GLY A O 19
ATOM 24449 N N . LEU A 1 69 ? 2.160 -6.092 2.882 1.00 0.00 69 LEU A N 19
ATOM 24450 C CA . LEU A 1 69 ? 2.005 -5.424 4.163 1.00 0.00 69 LEU A CA 19
ATOM 24451 C C . LEU A 1 69 ? 3.388 -5.103 4.735 1.00 0.00 69 LEU A C 19
ATOM 24452 O O . LEU A 1 69 ? 4.405 -5.531 4.189 1.00 0.00 69 LEU A O 19
ATOM 24468 N N . VAL A 1 70 ? 3.382 -4.353 5.826 1.00 0.00 70 VAL A N 19
ATOM 24469 C CA . VAL A 1 70 ? 4.623 -3.967 6.477 1.00 0.00 70 VAL A CA 19
ATOM 24470 C C . VAL A 1 70 ? 4.796 -4.784 7.759 1.00 0.00 70 VAL A C 19
ATOM 24471 O O . VAL A 1 70 ? 4.159 -4.497 8.773 1.00 0.00 70 VAL A O 19
ATOM 24484 N N . PHE A 1 71 ? 5.658 -5.785 7.674 1.00 0.00 71 PHE A N 19
ATOM 24485 C CA . PHE A 1 71 ? 5.921 -6.647 8.815 1.00 0.00 71 PHE A CA 19
ATOM 24486 C C . PHE A 1 71 ? 7.417 -6.945 8.943 1.00 0.00 71 PHE A C 19
ATOM 24487 O O . PHE A 1 71 ? 8.194 -6.641 8.040 1.00 0.00 71 PHE A O 19
ATOM 24504 N N . ASP A 1 72 ? 7.774 -7.538 10.073 1.00 0.00 72 ASP A N 19
ATOM 24505 C CA . ASP A 1 72 ? 9.162 -7.882 10.330 1.00 0.00 72 ASP A CA 19
ATOM 24506 C C . ASP A 1 72 ? 9.784 -8.461 9.056 1.00 0.00 72 ASP A C 19
ATOM 24507 O O . ASP A 1 72 ? 9.493 -9.594 8.678 1.00 0.00 72 ASP A O 19
ATOM 24517 N N . ASP A 1 73 ? 10.632 -7.656 8.433 1.00 0.00 73 ASP A N 19
ATOM 24518 C CA . ASP A 1 73 ? 11.296 -8.073 7.210 1.00 0.00 73 ASP A CA 19
ATOM 24519 C C . ASP A 1 73 ? 12.415 -9.058 7.554 1.00 0.00 73 ASP A C 19
ATOM 24520 O O . ASP A 1 73 ? 13.374 -8.700 8.236 1.00 0.00 73 ASP A O 19
ATOM 24530 N N . PRO A 1 74 ? 12.252 -10.312 7.053 1.00 0.00 74 PRO A N 19
ATOM 24531 C CA . PRO A 1 74 ? 13.237 -11.351 7.301 1.00 0.00 74 PRO A CA 19
ATOM 24532 C C . PRO A 1 74 ? 14.487 -11.135 6.447 1.00 0.00 74 PRO A C 19
ATOM 24533 O O . PRO A 1 74 ? 14.690 -10.054 5.896 1.00 0.00 74 PRO A O 19
ATOM 24544 N N . ALA A 1 75 ? 15.295 -12.182 6.362 1.00 0.00 75 ALA A N 19
ATOM 24545 C CA . ALA A 1 75 ? 16.522 -12.122 5.584 1.00 0.00 75 ALA A CA 19
ATOM 24546 C C . ALA A 1 75 ? 16.184 -12.245 4.096 1.00 0.00 75 ALA A C 19
ATOM 24547 O O . ALA A 1 75 ? 17.072 -12.185 3.249 1.00 0.00 75 ALA A O 19
ATOM 24554 N N . THR A 1 76 ? 14.898 -12.414 3.827 1.00 0.00 76 THR A N 19
ATOM 24555 C CA . THR A 1 76 ? 14.432 -12.545 2.458 1.00 0.00 76 THR A CA 19
ATOM 24556 C C . THR A 1 76 ? 13.300 -11.552 2.182 1.00 0.00 76 THR A C 19
ATOM 24557 O O . THR A 1 76 ? 12.671 -11.600 1.127 1.00 0.00 76 THR A O 19
ATOM 24568 N N . GLN A 1 77 ? 13.077 -10.675 3.150 1.00 0.00 77 GLN A N 19
ATOM 24569 C CA . GLN A 1 77 ? 12.032 -9.673 3.025 1.00 0.00 77 GLN A CA 19
ATOM 24570 C C . GLN A 1 77 ? 10.663 -10.345 2.910 1.00 0.00 77 GLN A C 19
ATOM 24571 O O . GLN A 1 77 ? 10.564 -11.489 2.466 1.00 0.00 77 GLN A O 19
ATOM 24585 N N . TYR A 1 78 ? 9.640 -9.607 3.315 1.00 0.00 78 TYR A N 19
ATOM 24586 C CA . TYR A 1 78 ? 8.281 -10.118 3.263 1.00 0.00 78 TYR A CA 19
ATOM 24587 C C . TYR A 1 78 ? 7.264 -8.985 3.414 1.00 0.00 78 TYR A C 19
ATOM 24588 O O . TYR A 1 78 ? 7.559 -7.958 4.022 1.00 0.00 78 TYR A O 19
ATOM 24606 N N . PRO A 1 79 ? 6.056 -9.216 2.833 1.00 0.00 79 PRO A N 19
ATOM 24607 C CA . PRO A 1 79 ? 5.789 -10.459 2.131 1.00 0.00 79 PRO A CA 19
ATOM 24608 C C . PRO A 1 79 ? 6.484 -10.479 0.769 1.00 0.00 79 PRO A C 19
ATOM 24609 O O . PRO A 1 79 ? 7.273 -11.379 0.484 1.00 0.00 79 PRO A O 19
ATOM 24620 N N . ASP A 1 80 ? 6.169 -9.476 -0.036 1.00 0.00 80 ASP A N 19
ATOM 24621 C CA . ASP A 1 80 ? 6.752 -9.367 -1.362 1.00 0.00 80 ASP A CA 19
ATOM 24622 C C . ASP A 1 80 ? 7.613 -8.103 -1.434 1.00 0.00 80 ASP A C 19
ATOM 24623 O O . ASP A 1 80 ? 8.575 -8.046 -2.198 1.00 0.00 80 ASP A O 19
ATOM 24633 N N . ASP A 1 81 ? 7.234 -7.122 -0.628 1.00 0.00 81 ASP A N 19
ATOM 24634 C CA . ASP A 1 81 ? 7.959 -5.864 -0.588 1.00 0.00 81 ASP A CA 19
ATOM 24635 C C . ASP A 1 81 ? 8.325 -5.536 0.859 1.00 0.00 81 ASP A C 19
ATOM 24636 O O . ASP A 1 81 ? 7.793 -6.139 1.790 1.00 0.00 81 ASP A O 19
ATOM 24646 N N . PRO A 1 82 ? 9.255 -4.554 1.009 1.00 0.00 82 PRO A N 19
ATOM 24647 C CA . PRO A 1 82 ? 9.699 -4.138 2.328 1.00 0.00 82 PRO A CA 19
ATOM 24648 C C . PRO A 1 82 ? 8.635 -3.282 3.019 1.00 0.00 82 PRO A C 19
ATOM 24649 O O . PRO A 1 82 ? 8.520 -3.297 4.243 1.00 0.00 82 PRO A O 19
ATOM 24660 N N . LEU A 1 83 ? 7.884 -2.557 2.204 1.00 0.00 83 LEU A N 19
ATOM 24661 C CA . LEU A 1 83 ? 6.834 -1.694 2.721 1.00 0.00 83 LEU A CA 19
ATOM 24662 C C . LEU A 1 83 ? 5.520 -2.013 2.004 1.00 0.00 83 LEU A C 19
ATOM 24663 O O . LEU A 1 83 ? 5.491 -2.837 1.091 1.00 0.00 83 LEU A O 19
ATOM 24679 N N . ILE A 1 84 ? 4.466 -1.343 2.444 1.00 0.00 84 ILE A N 19
ATOM 24680 C CA . ILE A 1 84 ? 3.153 -1.542 1.855 1.00 0.00 84 ILE A CA 19
ATOM 24681 C C . ILE A 1 84 ? 3.107 -0.869 0.482 1.00 0.00 84 ILE A C 19
ATOM 24682 O O . ILE A 1 84 ? 3.729 0.173 0.275 1.00 0.00 84 ILE A O 19
ATOM 24698 N N . GLN A 1 85 ? 2.365 -1.492 -0.422 1.00 0.00 85 GLN A N 19
ATOM 24699 C CA . GLN A 1 85 ? 2.229 -0.966 -1.770 1.00 0.00 85 GLN A CA 19
ATOM 24700 C C . GLN A 1 85 ? 0.760 -0.962 -2.193 1.00 0.00 85 GLN A C 19
ATOM 24701 O O . GLN A 1 85 ? 0.020 -1.896 -1.888 1.00 0.00 85 GLN A O 19
ATOM 24715 N N . VAL A 1 86 ? 0.381 0.099 -2.890 1.00 0.00 86 VAL A N 19
ATOM 24716 C CA . VAL A 1 86 ? -0.989 0.237 -3.358 1.00 0.00 86 VAL A CA 19
ATOM 24717 C C . VAL A 1 86 ? -1.020 0.086 -4.881 1.00 0.00 86 VAL A C 19
ATOM 24718 O O . VAL A 1 86 ? -0.082 0.489 -5.567 1.00 0.00 86 VAL A O 19
ATOM 24731 N N . LEU A 1 87 ? -2.108 -0.496 -5.363 1.00 0.00 87 LEU A N 19
ATOM 24732 C CA . LEU A 1 87 ? -2.274 -0.706 -6.791 1.00 0.00 87 LEU A CA 19
ATOM 24733 C C . LEU A 1 87 ? -3.703 -0.336 -7.195 1.00 0.00 87 LEU A C 19
ATOM 24734 O O . LEU A 1 87 ? -4.660 -0.967 -6.749 1.00 0.00 87 LEU A O 19
ATOM 24750 N N . VAL A 1 88 ? -3.802 0.686 -8.032 1.00 0.00 88 VAL A N 19
ATOM 24751 C CA . VAL A 1 88 ? -5.097 1.148 -8.498 1.00 0.00 88 VAL A CA 19
ATOM 24752 C C . VAL A 1 88 ? -5.512 0.338 -9.728 1.00 0.00 88 VAL A C 19
ATOM 24753 O O . VAL A 1 88 ? -4.662 -0.175 -10.453 1.00 0.00 88 VAL A O 19
ATOM 24766 N N . GLU A 1 89 ? -6.819 0.247 -9.924 1.00 0.00 89 GLU A N 19
ATOM 24767 C CA . GLU A 1 89 ? -7.356 -0.494 -11.052 1.00 0.00 89 GLU A CA 19
ATOM 24768 C C . GLU A 1 89 ? -7.029 0.224 -12.363 1.00 0.00 89 GLU A C 19
ATOM 24769 O O . GLU A 1 89 ? -7.198 1.437 -12.470 1.00 0.00 89 GLU A O 19
ATOM 24782 N N . GLY A 1 90 ? -6.564 -0.556 -13.328 1.00 0.00 90 GLY A N 19
ATOM 24783 C CA . GLY A 1 90 ? -6.212 -0.010 -14.628 1.00 0.00 90 GLY A CA 19
ATOM 24784 C C . GLY A 1 90 ? -5.052 0.981 -14.510 1.00 0.00 90 GLY A C 19
ATOM 24785 O O . GLY A 1 90 ? -4.746 1.699 -15.460 1.00 0.00 90 GLY A O 19
ATOM 24789 N N . LEU A 1 91 ? -4.441 0.990 -13.334 1.00 0.00 91 LEU A N 19
ATOM 24790 C CA . LEU A 1 91 ? -3.321 1.881 -13.081 1.00 0.00 91 LEU A CA 19
ATOM 24791 C C . LEU A 1 91 ? -2.108 1.057 -12.644 1.00 0.00 91 LEU A C 19
ATOM 24792 O O . LEU A 1 91 ? -2.092 -0.163 -12.802 1.00 0.00 91 LEU A O 19
ATOM 24808 N N . GLY A 1 92 ? -1.121 1.757 -12.104 1.00 0.00 92 GLY A N 19
ATOM 24809 C CA . GLY A 1 92 ? 0.093 1.105 -11.643 1.00 0.00 92 GLY A CA 19
ATOM 24810 C C . GLY A 1 92 ? 0.061 0.894 -10.128 1.00 0.00 92 GLY A C 19
ATOM 24811 O O . GLY A 1 92 ? -1.004 0.929 -9.515 1.00 0.00 92 GLY A O 19
ATOM 24815 N N . GLU A 1 93 ? 1.243 0.679 -9.568 1.00 0.00 93 GLU A N 19
ATOM 24816 C CA . GLU A 1 93 ? 1.363 0.462 -8.137 1.00 0.00 93 GLU A CA 19
ATOM 24817 C C . GLU A 1 93 ? 2.554 1.247 -7.579 1.00 0.00 93 GLU A C 19
ATOM 24818 O O . GLU A 1 93 ? 3.627 1.263 -8.179 1.00 0.00 93 GLU A O 19
ATOM 24831 N N . ASP A 1 94 ? 2.323 1.878 -6.437 1.00 0.00 94 ASP A N 19
ATOM 24832 C CA . ASP A 1 94 ? 3.362 2.662 -5.794 1.00 0.00 94 ASP A CA 19
ATOM 24833 C C . ASP A 1 94 ? 3.486 2.232 -4.330 1.00 0.00 94 ASP A C 19
ATOM 24834 O O . ASP A 1 94 ? 2.614 1.542 -3.806 1.00 0.00 94 ASP A O 19
ATOM 24844 N N . LEU A 1 95 ? 4.578 2.658 -3.711 1.00 0.00 95 LEU A N 19
ATOM 24845 C CA . LEU A 1 95 ? 4.828 2.325 -2.319 1.00 0.00 95 LEU A CA 19
ATOM 24846 C C . LEU A 1 95 ? 4.477 3.529 -1.442 1.00 0.00 95 LEU A C 19
ATOM 24847 O O . LEU A 1 95 ? 4.914 4.647 -1.713 1.00 0.00 95 LEU A O 19
ATOM 24863 N N . PHE A 1 96 ? 3.692 3.260 -0.409 1.00 0.00 96 PHE A N 19
ATOM 24864 C CA . PHE A 1 96 ? 3.278 4.306 0.509 1.00 0.00 96 PHE A CA 19
ATOM 24865 C C . PHE A 1 96 ? 3.526 3.892 1.961 1.00 0.00 96 PHE A C 19
ATOM 24866 O O . PHE A 1 96 ? 3.855 2.738 2.234 1.00 0.00 96 PHE A O 19
ATOM 24883 N N . PHE A 1 97 ? 3.360 4.856 2.854 1.00 0.00 97 PHE A N 19
ATOM 24884 C CA . PHE A 1 97 ? 3.564 4.606 4.271 1.00 0.00 97 PHE A CA 19
ATOM 24885 C C . PHE A 1 97 ? 2.229 4.381 4.986 1.00 0.00 97 PHE A C 19
ATOM 24886 O O . PHE A 1 97 ? 1.180 4.782 4.488 1.00 0.00 97 PHE A O 19
ATOM 24903 N N . PRO A 1 98 ? 2.318 3.722 6.171 1.00 0.00 98 PRO A N 19
ATOM 24904 C CA . PRO A 1 98 ? 1.130 3.437 6.959 1.00 0.00 98 PRO A CA 19
ATOM 24905 C C . PRO A 1 98 ? 0.621 4.699 7.659 1.00 0.00 98 PRO A C 19
ATOM 24906 O O . PRO A 1 98 ? -0.534 4.760 8.075 1.00 0.00 98 PRO A O 19
ATOM 24917 N N . GLU A 1 99 ? 1.510 5.676 7.768 1.00 0.00 99 GLU A N 19
ATOM 24918 C CA . GLU A 1 99 ? 1.165 6.933 8.410 1.00 0.00 99 GLU A CA 19
ATOM 24919 C C . GLU A 1 99 ? 0.837 7.994 7.359 1.00 0.00 99 GLU A C 19
ATOM 24920 O O . GLU A 1 99 ? 0.502 9.128 7.700 1.00 0.00 99 GLU A O 19
ATOM 24933 N N . GLU A 1 100 ? 0.943 7.589 6.103 1.00 0.00 100 GLU A N 19
ATOM 24934 C CA . GLU A 1 100 ? 0.661 8.491 4.999 1.00 0.00 100 GLU A CA 19
ATOM 24935 C C . GLU A 1 100 ? -0.824 8.435 4.633 1.00 0.00 100 GLU A C 19
ATOM 24936 O O . GLU A 1 100 ? -1.541 9.424 4.779 1.00 0.00 100 GLU A O 19
ATOM 24949 N N . LEU A 1 101 ? -1.242 7.268 4.167 1.00 0.00 101 LEU A N 19
ATOM 24950 C CA . LEU A 1 101 ? -2.628 7.069 3.780 1.00 0.00 101 LEU A CA 19
ATOM 24951 C C . LEU A 1 101 ? -3.386 6.409 4.933 1.00 0.00 101 LEU A C 19
ATOM 24952 O O . LEU A 1 101 ? -2.774 5.898 5.870 1.00 0.00 101 LEU A O 19
ATOM 24968 N N . GLU A 1 102 ? -4.706 6.442 4.827 1.00 0.00 102 GLU A N 19
ATOM 24969 C CA . GLU A 1 102 ? -5.554 5.853 5.849 1.00 0.00 102 GLU A CA 19
ATOM 24970 C C . GLU A 1 102 ? -6.507 4.832 5.226 1.00 0.00 102 GLU A C 19
ATOM 24971 O O . GLU A 1 102 ? -6.630 4.759 4.004 1.00 0.00 102 GLU A O 19
ATOM 24984 N N . LEU A 1 103 ? -7.156 4.069 6.092 1.00 0.00 103 LEU A N 19
ATOM 24985 C CA . LEU A 1 103 ? -8.094 3.055 5.643 1.00 0.00 103 LEU A CA 19
ATOM 24986 C C . LEU A 1 103 ? -9.407 3.725 5.235 1.00 0.00 103 LEU A C 19
ATOM 24987 O O . LEU A 1 103 ? -10.038 4.405 6.044 1.00 0.00 103 LEU A O 19
ATOM 25003 N N . ALA A 1 104 ? -9.781 3.510 3.982 1.00 0.00 104 ALA A N 19
ATOM 25004 C CA . ALA A 1 104 ? -11.008 4.085 3.458 1.00 0.00 104 ALA A CA 19
ATOM 25005 C C . ALA A 1 104 ? -12.179 3.683 4.356 1.00 0.00 104 ALA A C 19
ATOM 25006 O O . ALA A 1 104 ? -12.195 2.582 4.905 1.00 0.00 104 ALA A O 19
ATOM 25013 N N . PRO A 1 105 ? -13.157 4.620 4.481 1.00 0.00 105 PRO A N 19
ATOM 25014 C CA . PRO A 1 105 ? -14.328 4.374 5.305 1.00 0.00 105 PRO A CA 19
ATOM 25015 C C . PRO A 1 105 ? -15.293 3.410 4.611 1.00 0.00 105 PRO A C 19
ATOM 25016 O O . PRO A 1 105 ? -15.676 2.392 5.182 1.00 0.00 105 PRO A O 19
ATOM 25027 N N . GLU A 1 106 ? -15.659 3.769 3.388 1.00 0.00 106 GLU A N 19
ATOM 25028 C CA . GLU A 1 106 ? -16.572 2.948 2.610 1.00 0.00 106 GLU A CA 19
ATOM 25029 C C . GLU A 1 106 ? -16.983 1.708 3.409 1.00 0.00 106 GLU A C 19
ATOM 25030 O O . GLU A 1 106 ? -17.756 0.883 2.924 1.00 0.00 106 GLU A O 19
ATOM 25043 N N . MET A 1 21 ? -15.592 -29.800 -0.378 1.00 0.00 21 MET A N 20
ATOM 25044 C CA . MET A 1 21 ? -15.060 -28.584 0.213 1.00 0.00 21 MET A CA 20
ATOM 25045 C C . MET A 1 21 ? -13.881 -28.050 -0.603 1.00 0.00 21 MET A C 20
ATOM 25046 O O . MET A 1 21 ? -13.574 -26.861 -0.552 1.00 0.00 21 MET A O 20
ATOM 25060 N N . ILE A 1 22 ? -13.251 -28.956 -1.337 1.00 0.00 22 ILE A N 20
ATOM 25061 C CA . ILE A 1 22 ? -12.113 -28.592 -2.162 1.00 0.00 22 ILE A CA 20
ATOM 25062 C C . ILE A 1 22 ? -11.836 -27.095 -2.009 1.00 0.00 22 ILE A C 20
ATOM 25063 O O . ILE A 1 22 ? -12.283 -26.290 -2.827 1.00 0.00 22 ILE A O 20
ATOM 25079 N N . GLN A 1 23 ? -11.100 -26.767 -0.957 1.00 0.00 23 GLN A N 20
ATOM 25080 C CA . GLN A 1 23 ? -10.759 -25.380 -0.686 1.00 0.00 23 GLN A CA 20
ATOM 25081 C C . GLN A 1 23 ? -9.339 -25.079 -1.172 1.00 0.00 23 GLN A C 20
ATOM 25082 O O . GLN A 1 23 ? -8.679 -25.943 -1.746 1.00 0.00 23 GLN A O 20
ATOM 25096 N N . ASP A 1 24 ? -8.912 -23.849 -0.922 1.00 0.00 24 ASP A N 20
ATOM 25097 C CA . ASP A 1 24 ? -7.584 -23.423 -1.326 1.00 0.00 24 ASP A CA 20
ATOM 25098 C C . ASP A 1 24 ? -6.556 -24.453 -0.850 1.00 0.00 24 ASP A C 20
ATOM 25099 O O . ASP A 1 24 ? -6.587 -24.878 0.304 1.00 0.00 24 ASP A O 20
ATOM 25109 N N . PRO A 1 25 ? -5.647 -24.833 -1.789 1.00 0.00 25 PRO A N 20
ATOM 25110 C CA . PRO A 1 25 ? -4.613 -25.805 -1.477 1.00 0.00 25 PRO A CA 20
ATOM 25111 C C . PRO A 1 25 ? -3.514 -25.178 -0.617 1.00 0.00 25 PRO A C 20
ATOM 25112 O O . PRO A 1 25 ? -3.547 -23.981 -0.335 1.00 0.00 25 PRO A O 20
ATOM 25123 N N . SER A 1 26 ? -2.565 -26.016 -0.224 1.00 0.00 26 SER A N 20
ATOM 25124 C CA . SER A 1 26 ? -1.457 -25.558 0.598 1.00 0.00 26 SER A CA 20
ATOM 25125 C C . SER A 1 26 ? -0.755 -24.380 -0.078 1.00 0.00 26 SER A C 20
ATOM 25126 O O . SER A 1 26 ? -0.235 -23.493 0.596 1.00 0.00 26 SER A O 20
ATOM 25134 N N . LEU A 1 27 ? -0.764 -24.408 -1.403 1.00 0.00 27 LEU A N 20
ATOM 25135 C CA . LEU A 1 27 ? -0.135 -23.352 -2.179 1.00 0.00 27 LEU A CA 20
ATOM 25136 C C . LEU A 1 27 ? 0.549 -22.366 -1.230 1.00 0.00 27 LEU A C 20
ATOM 25137 O O . LEU A 1 27 ? 1.554 -22.698 -0.602 1.00 0.00 27 LEU A O 20
ATOM 25153 N N . ILE A 1 28 ? -0.023 -21.174 -1.154 1.00 0.00 28 ILE A N 20
ATOM 25154 C CA . ILE A 1 28 ? 0.519 -20.136 -0.292 1.00 0.00 28 ILE A CA 20
ATOM 25155 C C . ILE A 1 28 ? -0.625 -19.457 0.462 1.00 0.00 28 ILE A C 20
ATOM 25156 O O . ILE A 1 28 ? -1.490 -18.831 -0.148 1.00 0.00 28 ILE A O 20
ATOM 25172 N N . ILE A 1 29 ? -0.592 -19.603 1.778 1.00 0.00 29 ILE A N 20
ATOM 25173 C CA . ILE A 1 29 ? -1.616 -19.011 2.622 1.00 0.00 29 ILE A CA 20
ATOM 25174 C C . ILE A 1 29 ? -0.949 -18.157 3.703 1.00 0.00 29 ILE A C 20
ATOM 25175 O O . ILE A 1 29 ? 0.033 -18.577 4.314 1.00 0.00 29 ILE A O 20
ATOM 25191 N N . CYS A 1 30 ? -1.508 -16.974 3.907 1.00 0.00 30 CYS A N 20
ATOM 25192 C CA . CYS A 1 30 ? -0.980 -16.057 4.902 1.00 0.00 30 CYS A CA 20
ATOM 25193 C C . CYS A 1 30 ? -2.147 -15.260 5.488 1.00 0.00 30 CYS A C 20
ATOM 25194 O O . CYS A 1 30 ? -2.903 -14.629 4.751 1.00 0.00 30 CYS A O 20
ATOM 25202 N N . HIS A 1 31 ? -2.256 -15.313 6.806 1.00 0.00 31 HIS A N 20
ATOM 25203 C CA . HIS A 1 31 ? -3.317 -14.603 7.500 1.00 0.00 31 HIS A CA 20
ATOM 25204 C C . HIS A 1 31 ? -2.764 -13.311 8.101 1.00 0.00 31 HIS A C 20
ATOM 25205 O O . HIS A 1 31 ? -1.563 -13.056 8.033 1.00 0.00 31 HIS A O 20
ATOM 25220 N N . ASP A 1 32 ? -3.666 -12.529 8.677 1.00 0.00 32 ASP A N 20
ATOM 25221 C CA . ASP A 1 32 ? -3.283 -11.269 9.290 1.00 0.00 32 ASP A CA 20
ATOM 25222 C C . ASP A 1 32 ? -2.399 -11.547 10.507 1.00 0.00 32 ASP A C 20
ATOM 25223 O O . ASP A 1 32 ? -2.831 -12.202 11.456 1.00 0.00 32 ASP A O 20
ATOM 25233 N N . VAL A 1 33 ? -1.179 -11.035 10.444 1.00 0.00 33 VAL A N 20
ATOM 25234 C CA . VAL A 1 33 ? -0.231 -11.220 11.529 1.00 0.00 33 VAL A CA 20
ATOM 25235 C C . VAL A 1 33 ? -0.273 -9.999 12.451 1.00 0.00 33 VAL A C 20
ATOM 25236 O O . VAL A 1 33 ? -0.338 -8.864 11.980 1.00 0.00 33 VAL A O 20
ATOM 25249 N N . ASP A 1 34 ? -0.236 -10.274 13.746 1.00 0.00 34 ASP A N 20
ATOM 25250 C CA . ASP A 1 34 ? -0.267 -9.211 14.738 1.00 0.00 34 ASP A CA 20
ATOM 25251 C C . ASP A 1 34 ? 0.834 -8.197 14.427 1.00 0.00 34 ASP A C 20
ATOM 25252 O O . ASP A 1 34 ? 1.945 -8.574 14.057 1.00 0.00 34 ASP A O 20
ATOM 25262 N N . GLY A 1 35 ? 0.490 -6.928 14.590 1.00 0.00 35 GLY A N 20
ATOM 25263 C CA . GLY A 1 35 ? 1.436 -5.856 14.332 1.00 0.00 35 GLY A CA 20
ATOM 25264 C C . GLY A 1 35 ? 1.441 -5.473 12.851 1.00 0.00 35 GLY A C 20
ATOM 25265 O O . GLY A 1 35 ? 2.392 -5.775 12.131 1.00 0.00 35 GLY A O 20
ATOM 25269 N N . ALA A 1 36 ? 0.367 -4.816 12.439 1.00 0.00 36 ALA A N 20
ATOM 25270 C CA . ALA A 1 36 ? 0.236 -4.390 11.056 1.00 0.00 36 ALA A CA 20
ATOM 25271 C C . ALA A 1 36 ? -0.671 -3.158 10.990 1.00 0.00 36 ALA A C 20
ATOM 25272 O O . ALA A 1 36 ? -1.503 -2.949 11.871 1.00 0.00 36 ALA A O 20
ATOM 25279 N N . PRO A 1 37 ? -0.474 -2.356 9.910 1.00 0.00 37 PRO A N 20
ATOM 25280 C CA . PRO A 1 37 ? -1.264 -1.153 9.718 1.00 0.00 37 PRO A CA 20
ATOM 25281 C C . PRO A 1 37 ? -2.678 -1.494 9.248 1.00 0.00 37 PRO A C 20
ATOM 25282 O O . PRO A 1 37 ? -3.660 -1.039 9.837 1.00 0.00 37 PRO A O 20
ATOM 25293 N N . VAL A 1 38 ? -2.742 -2.293 8.193 1.00 0.00 38 VAL A N 20
ATOM 25294 C CA . VAL A 1 38 ? -4.020 -2.700 7.638 1.00 0.00 38 VAL A CA 20
ATOM 25295 C C . VAL A 1 38 ? -3.973 -4.192 7.302 1.00 0.00 38 VAL A C 20
ATOM 25296 O O . VAL A 1 38 ? -2.940 -4.838 7.469 1.00 0.00 38 VAL A O 20
ATOM 25309 N N . ARG A 1 39 ? -5.107 -4.698 6.835 1.00 0.00 39 ARG A N 20
ATOM 25310 C CA . ARG A 1 39 ? -5.208 -6.102 6.475 1.00 0.00 39 ARG A CA 20
ATOM 25311 C C . ARG A 1 39 ? -4.952 -6.285 4.977 1.00 0.00 39 ARG A C 20
ATOM 25312 O O . ARG A 1 39 ? -4.788 -5.307 4.248 1.00 0.00 39 ARG A O 20
ATOM 25333 N N . ILE A 1 40 ? -4.928 -7.543 4.564 1.00 0.00 40 ILE A N 20
ATOM 25334 C CA . ILE A 1 40 ? -4.695 -7.867 3.167 1.00 0.00 40 ILE A CA 20
ATOM 25335 C C . ILE A 1 40 ? -5.993 -7.670 2.379 1.00 0.00 40 ILE A C 20
ATOM 25336 O O . ILE A 1 40 ? -7.082 -7.900 2.903 1.00 0.00 40 ILE A O 20
ATOM 25352 N N . GLY A 1 41 ? -5.833 -7.245 1.135 1.00 0.00 41 GLY A N 20
ATOM 25353 C CA . GLY A 1 41 ? -6.979 -7.015 0.270 1.00 0.00 41 GLY A CA 20
ATOM 25354 C C . GLY A 1 41 ? -7.756 -5.772 0.710 1.00 0.00 41 GLY A C 20
ATOM 25355 O O . GLY A 1 41 ? -8.809 -5.465 0.152 1.00 0.00 41 GLY A O 20
ATOM 25359 N N . ALA A 1 42 ? -7.206 -5.092 1.705 1.00 0.00 42 ALA A N 20
ATOM 25360 C CA . ALA A 1 42 ? -7.836 -3.889 2.226 1.00 0.00 42 ALA A CA 20
ATOM 25361 C C . ALA A 1 42 ? -7.779 -2.789 1.166 1.00 0.00 42 ALA A C 20
ATOM 25362 O O . ALA A 1 42 ? -6.733 -2.556 0.563 1.00 0.00 42 ALA A O 20
ATOM 25369 N N . LYS A 1 43 ? -8.918 -2.141 0.970 1.00 0.00 43 LYS A N 20
ATOM 25370 C CA . LYS A 1 43 ? -9.011 -1.069 -0.008 1.00 0.00 43 LYS A CA 20
ATOM 25371 C C . LYS A 1 43 ? -8.778 0.273 0.689 1.00 0.00 43 LYS A C 20
ATOM 25372 O O . LYS A 1 43 ? -9.593 0.702 1.506 1.00 0.00 43 LYS A O 20
ATOM 25391 N N . VAL A 1 44 ? -7.663 0.897 0.342 1.00 0.00 44 VAL A N 20
ATOM 25392 C CA . VAL A 1 44 ? -7.312 2.181 0.924 1.00 0.00 44 VAL A CA 20
ATOM 25393 C C . VAL A 1 44 ? -7.509 3.281 -0.121 1.00 0.00 44 VAL A C 20
ATOM 25394 O O . VAL A 1 44 ? -7.765 2.994 -1.289 1.00 0.00 44 VAL A O 20
ATOM 25407 N N . LYS A 1 45 ? -7.383 4.518 0.336 1.00 0.00 45 LYS A N 20
ATOM 25408 C CA . LYS A 1 45 ? -7.544 5.663 -0.544 1.00 0.00 45 LYS A CA 20
ATOM 25409 C C . LYS A 1 45 ? -6.364 6.617 -0.354 1.00 0.00 45 LYS A C 20
ATOM 25410 O O . LYS A 1 45 ? -6.135 7.114 0.747 1.00 0.00 45 LYS A O 20
ATOM 25429 N N . VAL A 1 46 ? -5.646 6.845 -1.444 1.00 0.00 46 VAL A N 20
ATOM 25430 C CA . VAL A 1 46 ? -4.494 7.730 -1.411 1.00 0.00 46 VAL A CA 20
ATOM 25431 C C . VAL A 1 46 ? -4.975 9.179 -1.303 1.00 0.00 46 VAL A C 20
ATOM 25432 O O . VAL A 1 46 ? -5.411 9.768 -2.292 1.00 0.00 46 VAL A O 20
ATOM 25445 N N . VAL A 1 47 ? -4.878 9.713 -0.095 1.00 0.00 47 VAL A N 20
ATOM 25446 C CA . VAL A 1 47 ? -5.298 11.081 0.156 1.00 0.00 47 VAL A CA 20
ATOM 25447 C C . VAL A 1 47 ? -4.309 12.042 -0.508 1.00 0.00 47 VAL A C 20
ATOM 25448 O O . VAL A 1 47 ? -3.183 11.661 -0.823 1.00 0.00 47 VAL A O 20
ATOM 25461 N N . PRO A 1 48 ? -4.778 13.304 -0.707 1.00 0.00 48 PRO A N 20
ATOM 25462 C CA . PRO A 1 48 ? -3.950 14.322 -1.328 1.00 0.00 48 PRO A CA 20
ATOM 25463 C C . PRO A 1 48 ? -2.887 14.834 -0.351 1.00 0.00 48 PRO A C 20
ATOM 25464 O O . PRO A 1 48 ? -1.869 15.383 -0.768 1.00 0.00 48 PRO A O 20
ATOM 25475 N N . HIS A 1 49 ? -3.162 14.635 0.929 1.00 0.00 49 HIS A N 20
ATOM 25476 C CA . HIS A 1 49 ? -2.243 15.070 1.968 1.00 0.00 49 HIS A CA 20
ATOM 25477 C C . HIS A 1 49 ? -0.871 14.436 1.737 1.00 0.00 49 HIS A C 20
ATOM 25478 O O . HIS A 1 49 ? -0.731 13.214 1.782 1.00 0.00 49 HIS A O 20
ATOM 25493 N N . SER A 1 50 ? 0.109 15.294 1.495 1.00 0.00 50 SER A N 20
ATOM 25494 C CA . SER A 1 50 ? 1.467 14.833 1.257 1.00 0.00 50 SER A CA 20
ATOM 25495 C C . SER A 1 50 ? 2.333 15.099 2.489 1.00 0.00 50 SER A C 20
ATOM 25496 O O . SER A 1 50 ? 2.770 16.228 2.713 1.00 0.00 50 SER A O 20
ATOM 25504 N N . GLU A 1 51 ? 2.558 14.043 3.256 1.00 0.00 51 GLU A N 20
ATOM 25505 C CA . GLU A 1 51 ? 3.366 14.147 4.459 1.00 0.00 51 GLU A CA 20
ATOM 25506 C C . GLU A 1 51 ? 4.784 13.642 4.191 1.00 0.00 51 GLU A C 20
ATOM 25507 O O . GLU A 1 51 ? 5.759 14.273 4.594 1.00 0.00 51 GLU A O 20
ATOM 25520 N N . ASP A 1 52 ? 4.855 12.505 3.513 1.00 0.00 52 ASP A N 20
ATOM 25521 C CA . ASP A 1 52 ? 6.138 11.907 3.186 1.00 0.00 52 ASP A CA 20
ATOM 25522 C C . ASP A 1 52 ? 6.909 12.842 2.252 1.00 0.00 52 ASP A C 20
ATOM 25523 O O . ASP A 1 52 ? 6.342 13.793 1.714 1.00 0.00 52 ASP A O 20
ATOM 25533 N N . GLY A 1 53 ? 8.188 12.540 2.090 1.00 0.00 53 GLY A N 20
ATOM 25534 C CA . GLY A 1 53 ? 9.043 13.343 1.230 1.00 0.00 53 GLY A CA 20
ATOM 25535 C C . GLY A 1 53 ? 8.537 13.325 -0.214 1.00 0.00 53 GLY A C 20
ATOM 25536 O O . GLY A 1 53 ? 8.307 14.378 -0.808 1.00 0.00 53 GLY A O 20
ATOM 25540 N N . THR A 1 54 ? 8.381 12.119 -0.738 1.00 0.00 54 THR A N 20
ATOM 25541 C CA . THR A 1 54 ? 7.908 11.950 -2.101 1.00 0.00 54 THR A CA 20
ATOM 25542 C C . THR A 1 54 ? 6.536 11.272 -2.110 1.00 0.00 54 THR A C 20
ATOM 25543 O O . THR A 1 54 ? 6.317 10.297 -1.393 1.00 0.00 54 THR A O 20
ATOM 25554 N N . ILE A 1 55 ? 5.648 11.815 -2.930 1.00 0.00 55 ILE A N 20
ATOM 25555 C CA . ILE A 1 55 ? 4.304 11.274 -3.042 1.00 0.00 55 ILE A CA 20
ATOM 25556 C C . ILE A 1 55 ? 3.951 11.099 -4.519 1.00 0.00 55 ILE A C 20
ATOM 25557 O O . ILE A 1 55 ? 4.591 11.688 -5.389 1.00 0.00 55 ILE A O 20
ATOM 25573 N N . SER A 1 56 ? 2.933 10.284 -4.759 1.00 0.00 56 SER A N 20
ATOM 25574 C CA . SER A 1 56 ? 2.486 10.025 -6.117 1.00 0.00 56 SER A CA 20
ATOM 25575 C C . SER A 1 56 ? 1.408 11.035 -6.516 1.00 0.00 56 SER A C 20
ATOM 25576 O O . SER A 1 56 ? 0.363 11.119 -5.872 1.00 0.00 56 SER A O 20
ATOM 25584 N N . GLN A 1 57 ? 1.698 11.773 -7.577 1.00 0.00 57 GLN A N 20
ATOM 25585 C CA . GLN A 1 57 ? 0.768 12.772 -8.070 1.00 0.00 57 GLN A CA 20
ATOM 25586 C C . GLN A 1 57 ? -0.385 12.100 -8.822 1.00 0.00 57 GLN A C 20
ATOM 25587 O O . GLN A 1 57 ? -1.501 12.616 -8.844 1.00 0.00 57 GLN A O 20
ATOM 25601 N N . ARG A 1 58 ? -0.073 10.959 -9.419 1.00 0.00 58 ARG A N 20
ATOM 25602 C CA . ARG A 1 58 ? -1.067 10.211 -10.169 1.00 0.00 58 ARG A CA 20
ATOM 25603 C C . ARG A 1 58 ? -2.112 9.621 -9.219 1.00 0.00 58 ARG A C 20
ATOM 25604 O O . ARG A 1 58 ? -3.304 9.892 -9.359 1.00 0.00 58 ARG A O 20
ATOM 25625 N N . PHE A 1 59 ? -1.630 8.825 -8.277 1.00 0.00 59 PHE A N 20
ATOM 25626 C CA . PHE A 1 59 ? -2.508 8.196 -7.306 1.00 0.00 59 PHE A CA 20
ATOM 25627 C C . PHE A 1 59 ? -3.130 9.238 -6.374 1.00 0.00 59 PHE A C 20
ATOM 25628 O O . PHE A 1 59 ? -4.017 8.917 -5.585 1.00 0.00 59 PHE A O 20
ATOM 25645 N N . LEU A 1 60 ? -2.640 10.462 -6.495 1.00 0.00 60 LEU A N 20
ATOM 25646 C CA . LEU A 1 60 ? -3.138 11.553 -5.675 1.00 0.00 60 LEU A CA 20
ATOM 25647 C C . LEU A 1 60 ? -4.641 11.716 -5.909 1.00 0.00 60 LEU A C 20
ATOM 25648 O O . LEU A 1 60 ? -5.057 12.398 -6.844 1.00 0.00 60 LEU A O 20
ATOM 25664 N N . GLY A 1 61 ? -5.416 11.079 -5.042 1.00 0.00 61 GLY A N 20
ATOM 25665 C CA . GLY A 1 61 ? -6.863 11.144 -5.142 1.00 0.00 61 GLY A CA 20
ATOM 25666 C C . GLY A 1 61 ? -7.423 9.888 -5.814 1.00 0.00 61 GLY A C 20
ATOM 25667 O O . GLY A 1 61 ? -8.486 9.932 -6.430 1.00 0.00 61 GLY A O 20
ATOM 25671 N N . GLN A 1 62 ? -6.682 8.800 -5.672 1.00 0.00 62 GLN A N 20
ATOM 25672 C CA . GLN A 1 62 ? -7.090 7.534 -6.256 1.00 0.00 62 GLN A CA 20
ATOM 25673 C C . GLN A 1 62 ? -7.316 6.491 -5.160 1.00 0.00 62 GLN A C 20
ATOM 25674 O O . GLN A 1 62 ? -7.087 6.764 -3.982 1.00 0.00 62 GLN A O 20
ATOM 25688 N N . THR A 1 63 ? -7.765 5.320 -5.585 1.00 0.00 63 THR A N 20
ATOM 25689 C CA . THR A 1 63 ? -8.025 4.236 -4.654 1.00 0.00 63 THR A CA 20
ATOM 25690 C C . THR A 1 63 ? -7.400 2.934 -5.163 1.00 0.00 63 THR A C 20
ATOM 25691 O O . THR A 1 63 ? -7.556 2.581 -6.330 1.00 0.00 63 THR A O 20
ATOM 25702 N N . GLY A 1 64 ? -6.707 2.256 -4.260 1.00 0.00 64 GLY A N 20
ATOM 25703 C CA . GLY A 1 64 ? -6.056 1.002 -4.601 1.00 0.00 64 GLY A CA 20
ATOM 25704 C C . GLY A 1 64 ? -6.142 0.006 -3.443 1.00 0.00 64 GLY A C 20
ATOM 25705 O O . GLY A 1 64 ? -6.845 0.247 -2.464 1.00 0.00 64 GLY A O 20
ATOM 25709 N N . ILE A 1 65 ? -5.414 -1.090 -3.593 1.00 0.00 65 ILE A N 20
ATOM 25710 C CA . ILE A 1 65 ? -5.398 -2.124 -2.573 1.00 0.00 65 ILE A CA 20
ATOM 25711 C C . ILE A 1 65 ? -3.950 -2.467 -2.223 1.00 0.00 65 ILE A C 20
ATOM 25712 O O . ILE A 1 65 ? -3.049 -2.281 -3.040 1.00 0.00 65 ILE A O 20
ATOM 25728 N N . VAL A 1 66 ? -3.770 -2.962 -1.007 1.00 0.00 66 VAL A N 20
ATOM 25729 C CA . VAL A 1 66 ? -2.445 -3.333 -0.538 1.00 0.00 66 VAL A CA 20
ATOM 25730 C C . VAL A 1 66 ? -2.088 -4.719 -1.077 1.00 0.00 66 VAL A C 20
ATOM 25731 O O . VAL A 1 66 ? -2.679 -5.718 -0.672 1.00 0.00 66 VAL A O 20
ATOM 25744 N N . VAL A 1 67 ? -1.121 -4.735 -1.983 1.00 0.00 67 VAL A N 20
ATOM 25745 C CA . VAL A 1 67 ? -0.679 -5.983 -2.583 1.00 0.00 67 VAL A CA 20
ATOM 25746 C C . VAL A 1 67 ? -0.172 -6.920 -1.485 1.00 0.00 67 VAL A C 20
ATOM 25747 O O . VAL A 1 67 ? -0.506 -8.103 -1.472 1.00 0.00 67 VAL A O 20
ATOM 25760 N N . GLY A 1 68 ? 0.624 -6.354 -0.589 1.00 0.00 68 GLY A N 20
ATOM 25761 C CA . GLY A 1 68 ? 1.180 -7.124 0.511 1.00 0.00 68 GLY A CA 20
ATOM 25762 C C . GLY A 1 68 ? 0.884 -6.455 1.853 1.00 0.00 68 GLY A C 20
ATOM 25763 O O . GLY A 1 68 ? -0.259 -6.102 2.137 1.00 0.00 68 GLY A O 20
ATOM 25767 N N . LEU A 1 69 ? 1.936 -6.299 2.645 1.00 0.00 69 LEU A N 20
ATOM 25768 C CA . LEU A 1 69 ? 1.804 -5.679 3.951 1.00 0.00 69 LEU A CA 20
ATOM 25769 C C . LEU A 1 69 ? 3.193 -5.483 4.562 1.00 0.00 69 LEU A C 20
ATOM 25770 O O . LEU A 1 69 ? 4.161 -6.102 4.122 1.00 0.00 69 LEU A O 20
ATOM 25786 N N . VAL A 1 70 ? 3.248 -4.623 5.569 1.00 0.00 70 VAL A N 20
ATOM 25787 C CA . VAL A 1 70 ? 4.502 -4.338 6.244 1.00 0.00 70 VAL A CA 20
ATOM 25788 C C . VAL A 1 70 ? 4.640 -5.255 7.461 1.00 0.00 70 VAL A C 20
ATOM 25789 O O . VAL A 1 70 ? 3.991 -5.038 8.483 1.00 0.00 70 VAL A O 20
ATOM 25802 N N . PHE A 1 71 ? 5.490 -6.261 7.310 1.00 0.00 71 PHE A N 20
ATOM 25803 C CA . PHE A 1 71 ? 5.719 -7.212 8.384 1.00 0.00 71 PHE A CA 20
ATOM 25804 C C . PHE A 1 71 ? 7.214 -7.496 8.555 1.00 0.00 71 PHE A C 20
ATOM 25805 O O . PHE A 1 71 ? 8.022 -7.106 7.716 1.00 0.00 71 PHE A O 20
ATOM 25822 N N . ASP A 1 72 ? 7.534 -8.172 9.649 1.00 0.00 72 ASP A N 20
ATOM 25823 C CA . ASP A 1 72 ? 8.916 -8.513 9.940 1.00 0.00 72 ASP A CA 20
ATOM 25824 C C . ASP A 1 72 ? 9.601 -8.985 8.655 1.00 0.00 72 ASP A C 20
ATOM 25825 O O . ASP A 1 72 ? 9.348 -10.092 8.184 1.00 0.00 72 ASP A O 20
ATOM 25835 N N . ASP A 1 73 ? 10.457 -8.123 8.127 1.00 0.00 73 ASP A N 20
ATOM 25836 C CA . ASP A 1 73 ? 11.180 -8.437 6.907 1.00 0.00 73 ASP A CA 20
ATOM 25837 C C . ASP A 1 73 ? 12.367 -9.340 7.241 1.00 0.00 73 ASP A C 20
ATOM 25838 O O . ASP A 1 73 ? 13.243 -8.958 8.017 1.00 0.00 73 ASP A O 20
ATOM 25848 N N . PRO A 1 74 ? 12.359 -10.551 6.624 1.00 0.00 74 PRO A N 20
ATOM 25849 C CA . PRO A 1 74 ? 13.426 -11.514 6.849 1.00 0.00 74 PRO A CA 20
ATOM 25850 C C . PRO A 1 74 ? 14.698 -11.105 6.105 1.00 0.00 74 PRO A C 20
ATOM 25851 O O . PRO A 1 74 ? 14.844 -9.951 5.704 1.00 0.00 74 PRO A O 20
ATOM 25862 N N . ALA A 1 75 ? 15.588 -12.073 5.943 1.00 0.00 75 ALA A N 20
ATOM 25863 C CA . ALA A 1 75 ? 16.843 -11.828 5.255 1.00 0.00 75 ALA A CA 20
ATOM 25864 C C . ALA A 1 75 ? 16.590 -11.765 3.748 1.00 0.00 75 ALA A C 20
ATOM 25865 O O . ALA A 1 75 ? 17.508 -11.509 2.971 1.00 0.00 75 ALA A O 20
ATOM 25872 N N . THR A 1 76 ? 15.340 -12.002 3.380 1.00 0.00 76 THR A N 20
ATOM 25873 C CA . THR A 1 76 ? 14.954 -11.973 1.979 1.00 0.00 76 THR A CA 20
ATOM 25874 C C . THR A 1 76 ? 13.763 -11.034 1.773 1.00 0.00 76 THR A C 20
ATOM 25875 O O . THR A 1 76 ? 13.190 -10.981 0.686 1.00 0.00 76 THR A O 20
ATOM 25886 N N . GLN A 1 77 ? 13.427 -10.316 2.835 1.00 0.00 77 GLN A N 20
ATOM 25887 C CA . GLN A 1 77 ? 12.315 -9.381 2.785 1.00 0.00 77 GLN A CA 20
ATOM 25888 C C . GLN A 1 77 ? 11.022 -10.114 2.418 1.00 0.00 77 GLN A C 20
ATOM 25889 O O . GLN A 1 77 ? 11.059 -11.161 1.773 1.00 0.00 77 GLN A O 20
ATOM 25903 N N . TYR A 1 78 ? 9.910 -9.536 2.846 1.00 0.00 78 TYR A N 20
ATOM 25904 C CA . TYR A 1 78 ? 8.609 -10.121 2.570 1.00 0.00 78 TYR A CA 20
ATOM 25905 C C . TYR A 1 78 ? 7.489 -9.108 2.817 1.00 0.00 78 TYR A C 20
ATOM 25906 O O . TYR A 1 78 ? 7.660 -8.163 3.588 1.00 0.00 78 TYR A O 20
ATOM 25924 N N . PRO A 1 79 ? 6.338 -9.344 2.132 1.00 0.00 79 PRO A N 20
ATOM 25925 C CA . PRO A 1 79 ? 6.219 -10.484 1.239 1.00 0.00 79 PRO A CA 20
ATOM 25926 C C . PRO A 1 79 ? 6.987 -10.243 -0.063 1.00 0.00 79 PRO A C 20
ATOM 25927 O O . PRO A 1 79 ? 7.874 -11.018 -0.416 1.00 0.00 79 PRO A O 20
ATOM 25938 N N . ASP A 1 80 ? 6.616 -9.166 -0.739 1.00 0.00 80 ASP A N 20
ATOM 25939 C CA . ASP A 1 80 ? 7.258 -8.814 -1.994 1.00 0.00 80 ASP A CA 20
ATOM 25940 C C . ASP A 1 80 ? 8.013 -7.493 -1.825 1.00 0.00 80 ASP A C 20
ATOM 25941 O O . ASP A 1 80 ? 9.000 -7.245 -2.513 1.00 0.00 80 ASP A O 20
ATOM 25951 N N . ASP A 1 81 ? 7.517 -6.680 -0.902 1.00 0.00 81 ASP A N 20
ATOM 25952 C CA . ASP A 1 81 ? 8.132 -5.392 -0.633 1.00 0.00 81 ASP A CA 20
ATOM 25953 C C . ASP A 1 81 ? 8.324 -5.230 0.877 1.00 0.00 81 ASP A C 20
ATOM 25954 O O . ASP A 1 81 ? 7.658 -5.898 1.666 1.00 0.00 81 ASP A O 20
ATOM 25964 N N . PRO A 1 82 ? 9.263 -4.316 1.241 1.00 0.00 82 PRO A N 20
ATOM 25965 C CA . PRO A 1 82 ? 9.551 -4.057 2.642 1.00 0.00 82 PRO A CA 20
ATOM 25966 C C . PRO A 1 82 ? 8.440 -3.225 3.286 1.00 0.00 82 PRO A C 20
ATOM 25967 O O . PRO A 1 82 ? 8.287 -3.225 4.506 1.00 0.00 82 PRO A O 20
ATOM 25978 N N . LEU A 1 83 ? 7.692 -2.536 2.436 1.00 0.00 83 LEU A N 20
ATOM 25979 C CA . LEU A 1 83 ? 6.600 -1.701 2.907 1.00 0.00 83 LEU A CA 20
ATOM 25980 C C . LEU A 1 83 ? 5.333 -2.031 2.113 1.00 0.00 83 LEU A C 20
ATOM 25981 O O . LEU A 1 83 ? 5.371 -2.834 1.184 1.00 0.00 83 LEU A O 20
ATOM 25997 N N . ILE A 1 84 ? 4.243 -1.392 2.509 1.00 0.00 84 ILE A N 20
ATOM 25998 C CA . ILE A 1 84 ? 2.968 -1.604 1.846 1.00 0.00 84 ILE A CA 20
ATOM 25999 C C . ILE A 1 84 ? 2.969 -0.877 0.500 1.00 0.00 84 ILE A C 20
ATOM 26000 O O . ILE A 1 84 ? 3.556 0.196 0.371 1.00 0.00 84 ILE A O 20
ATOM 26016 N N . GLN A 1 85 ? 2.306 -1.491 -0.469 1.00 0.00 85 GLN A N 20
ATOM 26017 C CA . GLN A 1 85 ? 2.223 -0.916 -1.801 1.00 0.00 85 GLN A CA 20
ATOM 26018 C C . GLN A 1 85 ? 0.773 -0.904 -2.286 1.00 0.00 85 GLN A C 20
ATOM 26019 O O . GLN A 1 85 ? 0.068 -1.906 -2.167 1.00 0.00 85 GLN A O 20
ATOM 26033 N N . VAL A 1 86 ? 0.369 0.240 -2.819 1.00 0.00 86 VAL A N 20
ATOM 26034 C CA . VAL A 1 86 ? -0.985 0.395 -3.322 1.00 0.00 86 VAL A CA 20
ATOM 26035 C C . VAL A 1 86 ? -0.978 0.257 -4.846 1.00 0.00 86 VAL A C 20
ATOM 26036 O O . VAL A 1 86 ? -0.105 0.802 -5.518 1.00 0.00 86 VAL A O 20
ATOM 26049 N N . LEU A 1 87 ? -1.962 -0.475 -5.346 1.00 0.00 87 LEU A N 20
ATOM 26050 C CA . LEU A 1 87 ? -2.079 -0.693 -6.779 1.00 0.00 87 LEU A CA 20
ATOM 26051 C C . LEU A 1 87 ? -3.485 -0.301 -7.235 1.00 0.00 87 LEU A C 20
ATOM 26052 O O . LEU A 1 87 ? -4.469 -0.915 -6.825 1.00 0.00 87 LEU A O 20
ATOM 26068 N N . VAL A 1 88 ? -3.537 0.719 -8.078 1.00 0.00 88 VAL A N 20
ATOM 26069 C CA . VAL A 1 88 ? -4.807 1.202 -8.595 1.00 0.00 88 VAL A CA 20
ATOM 26070 C C . VAL A 1 88 ? -5.194 0.386 -9.831 1.00 0.00 88 VAL A C 20
ATOM 26071 O O . VAL A 1 88 ? -4.328 -0.136 -10.529 1.00 0.00 88 VAL A O 20
ATOM 26084 N N . GLU A 1 89 ? -6.497 0.303 -10.061 1.00 0.00 89 GLU A N 20
ATOM 26085 C CA . GLU A 1 89 ? -7.008 -0.441 -11.199 1.00 0.00 89 GLU A CA 20
ATOM 26086 C C . GLU A 1 89 ? -6.666 0.283 -12.504 1.00 0.00 89 GLU A C 20
ATOM 26087 O O . GLU A 1 89 ? -6.876 1.489 -12.622 1.00 0.00 89 GLU A O 20
ATOM 26100 N N . GLY A 1 90 ? -6.142 -0.483 -13.449 1.00 0.00 90 GLY A N 20
ATOM 26101 C CA . GLY A 1 90 ? -5.769 0.070 -14.739 1.00 0.00 90 GLY A CA 20
ATOM 26102 C C . GLY A 1 90 ? -4.622 1.073 -14.596 1.00 0.00 90 GLY A C 20
ATOM 26103 O O . GLY A 1 90 ? -4.288 1.778 -15.546 1.00 0.00 90 GLY A O 20
ATOM 26107 N N . LEU A 1 91 ? -4.052 1.104 -13.400 1.00 0.00 91 LEU A N 20
ATOM 26108 C CA . LEU A 1 91 ? -2.949 2.007 -13.120 1.00 0.00 91 LEU A CA 20
ATOM 26109 C C . LEU A 1 91 ? -1.721 1.193 -12.710 1.00 0.00 91 LEU A C 20
ATOM 26110 O O . LEU A 1 91 ? -1.682 -0.021 -12.904 1.00 0.00 91 LEU A O 20
ATOM 26126 N N . GLY A 1 92 ? -0.746 1.894 -12.150 1.00 0.00 92 GLY A N 20
ATOM 26127 C CA . GLY A 1 92 ? 0.481 1.252 -11.710 1.00 0.00 92 GLY A CA 20
ATOM 26128 C C . GLY A 1 92 ? 0.423 0.924 -10.217 1.00 0.00 92 GLY A C 20
ATOM 26129 O O . GLY A 1 92 ? -0.652 0.683 -9.672 1.00 0.00 92 GLY A O 20
ATOM 26133 N N . GLU A 1 93 ? 1.595 0.925 -9.598 1.00 0.00 93 GLU A N 20
ATOM 26134 C CA . GLU A 1 93 ? 1.691 0.629 -8.179 1.00 0.00 93 GLU A CA 20
ATOM 26135 C C . GLU A 1 93 ? 2.800 1.467 -7.536 1.00 0.00 93 GLU A C 20
ATOM 26136 O O . GLU A 1 93 ? 3.828 1.724 -8.161 1.00 0.00 93 GLU A O 20
ATOM 26149 N N . ASP A 1 94 ? 2.554 1.866 -6.298 1.00 0.00 94 ASP A N 20
ATOM 26150 C CA . ASP A 1 94 ? 3.520 2.668 -5.565 1.00 0.00 94 ASP A CA 20
ATOM 26151 C C . ASP A 1 94 ? 3.493 2.267 -4.088 1.00 0.00 94 ASP A C 20
ATOM 26152 O O . ASP A 1 94 ? 2.566 1.592 -3.642 1.00 0.00 94 ASP A O 20
ATOM 26162 N N . LEU A 1 95 ? 4.520 2.700 -3.372 1.00 0.00 95 LEU A N 20
ATOM 26163 C CA . LEU A 1 95 ? 4.625 2.395 -1.956 1.00 0.00 95 LEU A CA 20
ATOM 26164 C C . LEU A 1 95 ? 4.256 3.637 -1.143 1.00 0.00 95 LEU A C 20
ATOM 26165 O O . LEU A 1 95 ? 4.696 4.743 -1.455 1.00 0.00 95 LEU A O 20
ATOM 26181 N N . PHE A 1 96 ? 3.452 3.414 -0.113 1.00 0.00 96 PHE A N 20
ATOM 26182 C CA . PHE A 1 96 ? 3.019 4.502 0.747 1.00 0.00 96 PHE A CA 20
ATOM 26183 C C . PHE A 1 96 ? 3.215 4.145 2.222 1.00 0.00 96 PHE A C 20
ATOM 26184 O O . PHE A 1 96 ? 3.515 2.999 2.552 1.00 0.00 96 PHE A O 20
ATOM 26201 N N . PHE A 1 97 ? 3.038 5.149 3.069 1.00 0.00 97 PHE A N 20
ATOM 26202 C CA . PHE A 1 97 ? 3.193 4.955 4.501 1.00 0.00 97 PHE A CA 20
ATOM 26203 C C . PHE A 1 97 ? 1.848 4.646 5.161 1.00 0.00 97 PHE A C 20
ATOM 26204 O O . PHE A 1 97 ? 0.794 4.951 4.605 1.00 0.00 97 PHE A O 20
ATOM 26221 N N . PRO A 1 98 ? 1.931 4.025 6.369 1.00 0.00 98 PRO A N 20
ATOM 26222 C CA . PRO A 1 98 ? 0.733 3.670 7.111 1.00 0.00 98 PRO A CA 20
ATOM 26223 C C . PRO A 1 98 ? 0.097 4.906 7.750 1.00 0.00 98 PRO A C 20
ATOM 26224 O O . PRO A 1 98 ? -1.101 4.917 8.033 1.00 0.00 98 PRO A O 20
ATOM 26235 N N . GLU A 1 99 ? 0.927 5.918 7.960 1.00 0.00 99 GLU A N 20
ATOM 26236 C CA . GLU A 1 99 ? 0.461 7.156 8.561 1.00 0.00 99 GLU A CA 20
ATOM 26237 C C . GLU A 1 99 ? 0.210 8.209 7.481 1.00 0.00 99 GLU A C 20
ATOM 26238 O O . GLU A 1 99 ? -0.157 9.342 7.786 1.00 0.00 99 GLU A O 20
ATOM 26251 N N . GLU A 1 100 ? 0.419 7.798 6.238 1.00 0.00 100 GLU A N 20
ATOM 26252 C CA . GLU A 1 100 ? 0.220 8.692 5.110 1.00 0.00 100 GLU A CA 20
ATOM 26253 C C . GLU A 1 100 ? -1.227 8.614 4.620 1.00 0.00 100 GLU A C 20
ATOM 26254 O O . GLU A 1 100 ? -1.964 9.596 4.686 1.00 0.00 100 GLU A O 20
ATOM 26267 N N . LEU A 1 101 ? -1.592 7.435 4.138 1.00 0.00 101 LEU A N 20
ATOM 26268 C CA . LEU A 1 101 ? -2.938 7.214 3.636 1.00 0.00 101 LEU A CA 20
ATOM 26269 C C . LEU A 1 101 ? -3.788 6.570 4.733 1.00 0.00 101 LEU A C 20
ATOM 26270 O O . LEU A 1 101 ? -3.253 5.994 5.679 1.00 0.00 101 LEU A O 20
ATOM 26286 N N . GLU A 1 102 ? -5.096 6.689 4.570 1.00 0.00 102 GLU A N 20
ATOM 26287 C CA . GLU A 1 102 ? -6.027 6.126 5.535 1.00 0.00 102 GLU A CA 20
ATOM 26288 C C . GLU A 1 102 ? -6.939 5.102 4.856 1.00 0.00 102 GLU A C 20
ATOM 26289 O O . GLU A 1 102 ? -6.970 5.009 3.630 1.00 0.00 102 GLU A O 20
ATOM 26302 N N . LEU A 1 103 ? -7.661 4.360 5.684 1.00 0.00 103 LEU A N 20
ATOM 26303 C CA . LEU A 1 103 ? -8.572 3.347 5.180 1.00 0.00 103 LEU A CA 20
ATOM 26304 C C . LEU A 1 103 ? -9.842 4.023 4.660 1.00 0.00 103 LEU A C 20
ATOM 26305 O O . LEU A 1 103 ? -10.375 4.927 5.301 1.00 0.00 103 LEU A O 20
ATOM 26321 N N . ALA A 1 104 ? -10.290 3.559 3.503 1.00 0.00 104 ALA A N 20
ATOM 26322 C CA . ALA A 1 104 ? -11.488 4.107 2.890 1.00 0.00 104 ALA A CA 20
ATOM 26323 C C . ALA A 1 104 ? -12.721 3.581 3.629 1.00 0.00 104 ALA A C 20
ATOM 26324 O O . ALA A 1 104 ? -12.696 2.481 4.179 1.00 0.00 104 ALA A O 20
ATOM 26331 N N . PRO A 1 105 ? -13.796 4.411 3.616 1.00 0.00 105 PRO A N 20
ATOM 26332 C CA . PRO A 1 105 ? -15.036 4.041 4.279 1.00 0.00 105 PRO A CA 20
ATOM 26333 C C . PRO A 1 105 ? -15.796 2.989 3.470 1.00 0.00 105 PRO A C 20
ATOM 26334 O O . PRO A 1 105 ? -16.137 1.928 3.991 1.00 0.00 105 PRO A O 20
ATOM 26345 N N . GLU A 1 106 ? -16.040 3.318 2.211 1.00 0.00 106 GLU A N 20
ATOM 26346 C CA . GLU A 1 106 ? -16.754 2.414 1.325 1.00 0.00 106 GLU A CA 20
ATOM 26347 C C . GLU A 1 106 ? -15.812 1.873 0.247 1.00 0.00 106 GLU A C 20
ATOM 26348 O O . GLU A 1 106 ? -16.225 1.088 -0.606 1.00 0.00 106 GLU A O 20
#

InterPro domains:
  IPR033807 Antirepressor CarS [cd12840] (6-85)
  IPR041199 CarS, SH3 domain [PF18354] (1-85)

Sequence (86 aa):
MIQDPSLIICHDVDGAPVRIGAKVKVVPHSEDGTISQRFLGQTGIVVGLVFDDPATQYPDDPLIQVLVEGLGEDLFFPEELELAPEMIQDPSLIICHDVDGAPVRIGAKVKVVPHSEDGTISQRFLGQTGIVVGLVFDDPATQYPDDPLIQVLVEGLGEDLFFPEELELAPEMIQDPSLIICHDVDGAPVRIGAKVKVVPHSEDGTISQRFLGQTGIVVGLVFDDPATQYPDDPLIQVLVEGLGEDLFFPEELELAPEMIQDPSLIICHDVDGAPVRIGAKVKVVPHSEDGTISQRFLGQTGIVVGLVFDDPATQYPDDPLIQVLVEGLGEDLFFPEELELAPEMIQDPSLIICHDVDGAPVRIGAKVKVVPHSEDGTISQRFLGQTGIVVGLVFDDPATQYPDDPLIQVLVEGLGEDLFFPEELELAPEMIQDPSLIICHDVDGAPVRIGAKVKVVPHSEDGTISQRFLGQTGIVVGLVFDDPATQYPDDPLIQVLVEGLGEDLFFPEELELAPEMIQDPSLIICHDVDGAPVRIGAKVKVVPHSEDGTISQRFLGQTGIVVGLVFDDPATQYPDDPLIQVLVEGLGEDLFFPEELELAPEMIQDPSLIICHDVDGAPVRIGAKVKVVPHSEDGTISQRFLGQTGIVVGLVFDDPATQYPDDPLIQVLVEGLGEDLFFPEELELAPEMIQDPSLIICHDVDGAPVRIGAKVKVVPHSEDGTISQRFLGQTGIVVGLVFDDPATQYPDDPLIQVLVEGLGEDLFFPEELELAPEMIQDPSLIICHDVDGAPVRIGAKVKVVPHSEDGTISQRFLGQTGIVVGLVFDDPATQYPDDPLIQVLVEGLGEDLFFPEELELAPEMIQDPSLIICHDVDGAPVRIGAKVKVVPHSEDGTISQRFLGQTGIVVGLVFDDPATQYPDDPLIQVLVEGLGEDLFFPEELELAPEMIQDPSLIICHDVDGAPVRIGAKVKVVPHSEDGTISQRFLGQTGIVVGLVFDDPATQYPDDPLIQVLVEGLGEDLFFPEELELAPEMIQDPSLIICHDVDGAPVRIGAKVKVVPHSEDGTISQRFLGQTGIVVGLVFDDPATQYPDDPLIQVLVEGLGEDLFFPEELELAPEMIQDPSLIICHDVDGAPVRIGAKVKVVPHSEDGTISQRFLGQTGIVVGLVFDDPATQYPDDPLIQVLVEGLGEDLFFPEELELAPEMIQDPSLIICHDVDGAPVRIGAKVKVVPHSEDGTISQRFLGQTGIVVGLVFDDPATQYPDDPLIQVLVEGLGEDLFFPEELELAPEMIQDPSLIICHDVDGAPVRIGAKVKVVPHSEDGTISQRFLGQTGIVVGLVFDDPATQYPDDPLIQVLVEGLGEDLFFPEELELAPEMIQDPSLIICHDVDGAPVRIGAKVKVVPHSEDGTISQRFLGQTGIVVGLVFDDPATQYPDDPLIQVLVEGLGEDLFFPEELELAPEMIQDPSLIICHDVDGAPVRIGAKVKVVPHSEDGTISQRFLGQTGIVVGLVFDDPATQYPDDPLIQVLVEGLGEDLFFPEELELAPEMIQDPSLIICHDVDGAPVRIGAKVKVVPHSEDGTISQRFLGQTGIVVGLVFDDPATQYPDDPLIQVLVEGLGEDLFFPEELELAPEMIQDPSLIICHDVDGAPVRIGAKVKVVPHSEDGTISQRFLGQTGIVVGLVFDDPATQYPDDPLIQVLVEGLGEDLFFPEELELAPE

Organism: Myxococcus xanthus (NCBI:txid34)